Protein 2N67 (pdb70)

Sequence (94 aa):
DNQKALEEQMNSINSVNDKLNKGKGKLSLSMNGNQLKATSSNAGYGISYEDKNWGIFVNGEKVYTFNEKSTVGNISNDINKLNIKGMYIEIKQIDNQKALEEQMNSINSVNDKLNKGKGKLSLSMNGNQLKATSSNAGYGISYEDKNWGIFVNGEKVYTFNEKSTVGNISNDINKLNIKGMYIEIKQIDNQKALEEQMNSINSVNDKLNKGKGKLSLSMNGNQLKATSSNAGYGISYEDKNWGIFVNGEKVYTFNEKSTVGNISNDINKLNIKGMYIEIKQIDNQKALEEQMNSINSVNDKLNKGKGKLSLSMNGNQLKATSSNAGYGISYEDKNWGIFVNGEKVYTFNEKSTVGNISNDINKLNIKGMYIEIKQIDNQKALEEQMNSINSVNDKLNKGKGKLSLSMNGNQLKATSSNAGYGISYEDKNWGIFVNGEKVYTFNEKSTVGNISNDINKLNIKGMYIEIKQIDNQKALEEQMNSINSVNDKLNKGKGKLSLSMNGNQLKATSSNAGYGISYEDKNWGIFVNGEKVYTFNEKSTVGNISNDINKLNIKGMYIEIKQIDNQKALEEQMNSINSVNDKLNKGKGKLSLSMNGNQLKATSSNAGYGISYEDKNWGIFVNGEKVYTFNEKSTVGNISNDINKLNIKGMYIEIKQIDNQKALEEQMNSINSVNDKLNKGKGKLSLSMNGNQLKATSSNAGYGISYEDKNWGIFVNGEKVYTFNEKSTVGNISNDINKLNIKGMYIEIKQIDNQKALEEQMNSINSVNDKLNKGKGKLSLSMNGNQLKATSSNAGYGISYEDKNWGIFVNGEKVYTFNEKSTVGNISNDINKLNIKGMYIEIKQIDNQKALEEQMNSINSVNDKLNKGKGKLSLSMNGNQLKATSSNAGYGISYEDKNWGIFVNGEKVYTFNEKSTVGNISNDINKLNIKGMYIEIKQIDNQKALEEQMNSINSVNDKLNKGKGKLSLSMNGNQLKATSSNAGYGISYEDKNWGIFVNGEKVYTFNEKSTVGNISNDINKLNIKGMYIEIKQIDNQKALEEQMNSINSVNDKLNKGKGKLSLSMNGNQLKATSSNAGYGISYEDKNWGIFVNGEKVYTFNEKSTVGNISNDINKLNIKGMYIEIKQIDNQKALEEQMNSINSVNDKLNKGKGKLSLSMNGNQLKATSSNAGYGISYEDKNWGIFVNGEKVYTFNEKSTVGNISNDINKLNIKGMYIEIKQIDNQKALEEQMNSINSVNDKLNKGKGKLSLSMNGNQLKATSSNAGYGISYEDKNWGIFVNGEKVYTFNEKSTVGNISNDINKLNIKGMYIEIKQIDNQKALEEQMNSINSVNDKLNKGKGKLSLSMNGNQLKATSSNAGYGISYEDKNWGIFVNGEKVYTFNEKSTVGNISNDINKLNIKGMYIEIKQIDNQKALEEQMNSINSVNDKLNKGKGKLSLSMNGNQLKATSSNAGYGISYEDKNWGIFVNGEKVYTFNEKSTVGNISNDINKLNIKGMYIEIKQIDNQKALEEQMNSINSVNDKLNKGKGKLSLSMNGNQLKATSSNAGYGISYEDKNWGIFVNGEKVYTFNEKSTVGNISNDINKLNIKGMYIEIKQIDNQKALEEQMNSINSVNDKLNKGKGKLSLSMNGNQLKATSSNAGYGISYEDKNWGIFVNGEKVYTFNEKSTVGNISNDINKLNIKGMYIEIKQIDNQKALEEQMNSINSVNDKLNKGKGKLSLSMNGNQLKATSSNAGYGISYEDKNWGIFVNGEKVYTFNEKSTVGNISNDINKLNIKGMYIEIKQIDNQKALEEQMNSINSVNDKLNKGKGKLSLSMNGNQLKATSSNAGYGISYEDKNWGIFVNGEKVYTFNEKSTVGNISNDINKLNIKGMYIEIKQIDNQKALEEQMNSINSVNDKLNKGKGKLSLSMNGNQLKATSSNAGYGISYEDKNWGIFVNGEKVYTFNEKSTVGNISNDINKLNIKGMYIEIKQIDNQKALEEQMNSINSVNDKLNKGKGKLSLSMNGNQLKATSSNAGYGISYEDKNWGIFVNGEKVYTFNEKSTVGNISNDINKLNIKGMYIEIKQIDNQKALEEQMNSINSVNDKLNKGKGKLSLSMNGNQLKATSSNAGYGISYEDKNWGIFVNGEKVYTFNEKSTVGNISNDINKLNIKGMYIEIKQIDNQKALEEQMNSINSVNDKLNKGKGKLSLSMNGNQLKATSSNAGYGISYEDKNWGIFVNGEKVYTFNEKSTVGNISNDINKLNIKGMYIEIKQIDNQKALEEQMNSINSVNDKLNKGKGKLSLSMNGNQLKATSSNAGYGISYEDKNWGIFVNGEKVYTFNEKSTVGNISNDINKLNIKGMYIEIKQI

Structure (mmCIF, N/CA/C/O backbone):
data_2N67
#
_entry.id   2N67
#
loop_
_atom_site.group_PDB
_atom_site.id
_atom_site.type_symbol
_atom_site.label_atom_id
_atom_site.label_alt_id
_atom_site.label_comp_id
_atom_site.label_asym_id
_atom_site.label_entity_id
_atom_site.label_seq_id
_atom_site.pdbx_PDB_ins_code
_atom_site.Cartn_x
_atom_site.Cartn_y
_atom_site.Cartn_z
_atom_site.occupancy
_atom_site.B_iso_or_equiv
_atom_site.auth_seq_id
_atom_site.auth_comp_id
_atom_site.auth_asym_id
_atom_site.auth_atom_id
_atom_site.pdbx_PDB_model_num
ATOM 1 N N . ASP A 1 1 ? 27.270 1.684 3.580 1.00 0.00 1 ASP B N 1
ATOM 2 C CA . ASP A 1 1 ? 25.876 1.299 3.910 1.00 0.00 1 ASP B CA 1
ATOM 3 C C . ASP A 1 1 ? 25.636 -0.153 3.539 1.00 0.00 1 ASP B C 1
ATOM 4 O O . ASP A 1 1 ? 26.226 -0.664 2.589 1.00 0.00 1 ASP B O 1
ATOM 15 N N . ASN A 1 2 ? 24.775 -0.814 4.289 1.00 0.00 2 ASN B N 1
ATOM 16 C CA . ASN A 1 2 ? 24.505 -2.225 4.078 1.00 0.00 2 ASN B CA 1
ATOM 17 C C . ASN A 1 2 ? 23.017 -2.468 3.905 1.00 0.00 2 ASN B C 1
ATOM 18 O O . ASN A 1 2 ? 22.188 -1.720 4.425 1.00 0.00 2 ASN B O 1
ATOM 29 N N . GLN A 1 3 ? 22.694 -3.535 3.182 1.00 0.00 3 GLN B N 1
ATOM 30 C CA . GLN A 1 3 ? 21.313 -3.898 2.871 1.00 0.00 3 GLN B CA 1
ATOM 31 C C . GLN A 1 3 ? 20.552 -4.327 4.122 1.00 0.00 3 GLN B C 1
ATOM 32 O O . GLN A 1 3 ? 19.363 -4.637 4.061 1.00 0.00 3 GLN B O 1
ATOM 46 N N . LYS A 1 4 ? 21.251 -4.359 5.248 1.00 0.00 4 LYS B N 1
ATOM 47 C CA . LYS A 1 4 ? 20.670 -4.678 6.522 1.00 0.00 4 LYS B CA 1
ATOM 48 C C . LYS A 1 4 ? 19.913 -3.469 7.076 1.00 0.00 4 LYS B C 1
ATOM 49 O O . LYS A 1 4 ? 19.130 -3.582 8.020 1.00 0.00 4 LYS B O 1
ATOM 68 N N . ALA A 1 5 ? 20.146 -2.313 6.466 1.00 0.00 5 ALA B N 1
ATOM 69 C CA . ALA A 1 5 ? 19.516 -1.073 6.895 1.00 0.00 5 ALA B CA 1
ATOM 70 C C . ALA A 1 5 ? 18.047 -1.028 6.480 1.00 0.00 5 ALA B C 1
ATOM 71 O O . ALA A 1 5 ? 17.485 -2.022 6.019 1.00 0.00 5 ALA B O 1
ATOM 78 N N . LEU A 1 6 ? 17.436 0.139 6.629 1.00 0.00 6 LEU B N 1
ATOM 79 C CA . LEU A 1 6 ? 16.021 0.320 6.335 1.00 0.00 6 LEU B CA 1
ATOM 80 C C . LEU A 1 6 ? 15.760 0.473 4.835 1.00 0.00 6 LEU B C 1
ATOM 81 O O . LEU A 1 6 ? 14.743 1.037 4.436 1.00 0.00 6 LEU B O 1
ATOM 97 N N . GLU A 1 7 ? 16.682 -0.013 4.009 1.00 0.00 7 GLU B N 1
ATOM 98 C CA . GLU A 1 7 ? 16.512 0.032 2.564 1.00 0.00 7 GLU B CA 1
ATOM 99 C C . GLU A 1 7 ? 15.311 -0.816 2.143 1.00 0.00 7 GLU B C 1
ATOM 100 O O . GLU A 1 7 ? 14.283 -0.287 1.722 1.00 0.00 7 GLU B O 1
ATOM 112 N N . GLU A 1 8 ? 15.435 -2.133 2.274 1.00 0.00 8 GLU B N 1
ATOM 113 C CA . GLU A 1 8 ? 14.331 -3.026 1.995 1.00 0.00 8 GLU B CA 1
ATOM 114 C C . GLU A 1 8 ? 13.402 -3.095 3.191 1.00 0.00 8 GLU B C 1
ATOM 115 O O . GLU A 1 8 ? 12.212 -3.385 3.072 1.00 0.00 8 GLU B O 1
ATOM 127 N N . GLN A 1 9 ? 13.962 -2.801 4.340 1.00 0.00 9 GLN B N 1
ATOM 128 C CA . GLN A 1 9 ? 13.218 -2.834 5.587 1.00 0.00 9 GLN B CA 1
ATOM 129 C C . GLN A 1 9 ? 12.681 -1.442 5.895 1.00 0.00 9 GLN B C 1
ATOM 130 O O . GLN A 1 9 ? 13.086 -0.797 6.859 1.00 0.00 9 GLN B O 1
ATOM 144 N N . MET A 1 10 ? 11.779 -0.979 5.047 1.00 0.00 10 MET B N 1
ATOM 145 C CA . MET A 1 10 ? 11.150 0.313 5.240 1.00 0.00 10 MET B CA 1
ATOM 146 C C . MET A 1 10 ? 10.013 0.193 6.241 1.00 0.00 10 MET B C 1
ATOM 147 O O . MET A 1 10 ? 9.047 -0.533 6.017 1.00 0.00 10 MET B O 1
ATOM 161 N N . ASN A 1 11 ? 10.145 0.898 7.353 1.00 0.00 11 ASN B N 1
ATOM 162 C CA . ASN A 1 11 ? 9.125 0.926 8.384 1.00 0.00 11 ASN B CA 1
ATOM 163 C C . ASN A 1 11 ? 7.799 1.427 7.819 1.00 0.00 11 ASN B C 1
ATOM 164 O O . ASN A 1 11 ? 6.726 1.115 8.336 1.00 0.00 11 ASN B O 1
ATOM 175 N N . SER A 1 12 ? 7.891 2.179 6.728 1.00 0.00 12 SER B N 1
ATOM 176 C CA . SER A 1 12 ? 6.727 2.755 6.081 1.00 0.00 12 SER B CA 1
ATOM 177 C C . SER A 1 12 ? 5.849 1.649 5.512 1.00 0.00 12 SER B C 1
ATOM 178 O O . SER A 1 12 ? 4.628 1.782 5.445 1.00 0.00 12 SER B O 1
ATOM 186 N N . ILE A 1 13 ? 6.481 0.541 5.131 1.00 0.00 13 ILE B N 1
ATOM 187 C CA . ILE A 1 13 ? 5.758 -0.603 4.605 1.00 0.00 13 ILE B CA 1
ATOM 188 C C . ILE A 1 13 ? 4.828 -1.147 5.673 1.00 0.00 13 ILE B C 1
ATOM 189 O O . ILE A 1 13 ? 3.674 -1.491 5.416 1.00 0.00 13 ILE B O 1
ATOM 205 N N . ASN A 1 14 ? 5.357 -1.190 6.884 1.00 0.00 14 ASN B N 1
ATOM 206 C CA . ASN A 1 14 ? 4.674 -1.789 8.015 1.00 0.00 14 ASN B CA 1
ATOM 207 C C . ASN A 1 14 ? 3.497 -0.917 8.430 1.00 0.00 14 ASN B C 1
ATOM 208 O O . ASN A 1 14 ? 2.455 -1.416 8.855 1.00 0.00 14 ASN B O 1
ATOM 219 N N . SER A 1 15 ? 3.675 0.391 8.290 1.00 0.00 15 SER B N 1
ATOM 220 C CA . SER A 1 15 ? 2.629 1.346 8.583 1.00 0.00 15 SER B CA 1
ATOM 221 C C . SER A 1 15 ? 1.494 1.211 7.573 1.00 0.00 15 SER B C 1
ATOM 222 O O . SER A 1 15 ? 0.329 1.163 7.950 1.00 0.00 15 SER B O 1
ATOM 230 N N . VAL A 1 16 ? 1.845 1.123 6.291 1.00 0.00 16 VAL B N 1
ATOM 231 C CA . VAL A 1 16 ? 0.852 0.928 5.234 1.00 0.00 16 VAL B CA 1
ATOM 232 C C . VAL A 1 16 ? 0.097 -0.379 5.451 1.00 0.00 16 VAL B C 1
ATOM 233 O O . VAL A 1 16 ? -1.129 -0.430 5.335 1.00 0.00 16 VAL B O 1
ATOM 246 N N . ASN A 1 17 ? 0.849 -1.425 5.772 1.00 0.00 17 ASN B N 1
ATOM 247 C CA . ASN A 1 17 ? 0.286 -2.737 6.080 1.00 0.00 17 ASN B CA 1
ATOM 248 C C . ASN A 1 17 ? -0.795 -2.629 7.151 1.00 0.00 17 ASN B C 1
ATOM 249 O O . ASN A 1 17 ? -1.909 -3.124 6.975 1.00 0.00 17 ASN B O 1
ATOM 260 N N . ASP A 1 18 ? -0.471 -1.951 8.238 1.00 0.00 18 ASP B N 1
ATOM 261 C CA . ASP A 1 18 ? -1.361 -1.868 9.380 1.00 0.00 18 ASP B CA 1
ATOM 262 C C . ASP A 1 18 ? -2.431 -0.807 9.169 1.00 0.00 18 ASP B C 1
ATOM 263 O O . ASP A 1 18 ? -3.437 -0.790 9.869 1.00 0.00 18 ASP B O 1
ATOM 272 N N . LYS A 1 19 ? -2.193 0.096 8.225 1.00 0.00 19 LYS B N 1
ATOM 273 C CA . LYS A 1 19 ? -3.143 1.117 7.869 1.00 0.00 19 LYS B CA 1
ATOM 274 C C . LYS A 1 19 ? -4.253 0.573 6.970 1.00 0.00 19 LYS B C 1
ATOM 275 O O . LYS A 1 19 ? -5.438 0.798 7.219 1.00 0.00 19 LYS B O 1
ATOM 294 N N . LEU A 1 20 ? -3.861 -0.126 5.915 1.00 0.00 20 LEU B N 1
ATOM 295 C CA . LEU A 1 20 ? -4.817 -0.660 4.954 1.00 0.00 20 LEU B CA 1
ATOM 296 C C . LEU A 1 20 ? -5.583 -1.841 5.534 1.00 0.00 20 LEU B C 1
ATOM 297 O O . LEU A 1 20 ? -6.804 -1.937 5.381 1.00 0.00 20 LEU B O 1
ATOM 313 N N . ASN A 1 21 ? -4.863 -2.722 6.210 1.00 0.00 21 ASN B N 1
ATOM 314 C CA . ASN A 1 21 ? -5.445 -3.935 6.765 1.00 0.00 21 ASN B CA 1
ATOM 315 C C . ASN A 1 21 ? -6.048 -3.662 8.140 1.00 0.00 21 ASN B C 1
ATOM 316 O O . ASN A 1 21 ? -5.481 -4.026 9.171 1.00 0.00 21 ASN B O 1
ATOM 327 N N . LYS A 1 22 ? -7.189 -2.996 8.143 1.00 0.00 22 LYS B N 1
ATOM 328 C CA . LYS A 1 22 ? -7.917 -2.722 9.375 1.00 0.00 22 LYS B CA 1
ATOM 329 C C . LYS A 1 22 ? -9.387 -3.090 9.224 1.00 0.00 22 LYS B C 1
ATOM 330 O O . LYS A 1 22 ? -9.835 -4.128 9.710 1.00 0.00 22 LYS B O 1
ATOM 349 N N . GLY A 1 23 ? -10.132 -2.229 8.546 1.00 0.00 23 GLY B N 1
ATOM 350 C CA . GLY A 1 23 ? -11.547 -2.460 8.360 1.00 0.00 23 GLY B CA 1
ATOM 351 C C . GLY A 1 23 ? -11.941 -2.480 6.900 1.00 0.00 23 GLY B C 1
ATOM 352 O O . GLY A 1 23 ? -12.920 -1.844 6.503 1.00 0.00 23 GLY B O 1
ATOM 356 N N . LYS A 1 24 ? -11.172 -3.192 6.096 1.00 0.00 24 LYS B N 1
ATOM 357 C CA . LYS A 1 24 ? -11.505 -3.381 4.696 1.00 0.00 24 LYS B CA 1
ATOM 358 C C . LYS A 1 24 ? -11.740 -4.862 4.432 1.00 0.00 24 LYS B C 1
ATOM 359 O O . LYS A 1 24 ? -12.336 -5.557 5.256 1.00 0.00 24 LYS B O 1
ATOM 378 N N . GLY A 1 25 ? -11.278 -5.339 3.287 1.00 0.00 25 GLY B N 1
ATOM 379 C CA . GLY A 1 25 ? -11.464 -6.728 2.943 1.00 0.00 25 GLY B CA 1
ATOM 380 C C . GLY A 1 25 ? -10.376 -7.600 3.520 1.00 0.00 25 GLY B C 1
ATOM 381 O O . GLY A 1 25 ? -9.391 -7.093 4.060 1.00 0.00 25 GLY B O 1
ATOM 385 N N . LYS A 1 26 ? -10.564 -8.907 3.418 1.00 0.00 26 LYS B N 1
ATOM 386 C CA . LYS A 1 26 ? -9.553 -9.861 3.825 1.00 0.00 26 LYS B CA 1
ATOM 387 C C . LYS A 1 26 ? -8.316 -9.648 2.972 1.00 0.00 26 LYS B C 1
ATOM 388 O O . LYS A 1 26 ? -8.412 -9.610 1.749 1.00 0.00 26 LYS B O 1
ATOM 407 N N . LEU A 1 27 ? -7.171 -9.475 3.605 1.00 0.00 27 LEU B N 1
ATOM 408 C CA . LEU A 1 27 ? -5.990 -9.054 2.909 1.00 0.00 27 LEU B CA 1
ATOM 409 C C . LEU A 1 27 ? -4.735 -9.440 3.692 1.00 0.00 27 LEU B C 1
ATOM 410 O O . LEU A 1 27 ? -4.513 -8.966 4.806 1.00 0.00 27 LEU B O 1
ATOM 426 N N . SER A 1 28 ? -3.937 -10.318 3.109 1.00 0.00 28 SER B N 1
ATOM 427 C CA . SER A 1 28 ? -2.681 -10.737 3.709 1.00 0.00 28 SER B CA 1
ATOM 428 C C . SER A 1 28 ? -1.510 -10.137 2.942 1.00 0.00 28 SER B C 1
ATOM 429 O O . SER A 1 28 ? -1.295 -10.463 1.775 1.00 0.00 28 SER B O 1
ATOM 437 N N . LEU A 1 29 ? -0.764 -9.255 3.593 1.00 0.00 29 LEU B N 1
ATOM 438 C CA . LEU A 1 29 ? 0.351 -8.580 2.944 1.00 0.00 29 LEU B CA 1
ATOM 439 C C . LEU A 1 29 ? 1.624 -9.409 3.036 1.00 0.00 29 LEU B C 1
ATOM 440 O O . LEU A 1 29 ? 1.796 -10.227 3.940 1.00 0.00 29 LEU B O 1
ATOM 456 N N . SER A 1 30 ? 2.504 -9.169 2.090 1.00 0.00 30 SER B N 1
ATOM 457 C CA . SER A 1 30 ? 3.799 -9.816 2.016 1.00 0.00 30 SER B CA 1
ATOM 458 C C . SER A 1 30 ? 4.800 -8.831 1.422 1.00 0.00 30 SER B C 1
ATOM 459 O O . SER A 1 30 ? 4.411 -7.913 0.697 1.00 0.00 30 SER B O 1
ATOM 467 N N . MET A 1 31 ? 6.074 -8.995 1.728 1.00 0.00 31 MET B N 1
ATOM 468 C CA . MET A 1 31 ? 7.058 -7.989 1.357 1.00 0.00 31 MET B CA 1
ATOM 469 C C . MET A 1 31 ? 8.131 -8.556 0.441 1.00 0.00 31 MET B C 1
ATOM 470 O O . MET A 1 31 ? 8.519 -9.718 0.559 1.00 0.00 31 MET B O 1
ATOM 484 N N . ASN A 1 32 ? 8.587 -7.727 -0.484 1.00 0.00 32 ASN B N 1
ATOM 485 C CA . ASN A 1 32 ? 9.702 -8.072 -1.360 1.00 0.00 32 ASN B CA 1
ATOM 486 C C . ASN A 1 32 ? 10.375 -6.790 -1.822 1.00 0.00 32 ASN B C 1
ATOM 487 O O . ASN A 1 32 ? 9.812 -6.049 -2.620 1.00 0.00 32 ASN B O 1
ATOM 498 N N . GLY A 1 33 ? 11.569 -6.514 -1.320 1.00 0.00 33 GLY B N 1
ATOM 499 C CA . GLY A 1 33 ? 12.149 -5.202 -1.532 1.00 0.00 33 GLY B CA 1
ATOM 500 C C . GLY A 1 33 ? 11.356 -4.170 -0.771 1.00 0.00 33 GLY B C 1
ATOM 501 O O . GLY A 1 33 ? 11.348 -4.173 0.459 1.00 0.00 33 GLY B O 1
ATOM 505 N N . ASN A 1 34 ? 10.663 -3.307 -1.488 1.00 0.00 34 ASN B N 1
ATOM 506 C CA . ASN A 1 34 ? 9.681 -2.434 -0.866 1.00 0.00 34 ASN B CA 1
ATOM 507 C C . ASN A 1 34 ? 8.330 -2.638 -1.531 1.00 0.00 34 ASN B C 1
ATOM 508 O O . ASN A 1 34 ? 7.449 -1.784 -1.451 1.00 0.00 34 ASN B O 1
ATOM 519 N N . GLN A 1 35 ? 8.181 -3.775 -2.205 1.00 0.00 35 GLN B N 1
ATOM 520 C CA . GLN A 1 35 ? 6.931 -4.104 -2.868 1.00 0.00 35 GLN B CA 1
ATOM 521 C C . GLN A 1 35 ? 5.874 -4.466 -1.850 1.00 0.00 35 GLN B C 1
ATOM 522 O O . GLN A 1 35 ? 6.180 -4.934 -0.751 1.00 0.00 35 GLN B O 1
ATOM 536 N N . LEU A 1 36 ? 4.636 -4.277 -2.240 1.00 0.00 36 LEU B N 1
ATOM 537 C CA . LEU A 1 36 ? 3.519 -4.658 -1.408 1.00 0.00 36 LEU B CA 1
ATOM 538 C C . LEU A 1 36 ? 2.781 -5.808 -2.062 1.00 0.00 36 LEU B C 1
ATOM 539 O O . LEU A 1 36 ? 1.889 -5.617 -2.890 1.00 0.00 36 LEU B O 1
ATOM 555 N N . LYS A 1 37 ? 3.181 -6.992 -1.689 1.00 0.00 37 LYS B N 1
ATOM 556 C CA . LYS A 1 37 ? 2.593 -8.210 -2.208 1.00 0.00 37 LYS B CA 1
ATOM 557 C C . LYS A 1 37 ? 1.434 -8.573 -1.305 1.00 0.00 37 LYS B C 1
ATOM 558 O O . LYS A 1 37 ? 1.460 -8.229 -0.124 1.00 0.00 37 LYS B O 1
ATOM 577 N N . ALA A 1 38 ? 0.424 -9.251 -1.820 1.00 0.00 38 ALA B N 1
ATOM 578 C CA . ALA A 1 38 ? -0.777 -9.461 -1.030 1.00 0.00 38 ALA B CA 1
ATOM 579 C C . ALA A 1 38 ? -1.750 -10.439 -1.663 1.00 0.00 38 ALA B C 1
ATOM 580 O O . ALA A 1 38 ? -1.753 -10.644 -2.877 1.00 0.00 38 ALA B O 1
ATOM 587 N N . THR A 1 39 ? -2.567 -11.042 -0.812 1.00 0.00 39 THR B N 1
ATOM 588 C CA . THR A 1 39 ? -3.707 -11.819 -1.239 1.00 0.00 39 THR B CA 1
ATOM 589 C C . THR A 1 39 ? -4.949 -11.239 -0.584 1.00 0.00 39 THR B C 1
ATOM 590 O O . THR A 1 39 ? -4.901 -10.843 0.582 1.00 0.00 39 THR B O 1
ATOM 601 N N . SER A 1 40 ? -6.051 -11.166 -1.308 1.00 0.00 40 SER B N 1
ATOM 602 C CA . SER A 1 40 ? -7.212 -10.470 -0.785 1.00 0.00 40 SER B CA 1
ATOM 603 C C . SER A 1 40 ? -8.523 -11.155 -1.149 1.00 0.00 40 SER B C 1
ATOM 604 O O . SER A 1 40 ? -8.631 -11.855 -2.157 1.00 0.00 40 SER B O 1
ATOM 612 N N . SER A 1 41 ? -9.512 -10.936 -0.296 1.00 0.00 41 SER B N 1
ATOM 613 C CA . SER A 1 41 ? -10.856 -11.439 -0.491 1.00 0.00 41 SER B CA 1
ATOM 614 C C . SER A 1 41 ? -11.861 -10.329 -0.239 1.00 0.00 41 SER B C 1
ATOM 615 O O . SER A 1 41 ? -11.523 -9.280 0.316 1.00 0.00 41 SER B O 1
ATOM 623 N N . ASN A 1 42 ? -13.098 -10.581 -0.609 1.00 0.00 42 ASN B N 1
ATOM 624 C CA . ASN A 1 42 ? -14.117 -9.549 -0.616 1.00 0.00 42 ASN B CA 1
ATOM 625 C C . ASN A 1 42 ? -15.152 -9.837 0.454 1.00 0.00 42 ASN B C 1
ATOM 626 O O . ASN A 1 42 ? -16.342 -9.585 0.280 1.00 0.00 42 ASN B O 1
ATOM 637 N N . ALA A 1 43 ? -14.669 -10.361 1.568 1.00 0.00 43 ALA B N 1
ATOM 638 C CA . ALA A 1 43 ? -15.526 -10.770 2.687 1.00 0.00 43 ALA B CA 1
ATOM 639 C C . ALA A 1 43 ? -16.074 -9.586 3.500 1.00 0.00 43 ALA B C 1
ATOM 640 O O . ALA A 1 43 ? -16.444 -9.749 4.666 1.00 0.00 43 ALA B O 1
ATOM 647 N N . GLY A 1 44 ? -16.124 -8.403 2.900 1.00 0.00 44 GLY B N 1
ATOM 648 C CA . GLY A 1 44 ? -16.661 -7.245 3.596 1.00 0.00 44 GLY B CA 1
ATOM 649 C C . GLY A 1 44 ? -16.143 -5.939 3.034 1.00 0.00 44 GLY B C 1
ATOM 650 O O . GLY A 1 44 ? -16.909 -5.000 2.829 1.00 0.00 44 GLY B O 1
ATOM 654 N N . TYR A 1 45 ? -14.838 -5.907 2.778 1.00 0.00 45 TYR B N 1
ATOM 655 C CA . TYR A 1 45 ? -14.132 -4.741 2.235 1.00 0.00 45 TYR B CA 1
ATOM 656 C C . TYR A 1 45 ? -14.485 -3.423 2.949 1.00 0.00 45 TYR B C 1
ATOM 657 O O . TYR A 1 45 ? -14.785 -3.426 4.141 1.00 0.00 45 TYR B O 1
ATOM 675 N N . GLY A 1 46 ? -14.379 -2.297 2.247 1.00 0.00 46 GLY B N 1
ATOM 676 C CA . GLY A 1 46 ? -14.557 -1.010 2.879 1.00 0.00 46 GLY B CA 1
ATOM 677 C C . GLY A 1 46 ? -16.013 -0.611 3.037 1.00 0.00 46 GLY B C 1
ATOM 678 O O . GLY A 1 46 ? -16.649 -0.157 2.088 1.00 0.00 46 GLY B O 1
ATOM 682 N N . ILE A 1 47 ? -16.545 -0.805 4.236 1.00 0.00 47 ILE B N 1
ATOM 683 C CA . ILE A 1 47 ? -17.883 -0.325 4.570 1.00 0.00 47 ILE B CA 1
ATOM 684 C C . ILE A 1 47 ? -17.775 0.778 5.602 1.00 0.00 47 ILE B C 1
ATOM 685 O O . ILE A 1 47 ? -18.304 1.876 5.428 1.00 0.00 47 ILE B O 1
ATOM 701 N N . SER A 1 48 ? -17.096 0.438 6.692 1.00 0.00 48 SER B N 1
ATOM 702 C CA . SER A 1 48 ? -16.792 1.366 7.775 1.00 0.00 48 SER B CA 1
ATOM 703 C C . SER A 1 48 ? -16.344 2.723 7.252 1.00 0.00 48 SER B C 1
ATOM 704 O O . SER A 1 48 ? -16.916 3.760 7.586 1.00 0.00 48 SER B O 1
ATOM 712 N N . TYR A 1 49 ? -15.319 2.698 6.433 1.00 0.00 49 TYR B N 1
ATOM 713 C CA . TYR A 1 49 ? -14.769 3.910 5.861 1.00 0.00 49 TYR B CA 1
ATOM 714 C C . TYR A 1 49 ? -15.628 4.370 4.698 1.00 0.00 49 TYR B C 1
ATOM 715 O O . TYR A 1 49 ? -15.831 3.626 3.738 1.00 0.00 49 TYR B O 1
ATOM 733 N N . GLU A 1 50 ? -16.148 5.584 4.803 1.00 0.00 50 GLU B N 1
ATOM 734 C CA . GLU A 1 50 ? -16.916 6.179 3.728 1.00 0.00 50 GLU B CA 1
ATOM 735 C C . GLU A 1 50 ? -16.039 6.428 2.511 1.00 0.00 50 GLU B C 1
ATOM 736 O O . GLU A 1 50 ? -15.978 5.611 1.597 1.00 0.00 50 GLU B O 1
ATOM 748 N N . ASP A 1 51 ? -15.342 7.551 2.513 1.00 0.00 51 ASP B N 1
ATOM 749 C CA . ASP A 1 51 ? -14.521 7.929 1.371 1.00 0.00 51 ASP B CA 1
ATOM 750 C C . ASP A 1 51 ? -13.283 8.682 1.831 1.00 0.00 51 ASP B C 1
ATOM 751 O O . ASP A 1 51 ? -13.378 9.795 2.347 1.00 0.00 51 ASP B O 1
ATOM 760 N N . LYS A 1 52 ? -12.127 8.063 1.657 1.00 0.00 52 LYS B N 1
ATOM 761 C CA . LYS A 1 52 ? -10.850 8.708 1.935 1.00 0.00 52 LYS B CA 1
ATOM 762 C C . LYS A 1 52 ? -9.873 8.324 0.837 1.00 0.00 52 LYS B C 1
ATOM 763 O O . LYS A 1 52 ? -9.831 7.164 0.434 1.00 0.00 52 LYS B O 1
ATOM 782 N N . ASN A 1 53 ? -9.110 9.282 0.335 1.00 0.00 53 ASN B N 1
ATOM 783 C CA . ASN A 1 53 ? -8.169 8.997 -0.731 1.00 0.00 53 ASN B CA 1
ATOM 784 C C . ASN A 1 53 ? -6.757 9.431 -0.373 1.00 0.00 53 ASN B C 1
ATOM 785 O O . ASN A 1 53 ? -6.517 10.569 0.038 1.00 0.00 53 ASN B O 1
ATOM 796 N N . TRP A 1 54 ? -5.829 8.506 -0.522 1.00 0.00 54 TRP B N 1
ATOM 797 C CA . TRP A 1 54 ? -4.423 8.789 -0.346 1.00 0.00 54 TRP B CA 1
ATOM 798 C C . TRP A 1 54 ? -3.609 7.904 -1.288 1.00 0.00 54 TRP B C 1
ATOM 799 O O . TRP A 1 54 ? -4.178 7.086 -2.015 1.00 0.00 54 TRP B O 1
ATOM 820 N N . GLY A 1 55 ? -2.296 8.073 -1.301 1.00 0.00 55 GLY B N 1
ATOM 821 C CA . GLY A 1 55 ? -1.482 7.352 -2.256 1.00 0.00 55 GLY B CA 1
ATOM 822 C C . GLY A 1 55 ? -0.180 6.857 -1.667 1.00 0.00 55 GLY B C 1
ATOM 823 O O . GLY A 1 55 ? 0.354 7.457 -0.733 1.00 0.00 55 GLY B O 1
ATOM 827 N N . ILE A 1 56 ? 0.323 5.755 -2.207 1.00 0.00 56 ILE B N 1
ATOM 828 C CA . ILE A 1 56 ? 1.625 5.236 -1.815 1.00 0.00 56 ILE B CA 1
ATOM 829 C C . ILE A 1 56 ? 2.622 5.411 -2.954 1.00 0.00 56 ILE B C 1
ATOM 830 O O . ILE A 1 56 ? 2.267 5.249 -4.127 1.00 0.00 56 ILE B O 1
ATOM 846 N N . PHE A 1 57 ? 3.858 5.750 -2.609 1.00 0.00 57 PHE B N 1
ATOM 847 C CA . PHE A 1 57 ? 4.868 6.082 -3.608 1.00 0.00 57 PHE B CA 1
ATOM 848 C C . PHE A 1 57 ? 6.125 5.232 -3.447 1.00 0.00 57 PHE B C 1
ATOM 849 O O . PHE A 1 57 ? 6.564 4.977 -2.325 1.00 0.00 57 PHE B O 1
ATOM 866 N N . VAL A 1 58 ? 6.700 4.788 -4.577 1.00 0.00 58 VAL B N 1
ATOM 867 C CA . VAL A 1 58 ? 7.889 3.965 -4.540 1.00 0.00 58 VAL B CA 1
ATOM 868 C C . VAL A 1 58 ? 8.966 4.585 -5.412 1.00 0.00 58 VAL B C 1
ATOM 869 O O . VAL A 1 58 ? 8.688 5.071 -6.506 1.00 0.00 58 VAL B O 1
ATOM 882 N N . ASN A 1 59 ? 10.192 4.583 -4.905 1.00 0.00 59 ASN B N 1
ATOM 883 C CA . ASN A 1 59 ? 11.333 5.225 -5.558 1.00 0.00 59 ASN B CA 1
ATOM 884 C C . ASN A 1 59 ? 11.105 6.722 -5.657 1.00 0.00 59 ASN B C 1
ATOM 885 O O . ASN A 1 59 ? 11.896 7.446 -6.259 1.00 0.00 59 ASN B O 1
ATOM 896 N N . GLY A 1 60 ? 10.027 7.181 -5.045 1.00 0.00 60 GLY B N 1
ATOM 897 C CA . GLY A 1 60 ? 9.660 8.560 -5.147 1.00 0.00 60 GLY B CA 1
ATOM 898 C C . GLY A 1 60 ? 8.538 8.776 -6.147 1.00 0.00 60 GLY B C 1
ATOM 899 O O . GLY A 1 60 ? 8.013 9.879 -6.291 1.00 0.00 60 GLY B O 1
ATOM 903 N N . GLU A 1 61 ? 8.175 7.699 -6.824 1.00 0.00 61 GLU B N 1
ATOM 904 C CA . GLU A 1 61 ? 7.104 7.688 -7.796 1.00 0.00 61 GLU B CA 1
ATOM 905 C C . GLU A 1 61 ? 5.903 7.113 -7.128 1.00 0.00 61 GLU B C 1
ATOM 906 O O . GLU A 1 61 ? 6.003 6.666 -6.026 1.00 0.00 61 GLU B O 1
ATOM 918 N N . LYS A 1 62 ? 4.785 7.105 -7.778 1.00 0.00 62 LYS B N 1
ATOM 919 C CA . LYS A 1 62 ? 3.607 6.506 -7.200 1.00 0.00 62 LYS B CA 1
ATOM 920 C C . LYS A 1 62 ? 3.657 4.992 -7.392 1.00 0.00 62 LYS B C 1
ATOM 921 O O . LYS A 1 62 ? 4.608 4.478 -7.982 1.00 0.00 62 LYS B O 1
ATOM 940 N N . VAL A 1 63 ? 2.748 4.285 -6.736 1.00 0.00 63 VAL B N 1
ATOM 941 C CA . VAL A 1 63 ? 2.460 2.885 -7.052 1.00 0.00 63 VAL B CA 1
ATOM 942 C C . VAL A 1 63 ? 1.052 2.527 -6.652 1.00 0.00 63 VAL B C 1
ATOM 943 O O . VAL A 1 63 ? 0.600 1.413 -6.893 1.00 0.00 63 VAL B O 1
ATOM 956 N N . TYR A 1 64 ? 0.350 3.467 -6.044 1.00 0.00 64 TYR B N 1
ATOM 957 C CA . TYR A 1 64 ? -0.945 3.147 -5.486 1.00 0.00 64 TYR B CA 1
ATOM 958 C C . TYR A 1 64 ? -1.800 4.388 -5.323 1.00 0.00 64 TYR B C 1
ATOM 959 O O . TYR A 1 64 ? -1.364 5.405 -4.782 1.00 0.00 64 TYR B O 1
ATOM 977 N N . THR A 1 65 ? -3.015 4.273 -5.809 1.00 0.00 65 THR B N 1
ATOM 978 C CA . THR A 1 65 ? -4.022 5.312 -5.686 1.00 0.00 65 THR B CA 1
ATOM 979 C C . THR A 1 65 ? -5.347 4.658 -5.338 1.00 0.00 65 THR B C 1
ATOM 980 O O . THR A 1 65 ? -5.784 3.748 -6.042 1.00 0.00 65 THR B O 1
ATOM 991 N N . PHE A 1 66 ? -5.986 5.090 -4.262 1.00 0.00 66 PHE B N 1
ATOM 992 C CA . PHE A 1 66 ? -7.192 4.440 -3.826 1.00 0.00 66 PHE B CA 1
ATOM 993 C C . PHE A 1 66 ? -8.026 5.291 -2.904 1.00 0.00 66 PHE B C 1
ATOM 994 O O . PHE A 1 66 ? -7.550 6.204 -2.229 1.00 0.00 66 PHE B O 1
ATOM 1011 N N . ASN A 1 67 ? -9.290 4.971 -2.941 1.00 0.00 67 ASN B N 1
ATOM 1012 C CA . ASN A 1 67 ? -10.256 5.419 -1.964 1.00 0.00 67 ASN B CA 1
ATOM 1013 C C . ASN A 1 67 ? -10.628 4.224 -1.096 1.00 0.00 67 ASN B C 1
ATOM 1014 O O . ASN A 1 67 ? -10.568 3.080 -1.552 1.00 0.00 67 ASN B O 1
ATOM 1025 N N . GLU A 1 68 ? -11.014 4.488 0.143 1.00 0.00 68 GLU B N 1
ATOM 1026 C CA . GLU A 1 68 ? -11.317 3.428 1.099 1.00 0.00 68 GLU B CA 1
ATOM 1027 C C . GLU A 1 68 ? -12.529 2.597 0.655 1.00 0.00 68 GLU B C 1
ATOM 1028 O O . GLU A 1 68 ? -12.669 1.438 1.044 1.00 0.00 68 GLU B O 1
ATOM 1040 N N . LYS A 1 69 ? -13.392 3.198 -0.164 1.00 0.00 69 LYS B N 1
ATOM 1041 C CA . LYS A 1 69 ? -14.565 2.515 -0.708 1.00 0.00 69 LYS B CA 1
ATOM 1042 C C . LYS A 1 69 ? -14.194 1.688 -1.938 1.00 0.00 69 LYS B C 1
ATOM 1043 O O . LYS A 1 69 ? -14.860 0.706 -2.267 1.00 0.00 69 LYS B O 1
ATOM 1062 N N . SER A 1 70 ? -13.133 2.095 -2.621 1.00 0.00 70 SER B N 1
ATOM 1063 C CA . SER A 1 70 ? -12.636 1.350 -3.770 1.00 0.00 70 SER B CA 1
ATOM 1064 C C . SER A 1 70 ? -12.020 0.034 -3.302 1.00 0.00 70 SER B C 1
ATOM 1065 O O . SER A 1 70 ? -11.931 -0.923 -4.071 1.00 0.00 70 SER B O 1
ATOM 1073 N N . THR A 1 71 ? -11.625 0.007 -2.026 1.00 0.00 71 THR B N 1
ATOM 1074 C CA . THR A 1 71 ? -11.147 -1.184 -1.340 1.00 0.00 71 THR B CA 1
ATOM 1075 C C . THR A 1 71 ? -9.900 -1.780 -1.998 1.00 0.00 71 THR B C 1
ATOM 1076 O O . THR A 1 71 ? -9.935 -2.274 -3.127 1.00 0.00 71 THR B O 1
ATOM 1087 N N . VAL A 1 72 ? -8.799 -1.761 -1.256 1.00 0.00 72 VAL B N 1
ATOM 1088 C CA . VAL A 1 72 ? -7.494 -2.142 -1.789 1.00 0.00 72 VAL B CA 1
ATOM 1089 C C . VAL A 1 72 ? -7.450 -3.592 -2.268 1.00 0.00 72 VAL B C 1
ATOM 1090 O O . VAL A 1 72 ? -6.503 -3.988 -2.929 1.00 0.00 72 VAL B O 1
ATOM 1103 N N . GLY A 1 73 ? -8.468 -4.375 -1.936 1.00 0.00 73 GLY B N 1
ATOM 1104 C CA . GLY A 1 73 ? -8.500 -5.760 -2.361 1.00 0.00 73 GLY B CA 1
ATOM 1105 C C . GLY A 1 73 ? -8.492 -5.896 -3.871 1.00 0.00 73 GLY B C 1
ATOM 1106 O O . GLY A 1 73 ? -7.649 -6.594 -4.440 1.00 0.00 73 GLY B O 1
ATOM 1110 N N . ASN A 1 74 ? -9.417 -5.203 -4.521 1.00 0.00 74 ASN B N 1
ATOM 1111 C CA . ASN A 1 74 ? -9.532 -5.250 -5.973 1.00 0.00 74 ASN B CA 1
ATOM 1112 C C . ASN A 1 74 ? -8.377 -4.499 -6.616 1.00 0.00 74 ASN B C 1
ATOM 1113 O O . ASN A 1 74 ? -7.892 -4.858 -7.694 1.00 0.00 74 ASN B O 1
ATOM 1124 N N . ILE A 1 75 ? -7.930 -3.461 -5.931 1.00 0.00 75 ILE B N 1
ATOM 1125 C CA . ILE A 1 75 ? -6.892 -2.591 -6.455 1.00 0.00 75 ILE B CA 1
ATOM 1126 C C . ILE A 1 75 ? -5.540 -3.287 -6.416 1.00 0.00 75 ILE B C 1
ATOM 1127 O O . ILE A 1 75 ? -4.813 -3.292 -7.401 1.00 0.00 75 ILE B O 1
ATOM 1143 N N . SER A 1 76 ? -5.225 -3.874 -5.264 1.00 0.00 76 SER B N 1
ATOM 1144 C CA . SER A 1 76 ? -3.951 -4.570 -5.050 1.00 0.00 76 SER B CA 1
ATOM 1145 C C . SER A 1 76 ? -3.677 -5.575 -6.163 1.00 0.00 76 SER B C 1
ATOM 1146 O O . SER A 1 76 ? -2.531 -5.750 -6.579 1.00 0.00 76 SER B O 1
ATOM 1154 N N . ASN A 1 77 ? -4.735 -6.226 -6.639 1.00 0.00 77 ASN B N 1
ATOM 1155 C CA . ASN A 1 77 ? -4.635 -7.140 -7.773 1.00 0.00 77 ASN B CA 1
ATOM 1156 C C . ASN A 1 77 ? -3.929 -6.453 -8.923 1.00 0.00 77 ASN B C 1
ATOM 1157 O O . ASN A 1 77 ? -2.911 -6.923 -9.435 1.00 0.00 77 ASN B O 1
ATOM 1168 N N . ASP A 1 78 ? -4.488 -5.321 -9.301 1.00 0.00 78 ASP B N 1
ATOM 1169 C CA . ASP A 1 78 ? -3.954 -4.516 -10.396 1.00 0.00 78 ASP B CA 1
ATOM 1170 C C . ASP A 1 78 ? -2.623 -3.865 -10.032 1.00 0.00 78 ASP B C 1
ATOM 1171 O O . ASP A 1 78 ? -1.720 -3.795 -10.851 1.00 0.00 78 ASP B O 1
ATOM 1180 N N . ILE A 1 79 ? -2.503 -3.390 -8.806 1.00 0.00 79 ILE B N 1
ATOM 1181 C CA . ILE A 1 79 ? -1.281 -2.744 -8.342 1.00 0.00 79 ILE B CA 1
ATOM 1182 C C . ILE A 1 79 ? -0.071 -3.662 -8.466 1.00 0.00 79 ILE B C 1
ATOM 1183 O O . ILE A 1 79 ? 1.047 -3.217 -8.719 1.00 0.00 79 ILE B O 1
ATOM 1199 N N . ASN A 1 80 ? -0.315 -4.951 -8.332 1.00 0.00 80 ASN B N 1
ATOM 1200 C CA . ASN A 1 80 ? 0.748 -5.948 -8.425 1.00 0.00 80 ASN B CA 1
ATOM 1201 C C . ASN A 1 80 ? 1.235 -6.158 -9.863 1.00 0.00 80 ASN B C 1
ATOM 1202 O O . ASN A 1 80 ? 2.104 -6.995 -10.108 1.00 0.00 80 ASN B O 1
ATOM 1213 N N . LYS A 1 81 ? 0.689 -5.401 -10.810 1.00 0.00 81 LYS B N 1
ATOM 1214 C CA . LYS A 1 81 ? 1.139 -5.478 -12.197 1.00 0.00 81 LYS B CA 1
ATOM 1215 C C . LYS A 1 81 ? 1.897 -4.203 -12.571 1.00 0.00 81 LYS B C 1
ATOM 1216 O O . LYS A 1 81 ? 2.261 -3.993 -13.726 1.00 0.00 81 LYS B O 1
ATOM 1235 N N . LEU A 1 82 ? 2.149 -3.371 -11.567 1.00 0.00 82 LEU B N 1
ATOM 1236 C CA . LEU A 1 82 ? 2.781 -2.064 -11.760 1.00 0.00 82 LEU B CA 1
ATOM 1237 C C . LEU A 1 82 ? 4.277 -2.193 -11.972 1.00 0.00 82 LEU B C 1
ATOM 1238 O O . LEU A 1 82 ? 4.955 -1.209 -12.280 1.00 0.00 82 LEU B O 1
ATOM 1254 N N . ASN A 1 83 ? 4.775 -3.412 -11.809 1.00 0.00 83 ASN B N 1
ATOM 1255 C CA . ASN A 1 83 ? 6.203 -3.661 -11.710 1.00 0.00 83 ASN B CA 1
ATOM 1256 C C . ASN A 1 83 ? 6.769 -2.823 -10.567 1.00 0.00 83 ASN B C 1
ATOM 1257 O O . ASN A 1 83 ? 7.544 -1.886 -10.770 1.00 0.00 83 ASN B O 1
ATOM 1268 N N . ILE A 1 84 ? 6.323 -3.147 -9.360 1.00 0.00 84 ILE B N 1
ATOM 1269 C CA . ILE A 1 84 ? 6.700 -2.409 -8.170 1.00 0.00 84 ILE B CA 1
ATOM 1270 C C . ILE A 1 84 ? 8.180 -2.599 -7.852 1.00 0.00 84 ILE B C 1
ATOM 1271 O O . ILE A 1 84 ? 8.764 -3.644 -8.139 1.00 0.00 84 ILE B O 1
ATOM 1287 N N . LYS A 1 85 ? 8.769 -1.583 -7.254 1.00 0.00 85 LYS B N 1
ATOM 1288 C CA . LYS A 1 85 ? 10.196 -1.582 -6.940 1.00 0.00 85 LYS B CA 1
ATOM 1289 C C . LYS A 1 85 ? 10.405 -1.203 -5.489 1.00 0.00 85 LYS B C 1
ATOM 1290 O O . LYS A 1 85 ? 9.496 -1.330 -4.670 1.00 0.00 85 LYS B O 1
ATOM 1309 N N . GLY A 1 86 ? 11.606 -0.762 -5.171 1.00 0.00 86 GLY B N 1
ATOM 1310 C CA . GLY A 1 86 ? 11.902 -0.387 -3.801 1.00 0.00 86 GLY B CA 1
ATOM 1311 C C . GLY A 1 86 ? 13.110 0.521 -3.645 1.00 0.00 86 GLY B C 1
ATOM 1312 O O . GLY A 1 86 ? 14.194 0.205 -4.138 1.00 0.00 86 GLY B O 1
ATOM 1316 N N . MET A 1 87 ? 12.907 1.656 -2.958 1.00 0.00 87 MET B N 1
ATOM 1317 C CA . MET A 1 87 ? 14.005 2.523 -2.513 1.00 0.00 87 MET B CA 1
ATOM 1318 C C . MET A 1 87 ? 13.477 3.706 -1.681 1.00 0.00 87 MET B C 1
ATOM 1319 O O . MET A 1 87 ? 13.953 3.937 -0.570 1.00 0.00 87 MET B O 1
ATOM 1333 N N . TYR A 1 88 ? 12.494 4.457 -2.202 1.00 0.00 88 TYR B N 1
ATOM 1334 C CA . TYR A 1 88 ? 11.958 5.600 -1.483 1.00 0.00 88 TYR B CA 1
ATOM 1335 C C . TYR A 1 88 ? 10.444 5.489 -1.390 1.00 0.00 88 TYR B C 1
ATOM 1336 O O . TYR A 1 88 ? 9.727 5.783 -2.344 1.00 0.00 88 TYR B O 1
ATOM 1354 N N . ILE A 1 89 ? 9.978 5.022 -0.248 1.00 0.00 89 ILE B N 1
ATOM 1355 C CA . ILE A 1 89 ? 8.550 4.842 -0.007 1.00 0.00 89 ILE B CA 1
ATOM 1356 C C . ILE A 1 89 ? 7.961 6.035 0.738 1.00 0.00 89 ILE B C 1
ATOM 1357 O O . ILE A 1 89 ? 8.568 6.540 1.681 1.00 0.00 89 ILE B O 1
ATOM 1373 N N . GLU A 1 90 ? 6.783 6.475 0.309 1.00 0.00 90 GLU B N 1
ATOM 1374 C CA . GLU A 1 90 ? 6.073 7.561 0.975 1.00 0.00 90 GLU B CA 1
ATOM 1375 C C . GLU A 1 90 ? 4.637 7.179 1.285 1.00 0.00 90 GLU B C 1
ATOM 1376 O O . GLU A 1 90 ? 4.044 6.335 0.610 1.00 0.00 90 GLU B O 1
ATOM 1388 N N . ILE A 1 91 ? 4.093 7.818 2.311 1.00 0.00 91 ILE B N 1
ATOM 1389 C CA . ILE A 1 91 ? 2.718 7.605 2.726 1.00 0.00 91 ILE B CA 1
ATOM 1390 C C . ILE A 1 91 ? 2.033 8.958 2.921 1.00 0.00 91 ILE B C 1
ATOM 1391 O O . ILE A 1 91 ? 2.406 9.709 3.826 1.00 0.00 91 ILE B O 1
ATOM 1407 N N . LYS A 1 92 ? 1.039 9.277 2.103 1.00 0.00 92 LYS B N 1
ATOM 1408 C CA . LYS A 1 92 ? 0.392 10.585 2.191 1.00 0.00 92 LYS B CA 1
ATOM 1409 C C . LYS A 1 92 ? -0.912 10.635 1.405 1.00 0.00 92 LYS B C 1
ATOM 1410 O O . LYS A 1 92 ? -1.163 9.799 0.538 1.00 0.00 92 LYS B O 1
ATOM 1429 N N . GLN A 1 93 ? -1.733 11.632 1.721 1.00 0.00 93 GLN B N 1
ATOM 1430 C CA . GLN A 1 93 ? -2.966 11.879 0.999 1.00 0.00 93 GLN B CA 1
ATOM 1431 C C . GLN A 1 93 ? -2.702 12.641 -0.292 1.00 0.00 93 GLN B C 1
ATOM 1432 O O . GLN A 1 93 ? -1.625 13.208 -0.489 1.00 0.00 93 GLN B O 1
ATOM 1446 N N . ILE A 1 94 ? -3.684 12.629 -1.169 1.00 0.00 94 ILE B N 1
ATOM 1447 C CA . ILE A 1 94 ? -3.532 13.171 -2.506 1.00 0.00 94 ILE B CA 1
ATOM 1448 C C . ILE A 1 94 ? -4.558 14.267 -2.797 1.00 0.00 94 ILE B C 1
ATOM 1449 O O . ILE A 1 94 ? -5.589 13.979 -3.433 1.00 0.00 94 ILE B O 1
ATOM 1466 N N . ASP A 1 1 ? 18.523 -12.080 7.991 1.00 0.00 1 ASP B N 2
ATOM 1467 C CA . ASP A 1 1 ? 17.112 -11.669 8.178 1.00 0.00 1 ASP B CA 2
ATOM 1468 C C . ASP A 1 1 ? 16.903 -10.241 7.702 1.00 0.00 1 ASP B C 2
ATOM 1469 O O . ASP A 1 1 ? 16.344 -9.409 8.419 1.00 0.00 1 ASP B O 2
ATOM 1480 N N . ASN A 1 2 ? 17.336 -9.959 6.483 1.00 0.00 2 ASN B N 2
ATOM 1481 C CA . ASN A 1 2 ? 17.283 -8.605 5.948 1.00 0.00 2 ASN B CA 2
ATOM 1482 C C . ASN A 1 2 ? 15.889 -8.269 5.440 1.00 0.00 2 ASN B C 2
ATOM 1483 O O . ASN A 1 2 ? 15.501 -7.103 5.396 1.00 0.00 2 ASN B O 2
ATOM 1494 N N . GLN A 1 3 ? 15.133 -9.291 5.063 1.00 0.00 3 GLN B N 2
ATOM 1495 C CA . GLN A 1 3 ? 13.785 -9.091 4.547 1.00 0.00 3 GLN B CA 2
ATOM 1496 C C . GLN A 1 3 ? 12.814 -8.754 5.677 1.00 0.00 3 GLN B C 2
ATOM 1497 O O . GLN A 1 3 ? 11.710 -8.269 5.437 1.00 0.00 3 GLN B O 2
ATOM 1511 N N . LYS A 1 4 ? 13.216 -9.044 6.908 1.00 0.00 4 LYS B N 2
ATOM 1512 C CA . LYS A 1 4 ? 12.461 -8.668 8.067 1.00 0.00 4 LYS B CA 2
ATOM 1513 C C . LYS A 1 4 ? 13.052 -7.407 8.700 1.00 0.00 4 LYS B C 2
ATOM 1514 O O . LYS A 1 4 ? 12.379 -6.693 9.448 1.00 0.00 4 LYS B O 2
ATOM 1533 N N . ALA A 1 5 ? 14.313 -7.141 8.381 1.00 0.00 5 ALA B N 2
ATOM 1534 C CA . ALA A 1 5 ? 15.027 -6.003 8.938 1.00 0.00 5 ALA B CA 2
ATOM 1535 C C . ALA A 1 5 ? 14.490 -4.697 8.378 1.00 0.00 5 ALA B C 2
ATOM 1536 O O . ALA A 1 5 ? 14.464 -4.492 7.163 1.00 0.00 5 ALA B O 2
ATOM 1543 N N . LEU A 1 6 ? 14.092 -3.799 9.271 1.00 0.00 6 LEU B N 2
ATOM 1544 C CA . LEU A 1 6 ? 13.520 -2.519 8.873 1.00 0.00 6 LEU B CA 2
ATOM 1545 C C . LEU A 1 6 ? 14.593 -1.605 8.291 1.00 0.00 6 LEU B C 2
ATOM 1546 O O . LEU A 1 6 ? 14.310 -0.490 7.852 1.00 0.00 6 LEU B O 2
ATOM 1562 N N . GLU A 1 7 ? 15.828 -2.084 8.313 1.00 0.00 7 GLU B N 2
ATOM 1563 C CA . GLU A 1 7 ? 16.928 -1.404 7.662 1.00 0.00 7 GLU B CA 2
ATOM 1564 C C . GLU A 1 7 ? 16.682 -1.337 6.161 1.00 0.00 7 GLU B C 2
ATOM 1565 O O . GLU A 1 7 ? 16.794 -0.276 5.548 1.00 0.00 7 GLU B O 2
ATOM 1577 N N . GLU A 1 8 ? 16.337 -2.479 5.572 1.00 0.00 8 GLU B N 2
ATOM 1578 C CA . GLU A 1 8 ? 16.058 -2.539 4.156 1.00 0.00 8 GLU B CA 2
ATOM 1579 C C . GLU A 1 8 ? 14.578 -2.340 3.892 1.00 0.00 8 GLU B C 2
ATOM 1580 O O . GLU A 1 8 ? 14.179 -1.751 2.886 1.00 0.00 8 GLU B O 2
ATOM 1592 N N . GLN A 1 9 ? 13.781 -2.825 4.815 1.00 0.00 9 GLN B N 2
ATOM 1593 C CA . GLN A 1 9 ? 12.333 -2.743 4.702 1.00 0.00 9 GLN B CA 2
ATOM 1594 C C . GLN A 1 9 ? 11.840 -1.416 5.246 1.00 0.00 9 GLN B C 2
ATOM 1595 O O . GLN A 1 9 ? 11.840 -1.192 6.457 1.00 0.00 9 GLN B O 2
ATOM 1609 N N . MET A 1 10 ? 11.430 -0.539 4.347 1.00 0.00 10 MET B N 2
ATOM 1610 C CA . MET A 1 10 ? 10.979 0.787 4.732 1.00 0.00 10 MET B CA 2
ATOM 1611 C C . MET A 1 10 ? 9.741 0.699 5.611 1.00 0.00 10 MET B C 2
ATOM 1612 O O . MET A 1 10 ? 8.820 -0.068 5.344 1.00 0.00 10 MET B O 2
ATOM 1626 N N . ASN A 1 11 ? 9.751 1.493 6.671 1.00 0.00 11 ASN B N 2
ATOM 1627 C CA . ASN A 1 11 ? 8.701 1.502 7.675 1.00 0.00 11 ASN B CA 2
ATOM 1628 C C . ASN A 1 11 ? 7.336 1.768 7.066 1.00 0.00 11 ASN B C 2
ATO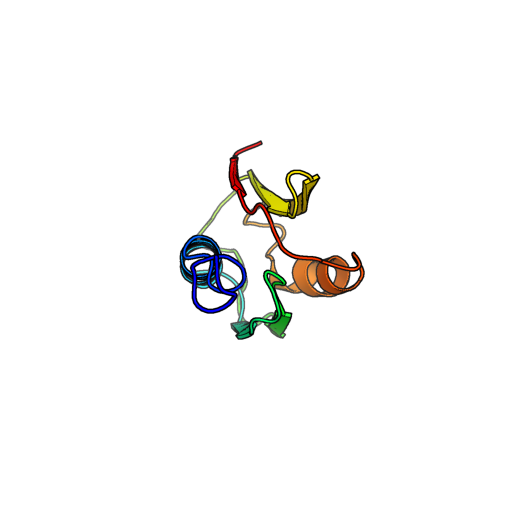M 1629 O O . ASN A 1 11 ? 6.313 1.370 7.618 1.00 0.00 11 ASN B O 2
ATOM 1640 N N . SER A 1 12 ? 7.333 2.427 5.917 1.00 0.00 12 SER B N 2
ATOM 1641 C CA . SER A 1 12 ? 6.106 2.786 5.239 1.00 0.00 12 SER B CA 2
ATOM 1642 C C . SER A 1 12 ? 5.365 1.528 4.830 1.00 0.00 12 SER B C 2
ATOM 1643 O O . SER A 1 12 ? 4.138 1.479 4.841 1.00 0.00 12 SER B O 2
ATOM 1651 N N . ILE A 1 13 ? 6.135 0.497 4.509 1.00 0.00 13 ILE B N 2
ATOM 1652 C CA . ILE A 1 13 ? 5.582 -0.782 4.121 1.00 0.00 13 ILE B CA 2
ATOM 1653 C C . ILE A 1 13 ? 4.790 -1.367 5.277 1.00 0.00 13 ILE B C 2
ATOM 1654 O O . ILE A 1 13 ? 3.684 -1.878 5.112 1.00 0.00 13 ILE B O 2
ATOM 1670 N N . ASN A 1 14 ? 5.381 -1.251 6.453 1.00 0.00 14 ASN B N 2
ATOM 1671 C CA . ASN A 1 14 ? 4.838 -1.836 7.665 1.00 0.00 14 ASN B CA 2
ATOM 1672 C C . ASN A 1 14 ? 3.604 -1.063 8.103 1.00 0.00 14 ASN B C 2
ATOM 1673 O O . ASN A 1 14 ? 2.612 -1.646 8.541 1.00 0.00 14 ASN B O 2
ATOM 1684 N N . SER A 1 15 ? 3.680 0.257 7.970 1.00 0.00 15 SER B N 2
ATOM 1685 C CA . SER A 1 15 ? 2.579 1.131 8.319 1.00 0.00 15 SER B CA 2
ATOM 1686 C C . SER A 1 15 ? 1.354 0.821 7.467 1.00 0.00 15 SER B C 2
ATOM 1687 O O . SER A 1 15 ? 0.262 0.638 7.993 1.00 0.00 15 SER B O 2
ATOM 1695 N N . VAL A 1 16 ? 1.547 0.738 6.153 1.00 0.00 16 VAL B N 2
ATOM 1696 C CA . VAL A 1 16 ? 0.447 0.434 5.238 1.00 0.00 16 VAL B CA 2
ATOM 1697 C C . VAL A 1 16 ? -0.079 -0.978 5.487 1.00 0.00 16 VAL B C 2
ATOM 1698 O O . VAL A 1 16 ? -1.289 -1.220 5.438 1.00 0.00 16 VAL B O 2
ATOM 1711 N N . ASN A 1 17 ? 0.849 -1.896 5.759 1.00 0.00 17 ASN B N 2
ATOM 1712 C CA . ASN A 1 17 ? 0.525 -3.279 6.116 1.00 0.00 17 ASN B CA 2
ATOM 1713 C C . ASN A 1 17 ? -0.521 -3.324 7.225 1.00 0.00 17 ASN B C 2
ATOM 1714 O O . ASN A 1 17 ? -1.494 -4.072 7.143 1.00 0.00 17 ASN B O 2
ATOM 1725 N N . ASP A 1 18 ? -0.321 -2.511 8.248 1.00 0.00 18 ASP B N 2
ATOM 1726 C CA . ASP A 1 18 ? -1.232 -2.467 9.373 1.00 0.00 18 ASP B CA 2
ATOM 1727 C C . ASP A 1 18 ? -2.435 -1.576 9.080 1.00 0.00 18 ASP B C 2
ATOM 1728 O O . ASP A 1 18 ? -3.564 -1.930 9.407 1.00 0.00 18 ASP B O 2
ATOM 1737 N N . LYS A 1 19 ? -2.177 -0.434 8.446 1.00 0.00 19 LYS B N 2
ATOM 1738 C CA . LYS A 1 19 ? -3.180 0.569 8.174 1.00 0.00 19 LYS B CA 2
ATOM 1739 C C . LYS A 1 19 ? -4.342 0.032 7.339 1.00 0.00 19 LYS B C 2
ATOM 1740 O O . LYS A 1 19 ? -5.506 0.189 7.705 1.00 0.00 19 LYS B O 2
ATOM 1759 N N . LEU A 1 20 ? -4.029 -0.582 6.209 1.00 0.00 20 LEU B N 2
ATOM 1760 C CA . LEU A 1 20 ? -5.064 -1.076 5.314 1.00 0.00 20 LEU B CA 2
ATOM 1761 C C . LEU A 1 20 ? -5.727 -2.322 5.884 1.00 0.00 20 LEU B C 2
ATOM 1762 O O . LEU A 1 20 ? -6.904 -2.583 5.627 1.00 0.00 20 LEU B O 2
ATOM 1778 N N . ASN A 1 21 ? -4.977 -3.070 6.678 1.00 0.00 21 ASN B N 2
ATOM 1779 C CA . ASN A 1 21 ? -5.484 -4.297 7.277 1.00 0.00 21 ASN B CA 2
ATOM 1780 C C . ASN A 1 21 ? -6.140 -3.997 8.624 1.00 0.00 21 ASN B C 2
ATOM 1781 O O . ASN A 1 21 ? -5.705 -4.476 9.671 1.00 0.00 21 ASN B O 2
ATOM 1792 N N . LYS A 1 22 ? -7.184 -3.183 8.587 1.00 0.00 22 LYS B N 2
ATOM 1793 C CA . LYS A 1 22 ? -7.928 -2.834 9.789 1.00 0.00 22 LYS B CA 2
ATOM 1794 C C . LYS A 1 22 ? -9.424 -3.047 9.582 1.00 0.00 22 LYS B C 2
ATOM 1795 O O . LYS A 1 22 ? -9.962 -4.097 9.929 1.00 0.00 22 LYS B O 2
ATOM 1814 N N . GLY A 1 23 ? -10.086 -2.053 9.003 1.00 0.00 23 GLY B N 2
ATOM 1815 C CA . GLY A 1 23 ? -11.514 -2.149 8.766 1.00 0.00 23 GLY B CA 2
ATOM 1816 C C . GLY A 1 23 ? -11.853 -2.268 7.297 1.00 0.00 23 GLY B C 2
ATOM 1817 O O . GLY A 1 23 ? -12.752 -1.585 6.799 1.00 0.00 23 GLY B O 2
ATOM 1821 N N . LYS A 1 24 ? -11.120 -3.116 6.597 1.00 0.00 24 LYS B N 2
ATOM 1822 C CA . LYS A 1 24 ? -11.383 -3.372 5.193 1.00 0.00 24 LYS B CA 2
ATOM 1823 C C . LYS A 1 24 ? -11.546 -4.865 4.961 1.00 0.00 24 LYS B C 2
ATOM 1824 O O . LYS A 1 24 ? -11.839 -5.615 5.894 1.00 0.00 24 LYS B O 2
ATOM 1843 N N . GLY A 1 25 ? -11.362 -5.288 3.718 1.00 0.00 25 GLY B N 2
ATOM 1844 C CA . GLY A 1 25 ? -11.460 -6.692 3.391 1.00 0.00 25 GLY B CA 2
ATOM 1845 C C . GLY A 1 25 ? -10.327 -7.478 4.012 1.00 0.00 25 GLY B C 2
ATOM 1846 O O . GLY A 1 25 ? -9.294 -6.904 4.358 1.00 0.00 25 GLY B O 2
ATOM 1850 N N . LYS A 1 26 ? -10.505 -8.781 4.164 1.00 0.00 26 LYS B N 2
ATOM 1851 C CA . LYS A 1 26 ? -9.476 -9.594 4.795 1.00 0.00 26 LYS B CA 2
ATOM 1852 C C . LYS A 1 26 ? -8.414 -9.946 3.783 1.00 0.00 26 LYS B C 2
ATOM 1853 O O . LYS A 1 26 ? -8.655 -10.712 2.849 1.00 0.00 26 LYS B O 2
ATOM 1872 N N . LEU A 1 27 ? -7.244 -9.381 3.966 1.00 0.00 27 LEU B N 2
ATOM 1873 C CA . LEU A 1 27 ? -6.171 -9.569 3.024 1.00 0.00 27 LEU B CA 2
ATOM 1874 C C . LEU A 1 27 ? -4.874 -9.945 3.721 1.00 0.00 27 LEU B C 2
ATOM 1875 O O . LEU A 1 27 ? -4.623 -9.553 4.861 1.00 0.00 27 LEU B O 2
ATOM 1891 N N . SER A 1 28 ? -4.076 -10.726 3.021 1.00 0.00 28 SER B N 2
ATOM 1892 C CA . SER A 1 28 ? -2.780 -11.153 3.505 1.00 0.00 28 SER B CA 2
ATOM 1893 C C . SER A 1 28 ? -1.674 -10.351 2.837 1.00 0.00 28 SER B C 2
ATOM 1894 O O . SER A 1 28 ? -1.508 -10.412 1.618 1.00 0.00 28 SER B O 2
ATOM 1902 N N . LEU A 1 29 ? -0.924 -9.596 3.629 1.00 0.00 29 LEU B N 2
ATOM 1903 C CA . LEU A 1 29 ? 0.152 -8.780 3.092 1.00 0.00 29 LEU B CA 2
ATOM 1904 C C . LEU A 1 29 ? 1.451 -9.571 3.031 1.00 0.00 29 LEU B C 2
ATOM 1905 O O . LEU A 1 29 ? 1.679 -10.495 3.812 1.00 0.00 29 LEU B O 2
ATOM 1921 N N . SER A 1 30 ? 2.291 -9.180 2.099 1.00 0.00 30 SER B N 2
ATOM 1922 C CA . SER A 1 30 ? 3.585 -9.786 1.900 1.00 0.00 30 SER B CA 2
ATOM 1923 C C . SER A 1 30 ? 4.548 -8.743 1.346 1.00 0.00 30 SER B C 2
ATOM 1924 O O . SER A 1 30 ? 4.124 -7.807 0.662 1.00 0.00 30 SER B O 2
ATOM 1932 N N . MET A 1 31 ? 5.828 -8.893 1.640 1.00 0.00 31 MET B N 2
ATOM 1933 C CA . MET A 1 31 ? 6.815 -7.897 1.246 1.00 0.00 31 MET B CA 2
ATOM 1934 C C . MET A 1 31 ? 7.874 -8.510 0.338 1.00 0.00 31 MET B C 2
ATOM 1935 O O . MET A 1 31 ? 8.226 -9.678 0.480 1.00 0.00 31 MET B O 2
ATOM 1949 N N . ASN A 1 32 ? 8.364 -7.713 -0.597 1.00 0.00 32 ASN B N 2
ATOM 1950 C CA . ASN A 1 32 ? 9.453 -8.120 -1.481 1.00 0.00 32 ASN B CA 2
ATOM 1951 C C . ASN A 1 32 ? 10.185 -6.871 -1.945 1.00 0.00 32 ASN B C 2
ATOM 1952 O O . ASN A 1 32 ? 9.594 -6.028 -2.610 1.00 0.00 32 ASN B O 2
ATOM 1963 N N . GLY A 1 33 ? 11.454 -6.736 -1.589 1.00 0.00 33 GLY B N 2
ATOM 1964 C CA . GLY A 1 33 ? 12.129 -5.470 -1.807 1.00 0.00 33 GLY B CA 2
ATOM 1965 C C . GLY A 1 33 ? 11.521 -4.417 -0.916 1.00 0.00 33 GLY B C 2
ATOM 1966 O O . GLY A 1 33 ? 11.645 -4.484 0.304 1.00 0.00 33 GLY B O 2
ATOM 1970 N N . ASN A 1 34 ? 10.838 -3.467 -1.520 1.00 0.00 34 ASN B N 2
ATOM 1971 C CA . ASN A 1 34 ? 10.010 -2.535 -0.778 1.00 0.00 34 ASN B CA 2
ATOM 1972 C C . ASN A 1 34 ? 8.639 -2.478 -1.426 1.00 0.00 34 ASN B C 2
ATOM 1973 O O . ASN A 1 34 ? 8.023 -1.421 -1.542 1.00 0.00 34 ASN B O 2
ATOM 1984 N N . GLN A 1 35 ? 8.193 -3.645 -1.880 1.00 0.00 35 GLN B N 2
ATOM 1985 C CA . GLN A 1 35 ? 6.867 -3.806 -2.445 1.00 0.00 35 GLN B CA 2
ATOM 1986 C C . GLN A 1 35 ? 5.886 -4.222 -1.369 1.00 0.00 35 GLN B C 2
ATOM 1987 O O . GLN A 1 35 ? 6.276 -4.734 -0.316 1.00 0.00 35 GLN B O 2
ATOM 2001 N N . LEU A 1 36 ? 4.618 -4.029 -1.657 1.00 0.00 36 LEU B N 2
ATOM 2002 C CA . LEU A 1 36 ? 3.562 -4.540 -0.809 1.00 0.00 36 LEU B CA 2
ATOM 2003 C C . LEU A 1 36 ? 2.598 -5.342 -1.660 1.00 0.00 36 LEU B C 2
ATOM 2004 O O . LEU A 1 36 ? 1.880 -4.796 -2.498 1.00 0.00 36 LEU B O 2
ATOM 2020 N N . LYS A 1 37 ? 2.606 -6.634 -1.450 1.00 0.00 37 LYS B N 2
ATOM 2021 C CA . LYS A 1 37 ? 1.784 -7.542 -2.226 1.00 0.00 37 LYS B CA 2
ATOM 2022 C C . LYS A 1 37 ? 0.740 -8.148 -1.314 1.00 0.00 37 LYS B C 2
ATOM 2023 O O . LYS A 1 37 ? 0.999 -8.341 -0.125 1.00 0.00 37 LYS B O 2
ATOM 2042 N N . ALA A 1 38 ? -0.430 -8.449 -1.846 1.00 0.00 38 ALA B N 2
ATOM 2043 C CA . ALA A 1 38 ? -1.527 -8.880 -1.000 1.00 0.00 38 ALA B CA 2
ATOM 2044 C C . ALA A 1 38 ? -2.567 -9.695 -1.751 1.00 0.00 38 ALA B C 2
ATOM 2045 O O . ALA A 1 38 ? -2.672 -9.624 -2.977 1.00 0.00 38 ALA B O 2
ATOM 2052 N N . THR A 1 39 ? -3.320 -10.477 -0.991 1.00 0.00 39 THR B N 2
ATOM 2053 C CA . THR A 1 39 ? -4.472 -11.189 -1.503 1.00 0.00 39 THR B CA 2
ATOM 2054 C C . THR A 1 39 ? -5.637 -10.996 -0.545 1.00 0.00 39 THR B C 2
ATOM 2055 O O . THR A 1 39 ? -5.464 -11.115 0.666 1.00 0.00 39 THR B O 2
ATOM 2066 N N . SER A 1 40 ? -6.810 -10.703 -1.076 1.00 0.00 40 SER B N 2
ATOM 2067 C CA . SER A 1 40 ? -7.918 -10.240 -0.249 1.00 0.00 40 SER B CA 2
ATOM 2068 C C . SER A 1 40 ? -9.210 -11.000 -0.534 1.00 0.00 40 SER B C 2
ATOM 2069 O O . SER A 1 40 ? -9.452 -11.433 -1.664 1.00 0.00 40 SER B O 2
ATOM 2077 N N . SER A 1 41 ? -10.034 -11.168 0.496 1.00 0.00 41 SER B N 2
ATOM 2078 C CA . SER A 1 41 ? -11.395 -11.639 0.301 1.00 0.00 41 SER B CA 2
ATOM 2079 C C . SER A 1 41 ? -12.348 -10.452 0.337 1.00 0.00 41 SER B C 2
ATOM 2080 O O . SER A 1 41 ? -12.189 -9.533 1.150 1.00 0.00 41 SER B O 2
ATOM 2088 N N . ASN A 1 42 ? -13.350 -10.503 -0.520 1.00 0.00 42 ASN B N 2
ATOM 2089 C CA . ASN A 1 42 ? -14.219 -9.364 -0.781 1.00 0.00 42 ASN B CA 2
ATOM 2090 C C . ASN A 1 42 ? -15.566 -9.528 -0.097 1.00 0.00 42 ASN B C 2
ATOM 2091 O O . ASN A 1 42 ? -16.584 -9.044 -0.580 1.00 0.00 42 ASN B O 2
ATOM 2102 N N . ALA A 1 43 ? -15.555 -10.187 1.043 1.00 0.00 43 ALA B N 2
ATOM 2103 C CA . ALA A 1 43 ? -16.789 -10.510 1.761 1.00 0.00 43 ALA B CA 2
ATOM 2104 C C . ALA A 1 43 ? -17.241 -9.368 2.673 1.00 0.00 43 ALA B C 2
ATOM 2105 O O . ALA A 1 43 ? -17.972 -9.586 3.640 1.00 0.00 43 ALA B O 2
ATOM 2112 N N . GLY A 1 44 ? -16.796 -8.160 2.372 1.00 0.00 44 GLY B N 2
ATOM 2113 C CA . GLY A 1 44 ? -17.141 -7.016 3.192 1.00 0.00 44 GLY B CA 2
ATOM 2114 C C . GLY A 1 44 ? -16.301 -5.809 2.852 1.00 0.00 44 GLY B C 2
ATOM 2115 O O . GLY A 1 44 ? -16.797 -4.685 2.869 1.00 0.00 44 GLY B O 2
ATOM 2119 N N . TYR A 1 45 ? -15.028 -6.068 2.531 1.00 0.00 45 TYR B N 2
ATOM 2120 C CA . TYR A 1 45 ? -14.057 -5.057 2.117 1.00 0.00 45 TYR B CA 2
ATOM 2121 C C . TYR A 1 45 ? -14.188 -3.723 2.882 1.00 0.00 45 TYR B C 2
ATOM 2122 O O . TYR A 1 45 ? -14.407 -3.734 4.091 1.00 0.00 45 TYR B O 2
ATOM 2140 N N . GLY A 1 46 ? -13.999 -2.582 2.207 1.00 0.00 46 GLY B N 2
ATOM 2141 C CA . GLY A 1 46 ? -14.038 -1.308 2.890 1.00 0.00 46 GLY B CA 2
ATOM 2142 C C . GLY A 1 46 ? -15.448 -0.842 3.199 1.00 0.00 46 GLY B C 2
ATOM 2143 O O . GLY A 1 46 ? -16.222 -0.532 2.290 1.00 0.00 46 GLY B O 2
ATOM 2147 N N . ILE A 1 47 ? -15.789 -0.812 4.483 1.00 0.00 47 ILE B N 2
ATOM 2148 C CA . ILE A 1 47 ? -17.081 -0.292 4.924 1.00 0.00 47 ILE B CA 2
ATOM 2149 C C . ILE A 1 47 ? -16.871 0.861 5.882 1.00 0.00 47 ILE B C 2
ATOM 2150 O O . ILE A 1 47 ? -17.371 1.965 5.665 1.00 0.00 47 ILE B O 2
ATOM 2166 N N . SER A 1 48 ? -16.143 0.567 6.959 1.00 0.00 48 SER B N 2
ATOM 2167 C CA . SER A 1 48 ? -15.778 1.552 7.967 1.00 0.00 48 SER B CA 2
ATOM 2168 C C . SER A 1 48 ? -15.333 2.860 7.328 1.00 0.00 48 SER B C 2
ATOM 2169 O O . SER A 1 48 ? -15.868 3.930 7.624 1.00 0.00 48 SER B O 2
ATOM 2177 N N . TYR A 1 49 ? -14.358 2.755 6.452 1.00 0.00 49 TYR B N 2
ATOM 2178 C CA . TYR A 1 49 ? -13.868 3.903 5.710 1.00 0.00 49 TYR B CA 2
ATOM 2179 C C . TYR A 1 49 ? -14.530 3.930 4.344 1.00 0.00 49 TYR B C 2
ATOM 2180 O O . TYR A 1 49 ? -14.418 2.972 3.575 1.00 0.00 49 TYR B O 2
ATOM 2198 N N . GLU A 1 50 ? -15.241 5.004 4.054 1.00 0.00 50 GLU B N 2
ATOM 2199 C CA . GLU A 1 50 ? -15.917 5.127 2.779 1.00 0.00 50 GLU B CA 2
ATOM 2200 C C . GLU A 1 50 ? -15.057 5.898 1.788 1.00 0.00 50 GLU B C 2
ATOM 2201 O O . GLU A 1 50 ? -14.324 5.301 1.003 1.00 0.00 50 GLU B O 2
ATOM 2213 N N . ASP A 1 51 ? -15.118 7.218 1.832 1.00 0.00 51 ASP B N 2
ATOM 2214 C CA . ASP A 1 51 ? -14.355 8.012 0.887 1.00 0.00 51 ASP B CA 2
ATOM 2215 C C . ASP A 1 51 ? -13.125 8.624 1.531 1.00 0.00 51 ASP B C 2
ATOM 2216 O O . ASP A 1 51 ? -13.216 9.548 2.342 1.00 0.00 51 ASP B O 2
ATOM 2225 N N . LYS A 1 52 ? -11.979 8.088 1.153 1.00 0.00 52 LYS B N 2
ATOM 2226 C CA . LYS A 1 52 ? -10.685 8.660 1.477 1.00 0.00 52 LYS B CA 2
ATOM 2227 C C . LYS A 1 52 ? -9.735 8.291 0.359 1.00 0.00 52 LYS B C 2
ATOM 2228 O O . LYS A 1 52 ? -9.725 7.144 -0.081 1.00 0.00 52 LYS B O 2
ATOM 2247 N N . ASN A 1 53 ? -8.962 9.239 -0.116 1.00 0.00 53 ASN B N 2
ATOM 2248 C CA . ASN A 1 53 ? -7.994 8.954 -1.157 1.00 0.00 53 ASN B CA 2
ATOM 2249 C C . ASN A 1 53 ? -6.591 9.266 -0.686 1.00 0.00 53 ASN B C 2
ATOM 2250 O O . ASN A 1 53 ? -6.310 10.365 -0.207 1.00 0.00 53 ASN B O 2
ATOM 2261 N N . TRP A 1 54 ? -5.713 8.295 -0.804 1.00 0.00 54 TRP B N 2
ATOM 2262 C CA . TRP A 1 54 ? -4.333 8.495 -0.461 1.00 0.00 54 TRP B CA 2
ATOM 2263 C C . TRP A 1 54 ? -3.449 7.691 -1.401 1.00 0.00 54 TRP B C 2
ATOM 2264 O O . TRP A 1 54 ? -3.912 6.747 -2.046 1.00 0.00 54 TRP B O 2
ATOM 2285 N N . GLY A 1 55 ? -2.196 8.083 -1.494 1.00 0.00 55 GLY B N 2
ATOM 2286 C CA . GLY A 1 55 ? -1.298 7.451 -2.426 1.00 0.00 55 GLY B CA 2
ATOM 2287 C C . GLY A 1 55 ? -0.090 6.865 -1.743 1.00 0.00 55 GLY B C 2
ATOM 2288 O O . GLY A 1 55 ? 0.358 7.375 -0.712 1.00 0.00 55 GLY B O 2
ATOM 2292 N N . ILE A 1 56 ? 0.418 5.777 -2.289 1.00 0.00 56 ILE B N 2
ATOM 2293 C CA . ILE A 1 56 ? 1.694 5.248 -1.860 1.00 0.00 56 ILE B CA 2
ATOM 2294 C C . ILE A 1 56 ? 2.737 5.568 -2.915 1.00 0.00 56 ILE B C 2
ATOM 2295 O O . ILE A 1 56 ? 2.417 5.656 -4.106 1.00 0.00 56 ILE B O 2
ATOM 2311 N N . PHE A 1 57 ? 3.971 5.758 -2.484 1.00 0.00 57 PHE B N 2
ATOM 2312 C CA . PHE A 1 57 ? 5.003 6.283 -3.366 1.00 0.00 57 PHE B CA 2
ATOM 2313 C C . PHE A 1 57 ? 6.252 5.420 -3.365 1.00 0.00 57 PHE B C 2
ATOM 2314 O O . PHE A 1 57 ? 6.652 4.904 -2.325 1.00 0.00 57 PHE B O 2
ATOM 2331 N N . VAL A 1 58 ? 6.864 5.259 -4.541 1.00 0.00 58 VAL B N 2
ATOM 2332 C CA . VAL A 1 58 ? 8.071 4.480 -4.658 1.00 0.00 58 VAL B CA 2
ATOM 2333 C C . VAL A 1 58 ? 9.126 5.302 -5.373 1.00 0.00 58 VAL B C 2
ATOM 2334 O O . VAL A 1 58 ? 8.836 5.982 -6.353 1.00 0.00 58 VAL B O 2
ATOM 2347 N N . ASN A 1 59 ? 10.344 5.247 -4.854 1.00 0.00 59 ASN B N 2
ATOM 2348 C CA . ASN A 1 59 ? 11.445 6.105 -5.299 1.00 0.00 59 ASN B CA 2
ATOM 2349 C C . ASN A 1 59 ? 11.089 7.561 -5.028 1.00 0.00 59 ASN B C 2
ATOM 2350 O O . ASN A 1 59 ? 11.741 8.481 -5.519 1.00 0.00 59 ASN B O 2
ATOM 2361 N N . GLY A 1 60 ? 10.041 7.755 -4.237 1.00 0.00 60 GLY B N 2
ATOM 2362 C CA . GLY A 1 60 ? 9.532 9.077 -3.991 1.00 0.00 60 GLY B CA 2
ATOM 2363 C C . GLY A 1 60 ? 8.434 9.459 -4.973 1.00 0.00 60 GLY B C 2
ATOM 2364 O O . GLY A 1 60 ? 7.793 10.504 -4.843 1.00 0.00 60 GLY B O 2
ATOM 2368 N N . GLU A 1 61 ? 8.219 8.587 -5.945 1.00 0.00 61 GLU B N 2
ATOM 2369 C CA . GLU A 1 61 ? 7.245 8.789 -7.002 1.00 0.00 61 GLU B CA 2
ATOM 2370 C C . GLU A 1 61 ? 5.976 8.045 -6.662 1.00 0.00 61 GLU B C 2
ATOM 2371 O O . GLU A 1 61 ? 5.952 7.329 -5.697 1.00 0.00 61 GLU B O 2
ATOM 2383 N N . LYS A 1 62 ? 4.934 8.179 -7.454 1.00 0.00 62 LYS B N 2
ATOM 2384 C CA . LYS A 1 62 ? 3.720 7.404 -7.220 1.00 0.00 62 LYS B CA 2
ATOM 2385 C C . LYS A 1 62 ? 4.015 5.909 -7.380 1.00 0.00 62 LYS B C 2
ATOM 2386 O O . LYS A 1 62 ? 5.054 5.528 -7.920 1.00 0.00 62 LYS B O 2
ATOM 2405 N N . VAL A 1 63 ? 3.152 5.072 -6.826 1.00 0.00 63 VAL B N 2
ATOM 2406 C CA . VAL A 1 63 ? 3.169 3.649 -7.134 1.00 0.00 63 VAL B CA 2
ATOM 2407 C C . VAL A 1 63 ? 1.769 3.061 -6.982 1.00 0.00 63 VAL B C 2
ATOM 2408 O O . VAL A 1 63 ? 1.473 1.986 -7.505 1.00 0.00 63 VAL B O 2
ATOM 2421 N N . TYR A 1 64 ? 0.895 3.790 -6.295 1.00 0.00 64 TYR B N 2
ATOM 2422 C CA . TYR A 1 64 ? -0.409 3.259 -5.935 1.00 0.00 64 TYR B CA 2
ATOM 2423 C C . TYR A 1 64 ? -1.359 4.397 -5.577 1.00 0.00 64 TYR B C 2
ATOM 2424 O O . TYR A 1 64 ? -1.049 5.234 -4.730 1.00 0.00 64 TYR B O 2
ATOM 2442 N N . THR A 1 65 ? -2.497 4.422 -6.240 1.00 0.00 65 THR B N 2
ATOM 2443 C CA . THR A 1 65 ? -3.524 5.435 -6.005 1.00 0.00 65 THR B CA 2
ATOM 2444 C C . THR A 1 65 ? -4.881 4.760 -5.838 1.00 0.00 65 THR B C 2
ATOM 2445 O O . THR A 1 65 ? -5.261 3.932 -6.666 1.00 0.00 65 THR B O 2
ATOM 2456 N N . PHE A 1 66 ? -5.608 5.095 -4.772 1.00 0.00 66 PHE B N 2
ATOM 2457 C CA . PHE A 1 66 ? -6.863 4.433 -4.490 1.00 0.00 66 PHE B CA 2
ATOM 2458 C C . PHE A 1 66 ? -7.668 5.144 -3.423 1.00 0.00 66 PHE B C 2
ATOM 2459 O O . PHE A 1 66 ? -7.141 5.869 -2.577 1.00 0.00 66 PHE B O 2
ATOM 2476 N N . ASN A 1 67 ? -8.958 4.934 -3.525 1.00 0.00 67 ASN B N 2
ATOM 2477 C CA . ASN A 1 67 ? -9.923 5.359 -2.528 1.00 0.00 67 ASN B CA 2
ATOM 2478 C C . ASN A 1 67 ? -10.287 4.161 -1.645 1.00 0.00 67 ASN B C 2
ATOM 2479 O O . ASN A 1 67 ? -10.203 3.021 -2.100 1.00 0.00 67 ASN B O 2
ATOM 2490 N N . GLU A 1 68 ? -10.689 4.402 -0.405 1.00 0.00 68 GLU B N 2
ATOM 2491 C CA . GLU A 1 68 ? -10.976 3.310 0.530 1.00 0.00 68 GLU B CA 2
ATOM 2492 C C . GLU A 1 68 ? -12.128 2.431 0.028 1.00 0.00 68 GLU B C 2
ATOM 2493 O O . GLU A 1 68 ? -12.042 1.200 0.054 1.00 0.00 68 GLU B O 2
ATOM 2505 N N . LYS A 1 69 ? -13.195 3.078 -0.431 1.00 0.00 69 LYS B N 2
ATOM 2506 C CA . LYS A 1 69 ? -14.368 2.405 -0.989 1.00 0.00 69 LYS B CA 2
ATOM 2507 C C . LYS A 1 69 ? -14.025 1.653 -2.275 1.00 0.00 69 LYS B C 2
ATOM 2508 O O . LYS A 1 69 ? -14.731 0.724 -2.672 1.00 0.00 69 LYS B O 2
ATOM 2527 N N . SER A 1 70 ? -12.944 2.059 -2.927 1.00 0.00 70 SER B N 2
ATOM 2528 C CA . SER A 1 70 ? -12.438 1.344 -4.090 1.00 0.00 70 SER B CA 2
ATOM 2529 C C . SER A 1 70 ? -11.867 -0.005 -3.642 1.00 0.00 70 SER B C 2
ATOM 2530 O O . SER A 1 70 ? -11.689 -0.915 -4.449 1.00 0.00 70 SER B O 2
ATOM 2538 N N . THR A 1 71 ? -11.620 -0.108 -2.335 1.00 0.00 71 THR B N 2
ATOM 2539 C CA . THR A 1 71 ? -11.226 -1.329 -1.659 1.00 0.00 71 THR B CA 2
ATOM 2540 C C . THR A 1 71 ? -9.931 -1.919 -2.206 1.00 0.00 71 THR B C 2
ATOM 2541 O O . THR A 1 71 ? -9.885 -2.504 -3.292 1.00 0.00 71 THR B O 2
ATOM 2552 N N . VAL A 1 72 ? -8.887 -1.790 -1.395 1.00 0.00 72 VAL B N 2
ATOM 2553 C CA . VAL A 1 72 ? -7.522 -2.110 -1.797 1.00 0.00 72 VAL B CA 2
ATOM 2554 C C . VAL A 1 72 ? -7.368 -3.562 -2.255 1.00 0.00 72 VAL B C 2
ATOM 2555 O O . VAL A 1 72 ? -6.401 -3.891 -2.927 1.00 0.00 72 VAL B O 2
ATOM 2568 N N . GLY A 1 73 ? -8.322 -4.418 -1.903 1.00 0.00 73 GLY B N 2
ATOM 2569 C CA . GLY A 1 73 ? -8.248 -5.818 -2.288 1.00 0.00 73 GLY B CA 2
ATOM 2570 C C . GLY A 1 73 ? -8.173 -6.008 -3.790 1.00 0.00 73 GLY B C 2
ATOM 2571 O O . GLY A 1 73 ? -7.305 -6.722 -4.297 1.00 0.00 73 GLY B O 2
ATOM 2575 N N . ASN A 1 74 ? -9.069 -5.341 -4.502 1.00 0.00 74 ASN B N 2
ATOM 2576 C CA . ASN A 1 74 ? -9.128 -5.450 -5.955 1.00 0.00 74 ASN B CA 2
ATOM 2577 C C . ASN A 1 74 ? -7.982 -4.680 -6.585 1.00 0.00 74 ASN B C 2
ATOM 2578 O O . ASN A 1 74 ? -7.424 -5.080 -7.608 1.00 0.00 74 ASN B O 2
ATOM 2589 N N . ILE A 1 75 ? -7.626 -3.581 -5.944 1.00 0.00 75 ILE B N 2
ATOM 2590 C CA . ILE A 1 75 ? -6.644 -2.657 -6.493 1.00 0.00 75 ILE B CA 2
ATOM 2591 C C . ILE A 1 75 ? -5.238 -3.219 -6.373 1.00 0.00 75 ILE B C 2
ATOM 2592 O O . ILE A 1 75 ? -4.470 -3.207 -7.330 1.00 0.00 75 ILE B O 2
ATOM 2608 N N . SER A 1 76 ? -4.920 -3.696 -5.176 1.00 0.00 76 SER B N 2
ATOM 2609 C CA . SER A 1 76 ? -3.598 -4.242 -4.855 1.00 0.00 76 SER B CA 2
ATOM 2610 C C . SER A 1 76 ? -3.183 -5.266 -5.883 1.00 0.00 76 SER B C 2
ATOM 2611 O O . SER A 1 76 ? -2.071 -5.239 -6.403 1.00 0.00 76 SER B O 2
ATOM 2619 N N . ASN A 1 77 ? -4.109 -6.164 -6.140 1.00 0.00 77 ASN B N 2
ATOM 2620 C CA . ASN A 1 77 ? -3.988 -7.171 -7.188 1.00 0.00 77 ASN B CA 2
ATOM 2621 C C . ASN A 1 77 ? -3.389 -6.577 -8.457 1.00 0.00 77 ASN B C 2
ATOM 2622 O O . ASN A 1 77 ? -2.407 -7.084 -9.006 1.00 0.00 77 ASN B O 2
ATOM 2633 N N . ASP A 1 78 ? -3.996 -5.493 -8.905 1.00 0.00 78 ASP B N 2
ATOM 2634 C CA . ASP A 1 78 ? -3.564 -4.810 -10.125 1.00 0.00 78 ASP B CA 2
ATOM 2635 C C . ASP A 1 78 ? -2.271 -4.022 -9.925 1.00 0.00 78 ASP B C 2
ATOM 2636 O O . ASP A 1 78 ? -1.511 -3.827 -10.865 1.00 0.00 78 ASP B O 2
ATOM 2645 N N . ILE A 1 79 ? -2.028 -3.554 -8.715 1.00 0.00 79 ILE B N 2
ATOM 2646 C CA . ILE A 1 79 ? -0.797 -2.841 -8.407 1.00 0.00 79 ILE B CA 2
ATOM 2647 C C . ILE A 1 79 ? 0.396 -3.789 -8.376 1.00 0.00 79 ILE B C 2
ATOM 2648 O O . ILE A 1 79 ? 1.485 -3.455 -8.836 1.00 0.00 79 ILE B O 2
ATOM 2664 N N . ASN A 1 80 ? 0.173 -4.986 -7.852 1.00 0.00 80 ASN B N 2
ATOM 2665 C CA . ASN A 1 80 ? 1.237 -5.980 -7.721 1.00 0.00 80 ASN B CA 2
ATOM 2666 C C . ASN A 1 80 ? 1.782 -6.393 -9.083 1.00 0.00 80 ASN B C 2
ATOM 2667 O O . ASN A 1 80 ? 2.955 -6.744 -9.207 1.00 0.00 80 ASN B O 2
ATOM 2678 N N . LYS A 1 81 ? 0.940 -6.315 -10.107 1.00 0.00 81 LYS B N 2
ATOM 2679 C CA . LYS A 1 81 ? 1.311 -6.779 -11.440 1.00 0.00 81 LYS B CA 2
ATOM 2680 C C . LYS A 1 81 ? 2.135 -5.730 -12.188 1.00 0.00 81 LYS B C 2
ATOM 2681 O O . LYS A 1 81 ? 2.488 -5.928 -13.347 1.00 0.00 81 LYS B O 2
ATOM 2700 N N . LEU A 1 82 ? 2.448 -4.621 -11.527 1.00 0.00 82 LEU B N 2
ATOM 2701 C CA . LEU A 1 82 ? 3.186 -3.534 -12.169 1.00 0.00 82 LEU B CA 2
ATOM 2702 C C . LEU A 1 82 ? 4.683 -3.787 -12.109 1.00 0.00 82 LEU B C 2
ATOM 2703 O O . LEU A 1 82 ? 5.483 -2.951 -12.545 1.00 0.00 82 LEU B O 2
ATOM 2719 N N . ASN A 1 83 ? 5.046 -4.952 -11.576 1.00 0.00 83 ASN B N 2
ATOM 2720 C CA . ASN A 1 83 ? 6.429 -5.263 -11.252 1.00 0.00 83 ASN B CA 2
ATOM 2721 C C . ASN A 1 83 ? 6.980 -4.163 -10.352 1.00 0.00 83 ASN B C 2
ATOM 2722 O O . ASN A 1 83 ? 7.954 -3.488 -10.687 1.00 0.00 83 ASN B O 2
ATOM 2733 N N . ILE A 1 84 ? 6.306 -3.979 -9.216 1.00 0.00 84 ILE B N 2
ATOM 2734 C CA . ILE A 1 84 ? 6.599 -2.894 -8.288 1.00 0.00 84 ILE B CA 2
ATOM 2735 C C . ILE A 1 84 ? 8.080 -2.857 -7.910 1.00 0.00 84 ILE B C 2
ATOM 2736 O O . ILE A 1 84 ? 8.757 -3.884 -7.881 1.00 0.00 84 ILE B O 2
ATOM 2752 N N . LYS A 1 85 ? 8.569 -1.667 -7.625 1.00 0.00 85 LYS B N 2
ATOM 2753 C CA . LYS A 1 85 ? 9.959 -1.486 -7.241 1.00 0.00 85 LYS B CA 2
ATOM 2754 C C . LYS A 1 85 ? 10.064 -1.130 -5.766 1.00 0.00 85 LYS B C 2
ATOM 2755 O O . LYS A 1 85 ? 9.051 -0.944 -5.094 1.00 0.00 85 LYS B O 2
ATOM 2774 N N . GLY A 1 86 ? 11.288 -1.036 -5.267 1.00 0.00 86 GLY B N 2
ATOM 2775 C CA . GLY A 1 86 ? 11.487 -0.682 -3.880 1.00 0.00 86 GLY B CA 2
ATOM 2776 C C . GLY A 1 86 ? 12.683 0.227 -3.680 1.00 0.00 86 GLY B C 2
ATOM 2777 O O . GLY A 1 86 ? 13.817 -0.188 -3.889 1.00 0.00 86 GLY B O 2
ATOM 2781 N N . MET A 1 87 ? 12.436 1.472 -3.276 1.00 0.00 87 MET B N 2
ATOM 2782 C CA . MET A 1 87 ? 13.501 2.390 -2.964 1.00 0.00 87 MET B CA 2
ATOM 2783 C C . MET A 1 87 ? 13.089 3.326 -1.820 1.00 0.00 87 MET B C 2
ATOM 2784 O O . MET A 1 87 ? 13.430 3.081 -0.667 1.00 0.00 87 MET B O 2
ATOM 2798 N N . TYR A 1 88 ? 12.334 4.380 -2.134 1.00 0.00 88 TYR B N 2
ATOM 2799 C CA . TYR A 1 88 ? 11.887 5.329 -1.134 1.00 0.00 88 TYR B CA 2
ATOM 2800 C C . TYR A 1 88 ? 10.368 5.352 -1.118 1.00 0.00 88 TYR B C 2
ATOM 2801 O O . TYR A 1 88 ? 9.733 5.863 -2.042 1.00 0.00 88 TYR B O 2
ATOM 2819 N N . ILE A 1 89 ? 9.801 4.762 -0.089 1.00 0.00 89 ILE B N 2
ATOM 2820 C CA . ILE A 1 89 ? 8.359 4.602 0.014 1.00 0.00 89 ILE B CA 2
ATOM 2821 C C . ILE A 1 89 ? 7.757 5.644 0.949 1.00 0.00 89 ILE B C 2
ATOM 2822 O O . ILE A 1 89 ? 8.240 5.835 2.066 1.00 0.00 89 ILE B O 2
ATOM 2838 N N . GLU A 1 90 ? 6.707 6.320 0.497 1.00 0.00 90 GLU B N 2
ATOM 2839 C CA . GLU A 1 90 ? 6.024 7.303 1.333 1.00 0.00 90 GLU B CA 2
ATOM 2840 C C . GLU A 1 90 ? 4.549 6.966 1.484 1.00 0.00 90 GLU B C 2
ATOM 2841 O O . GLU A 1 90 ? 4.051 6.004 0.891 1.00 0.00 90 GLU B O 2
ATOM 2853 N N . ILE A 1 91 ? 3.865 7.796 2.254 1.00 0.00 91 ILE B N 2
ATOM 2854 C CA . ILE A 1 91 ? 2.461 7.602 2.596 1.00 0.00 91 ILE B CA 2
ATOM 2855 C C . ILE A 1 91 ? 1.801 8.963 2.810 1.00 0.00 91 ILE B C 2
ATOM 2856 O O . ILE A 1 91 ? 2.311 9.769 3.592 1.00 0.00 91 ILE B O 2
ATOM 2872 N N . LYS A 1 92 ? 0.683 9.225 2.140 1.00 0.00 92 LYS B N 2
ATOM 2873 C CA . LYS A 1 92 ? -0.037 10.487 2.329 1.00 0.00 92 LYS B CA 2
ATOM 2874 C C . LYS A 1 92 ? -1.352 10.502 1.564 1.00 0.00 92 LYS B C 2
ATOM 2875 O O . LYS A 1 92 ? -1.506 9.814 0.556 1.00 0.00 92 LYS B O 2
ATOM 2894 N N . GLN A 1 93 ? -2.291 11.302 2.056 1.00 0.00 93 GLN B N 2
ATOM 2895 C CA . GLN A 1 93 ? -3.579 11.478 1.414 1.00 0.00 93 GLN B CA 2
ATOM 2896 C C . GLN A 1 93 ? -3.470 12.503 0.298 1.00 0.00 93 GLN B C 2
ATOM 2897 O O . GLN A 1 93 ? -2.688 13.453 0.383 1.00 0.00 93 GLN B O 2
ATOM 2911 N N . ILE A 1 94 ? -4.247 12.289 -0.746 1.00 0.00 94 ILE B N 2
ATOM 2912 C CA . ILE A 1 94 ? -4.195 13.113 -1.941 1.00 0.00 94 ILE B CA 2
ATOM 2913 C C . ILE A 1 94 ? -5.493 13.896 -2.121 1.00 0.00 94 ILE B C 2
ATOM 2914 O O . ILE A 1 94 ? -6.245 13.618 -3.079 1.00 0.00 94 ILE B O 2
ATOM 2931 N N . ASP A 1 1 ? 16.954 -8.587 2.611 1.00 0.00 1 ASP B N 3
ATOM 2932 C CA . ASP A 1 1 ? 17.927 -8.338 3.700 1.00 0.00 1 ASP B CA 3
ATOM 2933 C C . ASP A 1 1 ? 17.731 -6.946 4.278 1.00 0.00 1 ASP B C 3
ATOM 2934 O O . ASP A 1 1 ? 17.582 -5.976 3.540 1.00 0.00 1 ASP B O 3
ATOM 2945 N N . ASN A 1 2 ? 17.743 -6.842 5.598 1.00 0.00 2 ASN B N 3
ATOM 2946 C CA . ASN A 1 2 ? 17.526 -5.564 6.261 1.00 0.00 2 ASN B CA 3
ATOM 2947 C C . ASN A 1 2 ? 18.637 -5.274 7.262 1.00 0.00 2 ASN B C 3
ATOM 2948 O O . ASN A 1 2 ? 18.386 -4.741 8.343 1.00 0.00 2 ASN B O 3
ATOM 2959 N N . GLN A 1 3 ? 19.864 -5.632 6.916 1.00 0.00 3 GLN B N 3
ATOM 2960 C CA . GLN A 1 3 ? 20.990 -5.381 7.802 1.00 0.00 3 GLN B CA 3
ATOM 2961 C C . GLN A 1 3 ? 21.622 -4.022 7.513 1.00 0.00 3 GLN B C 3
ATOM 2962 O O . GLN A 1 3 ? 21.497 -3.091 8.309 1.00 0.00 3 GLN B O 3
ATOM 2976 N N . LYS A 1 4 ? 22.286 -3.902 6.369 1.00 0.00 4 LYS B N 3
ATOM 2977 C CA . LYS A 1 4 ? 22.973 -2.683 6.012 1.00 0.00 4 LYS B CA 3
ATOM 2978 C C . LYS A 1 4 ? 22.116 -1.818 5.096 1.00 0.00 4 LYS B C 3
ATOM 2979 O O . LYS A 1 4 ? 21.747 -0.697 5.443 1.00 0.00 4 LYS B O 3
ATOM 2998 N N . ALA A 1 5 ? 21.798 -2.353 3.930 1.00 0.00 5 ALA B N 3
ATOM 2999 C CA . ALA A 1 5 ? 21.069 -1.601 2.922 1.00 0.00 5 ALA B CA 3
ATOM 3000 C C . ALA A 1 5 ? 19.566 -1.765 3.093 1.00 0.00 5 ALA B C 3
ATOM 3001 O O . ALA A 1 5 ? 18.946 -2.625 2.469 1.00 0.00 5 ALA B O 3
ATOM 3008 N N . LEU A 1 6 ? 18.986 -0.934 3.945 1.00 0.00 6 LEU B N 3
ATOM 3009 C CA . LEU A 1 6 ? 17.548 -0.958 4.182 1.00 0.00 6 LEU B CA 3
ATOM 3010 C C . LEU A 1 6 ? 16.789 -0.459 2.961 1.00 0.00 6 LEU B C 3
ATOM 3011 O O . LEU A 1 6 ? 15.614 -0.770 2.793 1.00 0.00 6 LEU B O 3
ATOM 3027 N N . GLU A 1 7 ? 17.483 0.302 2.114 1.00 0.00 7 GLU B N 3
ATOM 3028 C CA . GLU A 1 7 ? 16.884 0.936 0.943 1.00 0.00 7 GLU B CA 3
ATOM 3029 C C . GLU A 1 7 ? 16.435 -0.071 -0.118 1.00 0.00 7 GLU B C 3
ATOM 3030 O O . GLU A 1 7 ? 15.758 0.305 -1.074 1.00 0.00 7 GLU B O 3
ATOM 3042 N N . GLU A 1 8 ? 16.824 -1.337 0.024 1.00 0.00 8 GLU B N 3
ATOM 3043 C CA . GLU A 1 8 ? 16.347 -2.368 -0.881 1.00 0.00 8 GLU B CA 3
ATOM 3044 C C . GLU A 1 8 ? 14.877 -2.622 -0.622 1.00 0.00 8 GLU B C 3
ATOM 3045 O O . GLU A 1 8 ? 14.141 -3.139 -1.458 1.00 0.00 8 GLU B O 3
ATOM 3057 N N . GLN A 1 9 ? 14.494 -2.243 0.566 1.00 0.00 9 GLN B N 3
ATOM 3058 C CA . GLN A 1 9 ? 13.118 -2.279 1.019 1.00 0.00 9 GLN B CA 3
ATOM 3059 C C . GLN A 1 9 ? 12.789 -0.896 1.587 1.00 0.00 9 GLN B C 3
ATOM 3060 O O . GLN A 1 9 ? 13.497 0.069 1.307 1.00 0.00 9 GLN B O 3
ATOM 3074 N N . MET A 1 10 ? 11.721 -0.775 2.351 1.00 0.00 10 MET B N 3
ATOM 3075 C CA . MET A 1 10 ? 11.415 0.477 3.021 1.00 0.00 10 MET B CA 3
ATOM 3076 C C . MET A 1 10 ? 10.497 0.216 4.200 1.00 0.00 10 MET B C 3
ATOM 3077 O O . MET A 1 10 ? 9.572 -0.586 4.110 1.00 0.00 10 MET B O 3
ATOM 3091 N N . ASN A 1 11 ? 10.765 0.888 5.313 1.00 0.00 11 ASN B N 3
ATOM 3092 C CA . ASN A 1 11 ? 9.967 0.744 6.517 1.00 0.00 11 ASN B CA 3
ATOM 3093 C C . ASN A 1 11 ? 8.485 0.993 6.232 1.00 0.00 11 ASN B C 3
ATOM 3094 O O . ASN A 1 11 ? 7.612 0.417 6.876 1.00 0.00 11 ASN B O 3
ATOM 3105 N N . SER A 1 12 ? 8.218 1.821 5.230 1.00 0.00 12 SER B N 3
ATOM 3106 C CA . SER A 1 12 ? 6.862 2.221 4.896 1.00 0.00 12 SER B CA 3
ATOM 3107 C C . SER A 1 12 ? 6.111 1.101 4.184 1.00 0.00 12 SER B C 3
ATOM 3108 O O . SER A 1 12 ? 4.890 1.137 4.102 1.00 0.00 12 SER B O 3
ATOM 3116 N N . ILE A 1 13 ? 6.842 0.108 3.673 1.00 0.00 13 ILE B N 3
ATOM 3117 C CA . ILE A 1 13 ? 6.218 -1.058 3.047 1.00 0.00 13 ILE B CA 3
ATOM 3118 C C . ILE A 1 13 ? 5.289 -1.721 4.050 1.00 0.00 13 ILE B C 3
ATOM 3119 O O . ILE A 1 13 ? 4.151 -2.089 3.751 1.00 0.00 13 ILE B O 3
ATOM 3135 N N . ASN A 1 14 ? 5.809 -1.832 5.255 1.00 0.00 14 ASN B N 3
ATOM 3136 C CA . ASN A 1 14 ? 5.116 -2.453 6.363 1.00 0.00 14 ASN B CA 3
ATOM 3137 C C . ASN A 1 14 ? 3.962 -1.568 6.810 1.00 0.00 14 ASN B C 3
ATOM 3138 O O . ASN A 1 14 ? 2.930 -2.052 7.272 1.00 0.00 14 ASN B O 3
ATOM 3149 N N . SER A 1 15 ? 4.142 -0.264 6.641 1.00 0.00 15 SER B N 3
ATOM 3150 C CA . SER A 1 15 ? 3.112 0.696 6.960 1.00 0.00 15 SER B CA 3
ATOM 3151 C C . SER A 1 15 ? 1.975 0.596 5.944 1.00 0.00 15 SER B C 3
ATOM 3152 O O . SER A 1 15 ? 0.810 0.707 6.308 1.00 0.00 15 SER B O 3
ATOM 3160 N N . VAL A 1 16 ? 2.323 0.369 4.672 1.00 0.00 16 VAL B N 3
ATOM 3161 C CA . VAL A 1 16 ? 1.326 0.138 3.625 1.00 0.00 16 VAL B CA 3
ATOM 3162 C C . VAL A 1 16 ? 0.355 -0.943 4.068 1.00 0.00 16 VAL B C 3
ATOM 3163 O O . VAL A 1 16 ? -0.863 -0.766 4.030 1.00 0.00 16 VAL B O 3
ATOM 3176 N N . ASN A 1 17 ? 0.923 -2.055 4.513 1.00 0.00 17 ASN B N 3
ATOM 3177 C CA . ASN A 1 17 ? 0.146 -3.182 4.999 1.00 0.00 17 ASN B CA 3
ATOM 3178 C C . ASN A 1 17 ? -0.734 -2.769 6.172 1.00 0.00 17 ASN B C 3
ATOM 3179 O O . ASN A 1 17 ? -1.930 -3.028 6.173 1.00 0.00 17 ASN B O 3
ATOM 3190 N N . ASP A 1 18 ? -0.141 -2.101 7.148 1.00 0.00 18 ASP B N 3
ATOM 3191 C CA . ASP A 1 18 ? -0.843 -1.758 8.376 1.00 0.00 18 ASP B CA 3
ATOM 3192 C C . ASP A 1 18 ? -1.917 -0.691 8.152 1.00 0.00 18 ASP B C 3
ATOM 3193 O O . ASP A 1 18 ? -2.927 -0.671 8.854 1.00 0.00 18 ASP B O 3
ATOM 3202 N N . LYS A 1 19 ? -1.696 0.200 7.186 1.00 0.00 19 LYS B N 3
ATOM 3203 C CA . LYS A 1 19 ? -2.661 1.268 6.896 1.00 0.00 19 LYS B CA 3
ATOM 3204 C C . LYS A 1 19 ? -3.852 0.741 6.119 1.00 0.00 19 LYS B C 3
ATOM 3205 O O . LYS A 1 19 ? -4.938 1.320 6.137 1.00 0.00 19 LYS B O 3
ATOM 3224 N N . LEU A 1 20 ? -3.633 -0.356 5.437 1.00 0.00 20 LEU B N 3
ATOM 3225 C CA . LEU A 1 20 ? -4.670 -0.964 4.618 1.00 0.00 20 LEU B CA 3
ATOM 3226 C C . LEU A 1 20 ? -5.367 -2.096 5.363 1.00 0.00 20 LEU B C 3
ATOM 3227 O O . LEU A 1 20 ? -6.591 -2.215 5.322 1.00 0.00 20 LEU B O 3
ATOM 3243 N N . ASN A 1 21 ? -4.584 -2.904 6.057 1.00 0.00 21 ASN B N 3
ATOM 3244 C CA . ASN A 1 21 ? -5.107 -4.036 6.811 1.00 0.00 21 ASN B CA 3
ATOM 3245 C C . ASN A 1 21 ? -5.567 -3.581 8.192 1.00 0.00 21 ASN B C 3
ATOM 3246 O O . ASN A 1 21 ? -4.905 -3.827 9.203 1.00 0.00 21 ASN B O 3
ATOM 3257 N N . LYS A 1 22 ? -6.691 -2.887 8.221 1.00 0.00 22 LYS B N 3
ATOM 3258 C CA . LYS A 1 22 ? -7.264 -2.402 9.470 1.00 0.00 22 LYS B CA 3
ATOM 3259 C C . LYS A 1 22 ? -8.625 -3.042 9.717 1.00 0.00 22 LYS B C 3
ATOM 3260 O O . LYS A 1 22 ? -8.763 -3.929 10.562 1.00 0.00 22 LYS B O 3
ATOM 3279 N N . GLY A 1 23 ? -9.623 -2.592 8.972 1.00 0.00 23 GLY B N 3
ATOM 3280 C CA . GLY A 1 23 ? -10.951 -3.161 9.075 1.00 0.00 23 GLY B CA 3
ATOM 3281 C C . GLY A 1 23 ? -11.697 -3.062 7.765 1.00 0.00 23 GLY B C 3
ATOM 3282 O O . GLY A 1 23 ? -12.889 -2.753 7.737 1.00 0.00 23 GLY B O 3
ATOM 3286 N N . LYS A 1 24 ? -10.985 -3.312 6.677 1.00 0.00 24 LYS B N 3
ATOM 3287 C CA . LYS A 1 24 ? -11.557 -3.218 5.344 1.00 0.00 24 LYS B CA 3
ATOM 3288 C C . LYS A 1 24 ? -11.667 -4.610 4.744 1.00 0.00 24 LYS B C 3
ATOM 3289 O O . LYS A 1 24 ? -11.921 -5.588 5.451 1.00 0.00 24 LYS B O 3
ATOM 3308 N N . GLY A 1 25 ? -11.474 -4.691 3.438 1.00 0.00 25 GLY B N 3
ATOM 3309 C CA . GLY A 1 25 ? -11.422 -5.976 2.780 1.00 0.00 25 GLY B CA 3
ATOM 3310 C C . GLY A 1 25 ? -10.157 -6.721 3.157 1.00 0.00 25 GLY B C 3
ATOM 3311 O O . GLY A 1 25 ? -9.162 -6.096 3.531 1.00 0.00 25 GLY B O 3
ATOM 3315 N N . LYS A 1 26 ? -10.194 -8.045 3.087 1.00 0.00 26 LYS B N 3
ATOM 3316 C CA . LYS A 1 26 ? -9.027 -8.855 3.395 1.00 0.00 26 LYS B CA 3
ATOM 3317 C C . LYS A 1 26 ? -7.904 -8.531 2.426 1.00 0.00 26 LYS B C 3
ATOM 3318 O O . LYS A 1 26 ? -8.078 -8.645 1.215 1.00 0.00 26 LYS B O 3
ATOM 3337 N N . LEU A 1 27 ? -6.771 -8.105 2.951 1.00 0.00 27 LEU B N 3
ATOM 3338 C CA . LEU A 1 27 ? -5.636 -7.796 2.143 1.00 0.00 27 LEU B CA 3
ATOM 3339 C C . LEU A 1 27 ? -4.362 -8.103 2.926 1.00 0.00 27 LEU B C 3
ATOM 3340 O O . LEU A 1 27 ? -3.912 -7.313 3.759 1.00 0.00 27 LEU B O 3
ATOM 3356 N N . SER A 1 28 ? -3.810 -9.272 2.668 1.00 0.00 28 SER B N 3
ATOM 3357 C CA . SER A 1 28 ? -2.648 -9.753 3.390 1.00 0.00 28 SER B CA 3
ATOM 3358 C C . SER A 1 28 ? -1.376 -9.515 2.587 1.00 0.00 28 SER B C 3
ATOM 3359 O O . SER A 1 28 ? -1.209 -10.072 1.503 1.00 0.00 28 SER B O 3
ATOM 3367 N N . LEU A 1 29 ? -0.486 -8.685 3.116 1.00 0.00 29 LEU B N 3
ATOM 3368 C CA . LEU A 1 29 ? 0.746 -8.341 2.419 1.00 0.00 29 LEU B CA 3
ATOM 3369 C C . LEU A 1 29 ? 1.940 -9.108 2.968 1.00 0.00 29 LEU B C 3
ATOM 3370 O O . LEU A 1 29 ? 1.875 -9.727 4.030 1.00 0.00 29 LEU B O 3
ATOM 3386 N N . SER A 1 30 ? 3.022 -9.042 2.217 1.00 0.00 30 SER B N 3
ATOM 3387 C CA . SER A 1 30 ? 4.296 -9.594 2.609 1.00 0.00 30 SER B CA 3
ATOM 3388 C C . SER A 1 30 ? 5.407 -8.755 1.988 1.00 0.00 30 SER B C 3
ATOM 3389 O O . SER A 1 30 ? 5.255 -8.236 0.877 1.00 0.00 30 SER B O 3
ATOM 3397 N N . MET A 1 31 ? 6.515 -8.625 2.697 1.00 0.00 31 MET B N 3
ATOM 3398 C CA . MET A 1 31 ? 7.555 -7.679 2.317 1.00 0.00 31 MET B CA 3
ATOM 3399 C C . MET A 1 31 ? 8.748 -8.408 1.722 1.00 0.00 31 MET B C 3
ATOM 3400 O O . MET A 1 31 ? 9.381 -9.225 2.393 1.00 0.00 31 MET B O 3
ATOM 3414 N N . ASN A 1 32 ? 9.054 -8.120 0.466 1.00 0.00 32 ASN B N 3
ATOM 3415 C CA . ASN A 1 32 ? 10.209 -8.723 -0.182 1.00 0.00 32 ASN B CA 3
ATOM 3416 C C . ASN A 1 32 ? 11.012 -7.655 -0.916 1.00 0.00 32 ASN B C 3
ATOM 3417 O O . ASN A 1 32 ? 11.173 -7.712 -2.134 1.00 0.00 32 ASN B O 3
ATOM 3428 N N . GLY A 1 33 ? 11.501 -6.681 -0.153 1.00 0.00 33 GLY B N 3
ATOM 3429 C CA . GLY A 1 33 ? 12.324 -5.612 -0.696 1.00 0.00 33 GLY B CA 3
ATOM 3430 C C . GLY A 1 33 ? 11.716 -4.933 -1.902 1.00 0.00 33 GLY B C 3
ATOM 3431 O O . GLY A 1 33 ? 10.775 -4.150 -1.780 1.00 0.00 33 GLY B O 3
ATOM 3435 N N . ASN A 1 34 ? 12.245 -5.259 -3.072 1.00 0.00 34 ASN B N 3
ATOM 3436 C CA . ASN A 1 34 ? 11.811 -4.646 -4.316 1.00 0.00 34 ASN B CA 3
ATOM 3437 C C . ASN A 1 34 ? 10.593 -5.358 -4.880 1.00 0.00 34 ASN B C 3
ATOM 3438 O O . ASN A 1 34 ? 10.346 -5.316 -6.084 1.00 0.00 34 ASN B O 3
ATOM 3449 N N . GLN A 1 35 ? 9.851 -6.038 -4.013 1.00 0.00 35 GLN B N 3
ATOM 3450 C CA . GLN A 1 35 ? 8.582 -6.629 -4.393 1.00 0.00 35 GLN B CA 3
ATOM 3451 C C . GLN A 1 35 ? 7.558 -6.431 -3.305 1.00 0.00 35 GLN B C 3
ATOM 3452 O O . GLN A 1 35 ? 7.885 -6.368 -2.118 1.00 0.00 35 GLN B O 3
ATOM 3466 N N . LEU A 1 36 ? 6.319 -6.361 -3.723 1.00 0.00 36 LEU B N 3
ATOM 3467 C CA . LEU A 1 36 ? 5.208 -6.324 -2.798 1.00 0.00 36 LEU B CA 3
ATOM 3468 C C . LEU A 1 36 ? 4.276 -7.463 -3.136 1.00 0.00 36 LEU B C 3
ATOM 3469 O O . LEU A 1 36 ? 3.689 -7.512 -4.218 1.00 0.00 36 LEU B O 3
ATOM 3485 N N . LYS A 1 37 ? 4.173 -8.389 -2.218 1.00 0.00 37 LYS B N 3
ATOM 3486 C CA . LYS A 1 37 ? 3.381 -9.580 -2.423 1.00 0.00 37 LYS B CA 3
ATOM 3487 C C . LYS A 1 37 ? 2.169 -9.511 -1.513 1.00 0.00 37 LYS B C 3
ATOM 3488 O O . LYS A 1 37 ? 2.290 -9.115 -0.355 1.00 0.00 37 LYS B O 3
ATOM 3507 N N . ALA A 1 38 ? 1.011 -9.884 -2.022 1.00 0.00 38 ALA B N 3
ATOM 3508 C CA . ALA A 1 38 ? -0.227 -9.699 -1.279 1.00 0.00 38 ALA B CA 3
ATOM 3509 C C . ALA A 1 38 ? -1.360 -10.557 -1.821 1.00 0.00 38 ALA B C 3
ATOM 3510 O O . ALA A 1 38 ? -1.375 -10.929 -2.994 1.00 0.00 38 ALA B O 3
ATOM 3517 N N . THR A 1 39 ? -2.307 -10.864 -0.947 1.00 0.00 39 THR B N 3
ATOM 3518 C CA . THR A 1 39 ? -3.524 -11.557 -1.326 1.00 0.00 39 THR B CA 3
ATOM 3519 C C . THR A 1 39 ? -4.729 -10.795 -0.787 1.00 0.00 39 THR B C 3
ATOM 3520 O O . THR A 1 39 ? -4.648 -10.191 0.281 1.00 0.00 39 THR B O 3
ATOM 3531 N N . SER A 1 40 ? -5.832 -10.807 -1.515 1.00 0.00 40 SER B N 3
ATOM 3532 C CA . SER A 1 40 ? -6.990 -10.023 -1.120 1.00 0.00 40 SER B CA 3
ATOM 3533 C C . SER A 1 40 ? -8.288 -10.814 -1.250 1.00 0.00 40 SER B C 3
ATOM 3534 O O . SER A 1 40 ? -8.379 -11.763 -2.036 1.00 0.00 40 SER B O 3
ATOM 3542 N N . SER A 1 41 ? -9.287 -10.419 -0.468 1.00 0.00 41 SER B N 3
ATOM 3543 C CA . SER A 1 41 ? -10.572 -11.092 -0.459 1.00 0.00 41 SER B CA 3
ATOM 3544 C C . SER A 1 41 ? -11.686 -10.142 -0.049 1.00 0.00 41 SER B C 3
ATOM 3545 O O . SER A 1 41 ? -11.453 -9.124 0.611 1.00 0.00 41 SER B O 3
ATOM 3553 N N . ASN A 1 42 ? -12.903 -10.513 -0.411 1.00 0.00 42 ASN B N 3
ATOM 3554 C CA . ASN A 1 42 ? -14.069 -9.670 -0.212 1.00 0.00 42 ASN B CA 3
ATOM 3555 C C . ASN A 1 42 ? -14.630 -9.876 1.183 1.00 0.00 42 ASN B C 3
ATOM 3556 O O . ASN A 1 42 ? -15.813 -10.152 1.363 1.00 0.00 42 ASN B O 3
ATOM 3567 N N . ALA A 1 43 ? -13.752 -9.736 2.160 1.00 0.00 43 ALA B N 3
ATOM 3568 C CA . ALA A 1 43 ? -14.101 -9.888 3.577 1.00 0.00 43 ALA B CA 3
ATOM 3569 C C . ALA A 1 43 ? -14.980 -8.745 4.100 1.00 0.00 43 ALA B C 3
ATOM 3570 O O . ALA A 1 43 ? -14.996 -8.464 5.298 1.00 0.00 43 ALA B O 3
ATOM 3577 N N . GLY A 1 44 ? -15.685 -8.076 3.206 1.00 0.00 44 GLY B N 3
ATOM 3578 C CA . GLY A 1 44 ? -16.537 -6.979 3.605 1.00 0.00 44 GLY B CA 3
ATOM 3579 C C . GLY A 1 44 ? -16.094 -5.674 2.991 1.00 0.00 44 GLY B C 3
ATOM 3580 O O . GLY A 1 44 ? -16.838 -4.693 2.998 1.00 0.00 44 GLY B O 3
ATOM 3584 N N . TYR A 1 45 ? -14.881 -5.694 2.438 1.00 0.00 45 TYR B N 3
ATOM 3585 C CA . TYR A 1 45 ? -14.247 -4.547 1.804 1.00 0.00 45 TYR B CA 3
ATOM 3586 C C . TYR A 1 45 ? -14.380 -3.255 2.623 1.00 0.00 45 TYR B C 3
ATOM 3587 O O . TYR A 1 45 ? -14.505 -3.303 3.841 1.00 0.00 45 TYR B O 3
ATOM 3605 N N . GLY A 1 46 ? -14.273 -2.104 1.968 1.00 0.00 46 GLY B N 3
ATOM 3606 C CA . GLY A 1 46 ? -14.388 -0.842 2.666 1.00 0.00 46 GLY B CA 3
ATOM 3607 C C . GLY A 1 46 ? -15.816 -0.530 3.096 1.00 0.00 46 GLY B C 3
ATOM 3608 O O . GLY A 1 46 ? -16.578 0.077 2.348 1.00 0.00 46 GLY B O 3
ATOM 3612 N N . ILE A 1 47 ? -16.182 -0.964 4.298 1.00 0.00 47 ILE B N 3
ATOM 3613 C CA . ILE A 1 47 ? -17.522 -0.714 4.826 1.00 0.00 47 ILE B CA 3
ATOM 3614 C C . ILE A 1 47 ? -17.545 0.572 5.630 1.00 0.00 47 ILE B C 3
ATOM 3615 O O . ILE A 1 47 ? -18.124 1.577 5.220 1.00 0.00 47 ILE B O 3
ATOM 3631 N N . SER A 1 48 ? -16.903 0.500 6.791 1.00 0.00 48 SER B N 3
ATOM 3632 C CA . SER A 1 48 ? -16.834 1.600 7.744 1.00 0.00 48 SER B CA 3
ATOM 3633 C C . SER A 1 48 ? -16.395 2.897 7.085 1.00 0.00 48 SER B C 3
ATOM 3634 O O . SER A 1 48 ? -17.069 3.924 7.171 1.00 0.00 48 SER B O 3
ATOM 3642 N N . TYR A 1 49 ? -15.250 2.823 6.449 1.00 0.00 49 TYR B N 3
ATOM 3643 C CA . TYR A 1 49 ? -14.667 3.944 5.732 1.00 0.00 49 TYR B CA 3
ATOM 3644 C C . TYR A 1 49 ? -15.600 4.373 4.610 1.00 0.00 49 TYR B C 3
ATOM 3645 O O . TYR A 1 49 ? -15.774 3.654 3.626 1.00 0.00 49 TYR B O 3
ATOM 3663 N N . GLU A 1 50 ? -16.207 5.542 4.783 1.00 0.00 50 GLU B N 3
ATOM 3664 C CA . GLU A 1 50 ? -17.177 6.066 3.831 1.00 0.00 50 GLU B CA 3
ATOM 3665 C C . GLU A 1 50 ? -16.532 6.271 2.471 1.00 0.00 50 GLU B C 3
ATOM 3666 O O . GLU A 1 50 ? -16.901 5.618 1.497 1.00 0.00 50 GLU B O 3
ATOM 3678 N N . ASP A 1 51 ? -15.568 7.181 2.412 1.00 0.00 51 ASP B N 3
ATOM 3679 C CA . ASP A 1 51 ? -14.807 7.409 1.196 1.00 0.00 51 ASP B CA 3
ATOM 3680 C C . ASP A 1 51 ? -13.662 8.376 1.451 1.00 0.00 51 ASP B C 3
ATOM 3681 O O . ASP A 1 51 ? -13.881 9.549 1.744 1.00 0.00 51 ASP B O 3
ATOM 3690 N N . LYS A 1 52 ? -12.444 7.872 1.353 1.00 0.00 52 LYS B N 3
ATOM 3691 C CA . LYS A 1 52 ? -11.249 8.685 1.544 1.00 0.00 52 LYS B CA 3
ATOM 3692 C C . LYS A 1 52 ? -10.214 8.312 0.497 1.00 0.00 52 LYS B C 3
ATOM 3693 O O . LYS A 1 52 ? -10.128 7.149 0.107 1.00 0.00 52 LYS B O 3
ATOM 3712 N N . ASN A 1 53 ? -9.445 9.288 0.040 1.00 0.00 53 ASN B N 3
ATOM 3713 C CA . ASN A 1 53 ? -8.445 9.048 -0.995 1.00 0.00 53 ASN B CA 3
ATOM 3714 C C . ASN A 1 53 ? -7.053 9.427 -0.526 1.00 0.00 53 ASN B C 3
ATOM 3715 O O . ASN A 1 53 ? -6.796 10.571 -0.147 1.00 0.00 53 ASN B O 3
ATOM 3726 N N . TRP A 1 54 ? -6.157 8.457 -0.558 1.00 0.00 54 TRP B N 3
ATOM 3727 C CA . TRP A 1 54 ? -4.764 8.692 -0.265 1.00 0.00 54 TRP B CA 3
ATOM 3728 C C . TRP A 1 54 ? -3.904 7.877 -1.226 1.00 0.00 54 TRP B C 3
ATOM 3729 O O . TRP A 1 54 ? -4.432 7.094 -2.018 1.00 0.00 54 TRP B O 3
ATOM 3750 N N . GLY A 1 55 ? -2.595 8.069 -1.184 1.00 0.00 55 GLY B N 3
ATOM 3751 C CA . GLY A 1 55 ? -1.741 7.437 -2.167 1.00 0.00 55 GLY B CA 3
ATOM 3752 C C . GLY A 1 55 ? -0.480 6.845 -1.575 1.00 0.00 55 GLY B C 3
ATOM 3753 O O . GLY A 1 55 ? 0.014 7.314 -0.548 1.00 0.00 55 GLY B O 3
ATOM 3757 N N . ILE A 1 56 ? 0.035 5.805 -2.221 1.00 0.00 56 ILE B N 3
ATOM 3758 C CA . ILE A 1 56 ? 1.305 5.214 -1.840 1.00 0.00 56 ILE B CA 3
ATOM 3759 C C . ILE A 1 56 ? 2.359 5.507 -2.901 1.00 0.00 56 ILE B C 3
ATOM 3760 O O . ILE A 1 56 ? 2.050 5.570 -4.098 1.00 0.00 56 ILE B O 3
ATOM 3776 N N . PHE A 1 57 ? 3.597 5.684 -2.462 1.00 0.00 57 PHE B N 3
ATOM 3777 C CA . PHE A 1 57 ? 4.668 6.144 -3.340 1.00 0.00 57 PHE B CA 3
ATOM 3778 C C . PHE A 1 57 ? 5.890 5.234 -3.247 1.00 0.00 57 PHE B C 3
ATOM 3779 O O . PHE A 1 57 ? 6.187 4.725 -2.176 1.00 0.00 57 PHE B O 3
ATOM 3796 N N . VAL A 1 58 ? 6.588 5.011 -4.373 1.00 0.00 58 VAL B N 3
ATOM 3797 C CA . VAL A 1 58 ? 7.744 4.134 -4.384 1.00 0.00 58 VAL B CA 3
ATOM 3798 C C . VAL A 1 58 ? 8.928 4.845 -5.018 1.00 0.00 58 VAL B C 3
ATOM 3799 O O . VAL A 1 58 ? 8.781 5.532 -6.026 1.00 0.00 58 VAL B O 3
ATOM 3812 N N . ASN A 1 59 ? 10.098 4.685 -4.409 1.00 0.00 59 ASN B N 3
ATOM 3813 C CA . ASN A 1 59 ? 11.327 5.356 -4.840 1.00 0.00 59 ASN B CA 3
ATOM 3814 C C . ASN A 1 59 ? 11.160 6.869 -4.774 1.00 0.00 59 ASN B C 3
ATOM 3815 O O . ASN A 1 59 ? 12.017 7.620 -5.240 1.00 0.00 59 ASN B O 3
ATOM 3826 N N . GLY A 1 60 ? 10.056 7.314 -4.184 1.00 0.00 60 GLY B N 3
ATOM 3827 C CA . GLY A 1 60 ? 9.763 8.719 -4.141 1.00 0.00 60 GLY B CA 3
ATOM 3828 C C . GLY A 1 60 ? 8.816 9.143 -5.251 1.00 0.00 60 GLY B C 3
ATOM 3829 O O . GLY A 1 60 ? 8.586 10.334 -5.472 1.00 0.00 60 GLY B O 3
ATOM 3833 N N . GLU A 1 61 ? 8.298 8.152 -5.955 1.00 0.00 61 GLU B N 3
ATOM 3834 C CA . GLU A 1 61 ? 7.347 8.333 -7.034 1.00 0.00 61 GLU B CA 3
ATOM 3835 C C . GLU A 1 61 ? 6.035 7.709 -6.617 1.00 0.00 61 GLU B C 3
ATOM 3836 O O . GLU A 1 61 ? 5.976 7.130 -5.569 1.00 0.00 61 GLU B O 3
ATOM 3848 N N . LYS A 1 62 ? 4.998 7.801 -7.415 1.00 0.00 62 LYS B N 3
ATOM 3849 C CA . LYS A 1 62 ? 3.736 7.156 -7.066 1.00 0.00 62 LYS B CA 3
ATOM 3850 C C . LYS A 1 62 ? 3.811 5.665 -7.377 1.00 0.00 62 LYS B C 3
ATOM 3851 O O . LYS A 1 62 ? 4.819 5.188 -7.898 1.00 0.00 62 LYS B O 3
ATOM 3870 N N . VAL A 1 63 ? 2.816 4.920 -6.904 1.00 0.00 63 VAL B N 3
ATOM 3871 C CA . VAL A 1 63 ? 2.559 3.560 -7.382 1.00 0.00 63 VAL B CA 3
ATOM 3872 C C . VAL A 1 63 ? 1.106 3.197 -7.208 1.00 0.00 63 VAL B C 3
ATOM 3873 O O . VAL A 1 63 ? 0.630 2.228 -7.797 1.00 0.00 63 VAL B O 3
ATOM 3886 N N . TYR A 1 64 ? 0.387 3.971 -6.414 1.00 0.00 64 TYR B N 3
ATOM 3887 C CA . TYR A 1 64 ? -0.921 3.533 -5.979 1.00 0.00 64 TYR B CA 3
ATOM 3888 C C . TYR A 1 64 ? -1.787 4.704 -5.543 1.00 0.00 64 TYR B C 3
ATOM 3889 O O . TYR A 1 64 ? -1.362 5.567 -4.774 1.00 0.00 64 TYR B O 3
ATOM 3907 N N . THR A 1 65 ? -2.987 4.729 -6.078 1.00 0.00 65 THR B N 3
ATOM 3908 C CA . THR A 1 65 ? -4.005 5.691 -5.703 1.00 0.00 65 THR B CA 3
ATOM 3909 C C . THR A 1 65 ? -5.350 4.981 -5.592 1.00 0.00 65 THR B C 3
ATOM 3910 O O . THR A 1 65 ? -5.710 4.190 -6.465 1.00 0.00 65 THR B O 3
ATOM 3921 N N . PHE A 1 66 ? -6.080 5.241 -4.516 1.00 0.00 66 PHE B N 3
ATOM 3922 C CA . PHE A 1 66 ? -7.311 4.542 -4.248 1.00 0.00 66 PHE B CA 3
ATOM 3923 C C . PHE A 1 66 ? -8.184 5.320 -3.296 1.00 0.00 66 PHE B C 3
ATOM 3924 O O . PHE A 1 66 ? -7.735 6.224 -2.591 1.00 0.00 66 PHE B O 3
ATOM 3941 N N . ASN A 1 67 ? -9.433 4.957 -3.319 1.00 0.00 67 ASN B N 3
ATOM 3942 C CA . ASN A 1 67 ? -10.400 5.418 -2.351 1.00 0.00 67 ASN B CA 3
ATOM 3943 C C . ASN A 1 67 ? -10.911 4.244 -1.536 1.00 0.00 67 ASN B C 3
ATOM 3944 O O . ASN A 1 67 ? -11.006 3.126 -2.045 1.00 0.00 67 ASN B O 3
ATOM 3955 N N . GLU A 1 68 ? -11.218 4.493 -0.276 1.00 0.00 68 GLU B N 3
ATOM 3956 C CA . GLU A 1 68 ? -11.686 3.450 0.634 1.00 0.00 68 GLU B CA 3
ATOM 3957 C C . GLU A 1 68 ? -12.929 2.741 0.088 1.00 0.00 68 GLU B C 3
ATOM 3958 O O . GLU A 1 68 ? -13.017 1.513 0.119 1.00 0.00 68 GLU B O 3
ATOM 3970 N N . LYS A 1 69 ? -13.869 3.527 -0.427 1.00 0.00 69 LYS B N 3
ATOM 3971 C CA . LYS A 1 69 ? -15.098 3.004 -1.029 1.00 0.00 69 LYS B CA 3
ATOM 3972 C C . LYS A 1 69 ? -14.780 2.180 -2.263 1.00 0.00 69 LYS B C 3
ATOM 3973 O O . LYS A 1 69 ? -15.502 1.253 -2.622 1.00 0.00 69 LYS B O 3
ATOM 3992 N N . SER A 1 70 ? -13.700 2.554 -2.914 1.00 0.00 70 SER B N 3
ATOM 3993 C CA . SER A 1 70 ? -13.249 1.912 -4.118 1.00 0.00 70 SER B CA 3
ATOM 3994 C C . SER A 1 70 ? -12.471 0.631 -3.774 1.00 0.00 70 SER B C 3
ATOM 3995 O O . SER A 1 70 ? -12.060 -0.118 -4.661 1.00 0.00 70 SER B O 3
ATOM 4003 N N . THR A 1 71 ? -12.307 0.407 -2.469 1.00 0.00 71 THR B N 3
ATOM 4004 C CA . THR A 1 71 ? -11.888 -0.852 -1.880 1.00 0.00 71 THR B CA 3
ATOM 4005 C C . THR A 1 71 ? -10.573 -1.377 -2.442 1.00 0.00 71 THR B C 3
ATOM 4006 O O . THR A 1 71 ? -10.516 -1.982 -3.520 1.00 0.00 71 THR B O 3
ATOM 4017 N N . VAL A 1 72 ? -9.527 -1.176 -1.655 1.00 0.00 72 VAL B N 3
ATOM 4018 C CA . VAL A 1 72 ? -8.163 -1.481 -2.057 1.00 0.00 72 VAL B CA 3
ATOM 4019 C C . VAL A 1 72 ? -7.954 -2.971 -2.327 1.00 0.00 72 VAL B C 3
ATOM 4020 O O . VAL A 1 72 ? -6.995 -3.343 -2.989 1.00 0.00 72 VAL B O 3
ATOM 4033 N N . GLY A 1 73 ? -8.844 -3.817 -1.817 1.00 0.00 73 GLY B N 3
ATOM 4034 C CA . GLY A 1 73 ? -8.694 -5.251 -2.007 1.00 0.00 73 GLY B CA 3
ATOM 4035 C C . GLY A 1 73 ? -8.660 -5.628 -3.474 1.00 0.00 73 GLY B C 3
ATOM 4036 O O . GLY A 1 73 ? -7.759 -6.343 -3.926 1.00 0.00 73 GLY B O 3
ATOM 4040 N N . ASN A 1 74 ? -9.627 -5.124 -4.225 1.00 0.00 74 ASN B N 3
ATOM 4041 C CA . ASN A 1 74 ? -9.696 -5.389 -5.655 1.00 0.00 74 ASN B CA 3
ATOM 4042 C C . ASN A 1 74 ? -8.561 -4.679 -6.378 1.00 0.00 74 ASN B C 3
ATOM 4043 O O . ASN A 1 74 ? -7.978 -5.213 -7.326 1.00 0.00 74 ASN B O 3
ATOM 4054 N N . ILE A 1 75 ? -8.240 -3.477 -5.919 1.00 0.00 75 ILE B N 3
ATOM 4055 C CA . ILE A 1 75 ? -7.222 -2.665 -6.574 1.00 0.00 75 ILE B CA 3
ATOM 4056 C C . ILE A 1 75 ? -5.834 -3.271 -6.416 1.00 0.00 75 ILE B C 3
ATOM 4057 O O . ILE A 1 75 ? -5.088 -3.383 -7.384 1.00 0.00 75 ILE B O 3
ATOM 4073 N N . SER A 1 76 ? -5.509 -3.674 -5.193 1.00 0.00 76 SER B N 3
ATOM 4074 C CA . SER A 1 76 ? -4.169 -4.170 -4.855 1.00 0.00 76 SER B CA 3
ATOM 4075 C C . SER A 1 76 ? -3.789 -5.348 -5.734 1.00 0.00 76 SER B C 3
ATOM 4076 O O . SER A 1 76 ? -2.628 -5.509 -6.111 1.00 0.00 76 SER B O 3
ATOM 4084 N N . ASN A 1 77 ? -4.784 -6.159 -6.053 1.00 0.00 77 ASN B N 3
ATOM 4085 C CA . ASN A 1 77 ? -4.613 -7.290 -6.951 1.00 0.00 77 ASN B CA 3
ATOM 4086 C C . ASN A 1 77 ? -4.019 -6.826 -8.271 1.00 0.00 77 ASN B C 3
ATOM 4087 O O . ASN A 1 77 ? -3.052 -7.392 -8.782 1.00 0.00 77 ASN B O 3
ATOM 4098 N N . ASP A 1 78 ? -4.626 -5.786 -8.810 1.00 0.00 78 ASP B N 3
ATOM 4099 C CA . ASP A 1 78 ? -4.165 -5.171 -10.056 1.00 0.00 78 ASP B CA 3
ATOM 4100 C C . ASP A 1 78 ? -2.848 -4.425 -9.875 1.00 0.00 78 ASP B C 3
ATOM 4101 O O . ASP A 1 78 ? -2.005 -4.439 -10.770 1.00 0.00 78 ASP B O 3
ATOM 4110 N N . ILE A 1 79 ? -2.679 -3.767 -8.731 1.00 0.00 79 ILE B N 3
ATOM 4111 C CA . ILE A 1 79 ? -1.459 -3.025 -8.426 1.00 0.00 79 ILE B CA 3
ATOM 4112 C C . ILE A 1 79 ? -0.233 -3.932 -8.454 1.00 0.00 79 ILE B C 3
ATOM 4113 O O . ILE A 1 79 ? 0.889 -3.487 -8.681 1.00 0.00 79 ILE B O 3
ATOM 4129 N N . ASN A 1 80 ? -0.465 -5.216 -8.237 1.00 0.00 80 ASN B N 3
ATOM 4130 C CA . ASN A 1 80 ? 0.604 -6.211 -8.300 1.00 0.00 80 ASN B CA 3
ATOM 4131 C C . ASN A 1 80 ? 1.262 -6.242 -9.684 1.00 0.00 80 ASN B C 3
ATOM 4132 O O . ASN A 1 80 ? 2.382 -6.728 -9.827 1.00 0.00 80 ASN B O 3
ATOM 4143 N N . LYS A 1 81 ? 0.581 -5.703 -10.697 1.00 0.00 81 LYS B N 3
ATOM 4144 C CA . LYS A 1 81 ? 1.121 -5.695 -12.055 1.00 0.00 81 LYS B CA 3
ATOM 4145 C C . LYS A 1 81 ? 2.003 -4.463 -12.284 1.00 0.00 81 LYS B C 3
ATOM 4146 O O . LYS A 1 81 ? 2.548 -4.263 -13.368 1.00 0.00 81 LYS B O 3
ATOM 4165 N N . LEU A 1 82 ? 2.151 -3.650 -11.246 1.00 0.00 82 LEU B N 3
ATOM 4166 C CA . LEU A 1 82 ? 2.924 -2.411 -11.330 1.00 0.00 82 LEU B CA 3
ATOM 4167 C C . LEU A 1 82 ? 4.411 -2.682 -11.186 1.00 0.00 82 LEU B C 3
ATOM 4168 O O . LEU A 1 82 ? 5.230 -1.763 -11.271 1.00 0.00 82 LEU B O 3
ATOM 4184 N N . ASN A 1 83 ? 4.741 -3.956 -10.979 1.00 0.00 83 ASN B N 3
ATOM 4185 C CA . ASN A 1 83 ? 6.081 -4.361 -10.584 1.00 0.00 83 ASN B CA 3
ATOM 4186 C C . ASN A 1 83 ? 6.526 -3.503 -9.404 1.00 0.00 83 ASN B C 3
ATOM 4187 O O . ASN A 1 83 ? 7.475 -2.726 -9.501 1.00 0.00 83 ASN B O 3
ATOM 4198 N N . ILE A 1 84 ? 5.793 -3.621 -8.299 1.00 0.00 84 ILE B N 3
ATOM 4199 C CA . ILE A 1 84 ? 6.058 -2.826 -7.112 1.00 0.00 84 ILE B CA 3
ATOM 4200 C C . ILE A 1 84 ? 7.470 -3.063 -6.612 1.00 0.00 84 ILE B C 3
ATOM 4201 O O . ILE A 1 84 ? 7.956 -4.192 -6.631 1.00 0.00 84 ILE B O 3
ATOM 4217 N N . LYS A 1 85 ? 8.112 -2.002 -6.165 1.00 0.00 85 LYS B N 3
ATOM 4218 C CA . LYS A 1 85 ? 9.507 -2.076 -5.746 1.00 0.00 85 LYS B CA 3
ATOM 4219 C C . LYS A 1 85 ? 9.708 -1.510 -4.344 1.00 0.00 85 LYS B C 3
ATOM 4220 O O . LYS A 1 85 ? 8.753 -1.103 -3.684 1.00 0.00 85 LYS B O 3
ATOM 4239 N N . GLY A 1 86 ? 10.964 -1.478 -3.911 1.00 0.00 86 GLY B N 3
ATOM 4240 C CA . GLY A 1 86 ? 11.290 -1.021 -2.577 1.00 0.00 86 GLY B CA 3
ATOM 4241 C C . GLY A 1 86 ? 12.504 -0.113 -2.572 1.00 0.00 86 GLY B C 3
ATOM 4242 O O . GLY A 1 86 ? 13.599 -0.537 -2.933 1.00 0.00 86 GLY B O 3
ATOM 4246 N N . MET A 1 87 ? 12.303 1.147 -2.198 1.00 0.00 87 MET B N 3
ATOM 4247 C CA . MET A 1 87 ? 13.371 2.096 -2.084 1.00 0.00 87 MET B CA 3
ATOM 4248 C C . MET A 1 87 ? 12.955 3.231 -1.145 1.00 0.00 87 MET B C 3
ATOM 4249 O O . MET A 1 87 ? 13.393 3.288 0.001 1.00 0.00 87 MET B O 3
ATOM 4263 N N . TYR A 1 88 ? 12.093 4.129 -1.626 1.00 0.00 88 TYR B N 3
ATOM 4264 C CA . TYR A 1 88 ? 11.602 5.215 -0.805 1.00 0.00 88 TYR B CA 3
ATOM 4265 C C . TYR A 1 88 ? 10.088 5.285 -0.909 1.00 0.00 88 TYR B C 3
ATOM 4266 O O . TYR A 1 88 ? 9.535 6.028 -1.717 1.00 0.00 88 TYR B O 3
ATOM 4284 N N . ILE A 1 89 ? 9.429 4.455 -0.130 1.00 0.00 89 ILE B N 3
ATOM 4285 C CA . ILE A 1 89 ? 7.982 4.438 -0.082 1.00 0.00 89 ILE B CA 3
ATOM 4286 C C . ILE A 1 89 ? 7.470 5.440 0.945 1.00 0.00 89 ILE B C 3
ATOM 4287 O O . ILE A 1 89 ? 8.024 5.557 2.039 1.00 0.00 89 ILE B O 3
ATOM 4303 N N . GLU A 1 90 ? 6.434 6.177 0.575 1.00 0.00 90 GLU B N 3
ATOM 4304 C CA . GLU A 1 90 ? 5.792 7.100 1.497 1.00 0.00 90 GLU B CA 3
ATOM 4305 C C . GLU A 1 90 ? 4.322 6.750 1.638 1.00 0.00 90 GLU B C 3
ATOM 4306 O O . GLU A 1 90 ? 3.794 5.929 0.885 1.00 0.00 90 GLU B O 3
ATOM 4318 N N . ILE A 1 91 ? 3.673 7.412 2.577 1.00 0.00 91 ILE B N 3
ATOM 4319 C CA . ILE A 1 91 ? 2.287 7.124 2.933 1.00 0.00 91 ILE B CA 3
ATOM 4320 C C . ILE A 1 91 ? 1.581 8.423 3.304 1.00 0.00 91 ILE B C 3
ATOM 4321 O O . ILE A 1 91 ? 1.868 9.011 4.348 1.00 0.00 91 ILE B O 3
ATOM 4337 N N . LYS A 1 92 ? 0.662 8.873 2.471 1.00 0.00 92 LYS B N 3
ATOM 4338 C CA . LYS A 1 92 ? -0.013 10.140 2.715 1.00 0.00 92 LYS B CA 3
ATOM 4339 C C . LYS A 1 92 ? -1.310 10.253 1.937 1.00 0.00 92 LYS B C 3
ATOM 4340 O O . LYS A 1 92 ? -1.620 9.420 1.089 1.00 0.00 92 LYS B O 3
ATOM 4359 N N . GLN A 1 93 ? -2.040 11.318 2.223 1.00 0.00 93 GLN B N 3
ATOM 4360 C CA . GLN A 1 93 ? -3.355 11.539 1.659 1.00 0.00 93 GLN B CA 3
ATOM 4361 C C . GLN A 1 93 ? -3.285 12.618 0.593 1.00 0.00 93 GLN B C 3
ATOM 4362 O O . GLN A 1 93 ? -2.494 13.556 0.690 1.00 0.00 93 GLN B O 3
ATOM 4376 N N . ILE A 1 94 ? -4.100 12.467 -0.426 1.00 0.00 94 ILE B N 3
ATOM 4377 C CA . ILE A 1 94 ? -4.080 13.357 -1.570 1.00 0.00 94 ILE B CA 3
ATOM 4378 C C . ILE A 1 94 ? -5.325 14.237 -1.598 1.00 0.00 94 ILE B C 3
ATOM 4379 O O . ILE A 1 94 ? -5.215 15.428 -1.243 1.00 0.00 94 ILE B O 3
ATOM 4396 N N . ASP A 1 1 ? 12.322 -10.658 10.650 1.00 0.00 1 ASP B N 4
ATOM 4397 C CA . ASP A 1 1 ? 12.463 -9.321 11.275 1.00 0.00 1 ASP B CA 4
ATOM 4398 C C . ASP A 1 1 ? 12.884 -8.298 10.227 1.00 0.00 1 ASP B C 4
ATOM 4399 O O . ASP A 1 1 ? 13.584 -8.629 9.268 1.00 0.00 1 ASP B O 4
ATOM 4410 N N . ASN A 1 2 ? 12.446 -7.059 10.409 1.00 0.00 2 ASN B N 4
ATOM 4411 C CA . ASN A 1 2 ? 12.766 -5.989 9.471 1.00 0.00 2 ASN B CA 4
ATOM 4412 C C . ASN A 1 2 ? 13.894 -5.122 10.008 1.00 0.00 2 ASN B C 4
ATOM 4413 O O . ASN A 1 2 ? 14.616 -4.496 9.237 1.00 0.00 2 ASN B O 4
ATOM 4424 N N . GLN A 1 3 ? 14.042 -5.101 11.331 1.00 0.00 3 GLN B N 4
ATOM 4425 C CA . GLN A 1 3 ? 14.993 -4.216 11.999 1.00 0.00 3 GLN B CA 4
ATOM 4426 C C . GLN A 1 3 ? 16.420 -4.384 11.475 1.00 0.00 3 GLN B C 4
ATOM 4427 O O . GLN A 1 3 ? 17.122 -3.397 11.248 1.00 0.00 3 GLN B O 4
ATOM 4441 N N . LYS A 1 4 ? 16.842 -5.627 11.267 1.00 0.00 4 LYS B N 4
ATOM 4442 C CA . LYS A 1 4 ? 18.179 -5.914 10.818 1.00 0.00 4 LYS B CA 4
ATOM 4443 C C . LYS A 1 4 ? 18.366 -5.485 9.365 1.00 0.00 4 LYS B C 4
ATOM 4444 O O . LYS A 1 4 ? 19.472 -5.164 8.934 1.00 0.00 4 LYS B O 4
ATOM 4463 N N . ALA A 1 5 ? 17.271 -5.455 8.625 1.00 0.00 5 ALA B N 4
ATOM 4464 C CA . ALA A 1 5 ? 17.321 -5.158 7.204 1.00 0.00 5 ALA B CA 4
ATOM 4465 C C . ALA A 1 5 ? 16.763 -3.771 6.910 1.00 0.00 5 ALA B C 4
ATOM 4466 O O . ALA A 1 5 ? 16.285 -3.504 5.807 1.00 0.00 5 ALA B O 4
ATOM 4473 N N . LEU A 1 6 ? 16.845 -2.882 7.895 1.00 0.00 6 LEU B N 4
ATOM 4474 C CA . LEU A 1 6 ? 16.366 -1.511 7.727 1.00 0.00 6 LEU B CA 4
ATOM 4475 C C . LEU A 1 6 ? 17.330 -0.689 6.877 1.00 0.00 6 LEU B C 4
ATOM 4476 O O . LEU A 1 6 ? 17.230 0.536 6.814 1.00 0.00 6 LEU B O 4
ATOM 4492 N N . GLU A 1 7 ? 18.278 -1.369 6.248 1.00 0.00 7 GLU B N 4
ATOM 4493 C CA . GLU A 1 7 ? 19.162 -0.742 5.286 1.00 0.00 7 GLU B CA 4
ATOM 4494 C C . GLU A 1 7 ? 18.371 -0.345 4.047 1.00 0.00 7 GLU B C 4
ATOM 4495 O O . GLU A 1 7 ? 18.261 0.835 3.711 1.00 0.00 7 GLU B O 4
ATOM 4507 N N . GLU A 1 8 ? 17.818 -1.347 3.376 1.00 0.00 8 GLU B N 4
ATOM 4508 C CA . GLU A 1 8 ? 17.027 -1.134 2.189 1.00 0.00 8 GLU B CA 4
ATOM 4509 C C . GLU A 1 8 ? 15.564 -0.927 2.539 1.00 0.00 8 GLU B C 4
ATOM 4510 O O . GLU A 1 8 ? 14.844 -0.169 1.885 1.00 0.00 8 GLU B O 4
ATOM 4522 N N . GLN A 1 9 ? 15.147 -1.598 3.583 1.00 0.00 9 GLN B N 4
ATOM 4523 C CA . GLN A 1 9 ? 13.773 -1.521 4.048 1.00 0.00 9 GLN B CA 4
ATOM 4524 C C . GLN A 1 9 ? 13.596 -0.335 4.978 1.00 0.00 9 GLN B C 4
ATOM 4525 O O . GLN A 1 9 ? 14.239 -0.248 6.018 1.00 0.00 9 GLN B O 4
ATOM 4539 N N . MET A 1 10 ? 12.727 0.584 4.595 1.00 0.00 10 MET B N 4
ATOM 4540 C CA . MET A 1 10 ? 12.485 1.772 5.401 1.00 0.00 10 MET B CA 4
ATOM 4541 C C . MET A 1 10 ? 11.321 1.524 6.359 1.00 0.00 10 MET B C 4
ATOM 4542 O O . MET A 1 10 ? 10.676 0.479 6.289 1.00 0.00 10 MET B O 4
ATOM 4556 N N . ASN A 1 11 ? 11.052 2.465 7.244 1.00 0.00 11 ASN B N 4
ATOM 4557 C CA . ASN A 1 11 ? 10.002 2.310 8.238 1.00 0.00 11 ASN B CA 4
ATOM 4558 C C . ASN A 1 11 ? 8.629 2.112 7.589 1.00 0.00 11 ASN B C 4
ATOM 4559 O O . ASN A 1 11 ? 7.793 1.348 8.088 1.00 0.00 11 ASN B O 4
ATOM 4570 N N . SER A 1 12 ? 8.432 2.751 6.439 1.00 0.00 12 SER B N 4
ATOM 4571 C CA . SER A 1 12 ? 7.121 2.844 5.814 1.00 0.00 12 SER B CA 4
ATOM 4572 C C . SER A 1 12 ? 6.628 1.488 5.312 1.00 0.00 12 SER B C 4
ATOM 4573 O O . SER A 1 12 ? 5.475 1.364 4.900 1.00 0.00 12 SER B O 4
ATOM 4581 N N . ILE A 1 13 ? 7.496 0.479 5.347 1.00 0.00 13 ILE B N 4
ATOM 4582 C CA . ILE A 1 13 ? 7.111 -0.867 4.944 1.00 0.00 13 ILE B CA 4
ATOM 4583 C C . ILE A 1 13 ? 5.899 -1.327 5.744 1.00 0.00 13 ILE B C 4
ATOM 4584 O O . ILE A 1 13 ? 4.856 -1.688 5.197 1.00 0.00 13 ILE B O 4
ATOM 4600 N N . ASN A 1 14 ? 6.053 -1.269 7.056 1.00 0.00 14 ASN B N 4
ATOM 4601 C CA . ASN A 1 14 ? 5.047 -1.754 7.982 1.00 0.00 14 ASN B CA 4
ATOM 4602 C C . ASN A 1 14 ? 3.911 -0.756 8.097 1.00 0.00 14 ASN B C 4
ATOM 4603 O O . ASN A 1 14 ? 2.776 -1.127 8.390 1.00 0.00 14 ASN B O 4
ATOM 4614 N N . SER A 1 15 ? 4.229 0.514 7.869 1.00 0.00 15 SER B N 4
ATOM 4615 C CA . SER A 1 15 ? 3.232 1.566 7.882 1.00 0.00 15 SER B CA 4
ATOM 4616 C C . SER A 1 15 ? 2.140 1.265 6.865 1.00 0.00 15 SER B C 4
ATOM 4617 O O . SER A 1 15 ? 0.957 1.329 7.179 1.00 0.00 15 SER B O 4
ATOM 4625 N N . VAL A 1 16 ? 2.550 0.895 5.655 1.00 0.00 16 VAL B N 4
ATOM 4626 C CA . VAL A 1 16 ? 1.601 0.565 4.596 1.00 0.00 16 VAL B CA 4
ATOM 4627 C C . VAL A 1 16 ? 0.834 -0.700 4.960 1.00 0.00 16 VAL B C 4
ATOM 4628 O O . VAL A 1 16 ? -0.387 -0.772 4.802 1.00 0.00 16 VAL B O 4
ATOM 4641 N N . ASN A 1 17 ? 1.574 -1.684 5.461 1.00 0.00 17 ASN B N 4
ATOM 4642 C CA . ASN A 1 17 ? 1.002 -2.951 5.903 1.00 0.00 17 ASN B CA 4
ATOM 4643 C C . ASN A 1 17 ? -0.116 -2.722 6.917 1.00 0.00 17 ASN B C 4
ATOM 4644 O O . ASN A 1 17 ? -1.220 -3.229 6.753 1.00 0.00 17 ASN B O 4
ATOM 4655 N N . ASP A 1 18 ? 0.169 -1.930 7.941 1.00 0.00 18 ASP B N 4
ATOM 4656 C CA . ASP A 1 18 ? -0.781 -1.699 9.018 1.00 0.00 18 ASP B CA 4
ATOM 4657 C C . ASP A 1 18 ? -1.931 -0.820 8.570 1.00 0.00 18 ASP B C 4
ATOM 4658 O O . ASP A 1 18 ? -3.085 -1.100 8.878 1.00 0.00 18 ASP B O 4
ATOM 4667 N N . LYS A 1 19 ? -1.607 0.232 7.831 1.00 0.00 19 LYS B N 4
ATOM 4668 C CA . LYS A 1 19 ? -2.565 1.189 7.367 1.00 0.00 19 LYS B CA 4
ATOM 4669 C C . LYS A 1 19 ? -3.665 0.528 6.544 1.00 0.00 19 LYS B C 4
ATOM 4670 O O . LYS A 1 19 ? -4.857 0.730 6.788 1.00 0.00 19 LYS B O 4
ATOM 4689 N N . LEU A 1 20 ? -3.257 -0.259 5.573 1.00 0.00 20 LEU B N 4
ATOM 4690 C CA . LEU A 1 20 ? -4.203 -0.983 4.746 1.00 0.00 20 LEU B CA 4
ATOM 4691 C C . LEU A 1 20 ? -4.872 -2.104 5.540 1.00 0.00 20 LEU B C 4
ATOM 4692 O O . LEU A 1 20 ? -6.095 -2.252 5.502 1.00 0.00 20 LEU B O 4
ATOM 4708 N N . ASN A 1 21 ? -4.079 -2.860 6.291 1.00 0.00 21 ASN B N 4
ATOM 4709 C CA . ASN A 1 21 ? -4.595 -4.001 7.044 1.00 0.00 21 ASN B CA 4
ATOM 4710 C C . ASN A 1 21 ? -5.132 -3.570 8.412 1.00 0.00 21 ASN B C 4
ATOM 4711 O O . ASN A 1 21 ? -4.647 -4.005 9.458 1.00 0.00 21 ASN B O 4
ATOM 4722 N N . LYS A 1 22 ? -6.122 -2.689 8.402 1.00 0.00 22 LYS B N 4
ATOM 4723 C CA . LYS A 1 22 ? -6.828 -2.327 9.626 1.00 0.00 22 LYS B CA 4
ATOM 4724 C C . LYS A 1 22 ? -8.198 -2.980 9.645 1.00 0.00 22 LYS B C 4
ATOM 4725 O O . LYS A 1 22 ? -8.844 -3.081 10.687 1.00 0.00 22 LYS B O 4
ATOM 4744 N N . GLY A 1 23 ? -8.631 -3.417 8.475 1.00 0.00 23 GLY B N 4
ATOM 4745 C CA . GLY A 1 23 ? -9.913 -4.056 8.335 1.00 0.00 23 GLY B CA 4
ATOM 4746 C C . GLY A 1 23 ? -10.229 -4.295 6.881 1.00 0.00 23 GLY B C 4
ATOM 4747 O O . GLY A 1 23 ? -9.762 -5.274 6.300 1.00 0.00 23 GLY B O 4
ATOM 4751 N N . LYS A 1 24 ? -10.972 -3.358 6.293 1.00 0.00 24 LYS B N 4
ATOM 4752 C CA . LYS A 1 24 ? -11.386 -3.414 4.906 1.00 0.00 24 LYS B CA 4
ATOM 4753 C C . LYS A 1 24 ? -11.817 -4.820 4.517 1.00 0.00 24 LYS B C 4
ATOM 4754 O O . LYS A 1 24 ? -12.564 -5.486 5.237 1.00 0.00 24 LYS B O 4
ATOM 4773 N N . GLY A 1 25 ? -11.352 -5.245 3.365 1.00 0.00 25 GLY B N 4
ATOM 4774 C CA . GLY A 1 25 ? -11.597 -6.592 2.913 1.00 0.00 25 GLY B CA 4
ATOM 4775 C C . GLY A 1 25 ? -10.580 -7.545 3.493 1.00 0.00 25 GLY B C 4
ATOM 4776 O O . GLY A 1 25 ? -9.581 -7.114 4.068 1.00 0.00 25 GLY B O 4
ATOM 4780 N N . LYS A 1 26 ? -10.823 -8.832 3.360 1.00 0.00 26 LYS B N 4
ATOM 4781 C CA . LYS A 1 26 ? -9.929 -9.819 3.901 1.00 0.00 26 LYS B CA 4
ATOM 4782 C C . LYS A 1 26 ? -8.834 -10.104 2.893 1.00 0.00 26 LYS B C 4
ATOM 4783 O O . LYS A 1 26 ? -9.076 -10.674 1.835 1.00 0.00 26 LYS B O 4
ATOM 4802 N N . LEU A 1 27 ? -7.638 -9.671 3.210 1.00 0.00 27 LEU B N 4
ATOM 4803 C CA . LEU A 1 27 ? -6.527 -9.817 2.303 1.00 0.00 27 LEU B CA 4
ATOM 4804 C C . LEU A 1 27 ? -5.231 -10.063 3.058 1.00 0.00 27 LEU B C 4
ATOM 4805 O O . LEU A 1 27 ? -5.166 -9.923 4.279 1.00 0.00 27 LEU B O 4
ATOM 4821 N N . SER A 1 28 ? -4.210 -10.446 2.317 1.00 0.00 28 SER B N 4
ATOM 4822 C CA . SER A 1 28 ? -2.926 -10.792 2.889 1.00 0.00 28 SER B CA 4
ATOM 4823 C C . SER A 1 28 ? -1.810 -9.979 2.243 1.00 0.00 28 SER B C 4
ATOM 4824 O O . SER A 1 28 ? -1.458 -10.222 1.091 1.00 0.00 28 SER B O 4
ATOM 4832 N N . LEU A 1 29 ? -1.266 -9.011 2.974 1.00 0.00 29 LEU B N 4
ATOM 4833 C CA . LEU A 1 29 ? -0.163 -8.210 2.465 1.00 0.00 29 LEU B CA 4
ATOM 4834 C C . LEU A 1 29 ? 1.158 -8.901 2.763 1.00 0.00 29 LEU B C 4
ATOM 4835 O O . LEU A 1 29 ? 1.318 -9.539 3.806 1.00 0.00 29 LEU B O 4
ATOM 4851 N N . SER A 1 30 ? 2.097 -8.764 1.852 1.00 0.00 30 SER B N 4
ATOM 4852 C CA . SER A 1 30 ? 3.398 -9.380 1.991 1.00 0.00 30 SER B CA 4
ATOM 4853 C C . SER A 1 30 ? 4.507 -8.397 1.638 1.00 0.00 30 SER B C 4
ATOM 4854 O O . SER A 1 30 ? 4.287 -7.436 0.901 1.00 0.00 30 SER B O 4
ATOM 4862 N N . MET A 1 31 ? 5.700 -8.649 2.162 1.00 0.00 31 MET B N 4
ATOM 4863 C CA . MET A 1 31 ? 6.831 -7.759 1.957 1.00 0.00 31 MET B CA 4
ATOM 4864 C C . MET A 1 31 ? 7.873 -8.401 1.052 1.00 0.00 31 MET B C 4
ATOM 4865 O O . MET A 1 31 ? 8.309 -9.529 1.286 1.00 0.00 31 MET B O 4
ATOM 4879 N N . ASN A 1 32 ? 8.258 -7.679 0.019 1.00 0.00 32 ASN B N 4
ATOM 4880 C CA . ASN A 1 32 ? 9.348 -8.089 -0.860 1.00 0.00 32 ASN B CA 4
ATOM 4881 C C . ASN A 1 32 ? 10.033 -6.844 -1.389 1.00 0.00 32 ASN B C 4
ATOM 4882 O O . ASN A 1 32 ? 9.464 -6.129 -2.208 1.00 0.00 32 ASN B O 4
ATOM 4893 N N . GLY A 1 33 ? 11.240 -6.572 -0.920 1.00 0.00 33 GLY B N 4
ATOM 4894 C CA . GLY A 1 33 ? 11.849 -5.290 -1.206 1.00 0.00 33 GLY B CA 4
ATOM 4895 C C . GLY A 1 33 ? 11.055 -4.186 -0.551 1.00 0.00 33 GLY B C 4
ATOM 4896 O O . GLY A 1 33 ? 10.964 -4.126 0.675 1.00 0.00 33 GLY B O 4
ATOM 4900 N N . ASN A 1 34 ? 10.455 -3.332 -1.361 1.00 0.00 34 ASN B N 4
ATOM 4901 C CA . ASN A 1 34 ? 9.529 -2.332 -0.853 1.00 0.00 34 ASN B CA 4
ATOM 4902 C C . ASN A 1 34 ? 8.195 -2.490 -1.567 1.00 0.00 34 ASN B C 4
ATOM 4903 O O . ASN A 1 34 ? 7.381 -1.568 -1.605 1.00 0.00 34 ASN B O 4
ATOM 4914 N N . GLN A 1 35 ? 7.990 -3.672 -2.142 1.00 0.00 35 GLN B N 4
ATOM 4915 C CA . GLN A 1 35 ? 6.797 -3.947 -2.929 1.00 0.00 35 GLN B CA 4
ATOM 4916 C C . GLN A 1 35 ? 5.582 -4.140 -2.047 1.00 0.00 35 GLN B C 4
ATOM 4917 O O . GLN A 1 35 ? 5.693 -4.475 -0.867 1.00 0.00 35 GLN B O 4
ATOM 4931 N N . LEU A 1 36 ? 4.427 -3.957 -2.650 1.00 0.00 36 LEU B N 4
ATOM 4932 C CA . LEU A 1 36 ? 3.168 -4.216 -1.990 1.00 0.00 36 LEU B CA 4
ATOM 4933 C C . LEU A 1 36 ? 2.471 -5.350 -2.717 1.00 0.00 36 LEU B C 4
ATOM 4934 O O . LEU A 1 36 ? 1.940 -5.166 -3.810 1.00 0.00 36 LEU B O 4
ATOM 4950 N N . LYS A 1 37 ? 2.505 -6.520 -2.121 1.00 0.00 37 LYS B N 4
ATOM 4951 C CA . LYS A 1 37 ? 1.864 -7.687 -2.704 1.00 0.00 37 LYS B CA 4
ATOM 4952 C C . LYS A 1 37 ? 0.740 -8.136 -1.793 1.00 0.00 37 LYS B C 4
ATOM 4953 O O . LYS A 1 37 ? 0.871 -8.071 -0.568 1.00 0.00 37 LYS B O 4
ATOM 4972 N N . ALA A 1 38 ? -0.356 -8.587 -2.375 1.00 0.00 38 ALA B N 4
ATOM 4973 C CA . ALA A 1 38 ? -1.520 -8.959 -1.589 1.00 0.00 38 ALA B CA 4
ATOM 4974 C C . ALA A 1 38 ? -2.452 -9.902 -2.335 1.00 0.00 38 ALA B C 4
ATOM 4975 O O . ALA A 1 38 ? -2.455 -9.951 -3.565 1.00 0.00 38 ALA B O 4
ATOM 4982 N N . THR A 1 39 ? -3.237 -10.649 -1.571 1.00 0.00 39 THR B N 4
ATOM 4983 C CA . THR A 1 39 ? -4.317 -11.454 -2.111 1.00 0.00 39 THR B CA 4
ATOM 4984 C C . THR A 1 39 ? -5.574 -11.172 -1.309 1.00 0.00 39 THR B C 4
ATOM 4985 O O . THR A 1 39 ? -5.522 -11.147 -0.081 1.00 0.00 39 THR B O 4
ATOM 4996 N N . SER A 1 40 ? -6.693 -10.975 -1.981 1.00 0.00 40 SER B N 4
ATOM 4997 C CA . SER A 1 40 ? -7.852 -10.368 -1.339 1.00 0.00 40 SER B CA 4
ATOM 4998 C C . SER A 1 40 ? -9.129 -11.199 -1.472 1.00 0.00 40 SER B C 4
ATOM 4999 O O . SER A 1 40 ? -9.255 -12.068 -2.339 1.00 0.00 40 SER B O 4
ATOM 5007 N N . SER A 1 41 ? -10.064 -10.905 -0.579 1.00 0.00 41 SER B N 4
ATOM 5008 C CA . SER A 1 41 ? -11.394 -11.474 -0.589 1.00 0.00 41 SER B CA 4
ATOM 5009 C C . SER A 1 41 ? -12.411 -10.362 -0.367 1.00 0.00 41 SER B C 4
ATOM 5010 O O . SER A 1 41 ? -12.082 -9.303 0.176 1.00 0.00 41 SER B O 4
ATOM 5018 N N . ASN A 1 42 ? -13.647 -10.619 -0.746 1.00 0.00 42 ASN B N 4
ATOM 5019 C CA . ASN A 1 42 ? -14.675 -9.589 -0.770 1.00 0.00 42 ASN B CA 4
ATOM 5020 C C . ASN A 1 42 ? -15.691 -9.819 0.332 1.00 0.00 42 ASN B C 4
ATOM 5021 O O . ASN A 1 42 ? -16.854 -9.439 0.217 1.00 0.00 42 ASN B O 4
ATOM 5032 N N . ALA A 1 43 ? -15.222 -10.419 1.412 1.00 0.00 43 ALA B N 4
ATOM 5033 C CA . ALA A 1 43 ? -16.076 -10.789 2.545 1.00 0.00 43 ALA B CA 4
ATOM 5034 C C . ALA A 1 43 ? -16.500 -9.584 3.393 1.00 0.00 43 ALA B C 4
ATOM 5035 O O . ALA A 1 43 ? -16.843 -9.736 4.566 1.00 0.00 43 ALA B O 4
ATOM 5042 N N . GLY A 1 44 ? -16.471 -8.390 2.813 1.00 0.00 44 GLY B N 4
ATOM 5043 C CA . GLY A 1 44 ? -16.869 -7.203 3.548 1.00 0.00 44 GLY B CA 4
ATOM 5044 C C . GLY A 1 44 ? -16.265 -5.938 2.973 1.00 0.00 44 GLY B C 4
ATOM 5045 O O . GLY A 1 44 ? -16.933 -4.909 2.906 1.00 0.00 44 GLY B O 4
ATOM 5049 N N . TYR A 1 45 ? -15.007 -6.048 2.537 1.00 0.00 45 TYR B N 4
ATOM 5050 C CA . TYR A 1 45 ? -14.231 -4.950 1.965 1.00 0.00 45 TYR B CA 4
ATOM 5051 C C . TYR A 1 45 ? -14.330 -3.639 2.764 1.00 0.00 45 TYR B C 4
ATOM 5052 O O . TYR A 1 45 ? -14.622 -3.662 3.953 1.00 0.00 45 TYR B O 4
ATOM 5070 N N . GLY A 1 46 ? -14.023 -2.508 2.128 1.00 0.00 46 GLY B N 4
ATOM 5071 C CA . GLY A 1 46 ? -14.000 -1.240 2.830 1.00 0.00 46 GLY B CA 4
ATOM 5072 C C . GLY A 1 46 ? -15.382 -0.767 3.254 1.00 0.00 46 GLY B C 4
ATOM 5073 O O . GLY A 1 46 ? -16.230 -0.490 2.408 1.00 0.00 46 GLY B O 4
ATOM 5077 N N . ILE A 1 47 ? -15.616 -0.693 4.564 1.00 0.00 47 ILE B N 4
ATOM 5078 C CA . ILE A 1 47 ? -16.886 -0.186 5.087 1.00 0.00 47 ILE B CA 4
ATOM 5079 C C . ILE A 1 47 ? -16.656 1.005 6.003 1.00 0.00 47 ILE B C 4
ATOM 5080 O O . ILE A 1 47 ? -17.162 2.100 5.754 1.00 0.00 47 ILE B O 4
ATOM 5096 N N . SER A 1 48 ? -15.908 0.746 7.078 1.00 0.00 48 SER B N 4
ATOM 5097 C CA . SER A 1 48 ? -15.595 1.739 8.108 1.00 0.00 48 SER B CA 4
ATOM 5098 C C . SER A 1 48 ? -15.287 3.105 7.511 1.00 0.00 48 SER B C 4
ATOM 5099 O O . SER A 1 48 ? -15.923 4.110 7.834 1.00 0.00 48 SER B O 4
ATOM 5107 N N . TYR A 1 49 ? -14.302 3.119 6.644 1.00 0.00 49 TYR B N 4
ATOM 5108 C CA . TYR A 1 49 ? -13.922 4.319 5.924 1.00 0.00 49 TYR B CA 4
ATOM 5109 C C . TYR A 1 49 ? -14.898 4.533 4.781 1.00 0.00 49 TYR B C 4
ATOM 5110 O O . TYR A 1 49 ? -14.869 3.809 3.784 1.00 0.00 49 TYR B O 4
ATOM 5128 N N . GLU A 1 50 ? -15.774 5.515 4.948 1.00 0.00 50 GLU B N 4
ATOM 5129 C CA . GLU A 1 50 ? -16.813 5.796 3.968 1.00 0.00 50 GLU B CA 4
ATOM 5130 C C . GLU A 1 50 ? -16.201 6.140 2.623 1.00 0.00 50 GLU B C 4
ATOM 5131 O O . GLU A 1 50 ? -16.589 5.590 1.594 1.00 0.00 50 GLU B O 4
ATOM 5143 N N . ASP A 1 51 ? -15.240 7.047 2.641 1.00 0.00 51 ASP B N 4
ATOM 5144 C CA . ASP A 1 51 ? -14.567 7.465 1.425 1.00 0.00 51 ASP B CA 4
ATOM 5145 C C . ASP A 1 51 ? -13.292 8.223 1.770 1.00 0.00 51 ASP B C 4
ATOM 5146 O O . ASP A 1 51 ? -13.344 9.336 2.295 1.00 0.00 51 ASP B O 4
ATOM 5155 N N . LYS A 1 52 ? -12.154 7.618 1.482 1.00 0.00 52 LYS B N 4
ATOM 5156 C CA . LYS A 1 52 ? -10.867 8.250 1.737 1.00 0.00 52 LYS B CA 4
ATOM 5157 C C . LYS A 1 52 ? -9.985 8.090 0.514 1.00 0.00 52 LYS B C 4
ATOM 5158 O O . LYS A 1 52 ? -9.877 6.994 -0.034 1.00 0.00 52 LYS B O 4
ATOM 5177 N N . ASN A 1 53 ? -9.370 9.173 0.081 1.00 0.00 53 ASN B N 4
ATOM 5178 C CA . ASN A 1 53 ? -8.464 9.127 -1.048 1.00 0.00 53 ASN B CA 4
ATOM 5179 C C . ASN A 1 53 ? -7.057 9.408 -0.576 1.00 0.00 53 ASN B C 4
ATOM 5180 O O . ASN A 1 53 ? -6.803 10.424 0.074 1.00 0.00 53 ASN B O 4
ATOM 5191 N N . TRP A 1 54 ? -6.145 8.517 -0.889 1.00 0.00 54 TRP B N 4
ATOM 5192 C CA . TRP A 1 54 ? -4.765 8.710 -0.533 1.00 0.00 54 TRP B CA 4
ATOM 5193 C C . TRP A 1 54 ? -3.848 7.985 -1.505 1.00 0.00 54 TRP B C 4
ATOM 5194 O O . TRP A 1 54 ? -4.302 7.169 -2.311 1.00 0.00 54 TRP B O 4
ATOM 5215 N N . GLY A 1 55 ? -2.566 8.307 -1.445 1.00 0.00 55 GLY B N 4
ATOM 5216 C CA . GLY A 1 55 ? -1.622 7.750 -2.385 1.00 0.00 55 GLY B CA 4
ATOM 5217 C C . GLY A 1 55 ? -0.397 7.169 -1.713 1.00 0.00 55 GLY B C 4
ATOM 5218 O O . GLY A 1 55 ? 0.078 7.698 -0.706 1.00 0.00 55 GLY B O 4
ATOM 5222 N N . ILE A 1 56 ? 0.090 6.062 -2.253 1.00 0.00 56 ILE B N 4
ATOM 5223 C CA . ILE A 1 56 ? 1.368 5.506 -1.844 1.00 0.00 56 ILE B CA 4
ATOM 5224 C C . ILE A 1 56 ? 2.396 5.759 -2.938 1.00 0.00 56 ILE B C 4
ATOM 5225 O O . ILE A 1 56 ? 2.044 5.857 -4.120 1.00 0.00 56 ILE B O 4
ATOM 5241 N N . PHE A 1 57 ? 3.656 5.870 -2.550 1.00 0.00 57 PHE B N 4
ATOM 5242 C CA . PHE A 1 57 ? 4.698 6.306 -3.466 1.00 0.00 57 PHE B CA 4
ATOM 5243 C C . PHE A 1 57 ? 5.916 5.398 -3.389 1.00 0.00 57 PHE B C 4
ATOM 5244 O O . PHE A 1 57 ? 6.293 4.964 -2.304 1.00 0.00 57 PHE B O 4
ATOM 5261 N N . VAL A 1 58 ? 6.526 5.102 -4.540 1.00 0.00 58 VAL B N 4
ATOM 5262 C CA . VAL A 1 58 ? 7.666 4.214 -4.573 1.00 0.00 58 VAL B CA 4
ATOM 5263 C C . VAL A 1 58 ? 8.832 4.909 -5.250 1.00 0.00 58 VAL B C 4
ATOM 5264 O O . VAL A 1 58 ? 8.673 5.518 -6.306 1.00 0.00 58 VAL B O 4
ATOM 5277 N N . ASN A 1 59 ? 9.994 4.848 -4.609 1.00 0.00 59 ASN B N 4
ATOM 5278 C CA . ASN A 1 59 ? 11.194 5.532 -5.081 1.00 0.00 59 ASN B CA 4
ATOM 5279 C C . ASN A 1 59 ? 10.969 7.035 -5.045 1.00 0.00 59 ASN B C 4
ATOM 5280 O O . ASN A 1 59 ? 11.757 7.809 -5.583 1.00 0.00 59 ASN B O 4
ATOM 5291 N N . GLY A 1 60 ? 9.885 7.436 -4.397 1.00 0.00 60 GLY B N 4
ATOM 5292 C CA . GLY A 1 60 ? 9.512 8.825 -4.363 1.00 0.00 60 GLY B CA 4
ATOM 5293 C C . GLY A 1 60 ? 8.469 9.169 -5.413 1.00 0.00 60 GLY B C 4
ATOM 5294 O O . GLY A 1 60 ? 7.981 10.301 -5.483 1.00 0.00 60 GLY B O 4
ATOM 5298 N N . GLU A 1 61 ? 8.133 8.181 -6.226 1.00 0.00 61 GLU B N 4
ATOM 5299 C CA . GLU A 1 61 ? 7.189 8.333 -7.316 1.00 0.00 61 GLU B CA 4
ATOM 5300 C C . GLU A 1 61 ? 5.862 7.732 -6.925 1.00 0.00 61 GLU B C 4
ATOM 5301 O O . GLU A 1 61 ? 5.750 7.173 -5.861 1.00 0.00 61 GLU B O 4
ATOM 5313 N N . LYS A 1 62 ? 4.862 7.829 -7.774 1.00 0.00 62 LYS B N 4
ATOM 5314 C CA . LYS A 1 62 ? 3.589 7.182 -7.494 1.00 0.00 62 LYS B CA 4
ATOM 5315 C C . LYS A 1 62 ? 3.772 5.662 -7.450 1.00 0.00 62 LYS B C 4
ATOM 5316 O O . LYS A 1 62 ? 4.781 5.139 -7.922 1.00 0.00 62 LYS B O 4
ATOM 5335 N N . VAL A 1 63 ? 2.849 4.970 -6.798 1.00 0.00 63 VAL B N 4
ATOM 5336 C CA . VAL A 1 63 ? 2.743 3.524 -6.943 1.00 0.00 63 VAL B CA 4
ATOM 5337 C C . VAL A 1 63 ? 1.311 3.070 -6.675 1.00 0.00 63 VAL B C 4
ATOM 5338 O O . VAL A 1 63 ? 0.941 1.934 -6.961 1.00 0.00 63 VAL B O 4
ATOM 5351 N N . TYR A 1 64 ? 0.497 3.975 -6.144 1.00 0.00 64 TYR B N 4
ATOM 5352 C CA . TYR A 1 64 ? -0.848 3.620 -5.735 1.00 0.00 64 TYR B CA 4
ATOM 5353 C C . TYR A 1 64 ? -1.714 4.869 -5.602 1.00 0.00 64 TYR B C 4
ATOM 5354 O O . TYR A 1 64 ? -1.277 5.892 -5.073 1.00 0.00 64 TYR B O 4
ATOM 5372 N N . THR A 1 65 ? -2.924 4.776 -6.110 1.00 0.00 65 THR B N 4
ATOM 5373 C CA . THR A 1 65 ? -3.932 5.824 -5.970 1.00 0.00 65 THR B CA 4
ATOM 5374 C C . THR A 1 65 ? -5.313 5.179 -5.948 1.00 0.00 65 THR B C 4
ATOM 5375 O O . THR A 1 65 ? -5.714 4.532 -6.917 1.00 0.00 65 THR B O 4
ATOM 5386 N N . PHE A 1 66 ? -6.035 5.353 -4.845 1.00 0.00 66 PHE B N 4
ATOM 5387 C CA . PHE A 1 66 ? -7.195 4.544 -4.567 1.00 0.00 66 PHE B CA 4
ATOM 5388 C C . PHE A 1 66 ? -8.011 5.118 -3.425 1.00 0.00 66 PHE B C 4
ATOM 5389 O O . PHE A 1 66 ? -7.533 5.933 -2.632 1.00 0.00 66 PHE B O 4
ATOM 5406 N N . ASN A 1 67 ? -9.251 4.698 -3.395 1.00 0.00 67 ASN B N 4
ATOM 5407 C CA . ASN A 1 67 ? -10.198 5.082 -2.359 1.00 0.00 67 ASN B CA 4
ATOM 5408 C C . ASN A 1 67 ? -10.577 3.855 -1.531 1.00 0.00 67 ASN B C 4
ATOM 5409 O O . ASN A 1 67 ? -10.448 2.722 -1.999 1.00 0.00 67 ASN B O 4
ATOM 5420 N N . GLU A 1 68 ? -11.066 4.082 -0.317 1.00 0.00 68 GLU B N 4
ATOM 5421 C CA . GLU A 1 68 ? -11.411 2.993 0.593 1.00 0.00 68 GLU B CA 4
ATOM 5422 C C . GLU A 1 68 ? -12.703 2.303 0.153 1.00 0.00 68 GLU B C 4
ATOM 5423 O O . GLU A 1 68 ? -12.860 1.092 0.309 1.00 0.00 68 GLU B O 4
ATOM 5435 N N . LYS A 1 69 ? -13.616 3.089 -0.406 1.00 0.00 69 LYS B N 4
ATOM 5436 C CA . LYS A 1 69 ? -14.872 2.583 -0.952 1.00 0.00 69 LYS B CA 4
ATOM 5437 C C . LYS A 1 69 ? -14.585 1.765 -2.194 1.00 0.00 69 LYS B C 4
ATOM 5438 O O . LYS A 1 69 ? -15.296 0.821 -2.532 1.00 0.00 69 LYS B O 4
ATOM 5457 N N . SER A 1 70 ? -13.536 2.180 -2.876 1.00 0.00 70 SER B N 4
ATOM 5458 C CA . SER A 1 70 ? -13.062 1.539 -4.071 1.00 0.00 70 SER B CA 4
ATOM 5459 C C . SER A 1 70 ? -12.241 0.293 -3.704 1.00 0.00 70 SER B C 4
ATOM 5460 O O . SER A 1 70 ? -11.747 -0.424 -4.574 1.00 0.00 70 SER B O 4
ATOM 5468 N N . THR A 1 71 ? -12.142 0.061 -2.394 1.00 0.00 71 THR B N 4
ATOM 5469 C CA . THR A 1 71 ? -11.684 -1.177 -1.791 1.00 0.00 71 THR B CA 4
ATOM 5470 C C . THR A 1 71 ? -10.327 -1.639 -2.300 1.00 0.00 71 THR B C 4
ATOM 5471 O O . THR A 1 71 ? -10.203 -2.263 -3.360 1.00 0.00 71 THR B O 4
ATOM 5482 N N . VAL A 1 72 ? -9.321 -1.362 -1.484 1.00 0.00 72 VAL B N 4
ATOM 5483 C CA . VAL A 1 72 ? -7.930 -1.644 -1.809 1.00 0.00 72 VAL B CA 4
ATOM 5484 C C . VAL A 1 72 ? -7.704 -3.120 -2.133 1.00 0.00 72 VAL B C 4
ATOM 5485 O O . VAL A 1 72 ? -6.739 -3.462 -2.802 1.00 0.00 72 VAL B O 4
ATOM 5498 N N . GLY A 1 73 ? -8.601 -3.983 -1.666 1.00 0.00 73 GLY B N 4
ATOM 5499 C CA . GLY A 1 73 ? -8.445 -5.409 -1.877 1.00 0.00 73 GLY B CA 4
ATOM 5500 C C . GLY A 1 73 ? -8.352 -5.772 -3.344 1.00 0.00 73 GLY B C 4
ATOM 5501 O O . GLY A 1 73 ? -7.385 -6.403 -3.778 1.00 0.00 73 GLY B O 4
ATOM 5505 N N . ASN A 1 74 ? -9.343 -5.348 -4.117 1.00 0.00 74 ASN B N 4
ATOM 5506 C CA . ASN A 1 74 ? -9.377 -5.650 -5.544 1.00 0.00 74 ASN B CA 4
ATOM 5507 C C . ASN A 1 74 ? -8.278 -4.887 -6.268 1.00 0.00 74 ASN B C 4
ATOM 5508 O O . ASN A 1 74 ? -7.727 -5.355 -7.268 1.00 0.00 74 ASN B O 4
ATOM 5519 N N . ILE A 1 75 ? -7.960 -3.705 -5.761 1.00 0.00 75 ILE B N 4
ATOM 5520 C CA . ILE A 1 75 ? -6.940 -2.866 -6.378 1.00 0.00 75 ILE B CA 4
ATOM 5521 C C . ILE A 1 75 ? -5.552 -3.460 -6.193 1.00 0.00 75 ILE B C 4
ATOM 5522 O O . ILE A 1 75 ? -4.744 -3.472 -7.119 1.00 0.00 75 ILE B O 4
ATOM 5538 N N . SER A 1 76 ? -5.292 -3.952 -4.990 1.00 0.00 76 SER B N 4
ATOM 5539 C CA . SER A 1 76 ? -3.994 -4.539 -4.650 1.00 0.00 76 SER B CA 4
ATOM 5540 C C . SER A 1 76 ? -3.666 -5.697 -5.580 1.00 0.00 76 SER B C 4
ATOM 5541 O O . SER A 1 76 ? -2.503 -5.965 -5.866 1.00 0.00 76 SER B O 4
ATOM 5549 N N . ASN A 1 77 ? -4.710 -6.371 -6.048 1.00 0.00 77 ASN B N 4
ATOM 5550 C CA . ASN A 1 77 ? -4.573 -7.409 -7.060 1.00 0.00 77 ASN B CA 4
ATOM 5551 C C . ASN A 1 77 ? -3.805 -6.865 -8.246 1.00 0.00 77 ASN B C 4
ATOM 5552 O O . ASN A 1 77 ? -2.807 -7.432 -8.686 1.00 0.00 77 ASN B O 4
ATOM 5563 N N . ASP A 1 78 ? -4.295 -5.748 -8.751 1.00 0.00 78 ASP B N 4
ATOM 5564 C CA . ASP A 1 78 ? -3.653 -5.055 -9.866 1.00 0.00 78 ASP B CA 4
ATOM 5565 C C . ASP A 1 78 ? -2.279 -4.525 -9.476 1.00 0.00 78 ASP B C 4
ATOM 5566 O O . ASP A 1 78 ? -1.341 -4.604 -10.258 1.00 0.00 78 ASP B O 4
ATOM 5575 N N . ILE A 1 79 ? -2.169 -3.989 -8.269 1.00 0.00 79 ILE B N 4
ATOM 5576 C CA . ILE A 1 79 ? -0.905 -3.461 -7.756 1.00 0.00 79 ILE B CA 4
ATOM 5577 C C . ILE A 1 79 ? 0.214 -4.497 -7.829 1.00 0.00 79 ILE B C 4
ATOM 5578 O O . ILE A 1 79 ? 1.382 -4.165 -8.048 1.00 0.00 79 ILE B O 4
ATOM 5594 N N . ASN A 1 80 ? -0.165 -5.756 -7.671 1.00 0.00 80 ASN B N 4
ATOM 5595 C CA . ASN A 1 80 ? 0.776 -6.874 -7.768 1.00 0.00 80 ASN B CA 4
ATOM 5596 C C . ASN A 1 80 ? 1.475 -6.913 -9.130 1.00 0.00 80 ASN B C 4
ATOM 5597 O O . ASN A 1 80 ? 2.627 -7.333 -9.227 1.00 0.00 80 ASN B O 4
ATOM 5608 N N . LYS A 1 81 ? 0.791 -6.464 -10.183 1.00 0.00 81 LYS B N 4
ATOM 5609 C CA . LYS A 1 81 ? 1.340 -6.567 -11.535 1.00 0.00 81 LYS B CA 4
ATOM 5610 C C . LYS A 1 81 ? 2.286 -5.406 -11.836 1.00 0.00 81 LYS B C 4
ATOM 5611 O O . LYS A 1 81 ? 2.935 -5.379 -12.878 1.00 0.00 81 LYS B O 4
ATOM 5630 N N . LEU A 1 82 ? 2.390 -4.469 -10.905 1.00 0.00 82 LEU B N 4
ATOM 5631 C CA . LEU A 1 82 ? 3.204 -3.270 -11.103 1.00 0.00 82 LEU B CA 4
ATOM 5632 C C . LEU A 1 82 ? 4.682 -3.618 -11.093 1.00 0.00 82 LEU B C 4
ATOM 5633 O O . LEU A 1 82 ? 5.517 -2.833 -11.548 1.00 0.00 82 LEU B O 4
ATOM 5649 N N . ASN A 1 83 ? 4.979 -4.815 -10.594 1.00 0.00 83 ASN B N 4
ATOM 5650 C CA . ASN A 1 83 ? 6.346 -5.250 -10.334 1.00 0.00 83 ASN B CA 4
ATOM 5651 C C . ASN A 1 83 ? 7.127 -4.126 -9.660 1.00 0.00 83 ASN B C 4
ATOM 5652 O O . ASN A 1 83 ? 8.103 -3.598 -10.199 1.00 0.00 83 ASN B O 4
ATOM 5663 N N . ILE A 1 84 ? 6.644 -3.754 -8.483 1.00 0.00 84 ILE B N 4
ATOM 5664 C CA . ILE A 1 84 ? 7.139 -2.603 -7.745 1.00 0.00 84 ILE B CA 4
ATOM 5665 C C . ILE A 1 84 ? 8.624 -2.721 -7.399 1.00 0.00 84 ILE B C 4
ATOM 5666 O O . ILE A 1 84 ? 9.148 -3.814 -7.181 1.00 0.00 84 ILE B O 4
ATOM 5682 N N . LYS A 1 85 ? 9.293 -1.581 -7.388 1.00 0.00 85 LYS B N 4
ATOM 5683 C CA . LYS A 1 85 ? 10.692 -1.500 -7.002 1.00 0.00 85 LYS B CA 4
ATOM 5684 C C . LYS A 1 85 ? 10.835 -1.205 -5.515 1.00 0.00 85 LYS B C 4
ATOM 5685 O O . LYS A 1 85 ? 9.875 -1.305 -4.751 1.00 0.00 85 LYS B O 4
ATOM 5704 N N . GLY A 1 86 ? 12.038 -0.829 -5.110 1.00 0.00 86 GLY B N 4
ATOM 5705 C CA . GLY A 1 86 ? 12.276 -0.512 -3.719 1.00 0.00 86 GLY B CA 4
ATOM 5706 C C . GLY A 1 86 ? 13.336 0.549 -3.533 1.00 0.00 86 GLY B C 4
ATOM 5707 O O . GLY A 1 86 ? 14.503 0.335 -3.863 1.00 0.00 86 GLY B O 4
ATOM 5711 N N . MET A 1 87 ? 12.923 1.706 -3.021 1.00 0.00 87 MET B N 4
ATOM 5712 C CA . MET A 1 87 ? 13.824 2.782 -2.719 1.00 0.00 87 MET B CA 4
ATOM 5713 C C . MET A 1 87 ? 13.259 3.639 -1.584 1.00 0.00 87 MET B C 4
ATOM 5714 O O . MET A 1 87 ? 13.779 3.623 -0.471 1.00 0.00 87 MET B O 4
ATOM 5728 N N . TYR A 1 88 ? 12.173 4.367 -1.855 1.00 0.00 88 TYR B N 4
ATOM 5729 C CA . TYR A 1 88 ? 11.588 5.232 -0.851 1.00 0.00 88 TYR B CA 4
ATOM 5730 C C . TYR A 1 88 ? 10.077 5.218 -0.977 1.00 0.00 88 TYR B C 4
ATOM 5731 O O . TYR A 1 88 ? 9.514 5.759 -1.928 1.00 0.00 88 TYR B O 4
ATOM 5749 N N . ILE A 1 89 ? 9.441 4.553 -0.040 1.00 0.00 89 ILE B N 4
ATOM 5750 C CA . ILE A 1 89 ? 7.991 4.493 0.020 1.00 0.00 89 ILE B CA 4
ATOM 5751 C C . ILE A 1 89 ? 7.459 5.614 0.899 1.00 0.00 89 ILE B C 4
ATOM 5752 O O . ILE A 1 89 ? 7.942 5.819 2.015 1.00 0.00 89 ILE B O 4
ATOM 5768 N N . GLU A 1 90 ? 6.485 6.352 0.394 1.00 0.00 90 GLU B N 4
ATOM 5769 C CA . GLU A 1 90 ? 5.874 7.419 1.169 1.00 0.00 90 GLU B CA 4
ATOM 5770 C C . GLU A 1 90 ? 4.381 7.176 1.308 1.00 0.00 90 GLU B C 4
ATOM 5771 O O . GLU A 1 90 ? 3.815 6.316 0.628 1.00 0.00 90 GLU B O 4
ATOM 5783 N N . ILE A 1 91 ? 3.755 7.957 2.169 1.00 0.00 91 ILE B N 4
ATOM 5784 C CA . ILE A 1 91 ? 2.342 7.791 2.495 1.00 0.00 91 ILE B CA 4
ATOM 5785 C C . ILE A 1 91 ? 1.705 9.145 2.784 1.00 0.00 91 ILE B C 4
ATOM 5786 O O . ILE A 1 91 ? 2.238 9.930 3.569 1.00 0.00 91 ILE B O 4
ATOM 5802 N N . LYS A 1 92 ? 0.573 9.417 2.152 1.00 0.00 92 LYS B N 4
ATOM 5803 C CA . LYS A 1 92 ? -0.189 10.621 2.440 1.00 0.00 92 LYS B CA 4
ATOM 5804 C C . LYS A 1 92 ? -1.592 10.535 1.878 1.00 0.00 92 LYS B C 4
ATOM 5805 O O . LYS A 1 92 ? -1.864 9.759 0.964 1.00 0.00 92 LYS B O 4
ATOM 5824 N N . GLN A 1 93 ? -2.467 11.356 2.430 1.00 0.00 93 GLN B N 4
ATOM 5825 C CA . GLN A 1 93 ? -3.856 11.407 2.014 1.00 0.00 93 GLN B CA 4
ATOM 5826 C C . GLN A 1 93 ? -4.110 12.676 1.216 1.00 0.00 93 GLN B C 4
ATOM 5827 O O . GLN A 1 93 ? -3.611 13.751 1.559 1.00 0.00 93 GLN B O 4
ATOM 5841 N N . ILE A 1 94 ? -4.876 12.544 0.153 1.00 0.00 94 ILE B N 4
ATOM 5842 C CA . ILE A 1 94 ? -5.132 13.647 -0.750 1.00 0.00 94 ILE B CA 4
ATOM 5843 C C . ILE A 1 94 ? -6.583 14.109 -0.653 1.00 0.00 94 ILE B C 4
ATOM 5844 O O . ILE A 1 94 ? -7.362 13.869 -1.595 1.00 0.00 94 ILE B O 4
ATOM 5861 N N . ASP A 1 1 ? 12.249 -2.241 18.313 1.00 0.00 1 ASP B N 5
ATOM 5862 C CA . ASP A 1 1 ? 12.175 -1.496 17.040 1.00 0.00 1 ASP B CA 5
ATOM 5863 C C . ASP A 1 1 ? 13.572 -1.089 16.597 1.00 0.00 1 ASP B C 5
ATOM 5864 O O . ASP A 1 1 ? 14.374 -0.625 17.406 1.00 0.00 1 ASP B O 5
ATOM 5875 N N . ASN A 1 2 ? 13.863 -1.273 15.322 1.00 0.00 2 ASN B N 5
ATOM 5876 C CA . ASN A 1 2 ? 15.168 -0.938 14.778 1.00 0.00 2 ASN B CA 5
ATOM 5877 C C . ASN A 1 2 ? 15.026 -0.394 13.363 1.00 0.00 2 ASN B C 5
ATOM 5878 O O . ASN A 1 2 ? 14.964 -1.156 12.397 1.00 0.00 2 ASN B O 5
ATOM 5889 N N . GLN A 1 3 ? 14.984 0.930 13.246 1.00 0.00 3 GLN B N 5
ATOM 5890 C CA . GLN A 1 3 ? 14.815 1.587 11.954 1.00 0.00 3 GLN B CA 5
ATOM 5891 C C . GLN A 1 3 ? 15.976 1.274 11.011 1.00 0.00 3 GLN B C 5
ATOM 5892 O O . GLN A 1 3 ? 15.847 1.398 9.795 1.00 0.00 3 GLN B O 5
ATOM 5906 N N . LYS A 1 4 ? 17.102 0.851 11.579 1.00 0.00 4 LYS B N 5
ATOM 5907 C CA . LYS A 1 4 ? 18.283 0.531 10.796 1.00 0.00 4 LYS B CA 5
ATOM 5908 C C . LYS A 1 4 ? 18.028 -0.729 9.964 1.00 0.00 4 LYS B C 5
ATOM 5909 O O . LYS A 1 4 ? 18.573 -0.897 8.877 1.00 0.00 4 LYS B O 5
ATOM 5928 N N . ALA A 1 5 ? 17.175 -1.604 10.472 1.00 0.00 5 ALA B N 5
ATOM 5929 C CA . ALA A 1 5 ? 16.799 -2.804 9.740 1.00 0.00 5 ALA B CA 5
ATOM 5930 C C . ALA A 1 5 ? 15.637 -2.499 8.805 1.00 0.00 5 ALA B C 5
ATOM 5931 O O . ALA A 1 5 ? 15.421 -3.185 7.803 1.00 0.00 5 ALA B O 5
ATOM 5938 N N . LEU A 1 6 ? 14.912 -1.438 9.132 1.00 0.00 6 LEU B N 5
ATOM 5939 C CA . LEU A 1 6 ? 13.730 -1.050 8.383 1.00 0.00 6 LEU B CA 5
ATOM 5940 C C . LEU A 1 6 ? 14.087 -0.132 7.217 1.00 0.00 6 LEU B C 5
ATOM 5941 O O . LEU A 1 6 ? 13.204 0.441 6.582 1.00 0.00 6 LEU B O 5
ATOM 5957 N N . GLU A 1 7 ? 15.381 0.028 6.950 1.00 0.00 7 GLU B N 5
ATOM 5958 C CA . GLU A 1 7 ? 15.826 0.778 5.781 1.00 0.00 7 GLU B CA 5
ATOM 5959 C C . GLU A 1 7 ? 15.409 0.051 4.508 1.00 0.00 7 GLU B C 5
ATOM 5960 O O . GLU A 1 7 ? 15.121 0.669 3.484 1.00 0.00 7 GLU B O 5
ATOM 5972 N N . GLU A 1 8 ? 15.396 -1.274 4.584 1.00 0.00 8 GLU B N 5
ATOM 5973 C CA . GLU A 1 8 ? 14.968 -2.096 3.484 1.00 0.00 8 GLU B CA 5
ATOM 5974 C C . GLU A 1 8 ? 13.470 -2.278 3.531 1.00 0.00 8 GLU B C 5
ATOM 5975 O O . GLU A 1 8 ? 12.734 -1.831 2.652 1.00 0.00 8 GLU B O 5
ATOM 5987 N N . GLN A 1 9 ? 13.035 -2.914 4.586 1.00 0.00 9 GLN B N 5
ATOM 5988 C CA . GLN A 1 9 ? 11.617 -3.099 4.841 1.00 0.00 9 GLN B CA 5
ATOM 5989 C C . GLN A 1 9 ? 11.052 -1.845 5.499 1.00 0.00 9 GLN B C 5
ATOM 5990 O O . GLN A 1 9 ? 10.788 -1.820 6.702 1.00 0.00 9 GLN B O 5
ATOM 6004 N N . MET A 1 10 ? 10.892 -0.802 4.684 1.00 0.00 10 MET B N 5
ATOM 6005 C CA . MET A 1 10 ? 10.427 0.506 5.148 1.00 0.00 10 MET B CA 5
ATOM 6006 C C . MET A 1 10 ? 9.227 0.391 6.075 1.00 0.00 10 MET B C 5
ATOM 6007 O O . MET A 1 10 ? 8.372 -0.478 5.919 1.00 0.00 10 MET B O 5
ATOM 6021 N N . ASN A 1 11 ? 9.187 1.294 7.042 1.00 0.00 11 ASN B N 5
ATOM 6022 C CA . ASN A 1 11 ? 8.137 1.352 8.045 1.00 0.00 11 ASN B CA 5
ATOM 6023 C C . ASN A 1 11 ? 6.751 1.341 7.416 1.00 0.00 11 ASN B C 5
ATOM 6024 O O . ASN A 1 11 ? 5.792 0.865 8.021 1.00 0.00 11 ASN B O 5
ATOM 6035 N N . SER A 1 12 ? 6.665 1.839 6.188 1.00 0.00 12 SER B N 5
ATOM 6036 C CA . SER A 1 12 ? 5.406 1.948 5.478 1.00 0.00 12 SER B CA 5
ATOM 6037 C C . SER A 1 12 ? 4.855 0.565 5.166 1.00 0.00 12 SER B C 5
ATOM 6038 O O . SER A 1 12 ? 3.647 0.359 5.139 1.00 0.00 12 SER B O 5
ATOM 6046 N N . ILE A 1 13 ? 5.757 -0.387 4.967 1.00 0.00 13 ILE B N 5
ATOM 6047 C CA . ILE A 1 13 ? 5.371 -1.743 4.622 1.00 0.00 13 ILE B CA 5
ATOM 6048 C C . ILE A 1 13 ? 4.578 -2.362 5.764 1.00 0.00 13 ILE B C 5
ATOM 6049 O O . ILE A 1 13 ? 3.681 -3.175 5.559 1.00 0.00 13 ILE B O 5
ATOM 6065 N N . ASN A 1 14 ? 4.910 -1.930 6.967 1.00 0.00 14 ASN B N 5
ATOM 6066 C CA . ASN A 1 14 ? 4.376 -2.515 8.182 1.00 0.00 14 ASN B CA 5
ATOM 6067 C C . ASN A 1 14 ? 3.120 -1.777 8.632 1.00 0.00 14 ASN B C 5
ATOM 6068 O O . ASN A 1 14 ? 2.117 -2.396 8.984 1.00 0.00 14 ASN B O 5
ATOM 6079 N N . SER A 1 15 ? 3.171 -0.451 8.593 1.00 0.00 15 SER B N 5
ATOM 6080 C CA . SER A 1 15 ? 2.061 0.369 9.029 1.00 0.00 15 SER B CA 5
ATOM 6081 C C . SER A 1 15 ? 0.896 0.279 8.052 1.00 0.00 15 SER B C 5
ATOM 6082 O O . SER A 1 15 ? -0.253 0.114 8.459 1.00 0.00 15 SER B O 5
ATOM 6090 N N . VAL A 1 16 ? 1.205 0.371 6.762 1.00 0.00 16 VAL B N 5
ATOM 6091 C CA . VAL A 1 16 ? 0.189 0.309 5.720 1.00 0.00 16 VAL B CA 5
ATOM 6092 C C . VAL A 1 16 ? -0.414 -1.091 5.641 1.00 0.00 16 VAL B C 5
ATOM 6093 O O . VAL A 1 16 ? -1.588 -1.251 5.304 1.00 0.00 16 VAL B O 5
ATOM 6106 N N . ASN A 1 17 ? 0.394 -2.093 5.982 1.00 0.00 17 ASN B N 5
ATOM 6107 C CA . ASN A 1 17 ? -0.076 -3.474 6.064 1.00 0.00 17 ASN B CA 5
ATOM 6108 C C . ASN A 1 17 ? -1.291 -3.564 6.977 1.00 0.00 17 ASN B C 5
ATOM 6109 O O . ASN A 1 17 ? -2.303 -4.168 6.628 1.00 0.00 17 ASN B O 5
ATOM 6120 N N . ASP A 1 18 ? -1.182 -2.937 8.135 1.00 0.00 18 ASP B N 5
ATOM 6121 C CA . ASP A 1 18 ? -2.257 -2.928 9.105 1.00 0.00 18 ASP B CA 5
ATOM 6122 C C . ASP A 1 18 ? -3.325 -1.911 8.714 1.00 0.00 18 ASP B C 5
ATOM 6123 O O . ASP A 1 18 ? -4.516 -2.192 8.786 1.00 0.00 18 ASP B O 5
ATOM 6132 N N . LYS A 1 19 ? -2.879 -0.736 8.274 1.00 0.00 19 LYS B N 5
ATOM 6133 C CA . LYS A 1 19 ? -3.759 0.365 7.941 1.00 0.00 19 LYS B CA 5
ATOM 6134 C C . LYS A 1 19 ? -4.766 -0.003 6.849 1.00 0.00 19 LYS B C 5
ATOM 6135 O O . LYS A 1 19 ? -5.947 0.338 6.937 1.00 0.00 19 LYS B O 5
ATOM 6154 N N . LEU A 1 20 ? -4.301 -0.696 5.821 1.00 0.00 20 LEU B N 5
ATOM 6155 C CA . LEU A 1 20 ? -5.160 -1.062 4.703 1.00 0.00 20 LEU B CA 5
ATOM 6156 C C . LEU A 1 20 ? -6.016 -2.283 5.025 1.00 0.00 20 LEU B C 5
ATOM 6157 O O . LEU A 1 20 ? -7.090 -2.463 4.455 1.00 0.00 20 LEU B O 5
ATOM 6173 N N . ASN A 1 21 ? -5.556 -3.100 5.959 1.00 0.00 21 ASN B N 5
ATOM 6174 C CA . ASN A 1 21 ? -6.233 -4.352 6.279 1.00 0.00 21 ASN B CA 5
ATOM 6175 C C . ASN A 1 21 ? -6.982 -4.253 7.609 1.00 0.00 21 ASN B C 5
ATOM 6176 O O . ASN A 1 21 ? -6.574 -4.842 8.606 1.00 0.00 21 ASN B O 5
ATOM 6187 N N . LYS A 1 22 ? -8.069 -3.491 7.623 1.00 0.00 22 LYS B N 5
ATOM 6188 C CA . LYS A 1 22 ? -8.926 -3.404 8.806 1.00 0.00 22 LYS B CA 5
ATOM 6189 C C . LYS A 1 22 ? -10.402 -3.423 8.410 1.00 0.00 22 LYS B C 5
ATOM 6190 O O . LYS A 1 22 ? -11.004 -4.489 8.279 1.00 0.00 22 LYS B O 5
ATOM 6209 N N . GLY A 1 23 ? -10.977 -2.245 8.202 1.00 0.00 23 GLY B N 5
ATOM 6210 C CA . GLY A 1 23 ? -12.352 -2.154 7.741 1.00 0.00 23 GLY B CA 5
ATOM 6211 C C . GLY A 1 23 ? -12.421 -2.066 6.241 1.00 0.00 23 GLY B C 5
ATOM 6212 O O . GLY A 1 23 ? -13.281 -1.386 5.695 1.00 0.00 23 GLY B O 5
ATOM 6216 N N . LYS A 1 24 ? -11.471 -2.716 5.584 1.00 0.00 24 LYS B N 5
ATOM 6217 C CA . LYS A 1 24 ? -11.468 -2.833 4.144 1.00 0.00 24 LYS B CA 5
ATOM 6218 C C . LYS A 1 24 ? -11.412 -4.309 3.785 1.00 0.00 24 LYS B C 5
ATOM 6219 O O . LYS A 1 24 ? -11.690 -5.165 4.624 1.00 0.00 24 LYS B O 5
ATOM 6238 N N . GLY A 1 25 ? -11.058 -4.604 2.547 1.00 0.00 25 GLY B N 5
ATOM 6239 C CA . GLY A 1 25 ? -10.932 -5.986 2.136 1.00 0.00 25 GLY B CA 5
ATOM 6240 C C . GLY A 1 25 ? -9.764 -6.657 2.825 1.00 0.00 25 GLY B C 5
ATOM 6241 O O . GLY A 1 25 ? -8.750 -6.009 3.085 1.00 0.00 25 GLY B O 5
ATOM 6245 N N . LYS A 1 26 ? -9.910 -7.939 3.141 1.00 0.00 26 LYS B N 5
ATOM 6246 C CA . LYS A 1 26 ? -8.831 -8.685 3.778 1.00 0.00 26 LYS B CA 5
ATOM 6247 C C . LYS A 1 26 ? -7.641 -8.722 2.846 1.00 0.00 26 LYS B C 5
ATOM 6248 O O . LYS A 1 26 ? -7.815 -8.786 1.636 1.00 0.00 26 LYS B O 5
ATOM 6267 N N . LEU A 1 27 ? -6.448 -8.669 3.397 1.00 0.00 27 LEU B N 5
ATOM 6268 C CA . LEU A 1 27 ? -5.252 -8.664 2.607 1.00 0.00 27 LEU B CA 5
ATOM 6269 C C . LEU A 1 27 ? -4.101 -9.315 3.360 1.00 0.00 27 LEU B C 5
ATOM 6270 O O . LEU A 1 27 ? -3.708 -8.863 4.438 1.00 0.00 27 LEU B O 5
ATOM 6286 N N . SER A 1 28 ? -3.589 -10.392 2.800 1.00 0.00 28 SER B N 5
ATOM 6287 C CA . SER A 1 28 ? -2.448 -11.087 3.363 1.00 0.00 28 SER B CA 5
ATOM 6288 C C . SER A 1 28 ? -1.188 -10.666 2.625 1.00 0.00 28 SER B C 5
ATOM 6289 O O . SER A 1 28 ? -0.896 -11.174 1.545 1.00 0.00 28 SER B O 5
ATOM 6297 N N . LEU A 1 29 ? -0.455 -9.726 3.201 1.00 0.00 29 LEU B N 5
ATOM 6298 C CA . LEU A 1 29 ? 0.679 -9.123 2.515 1.00 0.00 29 LEU B CA 5
ATOM 6299 C C . LEU A 1 29 ? 1.950 -9.925 2.702 1.00 0.00 29 LEU B C 5
ATOM 6300 O O . LEU A 1 29 ? 2.059 -10.769 3.590 1.00 0.00 29 LEU B O 5
ATOM 6316 N N . SER A 1 30 ? 2.900 -9.636 1.839 1.00 0.00 30 SER B N 5
ATOM 6317 C CA . SER A 1 30 ? 4.212 -10.235 1.871 1.00 0.00 30 SER B CA 5
ATOM 6318 C C . SER A 1 30 ? 5.238 -9.215 1.392 1.00 0.00 30 SER B C 5
ATOM 6319 O O . SER A 1 30 ? 4.926 -8.358 0.559 1.00 0.00 30 SER B O 5
ATOM 6327 N N . MET A 1 31 ? 6.450 -9.301 1.914 1.00 0.00 31 MET B N 5
ATOM 6328 C CA . MET A 1 31 ? 7.462 -8.291 1.641 1.00 0.00 31 MET B CA 5
ATOM 6329 C C . MET A 1 31 ? 8.388 -8.714 0.507 1.00 0.00 31 MET B C 5
ATOM 6330 O O . MET A 1 31 ? 8.772 -9.880 0.400 1.00 0.00 31 MET B O 5
ATOM 6344 N N . ASN A 1 32 ? 8.720 -7.751 -0.340 1.00 0.00 32 ASN B N 5
ATOM 6345 C CA . ASN A 1 32 ? 9.650 -7.955 -1.447 1.00 0.00 32 ASN B CA 5
ATOM 6346 C C . ASN A 1 32 ? 10.238 -6.613 -1.847 1.00 0.00 32 ASN B C 5
ATOM 6347 O O . ASN A 1 32 ? 9.654 -5.890 -2.656 1.00 0.00 32 ASN B O 5
ATOM 6358 N N . GLY A 1 33 ? 11.371 -6.268 -1.259 1.00 0.00 33 GLY B N 5
ATOM 6359 C CA . GLY A 1 33 ? 11.918 -4.944 -1.456 1.00 0.00 33 GLY B CA 5
ATOM 6360 C C . GLY A 1 33 ? 11.051 -3.908 -0.782 1.00 0.00 33 GLY B C 5
ATOM 6361 O O . GLY A 1 33 ? 11.148 -3.697 0.426 1.00 0.00 33 GLY B O 5
ATOM 6365 N N . ASN A 1 34 ? 10.185 -3.287 -1.565 1.00 0.00 34 ASN B N 5
ATOM 6366 C CA . ASN A 1 34 ? 9.206 -2.344 -1.054 1.00 0.00 34 ASN B CA 5
ATOM 6367 C C . ASN A 1 34 ? 7.917 -2.532 -1.823 1.00 0.00 34 ASN B C 5
ATOM 6368 O O . ASN A 1 34 ? 7.069 -1.642 -1.885 1.00 0.00 34 ASN B O 5
ATOM 6379 N N . GLN A 1 35 ? 7.783 -3.710 -2.413 1.00 0.00 35 GLN B N 5
ATOM 6380 C CA . GLN A 1 35 ? 6.667 -4.031 -3.234 1.00 0.00 35 GLN B CA 5
ATOM 6381 C C . GLN A 1 35 ? 5.538 -4.539 -2.353 1.00 0.00 35 GLN B C 5
ATOM 6382 O O . GLN A 1 35 ? 5.764 -5.010 -1.236 1.00 0.00 35 GLN B O 5
ATOM 6396 N N . LEU A 1 36 ? 4.342 -4.455 -2.869 1.00 0.00 36 LEU B N 5
ATOM 6397 C CA . LEU A 1 36 ? 3.167 -4.881 -2.142 1.00 0.00 36 LEU B CA 5
ATOM 6398 C C . LEU A 1 36 ? 2.594 -6.111 -2.814 1.00 0.00 36 LEU B C 5
ATOM 6399 O O . LEU A 1 36 ? 1.885 -6.020 -3.815 1.00 0.00 36 LEU B O 5
ATOM 6415 N N . LYS A 1 37 ? 2.931 -7.251 -2.267 1.00 0.00 37 LYS B N 5
ATOM 6416 C CA . LYS A 1 37 ? 2.438 -8.518 -2.772 1.00 0.00 37 LYS B CA 5
ATOM 6417 C C . LYS A 1 37 ? 1.509 -9.106 -1.735 1.00 0.00 37 LYS B C 5
ATOM 6418 O O . LYS A 1 37 ? 1.814 -9.062 -0.543 1.00 0.00 37 LYS B O 5
ATOM 6437 N N . ALA A 1 38 ? 0.386 -9.647 -2.170 1.00 0.00 38 ALA B N 5
ATOM 6438 C CA . ALA A 1 38 ? -0.651 -10.052 -1.233 1.00 0.00 38 ALA B CA 5
ATOM 6439 C C . ALA A 1 38 ? -1.789 -10.795 -1.914 1.00 0.00 38 ALA B C 5
ATOM 6440 O O . ALA A 1 38 ? -1.869 -10.848 -3.142 1.00 0.00 38 ALA B O 5
ATOM 6447 N N . THR A 1 39 ? -2.657 -11.369 -1.090 1.00 0.00 39 THR B N 5
ATOM 6448 C CA . THR A 1 39 ? -3.908 -11.945 -1.543 1.00 0.00 39 THR B CA 5
ATOM 6449 C C . THR A 1 39 ? -5.040 -11.369 -0.703 1.00 0.00 39 THR B C 5
ATOM 6450 O O . THR A 1 39 ? -4.883 -11.185 0.506 1.00 0.00 39 THR B O 5
ATOM 6461 N N . SER A 1 40 ? -6.167 -11.073 -1.322 1.00 0.00 40 SER B N 5
ATOM 6462 C CA . SER A 1 40 ? -7.208 -10.324 -0.637 1.00 0.00 40 SER B CA 5
ATOM 6463 C C . SER A 1 40 ? -8.549 -11.056 -0.619 1.00 0.00 40 SER B C 5
ATOM 6464 O O . SER A 1 40 ? -8.752 -12.034 -1.344 1.00 0.00 40 SER B O 5
ATOM 6472 N N . SER A 1 41 ? -9.452 -10.581 0.237 1.00 0.00 41 SER B N 5
ATOM 6473 C CA . SER A 1 41 ? -10.805 -11.122 0.314 1.00 0.00 41 SER B CA 5
ATOM 6474 C C . SER A 1 41 ? -11.832 -9.995 0.297 1.00 0.00 41 SER B C 5
ATOM 6475 O O . SER A 1 41 ? -11.527 -8.851 0.645 1.00 0.00 41 SER B O 5
ATOM 6483 N N . ASN A 1 42 ? -13.053 -10.334 -0.089 1.00 0.00 42 ASN B N 5
ATOM 6484 C CA . ASN A 1 42 ? -14.100 -9.346 -0.312 1.00 0.00 42 ASN B CA 5
ATOM 6485 C C . ASN A 1 42 ? -15.260 -9.543 0.650 1.00 0.00 42 ASN B C 5
ATOM 6486 O O . ASN A 1 42 ? -16.362 -9.042 0.422 1.00 0.00 42 ASN B O 5
ATOM 6497 N N . ALA A 1 43 ? -15.003 -10.268 1.726 1.00 0.00 43 ALA B N 5
ATOM 6498 C CA . ALA A 1 43 ? -16.053 -10.658 2.670 1.00 0.00 43 ALA B CA 5
ATOM 6499 C C . ALA A 1 43 ? -16.693 -9.462 3.361 1.00 0.00 43 ALA B C 5
ATOM 6500 O O . ALA A 1 43 ? -17.816 -9.546 3.855 1.00 0.00 43 ALA B O 5
ATOM 6507 N N . GLY A 1 44 ? -15.979 -8.357 3.388 1.00 0.00 44 GLY B N 5
ATOM 6508 C CA . GLY A 1 44 ? -16.487 -7.163 4.028 1.00 0.00 44 GLY B CA 5
ATOM 6509 C C . GLY A 1 44 ? -16.092 -5.909 3.286 1.00 0.00 44 GLY B C 5
ATOM 6510 O O . GLY A 1 44 ? -16.940 -5.076 2.993 1.00 0.00 44 GLY B O 5
ATOM 6514 N N . TYR A 1 45 ? -14.802 -5.818 2.960 1.00 0.00 45 TYR B N 5
ATOM 6515 C CA . TYR A 1 45 ? -14.184 -4.670 2.302 1.00 0.00 45 TYR B CA 5
ATOM 6516 C C . TYR A 1 45 ? -14.450 -3.329 3.010 1.00 0.00 45 TYR B C 5
ATOM 6517 O O . TYR A 1 45 ? -14.815 -3.308 4.178 1.00 0.00 45 TYR B O 5
ATOM 6535 N N . GLY A 1 46 ? -14.192 -2.220 2.300 1.00 0.00 46 GLY B N 5
ATOM 6536 C CA . GLY A 1 46 ? -14.273 -0.888 2.877 1.00 0.00 46 GLY B CA 5
ATOM 6537 C C . GLY A 1 46 ? -15.633 -0.534 3.468 1.00 0.00 46 GLY B C 5
ATOM 6538 O O . GLY A 1 46 ? -16.567 -0.189 2.740 1.00 0.00 46 GLY B O 5
ATOM 6542 N N . ILE A 1 47 ? -15.739 -0.640 4.792 1.00 0.00 47 ILE B N 5
ATOM 6543 C CA . ILE A 1 47 ? -16.928 -0.215 5.526 1.00 0.00 47 ILE B CA 5
ATOM 6544 C C . ILE A 1 47 ? -16.646 1.046 6.325 1.00 0.00 47 ILE B C 5
ATOM 6545 O O . ILE A 1 47 ? -17.181 2.118 6.047 1.00 0.00 47 ILE B O 5
ATOM 6561 N N . SER A 1 48 ? -15.794 0.870 7.335 1.00 0.00 48 SER B N 5
ATOM 6562 C CA . SER A 1 48 ? -15.485 1.893 8.324 1.00 0.00 48 SER B CA 5
ATOM 6563 C C . SER A 1 48 ? -15.094 3.219 7.690 1.00 0.00 48 SER B C 5
ATOM 6564 O O . SER A 1 48 ? -15.763 4.236 7.869 1.00 0.00 48 SER B O 5
ATOM 6572 N N . TYR A 1 49 ? -14.007 3.191 6.955 1.00 0.00 49 TYR B N 5
ATOM 6573 C CA . TYR A 1 49 ? -13.458 4.390 6.351 1.00 0.00 49 TYR B CA 5
ATOM 6574 C C . TYR A 1 49 ? -14.157 4.701 5.041 1.00 0.00 49 TYR B C 5
ATOM 6575 O O . TYR A 1 49 ? -14.259 3.852 4.154 1.00 0.00 49 TYR B O 5
ATOM 6593 N N . GLU A 1 50 ? -14.641 5.929 4.940 1.00 0.00 50 GLU B N 5
ATOM 6594 C CA . GLU A 1 50 ? -15.407 6.370 3.788 1.00 0.00 50 GLU B CA 5
ATOM 6595 C C . GLU A 1 50 ? -14.502 6.626 2.591 1.00 0.00 50 GLU B C 5
ATOM 6596 O O . GLU A 1 50 ? -13.305 6.321 2.620 1.00 0.00 50 GLU B O 5
ATOM 6608 N N . ASP A 1 51 ? -15.078 7.188 1.542 1.00 0.00 51 ASP B N 5
ATOM 6609 C CA . ASP A 1 51 ? -14.319 7.524 0.354 1.00 0.00 51 ASP B CA 5
ATOM 6610 C C . ASP A 1 51 ? -13.308 8.610 0.682 1.00 0.00 51 ASP B C 5
ATOM 6611 O O . ASP A 1 51 ? -13.660 9.770 0.894 1.00 0.00 51 ASP B O 5
ATOM 6620 N N . LYS A 1 52 ? -12.050 8.210 0.738 1.00 0.00 52 LYS B N 5
ATOM 6621 C CA . LYS A 1 52 ? -10.948 9.111 1.043 1.00 0.00 52 LYS B CA 5
ATOM 6622 C C . LYS A 1 52 ? -9.733 8.675 0.250 1.00 0.00 52 LYS B C 5
ATOM 6623 O O . LYS A 1 52 ? -9.373 7.497 0.273 1.00 0.00 52 LYS B O 5
ATOM 6642 N N . ASN A 1 53 ? -9.120 9.600 -0.459 1.00 0.00 53 ASN B N 5
ATOM 6643 C CA . ASN A 1 53 ? -8.038 9.262 -1.365 1.00 0.00 53 ASN B CA 5
ATOM 6644 C C . ASN A 1 53 ? -6.676 9.603 -0.790 1.00 0.00 53 ASN B C 5
ATOM 6645 O O . ASN A 1 53 ? -6.410 10.740 -0.392 1.00 0.00 53 ASN B O 5
ATOM 6656 N N . TRP A 1 54 ? -5.824 8.601 -0.747 1.00 0.00 54 TRP B N 5
ATOM 6657 C CA . TRP A 1 54 ? -4.429 8.792 -0.439 1.00 0.00 54 TRP B CA 5
ATOM 6658 C C . TRP A 1 54 ? -3.610 7.863 -1.326 1.00 0.00 54 TRP B C 5
ATOM 6659 O O . TRP A 1 54 ? -4.163 6.944 -1.932 1.00 0.00 54 TRP B O 5
ATOM 6680 N N . GLY A 1 55 ? -2.317 8.112 -1.439 1.00 0.00 55 GLY B N 5
ATOM 6681 C CA . GLY A 1 55 ? -1.524 7.372 -2.396 1.00 0.00 55 GLY B CA 5
ATOM 6682 C C . GLY A 1 55 ? -0.198 6.904 -1.840 1.00 0.00 55 GLY B C 5
ATOM 6683 O O . GLY A 1 55 ? 0.319 7.470 -0.874 1.00 0.00 55 GLY B O 5
ATOM 6687 N N . ILE A 1 56 ? 0.344 5.860 -2.452 1.00 0.00 56 ILE B N 5
ATOM 6688 C CA . ILE A 1 56 ? 1.663 5.366 -2.106 1.00 0.00 56 ILE B CA 5
ATOM 6689 C C . ILE A 1 56 ? 2.634 5.617 -3.253 1.00 0.00 56 ILE B C 5
ATOM 6690 O O . ILE A 1 56 ? 2.288 5.429 -4.426 1.00 0.00 56 ILE B O 5
ATOM 6706 N N . PHE A 1 57 ? 3.837 6.053 -2.914 1.00 0.00 57 PHE B N 5
ATOM 6707 C CA . PHE A 1 57 ? 4.819 6.450 -3.912 1.00 0.00 57 PHE B CA 5
ATOM 6708 C C . PHE A 1 57 ? 6.123 5.681 -3.732 1.00 0.00 57 PHE B C 5
ATOM 6709 O O . PHE A 1 57 ? 6.622 5.581 -2.619 1.00 0.00 57 PHE B O 5
ATOM 6726 N N . VAL A 1 58 ? 6.671 5.127 -4.821 1.00 0.00 58 VAL B N 5
ATOM 6727 C CA . VAL A 1 58 ? 7.937 4.420 -4.729 1.00 0.00 58 VAL B CA 5
ATOM 6728 C C . VAL A 1 58 ? 9.017 5.189 -5.481 1.00 0.00 58 VAL B C 5
ATOM 6729 O O . VAL A 1 58 ? 8.776 5.692 -6.574 1.00 0.00 58 VAL B O 5
ATOM 6742 N N . ASN A 1 59 ? 10.200 5.300 -4.870 1.00 0.00 59 ASN B N 5
ATOM 6743 C CA . ASN A 1 59 ? 11.343 6.033 -5.438 1.00 0.00 59 ASN B CA 5
ATOM 6744 C C . ASN A 1 59 ? 11.093 7.532 -5.412 1.00 0.00 59 ASN B C 5
ATOM 6745 O O . ASN A 1 59 ? 11.992 8.323 -5.687 1.00 0.00 59 ASN B O 5
ATOM 6756 N N . GLY A 1 60 ? 9.880 7.916 -5.058 1.00 0.00 60 GLY B N 5
ATOM 6757 C CA . GLY A 1 60 ? 9.471 9.280 -5.221 1.00 0.00 60 GLY B CA 5
ATOM 6758 C C . GLY A 1 60 ? 8.525 9.423 -6.397 1.00 0.00 60 GLY B C 5
ATOM 6759 O O . GLY A 1 60 ? 8.132 10.525 -6.787 1.00 0.00 60 GLY B O 5
ATOM 6763 N N . GLU A 1 61 ? 8.172 8.277 -6.950 1.00 0.00 61 GLU B N 5
ATOM 6764 C CA . GLU A 1 61 ? 7.189 8.139 -8.001 1.00 0.00 61 GLU B CA 5
ATOM 6765 C C . GLU A 1 61 ? 5.964 7.544 -7.385 1.00 0.00 61 GLU B C 5
ATOM 6766 O O . GLU A 1 61 ? 6.037 7.044 -6.299 1.00 0.00 61 GLU B O 5
ATOM 6778 N N . LYS A 1 62 ? 4.861 7.585 -8.061 1.00 0.00 62 LYS B N 5
ATOM 6779 C CA . LYS A 1 62 ? 3.657 6.964 -7.557 1.00 0.00 62 LYS B CA 5
ATOM 6780 C C . LYS A 1 62 ? 3.737 5.462 -7.795 1.00 0.00 62 LYS B C 5
ATOM 6781 O O . LYS A 1 62 ? 4.714 4.988 -8.374 1.00 0.00 62 LYS B O 5
ATOM 6800 N N . VAL A 1 63 ? 2.822 4.713 -7.194 1.00 0.00 63 VAL B N 5
ATOM 6801 C CA . VAL A 1 63 ? 2.583 3.319 -7.577 1.00 0.00 63 VAL B CA 5
ATOM 6802 C C . VAL A 1 63 ? 1.184 2.879 -7.207 1.00 0.00 63 VAL B C 5
ATOM 6803 O O . VAL A 1 63 ? 0.735 1.811 -7.625 1.00 0.00 63 VAL B O 5
ATOM 6816 N N . TYR A 1 64 ? 0.480 3.695 -6.439 1.00 0.00 64 TYR B N 5
ATOM 6817 C CA . TYR A 1 64 ? -0.778 3.244 -5.873 1.00 0.00 64 TYR B CA 5
ATOM 6818 C C . TYR A 1 64 ? -1.669 4.416 -5.497 1.00 0.00 64 TYR B C 5
ATOM 6819 O O . TYR A 1 64 ? -1.263 5.320 -4.771 1.00 0.00 64 TYR B O 5
ATOM 6837 N N . THR A 1 65 ? -2.876 4.378 -6.024 1.00 0.00 65 THR B N 5
ATOM 6838 C CA . THR A 1 65 ? -3.900 5.372 -5.736 1.00 0.00 65 THR B CA 5
ATOM 6839 C C . THR A 1 65 ? -5.222 4.663 -5.455 1.00 0.00 65 THR B C 5
ATOM 6840 O O . THR A 1 65 ? -5.618 3.768 -6.204 1.00 0.00 65 THR B O 5
ATOM 6851 N N . PHE A 1 66 ? -5.897 5.044 -4.378 1.00 0.00 66 PHE B N 5
ATOM 6852 C CA . PHE A 1 66 ? -7.111 4.383 -3.971 1.00 0.00 66 PHE B CA 5
ATOM 6853 C C . PHE A 1 66 ? -7.885 5.224 -2.982 1.00 0.00 66 PHE B C 5
ATOM 6854 O O . PHE A 1 66 ? -7.392 6.211 -2.433 1.00 0.00 66 PHE B O 5
ATOM 6871 N N . ASN A 1 67 ? -9.109 4.818 -2.805 1.00 0.00 67 ASN B N 5
ATOM 6872 C CA . ASN A 1 67 ? -9.969 5.324 -1.766 1.00 0.00 67 ASN B CA 5
ATOM 6873 C C . ASN A 1 67 ? -10.311 4.182 -0.825 1.00 0.00 67 ASN B C 5
ATOM 6874 O O . ASN A 1 67 ? -10.468 3.039 -1.257 1.00 0.00 67 ASN B O 5
ATOM 6885 N N . GLU A 1 68 ? -10.428 4.498 0.457 1.00 0.00 68 GLU B N 5
ATOM 6886 C CA . GLU A 1 68 ? -10.652 3.489 1.492 1.00 0.00 68 GLU B CA 5
ATOM 6887 C C . GLU A 1 68 ? -12.003 2.791 1.323 1.00 0.00 68 GLU B C 5
ATOM 6888 O O . GLU A 1 68 ? -12.241 1.727 1.893 1.00 0.00 68 GLU B O 5
ATOM 6900 N N . LYS A 1 69 ? -12.873 3.393 0.522 1.00 0.00 69 LYS B N 5
ATOM 6901 C CA . LYS A 1 69 ? -14.178 2.827 0.222 1.00 0.00 69 LYS B CA 5
ATOM 6902 C C . LYS A 1 69 ? -14.100 1.997 -1.041 1.00 0.00 69 LYS B C 5
ATOM 6903 O O . LYS A 1 69 ? -14.899 1.096 -1.259 1.00 0.00 69 LYS B O 5
ATOM 6922 N N . SER A 1 70 ? -13.136 2.334 -1.875 1.00 0.00 70 SER B N 5
ATOM 6923 C CA . SER A 1 70 ? -12.973 1.721 -3.166 1.00 0.00 70 SER B CA 5
ATOM 6924 C C . SER A 1 70 ? -12.341 0.336 -3.024 1.00 0.00 70 SER B C 5
ATOM 6925 O O . SER A 1 70 ? -12.198 -0.413 -3.989 1.00 0.00 70 SER B O 5
ATOM 6933 N N . THR A 1 71 ? -11.969 0.034 -1.781 1.00 0.00 71 THR B N 5
ATOM 6934 C CA . THR A 1 71 ? -11.543 -1.271 -1.337 1.00 0.00 71 THR B CA 5
ATOM 6935 C C . THR A 1 71 ? -10.228 -1.685 -1.983 1.00 0.00 71 THR B C 5
ATOM 6936 O O . THR A 1 71 ? -10.169 -2.145 -3.123 1.00 0.00 71 THR B O 5
ATOM 6947 N N . VAL A 1 72 ? -9.161 -1.515 -1.223 1.00 0.00 72 VAL B N 5
ATOM 6948 C CA . VAL A 1 72 ? -7.825 -1.795 -1.710 1.00 0.00 72 VAL B CA 5
ATOM 6949 C C . VAL A 1 72 ? -7.636 -3.281 -1.997 1.00 0.00 72 VAL B C 5
ATOM 6950 O O . VAL A 1 72 ? -6.670 -3.667 -2.640 1.00 0.00 72 VAL B O 5
ATOM 6963 N N . GLY A 1 73 ? -8.565 -4.108 -1.526 1.00 0.00 73 GLY B N 5
ATOM 6964 C CA . GLY A 1 73 ? -8.489 -5.535 -1.772 1.00 0.00 73 GLY B CA 5
ATOM 6965 C C . GLY A 1 73 ? -8.400 -5.855 -3.252 1.00 0.00 73 GLY B C 5
ATOM 6966 O O . GLY A 1 73 ? -7.494 -6.570 -3.688 1.00 0.00 73 GLY B O 5
ATOM 6970 N N . ASN A 1 74 ? -9.325 -5.304 -4.028 1.00 0.00 74 ASN B N 5
ATOM 6971 C CA . ASN A 1 74 ? -9.333 -5.511 -5.470 1.00 0.00 74 ASN B CA 5
ATOM 6972 C C . ASN A 1 74 ? -8.136 -4.830 -6.105 1.00 0.00 74 ASN B C 5
ATOM 6973 O O . ASN A 1 74 ? -7.471 -5.388 -6.977 1.00 0.00 74 ASN B O 5
ATOM 6984 N N . ILE A 1 75 ? -7.859 -3.618 -5.648 1.00 0.00 75 ILE B N 5
ATOM 6985 C CA . ILE A 1 75 ? -6.805 -2.811 -6.246 1.00 0.00 75 ILE B CA 5
ATOM 6986 C C . ILE A 1 75 ? -5.431 -3.446 -6.046 1.00 0.00 75 ILE B C 5
ATOM 6987 O O . ILE A 1 75 ? -4.610 -3.481 -6.963 1.00 0.00 75 ILE B O 5
ATOM 7003 N N . SER A 1 76 ? -5.203 -3.961 -4.845 1.00 0.00 76 SER B N 5
ATOM 7004 C CA . SER A 1 76 ? -3.923 -4.584 -4.492 1.00 0.00 76 SER B CA 5
ATOM 7005 C C . SER A 1 76 ? -3.609 -5.756 -5.410 1.00 0.00 76 SER B C 5
ATOM 7006 O O . SER A 1 76 ? -2.443 -6.062 -5.662 1.00 0.00 76 SER B O 5
ATOM 7014 N N . ASN A 1 77 ? -4.654 -6.416 -5.892 1.00 0.00 77 ASN B N 5
ATOM 7015 C CA . ASN A 1 77 ? -4.505 -7.478 -6.883 1.00 0.00 77 ASN B CA 5
ATOM 7016 C C . ASN A 1 77 ? -3.687 -6.965 -8.051 1.00 0.00 77 ASN B C 5
ATOM 7017 O O . ASN A 1 77 ? -2.660 -7.537 -8.421 1.00 0.00 77 ASN B O 5
ATOM 7028 N N . ASP A 1 78 ? -4.153 -5.864 -8.604 1.00 0.00 78 ASP B N 5
ATOM 7029 C CA . ASP A 1 78 ? -3.479 -5.221 -9.730 1.00 0.00 78 ASP B CA 5
ATOM 7030 C C . ASP A 1 78 ? -2.090 -4.723 -9.344 1.00 0.00 78 ASP B C 5
ATOM 7031 O O . ASP A 1 78 ? -1.147 -4.836 -10.125 1.00 0.00 78 ASP B O 5
ATOM 7040 N N . ILE A 1 79 ? -1.978 -4.181 -8.137 1.00 0.00 79 ILE B N 5
ATOM 7041 C CA . ILE A 1 79 ? -0.715 -3.671 -7.607 1.00 0.00 79 ILE B CA 5
ATOM 7042 C C . ILE A 1 79 ? 0.364 -4.750 -7.557 1.00 0.00 79 ILE B C 5
ATOM 7043 O O . ILE A 1 79 ? 1.551 -4.472 -7.755 1.00 0.00 79 ILE B O 5
ATOM 7059 N N . ASN A 1 80 ? -0.064 -5.978 -7.304 1.00 0.00 80 ASN B N 5
ATOM 7060 C CA . ASN A 1 80 ? 0.840 -7.129 -7.268 1.00 0.00 80 ASN B CA 5
ATOM 7061 C C . ASN A 1 80 ? 1.643 -7.252 -8.560 1.00 0.00 80 ASN B C 5
ATOM 7062 O O . ASN A 1 80 ? 2.819 -7.615 -8.539 1.00 0.00 80 ASN B O 5
ATOM 7073 N N . LYS A 1 81 ? 1.016 -6.918 -9.682 1.00 0.00 81 LYS B N 5
ATOM 7074 C CA . LYS A 1 81 ? 1.645 -7.105 -10.983 1.00 0.00 81 LYS B CA 5
ATOM 7075 C C . LYS A 1 81 ? 2.660 -5.996 -11.269 1.00 0.00 81 LYS B C 5
ATOM 7076 O O . LYS A 1 81 ? 3.506 -6.130 -12.149 1.00 0.00 81 LYS B O 5
ATOM 7095 N N . LEU A 1 82 ? 2.606 -4.926 -10.481 1.00 0.00 82 LEU B N 5
ATOM 7096 C CA . LEU A 1 82 ? 3.422 -3.740 -10.730 1.00 0.00 82 LEU B CA 5
ATOM 7097 C C . LEU A 1 82 ? 4.890 -4.060 -10.559 1.00 0.00 82 LEU B C 5
ATOM 7098 O O . LEU A 1 82 ? 5.749 -3.380 -11.121 1.00 0.00 82 LEU B O 5
ATOM 7114 N N . ASN A 1 83 ? 5.158 -5.115 -9.801 1.00 0.00 83 ASN B N 5
ATOM 7115 C CA . ASN A 1 83 ? 6.515 -5.465 -9.406 1.00 0.00 83 ASN B CA 5
ATOM 7116 C C . ASN A 1 83 ? 7.256 -4.216 -8.920 1.00 0.00 83 ASN B C 5
ATOM 7117 O O . ASN A 1 83 ? 8.287 -3.819 -9.470 1.00 0.00 83 ASN B O 5
ATOM 7128 N N . ILE A 1 84 ? 6.678 -3.581 -7.906 1.00 0.00 84 ILE B N 5
ATOM 7129 C CA . ILE A 1 84 ? 7.187 -2.333 -7.363 1.00 0.00 84 ILE B CA 5
ATOM 7130 C C . ILE A 1 84 ? 8.616 -2.470 -6.844 1.00 0.00 84 ILE B C 5
ATOM 7131 O O . ILE A 1 84 ? 8.994 -3.495 -6.273 1.00 0.00 84 ILE B O 5
ATOM 7147 N N . LYS A 1 85 ? 9.398 -1.426 -7.069 1.00 0.00 85 LYS B N 5
ATOM 7148 C CA . LYS A 1 85 ? 10.793 -1.378 -6.642 1.00 0.00 85 LYS B CA 5
ATOM 7149 C C . LYS A 1 85 ? 10.891 -0.849 -5.213 1.00 0.00 85 LYS B C 5
ATOM 7150 O O . LYS A 1 85 ? 9.894 -0.814 -4.493 1.00 0.00 85 LYS B O 5
ATOM 7169 N N . GLY A 1 86 ? 12.083 -0.443 -4.796 1.00 0.00 86 GLY B N 5
ATOM 7170 C CA . GLY A 1 86 ? 12.245 0.066 -3.451 1.00 0.00 86 GLY B CA 5
ATOM 7171 C C . GLY A 1 86 ? 13.351 1.095 -3.328 1.00 0.00 86 GLY B C 5
ATOM 7172 O O . GLY A 1 86 ? 14.520 0.784 -3.549 1.00 0.00 86 GLY B O 5
ATOM 7176 N N . MET A 1 87 ? 12.981 2.330 -2.995 1.00 0.00 87 MET B N 5
ATOM 7177 C CA . MET A 1 87 ? 13.938 3.359 -2.698 1.00 0.00 87 MET B CA 5
ATOM 7178 C C . MET A 1 87 ? 13.326 4.412 -1.768 1.00 0.00 87 MET B C 5
ATOM 7179 O O . MET A 1 87 ? 13.622 4.429 -0.577 1.00 0.00 87 MET B O 5
ATOM 7193 N N . TYR A 1 88 ? 12.460 5.279 -2.302 1.00 0.00 88 TYR B N 5
ATOM 7194 C CA . TYR A 1 88 ? 11.870 6.341 -1.505 1.00 0.00 88 TYR B CA 5
ATOM 7195 C C . TYR A 1 88 ? 10.357 6.218 -1.518 1.00 0.00 88 TYR B C 5
ATOM 7196 O O . TYR A 1 88 ? 9.688 6.693 -2.432 1.00 0.00 88 TYR B O 5
ATOM 7214 N N . ILE A 1 89 ? 9.835 5.538 -0.524 1.00 0.00 89 ILE B N 5
ATOM 7215 C CA . ILE A 1 89 ? 8.412 5.282 -0.434 1.00 0.00 89 ILE B CA 5
ATOM 7216 C C . ILE A 1 89 ? 7.706 6.311 0.442 1.00 0.00 89 ILE B C 5
ATOM 7217 O O . ILE A 1 89 ? 8.122 6.584 1.571 1.00 0.00 89 ILE B O 5
ATOM 7233 N N . GLU A 1 90 ? 6.643 6.884 -0.102 1.00 0.00 90 GLU B N 5
ATOM 7234 C CA . GLU A 1 90 ? 5.855 7.881 0.602 1.00 0.00 90 GLU B CA 5
ATOM 7235 C C . GLU A 1 90 ? 4.453 7.371 0.894 1.00 0.00 90 GLU B C 5
ATOM 7236 O O . GLU A 1 90 ? 3.860 6.651 0.089 1.00 0.00 90 GLU B O 5
ATOM 7248 N N . ILE A 1 91 ? 3.936 7.769 2.046 1.00 0.00 91 ILE B N 5
ATOM 7249 C CA . ILE A 1 91 ? 2.570 7.459 2.446 1.00 0.00 91 ILE B CA 5
ATOM 7250 C C . ILE A 1 91 ? 1.854 8.753 2.808 1.00 0.00 91 ILE B C 5
ATOM 7251 O O . ILE A 1 91 ? 2.199 9.397 3.803 1.00 0.00 91 ILE B O 5
ATOM 7267 N N . LYS A 1 92 ? 0.871 9.138 2.009 1.00 0.00 92 LYS B N 5
ATOM 7268 C CA . LYS A 1 92 ? 0.213 10.429 2.198 1.00 0.00 92 LYS B CA 5
ATOM 7269 C C . LYS A 1 92 ? -1.083 10.542 1.406 1.00 0.00 92 LYS B C 5
ATOM 7270 O O . LYS A 1 92 ? -1.295 9.841 0.418 1.00 0.00 92 LYS B O 5
ATOM 7289 N N . GLN A 1 93 ? -1.927 11.453 1.862 1.00 0.00 93 GLN B N 5
ATOM 7290 C CA . GLN A 1 93 ? -3.177 11.785 1.208 1.00 0.00 93 GLN B CA 5
ATOM 7291 C C . GLN A 1 93 ? -2.912 12.710 0.031 1.00 0.00 93 GLN B C 5
ATOM 7292 O O . GLN A 1 93 ? -2.000 13.535 0.070 1.00 0.00 93 GLN B O 5
ATOM 7306 N N . ILE A 1 94 ? -3.704 12.558 -1.007 1.00 0.00 94 ILE B N 5
ATOM 7307 C CA . ILE A 1 94 ? -3.516 13.303 -2.236 1.00 0.00 94 ILE B CA 5
ATOM 7308 C C . ILE A 1 94 ? -4.652 14.293 -2.461 1.00 0.00 94 ILE B C 5
ATOM 7309 O O . ILE A 1 94 ? -4.657 15.350 -1.792 1.00 0.00 94 ILE B O 5
ATOM 7326 N N . ASP A 1 1 ? 21.988 -8.048 2.510 1.00 0.00 1 ASP B N 6
ATOM 7327 C CA . ASP A 1 1 ? 20.720 -8.035 3.269 1.00 0.00 1 ASP B CA 6
ATOM 7328 C C . ASP A 1 1 ? 20.048 -6.675 3.154 1.00 0.00 1 ASP B C 6
ATOM 7329 O O . ASP A 1 1 ? 20.713 -5.642 3.212 1.00 0.00 1 ASP B O 6
ATOM 7340 N N . ASN A 1 2 ? 18.732 -6.675 2.989 1.00 0.00 2 ASN B N 6
ATOM 7341 C CA . ASN A 1 2 ? 17.988 -5.433 2.824 1.00 0.00 2 ASN B CA 6
ATOM 7342 C C . ASN A 1 2 ? 16.954 -5.231 3.923 1.00 0.00 2 ASN B C 6
ATOM 7343 O O . ASN A 1 2 ? 16.136 -4.316 3.842 1.00 0.00 2 ASN B O 6
ATOM 7354 N N . GLN A 1 3 ? 16.970 -6.083 4.942 1.00 0.00 3 GLN B N 6
ATOM 7355 C CA . GLN A 1 3 ? 16.058 -5.918 6.061 1.00 0.00 3 GLN B CA 6
ATOM 7356 C C . GLN A 1 3 ? 16.707 -5.066 7.148 1.00 0.00 3 GLN B C 6
ATOM 7357 O O . GLN A 1 3 ? 16.035 -4.295 7.831 1.00 0.00 3 GLN B O 6
ATOM 7371 N N . LYS A 1 4 ? 18.016 -5.214 7.307 1.00 0.00 4 LYS B N 6
ATOM 7372 C CA . LYS A 1 4 ? 18.767 -4.394 8.234 1.00 0.00 4 LYS B CA 6
ATOM 7373 C C . LYS A 1 4 ? 19.107 -3.067 7.568 1.00 0.00 4 LYS B C 6
ATOM 7374 O O . LYS A 1 4 ? 19.078 -2.011 8.199 1.00 0.00 4 LYS B O 6
ATOM 7393 N N . ALA A 1 5 ? 19.418 -3.137 6.283 1.00 0.00 5 ALA B N 6
ATOM 7394 C CA . ALA A 1 5 ? 19.782 -1.957 5.517 1.00 0.00 5 ALA B CA 6
ATOM 7395 C C . ALA A 1 5 ? 18.553 -1.115 5.202 1.00 0.00 5 ALA B C 6
ATOM 7396 O O . ALA A 1 5 ? 17.838 -1.372 4.232 1.00 0.00 5 ALA B O 6
ATOM 7403 N N . LEU A 1 6 ? 18.327 -0.097 6.019 1.00 0.00 6 LEU B N 6
ATOM 7404 C CA . LEU A 1 6 ? 17.171 0.780 5.872 1.00 0.00 6 LEU B CA 6
ATOM 7405 C C . LEU A 1 6 ? 17.398 1.819 4.776 1.00 0.00 6 LEU B C 6
ATOM 7406 O O . LEU A 1 6 ? 16.749 2.863 4.746 1.00 0.00 6 LEU B O 6
ATOM 7422 N N . GLU A 1 7 ? 18.327 1.524 3.881 1.00 0.00 7 GLU B N 6
ATOM 7423 C CA . GLU A 1 7 ? 18.621 2.393 2.756 1.00 0.00 7 GLU B CA 6
ATOM 7424 C C . GLU A 1 7 ? 17.477 2.355 1.751 1.00 0.00 7 GLU B C 6
ATOM 7425 O O . GLU A 1 7 ? 16.826 3.365 1.493 1.00 0.00 7 GLU B O 6
ATOM 7437 N N . GLU A 1 8 ? 17.232 1.176 1.196 1.00 0.00 8 GLU B N 6
ATOM 7438 C CA . GLU A 1 8 ? 16.151 0.989 0.255 1.00 0.00 8 GLU B CA 6
ATOM 7439 C C . GLU A 1 8 ? 14.852 0.684 0.986 1.00 0.00 8 GLU B C 6
ATOM 7440 O O . GLU A 1 8 ? 13.769 0.684 0.399 1.00 0.00 8 GLU B O 6
ATOM 7452 N N . GLN A 1 9 ? 14.970 0.450 2.278 1.00 0.00 9 GLN B N 6
ATOM 7453 C CA . GLN A 1 9 ? 13.828 0.073 3.095 1.00 0.00 9 GLN B CA 6
ATOM 7454 C C . GLN A 1 9 ? 13.429 1.213 4.026 1.00 0.00 9 GLN B C 6
ATOM 7455 O O . GLN A 1 9 ? 14.080 1.466 5.040 1.00 0.00 9 GLN B O 6
ATOM 7469 N N . MET A 1 10 ? 12.364 1.910 3.662 1.00 0.00 10 MET B N 6
ATOM 7470 C CA . MET A 1 10 ? 11.844 2.998 4.476 1.00 0.00 10 MET B CA 6
ATOM 7471 C C . MET A 1 10 ? 10.721 2.490 5.365 1.00 0.00 10 MET B C 6
ATOM 7472 O O . MET A 1 10 ? 9.879 1.729 4.905 1.00 0.00 10 MET B O 6
ATOM 7486 N N . ASN A 1 11 ? 10.735 2.942 6.626 1.00 0.00 11 ASN B N 6
ATOM 7487 C CA . ASN A 1 11 ? 9.819 2.519 7.710 1.00 0.00 11 ASN B CA 6
ATOM 7488 C C . ASN A 1 11 ? 8.368 2.274 7.270 1.00 0.00 11 ASN B C 6
ATOM 7489 O O . ASN A 1 11 ? 7.637 1.495 7.896 1.00 0.00 11 ASN B O 6
ATOM 7500 N N . SER A 1 12 ? 7.965 2.913 6.192 1.00 0.00 12 SER B N 6
ATOM 7501 C CA . SER A 1 12 ? 6.604 2.832 5.704 1.00 0.00 12 SER B CA 6
ATOM 7502 C C . SER A 1 12 ? 6.213 1.404 5.313 1.00 0.00 12 SER B C 6
ATOM 7503 O O . SER A 1 12 ? 5.041 1.152 5.048 1.00 0.00 12 SER B O 6
ATOM 7511 N N . ILE A 1 13 ? 7.183 0.475 5.282 1.00 0.00 13 ILE B N 6
ATOM 7512 C CA . ILE A 1 13 ? 6.910 -0.898 4.864 1.00 0.00 13 ILE B CA 6
ATOM 7513 C C . ILE A 1 13 ? 5.724 -1.454 5.637 1.00 0.00 13 ILE B C 6
ATOM 7514 O O . ILE A 1 13 ? 4.706 -1.856 5.071 1.00 0.00 13 ILE B O 6
ATOM 7530 N N . ASN A 1 14 ? 5.878 -1.446 6.949 1.00 0.00 14 ASN B N 6
ATOM 7531 C CA . ASN A 1 14 ? 4.884 -1.991 7.851 1.00 0.00 14 ASN B CA 6
ATOM 7532 C C . ASN A 1 14 ? 3.750 -1.004 8.038 1.00 0.00 14 ASN B C 6
ATOM 7533 O O . ASN A 1 14 ? 2.616 -1.393 8.309 1.00 0.00 14 ASN B O 6
ATOM 7544 N N . SER A 1 15 ? 4.060 0.278 7.889 1.00 0.00 15 SER B N 6
ATOM 7545 C CA . SER A 1 15 ? 3.056 1.317 8.006 1.00 0.00 15 SER B CA 6
ATOM 7546 C C . SER A 1 15 ? 1.966 1.143 6.950 1.00 0.00 15 SER B C 6
ATOM 7547 O O . SER A 1 15 ? 0.789 1.328 7.237 1.00 0.00 15 SER B O 6
ATOM 7555 N N . VAL A 1 16 ? 2.361 0.758 5.738 1.00 0.00 16 VAL B N 6
ATOM 7556 C CA . VAL A 1 16 ? 1.398 0.503 4.667 1.00 0.00 16 VAL B CA 6
ATOM 7557 C C . VAL A 1 16 ? 0.589 -0.750 4.985 1.00 0.00 16 VAL B C 6
ATOM 7558 O O . VAL A 1 16 ? -0.638 -0.772 4.850 1.00 0.00 16 VAL B O 6
ATOM 7571 N N . ASN A 1 17 ? 1.300 -1.785 5.415 1.00 0.00 17 ASN B N 6
ATOM 7572 C CA . ASN A 1 17 ? 0.688 -3.038 5.849 1.00 0.00 17 ASN B CA 6
ATOM 7573 C C . ASN A 1 17 ? -0.390 -2.777 6.899 1.00 0.00 17 ASN B C 6
ATOM 7574 O O . ASN A 1 17 ? -1.513 -3.263 6.778 1.00 0.00 17 ASN B O 6
ATOM 7585 N N . ASP A 1 18 ? -0.047 -1.988 7.904 1.00 0.00 18 ASP B N 6
ATOM 7586 C CA . ASP A 1 18 ? -0.945 -1.712 9.001 1.00 0.00 18 ASP B CA 6
ATOM 7587 C C . ASP A 1 18 ? -2.042 -0.734 8.601 1.00 0.00 18 ASP B C 6
ATOM 7588 O O . ASP A 1 18 ? -3.153 -0.803 9.119 1.00 0.00 18 ASP B O 6
ATOM 7597 N N . LYS A 1 19 ? -1.722 0.179 7.690 1.00 0.00 19 LYS B N 6
ATOM 7598 C CA . LYS A 1 19 ? -2.668 1.142 7.183 1.00 0.00 19 LYS B CA 6
ATOM 7599 C C . LYS A 1 19 ? -3.830 0.459 6.472 1.00 0.00 19 LYS B C 6
ATOM 7600 O O . LYS A 1 19 ? -4.992 0.815 6.669 1.00 0.00 19 LYS B O 6
ATOM 7619 N N . LEU A 1 20 ? -3.510 -0.519 5.639 1.00 0.00 20 LEU B N 6
ATOM 7620 C CA . LEU A 1 20 ? -4.528 -1.218 4.875 1.00 0.00 20 LEU B CA 6
ATOM 7621 C C . LEU A 1 20 ? -5.209 -2.298 5.703 1.00 0.00 20 LEU B C 6
ATOM 7622 O O . LEU A 1 20 ? -6.422 -2.475 5.617 1.00 0.00 20 LEU B O 6
ATOM 7638 N N . ASN A 1 21 ? -4.437 -3.004 6.518 1.00 0.00 21 ASN B N 6
ATOM 7639 C CA . ASN A 1 21 ? -4.970 -4.125 7.286 1.00 0.00 21 ASN B CA 6
ATOM 7640 C C . ASN A 1 21 ? -5.679 -3.645 8.550 1.00 0.00 21 ASN B C 6
ATOM 7641 O O . ASN A 1 21 ? -5.181 -3.823 9.666 1.00 0.00 21 ASN B O 6
ATOM 7652 N N . LYS A 1 22 ? -6.834 -3.022 8.362 1.00 0.00 22 LYS B N 6
ATOM 7653 C CA . LYS A 1 22 ? -7.667 -2.570 9.470 1.00 0.00 22 LYS B CA 6
ATOM 7654 C C . LYS A 1 22 ? -9.141 -2.722 9.118 1.00 0.00 22 LYS B C 6
ATOM 7655 O O . LYS A 1 22 ? -9.822 -3.613 9.629 1.00 0.00 22 LYS B O 6
ATOM 7674 N N . GLY A 1 23 ? -9.625 -1.865 8.225 1.00 0.00 23 GLY B N 6
ATOM 7675 C CA . GLY A 1 23 ? -11.032 -1.876 7.881 1.00 0.00 23 GLY B CA 6
ATOM 7676 C C . GLY A 1 23 ? -11.283 -2.173 6.416 1.00 0.00 23 GLY B C 6
ATOM 7677 O O . GLY A 1 23 ? -12.078 -1.494 5.765 1.00 0.00 23 GLY B O 6
ATOM 7681 N N . LYS A 1 24 ? -10.588 -3.168 5.884 1.00 0.00 24 LYS B N 6
ATOM 7682 C CA . LYS A 1 24 ? -10.831 -3.622 4.524 1.00 0.00 24 LYS B CA 6
ATOM 7683 C C . LYS A 1 24 ? -11.431 -5.017 4.550 1.00 0.00 24 LYS B C 6
ATOM 7684 O O . LYS A 1 24 ? -12.004 -5.440 5.553 1.00 0.00 24 LYS B O 6
ATOM 7703 N N . GLY A 1 25 ? -11.293 -5.730 3.445 1.00 0.00 25 GLY B N 6
ATOM 7704 C CA . GLY A 1 25 ? -11.783 -7.085 3.379 1.00 0.00 25 GLY B CA 6
ATOM 7705 C C . GLY A 1 25 ? -10.787 -8.060 3.967 1.00 0.00 25 GLY B C 6
ATOM 7706 O O . GLY A 1 25 ? -9.848 -7.651 4.655 1.00 0.00 25 GLY B O 6
ATOM 7710 N N . LYS A 1 26 ? -10.990 -9.346 3.725 1.00 0.00 26 LYS B N 6
ATOM 7711 C CA . LYS A 1 26 ? -10.034 -10.356 4.158 1.00 0.00 26 LYS B CA 6
ATOM 7712 C C . LYS A 1 26 ? -8.749 -10.208 3.372 1.00 0.00 26 LYS B C 6
ATOM 7713 O O . LYS A 1 26 ? -8.635 -10.705 2.261 1.00 0.00 26 LYS B O 6
ATOM 7732 N N . LEU A 1 27 ? -7.782 -9.551 3.974 1.00 0.00 27 LEU B N 6
ATOM 7733 C CA . LEU A 1 27 ? -6.649 -9.029 3.261 1.00 0.00 27 LEU B CA 6
ATOM 7734 C C . LEU A 1 27 ? -5.340 -9.536 3.857 1.00 0.00 27 LEU B C 6
ATOM 7735 O O . LEU A 1 27 ? -5.007 -9.242 5.007 1.00 0.00 27 LEU B O 6
ATOM 7751 N N . SER A 1 28 ? -4.612 -10.302 3.068 1.00 0.00 28 SER B N 6
ATOM 7752 C CA . SER A 1 28 ? -3.327 -10.835 3.480 1.00 0.00 28 SER B CA 6
ATOM 7753 C C . SER A 1 28 ? -2.195 -10.089 2.784 1.00 0.00 28 SER B C 6
ATOM 7754 O O . SER A 1 28 ? -1.976 -10.271 1.588 1.00 0.00 28 SER B O 6
ATOM 7762 N N . LEU A 1 29 ? -1.496 -9.232 3.520 1.00 0.00 29 LEU B N 6
ATOM 7763 C CA . LEU A 1 29 ? -0.368 -8.505 2.955 1.00 0.00 29 LEU B CA 6
ATOM 7764 C C . LEU A 1 29 ? 0.888 -9.362 2.995 1.00 0.00 29 LEU B C 6
ATOM 7765 O O . LEU A 1 29 ? 1.070 -10.190 3.889 1.00 0.00 29 LEU B O 6
ATOM 7781 N N . SER A 1 30 ? 1.750 -9.135 2.030 1.00 0.00 30 SER B N 6
ATOM 7782 C CA . SER A 1 30 ? 3.016 -9.820 1.931 1.00 0.00 30 SER B CA 6
ATOM 7783 C C . SER A 1 30 ? 4.056 -8.876 1.344 1.00 0.00 30 SER B C 6
ATOM 7784 O O . SER A 1 30 ? 3.729 -8.011 0.529 1.00 0.00 30 SER B O 6
ATOM 7792 N N . MET A 1 31 ? 5.299 -9.030 1.762 1.00 0.00 31 MET B N 6
ATOM 7793 C CA . MET A 1 31 ? 6.338 -8.078 1.401 1.00 0.00 31 MET B CA 6
ATOM 7794 C C . MET A 1 31 ? 7.426 -8.723 0.553 1.00 0.00 31 MET B C 6
ATOM 7795 O O . MET A 1 31 ? 7.748 -9.900 0.719 1.00 0.00 31 MET B O 6
ATOM 7809 N N . ASN A 1 32 ? 7.961 -7.941 -0.369 1.00 0.00 32 ASN B N 6
ATOM 7810 C CA . ASN A 1 32 ? 9.093 -8.344 -1.198 1.00 0.00 32 ASN B CA 6
ATOM 7811 C C . ASN A 1 32 ? 9.734 -7.090 -1.762 1.00 0.00 32 ASN B C 6
ATOM 7812 O O . ASN A 1 32 ? 9.174 -6.457 -2.659 1.00 0.00 32 ASN B O 6
ATOM 7823 N N . GLY A 1 33 ? 10.889 -6.713 -1.235 1.00 0.00 33 GLY B N 6
ATOM 7824 C CA . GLY A 1 33 ? 11.415 -5.399 -1.536 1.00 0.00 33 GLY B CA 6
ATOM 7825 C C . GLY A 1 33 ? 10.533 -4.354 -0.912 1.00 0.00 33 GLY B C 6
ATOM 7826 O O . GLY A 1 33 ? 10.292 -4.383 0.297 1.00 0.00 33 GLY B O 6
ATOM 7830 N N . ASN A 1 34 ? 10.016 -3.455 -1.721 1.00 0.00 34 ASN B N 6
ATOM 7831 C CA . ASN A 1 34 ? 9.066 -2.472 -1.233 1.00 0.00 34 ASN B CA 6
ATOM 7832 C C . ASN A 1 34 ? 7.749 -2.637 -1.973 1.00 0.00 34 ASN B C 6
ATOM 7833 O O . ASN A 1 34 ? 6.971 -1.694 -2.110 1.00 0.00 34 ASN B O 6
ATOM 7844 N N . GLN A 1 35 ? 7.516 -3.849 -2.468 1.00 0.00 35 GLN B N 6
ATOM 7845 C CA . GLN A 1 35 ? 6.283 -4.161 -3.171 1.00 0.00 35 GLN B CA 6
ATOM 7846 C C . GLN A 1 35 ? 5.155 -4.410 -2.191 1.00 0.00 35 GLN B C 6
ATOM 7847 O O . GLN A 1 35 ? 5.381 -4.792 -1.041 1.00 0.00 35 GLN B O 6
ATOM 7861 N N . LEU A 1 36 ? 3.944 -4.221 -2.667 1.00 0.00 36 LEU B N 6
ATOM 7862 C CA . LEU A 1 36 ? 2.763 -4.463 -1.865 1.00 0.00 36 LEU B CA 6
ATOM 7863 C C . LEU A 1 36 ? 1.982 -5.614 -2.466 1.00 0.00 36 LEU B C 6
ATOM 7864 O O . LEU A 1 36 ? 1.099 -5.417 -3.300 1.00 0.00 36 LEU B O 6
ATOM 7880 N N . LYS A 1 37 ? 2.324 -6.807 -2.051 1.00 0.00 37 LYS B N 6
ATOM 7881 C CA . LYS A 1 37 ? 1.648 -7.999 -2.530 1.00 0.00 37 LYS B CA 6
ATOM 7882 C C . LYS A 1 37 ? 0.580 -8.379 -1.526 1.00 0.00 37 LYS B C 6
ATOM 7883 O O . LYS A 1 37 ? 0.802 -8.269 -0.319 1.00 0.00 37 LYS B O 6
ATOM 7902 N N . ALA A 1 38 ? -0.567 -8.823 -2.005 1.00 0.00 38 ALA B N 6
ATOM 7903 C CA . ALA A 1 38 ? -1.708 -9.028 -1.126 1.00 0.00 38 ALA B CA 6
ATOM 7904 C C . ALA A 1 38 ? -2.861 -9.733 -1.820 1.00 0.00 38 ALA B C 6
ATOM 7905 O O . ALA A 1 38 ? -2.943 -9.761 -3.050 1.00 0.00 38 ALA B O 6
ATOM 7912 N N . THR A 1 39 ? -3.745 -10.301 -1.014 1.00 0.00 39 THR B N 6
ATOM 7913 C CA . THR A 1 39 ? -4.990 -10.860 -1.495 1.00 0.00 39 THR B CA 6
ATOM 7914 C C . THR A 1 39 ? -6.114 -10.412 -0.574 1.00 0.00 39 THR B C 6
ATOM 7915 O O . THR A 1 39 ? -5.902 -10.283 0.631 1.00 0.00 39 THR B O 6
ATOM 7926 N N . SER A 1 40 ? -7.290 -10.149 -1.120 1.00 0.00 40 SER B N 6
ATOM 7927 C CA . SER A 1 40 ? -8.386 -9.666 -0.296 1.00 0.00 40 SER B CA 6
ATOM 7928 C C . SER A 1 40 ? -9.729 -10.199 -0.767 1.00 0.00 40 SER B C 6
ATOM 7929 O O . SER A 1 40 ? -9.938 -10.457 -1.955 1.00 0.00 40 SER B O 6
ATOM 7937 N N . SER A 1 41 ? -10.628 -10.366 0.190 1.00 0.00 41 SER B N 6
ATOM 7938 C CA . SER A 1 41 ? -11.972 -10.847 -0.079 1.00 0.00 41 SER B CA 6
ATOM 7939 C C . SER A 1 41 ? -12.992 -9.749 0.172 1.00 0.00 41 SER B C 6
ATOM 7940 O O . SER A 1 41 ? -12.705 -8.758 0.846 1.00 0.00 41 SER B O 6
ATOM 7948 N N . ASN A 1 42 ? -14.192 -9.949 -0.345 1.00 0.00 42 ASN B N 6
ATOM 7949 C CA . ASN A 1 42 ? -15.219 -8.927 -0.307 1.00 0.00 42 ASN B CA 6
ATOM 7950 C C . ASN A 1 42 ? -16.369 -9.345 0.587 1.00 0.00 42 ASN B C 6
ATOM 7951 O O . ASN A 1 42 ? -17.525 -9.010 0.336 1.00 0.00 42 ASN B O 6
ATOM 7962 N N . ALA A 1 43 ? -16.041 -10.074 1.641 1.00 0.00 43 ALA B N 6
ATOM 7963 C CA . ALA A 1 43 ? -17.040 -10.484 2.624 1.00 0.00 43 ALA B CA 6
ATOM 7964 C C . ALA A 1 43 ? -17.395 -9.328 3.561 1.00 0.00 43 ALA B C 6
ATOM 7965 O O . ALA A 1 43 ? -18.242 -9.464 4.445 1.00 0.00 43 ALA B O 6
ATOM 7972 N N . GLY A 1 44 ? -16.738 -8.196 3.355 1.00 0.00 44 GLY B N 6
ATOM 7973 C CA . GLY A 1 44 ? -16.978 -7.017 4.165 1.00 0.00 44 GLY B CA 6
ATOM 7974 C C . GLY A 1 44 ? -16.277 -5.807 3.587 1.00 0.00 44 GLY B C 6
ATOM 7975 O O . GLY A 1 44 ? -16.865 -4.731 3.488 1.00 0.00 44 GLY B O 6
ATOM 7979 N N . TYR A 1 45 ? -15.026 -6.026 3.175 1.00 0.00 45 TYR B N 6
ATOM 7980 C CA . TYR A 1 45 ? -14.170 -5.029 2.536 1.00 0.00 45 TYR B CA 6
ATOM 7981 C C . TYR A 1 45 ? -14.209 -3.642 3.201 1.00 0.00 45 TYR B C 6
ATOM 7982 O O . TYR A 1 45 ? -14.444 -3.534 4.398 1.00 0.00 45 TYR B O 6
ATOM 8000 N N . GLY A 1 46 ? -13.908 -2.590 2.438 1.00 0.00 46 GLY B N 6
ATOM 8001 C CA . GLY A 1 46 ? -13.775 -1.266 3.012 1.00 0.00 46 GLY B CA 6
ATOM 8002 C C . GLY A 1 46 ? -15.105 -0.599 3.323 1.00 0.00 46 GLY B C 6
ATOM 8003 O O . GLY A 1 46 ? -15.826 -0.184 2.415 1.00 0.00 46 GLY B O 6
ATOM 8007 N N . ILE A 1 47 ? -15.429 -0.496 4.609 1.00 0.00 47 ILE B N 6
ATOM 8008 C CA . ILE A 1 47 ? -16.646 0.192 5.040 1.00 0.00 47 ILE B CA 6
ATOM 8009 C C . ILE A 1 47 ? -16.296 1.378 5.921 1.00 0.00 47 ILE B C 6
ATOM 8010 O O . ILE A 1 47 ? -16.708 2.507 5.666 1.00 0.00 47 ILE B O 6
ATOM 8026 N N . SER A 1 48 ? -15.539 1.071 6.968 1.00 0.00 48 SER B N 6
ATOM 8027 C CA . SER A 1 48 ? -15.103 2.024 7.991 1.00 0.00 48 SER B CA 6
ATOM 8028 C C . SER A 1 48 ? -14.830 3.435 7.463 1.00 0.00 48 SER B C 6
ATOM 8029 O O . SER A 1 48 ? -15.426 4.410 7.921 1.00 0.00 48 SER B O 6
ATOM 8037 N N . TYR A 1 49 ? -13.927 3.523 6.508 1.00 0.00 49 TYR B N 6
ATOM 8038 C CA . TYR A 1 49 ? -13.445 4.801 5.991 1.00 0.00 49 TYR B CA 6
ATOM 8039 C C . TYR A 1 49 ? -14.467 5.475 5.080 1.00 0.00 49 TYR B C 6
ATOM 8040 O O . TYR A 1 49 ? -14.266 6.618 4.670 1.00 0.00 49 TYR B O 6
ATOM 8058 N N . GLU A 1 50 ? -15.560 4.776 4.796 1.00 0.00 50 GLU B N 6
ATOM 8059 C CA . GLU A 1 50 ? -16.501 5.168 3.764 1.00 0.00 50 GLU B CA 6
ATOM 8060 C C . GLU A 1 50 ? -15.783 5.345 2.435 1.00 0.00 50 GLU B C 6
ATOM 8061 O O . GLU A 1 50 ? -15.592 4.383 1.692 1.00 0.00 50 GLU B O 6
ATOM 8073 N N . ASP A 1 51 ? -15.358 6.570 2.165 1.00 0.00 51 ASP B N 6
ATOM 8074 C CA . ASP A 1 51 ? -14.587 6.875 0.972 1.00 0.00 51 ASP B CA 6
ATOM 8075 C C . ASP A 1 51 ? -13.432 7.795 1.333 1.00 0.00 51 ASP B C 6
ATOM 8076 O O . ASP A 1 51 ? -13.635 8.963 1.666 1.00 0.00 51 ASP B O 6
ATOM 8085 N N . LYS A 1 52 ? -12.223 7.267 1.274 1.00 0.00 52 LYS B N 6
ATOM 8086 C CA . LYS A 1 52 ? -11.025 8.064 1.502 1.00 0.00 52 LYS B CA 6
ATOM 8087 C C . LYS A 1 52 ? -10.033 7.779 0.391 1.00 0.00 52 LYS B C 6
ATOM 8088 O O . LYS A 1 52 ? -9.895 6.632 -0.029 1.00 0.00 52 LYS B O 6
ATOM 8107 N N . ASN A 1 53 ? -9.367 8.808 -0.105 1.00 0.00 53 ASN B N 6
ATOM 8108 C CA . ASN A 1 53 ? -8.351 8.621 -1.122 1.00 0.00 53 ASN B CA 6
ATOM 8109 C C . ASN A 1 53 ? -6.991 8.987 -0.570 1.00 0.00 53 ASN B C 6
ATOM 8110 O O . ASN A 1 53 ? -6.816 10.050 0.030 1.00 0.00 53 ASN B O 6
ATOM 8121 N N . TRP A 1 54 ? -6.035 8.107 -0.764 1.00 0.00 54 TRP B N 6
ATOM 8122 C CA . TRP A 1 54 ? -4.674 8.374 -0.372 1.00 0.00 54 TRP B CA 6
ATOM 8123 C C . TRP A 1 54 ? -3.714 7.718 -1.354 1.00 0.00 54 TRP B C 6
ATOM 8124 O O . TRP A 1 54 ? -4.129 6.921 -2.201 1.00 0.00 54 TRP B O 6
ATOM 8145 N N . GLY A 1 55 ? -2.441 8.068 -1.259 1.00 0.00 55 GLY B N 6
ATOM 8146 C CA . GLY A 1 55 ? -1.479 7.595 -2.228 1.00 0.00 55 GLY B CA 6
ATOM 8147 C C . GLY A 1 55 ? -0.218 7.065 -1.589 1.00 0.00 55 GLY B C 6
ATOM 8148 O O . GLY A 1 55 ? 0.229 7.577 -0.561 1.00 0.00 55 GLY B O 6
ATOM 8152 N N . ILE A 1 56 ? 0.342 6.021 -2.185 1.00 0.00 56 ILE B N 6
ATOM 8153 C CA . ILE A 1 56 ? 1.645 5.521 -1.782 1.00 0.00 56 ILE B CA 6
ATOM 8154 C C . ILE A 1 56 ? 2.675 5.869 -2.850 1.00 0.00 56 ILE B C 6
ATOM 8155 O O . ILE A 1 56 ? 2.346 5.939 -4.039 1.00 0.00 56 ILE B O 6
ATOM 8171 N N . PHE A 1 57 ? 3.909 6.099 -2.425 1.00 0.00 57 PHE B N 6
ATOM 8172 C CA . PHE A 1 57 ? 4.947 6.613 -3.315 1.00 0.00 57 PHE B CA 6
ATOM 8173 C C . PHE A 1 57 ? 6.215 5.775 -3.236 1.00 0.00 57 PHE B C 6
ATOM 8174 O O . PHE A 1 57 ? 6.642 5.392 -2.149 1.00 0.00 57 PHE B O 6
ATOM 8191 N N . VAL A 1 58 ? 6.810 5.487 -4.398 1.00 0.00 58 VAL B N 6
ATOM 8192 C CA . VAL A 1 58 ? 8.018 4.701 -4.452 1.00 0.00 58 VAL B CA 6
ATOM 8193 C C . VAL A 1 58 ? 9.103 5.502 -5.149 1.00 0.00 58 VAL B C 6
ATOM 8194 O O . VAL A 1 58 ? 8.855 6.152 -6.164 1.00 0.00 58 VAL B O 6
ATOM 8207 N N . ASN A 1 59 ? 10.300 5.468 -4.575 1.00 0.00 59 ASN B N 6
ATOM 8208 C CA . ASN A 1 59 ? 11.417 6.304 -5.014 1.00 0.00 59 ASN B CA 6
ATOM 8209 C C . ASN A 1 59 ? 11.038 7.774 -4.866 1.00 0.00 59 ASN B C 6
ATOM 8210 O O . ASN A 1 59 ? 11.695 8.661 -5.405 1.00 0.00 59 ASN B O 6
ATOM 8221 N N . GLY A 1 60 ? 9.963 8.018 -4.128 1.00 0.00 60 GLY B N 6
ATOM 8222 C CA . GLY A 1 60 ? 9.461 9.358 -3.973 1.00 0.00 60 GLY B CA 6
ATOM 8223 C C . GLY A 1 60 ? 8.313 9.661 -4.921 1.00 0.00 60 GLY B C 6
ATOM 8224 O O . GLY A 1 60 ? 7.543 10.599 -4.708 1.00 0.00 60 GLY B O 6
ATOM 8228 N N . GLU A 1 61 ? 8.202 8.846 -5.958 1.00 0.00 61 GLU B N 6
ATOM 8229 C CA . GLU A 1 61 ? 7.190 8.980 -6.981 1.00 0.00 61 GLU B CA 6
ATOM 8230 C C . GLU A 1 61 ? 5.972 8.236 -6.553 1.00 0.00 61 GLU B C 6
ATOM 8231 O O . GLU A 1 61 ? 6.047 7.443 -5.663 1.00 0.00 61 GLU B O 6
ATOM 8243 N N . LYS A 1 62 ? 4.866 8.464 -7.188 1.00 0.00 62 LYS B N 6
ATOM 8244 C CA . LYS A 1 62 ? 3.675 7.711 -6.879 1.00 0.00 62 LYS B CA 6
ATOM 8245 C C . LYS A 1 62 ? 3.881 6.244 -7.244 1.00 0.00 62 LYS B C 6
ATOM 8246 O O . LYS A 1 62 ? 4.885 5.883 -7.861 1.00 0.00 62 LYS B O 6
ATOM 8265 N N . VAL A 1 63 ? 3.014 5.390 -6.742 1.00 0.00 63 VAL B N 6
ATOM 8266 C CA . VAL A 1 63 ? 3.015 3.991 -7.138 1.00 0.00 63 VAL B CA 6
ATOM 8267 C C . VAL A 1 63 ? 1.633 3.384 -6.951 1.00 0.00 63 VAL B C 6
ATOM 8268 O O . VAL A 1 63 ? 1.337 2.305 -7.467 1.00 0.00 63 VAL B O 6
ATOM 8281 N N . TYR A 1 64 ? 0.772 4.094 -6.236 1.00 0.00 64 TYR B N 6
ATOM 8282 C CA . TYR A 1 64 ? -0.507 3.528 -5.853 1.00 0.00 64 TYR B CA 6
ATOM 8283 C C . TYR A 1 64 ? -1.501 4.623 -5.499 1.00 0.00 64 TYR B C 6
ATOM 8284 O O . TYR A 1 64 ? -1.236 5.476 -4.650 1.00 0.00 64 TYR B O 6
ATOM 8302 N N . THR A 1 65 ? -2.630 4.586 -6.177 1.00 0.00 65 THR B N 6
ATOM 8303 C CA . THR A 1 65 ? -3.731 5.508 -5.931 1.00 0.00 65 THR B CA 6
ATOM 8304 C C . THR A 1 65 ? -5.029 4.717 -5.822 1.00 0.00 65 THR B C 6
ATOM 8305 O O . THR A 1 65 ? -5.342 3.916 -6.708 1.00 0.00 65 THR B O 6
ATOM 8316 N N . PHE A 1 66 ? -5.780 4.932 -4.747 1.00 0.00 66 PHE B N 6
ATOM 8317 C CA . PHE A 1 66 ? -6.932 4.110 -4.456 1.00 0.00 66 PHE B CA 6
ATOM 8318 C C . PHE A 1 66 ? -7.786 4.705 -3.359 1.00 0.00 66 PHE B C 6
ATOM 8319 O O . PHE A 1 66 ? -7.313 5.418 -2.474 1.00 0.00 66 PHE B O 6
ATOM 8336 N N . ASN A 1 67 ? -9.058 4.418 -3.477 1.00 0.00 67 ASN B N 6
ATOM 8337 C CA . ASN A 1 67 ? -10.059 4.827 -2.509 1.00 0.00 67 ASN B CA 6
ATOM 8338 C C . ASN A 1 67 ? -10.439 3.628 -1.644 1.00 0.00 67 ASN B C 6
ATOM 8339 O O . ASN A 1 67 ? -10.452 2.491 -2.114 1.00 0.00 67 ASN B O 6
ATOM 8350 N N . GLU A 1 68 ? -10.755 3.891 -0.382 1.00 0.00 68 GLU B N 6
ATOM 8351 C CA . GLU A 1 68 ? -11.011 2.833 0.592 1.00 0.00 68 GLU B CA 6
ATOM 8352 C C . GLU A 1 68 ? -12.294 2.059 0.267 1.00 0.00 68 GLU B C 6
ATOM 8353 O O . GLU A 1 68 ? -12.470 0.923 0.706 1.00 0.00 68 GLU B O 6
ATOM 8365 N N . LYS A 1 69 ? -13.180 2.687 -0.502 1.00 0.00 69 LYS B N 6
ATOM 8366 C CA . LYS A 1 69 ? -14.425 2.064 -0.943 1.00 0.00 69 LYS B CA 6
ATOM 8367 C C . LYS A 1 69 ? -14.183 1.307 -2.246 1.00 0.00 69 LYS B C 6
ATOM 8368 O O . LYS A 1 69 ? -14.916 0.382 -2.595 1.00 0.00 69 LYS B O 6
ATOM 8387 N N . SER A 1 70 ? -13.143 1.719 -2.959 1.00 0.00 70 SER B N 6
ATOM 8388 C CA . SER A 1 70 ? -12.680 1.003 -4.141 1.00 0.00 70 SER B CA 6
ATOM 8389 C C . SER A 1 70 ? -12.150 -0.370 -3.716 1.00 0.00 70 SER B C 6
ATOM 8390 O O . SER A 1 70 ? -12.203 -1.332 -4.483 1.00 0.00 70 SER B O 6
ATOM 8398 N N . THR A 1 71 ? -11.681 -0.431 -2.466 1.00 0.00 71 THR B N 6
ATOM 8399 C CA . THR A 1 71 ? -11.241 -1.648 -1.797 1.00 0.00 71 THR B CA 6
ATOM 8400 C C . THR A 1 71 ? -10.062 -2.324 -2.498 1.00 0.00 71 THR B C 6
ATOM 8401 O O . THR A 1 71 ? -10.121 -2.711 -3.671 1.00 0.00 71 THR B O 6
ATOM 8412 N N . VAL A 1 72 ? -8.996 -2.502 -1.729 1.00 0.00 72 VAL B N 6
ATOM 8413 C CA . VAL A 1 72 ? -7.710 -2.938 -2.254 1.00 0.00 72 VAL B CA 6
ATOM 8414 C C . VAL A 1 72 ? -7.755 -4.333 -2.879 1.00 0.00 72 VAL B C 6
ATOM 8415 O O . VAL A 1 72 ? -6.811 -4.735 -3.541 1.00 0.00 72 VAL B O 6
ATOM 8428 N N . GLY A 1 73 ? -8.843 -5.065 -2.680 1.00 0.00 73 GLY B N 6
ATOM 8429 C CA . GLY A 1 73 ? -8.943 -6.399 -3.246 1.00 0.00 73 GLY B CA 6
ATOM 8430 C C . GLY A 1 73 ? -8.750 -6.401 -4.749 1.00 0.00 73 GLY B C 6
ATOM 8431 O O . GLY A 1 73 ? -7.881 -7.102 -5.274 1.00 0.00 73 GLY B O 6
ATOM 8435 N N . ASN A 1 74 ? -9.537 -5.589 -5.436 1.00 0.00 74 ASN B N 6
ATOM 8436 C CA . ASN A 1 74 ? -9.446 -5.490 -6.885 1.00 0.00 74 ASN B CA 6
ATOM 8437 C C . ASN A 1 74 ? -8.189 -4.728 -7.280 1.00 0.00 74 ASN B C 6
ATOM 8438 O O . ASN A 1 74 ? -7.533 -5.047 -8.275 1.00 0.00 74 ASN B O 6
ATOM 8449 N N . ILE A 1 75 ? -7.840 -3.742 -6.467 1.00 0.00 75 ILE B N 6
ATOM 8450 C CA . ILE A 1 75 ? -6.759 -2.822 -6.802 1.00 0.00 75 ILE B CA 6
ATOM 8451 C C . ILE A 1 75 ? -5.393 -3.474 -6.638 1.00 0.00 75 ILE B C 6
ATOM 8452 O O . ILE A 1 75 ? -4.596 -3.510 -7.574 1.00 0.00 75 ILE B O 6
ATOM 8468 N N . SER A 1 76 ? -5.136 -3.990 -5.442 1.00 0.00 76 SER B N 6
ATOM 8469 C CA . SER A 1 76 ? -3.832 -4.551 -5.100 1.00 0.00 76 SER B CA 6
ATOM 8470 C C . SER A 1 76 ? -3.488 -5.714 -6.012 1.00 0.00 76 SER B C 6
ATOM 8471 O O . SER A 1 76 ? -2.318 -5.955 -6.302 1.00 0.00 76 SER B O 6
ATOM 8479 N N . ASN A 1 77 ? -4.516 -6.421 -6.465 1.00 0.00 77 ASN B N 6
ATOM 8480 C CA . ASN A 1 77 ? -4.353 -7.472 -7.459 1.00 0.00 77 ASN B CA 6
ATOM 8481 C C . ASN A 1 77 ? -3.533 -6.950 -8.624 1.00 0.00 77 ASN B C 6
ATOM 8482 O O . ASN A 1 77 ? -2.532 -7.542 -9.031 1.00 0.00 77 ASN B O 6
ATOM 8493 N N . ASP A 1 78 ? -3.980 -5.822 -9.142 1.00 0.00 78 ASP B N 6
ATOM 8494 C CA . ASP A 1 78 ? -3.278 -5.135 -10.223 1.00 0.00 78 ASP B CA 6
ATOM 8495 C C . ASP A 1 78 ? -1.936 -4.587 -9.751 1.00 0.00 78 ASP B C 6
ATOM 8496 O O . ASP A 1 78 ? -0.932 -4.733 -10.432 1.00 0.00 78 ASP B O 6
ATOM 8505 N N . ILE A 1 79 ? -1.927 -3.965 -8.579 1.00 0.00 79 ILE B N 6
ATOM 8506 C CA . ILE A 1 79 ? -0.711 -3.398 -7.992 1.00 0.00 79 ILE B CA 6
ATOM 8507 C C . ILE A 1 79 ? 0.442 -4.403 -7.964 1.00 0.00 79 ILE B C 6
ATOM 8508 O O . ILE A 1 79 ? 1.609 -4.041 -8.112 1.00 0.00 79 ILE B O 6
ATOM 8524 N N . ASN A 1 80 ? 0.100 -5.672 -7.789 1.00 0.00 80 ASN B N 6
ATOM 8525 C CA . ASN A 1 80 ? 1.097 -6.742 -7.740 1.00 0.00 80 ASN B CA 6
ATOM 8526 C C . ASN A 1 80 ? 1.836 -6.895 -9.070 1.00 0.00 80 ASN B C 6
ATOM 8527 O O . ASN A 1 80 ? 3.001 -7.286 -9.092 1.00 0.00 80 ASN B O 6
ATOM 8538 N N . LYS A 1 81 ? 1.175 -6.564 -10.175 1.00 0.00 81 LYS B N 6
ATOM 8539 C CA . LYS A 1 81 ? 1.772 -6.746 -11.498 1.00 0.00 81 LYS B CA 6
ATOM 8540 C C . LYS A 1 81 ? 2.713 -5.585 -11.827 1.00 0.00 81 LYS B C 6
ATOM 8541 O O . LYS A 1 81 ? 3.426 -5.610 -12.829 1.00 0.00 81 LYS B O 6
ATOM 8560 N N . LEU A 1 82 ? 2.731 -4.582 -10.957 1.00 0.00 82 LEU B N 6
ATOM 8561 C CA . LEU A 1 82 ? 3.555 -3.392 -11.150 1.00 0.00 82 LEU B CA 6
ATOM 8562 C C . LEU A 1 82 ? 5.021 -3.698 -10.898 1.00 0.00 82 LEU B C 6
ATOM 8563 O O . LEU A 1 82 ? 5.881 -2.880 -11.235 1.00 0.00 82 LEU B O 6
ATOM 8579 N N . ASN A 1 83 ? 5.289 -4.889 -10.351 1.00 0.00 83 ASN B N 6
ATOM 8580 C CA . ASN A 1 83 ? 6.608 -5.277 -9.893 1.00 0.00 83 ASN B CA 6
ATOM 8581 C C . ASN A 1 83 ? 7.375 -4.074 -9.338 1.00 0.00 83 ASN B C 6
ATOM 8582 O O . ASN A 1 83 ? 8.397 -3.636 -9.879 1.00 0.00 83 ASN B O 6
ATOM 8593 N N . ILE A 1 84 ? 6.835 -3.551 -8.244 1.00 0.00 84 ILE B N 6
ATOM 8594 C CA . ILE A 1 84 ? 7.272 -2.298 -7.649 1.00 0.00 84 ILE B CA 6
ATOM 8595 C C . ILE A 1 84 ? 8.741 -2.335 -7.216 1.00 0.00 84 ILE B C 6
ATOM 8596 O O . ILE A 1 84 ? 9.289 -3.388 -6.880 1.00 0.00 84 ILE B O 6
ATOM 8612 N N . LYS A 1 85 ? 9.363 -1.167 -7.250 1.00 0.00 85 LYS B N 6
ATOM 8613 C CA . LYS A 1 85 ? 10.752 -1.003 -6.837 1.00 0.00 85 LYS B CA 6
ATOM 8614 C C . LYS A 1 85 ? 10.827 -0.691 -5.346 1.00 0.00 85 LYS B C 6
ATOM 8615 O O . LYS A 1 85 ? 9.805 -0.652 -4.666 1.00 0.00 85 LYS B O 6
ATOM 8634 N N . GLY A 1 86 ? 12.029 -0.458 -4.837 1.00 0.00 86 GLY B N 6
ATOM 8635 C CA . GLY A 1 86 ? 12.169 -0.120 -3.440 1.00 0.00 86 GLY B CA 6
ATOM 8636 C C . GLY A 1 86 ? 13.265 0.894 -3.186 1.00 0.00 86 GLY B C 6
ATOM 8637 O O . GLY A 1 86 ? 14.442 0.601 -3.383 1.00 0.00 86 GLY B O 6
ATOM 8641 N N . MET A 1 87 ? 12.876 2.094 -2.757 1.00 0.00 87 MET B N 6
ATOM 8642 C CA . MET A 1 87 ? 13.819 3.119 -2.399 1.00 0.00 87 MET B CA 6
ATOM 8643 C C . MET A 1 87 ? 13.220 4.058 -1.342 1.00 0.00 87 MET B C 6
ATOM 8644 O O . MET A 1 87 ? 13.565 3.976 -0.166 1.00 0.00 87 MET B O 6
ATOM 8658 N N . TYR A 1 88 ? 12.301 4.932 -1.761 1.00 0.00 88 TYR B N 6
ATOM 8659 C CA . TYR A 1 88 ? 11.726 5.923 -0.868 1.00 0.00 88 TYR B CA 6
ATOM 8660 C C . TYR A 1 88 ? 10.205 5.803 -0.866 1.00 0.00 88 TYR B C 6
ATOM 8661 O O . TYR A 1 88 ? 9.539 6.256 -1.796 1.00 0.00 88 TYR B O 6
ATOM 8679 N N . ILE A 1 89 ? 9.671 5.154 0.157 1.00 0.00 89 ILE B N 6
ATOM 8680 C CA . ILE A 1 89 ? 8.232 4.936 0.268 1.00 0.00 89 ILE B CA 6
ATOM 8681 C C . ILE A 1 89 ? 7.586 5.918 1.236 1.00 0.00 89 ILE B C 6
ATOM 8682 O O . ILE A 1 89 ? 7.935 5.948 2.417 1.00 0.00 89 ILE B O 6
ATOM 8698 N N . GLU A 1 90 ? 6.643 6.707 0.748 1.00 0.00 90 GLU B N 6
ATOM 8699 C CA . GLU A 1 90 ? 5.878 7.592 1.616 1.00 0.00 90 GLU B CA 6
ATOM 8700 C C . GLU A 1 90 ? 4.435 7.143 1.711 1.00 0.00 90 GLU B C 6
ATOM 8701 O O . GLU A 1 90 ? 4.022 6.167 1.084 1.00 0.00 90 GLU B O 6
ATOM 8713 N N . ILE A 1 91 ? 3.683 7.909 2.476 1.00 0.00 91 ILE B N 6
ATOM 8714 C CA . ILE A 1 91 ? 2.282 7.631 2.766 1.00 0.00 91 ILE B CA 6
ATOM 8715 C C . ILE A 1 91 ? 1.570 8.941 3.079 1.00 0.00 91 ILE B C 6
ATOM 8716 O O . ILE A 1 91 ? 2.067 9.732 3.884 1.00 0.00 91 ILE B O 6
ATOM 8732 N N . LYS A 1 92 ? 0.424 9.178 2.454 1.00 0.00 92 LYS B N 6
ATOM 8733 C CA . LYS A 1 92 ? -0.361 10.370 2.749 1.00 0.00 92 LYS B CA 6
ATOM 8734 C C . LYS A 1 92 ? -1.721 10.314 2.079 1.00 0.00 92 LYS B C 6
ATOM 8735 O O . LYS A 1 92 ? -1.883 9.705 1.019 1.00 0.00 92 LYS B O 6
ATOM 8754 N N . GLN A 1 93 ? -2.692 10.946 2.711 1.00 0.00 93 GLN B N 6
ATOM 8755 C CA . GLN A 1 93 ? -4.003 11.110 2.128 1.00 0.00 93 GLN B CA 6
ATOM 8756 C C . GLN A 1 93 ? -4.034 12.329 1.217 1.00 0.00 93 GLN B C 6
ATOM 8757 O O . GLN A 1 93 ? -3.243 13.258 1.374 1.00 0.00 93 GLN B O 6
ATOM 8771 N N . ILE A 1 94 ? -4.912 12.295 0.240 1.00 0.00 94 ILE B N 6
ATOM 8772 C CA . ILE A 1 94 ? -5.009 13.358 -0.736 1.00 0.00 94 ILE B CA 6
ATOM 8773 C C . ILE A 1 94 ? -6.440 13.874 -0.845 1.00 0.00 94 ILE B C 6
ATOM 8774 O O . ILE A 1 94 ? -7.196 13.392 -1.711 1.00 0.00 94 ILE B O 6
ATOM 8791 N N . ASP A 1 1 ? 22.180 -9.760 2.989 1.00 0.00 1 ASP B N 7
ATOM 8792 C CA . ASP A 1 1 ? 22.603 -8.340 3.068 1.00 0.00 1 ASP B CA 7
ATOM 8793 C C . ASP A 1 1 ? 21.466 -7.400 2.687 1.00 0.00 1 ASP B C 7
ATOM 8794 O O . ASP A 1 1 ? 21.170 -6.449 3.410 1.00 0.00 1 ASP B O 7
ATOM 8805 N N . ASN A 1 2 ? 20.810 -7.679 1.563 1.00 0.00 2 ASN B N 7
ATOM 8806 C CA . ASN A 1 2 ? 19.806 -6.767 1.016 1.00 0.00 2 ASN B CA 7
ATOM 8807 C C . ASN A 1 2 ? 18.559 -6.692 1.892 1.00 0.00 2 ASN B C 7
ATOM 8808 O O . ASN A 1 2 ? 17.850 -5.688 1.878 1.00 0.00 2 ASN B O 7
ATOM 8819 N N . GLN A 1 3 ? 18.298 -7.742 2.664 1.00 0.00 3 GLN B N 7
ATOM 8820 C CA . GLN A 1 3 ? 17.129 -7.767 3.537 1.00 0.00 3 GLN B CA 7
ATOM 8821 C C . GLN A 1 3 ? 17.334 -6.836 4.728 1.00 0.00 3 GLN B C 7
ATOM 8822 O O . GLN A 1 3 ? 16.383 -6.470 5.416 1.00 0.00 3 GLN B O 7
ATOM 8836 N N . LYS A 1 4 ? 18.584 -6.464 4.970 1.00 0.00 4 LYS B N 7
ATOM 8837 C CA . LYS A 1 4 ? 18.927 -5.577 6.061 1.00 0.00 4 LYS B CA 7
ATOM 8838 C C . LYS A 1 4 ? 18.891 -4.130 5.573 1.00 0.00 4 LYS B C 7
ATOM 8839 O O . LYS A 1 4 ? 18.806 -3.190 6.362 1.00 0.00 4 LYS B O 7
ATOM 8858 N N . ALA A 1 5 ? 18.940 -3.970 4.260 1.00 0.00 5 ALA B N 7
ATOM 8859 C CA . ALA A 1 5 ? 18.977 -2.654 3.646 1.00 0.00 5 ALA B CA 7
ATOM 8860 C C . ALA A 1 5 ? 17.586 -2.039 3.591 1.00 0.00 5 ALA B C 7
ATOM 8861 O O . ALA A 1 5 ? 16.615 -2.706 3.239 1.00 0.00 5 ALA B O 7
ATOM 8868 N N . LEU A 1 6 ? 17.505 -0.754 3.922 1.00 0.00 6 LEU B N 7
ATOM 8869 C CA . LEU A 1 6 ? 16.236 -0.030 3.935 1.00 0.00 6 LEU B CA 7
ATOM 8870 C C . LEU A 1 6 ? 15.709 0.164 2.518 1.00 0.00 6 LEU B C 7
ATOM 8871 O O . LEU A 1 6 ? 14.589 0.633 2.319 1.00 0.00 6 LEU B O 7
ATOM 8887 N N . GLU A 1 7 ? 16.540 -0.180 1.544 1.00 0.00 7 GLU B N 7
ATOM 8888 C CA . GLU A 1 7 ? 16.163 -0.121 0.144 1.00 0.00 7 GLU B CA 7
ATOM 8889 C C . GLU A 1 7 ? 15.091 -1.164 -0.166 1.00 0.00 7 GLU B C 7
ATOM 8890 O O . GLU A 1 7 ? 13.981 -0.824 -0.573 1.00 0.00 7 GLU B O 7
ATOM 8902 N N . GLU A 1 8 ? 15.426 -2.435 0.038 1.00 0.00 8 GLU B N 7
ATOM 8903 C CA . GLU A 1 8 ? 14.499 -3.513 -0.231 1.00 0.00 8 GLU B CA 7
ATOM 8904 C C . GLU A 1 8 ? 13.671 -3.859 1.002 1.00 0.00 8 GLU B C 7
ATOM 8905 O O . GLU A 1 8 ? 12.743 -4.665 0.941 1.00 0.00 8 GLU B O 7
ATOM 8917 N N . GLN A 1 9 ? 14.017 -3.245 2.113 1.00 0.00 9 GLN B N 7
ATOM 8918 C CA . GLN A 1 9 ? 13.223 -3.346 3.329 1.00 0.00 9 GLN B CA 7
ATOM 8919 C C . GLN A 1 9 ? 12.843 -1.947 3.785 1.00 0.00 9 GLN B C 7
ATOM 8920 O O . GLN A 1 9 ? 13.504 -1.346 4.633 1.00 0.00 9 GLN B O 7
ATOM 8934 N N . MET A 1 10 ? 11.778 -1.431 3.205 1.00 0.00 10 MET B N 7
ATOM 8935 C CA . MET A 1 10 ? 11.417 -0.036 3.380 1.00 0.00 10 MET B CA 7
ATOM 8936 C C . MET A 1 10 ? 10.170 0.148 4.246 1.00 0.00 10 MET B C 7
ATOM 8937 O O . MET A 1 10 ? 9.701 -0.793 4.877 1.00 0.00 10 MET B O 7
ATOM 8951 N N . ASN A 1 11 ? 9.649 1.364 4.269 1.00 0.00 11 ASN B N 7
ATOM 8952 C CA . ASN A 1 11 ? 8.499 1.737 5.091 1.00 0.00 11 ASN B CA 7
ATOM 8953 C C . ASN A 1 11 ? 7.299 0.789 4.932 1.00 0.00 11 ASN B C 7
ATOM 8954 O O . ASN A 1 11 ? 6.471 0.658 5.839 1.00 0.00 11 ASN B O 7
ATOM 8965 N N . SER A 1 12 ? 7.213 0.116 3.791 1.00 0.00 12 SER B N 7
ATOM 8966 C CA . SER A 1 12 ? 6.073 -0.736 3.489 1.00 0.00 12 SER B CA 7
ATOM 8967 C C . SER A 1 12 ? 6.012 -1.944 4.415 1.00 0.00 12 SER B C 7
ATOM 8968 O O . SER A 1 12 ? 4.984 -2.618 4.496 1.00 0.00 12 SER B O 7
ATOM 8976 N N . ILE A 1 13 ? 7.111 -2.210 5.114 1.00 0.00 13 ILE B N 7
ATOM 8977 C CA . ILE A 1 13 ? 7.177 -3.335 6.025 1.00 0.00 13 ILE B CA 7
ATOM 8978 C C . ILE A 1 13 ? 6.145 -3.196 7.141 1.00 0.00 13 ILE B C 7
ATOM 8979 O O . ILE A 1 13 ? 5.352 -4.104 7.388 1.00 0.00 13 ILE B O 7
ATOM 8995 N N . ASN A 1 14 ? 6.157 -2.057 7.813 1.00 0.00 14 ASN B N 7
ATOM 8996 C CA . ASN A 1 14 ? 5.293 -1.847 8.958 1.00 0.00 14 ASN B CA 7
ATOM 8997 C C . ASN A 1 14 ? 4.143 -0.898 8.640 1.00 0.00 14 ASN B C 7
ATOM 8998 O O . ASN A 1 14 ? 2.976 -1.291 8.680 1.00 0.00 14 ASN B O 7
ATOM 9009 N N . SER A 1 15 ? 4.485 0.342 8.312 1.00 0.00 15 SER B N 7
ATOM 9010 C CA . SER A 1 15 ? 3.507 1.407 8.161 1.00 0.00 15 SER B CA 7
ATOM 9011 C C . SER A 1 15 ? 2.474 1.089 7.081 1.00 0.00 15 SER B C 7
ATOM 9012 O O . SER A 1 15 ? 1.283 1.000 7.373 1.00 0.00 15 SER B O 7
ATOM 9020 N N . VAL A 1 16 ? 2.930 0.900 5.843 1.00 0.00 16 VAL B N 7
ATOM 9021 C CA . VAL A 1 16 ? 2.018 0.643 4.726 1.00 0.00 16 VAL B CA 7
ATOM 9022 C C . VAL A 1 16 ? 1.166 -0.590 4.994 1.00 0.00 16 VAL B C 7
ATOM 9023 O O . VAL A 1 16 ? -0.033 -0.602 4.715 1.00 0.00 16 VAL B O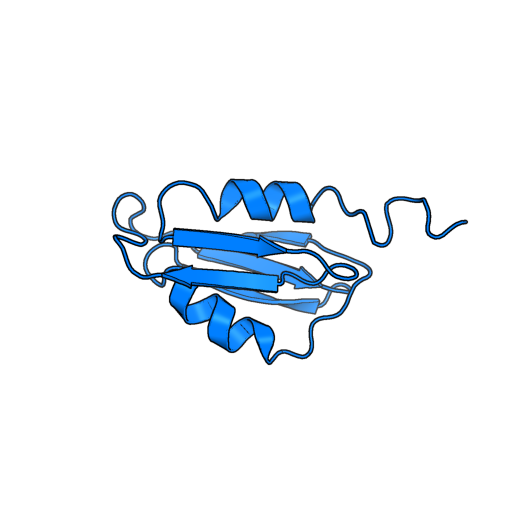 7
ATOM 9036 N N . ASN A 1 17 ? 1.793 -1.612 5.560 1.00 0.00 17 ASN B N 7
ATOM 9037 C CA . ASN A 1 17 ? 1.108 -2.858 5.880 1.00 0.00 17 ASN B CA 7
ATOM 9038 C C . ASN A 1 17 ? -0.066 -2.612 6.820 1.00 0.00 17 ASN B C 7
ATOM 9039 O O . ASN A 1 17 ? -1.186 -3.031 6.540 1.00 0.00 17 ASN B O 7
ATOM 9050 N N . ASP A 1 18 ? 0.186 -1.909 7.917 1.00 0.00 18 ASP B N 7
ATOM 9051 C CA . ASP A 1 18 ? -0.826 -1.714 8.941 1.00 0.00 18 ASP B CA 7
ATOM 9052 C C . ASP A 1 18 ? -1.851 -0.672 8.521 1.00 0.00 18 ASP B C 7
ATOM 9053 O O . ASP A 1 18 ? -3.030 -0.781 8.859 1.00 0.00 18 ASP B O 7
ATOM 9062 N N . LYS A 1 19 ? -1.398 0.334 7.780 1.00 0.00 19 LYS B N 7
ATOM 9063 C CA . LYS A 1 19 ? -2.251 1.368 7.273 1.00 0.00 19 LYS B CA 7
ATOM 9064 C C . LYS A 1 19 ? -3.270 0.799 6.293 1.00 0.00 19 LYS B C 7
ATOM 9065 O O . LYS A 1 19 ? -4.465 1.092 6.365 1.00 0.00 19 LYS B O 7
ATOM 9084 N N . LEU A 1 20 ? -2.782 -0.005 5.373 1.00 0.00 20 LEU B N 7
ATOM 9085 C CA . LEU A 1 20 ? -3.645 -0.683 4.425 1.00 0.00 20 LEU B CA 7
ATOM 9086 C C . LEU A 1 20 ? -4.517 -1.715 5.130 1.00 0.00 20 LEU B C 7
ATOM 9087 O O . LEU A 1 20 ? -5.730 -1.760 4.919 1.00 0.00 20 LEU B O 7
ATOM 9103 N N . ASN A 1 21 ? -3.903 -2.517 5.991 1.00 0.00 21 ASN B N 7
ATOM 9104 C CA . ASN A 1 21 ? -4.622 -3.571 6.695 1.00 0.00 21 ASN B CA 7
ATOM 9105 C C . ASN A 1 21 ? -5.230 -3.048 7.998 1.00 0.00 21 ASN B C 7
ATOM 9106 O O . ASN A 1 21 ? -4.978 -3.582 9.079 1.00 0.00 21 ASN B O 7
ATOM 9117 N N . LYS A 1 22 ? -6.005 -1.976 7.895 1.00 0.00 22 LYS B N 7
ATOM 9118 C CA . LYS A 1 22 ? -6.858 -1.553 8.999 1.00 0.00 22 LYS B CA 7
ATOM 9119 C C . LYS A 1 22 ? -8.145 -2.353 8.929 1.00 0.00 22 LYS B C 7
ATOM 9120 O O . LYS A 1 22 ? -8.838 -2.556 9.927 1.00 0.00 22 LYS B O 7
ATOM 9139 N N . GLY A 1 23 ? -8.446 -2.797 7.718 1.00 0.00 23 GLY B N 7
ATOM 9140 C CA . GLY A 1 23 ? -9.602 -3.611 7.463 1.00 0.00 23 GLY B CA 7
ATOM 9141 C C . GLY A 1 23 ? -9.887 -3.668 5.985 1.00 0.00 23 GLY B C 7
ATOM 9142 O O . GLY A 1 23 ? -9.269 -4.447 5.266 1.00 0.00 23 GLY B O 7
ATOM 9146 N N . LYS A 1 24 ? -10.763 -2.771 5.538 1.00 0.00 24 LYS B N 7
ATOM 9147 C CA . LYS A 1 24 ? -11.218 -2.711 4.156 1.00 0.00 24 LYS B CA 7
ATOM 9148 C C . LYS A 1 24 ? -11.427 -4.117 3.599 1.00 0.00 24 LYS B C 7
ATOM 9149 O O . LYS A 1 24 ? -12.153 -4.931 4.173 1.00 0.00 24 LYS B O 7
ATOM 9168 N N . GLY A 1 25 ? -10.775 -4.387 2.490 1.00 0.00 25 GLY B N 7
ATOM 9169 C CA . GLY A 1 25 ? -10.791 -5.713 1.918 1.00 0.00 25 GLY B CA 7
ATOM 9170 C C . GLY A 1 25 ? -9.717 -6.567 2.547 1.00 0.00 25 GLY B C 7
ATOM 9171 O O . GLY A 1 25 ? -8.602 -6.092 2.757 1.00 0.00 25 GLY B O 7
ATOM 9175 N N . LYS A 1 26 ? -10.052 -7.812 2.857 1.00 0.00 26 LYS B N 7
ATOM 9176 C CA . LYS A 1 26 ? -9.118 -8.715 3.518 1.00 0.00 26 LYS B CA 7
ATOM 9177 C C . LYS A 1 26 ? -7.903 -8.941 2.645 1.00 0.00 26 LYS B C 7
ATOM 9178 O O . LYS A 1 26 ? -7.953 -9.731 1.718 1.00 0.00 26 LYS B O 7
ATOM 9197 N N . LEU A 1 27 ? -6.821 -8.258 2.947 1.00 0.00 27 LEU B N 7
ATOM 9198 C CA . LEU A 1 27 ? -5.669 -8.245 2.102 1.00 0.00 27 LEU B CA 7
ATOM 9199 C C . LEU A 1 27 ? -4.423 -8.589 2.911 1.00 0.00 27 LEU B C 7
ATOM 9200 O O . LEU A 1 27 ? -4.133 -7.954 3.926 1.00 0.00 27 LEU B O 7
ATOM 9216 N N . SER A 1 28 ? -3.715 -9.613 2.470 1.00 0.00 28 SER B N 7
ATOM 9217 C CA . SER A 1 28 ? -2.542 -10.108 3.173 1.00 0.00 28 SER B CA 7
ATOM 9218 C C . SER A 1 28 ? -1.255 -9.707 2.461 1.00 0.00 28 SER B C 7
ATOM 9219 O O . SER A 1 28 ? -0.855 -10.344 1.490 1.00 0.00 28 SER B O 7
ATOM 9227 N N . LEU A 1 29 ? -0.595 -8.672 2.955 1.00 0.00 29 LEU B N 7
ATOM 9228 C CA . LEU A 1 29 ? 0.598 -8.160 2.291 1.00 0.00 29 LEU B CA 7
ATOM 9229 C C . LEU A 1 29 ? 1.848 -8.876 2.767 1.00 0.00 29 LEU B C 7
ATOM 9230 O O . LEU A 1 29 ? 1.953 -9.300 3.919 1.00 0.00 29 LEU B O 7
ATOM 9246 N N . SER A 1 30 ? 2.789 -8.995 1.860 1.00 0.00 30 SER B N 7
ATOM 9247 C CA . SER A 1 30 ? 4.125 -9.426 2.172 1.00 0.00 30 SER B CA 7
ATOM 9248 C C . SER A 1 30 ? 5.108 -8.647 1.313 1.00 0.00 30 SER B C 7
ATOM 9249 O O . SER A 1 30 ? 4.845 -8.375 0.139 1.00 0.00 30 SER B O 7
ATOM 9257 N N . MET A 1 31 ? 6.227 -8.286 1.898 1.00 0.00 31 MET B N 7
ATOM 9258 C CA . MET A 1 31 ? 7.192 -7.431 1.237 1.00 0.00 31 MET B CA 7
ATOM 9259 C C . MET A 1 31 ? 8.408 -8.235 0.815 1.00 0.00 31 MET B C 7
ATOM 9260 O O . MET A 1 31 ? 8.953 -9.011 1.602 1.00 0.00 31 MET B O 7
ATOM 9274 N N . ASN A 1 32 ? 8.814 -8.069 -0.431 1.00 0.00 32 ASN B N 7
ATOM 9275 C CA . ASN A 1 32 ? 10.011 -8.721 -0.935 1.00 0.00 32 ASN B CA 7
ATOM 9276 C C . ASN A 1 32 ? 10.765 -7.752 -1.835 1.00 0.00 32 ASN B C 7
ATOM 9277 O O . ASN A 1 32 ? 10.826 -7.931 -3.055 1.00 0.00 32 ASN B O 7
ATOM 9288 N N . GLY A 1 33 ? 11.310 -6.710 -1.216 1.00 0.00 33 GLY B N 7
ATOM 9289 C CA . GLY A 1 33 ? 12.023 -5.679 -1.945 1.00 0.00 33 GLY B CA 7
ATOM 9290 C C . GLY A 1 33 ? 11.135 -4.939 -2.916 1.00 0.00 33 GLY B C 7
ATOM 9291 O O . GLY A 1 33 ? 10.346 -4.085 -2.520 1.00 0.00 33 GLY B O 7
ATOM 9295 N N . ASN A 1 34 ? 11.260 -5.282 -4.186 1.00 0.00 34 ASN B N 7
ATOM 9296 C CA . ASN A 1 34 ? 10.476 -4.650 -5.231 1.00 0.00 34 ASN B CA 7
ATOM 9297 C C . ASN A 1 34 ? 9.070 -5.224 -5.281 1.00 0.00 34 ASN B C 7
ATOM 9298 O O . ASN A 1 34 ? 8.143 -4.572 -5.748 1.00 0.00 34 ASN B O 7
ATOM 9309 N N . GLN A 1 35 ? 8.898 -6.443 -4.800 1.00 0.00 35 GLN B N 7
ATOM 9310 C CA . GLN A 1 35 ? 7.602 -7.084 -4.901 1.00 0.00 35 GLN B CA 7
ATOM 9311 C C . GLN A 1 35 ? 6.780 -6.891 -3.646 1.00 0.00 35 GLN B C 7
ATOM 9312 O O . GLN A 1 35 ? 7.298 -6.842 -2.527 1.00 0.00 35 GLN B O 7
ATOM 9326 N N . LEU A 1 36 ? 5.490 -6.807 -3.862 1.00 0.00 36 LEU B N 7
ATOM 9327 C CA . LEU A 1 36 ? 4.516 -6.737 -2.795 1.00 0.00 36 LEU B CA 7
ATOM 9328 C C . LEU A 1 36 ? 3.471 -7.798 -3.057 1.00 0.00 36 LEU B C 7
ATOM 9329 O O . LEU A 1 36 ? 2.570 -7.623 -3.881 1.00 0.00 36 LEU B O 7
ATOM 9345 N N . LYS A 1 37 ? 3.618 -8.896 -2.373 1.00 0.00 37 LYS B N 7
ATOM 9346 C CA . LYS A 1 37 ? 2.811 -10.072 -2.629 1.00 0.00 37 LYS B CA 7
ATOM 9347 C C . LYS A 1 37 ? 1.643 -10.085 -1.670 1.00 0.00 37 LYS B C 7
ATOM 9348 O O . LYS A 1 37 ? 1.807 -9.785 -0.489 1.00 0.00 37 LYS B O 7
ATOM 9367 N N . ALA A 1 38 ? 0.472 -10.425 -2.162 1.00 0.00 38 ALA B N 7
ATOM 9368 C CA . ALA A 1 38 ? -0.729 -10.275 -1.367 1.00 0.00 38 ALA B CA 7
ATOM 9369 C C . ALA A 1 38 ? -1.878 -11.123 -1.897 1.00 0.00 38 ALA B C 7
ATOM 9370 O O . ALA A 1 38 ? -1.900 -11.486 -3.074 1.00 0.00 38 ALA B O 7
ATOM 9377 N N . THR A 1 39 ? -2.826 -11.436 -1.025 1.00 0.00 39 THR B N 7
ATOM 9378 C CA . THR A 1 39 ? -4.058 -12.089 -1.432 1.00 0.00 39 THR B CA 7
ATOM 9379 C C . THR A 1 39 ? -5.227 -11.428 -0.725 1.00 0.00 39 THR B C 7
ATOM 9380 O O . THR A 1 39 ? -5.072 -10.955 0.402 1.00 0.00 39 THR B O 7
ATOM 9391 N N . SER A 1 40 ? -6.380 -11.366 -1.372 1.00 0.00 40 SER B N 7
ATOM 9392 C CA . SER A 1 40 ? -7.479 -10.597 -0.824 1.00 0.00 40 SER B CA 7
ATOM 9393 C C . SER A 1 40 ? -8.826 -11.301 -0.968 1.00 0.00 40 SER B C 7
ATOM 9394 O O . SER A 1 40 ? -8.976 -12.245 -1.747 1.00 0.00 40 SER B O 7
ATOM 9402 N N . SER A 1 41 ? -9.792 -10.829 -0.188 1.00 0.00 41 SER B N 7
ATOM 9403 C CA . SER A 1 41 ? -11.158 -11.318 -0.241 1.00 0.00 41 SER B CA 7
ATOM 9404 C C . SER A 1 41 ? -12.128 -10.145 -0.194 1.00 0.00 41 SER B C 7
ATOM 9405 O O . SER A 1 41 ? -11.773 -9.044 0.229 1.00 0.00 41 SER B O 7
ATOM 9413 N N . ASN A 1 42 ? -13.359 -10.401 -0.596 1.00 0.00 42 ASN B N 7
ATOM 9414 C CA . ASN A 1 42 ? -14.369 -9.363 -0.720 1.00 0.00 42 ASN B CA 7
ATOM 9415 C C . ASN A 1 42 ? -15.464 -9.595 0.299 1.00 0.00 42 ASN B C 7
ATOM 9416 O O . ASN A 1 42 ? -16.625 -9.246 0.087 1.00 0.00 42 ASN B O 7
ATOM 9427 N N . ALA A 1 43 ? -15.068 -10.175 1.420 1.00 0.00 43 ALA B N 7
ATOM 9428 C CA . ALA A 1 43 ? -16.004 -10.606 2.455 1.00 0.00 43 ALA B CA 7
ATOM 9429 C C . ALA A 1 43 ? -16.567 -9.443 3.279 1.00 0.00 43 ALA B C 7
ATOM 9430 O O . ALA A 1 43 ? -17.043 -9.644 4.397 1.00 0.00 43 ALA B O 7
ATOM 9437 N N . GLY A 1 44 ? -16.525 -8.235 2.735 1.00 0.00 44 GLY B N 7
ATOM 9438 C CA . GLY A 1 44 ? -17.080 -7.094 3.438 1.00 0.00 44 GLY B CA 7
ATOM 9439 C C . GLY A 1 44 ? -16.477 -5.782 2.990 1.00 0.00 44 GLY B C 7
ATOM 9440 O O . GLY A 1 44 ? -17.163 -4.758 2.975 1.00 0.00 44 GLY B O 7
ATOM 9444 N N . TYR A 1 45 ? -15.197 -5.835 2.616 1.00 0.00 45 TYR B N 7
ATOM 9445 C CA . TYR A 1 45 ? -14.420 -4.689 2.162 1.00 0.00 45 TYR B CA 7
ATOM 9446 C C . TYR A 1 45 ? -14.623 -3.434 3.026 1.00 0.00 45 TYR B C 7
ATOM 9447 O O . TYR A 1 45 ? -14.955 -3.532 4.204 1.00 0.00 45 TYR B O 7
ATOM 9465 N N . GLY A 1 46 ? -14.351 -2.264 2.454 1.00 0.00 46 GLY B N 7
ATOM 9466 C CA . GLY A 1 46 ? -14.514 -1.017 3.173 1.00 0.00 46 GLY B CA 7
ATOM 9467 C C . GLY A 1 46 ? -15.971 -0.706 3.490 1.00 0.00 46 GLY B C 7
ATOM 9468 O O . GLY A 1 46 ? -16.697 -0.165 2.657 1.00 0.00 46 GLY B O 7
ATOM 9472 N N . ILE A 1 47 ? -16.396 -1.059 4.699 1.00 0.00 47 ILE B N 7
ATOM 9473 C CA . ILE A 1 47 ? -17.786 -0.871 5.111 1.00 0.00 47 ILE B CA 7
ATOM 9474 C C . ILE A 1 47 ? -17.967 0.481 5.779 1.00 0.00 47 ILE B C 7
ATOM 9475 O O . ILE A 1 47 ? -18.580 1.391 5.223 1.00 0.00 47 ILE B O 7
ATOM 9491 N N . SER A 1 48 ? -17.424 0.590 6.983 1.00 0.00 48 SER B N 7
ATOM 9492 C CA . SER A 1 48 ? -17.480 1.822 7.758 1.00 0.00 48 SER B CA 7
ATOM 9493 C C . SER A 1 48 ? -16.747 2.951 7.050 1.00 0.00 48 SER B C 7
ATOM 9494 O O . SER A 1 48 ? -17.250 4.069 6.927 1.00 0.00 48 SER B O 7
ATOM 9502 N N . TYR A 1 49 ? -15.542 2.618 6.627 1.00 0.00 49 TYR B N 7
ATOM 9503 C CA . TYR A 1 49 ? -14.642 3.511 5.902 1.00 0.00 49 TYR B CA 7
ATOM 9504 C C . TYR A 1 49 ? -15.379 4.379 4.887 1.00 0.00 49 TYR B C 7
ATOM 9505 O O . TYR A 1 49 ? -16.023 3.872 3.966 1.00 0.00 49 TYR B O 7
ATOM 9523 N N . GLU A 1 50 ? -15.289 5.688 5.076 1.00 0.00 50 GLU B N 7
ATOM 9524 C CA . GLU A 1 50 ? -15.863 6.646 4.140 1.00 0.00 50 GLU B CA 7
ATOM 9525 C C . GLU A 1 50 ? -15.013 6.726 2.883 1.00 0.00 50 GLU B C 7
ATOM 9526 O O . GLU A 1 50 ? -14.084 5.940 2.698 1.00 0.00 50 GLU B O 7
ATOM 9538 N N . ASP A 1 51 ? -15.315 7.685 2.027 1.00 0.00 51 ASP B N 7
ATOM 9539 C CA . ASP A 1 51 ? -14.513 7.896 0.841 1.00 0.00 51 ASP B CA 7
ATOM 9540 C C . ASP A 1 51 ? -13.257 8.668 1.213 1.00 0.00 51 ASP B C 7
ATOM 9541 O O . ASP A 1 51 ? -13.302 9.845 1.565 1.00 0.00 51 ASP B O 7
ATOM 9550 N N . LYS A 1 52 ? -12.138 7.978 1.165 1.00 0.00 52 LYS B N 7
ATOM 9551 C CA . LYS A 1 52 ? -10.854 8.575 1.492 1.00 0.00 52 LYS B CA 7
ATOM 9552 C C . LYS A 1 52 ? -9.850 8.230 0.414 1.00 0.00 52 LYS B C 7
ATOM 9553 O O . LYS A 1 52 ? -9.627 7.059 0.123 1.00 0.00 52 LYS B O 7
ATOM 9572 N N . ASN A 1 53 ? -9.257 9.243 -0.174 1.00 0.00 53 ASN B N 7
ATOM 9573 C CA . ASN A 1 53 ? -8.304 9.044 -1.249 1.00 0.00 53 ASN B CA 7
ATOM 9574 C C . ASN A 1 53 ? -6.908 9.413 -0.803 1.00 0.00 53 ASN B C 7
ATOM 9575 O O . ASN A 1 53 ? -6.631 10.557 -0.437 1.00 0.00 53 ASN B O 7
ATOM 9586 N N . TRP A 1 54 ? -6.030 8.435 -0.828 1.00 0.00 54 TRP B N 7
ATOM 9587 C CA . TRP A 1 54 ? -4.652 8.656 -0.489 1.00 0.00 54 TRP B CA 7
ATOM 9588 C C . TRP A 1 54 ? -3.772 7.804 -1.381 1.00 0.00 54 TRP B C 7
ATOM 9589 O O . TRP A 1 54 ? -4.262 6.916 -2.079 1.00 0.00 54 TRP B O 7
ATOM 9610 N N . GLY A 1 55 ? -2.487 8.091 -1.388 1.00 0.00 55 GLY B N 7
ATOM 9611 C CA . GLY A 1 55 ? -1.600 7.409 -2.294 1.00 0.00 55 GLY B CA 7
ATOM 9612 C C . GLY A 1 55 ? -0.363 6.887 -1.610 1.00 0.00 55 GLY B C 7
ATOM 9613 O O . GLY A 1 55 ? 0.110 7.468 -0.631 1.00 0.00 55 GLY B O 7
ATOM 9617 N N . ILE A 1 56 ? 0.141 5.770 -2.103 1.00 0.00 56 ILE B N 7
ATOM 9618 C CA . ILE A 1 56 ? 1.432 5.274 -1.681 1.00 0.00 56 ILE B CA 7
ATOM 9619 C C . ILE A 1 56 ? 2.449 5.562 -2.769 1.00 0.00 56 ILE B C 7
ATOM 9620 O O . ILE A 1 56 ? 2.122 5.530 -3.961 1.00 0.00 56 ILE B O 7
ATOM 9636 N N . PHE A 1 57 ? 3.669 5.862 -2.367 1.00 0.00 57 PHE B N 7
ATOM 9637 C CA . PHE A 1 57 ? 4.689 6.278 -3.312 1.00 0.00 57 PHE B CA 7
ATOM 9638 C C . PHE A 1 57 ? 5.933 5.410 -3.207 1.00 0.00 57 PHE B C 7
ATOM 9639 O O . PHE A 1 57 ? 6.326 5.024 -2.111 1.00 0.00 57 PHE B O 7
ATOM 9656 N N . VAL A 1 58 ? 6.546 5.091 -4.354 1.00 0.00 58 VAL B N 7
ATOM 9657 C CA . VAL A 1 58 ? 7.716 4.245 -4.362 1.00 0.00 58 VAL B CA 7
ATOM 9658 C C . VAL A 1 58 ? 8.837 4.936 -5.111 1.00 0.00 58 VAL B C 7
ATOM 9659 O O . VAL A 1 58 ? 8.619 5.520 -6.169 1.00 0.00 58 VAL B O 7
ATOM 9672 N N . ASN A 1 59 ? 10.030 4.897 -4.526 1.00 0.00 59 ASN B N 7
ATOM 9673 C CA . ASN A 1 59 ? 11.204 5.605 -5.039 1.00 0.00 59 ASN B CA 7
ATOM 9674 C C . ASN A 1 59 ? 10.993 7.103 -4.888 1.00 0.00 59 ASN B C 7
ATOM 9675 O O . ASN A 1 59 ? 11.853 7.907 -5.239 1.00 0.00 59 ASN B O 7
ATOM 9686 N N . GLY A 1 60 ? 9.845 7.455 -4.329 1.00 0.00 60 GLY B N 7
ATOM 9687 C CA . GLY A 1 60 ? 9.439 8.830 -4.254 1.00 0.00 60 GLY B CA 7
ATOM 9688 C C . GLY A 1 60 ? 8.394 9.164 -5.310 1.00 0.00 60 GLY B C 7
ATOM 9689 O O . GLY A 1 60 ? 7.903 10.289 -5.388 1.00 0.00 60 GLY B O 7
ATOM 9693 N N . GLU A 1 61 ? 8.062 8.161 -6.107 1.00 0.00 61 GLU B N 7
ATOM 9694 C CA . GLU A 1 61 ? 7.104 8.270 -7.197 1.00 0.00 61 GLU B CA 7
ATOM 9695 C C . GLU A 1 61 ? 5.805 7.617 -6.790 1.00 0.00 61 GLU B C 7
ATOM 9696 O O . GLU A 1 61 ? 5.724 7.082 -5.715 1.00 0.00 61 GLU B O 7
ATOM 9708 N N . LYS A 1 62 ? 4.793 7.643 -7.630 1.00 0.00 62 LYS B N 7
ATOM 9709 C CA . LYS A 1 62 ? 3.563 6.923 -7.324 1.00 0.00 62 LYS B CA 7
ATOM 9710 C C . LYS A 1 62 ? 3.833 5.416 -7.314 1.00 0.00 62 LYS B C 7
ATOM 9711 O O . LYS A 1 62 ? 4.873 4.962 -7.787 1.00 0.00 62 LYS B O 7
ATOM 9730 N N . VAL A 1 63 ? 2.944 4.662 -6.688 1.00 0.00 63 VAL B N 7
ATOM 9731 C CA . VAL A 1 63 ? 2.937 3.212 -6.828 1.00 0.00 63 VAL B CA 7
ATOM 9732 C C . VAL A 1 63 ? 1.531 2.668 -6.606 1.00 0.00 63 VAL B C 7
ATOM 9733 O O . VAL A 1 63 ? 1.206 1.557 -7.024 1.00 0.00 63 VAL B O 7
ATOM 9746 N N . TYR A 1 64 ? 0.681 3.471 -5.981 1.00 0.00 64 TYR B N 7
ATOM 9747 C CA . TYR A 1 64 ? -0.618 2.989 -5.555 1.00 0.00 64 TYR B CA 7
ATOM 9748 C C . TYR A 1 64 ? -1.560 4.159 -5.313 1.00 0.00 64 TYR B C 7
ATOM 9749 O O . TYR A 1 64 ? -1.227 5.101 -4.596 1.00 0.00 64 TYR B O 7
ATOM 9767 N N . THR A 1 65 ? -2.721 4.089 -5.931 1.00 0.00 65 THR B N 7
ATOM 9768 C CA . THR A 1 65 ? -3.739 5.123 -5.802 1.00 0.00 65 THR B CA 7
ATOM 9769 C C . THR A 1 65 ? -5.101 4.473 -5.585 1.00 0.00 65 THR B C 7
ATOM 9770 O O . THR A 1 65 ? -5.483 3.576 -6.339 1.00 0.00 65 THR B O 7
ATOM 9781 N N . PHE A 1 66 ? -5.830 4.903 -4.561 1.00 0.00 66 PHE B N 7
ATOM 9782 C CA . PHE A 1 66 ? -7.076 4.268 -4.219 1.00 0.00 66 PHE B CA 7
ATOM 9783 C C . PHE A 1 66 ? -7.934 5.137 -3.326 1.00 0.00 66 PHE B C 7
ATOM 9784 O O . PHE A 1 66 ? -7.599 6.276 -2.995 1.00 0.00 66 PHE B O 7
ATOM 9801 N N . ASN A 1 67 ? -9.035 4.544 -2.948 1.00 0.00 67 ASN B N 7
ATOM 9802 C CA . ASN A 1 67 ? -9.994 5.126 -2.033 1.00 0.00 67 ASN B CA 7
ATOM 9803 C C . ASN A 1 67 ? -10.464 4.031 -1.082 1.00 0.00 67 ASN B C 7
ATOM 9804 O O . ASN A 1 67 ? -10.505 2.864 -1.481 1.00 0.00 67 ASN B O 7
ATOM 9815 N N . GLU A 1 68 ? -10.799 4.374 0.152 1.00 0.00 68 GLU B N 7
ATOM 9816 C CA . GLU A 1 68 ? -11.237 3.384 1.123 1.00 0.00 68 GLU B CA 7
ATOM 9817 C C . GLU A 1 68 ? -12.406 2.542 0.591 1.00 0.00 68 GLU B C 7
ATOM 9818 O O . GLU A 1 68 ? -12.407 1.314 0.720 1.00 0.00 68 GLU B O 7
ATOM 9830 N N . LYS A 1 69 ? -13.373 3.206 -0.038 1.00 0.00 69 LYS B N 7
ATOM 9831 C CA . LYS A 1 69 ? -14.557 2.536 -0.580 1.00 0.00 69 LYS B CA 7
ATOM 9832 C C . LYS A 1 69 ? -14.263 1.852 -1.907 1.00 0.00 69 LYS B C 7
ATOM 9833 O O . LYS A 1 69 ? -15.037 1.014 -2.371 1.00 0.00 69 LYS B O 7
ATOM 9852 N N . SER A 1 70 ? -13.154 2.225 -2.519 1.00 0.00 70 SER B N 7
ATOM 9853 C CA . SER A 1 70 ? -12.668 1.534 -3.698 1.00 0.00 70 SER B CA 7
ATOM 9854 C C . SER A 1 70 ? -12.098 0.186 -3.269 1.00 0.00 70 SER B C 7
ATOM 9855 O O . SER A 1 70 ? -11.997 -0.737 -4.077 1.00 0.00 70 SER B O 7
ATOM 9863 N N . THR A 1 71 ? -11.770 0.093 -1.978 1.00 0.00 71 THR B N 7
ATOM 9864 C CA . THR A 1 71 ? -11.402 -1.141 -1.308 1.00 0.00 71 THR B CA 7
ATOM 9865 C C . THR A 1 71 ? -10.187 -1.815 -1.947 1.00 0.00 71 THR B C 7
ATOM 9866 O O . THR A 1 71 ? -10.255 -2.377 -3.045 1.00 0.00 71 THR B O 7
ATOM 9877 N N . VAL A 1 72 ? -9.082 -1.776 -1.215 1.00 0.00 72 VAL B N 7
ATOM 9878 C CA . VAL A 1 72 ? -7.770 -2.161 -1.732 1.00 0.00 72 VAL B CA 7
ATOM 9879 C C . VAL A 1 72 ? -7.698 -3.622 -2.182 1.00 0.00 72 VAL B C 7
ATOM 9880 O O . VAL A 1 72 ? -6.728 -4.016 -2.816 1.00 0.00 72 VAL B O 7
ATOM 9893 N N . GLY A 1 73 ? -8.712 -4.413 -1.860 1.00 0.00 73 GLY B N 7
ATOM 9894 C CA . GLY A 1 73 ? -8.713 -5.809 -2.253 1.00 0.00 73 GLY B CA 7
ATOM 9895 C C . GLY A 1 73 ? -8.667 -5.980 -3.758 1.00 0.00 73 GLY B C 7
ATOM 9896 O O . GLY A 1 73 ? -7.757 -6.611 -4.297 1.00 0.00 73 GLY B O 7
ATOM 9900 N N . ASN A 1 74 ? -9.640 -5.389 -4.439 1.00 0.00 74 ASN B N 7
ATOM 9901 C CA . ASN A 1 74 ? -9.710 -5.458 -5.894 1.00 0.00 74 ASN B CA 7
ATOM 9902 C C . ASN A 1 74 ? -8.576 -4.649 -6.518 1.00 0.00 74 ASN B C 7
ATOM 9903 O O . ASN A 1 74 ? -8.067 -4.981 -7.593 1.00 0.00 74 ASN B O 7
ATOM 9914 N N . ILE A 1 75 ? -8.175 -3.587 -5.831 1.00 0.00 75 ILE B N 7
ATOM 9915 C CA . ILE A 1 75 ? -7.143 -2.695 -6.349 1.00 0.00 75 ILE B CA 7
ATOM 9916 C C . ILE A 1 75 ? -5.779 -3.374 -6.334 1.00 0.00 75 ILE B C 7
ATOM 9917 O O . ILE A 1 75 ? -5.058 -3.362 -7.331 1.00 0.00 75 ILE B O 7
ATOM 9933 N N . SER A 1 76 ? -5.443 -3.969 -5.193 1.00 0.00 76 SER B N 7
ATOM 9934 C CA . SER A 1 76 ? -4.139 -4.610 -4.996 1.00 0.00 76 SER B CA 7
ATOM 9935 C C . SER A 1 76 ? -3.885 -5.670 -6.055 1.00 0.00 76 SER B C 7
ATOM 9936 O O . SER A 1 76 ? -2.744 -5.884 -6.471 1.00 0.00 76 SER B O 7
ATOM 9944 N N . ASN A 1 77 ? -4.955 -6.328 -6.475 1.00 0.00 77 ASN B N 7
ATOM 9945 C CA . ASN A 1 77 ? -4.898 -7.308 -7.552 1.00 0.00 77 ASN B CA 7
ATOM 9946 C C . ASN A 1 77 ? -4.191 -6.719 -8.758 1.00 0.00 77 ASN B C 7
ATOM 9947 O O . ASN A 1 77 ? -3.214 -7.271 -9.270 1.00 0.00 77 ASN B O 7
ATOM 9958 N N . ASP A 1 78 ? -4.706 -5.584 -9.191 1.00 0.00 78 ASP B N 7
ATOM 9959 C CA . ASP A 1 78 ? -4.139 -4.852 -10.324 1.00 0.00 78 ASP B CA 7
ATOM 9960 C C . ASP A 1 78 ? -2.735 -4.346 -10.013 1.00 0.00 78 ASP B C 7
ATOM 9961 O O . ASP A 1 78 ? -1.831 -4.474 -10.830 1.00 0.00 78 ASP B O 7
ATOM 9970 N N . ILE A 1 79 ? -2.561 -3.786 -8.823 1.00 0.00 79 ILE B N 7
ATOM 9971 C CA . ILE A 1 79 ? -1.290 -3.192 -8.405 1.00 0.00 79 ILE B CA 7
ATOM 9972 C C . ILE A 1 79 ? -0.126 -4.170 -8.511 1.00 0.00 79 ILE B C 7
ATOM 9973 O O . ILE A 1 79 ? 1.013 -3.780 -8.768 1.00 0.00 79 ILE B O 7
ATOM 9989 N N . ASN A 1 80 ? -0.423 -5.445 -8.332 1.00 0.00 80 ASN B N 7
ATOM 9990 C CA . ASN A 1 80 ? 0.594 -6.493 -8.429 1.00 0.00 80 ASN B CA 7
ATOM 9991 C C . ASN A 1 80 ? 1.259 -6.511 -9.809 1.00 0.00 80 ASN B C 7
ATOM 9992 O O . ASN A 1 80 ? 2.406 -6.938 -9.946 1.00 0.00 80 ASN B O 7
ATOM 10003 N N . LYS A 1 81 ? 0.551 -6.021 -10.822 1.00 0.00 81 LYS B N 7
ATOM 10004 C CA . LYS A 1 81 ? 1.040 -6.070 -12.197 1.00 0.00 81 LYS B CA 7
ATOM 10005 C C . LYS A 1 81 ? 1.939 -4.873 -12.510 1.00 0.00 81 LYS B C 7
ATOM 10006 O O . LYS A 1 81 ? 2.515 -4.786 -13.593 1.00 0.00 81 LYS B O 7
ATOM 10025 N N . LEU A 1 82 ? 2.075 -3.971 -11.547 1.00 0.00 82 LEU B N 7
ATOM 10026 C CA . LEU A 1 82 ? 2.775 -2.704 -11.760 1.00 0.00 82 LEU B CA 7
ATOM 10027 C C . LEU A 1 82 ? 4.276 -2.903 -11.836 1.00 0.00 82 LEU B C 7
ATOM 10028 O O . LEU A 1 82 ? 5.008 -2.003 -12.249 1.00 0.00 82 LEU B O 7
ATOM 10044 N N . ASN A 1 83 ? 4.716 -4.096 -11.461 1.00 0.00 83 ASN B N 7
ATOM 10045 C CA . ASN A 1 83 ? 6.127 -4.377 -11.265 1.00 0.00 83 ASN B CA 7
ATOM 10046 C C . ASN A 1 83 ? 6.717 -3.332 -10.325 1.00 0.00 83 ASN B C 7
ATOM 10047 O O . ASN A 1 83 ? 7.533 -2.496 -10.714 1.00 0.00 83 ASN B O 7
ATOM 10058 N N . ILE A 1 84 ? 6.241 -3.374 -9.087 1.00 0.00 84 ILE B N 7
ATOM 10059 C CA . ILE A 1 84 ? 6.623 -2.423 -8.056 1.00 0.00 84 ILE B CA 7
ATOM 10060 C C . ILE A 1 84 ? 8.138 -2.417 -7.832 1.00 0.00 84 ILE B C 7
ATOM 10061 O O . ILE A 1 84 ? 8.832 -3.382 -8.158 1.00 0.00 84 ILE B O 7
ATOM 10077 N N . LYS A 1 85 ? 8.642 -1.314 -7.308 1.00 0.00 85 LYS B N 7
ATOM 10078 C CA . LYS A 1 85 ? 10.058 -1.190 -6.980 1.00 0.00 85 LYS B CA 7
ATOM 10079 C C . LYS A 1 85 ? 10.242 -1.073 -5.474 1.00 0.00 85 LYS B C 7
ATOM 10080 O O . LYS A 1 85 ? 9.273 -1.113 -4.718 1.00 0.00 85 LYS B O 7
ATOM 10099 N N . GLY A 1 86 ? 11.483 -0.915 -5.046 1.00 0.00 86 GLY B N 7
ATOM 10100 C CA . GLY A 1 86 ? 11.759 -0.700 -3.640 1.00 0.00 86 GLY B CA 7
ATOM 10101 C C . GLY A 1 86 ? 12.888 0.290 -3.434 1.00 0.00 86 GLY B C 7
ATOM 10102 O O . GLY A 1 86 ? 14.036 0.007 -3.776 1.00 0.00 86 GLY B O 7
ATOM 10106 N N . MET A 1 87 ? 12.560 1.461 -2.892 1.00 0.00 87 MET B N 7
ATOM 10107 C CA . MET A 1 87 ? 13.546 2.468 -2.588 1.00 0.00 87 MET B CA 7
ATOM 10108 C C . MET A 1 87 ? 13.057 3.390 -1.463 1.00 0.00 87 MET B C 7
ATOM 10109 O O . MET A 1 87 ? 13.542 3.310 -0.335 1.00 0.00 87 MET B O 7
ATOM 10123 N N . TYR A 1 88 ? 12.094 4.261 -1.771 1.00 0.00 88 TYR B N 7
ATOM 10124 C CA . TYR A 1 88 ? 11.566 5.190 -0.794 1.00 0.00 88 TYR B CA 7
ATOM 10125 C C . TYR A 1 88 ? 10.052 5.205 -0.868 1.00 0.00 88 TYR B C 7
ATOM 10126 O O . TYR A 1 88 ? 9.475 5.557 -1.897 1.00 0.00 88 TYR B O 7
ATOM 10144 N N . ILE A 1 89 ? 9.425 4.795 0.210 1.00 0.00 89 ILE B N 7
ATOM 10145 C CA . ILE A 1 89 ? 7.975 4.699 0.269 1.00 0.00 89 ILE B CA 7
ATOM 10146 C C . ILE A 1 89 ? 7.372 5.838 1.092 1.00 0.00 89 ILE B C 7
ATOM 10147 O O . ILE A 1 89 ? 7.964 6.288 2.074 1.00 0.00 89 ILE B O 7
ATOM 10163 N N . GLU A 1 90 ? 6.196 6.297 0.679 1.00 0.00 90 GLU B N 7
ATOM 10164 C CA . GLU A 1 90 ? 5.479 7.354 1.385 1.00 0.00 90 GLU B CA 7
ATOM 10165 C C . GLU A 1 90 ? 3.998 7.028 1.516 1.00 0.00 90 GLU B C 7
ATOM 10166 O O . GLU A 1 90 ? 3.448 6.262 0.722 1.00 0.00 90 GLU B O 7
ATOM 10178 N N . ILE A 1 91 ? 3.363 7.628 2.517 1.00 0.00 91 ILE B N 7
ATOM 10179 C CA . ILE A 1 91 ? 1.934 7.464 2.757 1.00 0.00 91 ILE B CA 7
ATOM 10180 C C . ILE A 1 91 ? 1.301 8.822 3.048 1.00 0.00 91 ILE B C 7
ATOM 10181 O O . ILE A 1 91 ? 1.752 9.529 3.950 1.00 0.00 91 ILE B O 7
ATOM 10197 N N . LYS A 1 92 ? 0.255 9.177 2.307 1.00 0.00 92 LYS B N 7
ATOM 10198 C CA . LYS A 1 92 ? -0.412 10.466 2.494 1.00 0.00 92 LYS B CA 7
ATOM 10199 C C . LYS A 1 92 ? -1.650 10.590 1.609 1.00 0.00 92 LYS B C 7
ATOM 10200 O O . LYS A 1 92 ? -1.734 9.961 0.554 1.00 0.00 92 LYS B O 7
ATOM 10219 N N . GLN A 1 93 ? -2.610 11.400 2.053 1.00 0.00 93 GLN B N 7
ATOM 10220 C CA . GLN A 1 93 ? -3.799 11.687 1.272 1.00 0.00 93 GLN B CA 7
ATOM 10221 C C . GLN A 1 93 ? -3.494 12.661 0.142 1.00 0.00 93 GLN B C 7
ATOM 10222 O O . GLN A 1 93 ? -2.583 13.482 0.234 1.00 0.00 93 GLN B O 7
ATOM 10236 N N . ILE A 1 94 ? -4.251 12.543 -0.928 1.00 0.00 94 ILE B N 7
ATOM 10237 C CA . ILE A 1 94 ? -3.987 13.280 -2.151 1.00 0.00 94 ILE B CA 7
ATOM 10238 C C . ILE A 1 94 ? -5.084 14.300 -2.441 1.00 0.00 94 ILE B C 7
ATOM 10239 O O . ILE A 1 94 ? -4.886 15.491 -2.128 1.00 0.00 94 ILE B O 7
ATOM 10256 N N . ASP A 1 1 ? 15.591 11.000 16.436 1.00 0.00 1 ASP B N 8
ATOM 10257 C CA . ASP A 1 1 ? 16.356 10.368 15.338 1.00 0.00 1 ASP B CA 8
ATOM 10258 C C . ASP A 1 1 ? 15.896 8.935 15.126 1.00 0.00 1 ASP B C 8
ATOM 10259 O O . ASP A 1 1 ? 16.090 8.073 15.985 1.00 0.00 1 ASP B O 8
ATOM 10270 N N . ASN A 1 2 ? 15.279 8.692 13.978 1.00 0.00 2 ASN B N 8
ATOM 10271 C CA . ASN A 1 2 ? 14.775 7.369 13.630 1.00 0.00 2 ASN B CA 8
ATOM 10272 C C . ASN A 1 2 ? 14.511 7.270 12.132 1.00 0.00 2 ASN B C 8
ATOM 10273 O O . ASN A 1 2 ? 14.824 6.260 11.504 1.00 0.00 2 ASN B O 8
ATOM 10284 N N . GLN A 1 3 ? 13.972 8.340 11.556 1.00 0.00 3 GLN B N 8
ATOM 10285 C CA . GLN A 1 3 ? 13.532 8.322 10.165 1.00 0.00 3 GLN B CA 8
ATOM 10286 C C . GLN A 1 3 ? 14.706 8.209 9.189 1.00 0.00 3 GLN B C 8
ATOM 10287 O O . GLN A 1 3 ? 14.529 7.783 8.048 1.00 0.00 3 GLN B O 8
ATOM 10301 N N . LYS A 1 4 ? 15.905 8.576 9.629 1.00 0.00 4 LYS B N 8
ATOM 10302 C CA . LYS A 1 4 ? 17.080 8.463 8.805 1.00 0.00 4 LYS B CA 8
ATOM 10303 C C . LYS A 1 4 ? 17.541 7.005 8.731 1.00 0.00 4 LYS B C 8
ATOM 10304 O O . LYS A 1 4 ? 18.280 6.617 7.827 1.00 0.00 4 LYS B O 8
ATOM 10323 N N . ALA A 1 5 ? 17.076 6.199 9.675 1.00 0.00 5 ALA B N 8
ATOM 10324 C CA . ALA A 1 5 ? 17.433 4.787 9.725 1.00 0.00 5 ALA B CA 8
ATOM 10325 C C . ALA A 1 5 ? 16.355 3.940 9.055 1.00 0.00 5 ALA B C 8
ATOM 10326 O O . ALA A 1 5 ? 16.256 2.736 9.285 1.00 0.00 5 ALA B O 8
ATOM 10333 N 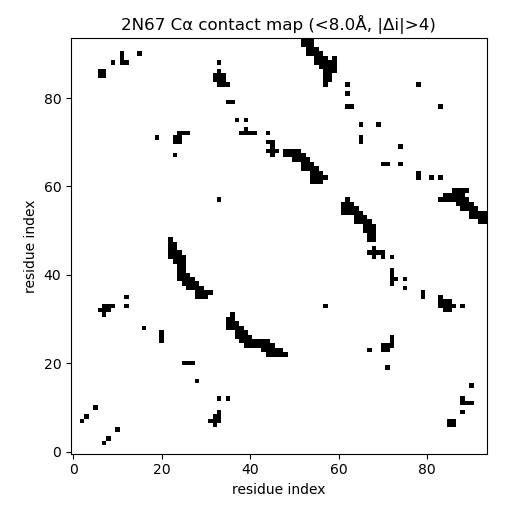N . LEU A 1 6 ? 15.553 4.584 8.218 1.00 0.00 6 LEU B N 8
ATOM 10334 C CA . LEU A 1 6 ? 14.469 3.912 7.514 1.00 0.00 6 LEU B CA 8
ATOM 10335 C C . LEU A 1 6 ? 14.802 3.758 6.032 1.00 0.00 6 LEU B C 8
ATOM 10336 O O . LEU A 1 6 ? 13.907 3.649 5.194 1.00 0.00 6 LEU B O 8
ATOM 10352 N N . GLU A 1 7 ? 16.092 3.787 5.712 1.00 0.00 7 GLU B N 8
ATOM 10353 C CA . GLU A 1 7 ? 16.549 3.696 4.329 1.00 0.00 7 GLU B CA 8
ATOM 10354 C C . GLU A 1 7 ? 16.086 2.396 3.667 1.00 0.00 7 GLU B C 8
ATOM 10355 O O . GLU A 1 7 ? 15.301 2.419 2.718 1.00 0.00 7 GLU B O 8
ATOM 10367 N N . GLU A 1 8 ? 16.575 1.268 4.167 1.00 0.00 8 GLU B N 8
ATOM 10368 C CA . GLU A 1 8 ? 16.218 -0.023 3.614 1.00 0.00 8 GLU B CA 8
ATOM 10369 C C . GLU A 1 8 ? 14.976 -0.553 4.291 1.00 0.00 8 GLU B C 8
ATOM 10370 O O . GLU A 1 8 ? 14.213 -1.350 3.736 1.00 0.00 8 GLU B O 8
ATOM 10382 N N . GLN A 1 9 ? 14.808 -0.091 5.499 1.00 0.00 9 GLN B N 8
ATOM 10383 C CA . GLN A 1 9 ? 13.664 -0.432 6.325 1.00 0.00 9 GLN B CA 8
ATOM 10384 C C . GLN A 1 9 ? 12.637 0.695 6.288 1.00 0.00 9 GLN B C 8
ATOM 10385 O O . GLN A 1 9 ? 12.718 1.644 7.057 1.00 0.00 9 GLN B O 8
ATOM 10399 N N . MET A 1 10 ? 11.674 0.580 5.387 1.00 0.00 10 MET B N 8
ATOM 10400 C CA . MET A 1 10 ? 10.688 1.634 5.179 1.00 0.00 10 MET B CA 8
ATOM 10401 C C . MET A 1 10 ? 9.641 1.658 6.299 1.00 0.00 10 MET B C 8
ATOM 10402 O O . MET A 1 10 ? 9.806 1.036 7.348 1.00 0.00 10 MET B O 8
ATOM 10416 N N . ASN A 1 11 ? 8.548 2.365 6.047 1.00 0.00 11 ASN B N 8
ATOM 10417 C CA . ASN A 1 11 ? 7.511 2.584 7.030 1.00 0.00 11 ASN B CA 8
ATOM 10418 C C . ASN A 1 11 ? 6.251 1.805 6.661 1.00 0.00 11 ASN B C 8
ATOM 10419 O O . ASN A 1 11 ? 5.391 1.542 7.502 1.00 0.00 11 ASN B O 8
ATOM 10430 N N . SER A 1 12 ? 6.169 1.411 5.396 1.00 0.00 12 SER B N 8
ATOM 10431 C CA . SER A 1 12 ? 5.010 0.691 4.868 1.00 0.00 12 SER B CA 8
ATOM 10432 C C . SER A 1 12 ? 4.818 -0.605 5.639 1.00 0.00 12 SER B C 8
ATOM 10433 O O . SER A 1 12 ? 3.726 -1.171 5.696 1.00 0.00 12 SER B O 8
ATOM 10441 N N . ILE A 1 13 ? 5.903 -1.025 6.264 1.00 0.00 13 ILE B N 8
ATOM 10442 C CA . ILE A 1 13 ? 5.956 -2.216 7.063 1.00 0.00 13 ILE B CA 8
ATOM 10443 C C . ILE A 1 13 ? 4.997 -2.105 8.246 1.00 0.00 13 ILE B C 8
ATOM 10444 O O . ILE A 1 13 ? 4.399 -3.085 8.690 1.00 0.00 13 ILE B O 8
ATOM 10460 N N . ASN A 1 14 ? 4.869 -0.893 8.751 1.00 0.00 14 ASN B N 8
ATOM 10461 C CA . ASN A 1 14 ? 4.106 -0.638 9.950 1.00 0.00 14 ASN B CA 8
ATOM 10462 C C . ASN A 1 14 ? 2.792 0.051 9.615 1.00 0.00 14 ASN B C 8
ATOM 10463 O O . ASN A 1 14 ? 1.715 -0.505 9.827 1.00 0.00 14 ASN B O 8
ATOM 10474 N N . SER A 1 15 ? 2.898 1.252 9.058 1.00 0.00 15 SER B N 8
ATOM 10475 C CA . SER A 1 15 ? 1.745 2.103 8.826 1.00 0.00 15 SER B CA 8
ATOM 10476 C C . SER A 1 15 ? 0.784 1.519 7.790 1.00 0.00 15 SER B C 8
ATOM 10477 O O . SER A 1 15 ? -0.369 1.261 8.110 1.00 0.00 15 SER B O 8
ATOM 10485 N N . VAL A 1 16 ? 1.257 1.297 6.561 1.00 0.00 16 VAL B N 8
ATOM 10486 C CA . VAL A 1 16 ? 0.392 0.796 5.484 1.00 0.00 16 VAL B CA 8
ATOM 10487 C C . VAL A 1 16 ? -0.290 -0.509 5.881 1.00 0.00 16 VAL B C 8
ATOM 10488 O O . VAL A 1 16 ? -1.500 -0.671 5.705 1.00 0.00 16 VAL B O 8
ATOM 10501 N N . ASN A 1 17 ? 0.498 -1.420 6.440 1.00 0.00 17 ASN B N 8
ATOM 10502 C CA . ASN A 1 17 ? 0.012 -2.713 6.882 1.00 0.00 17 ASN B CA 8
ATOM 10503 C C . ASN A 1 17 ? -1.131 -2.575 7.875 1.00 0.00 17 ASN B C 8
ATOM 10504 O O . ASN A 1 17 ? -2.151 -3.253 7.763 1.00 0.00 17 ASN B O 8
ATOM 10515 N N . ASP A 1 18 ? -0.946 -1.696 8.844 1.00 0.00 18 ASP B N 8
ATOM 10516 C CA . ASP A 1 18 ? -1.945 -1.467 9.882 1.00 0.00 18 ASP B CA 8
ATOM 10517 C C . ASP A 1 18 ? -3.134 -0.671 9.357 1.00 0.00 18 ASP B C 8
ATOM 10518 O O . ASP A 1 18 ? -4.283 -0.991 9.652 1.00 0.00 18 ASP B O 8
ATOM 10527 N N . LYS A 1 19 ? -2.847 0.355 8.571 1.00 0.00 19 LYS B N 8
ATOM 10528 C CA . LYS A 1 19 ? -3.837 1.262 8.059 1.00 0.00 19 LYS B CA 8
ATOM 10529 C C . LYS A 1 19 ? -4.854 0.553 7.170 1.00 0.00 19 LYS B C 8
ATOM 10530 O O . LYS A 1 19 ? -6.061 0.756 7.301 1.00 0.00 19 LYS B O 8
ATOM 10549 N N . LEU A 1 20 ? -4.365 -0.257 6.254 1.00 0.00 20 LEU B N 8
ATOM 10550 C CA . LEU A 1 20 ? -5.239 -0.971 5.344 1.00 0.00 20 LEU B CA 8
ATOM 10551 C C . LEU A 1 20 ? -5.933 -2.147 6.030 1.00 0.00 20 LEU B C 8
ATOM 10552 O O . LEU A 1 20 ? -6.965 -2.624 5.561 1.00 0.00 20 LEU B O 8
ATOM 10568 N N . ASN A 1 21 ? -5.382 -2.592 7.149 1.00 0.00 21 ASN B N 8
ATOM 10569 C CA . ASN A 1 21 ? -5.939 -3.723 7.878 1.00 0.00 21 ASN B CA 8
ATOM 10570 C C . ASN A 1 21 ? -6.681 -3.239 9.121 1.00 0.00 21 ASN B C 8
ATOM 10571 O O . ASN A 1 21 ? -6.153 -3.285 10.234 1.00 0.00 21 ASN B O 8
ATOM 10582 N N . LYS A 1 22 ? -7.899 -2.756 8.925 1.00 0.00 22 LYS B N 8
ATOM 10583 C CA . LYS A 1 22 ? -8.702 -2.226 10.026 1.00 0.00 22 LYS B CA 8
ATOM 10584 C C . LYS A 1 22 ? -10.106 -2.821 10.033 1.00 0.00 22 LYS B C 8
ATOM 10585 O O . LYS A 1 22 ? -11.021 -2.258 10.631 1.00 0.00 22 LYS B O 8
ATOM 10604 N N . GLY A 1 23 ? -10.269 -3.956 9.373 1.00 0.00 23 GLY B N 8
ATOM 10605 C CA . GLY A 1 23 ? -11.571 -4.597 9.317 1.00 0.00 23 GLY B CA 8
ATOM 10606 C C . GLY A 1 23 ? -12.268 -4.372 7.992 1.00 0.00 23 GLY B C 8
ATOM 10607 O O . GLY A 1 23 ? -13.494 -4.422 7.906 1.00 0.00 23 GLY B O 8
ATOM 10611 N N . LYS A 1 24 ? -11.480 -4.135 6.956 1.00 0.00 24 LYS B N 8
ATOM 10612 C CA . LYS A 1 24 ? -12.008 -3.881 5.624 1.00 0.00 24 LYS B CA 8
ATOM 10613 C C . LYS A 1 24 ? -11.951 -5.162 4.807 1.00 0.00 24 LYS B C 8
ATOM 10614 O O . LYS A 1 24 ? -12.235 -6.252 5.311 1.00 0.00 24 LYS B O 8
ATOM 10633 N N . GLY A 1 25 ? -11.591 -5.025 3.541 1.00 0.00 25 GLY B N 8
ATOM 10634 C CA . GLY A 1 25 ? -11.355 -6.185 2.713 1.00 0.00 25 GLY B CA 8
ATOM 10635 C C . GLY A 1 25 ? -10.161 -6.967 3.205 1.00 0.00 25 GLY B C 8
ATOM 10636 O O . GLY A 1 25 ? -9.189 -6.374 3.677 1.00 0.00 25 GLY B O 8
ATOM 10640 N N . LYS A 1 26 ? -10.233 -8.291 3.130 1.00 0.00 26 LYS B N 8
ATOM 10641 C CA . LYS A 1 26 ? -9.107 -9.121 3.519 1.00 0.00 26 LYS B CA 8
ATOM 10642 C C . LYS A 1 26 ? -7.935 -8.796 2.614 1.00 0.00 26 LYS B C 8
ATOM 10643 O O . LYS A 1 26 ? -8.101 -8.707 1.401 1.00 0.00 26 LYS B O 8
ATOM 10662 N N . LEU A 1 27 ? -6.773 -8.592 3.196 1.00 0.00 27 LEU B N 8
ATOM 10663 C CA . LEU A 1 27 ? -5.626 -8.174 2.455 1.00 0.00 27 LEU B CA 8
ATOM 10664 C C . LEU A 1 27 ? -4.362 -8.658 3.158 1.00 0.00 27 LEU B C 8
ATOM 10665 O O . LEU A 1 27 ? -3.978 -8.131 4.204 1.00 0.00 27 LEU B O 8
ATOM 10681 N N . SER A 1 28 ? -3.746 -9.688 2.603 1.00 0.00 28 SER B N 8
ATOM 10682 C CA . SER A 1 28 ? -2.529 -10.250 3.167 1.00 0.00 28 SER B CA 8
ATOM 10683 C C . SER A 1 28 ? -1.319 -9.806 2.349 1.00 0.00 28 SER B C 8
ATOM 10684 O O . SER A 1 28 ? -1.150 -10.227 1.202 1.00 0.00 28 SER B O 8
ATOM 10692 N N . LEU A 1 29 ? -0.482 -8.960 2.938 1.00 0.00 29 LEU B N 8
ATOM 10693 C CA . LEU A 1 29 ? 0.634 -8.362 2.213 1.00 0.00 29 LEU B CA 8
ATOM 10694 C C . LEU A 1 29 ? 1.900 -9.200 2.328 1.00 0.00 29 LEU B C 8
ATOM 10695 O O . LEU A 1 29 ? 2.116 -9.917 3.306 1.00 0.00 29 LEU B O 8
ATOM 10711 N N . SER A 1 30 ? 2.730 -9.068 1.318 1.00 0.00 30 SER B N 8
ATOM 10712 C CA . SER A 1 30 ? 4.045 -9.662 1.275 1.00 0.00 30 SER B CA 8
ATOM 10713 C C . SER A 1 30 ? 4.972 -8.719 0.519 1.00 0.00 30 SER B C 8
ATOM 10714 O O . SER A 1 30 ? 4.531 -8.024 -0.400 1.00 0.00 30 SER B O 8
ATOM 10722 N N . MET A 1 31 ? 6.237 -8.681 0.895 1.00 0.00 31 MET B N 8
ATOM 10723 C CA . MET A 1 31 ? 7.151 -7.692 0.343 1.00 0.00 31 MET B CA 8
ATOM 10724 C C . MET A 1 31 ? 8.355 -8.336 -0.333 1.00 0.00 31 MET B C 8
ATOM 10725 O O . MET A 1 31 ? 8.902 -9.331 0.140 1.00 0.00 31 MET B O 8
ATOM 10739 N N . ASN A 1 32 ? 8.744 -7.751 -1.452 1.00 0.00 32 ASN B N 8
ATOM 10740 C CA . ASN A 1 32 ? 9.951 -8.143 -2.169 1.00 0.00 32 ASN B CA 8
ATOM 10741 C C . ASN A 1 32 ? 10.751 -6.886 -2.462 1.00 0.00 32 ASN B C 8
ATOM 10742 O O . ASN A 1 32 ? 10.414 -6.136 -3.374 1.00 0.00 32 ASN B O 8
ATOM 10753 N N . GLY A 1 33 ? 11.787 -6.632 -1.683 1.00 0.00 33 GLY B N 8
ATOM 10754 C CA . GLY A 1 33 ? 12.405 -5.324 -1.727 1.00 0.00 33 GLY B CA 8
ATOM 10755 C C . GLY A 1 33 ? 11.502 -4.329 -1.048 1.00 0.00 33 GLY B C 8
ATOM 10756 O O . GLY A 1 33 ? 11.445 -4.269 0.181 1.00 0.00 33 GLY B O 8
ATOM 10760 N N . ASN A 1 34 ? 10.761 -3.584 -1.845 1.00 0.00 34 ASN B N 8
ATOM 10761 C CA . ASN A 1 34 ? 9.715 -2.721 -1.326 1.00 0.00 34 ASN B CA 8
ATOM 10762 C C . ASN A 1 34 ? 8.428 -2.951 -2.102 1.00 0.00 34 ASN B C 8
ATOM 10763 O O . ASN A 1 34 ? 7.531 -2.111 -2.097 1.00 0.00 34 ASN B O 8
ATOM 10774 N N . GLN A 1 35 ? 8.346 -4.096 -2.782 1.00 0.00 35 GLN B N 8
ATOM 10775 C CA . GLN A 1 35 ? 7.151 -4.434 -3.542 1.00 0.00 35 GLN B CA 8
ATOM 10776 C C . GLN A 1 35 ? 5.996 -4.734 -2.616 1.00 0.00 35 GLN B C 8
ATOM 10777 O O . GLN A 1 35 ? 6.186 -5.138 -1.467 1.00 0.00 35 GLN B O 8
ATOM 10791 N N . LEU A 1 36 ? 4.805 -4.566 -3.140 1.00 0.00 36 LEU B N 8
ATOM 10792 C CA . LEU A 1 36 ? 3.605 -4.905 -2.418 1.00 0.00 36 LEU B CA 8
ATOM 10793 C C . LEU A 1 36 ? 2.867 -5.990 -3.177 1.00 0.00 36 LEU B C 8
ATOM 10794 O O . LEU A 1 36 ? 2.304 -5.748 -4.244 1.00 0.00 36 LEU B O 8
ATOM 10810 N N . LYS A 1 37 ? 2.925 -7.185 -2.642 1.00 0.00 37 LYS B N 8
ATOM 10811 C CA . LYS A 1 37 ? 2.221 -8.321 -3.207 1.00 0.00 37 LYS B CA 8
ATOM 10812 C C . LYS A 1 37 ? 1.192 -8.772 -2.191 1.00 0.00 37 LYS B C 8
ATOM 10813 O O . LYS A 1 37 ? 1.478 -8.785 -0.994 1.00 0.00 37 LYS B O 8
ATOM 10832 N N . ALA A 1 38 ? 0.010 -9.137 -2.637 1.00 0.00 38 ALA B N 8
ATOM 10833 C CA . ALA A 1 38 ? -1.086 -9.342 -1.706 1.00 0.00 38 ALA B CA 8
ATOM 10834 C C . ALA A 1 38 ? -2.168 -10.269 -2.233 1.00 0.00 38 ALA B C 8
ATOM 10835 O O . ALA A 1 38 ? -2.409 -10.357 -3.440 1.00 0.00 38 ALA B O 8
ATOM 10842 N N . THR A 1 39 ? -2.816 -10.946 -1.299 1.00 0.00 39 THR B N 8
ATOM 10843 C CA . THR A 1 39 ? -4.006 -11.725 -1.573 1.00 0.00 39 THR B CA 8
ATOM 10844 C C . THR A 1 39 ? -5.171 -11.099 -0.821 1.00 0.00 39 THR B C 8
ATOM 10845 O O . THR A 1 39 ? -4.994 -10.617 0.302 1.00 0.00 39 THR B O 8
ATOM 10856 N N . SER A 1 40 ? -6.346 -11.085 -1.418 1.00 0.00 40 SER B N 8
ATOM 10857 C CA . SER A 1 40 ? -7.449 -10.334 -0.849 1.00 0.00 40 SER B CA 8
ATOM 10858 C C . SER A 1 40 ? -8.775 -11.086 -0.912 1.00 0.00 40 SER B C 8
ATOM 10859 O O . SER A 1 40 ? -8.867 -12.169 -1.494 1.00 0.00 40 SER B O 8
ATOM 10867 N N . SER A 1 41 ? -9.790 -10.507 -0.277 1.00 0.00 41 SER B N 8
ATOM 10868 C CA . SER A 1 41 ? -11.150 -11.024 -0.338 1.00 0.00 41 SER B CA 8
ATOM 10869 C C . SER A 1 41 ? -12.142 -9.898 -0.071 1.00 0.00 41 SER B C 8
ATOM 10870 O O . SER A 1 41 ? -11.796 -8.882 0.537 1.00 0.00 41 SER B O 8
ATOM 10878 N N . ASN A 1 42 ? -13.371 -10.095 -0.513 1.00 0.00 42 ASN B N 8
ATOM 10879 C CA . ASN A 1 42 ? -14.397 -9.065 -0.443 1.00 0.00 42 ASN B CA 8
ATOM 10880 C C . ASN A 1 42 ? -15.534 -9.498 0.465 1.00 0.00 42 ASN B C 8
ATOM 10881 O O . ASN A 1 42 ? -16.679 -9.089 0.282 1.00 0.00 42 ASN B O 8
ATOM 10892 N N . ALA A 1 43 ? -15.214 -10.336 1.441 1.00 0.00 43 ALA B N 8
ATOM 10893 C CA . ALA A 1 43 ? -16.216 -10.839 2.378 1.00 0.00 43 ALA B CA 8
ATOM 10894 C C . ALA A 1 43 ? -16.801 -9.719 3.233 1.00 0.00 43 ALA B C 8
ATOM 10895 O O . ALA A 1 43 ? -17.865 -9.866 3.831 1.00 0.00 43 ALA B O 8
ATOM 10902 N N . GLY A 1 44 ? -16.089 -8.611 3.283 1.00 0.00 44 GLY B N 8
ATOM 10903 C CA . GLY A 1 44 ? -16.542 -7.454 4.032 1.00 0.00 44 GLY B CA 8
ATOM 10904 C C . GLY A 1 44 ? -16.155 -6.159 3.347 1.00 0.00 44 GLY B C 8
ATOM 10905 O O . GLY A 1 44 ? -16.952 -5.223 3.285 1.00 0.00 44 GLY B O 8
ATOM 10909 N N . TYR A 1 45 ? -14.924 -6.143 2.822 1.00 0.00 45 TYR B N 8
ATOM 10910 C CA . TYR A 1 45 ? -14.346 -5.027 2.078 1.00 0.00 45 TYR B CA 8
ATOM 10911 C C . TYR A 1 45 ? -14.578 -3.651 2.722 1.00 0.00 45 TYR B C 8
ATOM 10912 O O . TYR A 1 45 ? -14.868 -3.544 3.912 1.00 0.00 45 TYR B O 8
ATOM 10930 N N . GLY A 1 46 ? -14.379 -2.597 1.932 1.00 0.00 46 GLY B N 8
ATOM 10931 C CA . GLY A 1 46 ? -14.548 -1.250 2.420 1.00 0.00 46 GLY B CA 8
ATOM 10932 C C . GLY A 1 46 ? -16.003 -0.842 2.425 1.00 0.00 46 GLY B C 8
ATOM 10933 O O . GLY A 1 46 ? -16.494 -0.259 1.458 1.00 0.00 46 GLY B O 8
ATOM 10937 N N . ILE A 1 47 ? -16.693 -1.187 3.502 1.00 0.00 47 ILE B N 8
ATOM 10938 C CA . ILE A 1 47 ? -18.109 -0.881 3.646 1.00 0.00 47 ILE B CA 8
ATOM 10939 C C . ILE A 1 47 ? -18.333 0.614 3.573 1.00 0.00 47 ILE B C 8
ATOM 10940 O O . ILE A 1 47 ? -18.896 1.133 2.606 1.00 0.00 47 ILE B O 8
ATOM 10956 N N . SER A 1 48 ? -17.885 1.297 4.605 1.00 0.00 48 SER B N 8
ATOM 10957 C CA . SER A 1 48 ? -18.017 2.741 4.659 1.00 0.00 48 SER B CA 8
ATOM 10958 C C . SER A 1 48 ? -16.656 3.424 4.645 1.00 0.00 48 SER B C 8
ATOM 10959 O O . SER A 1 48 ? -16.097 3.677 3.576 1.00 0.00 48 SER B O 8
ATOM 10967 N N . TYR A 1 49 ? -16.128 3.700 5.839 1.00 0.00 49 TYR B N 8
ATOM 10968 C CA . TYR A 1 49 ? -14.874 4.444 5.990 1.00 0.00 49 TYR B CA 8
ATOM 10969 C C . TYR A 1 49 ? -14.966 5.776 5.268 1.00 0.00 49 TYR B C 8
ATOM 10970 O O . TYR A 1 49 ? -14.003 6.233 4.653 1.00 0.00 49 TYR B O 8
ATOM 10988 N N . GLU A 1 50 ? -16.125 6.403 5.425 1.00 0.00 50 GLU B N 8
ATOM 10989 C CA . GLU A 1 50 ? -16.527 7.574 4.668 1.00 0.00 50 GLU B CA 8
ATOM 10990 C C . GLU A 1 50 ? -16.040 7.545 3.222 1.00 0.00 50 GLU B C 8
ATOM 10991 O O . GLU A 1 50 ? -16.674 6.944 2.353 1.00 0.00 50 GLU B O 8
ATOM 11003 N N . ASP A 1 51 ? -14.907 8.187 2.993 1.00 0.00 51 ASP B N 8
ATOM 11004 C CA . ASP A 1 51 ? -14.261 8.222 1.692 1.00 0.00 51 ASP B CA 8
ATOM 11005 C C . ASP A 1 51 ? -12.893 8.855 1.865 1.00 0.00 51 ASP B C 8
ATOM 11006 O O . ASP A 1 51 ? -12.792 10.045 2.161 1.00 0.00 51 ASP B O 8
ATOM 11015 N N . LYS A 1 52 ? -11.843 8.070 1.716 1.00 0.00 52 LYS B N 8
ATOM 11016 C CA . LYS A 1 52 ? -10.498 8.566 1.965 1.00 0.00 52 LYS B CA 8
ATOM 11017 C C . LYS A 1 52 ? -9.571 8.136 0.849 1.00 0.00 52 LYS B C 8
ATOM 11018 O O . LYS A 1 52 ? -9.488 6.952 0.525 1.00 0.00 52 LYS B O 8
ATOM 11037 N N . ASN A 1 53 ? -8.889 9.094 0.258 1.00 0.00 53 ASN B N 8
ATOM 11038 C CA . ASN A 1 53 ? -7.958 8.815 -0.815 1.00 0.00 53 ASN B CA 8
ATOM 11039 C C . ASN A 1 53 ? -6.542 9.134 -0.387 1.00 0.00 53 ASN B C 8
ATOM 11040 O O . ASN A 1 53 ? -6.251 10.232 0.093 1.00 0.00 53 ASN B O 8
ATOM 11051 N N . TRP A 1 54 ? -5.667 8.166 -0.536 1.00 0.00 54 TRP B N 8
ATOM 11052 C CA . TRP A 1 54 ? -4.270 8.360 -0.244 1.00 0.00 54 TRP B CA 8
ATOM 11053 C C . TRP A 1 54 ? -3.426 7.522 -1.192 1.00 0.00 54 TRP B C 8
ATOM 11054 O O . TRP A 1 54 ? -3.938 6.614 -1.853 1.00 0.00 54 TRP B O 8
ATOM 11075 N N . GLY A 1 55 ? -2.149 7.843 -1.273 1.00 0.00 55 GLY B N 8
ATOM 11076 C CA . GLY A 1 55 ? -1.299 7.224 -2.256 1.00 0.00 55 GLY B CA 8
ATOM 11077 C C . GLY A 1 55 ? -0.056 6.614 -1.658 1.00 0.00 55 GLY B C 8
ATOM 11078 O O . GLY A 1 55 ? 0.459 7.092 -0.645 1.00 0.00 55 GLY B O 8
ATOM 11082 N N . ILE A 1 56 ? 0.407 5.539 -2.268 1.00 0.00 56 ILE B N 8
ATOM 11083 C CA . ILE A 1 56 ? 1.700 4.978 -1.945 1.00 0.00 56 ILE B CA 8
ATOM 11084 C C . ILE A 1 56 ? 2.663 5.279 -3.081 1.00 0.00 56 ILE B C 8
ATOM 11085 O O . ILE A 1 56 ? 2.250 5.383 -4.242 1.00 0.00 56 ILE B O 8
ATOM 11101 N N . PHE A 1 57 ? 3.932 5.436 -2.753 1.00 0.00 57 PHE B N 8
ATOM 11102 C CA . PHE A 1 57 ? 4.903 5.948 -3.708 1.00 0.00 57 PHE B CA 8
ATOM 11103 C C . PHE A 1 57 ? 6.128 5.049 -3.816 1.00 0.00 57 PHE B C 8
ATOM 11104 O O . PHE A 1 57 ? 6.516 4.427 -2.840 1.00 0.00 57 PHE B O 8
ATOM 11121 N N . VAL A 1 58 ? 6.721 4.963 -5.013 1.00 0.00 58 VAL B N 8
ATOM 11122 C CA . VAL A 1 58 ? 7.915 4.166 -5.212 1.00 0.00 58 VAL B CA 8
ATOM 11123 C C . VAL A 1 58 ? 8.956 5.001 -5.945 1.00 0.00 58 VAL B C 8
ATOM 11124 O O . VAL A 1 58 ? 8.627 5.715 -6.890 1.00 0.00 58 VAL B O 8
ATOM 11137 N N . ASN A 1 59 ? 10.204 4.931 -5.485 1.00 0.00 59 ASN B N 8
ATOM 11138 C CA . ASN A 1 59 ? 11.284 5.782 -5.991 1.00 0.00 59 ASN B CA 8
ATOM 11139 C C . ASN A 1 59 ? 10.930 7.237 -5.739 1.00 0.00 59 ASN B C 8
ATOM 11140 O O . ASN A 1 59 ? 11.488 8.150 -6.348 1.00 0.00 59 ASN B O 8
ATOM 11151 N N . GLY A 1 60 ? 9.977 7.435 -4.838 1.00 0.00 60 GLY B N 8
ATOM 11152 C CA . GLY A 1 60 ? 9.510 8.755 -4.531 1.00 0.00 60 GLY B CA 8
ATOM 11153 C C . GLY A 1 60 ? 8.358 9.183 -5.422 1.00 0.00 60 GLY B C 8
ATOM 11154 O O . GLY A 1 60 ? 7.783 10.258 -5.248 1.00 0.00 60 GLY B O 8
ATOM 11158 N N . GLU A 1 61 ? 8.018 8.319 -6.366 1.00 0.00 61 GLU B N 8
ATOM 11159 C CA . GLU A 1 61 ? 6.980 8.574 -7.348 1.00 0.00 61 GLU B CA 8
ATOM 11160 C C . GLU A 1 61 ? 5.731 7.812 -6.978 1.00 0.00 61 GLU B C 8
ATOM 11161 O O . GLU A 1 61 ? 5.758 7.053 -6.049 1.00 0.00 61 GLU B O 8
ATOM 11173 N N . LYS A 1 62 ? 4.651 7.980 -7.712 1.00 0.00 62 LYS B N 8
ATOM 11174 C CA . LYS A 1 62 ? 3.441 7.206 -7.443 1.00 0.00 62 LYS B CA 8
ATOM 11175 C C . LYS A 1 62 ? 3.715 5.704 -7.597 1.00 0.00 62 LYS B C 8
ATOM 11176 O O . LYS A 1 62 ? 4.699 5.307 -8.228 1.00 0.00 62 LYS B O 8
ATOM 11195 N N . VAL A 1 63 ? 2.900 4.879 -6.948 1.00 0.00 63 VAL B N 8
ATOM 11196 C CA . VAL A 1 63 ? 2.874 3.453 -7.245 1.00 0.00 63 VAL B CA 8
ATOM 11197 C C . VAL A 1 63 ? 1.486 2.877 -6.967 1.00 0.00 63 VAL B C 8
ATOM 11198 O O . VAL A 1 63 ? 1.166 1.762 -7.384 1.00 0.00 63 VAL B O 8
ATOM 11211 N N . TYR A 1 64 ? 0.648 3.653 -6.287 1.00 0.00 64 TYR B N 8
ATOM 11212 C CA . TYR A 1 64 ? -0.649 3.160 -5.851 1.00 0.00 64 TYR B CA 8
ATOM 11213 C C . TYR A 1 64 ? -1.565 4.327 -5.496 1.00 0.00 64 TYR B C 8
ATOM 11214 O O . TYR A 1 64 ? -1.208 5.186 -4.693 1.00 0.00 64 TYR B O 8
ATOM 11232 N N . THR A 1 65 ? -2.727 4.351 -6.119 1.00 0.00 65 THR B N 8
ATOM 11233 C CA . THR A 1 65 ? -3.731 5.383 -5.872 1.00 0.00 65 THR B CA 8
ATOM 11234 C C . THR A 1 65 ? -5.093 4.733 -5.656 1.00 0.00 65 THR B C 8
ATOM 11235 O O . THR A 1 65 ? -5.519 3.921 -6.480 1.00 0.00 65 THR B O 8
ATOM 11246 N N . PHE A 1 66 ? -5.774 5.069 -4.562 1.00 0.00 66 PHE B N 8
ATOM 11247 C CA . PHE A 1 66 ? -7.032 4.436 -4.250 1.00 0.00 66 PHE B CA 8
ATOM 11248 C C . PHE A 1 66 ? -7.802 5.189 -3.185 1.00 0.00 66 PHE B C 8
ATOM 11249 O O . PHE A 1 66 ? -7.406 6.263 -2.729 1.00 0.00 66 PHE B O 8
ATOM 11266 N N . ASN A 1 67 ? -8.899 4.578 -2.811 1.00 0.00 67 ASN B N 8
ATOM 11267 C CA . ASN A 1 67 ? -9.824 5.104 -1.825 1.00 0.00 67 ASN B CA 8
ATOM 11268 C C . ASN A 1 67 ? -10.272 3.961 -0.919 1.00 0.00 67 ASN B C 8
ATOM 11269 O O . ASN A 1 67 ? -10.109 2.796 -1.287 1.00 0.00 67 ASN B O 8
ATOM 11280 N N . GLU A 1 68 ? -10.843 4.267 0.236 1.00 0.00 68 GLU B N 8
ATOM 11281 C CA . GLU A 1 68 ? -11.219 3.223 1.187 1.00 0.00 68 GLU B CA 8
ATOM 11282 C C . GLU A 1 68 ? -12.352 2.358 0.627 1.00 0.00 68 GLU B C 8
ATOM 11283 O O . GLU A 1 68 ? -12.250 1.127 0.565 1.00 0.00 68 GLU B O 8
ATOM 11295 N N . LYS A 1 69 ? -13.410 3.023 0.183 1.00 0.00 69 LYS B N 8
ATOM 11296 C CA . LYS A 1 69 ? -14.596 2.368 -0.357 1.00 0.00 69 LYS B CA 8
ATOM 11297 C C . LYS A 1 69 ? -14.305 1.727 -1.712 1.00 0.00 69 LYS B C 8
ATOM 11298 O O . LYS A 1 69 ? -15.052 0.869 -2.178 1.00 0.00 69 LYS B O 8
ATOM 11317 N N . SER A 1 70 ? -13.215 2.150 -2.340 1.00 0.00 70 SER B N 8
ATOM 11318 C CA . SER A 1 70 ? -12.766 1.551 -3.591 1.00 0.00 70 SER B CA 8
ATOM 11319 C C . SER A 1 70 ? -12.263 0.125 -3.336 1.00 0.00 70 SER B C 8
ATOM 11320 O O . SER A 1 70 ? -12.029 -0.643 -4.269 1.00 0.00 70 SER B O 8
ATOM 11328 N N . THR A 1 71 ? -12.125 -0.204 -2.050 1.00 0.00 71 THR B N 8
ATOM 11329 C CA . THR A 1 71 ? -11.764 -1.523 -1.571 1.00 0.00 71 THR B CA 8
ATOM 11330 C C . THR A 1 71 ? -10.399 -1.969 -2.087 1.00 0.00 71 THR B C 8
ATOM 11331 O O . THR A 1 71 ? -10.264 -2.535 -3.173 1.00 0.00 71 THR B O 8
ATOM 11342 N N . VAL A 1 72 ? -9.389 -1.723 -1.261 1.00 0.00 72 VAL B N 8
ATOM 11343 C CA . VAL A 1 72 ? -7.993 -1.925 -1.636 1.00 0.00 72 VAL B CA 8
ATOM 11344 C C . VAL A 1 72 ? -7.700 -3.372 -2.029 1.00 0.00 72 VAL B C 8
ATOM 11345 O O . VAL A 1 72 ? -6.736 -3.634 -2.742 1.00 0.00 72 VAL B O 8
ATOM 11358 N N . GLY A 1 73 ? -8.542 -4.298 -1.583 1.00 0.00 73 GLY B N 8
ATOM 11359 C CA . GLY A 1 73 ? -8.344 -5.699 -1.900 1.00 0.00 73 GLY B CA 8
ATOM 11360 C C . GLY A 1 73 ? -8.253 -5.952 -3.394 1.00 0.00 73 GLY B C 8
ATOM 11361 O O . GLY A 1 73 ? -7.341 -6.636 -3.862 1.00 0.00 73 GLY B O 8
ATOM 11365 N N . ASN A 1 74 ? -9.182 -5.378 -4.145 1.00 0.00 74 ASN B N 8
ATOM 11366 C CA . ASN A 1 74 ? -9.223 -5.576 -5.589 1.00 0.00 74 ASN B CA 8
ATOM 11367 C C . ASN A 1 74 ? -8.181 -4.701 -6.268 1.00 0.00 74 ASN B C 8
ATOM 11368 O O . ASN A 1 74 ? -7.542 -5.105 -7.240 1.00 0.00 74 ASN B O 8
ATOM 11379 N N . ILE A 1 75 ? -7.988 -3.510 -5.720 1.00 0.00 75 ILE B N 8
ATOM 11380 C CA . ILE A 1 75 ? -7.046 -2.552 -6.289 1.00 0.00 75 ILE B CA 8
ATOM 11381 C C . ILE A 1 75 ? -5.623 -3.086 -6.187 1.00 0.00 75 ILE B C 8
ATOM 11382 O O . ILE A 1 75 ? -4.845 -3.025 -7.138 1.00 0.00 75 ILE B O 8
ATOM 11398 N N . SER A 1 76 ? -5.304 -3.606 -5.010 1.00 0.00 76 SER B N 8
ATOM 11399 C CA . SER A 1 76 ? -3.959 -4.100 -4.708 1.00 0.00 76 SER B CA 8
ATOM 11400 C C . SER A 1 76 ? -3.615 -5.285 -5.589 1.00 0.00 76 SER B C 8
ATOM 11401 O O . SER A 1 76 ? -2.449 -5.534 -5.879 1.00 0.00 76 SER B O 8
ATOM 11409 N N . ASN A 1 77 ? -4.641 -6.006 -6.010 1.00 0.00 77 ASN B N 8
ATOM 11410 C CA . ASN A 1 77 ? -4.477 -7.126 -6.923 1.00 0.00 77 ASN B CA 8
ATOM 11411 C C . ASN A 1 77 ? -3.754 -6.669 -8.174 1.00 0.00 77 ASN B C 8
ATOM 11412 O O . ASN A 1 77 ? -2.846 -7.331 -8.678 1.00 0.00 77 ASN B O 8
ATOM 11423 N N . ASP A 1 78 ? -4.183 -5.523 -8.664 1.00 0.00 78 ASP B N 8
ATOM 11424 C CA . ASP A 1 78 ? -3.544 -4.887 -9.812 1.00 0.00 78 ASP B CA 8
ATOM 11425 C C . ASP A 1 78 ? -2.164 -4.357 -9.445 1.00 0.00 78 ASP B C 8
ATOM 11426 O O . ASP A 1 78 ? -1.224 -4.480 -10.217 1.00 0.00 78 ASP B O 8
ATOM 11435 N N . ILE A 1 79 ? -2.044 -3.777 -8.261 1.00 0.00 79 ILE B N 8
ATOM 11436 C CA . ILE A 1 79 ? -0.774 -3.236 -7.784 1.00 0.00 79 ILE B CA 8
ATOM 11437 C C . ILE A 1 79 ? 0.320 -4.304 -7.744 1.00 0.00 79 ILE B C 8
ATOM 11438 O O . ILE A 1 79 ? 1.507 -4.014 -7.920 1.00 0.00 79 ILE B O 8
ATOM 11454 N N . ASN A 1 80 ? -0.104 -5.542 -7.544 1.00 0.00 80 ASN B N 8
ATOM 11455 C CA . ASN A 1 80 ? 0.804 -6.688 -7.533 1.00 0.00 80 ASN B CA 8
ATOM 11456 C C . ASN A 1 80 ? 1.536 -6.844 -8.868 1.00 0.00 80 ASN B C 8
ATOM 11457 O O . ASN A 1 80 ? 2.610 -7.438 -8.925 1.00 0.00 80 ASN B O 8
ATOM 11468 N N . LYS A 1 81 ? 0.962 -6.305 -9.938 1.00 0.00 81 LYS B N 8
ATOM 11469 C CA . LYS A 1 81 ? 1.508 -6.505 -11.275 1.00 0.00 81 LYS B CA 8
ATOM 11470 C C . LYS A 1 81 ? 2.394 -5.329 -11.694 1.00 0.00 81 LYS B C 8
ATOM 11471 O O . LYS A 1 81 ? 2.866 -5.269 -12.827 1.00 0.00 81 LYS B O 8
ATOM 11490 N N . LEU A 1 82 ? 2.634 -4.408 -10.770 1.00 0.00 82 LEU B N 8
ATOM 11491 C CA . LEU A 1 82 ? 3.384 -3.192 -11.073 1.00 0.00 82 LEU B CA 8
ATOM 11492 C C . LEU A 1 82 ? 4.881 -3.448 -11.115 1.00 0.00 82 LEU B C 8
ATOM 11493 O O . LEU A 1 82 ? 5.657 -2.561 -11.473 1.00 0.00 82 LEU B O 8
ATOM 11509 N N . ASN A 1 83 ? 5.266 -4.680 -10.772 1.00 0.00 83 ASN B N 8
ATOM 11510 C CA . ASN A 1 83 ? 6.646 -5.055 -10.589 1.00 0.00 83 ASN B CA 8
ATOM 11511 C C . ASN A 1 83 ? 7.411 -3.970 -9.838 1.00 0.00 83 ASN B C 8
ATOM 11512 O O . ASN A 1 83 ? 8.465 -3.510 -10.277 1.00 0.00 83 ASN B O 8
ATOM 11523 N N . ILE A 1 84 ? 6.851 -3.583 -8.696 1.00 0.00 84 ILE B N 8
ATOM 11524 C CA . ILE A 1 84 ? 7.316 -2.445 -7.910 1.00 0.00 84 ILE B CA 8
ATOM 11525 C C . ILE A 1 84 ? 8.819 -2.507 -7.607 1.00 0.00 84 ILE B C 8
ATOM 11526 O O . ILE A 1 84 ? 9.406 -3.580 -7.480 1.00 0.00 84 ILE B O 8
ATOM 11542 N N . LYS A 1 85 ? 9.434 -1.338 -7.531 1.00 0.00 85 LYS B N 8
ATOM 11543 C CA . LYS A 1 85 ? 10.851 -1.223 -7.216 1.00 0.00 85 LYS B CA 8
ATOM 11544 C C . LYS A 1 85 ? 11.069 -1.065 -5.716 1.00 0.00 85 LYS B C 8
ATOM 11545 O O . LYS A 1 85 ? 10.171 -1.321 -4.917 1.00 0.00 85 LYS B O 8
ATOM 11564 N N . GLY A 1 86 ? 12.264 -0.633 -5.340 1.00 0.00 86 GLY B N 8
ATOM 11565 C CA . GLY A 1 86 ? 12.562 -0.429 -3.937 1.00 0.00 86 GLY B CA 8
ATOM 11566 C C . GLY A 1 86 ? 13.653 0.600 -3.711 1.00 0.00 86 GLY B C 8
ATOM 11567 O O . GLY A 1 86 ? 14.807 0.381 -4.088 1.00 0.00 86 GLY B O 8
ATOM 11571 N N . MET A 1 87 ? 13.281 1.728 -3.098 1.00 0.00 87 MET B N 8
ATOM 11572 C CA . MET A 1 87 ? 14.244 2.765 -2.720 1.00 0.00 87 MET B CA 8
ATOM 11573 C C . MET A 1 87 ? 13.573 3.873 -1.891 1.00 0.00 87 MET B C 8
ATOM 11574 O O . MET A 1 87 ? 14.015 4.161 -0.782 1.00 0.00 87 MET B O 8
ATOM 11588 N N . TYR A 1 88 ? 12.500 4.487 -2.405 1.00 0.00 88 TYR B N 8
ATOM 11589 C CA . TYR A 1 88 ? 11.823 5.549 -1.680 1.00 0.00 88 TYR B CA 8
ATOM 11590 C C . TYR A 1 88 ? 10.314 5.356 -1.751 1.00 0.00 88 TYR B C 8
ATOM 11591 O O . TYR A 1 88 ? 9.645 5.898 -2.627 1.00 0.00 88 TYR B O 8
ATOM 11609 N N . ILE A 1 89 ? 9.795 4.540 -0.857 1.00 0.00 89 ILE B N 8
ATOM 11610 C CA . ILE A 1 89 ? 8.368 4.302 -0.778 1.00 0.00 89 ILE B CA 8
ATOM 11611 C C . ILE A 1 89 ? 7.736 5.135 0.330 1.00 0.00 89 ILE B C 8
ATOM 11612 O O . ILE A 1 89 ? 8.026 4.933 1.507 1.00 0.00 89 ILE B O 8
ATOM 11628 N N . GLU A 1 90 ? 6.883 6.077 -0.048 1.00 0.00 90 GLU B N 8
ATOM 11629 C CA . GLU A 1 90 ? 6.233 6.940 0.929 1.00 0.00 90 GLU B CA 8
ATOM 11630 C C . GLU A 1 90 ? 4.830 6.457 1.246 1.00 0.00 90 GLU B C 8
ATOM 11631 O O . GLU A 1 90 ? 4.354 5.462 0.695 1.00 0.00 90 GLU B O 8
ATOM 11643 N N . ILE A 1 91 ? 4.175 7.207 2.117 1.00 0.00 91 ILE B N 8
ATOM 11644 C CA . ILE A 1 91 ? 2.837 6.892 2.604 1.00 0.00 91 ILE B CA 8
ATOM 11645 C C . ILE A 1 91 ? 2.134 8.195 2.970 1.00 0.00 91 ILE B C 8
ATOM 11646 O O . ILE A 1 91 ? 2.575 8.877 3.898 1.00 0.00 91 ILE B O 8
ATOM 11662 N N . LYS A 1 92 ? 1.066 8.556 2.269 1.00 0.00 92 LYS B N 8
ATOM 11663 C CA . LYS A 1 92 ? 0.375 9.817 2.552 1.00 0.00 92 LYS B CA 8
ATOM 11664 C C . LYS A 1 92 ? -0.893 9.978 1.728 1.00 0.00 92 LYS B C 8
ATOM 11665 O O . LYS A 1 92 ? -1.076 9.326 0.704 1.00 0.00 92 LYS B O 8
ATOM 11684 N N . GLN A 1 93 ? -1.755 10.866 2.200 1.00 0.00 93 GLN B N 8
ATOM 11685 C CA . GLN A 1 93 ? -2.963 11.248 1.494 1.00 0.00 93 GLN B CA 8
ATOM 11686 C C . GLN A 1 93 ? -2.628 12.108 0.287 1.00 0.00 93 GLN B C 8
ATOM 11687 O O . GLN A 1 93 ? -1.554 12.707 0.208 1.00 0.00 93 GLN B O 8
ATOM 11701 N N . ILE A 1 94 ? -3.547 12.145 -0.652 1.00 0.00 94 ILE B N 8
ATOM 11702 C CA . ILE A 1 94 ? -3.355 12.866 -1.893 1.00 0.00 94 ILE B CA 8
ATOM 11703 C C . ILE A 1 94 ? -4.434 13.924 -2.079 1.00 0.00 94 ILE B C 8
ATOM 11704 O O . ILE A 1 94 ? -4.876 14.138 -3.225 1.00 0.00 94 ILE B O 8
ATOM 11721 N N . ASP A 1 1 ? 18.887 -15.543 3.487 1.00 0.00 1 ASP B N 9
ATOM 11722 C CA . ASP A 1 1 ? 18.768 -14.214 4.130 1.00 0.00 1 ASP B CA 9
ATOM 11723 C C . ASP A 1 1 ? 17.991 -13.263 3.232 1.00 0.00 1 ASP B C 9
ATOM 11724 O O . ASP A 1 1 ? 18.409 -12.983 2.109 1.00 0.00 1 ASP B O 9
ATOM 11735 N N . ASN A 1 2 ? 16.862 -12.772 3.723 1.00 0.00 2 ASN B N 9
ATOM 11736 C CA . ASN A 1 2 ? 16.037 -11.846 2.956 1.00 0.00 2 ASN B CA 9
ATOM 11737 C C . ASN A 1 2 ? 15.408 -10.796 3.864 1.00 0.00 2 ASN B C 9
ATOM 11738 O O . ASN A 1 2 ? 15.599 -9.598 3.669 1.00 0.00 2 ASN B O 9
ATOM 11749 N N . GLN A 1 3 ? 14.674 -11.255 4.870 1.00 0.00 3 GLN B N 9
ATOM 11750 C CA . GLN A 1 3 ? 13.917 -10.363 5.740 1.00 0.00 3 GLN B CA 9
ATOM 11751 C C . GLN A 1 3 ? 14.828 -9.656 6.740 1.00 0.00 3 GLN B C 9
ATOM 11752 O O . GLN A 1 3 ? 14.392 -8.765 7.466 1.00 0.00 3 GLN B O 9
ATOM 11766 N N . LYS A 1 4 ? 16.084 -10.074 6.798 1.00 0.00 4 LYS B N 9
ATOM 11767 C CA . LYS A 1 4 ? 17.059 -9.444 7.643 1.00 0.00 4 LYS B CA 9
ATOM 11768 C C . LYS A 1 4 ? 17.659 -8.222 6.946 1.00 0.00 4 LYS B C 9
ATOM 11769 O O . LYS A 1 4 ? 18.180 -7.316 7.594 1.00 0.00 4 LYS B O 9
ATOM 11788 N N . ALA A 1 5 ? 17.570 -8.203 5.619 1.00 0.00 5 ALA B N 9
ATOM 11789 C CA . ALA A 1 5 ? 18.118 -7.110 4.828 1.00 0.00 5 ALA B CA 9
ATOM 11790 C C . ALA A 1 5 ? 17.194 -5.901 4.860 1.00 0.00 5 ALA B C 9
ATOM 11791 O O . ALA A 1 5 ? 16.396 -5.688 3.945 1.00 0.00 5 ALA B O 9
ATOM 11798 N N . LEU A 1 6 ? 17.323 -5.102 5.910 1.00 0.00 6 LEU B N 9
ATOM 11799 C CA . LEU A 1 6 ? 16.502 -3.908 6.078 1.00 0.00 6 LEU B CA 9
ATOM 11800 C C . LEU A 1 6 ? 17.048 -2.758 5.238 1.00 0.00 6 LEU B C 9
ATOM 11801 O O . LEU A 1 6 ? 16.642 -1.610 5.391 1.00 0.00 6 LEU B O 9
ATOM 11817 N N . GLU A 1 7 ? 17.980 -3.084 4.355 1.00 0.00 7 GLU B N 9
ATOM 11818 C CA . GLU A 1 7 ? 18.588 -2.110 3.465 1.00 0.00 7 GLU B CA 9
ATOM 11819 C C . GLU A 1 7 ? 17.576 -1.603 2.443 1.00 0.00 7 GLU B C 9
ATOM 11820 O O . GLU A 1 7 ? 17.216 -0.427 2.438 1.00 0.00 7 GLU B O 9
ATOM 11832 N N . GLU A 1 8 ? 17.134 -2.497 1.569 1.00 0.00 8 GLU B N 9
ATOM 11833 C CA . GLU A 1 8 ? 16.138 -2.169 0.571 1.00 0.00 8 GLU B CA 9
ATOM 11834 C C . GLU A 1 8 ? 14.751 -2.234 1.170 1.00 0.00 8 GLU B C 9
ATOM 11835 O O . GLU A 1 8 ? 13.828 -1.527 0.766 1.00 0.00 8 GLU B O 9
ATOM 11847 N N . GLN A 1 9 ? 14.642 -3.101 2.138 1.00 0.00 9 GLN B N 9
ATOM 11848 C CA . GLN A 1 9 ? 13.409 -3.289 2.889 1.00 0.00 9 GLN B CA 9
ATOM 11849 C C . GLN A 1 9 ? 13.241 -2.163 3.904 1.00 0.00 9 GLN B C 9
ATOM 11850 O O . GLN A 1 9 ? 13.845 -2.179 4.975 1.00 0.00 9 GLN B O 9
ATOM 11864 N N . MET A 1 10 ? 12.423 -1.187 3.550 1.00 0.00 10 MET B N 9
ATOM 11865 C CA . MET A 1 10 ? 12.243 0.005 4.369 1.00 0.00 10 MET B CA 9
ATOM 11866 C C . MET A 1 10 ? 11.221 -0.229 5.479 1.00 0.00 10 MET B C 9
ATOM 11867 O O . MET A 1 10 ? 10.304 -1.036 5.342 1.00 0.00 10 MET B O 9
ATOM 11881 N N . ASN A 1 11 ? 11.398 0.493 6.582 1.00 0.00 11 ASN B N 9
ATOM 11882 C CA . ASN A 1 11 ? 10.500 0.428 7.722 1.00 0.00 11 ASN B CA 9
ATOM 11883 C C . ASN A 1 11 ? 9.100 0.887 7.334 1.00 0.00 11 ASN B C 9
ATOM 11884 O O . ASN A 1 11 ? 8.105 0.500 7.946 1.00 0.00 11 ASN B O 9
ATOM 11895 N N . SER A 1 12 ? 9.038 1.705 6.293 1.00 0.00 12 SER B N 9
ATOM 11896 C CA . SER A 1 12 ? 7.790 2.278 5.839 1.00 0.00 12 SER B CA 9
ATOM 11897 C C . SER A 1 12 ? 6.883 1.185 5.290 1.00 0.00 12 SER B C 9
ATOM 11898 O O . SER A 1 12 ? 5.660 1.313 5.329 1.00 0.00 12 SER B O 9
ATOM 11906 N N . ILE A 1 13 ? 7.485 0.092 4.819 1.00 0.00 13 ILE B N 9
ATOM 11907 C CA . ILE A 1 13 ? 6.722 -1.031 4.294 1.00 0.00 13 ILE B CA 9
ATOM 11908 C C . ILE A 1 13 ? 5.781 -1.566 5.364 1.00 0.00 13 ILE B C 9
ATOM 11909 O O . ILE A 1 13 ? 4.638 -1.937 5.094 1.00 0.00 13 ILE B O 9
ATOM 11925 N N . ASN A 1 14 ? 6.283 -1.577 6.586 1.00 0.00 14 ASN B N 9
ATOM 11926 C CA . ASN A 1 14 ? 5.586 -2.186 7.704 1.00 0.00 14 ASN B CA 9
ATOM 11927 C C . ASN A 1 14 ? 4.380 -1.344 8.084 1.00 0.00 14 ASN B C 9
ATOM 11928 O O . ASN A 1 14 ? 3.299 -1.871 8.352 1.00 0.00 14 ASN B O 9
ATOM 11939 N N . SER A 1 15 ? 4.565 -0.031 8.080 1.00 0.00 15 SER B N 9
ATOM 11940 C CA . SER A 1 15 ? 3.485 0.888 8.362 1.00 0.00 15 SER B CA 9
ATOM 11941 C C . SER A 1 15 ? 2.407 0.818 7.284 1.00 0.00 15 SER B C 9
ATOM 11942 O O . SER A 1 15 ? 1.227 0.960 7.581 1.00 0.00 15 SER B O 9
ATOM 11950 N N . VAL A 1 16 ? 2.812 0.578 6.037 1.00 0.00 16 VAL B N 9
ATOM 11951 C CA . VAL A 1 16 ? 1.854 0.395 4.946 1.00 0.00 16 VAL B CA 9
ATOM 11952 C C . VAL A 1 16 ? 1.000 -0.842 5.204 1.00 0.00 16 VAL B C 9
ATOM 11953 O O . VAL A 1 16 ? -0.218 -0.831 5.006 1.00 0.00 16 VAL B O 9
ATOM 11966 N N . ASN A 1 17 ? 1.661 -1.900 5.664 1.00 0.00 17 ASN B N 9
ATOM 11967 C CA . ASN A 1 17 ? 1.002 -3.164 5.968 1.00 0.00 17 ASN B CA 9
ATOM 11968 C C . ASN A 1 17 ? -0.033 -2.985 7.076 1.00 0.00 17 ASN B C 9
ATOM 11969 O O . ASN A 1 17 ? -1.136 -3.526 7.001 1.00 0.00 17 ASN B O 9
ATOM 11980 N N . ASP A 1 18 ? 0.325 -2.218 8.096 1.00 0.00 18 ASP B N 9
ATOM 11981 C CA . ASP A 1 18 ? -0.577 -1.952 9.208 1.00 0.00 18 ASP B CA 9
ATOM 11982 C C . ASP A 1 18 ? -1.680 -0.984 8.810 1.00 0.00 18 ASP B C 9
ATOM 11983 O O . ASP A 1 18 ? -2.835 -1.156 9.199 1.00 0.00 18 ASP B O 9
ATOM 11992 N N . LYS A 1 19 ? -1.307 0.034 8.046 1.00 0.00 19 LYS B N 9
ATOM 11993 C CA . LYS A 1 19 ? -2.206 1.077 7.612 1.00 0.00 19 LYS B CA 9
ATOM 11994 C C . LYS A 1 19 ? -3.453 0.516 6.924 1.00 0.00 19 LYS B C 9
ATOM 11995 O O . LYS A 1 19 ? -4.547 0.552 7.482 1.00 0.00 19 LYS B O 9
ATOM 12014 N N . LEU A 1 20 ? -3.275 0.021 5.703 1.00 0.00 20 LEU B N 9
ATOM 12015 C CA . LEU A 1 20 ? -4.370 -0.543 4.910 1.00 0.00 20 LEU B CA 9
ATOM 12016 C C . LEU A 1 20 ? -5.170 -1.611 5.659 1.00 0.00 20 LEU B C 9
ATOM 12017 O O . LEU A 1 20 ? -6.368 -1.777 5.419 1.00 0.00 20 LEU B O 9
ATOM 12033 N N . ASN A 1 21 ? -4.516 -2.321 6.565 1.00 0.00 21 ASN B N 9
ATOM 12034 C CA . ASN A 1 21 ? -5.154 -3.418 7.281 1.00 0.00 21 ASN B CA 9
ATOM 12035 C C . ASN A 1 21 ? -5.931 -2.904 8.491 1.00 0.00 21 ASN B C 9
ATOM 12036 O O . ASN A 1 21 ? -5.498 -3.049 9.637 1.00 0.00 21 ASN B O 9
ATOM 12047 N N . LYS A 1 22 ? -7.073 -2.287 8.227 1.00 0.00 22 LYS B N 9
ATOM 12048 C CA . LYS A 1 22 ? -7.947 -1.804 9.292 1.00 0.00 22 LYS B CA 9
ATOM 12049 C C . LYS A 1 22 ? -9.403 -2.199 9.035 1.00 0.00 22 LYS B C 9
ATOM 12050 O O . LYS A 1 22 ? -9.901 -3.171 9.605 1.00 0.00 22 LYS B O 9
ATOM 12069 N N . GLY A 1 23 ? -10.075 -1.455 8.163 1.00 0.00 23 GLY B N 9
ATOM 12070 C CA . GLY A 1 23 ? -11.485 -1.700 7.917 1.00 0.00 23 GLY B CA 9
ATOM 12071 C C . GLY A 1 23 ? -11.842 -1.663 6.449 1.00 0.00 23 GLY B C 9
ATOM 12072 O O . GLY A 1 23 ? -12.920 -1.198 6.073 1.00 0.00 23 GLY B O 9
ATOM 12076 N N . LYS A 1 24 ? -10.927 -2.125 5.611 1.00 0.00 24 LYS B N 9
ATOM 12077 C CA . LYS A 1 24 ? -11.207 -2.271 4.196 1.00 0.00 24 LYS B CA 9
ATOM 12078 C C . LYS A 1 24 ? -10.974 -3.709 3.797 1.00 0.00 24 LYS B C 9
ATOM 12079 O O . LYS A 1 24 ? -10.761 -4.562 4.658 1.00 0.00 24 LYS B O 9
ATOM 12098 N N . GLY A 1 25 ? -10.968 -3.954 2.495 1.00 0.00 25 GLY B N 9
ATOM 12099 C CA . GLY A 1 25 ? -10.780 -5.300 1.990 1.00 0.00 25 GLY B CA 9
ATOM 12100 C C . GLY A 1 25 ? -9.520 -5.930 2.539 1.00 0.00 25 GLY B C 9
ATOM 12101 O O . GLY A 1 25 ? -8.476 -5.280 2.620 1.00 0.00 25 GLY B O 9
ATOM 12105 N N . LYS A 1 26 ? -9.620 -7.191 2.922 1.00 0.00 26 LYS B N 9
ATOM 12106 C CA . LYS A 1 26 ? -8.550 -7.850 3.640 1.00 0.00 26 LYS B CA 9
ATOM 12107 C C . LYS A 1 26 ? -7.576 -8.446 2.670 1.00 0.00 26 LYS B C 9
ATOM 12108 O O . LYS A 1 26 ? -7.897 -9.373 1.927 1.00 0.00 26 LYS B O 9
ATOM 12127 N N . LEU A 1 27 ? -6.402 -7.880 2.659 1.00 0.00 27 LEU B N 9
ATOM 12128 C CA . LEU A 1 27 ? -5.347 -8.356 1.824 1.00 0.00 27 LEU B CA 9
ATOM 12129 C C . LEU A 1 27 ? -4.047 -8.443 2.614 1.00 0.00 27 LEU B C 9
ATOM 12130 O O . LEU A 1 27 ? -3.776 -7.629 3.499 1.00 0.00 27 LEU B O 9
ATOM 12146 N N . SER A 1 28 ? -3.272 -9.456 2.311 1.00 0.00 28 SER B N 9
ATOM 12147 C CA . SER A 1 28 ? -2.076 -9.761 3.069 1.00 0.00 28 SER B CA 9
ATOM 12148 C C . SER A 1 28 ? -0.834 -9.332 2.314 1.00 0.00 28 SER B C 9
ATOM 12149 O O . SER A 1 28 ? -0.509 -9.903 1.274 1.00 0.00 28 SER B O 9
ATOM 12157 N N . LEU A 1 29 ? -0.152 -8.319 2.825 1.00 0.00 29 LEU B N 9
ATOM 12158 C CA . LEU A 1 29 ? 1.094 -7.888 2.228 1.00 0.00 29 LEU B CA 9
ATOM 12159 C C . LEU A 1 29 ? 2.210 -8.837 2.619 1.00 0.00 29 LEU B C 9
ATOM 12160 O O . LEU A 1 29 ? 2.171 -9.482 3.668 1.00 0.00 29 LEU B O 9
ATOM 12176 N N . SER A 1 30 ? 3.194 -8.911 1.763 1.00 0.00 30 SER B N 9
ATOM 12177 C CA . SER A 1 30 ? 4.387 -9.681 2.005 1.00 0.00 30 SER B CA 9
ATOM 12178 C C . SER A 1 30 ? 5.564 -8.938 1.401 1.00 0.00 30 SER B C 9
ATOM 12179 O O . SER A 1 30 ? 5.427 -8.287 0.361 1.00 0.00 30 SER B O 9
ATOM 12187 N N . MET A 1 31 ? 6.708 -9.030 2.042 1.00 0.00 31 MET B N 9
ATOM 12188 C CA . MET A 1 31 ? 7.805 -8.125 1.748 1.00 0.00 31 MET B CA 9
ATOM 12189 C C . MET A 1 31 ? 8.978 -8.847 1.110 1.00 0.00 31 MET B C 9
ATOM 12190 O O . MET A 1 31 ? 9.389 -9.916 1.563 1.00 0.00 31 MET B O 9
ATOM 12204 N N . ASN A 1 32 ? 9.493 -8.263 0.040 1.00 0.00 32 ASN B N 9
ATOM 12205 C CA . ASN A 1 32 ? 10.705 -8.754 -0.591 1.00 0.00 32 ASN B CA 9
ATOM 12206 C C . ASN A 1 32 ? 11.486 -7.569 -1.149 1.00 0.00 32 ASN B C 9
ATOM 12207 O O . ASN A 1 32 ? 11.754 -7.495 -2.347 1.00 0.00 32 ASN B O 9
ATOM 12218 N N . GLY A 1 33 ? 11.845 -6.653 -0.248 1.00 0.00 33 GLY B N 9
ATOM 12219 C CA . GLY A 1 33 ? 12.577 -5.442 -0.604 1.00 0.00 33 GLY B CA 9
ATOM 12220 C C . GLY A 1 33 ? 12.001 -4.705 -1.793 1.00 0.00 33 GLY B C 9
ATOM 12221 O O . GLY A 1 33 ? 11.023 -3.970 -1.670 1.00 0.00 33 GLY B O 9
ATOM 12225 N N . ASN A 1 34 ? 12.616 -4.919 -2.947 1.00 0.00 34 ASN B N 9
ATOM 12226 C CA . ASN A 1 34 ? 12.235 -4.240 -4.173 1.00 0.00 34 ASN B CA 9
ATOM 12227 C C . ASN A 1 34 ? 11.062 -4.936 -4.856 1.00 0.00 34 ASN B C 9
ATOM 12228 O O . ASN A 1 34 ? 10.816 -4.724 -6.043 1.00 0.00 34 ASN B O 9
ATOM 12239 N N . GLN A 1 35 ? 10.364 -5.789 -4.120 1.00 0.00 35 GLN B N 9
ATOM 12240 C CA . GLN A 1 35 ? 9.131 -6.374 -4.601 1.00 0.00 35 GLN B CA 9
ATOM 12241 C C . GLN A 1 35 ? 8.063 -6.333 -3.527 1.00 0.00 35 GLN B C 9
ATOM 12242 O O . GLN A 1 35 ? 8.345 -6.477 -2.334 1.00 0.00 35 GLN B O 9
ATOM 12256 N N . LEU A 1 36 ? 6.841 -6.166 -3.973 1.00 0.00 36 LEU B N 9
ATOM 12257 C CA . LEU A 1 36 ? 5.692 -6.137 -3.084 1.00 0.00 36 LEU B CA 9
ATOM 12258 C C . LEU A 1 36 ? 4.726 -7.221 -3.510 1.00 0.00 36 LEU B C 9
ATOM 12259 O O . LEU A 1 36 ? 4.358 -7.324 -4.684 1.00 0.00 36 LEU B O 9
ATOM 12275 N N . LYS A 1 37 ? 4.340 -8.040 -2.557 1.00 0.00 37 LYS B N 9
ATOM 12276 C CA . LYS A 1 37 ? 3.509 -9.194 -2.829 1.00 0.00 37 LYS B CA 9
ATOM 12277 C C . LYS A 1 37 ? 2.286 -9.144 -1.923 1.00 0.00 37 LYS B C 9
ATOM 12278 O O . LYS A 1 37 ? 2.378 -8.660 -0.795 1.00 0.00 37 LYS B O 9
ATOM 12297 N N . ALA A 1 38 ? 1.148 -9.625 -2.404 1.00 0.00 38 ALA B N 9
ATOM 12298 C CA . ALA A 1 38 ? -0.085 -9.537 -1.632 1.00 0.00 38 ALA B CA 9
ATOM 12299 C C . ALA A 1 38 ? -1.149 -10.509 -2.127 1.00 0.00 38 ALA B C 9
ATOM 12300 O O . ALA A 1 38 ? -1.185 -10.862 -3.306 1.00 0.00 38 ALA B O 9
ATOM 12307 N N . THR A 1 39 ? -2.007 -10.931 -1.207 1.00 0.00 39 THR B N 9
ATOM 12308 C CA . THR A 1 39 ? -3.154 -11.763 -1.518 1.00 0.00 39 THR B CA 9
ATOM 12309 C C . THR A 1 39 ? -4.394 -11.095 -0.947 1.00 0.00 39 THR B C 9
ATOM 12310 O O . THR A 1 39 ? -4.325 -10.522 0.132 1.00 0.00 39 THR B O 9
ATOM 12321 N N . SER A 1 40 ? -5.518 -11.147 -1.635 1.00 0.00 40 SER B N 9
ATOM 12322 C CA . SER A 1 40 ? -6.638 -10.301 -1.247 1.00 0.00 40 SER B CA 9
ATOM 12323 C C . SER A 1 40 ? -7.983 -11.019 -1.270 1.00 0.00 40 SER B C 9
ATOM 12324 O O . SER A 1 40 ? -8.200 -11.952 -2.047 1.00 0.00 40 SER B O 9
ATOM 12332 N N . SER A 1 41 ? -8.877 -10.567 -0.399 1.00 0.00 41 SER B N 9
ATOM 12333 C CA . SER A 1 41 ? -10.259 -11.009 -0.398 1.00 0.00 41 SER B CA 9
ATOM 12334 C C . SER A 1 41 ? -11.157 -9.806 -0.131 1.00 0.00 41 SER B C 9
ATOM 12335 O O . SER A 1 41 ? -10.735 -8.835 0.506 1.00 0.00 41 SER B O 9
ATOM 12343 N N . ASN A 1 42 ? -12.387 -9.867 -0.607 1.00 0.00 42 ASN B N 9
ATOM 12344 C CA . ASN A 1 42 ? -13.258 -8.703 -0.594 1.00 0.00 42 ASN B CA 9
ATOM 12345 C C . ASN A 1 42 ? -14.471 -8.894 0.302 1.00 0.00 42 ASN B C 9
ATOM 12346 O O . ASN A 1 42 ? -15.389 -8.074 0.285 1.00 0.00 42 ASN B O 9
ATOM 12357 N N . ALA A 1 43 ? -14.478 -9.969 1.077 1.00 0.00 43 ALA B N 9
ATOM 12358 C CA . ALA A 1 43 ? -15.573 -10.227 2.007 1.00 0.00 43 ALA B CA 9
ATOM 12359 C C . ALA A 1 43 ? -15.715 -9.081 2.989 1.00 0.00 43 ALA B C 9
ATOM 12360 O O . ALA A 1 43 ? -16.749 -8.415 3.065 1.00 0.00 43 ALA B O 9
ATOM 12367 N N . GLY A 1 44 ? -14.653 -8.856 3.721 1.00 0.00 44 GLY B N 9
ATOM 12368 C CA . GLY A 1 44 ? -14.588 -7.734 4.629 1.00 0.00 44 GLY B CA 9
ATOM 12369 C C . GLY A 1 44 ? -13.988 -6.529 3.952 1.00 0.00 44 GLY B C 9
ATOM 12370 O O . GLY A 1 44 ? -12.929 -6.058 4.341 1.00 0.00 44 GLY B O 9
ATOM 12374 N N . TYR A 1 45 ? -14.654 -6.070 2.905 1.00 0.00 45 TYR B N 9
ATOM 12375 C CA . TYR A 1 45 ? -14.198 -4.921 2.124 1.00 0.00 45 TYR B CA 9
ATOM 12376 C C . TYR A 1 45 ? -14.322 -3.601 2.898 1.00 0.00 45 TYR B C 9
ATOM 12377 O O . TYR A 1 45 ? -14.423 -3.595 4.122 1.00 0.00 45 TYR B O 9
ATOM 12395 N N . GLY A 1 46 ? -14.292 -2.486 2.171 1.00 0.00 46 GLY B N 9
ATOM 12396 C CA . GLY A 1 46 ? -14.467 -1.186 2.782 1.00 0.00 46 GLY B CA 9
ATOM 12397 C C . GLY A 1 46 ? -15.823 -1.038 3.433 1.00 0.00 46 GLY B C 9
ATOM 12398 O O . GLY A 1 46 ? -16.842 -0.929 2.750 1.00 0.00 46 GLY B O 9
ATOM 12402 N N . ILE A 1 47 ? -15.835 -1.050 4.754 1.00 0.00 47 ILE B N 9
ATOM 12403 C CA . ILE A 1 47 ? -17.072 -0.931 5.504 1.00 0.00 47 ILE B CA 9
ATOM 12404 C C . ILE A 1 47 ? -17.421 0.523 5.686 1.00 0.00 47 ILE B C 9
ATOM 12405 O O . ILE A 1 47 ? -18.374 1.049 5.108 1.00 0.00 47 ILE B O 9
ATOM 12421 N N . SER A 1 48 ? -16.615 1.159 6.502 1.00 0.00 48 SER B N 9
ATOM 12422 C CA . SER A 1 48 ? -16.819 2.529 6.864 1.00 0.00 48 SER B CA 9
ATOM 12423 C C . SER A 1 48 ? -15.821 3.400 6.123 1.00 0.00 48 SER B C 9
ATOM 12424 O O . SER A 1 48 ? -15.345 3.031 5.048 1.00 0.00 48 SER B O 9
ATOM 12432 N N . TYR A 1 49 ? -15.517 4.542 6.716 1.00 0.00 49 TYR B N 9
ATOM 12433 C CA . TYR A 1 49 ? -14.578 5.531 6.164 1.00 0.00 49 TYR B CA 9
ATOM 12434 C C . TYR A 1 49 ? -15.113 6.199 4.889 1.00 0.00 49 TYR B C 9
ATOM 12435 O O . TYR A 1 49 ? -14.574 7.214 4.445 1.00 0.00 49 TYR B O 9
ATOM 12453 N N . GLU A 1 50 ? -16.181 5.628 4.333 1.00 0.00 50 GLU B N 9
ATOM 12454 C CA . GLU A 1 50 ? -16.772 6.065 3.076 1.00 0.00 50 GLU B CA 9
ATOM 12455 C C . GLU A 1 50 ? -15.729 6.212 1.976 1.00 0.00 50 GLU B C 9
ATOM 12456 O O . GLU A 1 50 ? -15.228 5.223 1.446 1.00 0.00 50 GLU B O 9
ATOM 12468 N N . ASP A 1 51 ? -15.387 7.449 1.658 1.00 0.00 51 ASP B N 9
ATOM 12469 C CA . ASP A 1 51 ? -14.417 7.721 0.607 1.00 0.00 51 ASP B CA 9
ATOM 12470 C C . ASP A 1 51 ? -13.343 8.675 1.090 1.00 0.00 51 ASP B C 9
ATOM 12471 O O . ASP A 1 51 ? -13.608 9.854 1.335 1.00 0.00 51 ASP B O 9
ATOM 12480 N N . LYS A 1 52 ? -12.137 8.162 1.240 1.00 0.00 52 LYS B N 9
ATOM 12481 C CA . LYS A 1 52 ? -10.979 8.996 1.495 1.00 0.00 52 LYS B CA 9
ATOM 12482 C C . LYS A 1 52 ? -10.000 8.824 0.348 1.00 0.00 52 LYS B C 9
ATOM 12483 O O . LYS A 1 52 ? -9.772 7.698 -0.109 1.00 0.00 52 LYS B O 9
ATOM 12502 N N . ASN A 1 53 ? -9.462 9.931 -0.143 1.00 0.00 53 ASN B N 9
ATOM 12503 C CA . ASN A 1 53 ? -8.535 9.896 -1.262 1.00 0.00 53 ASN B CA 9
ATOM 12504 C C . ASN A 1 53 ? -7.115 9.959 -0.748 1.00 0.00 53 ASN B C 9
ATOM 12505 O O . ASN A 1 53 ? -6.675 10.999 -0.247 1.00 0.00 53 ASN B O 9
ATOM 12516 N N . TRP A 1 54 ? -6.389 8.871 -0.876 1.00 0.00 54 TRP B N 9
ATOM 12517 C CA . TRP A 1 54 ? -5.010 8.853 -0.461 1.00 0.00 54 TRP B CA 9
ATOM 12518 C C . TRP A 1 54 ? -4.207 7.885 -1.323 1.00 0.00 54 TRP B C 9
ATOM 12519 O O . TRP A 1 54 ? -4.781 7.117 -2.098 1.00 0.00 54 TRP B O 9
ATOM 12540 N N . GLY A 1 55 ? -2.887 7.947 -1.213 1.00 0.00 55 GLY B N 9
ATOM 12541 C CA . GLY A 1 55 ? -2.041 7.185 -2.106 1.00 0.00 55 GLY B CA 9
ATOM 12542 C C . GLY A 1 55 ? -0.829 6.586 -1.422 1.00 0.00 55 GLY B C 9
ATOM 12543 O O . GLY A 1 55 ? -0.399 7.061 -0.368 1.00 0.00 55 GLY B O 9
ATOM 12547 N N . ILE A 1 56 ? -0.291 5.526 -2.016 1.00 0.00 56 ILE B N 9
ATOM 12548 C CA . ILE A 1 56 ? 0.978 4.960 -1.584 1.00 0.00 56 ILE B CA 9
ATOM 12549 C C . ILE A 1 56 ? 2.050 5.268 -2.626 1.00 0.00 56 ILE B C 9
ATOM 12550 O O . ILE A 1 56 ? 1.752 5.345 -3.824 1.00 0.00 56 ILE B O 9
ATOM 12566 N N . PHE A 1 57 ? 3.288 5.445 -2.179 1.00 0.00 57 PHE B N 9
ATOM 12567 C CA . PHE A 1 57 ? 4.336 5.964 -3.046 1.00 0.00 57 PHE B CA 9
ATOM 12568 C C . PHE A 1 57 ? 5.598 5.113 -2.994 1.00 0.00 57 PHE B C 9
ATOM 12569 O O . PHE A 1 57 ? 5.991 4.648 -1.926 1.00 0.00 57 PHE B O 9
ATOM 12586 N N . VAL A 1 58 ? 6.230 4.908 -4.156 1.00 0.00 58 VAL B N 9
ATOM 12587 C CA . VAL A 1 58 ? 7.446 4.109 -4.227 1.00 0.00 58 VAL B CA 9
ATOM 12588 C C . VAL A 1 58 ? 8.500 4.841 -5.010 1.00 0.00 58 VAL B C 9
ATOM 12589 O O . VAL A 1 58 ? 8.205 5.440 -6.040 1.00 0.00 58 VAL B O 9
ATOM 12602 N N . ASN A 1 59 ? 9.731 4.778 -4.514 1.00 0.00 59 ASN B N 9
ATOM 12603 C CA . ASN A 1 59 ? 10.854 5.524 -5.076 1.00 0.00 59 ASN B CA 9
ATOM 12604 C C . ASN A 1 59 ? 10.599 7.014 -4.910 1.00 0.00 59 ASN B C 9
ATOM 12605 O O . ASN A 1 59 ? 11.373 7.847 -5.375 1.00 0.00 59 ASN B O 9
ATOM 12616 N N . GLY A 1 60 ? 9.513 7.340 -4.219 1.00 0.00 60 GLY B N 9
ATOM 12617 C CA . GLY A 1 60 ? 9.083 8.701 -4.131 1.00 0.00 60 GLY B CA 9
ATOM 12618 C C . GLY A 1 60 ? 8.092 9.048 -5.223 1.00 0.00 60 GLY B C 9
ATOM 12619 O O . GLY A 1 60 ? 7.864 10.224 -5.516 1.00 0.00 60 GLY B O 9
ATOM 12623 N N . GLU A 1 61 ? 7.511 8.023 -5.833 1.00 0.00 61 GLU B N 9
ATOM 12624 C CA . GLU A 1 61 ? 6.540 8.200 -6.892 1.00 0.00 61 GLU B CA 9
ATOM 12625 C C . GLU A 1 61 ? 5.252 7.556 -6.462 1.00 0.00 61 GLU B C 9
ATOM 12626 O O . GLU A 1 61 ? 5.229 6.913 -5.441 1.00 0.00 61 GLU B O 9
ATOM 12638 N N . LYS A 1 62 ? 4.193 7.687 -7.224 1.00 0.00 62 LYS B N 9
ATOM 12639 C CA . LYS A 1 62 ? 2.985 6.954 -6.898 1.00 0.00 62 LYS B CA 9
ATOM 12640 C C . LYS A 1 62 ? 3.232 5.459 -7.101 1.00 0.00 62 LYS B C 9
ATOM 12641 O O . LYS A 1 62 ? 4.295 5.048 -7.581 1.00 0.00 62 LYS B O 9
ATOM 12660 N N . VAL A 1 63 ? 2.315 4.658 -6.611 1.00 0.00 63 VAL B N 9
ATOM 12661 C CA . VAL A 1 63 ? 2.234 3.261 -6.997 1.00 0.00 63 VAL B CA 9
ATOM 12662 C C . VAL A 1 63 ? 0.804 2.763 -6.833 1.00 0.00 63 VAL B C 9
ATOM 12663 O O . VAL A 1 63 ? 0.423 1.731 -7.385 1.00 0.00 63 VAL B O 9
ATOM 12676 N N . TYR A 1 64 ? 0.001 3.529 -6.105 1.00 0.00 64 TYR B N 9
ATOM 12677 C CA . TYR A 1 64 ? -1.309 3.068 -5.704 1.00 0.00 64 TYR B CA 9
ATOM 12678 C C . TYR A 1 64 ? -2.186 4.251 -5.332 1.00 0.00 64 TYR B C 9
ATOM 12679 O O . TYR A 1 64 ? -1.830 5.063 -4.477 1.00 0.00 64 TYR B O 9
ATOM 12697 N N . THR A 1 65 ? -3.317 4.330 -5.990 1.00 0.00 65 THR B N 9
ATOM 12698 C CA . THR A 1 65 ? -4.300 5.377 -5.747 1.00 0.00 65 THR B CA 9
ATOM 12699 C C . THR A 1 65 ? -5.673 4.737 -5.605 1.00 0.00 65 THR B C 9
ATOM 12700 O O . THR A 1 65 ? -6.048 3.900 -6.428 1.00 0.00 65 THR B O 9
ATOM 12711 N N . PHE A 1 66 ? -6.411 5.097 -4.561 1.00 0.00 66 PHE B N 9
ATOM 12712 C CA . PHE A 1 66 ? -7.667 4.449 -4.282 1.00 0.00 66 PHE B CA 9
ATOM 12713 C C . PHE A 1 66 ? -8.549 5.274 -3.371 1.00 0.00 66 PHE B C 9
ATOM 12714 O O . PHE A 1 66 ? -8.233 6.408 -2.986 1.00 0.00 66 PHE B O 9
ATOM 12731 N N . ASN A 1 67 ? -9.658 4.654 -3.060 1.00 0.00 67 ASN B N 9
ATOM 12732 C CA . ASN A 1 67 ? -10.623 5.137 -2.102 1.00 0.00 67 ASN B CA 9
ATOM 12733 C C . ASN A 1 67 ? -11.006 3.994 -1.182 1.00 0.00 67 ASN B C 9
ATOM 12734 O O . ASN A 1 67 ? -10.971 2.834 -1.599 1.00 0.00 67 ASN B O 9
ATOM 12745 N N . GLU A 1 68 ? -11.347 4.302 0.054 1.00 0.00 68 GLU B N 9
ATOM 12746 C CA . GLU A 1 68 ? -11.778 3.278 1.007 1.00 0.00 68 GLU B CA 9
ATOM 12747 C C . GLU A 1 68 ? -12.899 2.411 0.432 1.00 0.00 68 GLU B C 9
ATOM 12748 O O . GLU A 1 68 ? -12.809 1.178 0.425 1.00 0.00 68 GLU B O 9
ATOM 12760 N N . LYS A 1 69 ? -13.929 3.073 -0.075 1.00 0.00 69 LYS B N 9
ATOM 12761 C CA . LYS A 1 69 ? -15.096 2.404 -0.650 1.00 0.00 69 LYS B CA 9
ATOM 12762 C C . LYS A 1 69 ? -14.750 1.696 -1.962 1.00 0.00 69 LYS B C 9
ATOM 12763 O O . LYS A 1 69 ? -15.437 0.762 -2.374 1.00 0.00 69 LYS B O 9
ATOM 12782 N N . SER A 1 70 ? -13.686 2.143 -2.614 1.00 0.00 70 SER B N 9
ATOM 12783 C CA . SER A 1 70 ? -13.185 1.478 -3.811 1.00 0.00 70 SER B CA 9
ATOM 12784 C C . SER A 1 70 ? -12.599 0.116 -3.437 1.00 0.00 70 SER B C 9
ATOM 12785 O O . SER A 1 70 ? -12.427 -0.744 -4.298 1.00 0.00 70 SER B O 9
ATOM 12793 N N . THR A 1 71 ? -12.323 -0.061 -2.145 1.00 0.00 71 THR B N 9
ATOM 12794 C CA . THR A 1 71 ? -11.911 -1.325 -1.561 1.00 0.00 71 THR B CA 9
ATOM 12795 C C . THR A 1 71 ? -10.669 -1.908 -2.226 1.00 0.00 71 THR B C 9
ATOM 12796 O O . THR A 1 71 ? -10.713 -2.456 -3.330 1.00 0.00 71 THR B O 9
ATOM 12807 N N . VAL A 1 72 ? -9.561 -1.814 -1.503 1.00 0.00 72 VAL B N 9
ATOM 12808 C CA . VAL A 1 72 ? -8.247 -2.153 -2.031 1.00 0.00 72 VAL B CA 9
ATOM 12809 C C . VAL A 1 72 ? -8.129 -3.622 -2.430 1.00 0.00 72 VAL B C 9
ATOM 12810 O O . VAL A 1 72 ? -7.155 -4.006 -3.058 1.00 0.00 72 VAL B O 9
ATOM 12823 N N . GLY A 1 73 ? -9.111 -4.438 -2.069 1.00 0.00 73 GLY B N 9
ATOM 12824 C CA . GLY A 1 73 ? -9.077 -5.836 -2.448 1.00 0.00 73 GLY B CA 9
ATOM 12825 C C . GLY A 1 73 ? -9.060 -6.002 -3.955 1.00 0.00 73 GLY B C 9
ATOM 12826 O O . GLY A 1 73 ? -8.161 -6.632 -4.512 1.00 0.00 73 GLY B O 9
ATOM 12830 N N . ASN A 1 74 ? -10.045 -5.412 -4.616 1.00 0.00 74 ASN B N 9
ATOM 12831 C CA . ASN A 1 74 ? -10.143 -5.466 -6.072 1.00 0.00 74 ASN B CA 9
ATOM 12832 C C . ASN A 1 74 ? -9.010 -4.680 -6.723 1.00 0.00 74 ASN B C 9
ATOM 12833 O O . ASN A 1 74 ? -8.459 -5.079 -7.757 1.00 0.00 74 ASN B O 9
ATOM 12844 N N . ILE A 1 75 ? -8.649 -3.569 -6.102 1.00 0.00 75 ILE B N 9
ATOM 12845 C CA . ILE A 1 75 ? -7.623 -2.696 -6.656 1.00 0.00 75 ILE B CA 9
ATOM 12846 C C . ILE A 1 75 ? -6.255 -3.369 -6.604 1.00 0.00 75 ILE B C 9
ATOM 12847 O O . ILE A 1 75 ? -5.534 -3.415 -7.600 1.00 0.00 75 ILE B O 9
ATOM 12863 N N . SER A 1 76 ? -5.921 -3.901 -5.433 1.00 0.00 76 SER B N 9
ATOM 12864 C CA . SER A 1 76 ? -4.613 -4.521 -5.190 1.00 0.00 76 SER B CA 9
ATOM 12865 C C . SER A 1 76 ? -4.369 -5.673 -6.153 1.00 0.00 76 SER B C 9
ATOM 12866 O O . SER A 1 76 ? -3.226 -5.971 -6.505 1.00 0.00 76 SER B O 9
ATOM 12874 N N . ASN A 1 77 ? -5.454 -6.314 -6.566 1.00 0.00 77 ASN B N 9
ATOM 12875 C CA . ASN A 1 77 ? -5.405 -7.352 -7.588 1.00 0.00 77 ASN B CA 9
ATOM 12876 C C . ASN A 1 77 ? -4.624 -6.850 -8.786 1.00 0.00 77 ASN B C 9
ATOM 12877 O O . ASN A 1 77 ? -3.677 -7.481 -9.256 1.00 0.00 77 ASN B O 9
ATOM 12888 N N . ASP A 1 78 ? -5.038 -5.688 -9.256 1.00 0.00 78 ASP B N 9
ATOM 12889 C CA . ASP A 1 78 ? -4.378 -5.026 -10.383 1.00 0.00 78 ASP B CA 9
ATOM 12890 C C . ASP A 1 78 ? -3.022 -4.445 -9.989 1.00 0.00 78 ASP B C 9
ATOM 12891 O O . ASP A 1 78 ? -2.074 -4.510 -10.761 1.00 0.00 78 ASP B O 9
ATOM 12900 N N . ILE A 1 79 ? -2.935 -3.869 -8.797 1.00 0.00 79 ILE B N 9
ATOM 12901 C CA . ILE A 1 79 ? -1.694 -3.267 -8.310 1.00 0.00 79 ILE B CA 9
ATOM 12902 C C . ILE A 1 79 ? -0.537 -4.260 -8.296 1.00 0.00 79 ILE B C 9
ATOM 12903 O O . ILE A 1 79 ? 0.610 -3.900 -8.537 1.00 0.00 79 ILE B O 9
ATOM 12919 N N . ASN A 1 80 ? -0.851 -5.517 -8.036 1.00 0.00 80 ASN B N 9
ATOM 12920 C CA . ASN A 1 80 ? 0.167 -6.567 -7.980 1.00 0.00 80 ASN B CA 9
ATOM 12921 C C . ASN A 1 80 ? 0.893 -6.750 -9.316 1.00 0.00 80 ASN B C 9
ATOM 12922 O O . ASN A 1 80 ? 1.976 -7.337 -9.359 1.00 0.00 80 ASN B O 9
ATOM 12933 N N . LYS A 1 81 ? 0.317 -6.233 -10.400 1.00 0.00 81 LYS B N 9
ATOM 12934 C CA . LYS A 1 81 ? 0.945 -6.341 -11.715 1.00 0.00 81 LYS B CA 9
ATOM 12935 C C . LYS A 1 81 ? 1.953 -5.209 -11.921 1.00 0.00 81 LYS B C 9
ATOM 12936 O O . LYS A 1 81 ? 2.706 -5.203 -12.893 1.00 0.00 81 LYS B O 9
ATOM 12955 N N . LEU A 1 82 ? 1.978 -4.268 -10.982 1.00 0.00 82 LEU B N 9
ATOM 12956 C CA . LEU A 1 82 ? 2.811 -3.068 -11.093 1.00 0.00 82 LEU B CA 9
ATOM 12957 C C . LEU A 1 82 ? 4.278 -3.416 -10.962 1.00 0.00 82 LEU B C 9
ATOM 12958 O O . LEU A 1 82 ? 5.150 -2.625 -11.329 1.00 0.00 82 LEU B O 9
ATOM 12974 N N . ASN A 1 83 ? 4.525 -4.615 -10.452 1.00 0.00 83 ASN B N 9
ATOM 12975 C CA . ASN A 1 83 ? 5.858 -5.049 -10.088 1.00 0.00 83 ASN B CA 9
ATOM 12976 C C . ASN A 1 83 ? 6.502 -4.000 -9.182 1.00 0.00 83 ASN B C 9
ATOM 12977 O O . ASN A 1 83 ? 7.534 -3.414 -9.516 1.00 0.00 83 ASN B O 9
ATOM 12988 N N . ILE A 1 84 ? 5.845 -3.737 -8.053 1.00 0.00 84 ILE B N 9
ATOM 12989 C CA . ILE A 1 84 ? 6.281 -2.728 -7.109 1.00 0.00 84 ILE B CA 9
ATOM 12990 C C . ILE A 1 84 ? 7.708 -2.974 -6.650 1.00 0.00 84 ILE B C 9
ATOM 12991 O O . ILE A 1 84 ? 8.152 -4.120 -6.565 1.00 0.00 84 ILE B O 9
ATOM 13007 N N . LYS A 1 85 ? 8.408 -1.892 -6.362 1.00 0.00 85 LYS B N 9
ATOM 13008 C CA . LYS A 1 85 ? 9.792 -1.965 -5.911 1.00 0.00 85 LYS B CA 9
ATOM 13009 C C . LYS A 1 85 ? 9.941 -1.422 -4.506 1.00 0.00 85 LYS B C 9
ATOM 13010 O O . LYS A 1 85 ? 8.959 -1.181 -3.805 1.00 0.00 85 LYS B O 9
ATOM 13029 N N . GLY A 1 86 ? 11.184 -1.217 -4.120 1.00 0.00 86 GLY B N 9
ATOM 13030 C CA . GLY A 1 86 ? 11.477 -0.748 -2.781 1.00 0.00 86 GLY B CA 9
ATOM 13031 C C . GLY A 1 86 ? 12.628 0.233 -2.760 1.00 0.00 86 GLY B C 9
ATOM 13032 O O . GLY A 1 86 ? 13.774 -0.139 -3.013 1.00 0.00 86 GLY B O 9
ATOM 13036 N N . MET A 1 87 ? 12.327 1.493 -2.462 1.00 0.00 87 MET B N 9
ATOM 13037 C CA . MET A 1 87 ? 13.332 2.512 -2.324 1.00 0.00 87 MET B CA 9
ATOM 13038 C C . MET A 1 87 ? 12.855 3.585 -1.340 1.00 0.00 87 MET B C 9
ATOM 13039 O O . MET A 1 87 ? 13.320 3.648 -0.209 1.00 0.00 87 MET B O 9
ATOM 13053 N N . TYR A 1 88 ? 11.908 4.414 -1.774 1.00 0.00 88 TYR B N 9
ATOM 13054 C CA . TYR A 1 88 ? 11.361 5.456 -0.925 1.00 0.00 88 TYR B CA 9
ATOM 13055 C C . TYR A 1 88 ? 9.847 5.318 -0.880 1.00 0.00 88 TYR B C 9
ATOM 13056 O O . TYR A 1 88 ? 9.144 5.752 -1.793 1.00 0.00 88 TYR B O 9
ATOM 13074 N N . ILE A 1 89 ? 9.361 4.670 0.162 1.00 0.00 89 ILE B N 9
ATOM 13075 C CA . ILE A 1 89 ? 7.938 4.397 0.305 1.00 0.00 89 ILE B CA 9
ATOM 13076 C C . ILE A 1 89 ? 7.270 5.449 1.180 1.00 0.00 89 ILE B C 9
ATOM 13077 O O . ILE A 1 89 ? 7.706 5.690 2.307 1.00 0.00 89 ILE B O 9
ATOM 13093 N N . GLU A 1 90 ? 6.212 6.068 0.675 1.00 0.00 90 GLU B N 9
ATOM 13094 C CA . GLU A 1 90 ? 5.482 7.055 1.457 1.00 0.00 90 GLU B CA 9
ATOM 13095 C C . GLU A 1 90 ? 4.025 6.652 1.609 1.00 0.00 90 GLU B C 9
ATOM 13096 O O . GLU A 1 90 ? 3.541 5.744 0.930 1.00 0.00 90 GLU B O 9
ATOM 13108 N N . ILE A 1 91 ? 3.341 7.376 2.477 1.00 0.00 91 ILE B N 9
ATOM 13109 C CA . ILE A 1 91 ? 1.931 7.152 2.782 1.00 0.00 91 ILE B CA 9
ATOM 13110 C C . ILE A 1 91 ? 1.292 8.483 3.148 1.00 0.00 91 ILE B C 9
ATOM 13111 O O . ILE A 1 91 ? 1.740 9.151 4.082 1.00 0.00 91 ILE B O 9
ATOM 13127 N N . LYS A 1 92 ? 0.264 8.878 2.417 1.00 0.00 92 LYS B N 9
ATOM 13128 C CA . LYS A 1 92 ? -0.406 10.146 2.677 1.00 0.00 92 LYS B CA 9
ATOM 13129 C C . LYS A 1 92 ? -1.708 10.256 1.901 1.00 0.00 92 LYS B C 9
ATOM 13130 O O . LYS A 1 92 ? -2.019 9.420 1.056 1.00 0.00 92 LYS B O 9
ATOM 13149 N N . GLN A 1 93 ? -2.442 11.322 2.187 1.00 0.00 93 GLN B N 9
ATOM 13150 C CA . GLN A 1 93 ? -3.668 11.643 1.487 1.00 0.00 93 GLN B CA 9
ATOM 13151 C C . GLN A 1 93 ? -3.367 12.638 0.378 1.00 0.00 93 GLN B C 9
ATOM 13152 O O . GLN A 1 93 ? -2.438 13.442 0.487 1.00 0.00 93 GLN B O 9
ATOM 13166 N N . ILE A 1 94 ? -4.143 12.570 -0.679 1.00 0.00 94 ILE B N 9
ATOM 13167 C CA . ILE A 1 94 ? -3.918 13.384 -1.856 1.00 0.00 94 ILE B CA 9
ATOM 13168 C C . ILE A 1 94 ? -5.042 14.397 -2.051 1.00 0.00 94 ILE B C 9
ATOM 13169 O O . ILE A 1 94 ? -4.915 15.528 -1.542 1.00 0.00 94 ILE B O 9
ATOM 13186 N N . ASP A 1 1 ? 28.649 -4.690 6.796 1.00 0.00 1 ASP B N 10
ATOM 13187 C CA . ASP A 1 1 ? 27.351 -5.181 7.317 1.00 0.00 1 ASP B CA 10
ATOM 13188 C C . ASP A 1 1 ? 26.435 -4.003 7.614 1.00 0.00 1 ASP B C 10
ATOM 13189 O O . ASP A 1 1 ? 26.556 -3.355 8.656 1.00 0.00 1 ASP B O 10
ATOM 13200 N N . ASN A 1 2 ? 25.529 -3.722 6.692 1.00 0.00 2 ASN B N 10
ATOM 13201 C CA . ASN A 1 2 ? 24.643 -2.571 6.814 1.00 0.00 2 ASN B CA 10
ATOM 13202 C C . ASN A 1 2 ? 23.203 -2.974 6.545 1.00 0.00 2 ASN B C 10
ATOM 13203 O O . ASN A 1 2 ? 22.432 -2.212 5.967 1.00 0.00 2 ASN B O 10
ATOM 13214 N N . GLN A 1 3 ? 22.840 -4.178 6.968 1.00 0.00 3 GLN B N 10
ATOM 13215 C CA . GLN A 1 3 ? 21.492 -4.688 6.752 1.00 0.00 3 GLN B CA 10
ATOM 13216 C C . GLN A 1 3 ? 20.463 -3.905 7.565 1.00 0.00 3 GLN B C 10
ATOM 13217 O O . GLN A 1 3 ? 19.265 -3.961 7.285 1.00 0.00 3 GLN B O 10
ATOM 13231 N N . LYS A 1 4 ? 20.940 -3.163 8.559 1.00 0.00 4 LYS B N 10
ATOM 13232 C CA . LYS A 1 4 ? 20.096 -2.347 9.395 1.00 0.00 4 LYS B CA 10
ATOM 13233 C C . LYS A 1 4 ? 19.678 -1.061 8.665 1.00 0.00 4 LYS B C 10
ATOM 13234 O O . LYS A 1 4 ? 18.894 -0.266 9.184 1.00 0.00 4 LYS B O 10
ATOM 13253 N N . ALA A 1 5 ? 20.199 -0.876 7.453 1.00 0.00 5 ALA B N 10
ATOM 13254 C CA . ALA A 1 5 ? 19.887 0.299 6.643 1.00 0.00 5 ALA B CA 10
ATOM 13255 C C . ALA A 1 5 ? 18.382 0.488 6.492 1.00 0.00 5 ALA B C 10
ATOM 13256 O O . ALA A 1 5 ? 17.698 -0.329 5.868 1.00 0.00 5 ALA B O 10
ATOM 13263 N N . LEU A 1 6 ? 17.877 1.581 7.052 1.00 0.00 6 LEU B N 10
ATOM 13264 C CA . LEU A 1 6 ? 16.450 1.876 7.021 1.00 0.00 6 LEU B CA 10
ATOM 13265 C C . LEU A 1 6 ? 16.018 2.277 5.619 1.00 0.00 6 LEU B C 10
ATOM 13266 O O . LEU A 1 6 ? 14.831 2.284 5.301 1.00 0.00 6 LEU B O 10
ATOM 13282 N N . GLU A 1 7 ? 16.988 2.634 4.789 1.00 0.00 7 GLU B N 10
ATOM 13283 C CA . GLU A 1 7 ? 16.726 2.930 3.393 1.00 0.00 7 GLU B CA 10
ATOM 13284 C C . GLU A 1 7 ? 16.223 1.681 2.678 1.00 0.00 7 GLU B C 10
ATOM 13285 O O . GLU A 1 7 ? 15.267 1.733 1.904 1.00 0.00 7 GLU B O 10
ATOM 13297 N N . GLU A 1 8 ? 16.885 0.561 2.938 1.00 0.00 8 GLU B N 10
ATOM 13298 C CA . GLU A 1 8 ? 16.491 -0.705 2.371 1.00 0.00 8 GLU B CA 10
ATOM 13299 C C . GLU A 1 8 ? 15.261 -1.240 3.077 1.00 0.00 8 GLU B C 10
ATOM 13300 O O . GLU A 1 8 ? 14.284 -1.653 2.450 1.00 0.00 8 GLU B O 10
ATOM 13312 N N . GLN A 1 9 ? 15.316 -1.194 4.384 1.00 0.00 9 GLN B N 10
ATOM 13313 C CA . GLN A 1 9 ? 14.219 -1.652 5.225 1.00 0.00 9 GLN B CA 10
ATOM 13314 C C . GLN A 1 9 ? 13.294 -0.496 5.576 1.00 0.00 9 GLN B C 10
ATOM 13315 O O . GLN A 1 9 ? 13.138 -0.143 6.746 1.00 0.00 9 GLN B O 10
ATOM 13329 N N . MET A 1 10 ? 12.695 0.091 4.546 1.00 0.00 10 MET B N 10
ATOM 13330 C CA . MET A 1 10 ? 11.766 1.204 4.714 1.00 0.00 10 MET B CA 10
ATOM 13331 C C . MET A 1 10 ? 10.654 0.852 5.694 1.00 0.00 10 MET B C 10
ATOM 13332 O O . MET A 1 10 ? 10.025 -0.191 5.591 1.00 0.00 10 MET B O 10
ATOM 13346 N N . ASN A 1 11 ? 10.431 1.744 6.644 1.00 0.00 11 ASN B N 10
ATOM 13347 C CA . ASN A 1 11 ? 9.368 1.623 7.632 1.00 0.00 11 ASN B CA 10
ATOM 13348 C C . ASN A 1 11 ? 8.010 1.383 6.977 1.00 0.00 11 ASN B C 10
ATOM 13349 O O . ASN A 1 11 ? 7.090 0.836 7.586 1.00 0.00 11 ASN B O 10
ATOM 13360 N N . SER A 1 12 ? 7.904 1.787 5.726 1.00 0.00 12 SER B N 10
ATOM 13361 C CA . SER A 1 12 ? 6.657 1.733 4.994 1.00 0.00 12 SER B CA 10
ATOM 13362 C C . SER A 1 12 ? 6.226 0.295 4.707 1.00 0.00 12 SER B C 10
ATOM 13363 O O . SER A 1 12 ? 5.062 0.056 4.406 1.00 0.00 12 SER B O 10
ATOM 13371 N N . ILE A 1 13 ? 7.160 -0.656 4.826 1.00 0.00 13 ILE B N 10
ATOM 13372 C CA . ILE A 1 13 ? 6.878 -2.062 4.534 1.00 0.00 13 ILE B CA 10
ATOM 13373 C C . ILE A 1 13 ? 5.607 -2.528 5.235 1.00 0.00 13 ILE B C 10
ATOM 13374 O O . ILE A 1 13 ? 4.602 -2.844 4.599 1.00 0.00 13 ILE B O 10
ATOM 13390 N N . ASN A 1 14 ? 5.661 -2.538 6.554 1.00 0.00 14 ASN B N 10
ATOM 13391 C CA . ASN A 1 14 ? 4.554 -3.013 7.365 1.00 0.00 14 ASN B CA 10
ATOM 13392 C C . ASN A 1 14 ? 3.469 -1.958 7.455 1.00 0.00 14 ASN B C 10
ATOM 13393 O O . ASN A 1 14 ? 2.296 -2.271 7.656 1.00 0.00 14 ASN B O 10
ATOM 13404 N N . SER A 1 15 ? 3.869 -0.707 7.293 1.00 0.00 15 SER B N 10
ATOM 13405 C CA . SER A 1 15 ? 2.959 0.407 7.416 1.00 0.00 15 SER B CA 10
ATOM 13406 C C . SER A 1 15 ? 1.939 0.407 6.283 1.00 0.00 15 SER B C 10
ATOM 13407 O O . SER A 1 15 ? 0.798 0.799 6.485 1.00 0.00 15 SER B O 10
ATOM 13415 N N . VAL A 1 16 ? 2.347 -0.046 5.095 1.00 0.00 16 VAL B N 10
ATOM 13416 C CA . VAL A 1 16 ? 1.419 -0.166 3.966 1.00 0.00 16 VAL B CA 10
ATOM 13417 C C . VAL A 1 16 ? 0.404 -1.260 4.258 1.00 0.00 16 VAL B C 10
ATOM 13418 O O . VAL A 1 16 ? -0.797 -1.107 4.016 1.00 0.00 16 VAL B O 10
ATOM 13431 N N . ASN A 1 17 ? 0.907 -2.356 4.804 1.00 0.00 17 ASN B N 10
ATOM 13432 C CA . ASN A 1 17 ? 0.078 -3.487 5.187 1.00 0.00 17 ASN B CA 10
ATOM 13433 C C . ASN A 1 17 ? -0.978 -3.078 6.206 1.00 0.00 17 ASN B C 10
ATOM 13434 O O . ASN A 1 17 ? -2.175 -3.213 5.966 1.00 0.00 17 ASN B O 10
ATOM 13445 N N . ASP A 1 18 ? -0.515 -2.560 7.332 1.00 0.00 18 ASP B N 10
ATOM 13446 C CA . ASP A 1 18 ? -1.391 -2.171 8.436 1.00 0.00 18 ASP B CA 10
ATOM 13447 C C . ASP A 1 18 ? -2.250 -0.972 8.080 1.00 0.00 18 ASP B C 10
ATOM 13448 O O . ASP A 1 18 ? -3.178 -0.623 8.804 1.00 0.00 18 ASP B O 10
ATOM 13457 N N . LYS A 1 19 ? -1.918 -0.326 6.981 1.00 0.00 19 LYS B N 10
ATOM 13458 C CA . LYS A 1 19 ? -2.705 0.740 6.444 1.00 0.00 19 LYS B CA 10
ATOM 13459 C C . LYS A 1 19 ? -3.924 0.200 5.696 1.00 0.00 19 LYS B C 10
ATOM 13460 O O . LYS A 1 19 ? -5.057 0.635 5.912 1.00 0.00 19 LYS B O 10
ATOM 13479 N N . LEU A 1 20 ? -3.667 -0.741 4.811 1.00 0.00 20 LEU B N 10
ATOM 13480 C CA . LEU A 1 20 ? -4.709 -1.339 3.984 1.00 0.00 20 LEU B CA 10
ATOM 13481 C C . LEU A 1 20 ? -5.502 -2.408 4.737 1.00 0.00 20 LEU B C 10
ATOM 13482 O O . LEU A 1 20 ? -6.645 -2.699 4.387 1.00 0.00 20 LEU B O 10
ATOM 13498 N N . ASN A 1 21 ? -4.907 -2.974 5.775 1.00 0.00 21 ASN B N 10
ATOM 13499 C CA . ASN A 1 21 ? -5.531 -4.058 6.516 1.00 0.00 21 ASN B CA 10
ATOM 13500 C C . ASN A 1 21 ? -5.814 -3.635 7.947 1.00 0.00 21 ASN B C 10
ATOM 13501 O O . ASN A 1 21 ? -4.953 -3.721 8.825 1.00 0.00 21 ASN B O 10
ATOM 13512 N N . LYS A 1 22 ? -7.020 -3.143 8.161 1.00 0.00 22 LYS B N 10
ATOM 13513 C CA . LYS A 1 22 ? -7.456 -2.715 9.488 1.00 0.00 22 LYS B CA 10
ATOM 13514 C C . LYS A 1 22 ? -8.897 -3.158 9.739 1.00 0.00 22 LYS B C 10
ATOM 13515 O O . LYS A 1 22 ? -9.159 -4.051 10.546 1.00 0.00 22 LYS B O 10
ATOM 13534 N N . GLY A 1 23 ? -9.823 -2.524 9.035 1.00 0.00 23 GLY B N 10
ATOM 13535 C CA . GLY A 1 23 ? -11.225 -2.858 9.160 1.00 0.00 23 GLY B CA 10
ATOM 13536 C C . GLY A 1 23 ? -11.913 -2.798 7.818 1.00 0.00 23 GLY B C 10
ATOM 13537 O O . GLY A 1 23 ? -12.955 -2.161 7.662 1.00 0.00 23 GLY B O 10
ATOM 13541 N N . LYS A 1 24 ? -11.299 -3.443 6.839 1.00 0.00 24 LYS B N 10
ATOM 13542 C CA . LYS A 1 24 ? -11.792 -3.425 5.474 1.00 0.00 24 LYS B CA 10
ATOM 13543 C C . LYS A 1 24 ? -11.917 -4.857 4.960 1.00 0.00 24 LYS B C 10
ATOM 13544 O O . LYS A 1 24 ? -12.371 -5.748 5.683 1.00 0.00 24 LYS B O 10
ATOM 13563 N N . GLY A 1 25 ? -11.520 -5.075 3.713 1.00 0.00 25 GLY B N 10
ATOM 13564 C CA . GLY A 1 25 ? -11.546 -6.406 3.147 1.00 0.00 25 GLY B CA 10
ATOM 13565 C C . GLY A 1 25 ? -10.392 -7.250 3.666 1.00 0.00 25 GLY B C 10
ATOM 13566 O O . GLY A 1 25 ? -9.434 -6.711 4.225 1.00 0.00 25 GLY B O 10
ATOM 13570 N N . LYS A 1 26 ? -10.487 -8.567 3.501 1.00 0.00 26 LYS B N 10
ATOM 13571 C CA . LYS A 1 26 ? -9.443 -9.474 3.977 1.00 0.00 26 LYS B CA 10
ATOM 13572 C C . LYS A 1 26 ? -8.199 -9.308 3.123 1.00 0.00 26 LYS B C 10
ATOM 13573 O O . LYS A 1 26 ? -8.309 -8.970 1.952 1.00 0.00 26 LYS B O 10
ATOM 13592 N N . LEU A 1 27 ? -7.026 -9.546 3.697 1.00 0.00 27 LEU B N 10
ATOM 13593 C CA . LEU A 1 27 ? -5.802 -9.297 3.023 1.00 0.00 27 LEU B CA 10
ATOM 13594 C C . LEU A 1 27 ? -4.727 -10.293 3.496 1.00 0.00 27 LEU B C 10
ATOM 13595 O O . LEU A 1 27 ? -4.460 -10.398 4.691 1.00 0.00 27 LEU B O 10
ATOM 13611 N N . SER A 1 28 ? -4.133 -11.032 2.561 1.00 0.00 28 SER B N 10
ATOM 13612 C CA . SER A 1 28 ? -3.135 -12.058 2.884 1.00 0.00 28 SER B CA 10
ATOM 13613 C C . SER A 1 28 ? -1.720 -11.606 2.499 1.00 0.00 28 SER B C 10
ATOM 13614 O O . SER A 1 28 ? -1.292 -11.751 1.355 1.00 0.00 28 SER B O 10
ATOM 13622 N N . LEU A 1 29 ? -1.013 -11.085 3.491 1.00 0.00 29 LEU B N 10
ATOM 13623 C CA . LEU A 1 29 ? 0.240 -10.363 3.340 1.00 0.00 29 LEU B CA 10
ATOM 13624 C C . LEU A 1 29 ? 1.424 -11.230 2.884 1.00 0.00 29 LEU B C 10
ATOM 13625 O O . LEU A 1 29 ? 1.516 -12.417 3.207 1.00 0.00 29 LEU B O 10
ATOM 13641 N N . SER A 1 30 ? 2.319 -10.592 2.125 1.00 0.00 30 SER B N 10
ATOM 13642 C CA . SER A 1 30 ? 3.595 -11.147 1.725 1.00 0.00 30 SER B CA 10
ATOM 13643 C C . SER A 1 30 ? 4.573 -9.999 1.428 1.00 0.00 30 SER B C 10
ATOM 13644 O O . SER A 1 30 ? 4.145 -8.903 1.057 1.00 0.00 30 SER B O 10
ATOM 13652 N N . MET A 1 31 ? 5.873 -10.237 1.583 1.00 0.00 31 MET B N 10
ATOM 13653 C CA . MET A 1 31 ? 6.865 -9.177 1.388 1.00 0.00 31 MET B CA 10
ATOM 13654 C C . MET A 1 31 ? 7.781 -9.461 0.202 1.00 0.00 31 MET B C 10
ATOM 13655 O O . MET A 1 31 ? 8.060 -10.617 -0.114 1.00 0.00 31 MET B O 10
ATOM 13669 N N . ASN A 1 32 ? 8.245 -8.394 -0.449 1.00 0.00 32 ASN B N 10
ATOM 13670 C CA . ASN A 1 32 ? 9.263 -8.497 -1.498 1.00 0.00 32 ASN B CA 10
ATOM 13671 C C . ASN A 1 32 ? 9.826 -7.119 -1.821 1.00 0.00 32 ASN B C 10
ATOM 13672 O O . ASN A 1 32 ? 9.079 -6.233 -2.229 1.00 0.00 32 ASN B O 10
ATOM 13683 N N . GLY A 1 33 ? 11.133 -6.936 -1.647 1.00 0.00 33 GLY B N 10
ATOM 13684 C CA . GLY A 1 33 ? 11.723 -5.626 -1.873 1.00 0.00 33 GLY B CA 10
ATOM 13685 C C . GLY A 1 33 ? 11.184 -4.618 -0.892 1.00 0.00 33 GLY B C 10
ATOM 13686 O O . GLY A 1 33 ? 11.371 -4.755 0.319 1.00 0.00 33 GLY B O 10
ATOM 13690 N N . ASN A 1 34 ? 10.500 -3.616 -1.404 1.00 0.00 34 ASN B N 10
ATOM 13691 C CA . ASN A 1 34 ? 9.791 -2.679 -0.558 1.00 0.00 34 ASN B CA 10
ATOM 13692 C C . ASN A 1 34 ? 8.323 -2.691 -0.919 1.00 0.00 34 ASN B C 10
ATOM 13693 O O . ASN A 1 34 ? 7.595 -1.730 -0.671 1.00 0.00 34 ASN B O 10
ATOM 13704 N N . GLN A 1 35 ? 7.901 -3.797 -1.516 1.00 0.00 35 GLN B N 10
ATOM 13705 C CA . GLN A 1 35 ? 6.514 -3.994 -1.875 1.00 0.00 35 GLN B CA 10
ATOM 13706 C C . GLN A 1 35 ? 5.749 -4.572 -0.711 1.00 0.00 35 GLN B C 10
ATOM 13707 O O . GLN A 1 35 ? 6.328 -5.158 0.207 1.00 0.00 35 GLN B O 10
ATOM 13721 N N . LEU A 1 36 ? 4.448 -4.432 -0.775 1.00 0.00 36 LEU B N 10
ATOM 13722 C CA . LEU A 1 36 ? 3.576 -5.118 0.145 1.00 0.00 36 LEU B CA 10
ATOM 13723 C C . LEU A 1 36 ? 2.522 -5.838 -0.663 1.00 0.00 36 LEU B C 10
ATOM 13724 O O . LEU A 1 36 ? 1.543 -5.246 -1.117 1.00 0.00 36 LEU B O 10
ATOM 13740 N N . LYS A 1 37 ? 2.748 -7.112 -0.857 1.00 0.00 37 LYS B N 10
ATOM 13741 C CA . LYS A 1 37 ? 1.865 -7.920 -1.661 1.00 0.00 37 LYS B CA 10
ATOM 13742 C C . LYS A 1 37 ? 0.910 -8.643 -0.745 1.00 0.00 37 LYS B C 10
ATOM 13743 O O . LYS A 1 37 ? 1.278 -9.004 0.367 1.00 0.00 37 LYS B O 10
ATOM 13762 N N . ALA A 1 38 ? -0.302 -8.850 -1.199 1.00 0.00 38 ALA B N 10
ATOM 13763 C CA . ALA A 1 38 ? -1.304 -9.502 -0.397 1.00 0.00 38 ALA B CA 10
ATOM 13764 C C . ALA A 1 38 ? -2.548 -9.752 -1.226 1.00 0.00 38 ALA B C 10
ATOM 13765 O O . ALA A 1 38 ? -2.914 -8.936 -2.071 1.00 0.00 38 ALA B O 10
ATOM 13772 N N . THR A 1 39 ? -3.188 -10.880 -0.996 1.00 0.00 39 THR B N 10
ATOM 13773 C CA . THR A 1 39 ? -4.412 -11.197 -1.702 1.00 0.00 39 THR B CA 10
ATOM 13774 C C . THR A 1 39 ? -5.576 -10.723 -0.862 1.00 0.00 39 THR B C 10
ATOM 13775 O O . THR A 1 39 ? -5.422 -10.539 0.337 1.00 0.00 39 THR B O 10
ATOM 13786 N N . SER A 1 40 ? -6.728 -10.522 -1.456 1.00 0.00 40 SER B N 10
ATOM 13787 C CA . SER A 1 40 ? -7.804 -9.883 -0.728 1.00 0.00 40 SER B CA 10
ATOM 13788 C C . SER A 1 40 ? -9.177 -10.344 -1.191 1.00 0.00 40 SER B C 10
ATOM 13789 O O . SER A 1 40 ? -9.361 -10.734 -2.345 1.00 0.00 40 SER B O 10
ATOM 13797 N N . SER A 1 41 ? -10.132 -10.312 -0.273 1.00 0.00 41 SER B N 10
ATOM 13798 C CA . SER A 1 41 ? -11.501 -10.678 -0.581 1.00 0.00 41 SER B CA 10
ATOM 13799 C C . SER A 1 41 ? -12.474 -9.609 -0.097 1.00 0.00 41 SER B C 10
ATOM 13800 O O . SER A 1 41 ? -12.318 -9.040 0.989 1.00 0.00 41 SER B O 10
ATOM 13808 N N . ASN A 1 42 ? -13.487 -9.363 -0.910 1.00 0.00 42 ASN B N 10
ATOM 13809 C CA . ASN A 1 42 ? -14.394 -8.240 -0.723 1.00 0.00 42 ASN B CA 10
ATOM 13810 C C . ASN A 1 42 ? -15.638 -8.639 0.055 1.00 0.00 42 ASN B C 10
ATOM 13811 O O . ASN A 1 42 ? -16.750 -8.229 -0.278 1.00 0.00 42 ASN B O 10
ATOM 13822 N N . ALA A 1 43 ? -15.444 -9.444 1.086 1.00 0.00 43 ALA B N 10
ATOM 13823 C CA . ALA A 1 43 ? -16.556 -9.874 1.931 1.00 0.00 43 ALA B CA 10
ATOM 13824 C C . ALA A 1 43 ? -17.159 -8.701 2.687 1.00 0.00 43 ALA B C 10
ATOM 13825 O O . ALA A 1 43 ? -18.335 -8.378 2.528 1.00 0.00 43 ALA B O 10
ATOM 13832 N N . GLY A 1 44 ? -16.337 -8.064 3.493 1.00 0.00 44 GLY B N 10
ATOM 13833 C CA . GLY A 1 44 ? -16.767 -6.893 4.235 1.00 0.00 44 GLY B CA 10
ATOM 13834 C C . GLY A 1 44 ? -16.256 -5.613 3.608 1.00 0.00 44 GLY B C 10
ATOM 13835 O O . GLY A 1 44 ? -16.952 -4.600 3.600 1.00 0.00 44 GLY B O 10
ATOM 13839 N N . TYR A 1 45 ? -15.036 -5.693 3.071 1.00 0.00 45 TYR B N 10
ATOM 13840 C CA . TYR A 1 45 ? -14.360 -4.605 2.366 1.00 0.00 45 TYR B CA 10
ATOM 13841 C C . TYR A 1 45 ? -14.372 -3.266 3.124 1.00 0.00 45 TYR B C 10
ATOM 13842 O O . TYR A 1 45 ? -14.621 -3.224 4.324 1.00 0.00 45 TYR B O 10
ATOM 13860 N N . GLY A 1 46 ? -14.028 -2.180 2.427 1.00 0.00 46 GLY B N 10
ATOM 13861 C CA . GLY A 1 46 ? -13.919 -0.884 3.058 1.00 0.00 46 GLY B CA 10
ATOM 13862 C C . GLY A 1 46 ? -15.260 -0.206 3.292 1.00 0.00 46 GLY B C 10
ATOM 13863 O O . GLY A 1 46 ? -15.817 0.411 2.386 1.00 0.00 46 GLY B O 10
ATOM 13867 N N . ILE A 1 47 ? -15.782 -0.329 4.507 1.00 0.00 47 ILE B N 10
ATOM 13868 C CA . ILE A 1 47 ? -17.012 0.366 4.882 1.00 0.00 47 ILE B CA 10
ATOM 13869 C C . ILE A 1 47 ? -16.693 1.481 5.854 1.00 0.00 47 ILE B C 10
ATOM 13870 O O . ILE A 1 47 ? -17.041 2.639 5.636 1.00 0.00 47 ILE B O 10
ATOM 13886 N N . SER A 1 48 ? -16.045 1.084 6.941 1.00 0.00 48 SER B N 10
ATOM 13887 C CA . SER A 1 48 ? -15.653 1.971 8.032 1.00 0.00 48 SER B CA 10
ATOM 13888 C C . SER A 1 48 ? -15.158 3.335 7.560 1.00 0.00 48 SER B C 10
ATOM 13889 O O . SER A 1 48 ? -15.693 4.374 7.943 1.00 0.00 48 SER B O 10
ATOM 13897 N N . TYR A 1 49 ? -14.141 3.312 6.725 1.00 0.00 49 TYR B N 10
ATOM 13898 C CA . TYR A 1 49 ? -13.465 4.525 6.281 1.00 0.00 49 TYR B CA 10
ATOM 13899 C C . TYR A 1 49 ? -14.229 5.228 5.162 1.00 0.00 49 TYR B C 10
ATOM 13900 O O . TYR A 1 49 ? -13.771 6.248 4.645 1.00 0.00 49 TYR B O 10
ATOM 13918 N N . GLU A 1 50 ? -15.408 4.699 4.840 1.00 0.00 50 GLU B N 10
ATOM 13919 C CA . GLU A 1 50 ? -16.257 5.208 3.773 1.00 0.00 50 GLU B CA 10
ATOM 13920 C C . GLU A 1 50 ? -15.499 5.384 2.465 1.00 0.00 50 GLU B C 10
ATOM 13921 O O . GLU A 1 50 ? -15.291 4.426 1.723 1.00 0.00 50 GLU B O 10
ATOM 13933 N N . ASP A 1 51 ? -15.074 6.609 2.201 1.00 0.00 51 ASP B N 10
ATOM 13934 C CA . ASP A 1 51 ? -14.369 6.918 0.969 1.00 0.00 51 ASP B CA 10
ATOM 13935 C C . ASP A 1 51 ? -13.259 7.931 1.204 1.00 0.00 51 ASP B C 10
ATOM 13936 O O . ASP A 1 51 ? -13.516 9.083 1.550 1.00 0.00 51 ASP B O 10
ATOM 13945 N N . LYS A 1 52 ? -12.028 7.483 1.031 1.00 0.00 52 LYS B N 10
ATOM 13946 C CA . LYS A 1 52 ? -10.863 8.353 1.119 1.00 0.00 52 LYS B CA 10
ATOM 13947 C C . LYS A 1 52 ? -9.893 8.004 0.009 1.00 0.00 52 LYS B C 10
ATOM 13948 O O . LYS A 1 52 ? -9.751 6.831 -0.336 1.00 0.00 52 LYS B O 10
ATOM 13967 N N . ASN A 1 53 ? -9.237 9.006 -0.548 1.00 0.00 53 ASN B N 10
ATOM 13968 C CA . ASN A 1 53 ? -8.236 8.775 -1.580 1.00 0.00 53 ASN B CA 10
ATOM 13969 C C . ASN A 1 53 ? -6.855 9.137 -1.077 1.00 0.00 53 ASN B C 10
ATOM 13970 O O . ASN A 1 53 ? -6.584 10.289 -0.728 1.00 0.00 53 ASN B O 10
ATOM 13981 N N . TRP A 1 54 ? -5.985 8.147 -1.031 1.00 0.00 54 TRP B N 10
ATOM 13982 C CA . TRP A 1 54 ? -4.608 8.368 -0.666 1.00 0.00 54 TRP B CA 10
ATOM 13983 C C . TRP A 1 54 ? -3.713 7.684 -1.686 1.00 0.00 54 TRP B C 10
ATOM 13984 O O . TRP A 1 54 ? -4.177 6.856 -2.473 1.00 0.00 54 TRP B O 10
ATOM 14005 N N . GLY A 1 55 ? -2.445 8.039 -1.694 1.00 0.00 55 GLY B N 10
ATOM 14006 C CA . GLY A 1 55 ? -1.557 7.538 -2.712 1.00 0.00 55 GLY B CA 10
ATOM 14007 C C . GLY A 1 55 ? -0.343 6.860 -2.134 1.00 0.00 55 GLY B C 10
ATOM 14008 O O . GLY A 1 55 ? 0.113 7.215 -1.046 1.00 0.00 55 GLY B O 10
ATOM 14012 N N . ILE A 1 56 ? 0.167 5.868 -2.839 1.00 0.00 56 ILE B N 10
ATOM 14013 C CA . ILE A 1 56 ? 1.444 5.286 -2.492 1.00 0.00 56 ILE B CA 10
ATOM 14014 C C . ILE A 1 56 ? 2.506 5.859 -3.416 1.00 0.00 56 ILE B C 10
ATOM 14015 O O . ILE A 1 56 ? 2.208 6.230 -4.558 1.00 0.00 56 ILE B O 10
ATOM 14031 N N . PHE A 1 57 ? 3.728 5.950 -2.926 1.00 0.00 57 PHE B N 10
ATOM 14032 C CA . PHE A 1 57 ? 4.800 6.599 -3.669 1.00 0.00 57 PHE B CA 10
ATOM 14033 C C . PHE A 1 57 ? 6.037 5.720 -3.729 1.00 0.00 57 PHE B C 10
ATOM 14034 O O . PHE A 1 57 ? 6.386 5.085 -2.747 1.00 0.00 57 PHE B O 10
ATOM 14051 N N . VAL A 1 58 ? 6.689 5.671 -4.892 1.00 0.00 58 VAL B N 10
ATOM 14052 C CA . VAL A 1 58 ? 7.863 4.843 -5.060 1.00 0.00 58 VAL B CA 10
ATOM 14053 C C . VAL A 1 58 ? 9.030 5.717 -5.481 1.00 0.00 58 VAL B C 10
ATOM 14054 O O . VAL A 1 58 ? 8.893 6.561 -6.367 1.00 0.00 58 VAL B O 10
ATOM 14067 N N . ASN A 1 59 ? 10.167 5.544 -4.809 1.00 0.00 59 ASN B N 10
ATOM 14068 C CA . ASN A 1 59 ? 11.349 6.381 -5.020 1.00 0.00 59 ASN B CA 10
ATOM 14069 C C . ASN A 1 59 ? 11.033 7.824 -4.635 1.00 0.00 59 ASN B C 10
ATOM 14070 O O . ASN A 1 59 ? 11.832 8.732 -4.854 1.00 0.00 59 ASN B O 10
ATOM 14081 N N . GLY A 1 60 ? 9.860 8.014 -4.047 1.00 0.00 60 GLY B N 10
ATOM 14082 C CA . GLY A 1 60 ? 9.407 9.330 -3.686 1.00 0.00 60 GLY B CA 10
ATOM 14083 C C . GLY A 1 60 ? 8.302 9.830 -4.603 1.00 0.00 60 GLY B C 10
ATOM 14084 O O . GLY A 1 60 ? 7.573 10.763 -4.266 1.00 0.00 60 GLY B O 10
ATOM 14088 N N . GLU A 1 61 ? 8.170 9.189 -5.754 1.00 0.00 61 GLU B N 10
ATOM 14089 C CA . GLU A 1 61 ? 7.211 9.572 -6.769 1.00 0.00 61 GLU B CA 10
ATOM 14090 C C . GLU A 1 61 ? 5.917 8.826 -6.567 1.00 0.00 61 GLU B C 10
ATOM 14091 O O . GLU A 1 61 ? 5.878 7.909 -5.786 1.00 0.00 61 GLU B O 10
ATOM 14103 N N . LYS A 1 62 ? 4.873 9.195 -7.278 1.00 0.00 62 LYS B N 10
ATOM 14104 C CA . LYS A 1 62 ? 3.641 8.415 -7.264 1.00 0.00 62 LYS B CA 10
ATOM 14105 C C . LYS A 1 62 ? 3.934 6.966 -7.661 1.00 0.00 62 LYS B C 10
ATOM 14106 O O . LYS A 1 62 ? 4.978 6.668 -8.244 1.00 0.00 62 LYS B O 10
ATOM 14125 N N . VAL A 1 63 ? 3.054 6.063 -7.279 1.00 0.00 63 VAL B N 10
ATOM 14126 C CA . VAL A 1 63 ? 3.090 4.712 -7.807 1.00 0.00 63 VAL B CA 10
ATOM 14127 C C . VAL A 1 63 ? 1.676 4.174 -7.957 1.00 0.00 63 VAL B C 10
ATOM 14128 O O . VAL A 1 63 ? 1.440 3.228 -8.708 1.00 0.00 63 VAL B O 10
ATOM 14141 N N . TYR A 1 64 ? 0.721 4.796 -7.265 1.00 0.00 64 TYR B N 10
ATOM 14142 C CA . TYR A 1 64 ? -0.643 4.290 -7.281 1.00 0.00 64 TYR B CA 10
ATOM 14143 C C . TYR A 1 64 ? -1.615 5.262 -6.610 1.00 0.00 64 TYR B C 10
ATOM 14144 O O . TYR A 1 64 ? -1.227 6.048 -5.744 1.00 0.00 64 TYR B O 10
ATOM 14162 N N . THR A 1 65 ? -2.872 5.199 -7.037 1.00 0.00 65 THR B N 10
ATOM 14163 C CA . THR A 1 65 ? -3.945 6.025 -6.496 1.00 0.00 65 THR B CA 10
ATOM 14164 C C . THR A 1 65 ? -5.210 5.179 -6.335 1.00 0.00 65 THR B C 10
ATOM 14165 O O . THR A 1 65 ? -5.542 4.402 -7.234 1.00 0.00 65 THR B O 10
ATOM 14176 N N . PHE A 1 66 ? -5.909 5.307 -5.202 1.00 0.00 66 PHE B N 10
ATOM 14177 C CA . PHE A 1 66 ? -7.081 4.499 -4.942 1.00 0.00 66 PHE B CA 10
ATOM 14178 C C . PHE A 1 66 ? -7.855 5.011 -3.741 1.00 0.00 66 PHE B C 10
ATOM 14179 O O . PHE A 1 66 ? -7.333 5.737 -2.894 1.00 0.00 66 PHE B O 10
ATOM 14196 N N . ASN A 1 67 ? -9.112 4.632 -3.714 1.00 0.00 67 ASN B N 10
ATOM 14197 C CA . ASN A 1 67 ? -10.039 5.020 -2.663 1.00 0.00 67 ASN B CA 10
ATOM 14198 C C . ASN A 1 67 ? -10.483 3.827 -1.824 1.00 0.00 67 ASN B C 10
ATOM 14199 O O . ASN A 1 67 ? -10.532 2.694 -2.304 1.00 0.00 67 ASN B O 10
ATOM 14210 N N . GLU A 1 68 ? -10.812 4.105 -0.566 1.00 0.00 68 GLU B N 10
ATOM 14211 C CA . GLU A 1 68 ? -11.291 3.092 0.374 1.00 0.00 68 GLU B CA 10
ATOM 14212 C C . GLU A 1 68 ? -12.603 2.460 -0.101 1.00 0.00 68 GLU B C 10
ATOM 14213 O O . GLU A 1 68 ? -12.789 1.247 -0.010 1.00 0.00 68 GLU B O 10
ATOM 14225 N N . LYS A 1 69 ? -13.504 3.301 -0.600 1.00 0.00 69 LYS B N 10
ATOM 14226 C CA . LYS A 1 69 ? -14.775 2.863 -1.176 1.00 0.00 69 LYS B CA 10
ATOM 14227 C C . LYS A 1 69 ? -14.526 1.944 -2.351 1.00 0.00 69 LYS B C 10
ATOM 14228 O O . LYS A 1 69 ? -15.272 1.004 -2.612 1.00 0.00 69 LYS B O 10
ATOM 14247 N N . SER A 1 70 ? -13.477 2.264 -3.077 1.00 0.00 70 SER B N 10
ATOM 14248 C CA . SER A 1 70 ? -13.061 1.510 -4.223 1.00 0.00 70 SER B CA 10
ATOM 14249 C C . SER A 1 70 ? -12.490 0.149 -3.787 1.00 0.00 70 SER B C 10
ATOM 14250 O O . SER A 1 70 ? -12.272 -0.749 -4.600 1.00 0.00 70 SER B O 10
ATOM 14258 N N . THR A 1 71 ? -12.295 0.037 -2.468 1.00 0.00 71 THR B N 10
ATOM 14259 C CA . THR A 1 71 ? -11.953 -1.182 -1.752 1.00 0.00 71 THR B CA 10
ATOM 14260 C C . THR A 1 71 ? -10.589 -1.731 -2.124 1.00 0.00 71 THR B C 10
ATOM 14261 O O . THR A 1 71 ? -10.308 -2.038 -3.281 1.00 0.00 71 THR B O 10
ATOM 14272 N N . VAL A 1 72 ? -9.756 -1.900 -1.102 1.00 0.00 72 VAL B N 10
ATOM 14273 C CA . VAL A 1 72 ? -8.366 -2.282 -1.288 1.00 0.00 72 VAL B CA 10
ATOM 14274 C C . VAL A 1 72 ? -8.229 -3.684 -1.902 1.00 0.00 72 VAL B C 10
ATOM 14275 O O . VAL A 1 72 ? -7.129 -4.112 -2.237 1.00 0.00 72 VAL B O 10
ATOM 14288 N N . GLY A 1 73 ? -9.355 -4.377 -2.063 1.00 0.00 73 GLY B N 10
ATOM 14289 C CA . GLY A 1 73 ? -9.344 -5.726 -2.604 1.00 0.00 73 GLY B CA 10
ATOM 14290 C C . GLY A 1 73 ? -8.925 -5.783 -4.066 1.00 0.00 73 GLY B C 10
ATOM 14291 O O . GLY A 1 73 ? -7.989 -6.495 -4.428 1.00 0.00 73 GLY B O 10
ATOM 14295 N N . ASN A 1 74 ? -9.610 -5.035 -4.919 1.00 0.00 74 ASN B N 10
ATOM 14296 C CA . ASN A 1 74 ? -9.259 -5.008 -6.339 1.00 0.00 74 ASN B CA 10
ATOM 14297 C C . ASN A 1 74 ? -7.975 -4.219 -6.518 1.00 0.00 74 ASN B C 10
ATOM 14298 O O . ASN A 1 74 ? -7.236 -4.385 -7.489 1.00 0.00 74 ASN B O 10
ATOM 14309 N N . ILE A 1 75 ? -7.735 -3.365 -5.548 1.00 0.00 75 ILE B N 10
ATOM 14310 C CA . ILE A 1 75 ? -6.572 -2.502 -5.506 1.00 0.00 75 ILE B CA 10
ATOM 14311 C C . ILE A 1 75 ? -5.282 -3.267 -5.281 1.00 0.00 75 ILE B C 10
ATOM 14312 O O . ILE A 1 75 ? -4.331 -3.142 -6.050 1.00 0.00 75 ILE B O 10
ATOM 14328 N N . SER A 1 76 ? -5.263 -4.042 -4.211 1.00 0.00 76 SER B N 10
ATOM 14329 C CA . SER A 1 76 ? -4.078 -4.809 -3.826 1.00 0.00 76 SER B CA 10
ATOM 14330 C C . SER A 1 76 ? -3.623 -5.676 -4.988 1.00 0.00 76 SER B C 10
ATOM 14331 O O . SER A 1 76 ? -2.429 -5.828 -5.241 1.00 0.00 76 SER B O 10
ATOM 14339 N N . ASN A 1 77 ? -4.598 -6.212 -5.709 1.00 0.00 77 ASN B N 10
ATOM 14340 C CA . ASN A 1 77 ? -4.350 -6.980 -6.920 1.00 0.00 77 ASN B CA 10
ATOM 14341 C C . ASN A 1 77 ? -3.440 -6.211 -7.864 1.00 0.00 77 ASN B C 10
ATOM 14342 O O . ASN A 1 77 ? -2.450 -6.729 -8.382 1.00 0.00 77 ASN B O 10
ATOM 14353 N N . ASP A 1 78 ? -3.809 -4.964 -8.083 1.00 0.00 78 ASP B N 10
ATOM 14354 C CA . ASP A 1 78 ? -3.047 -4.071 -8.950 1.00 0.00 78 ASP B CA 10
ATOM 14355 C C . ASP A 1 78 ? -1.673 -3.797 -8.371 1.00 0.00 78 ASP B C 10
ATOM 14356 O O . ASP A 1 78 ? -0.667 -3.881 -9.069 1.00 0.00 78 ASP B O 10
ATOM 14365 N N . ILE A 1 79 ? -1.642 -3.483 -7.086 1.00 0.00 79 ILE B N 10
ATOM 14366 C CA . ILE A 1 79 ? -0.402 -3.210 -6.375 1.00 0.00 79 ILE B CA 10
ATOM 14367 C C . ILE A 1 79 ? 0.612 -4.332 -6.577 1.00 0.00 79 ILE B C 10
ATOM 14368 O O . ILE A 1 79 ? 1.812 -4.086 -6.718 1.00 0.00 79 ILE B O 10
ATOM 14384 N N . ASN A 1 80 ? 0.121 -5.558 -6.613 1.00 0.00 80 ASN B N 10
ATOM 14385 C CA . ASN A 1 80 ? 0.989 -6.719 -6.778 1.00 0.00 80 ASN B CA 10
ATOM 14386 C C . ASN A 1 80 ? 1.479 -6.848 -8.220 1.00 0.00 80 ASN B C 10
ATOM 14387 O O . ASN A 1 80 ? 2.640 -7.189 -8.455 1.00 0.00 80 ASN B O 10
ATOM 14398 N N . LYS A 1 81 ? 0.610 -6.553 -9.187 1.00 0.00 81 LYS B N 10
ATOM 14399 C CA . LYS A 1 81 ? 0.970 -6.712 -10.597 1.00 0.00 81 LYS B CA 10
ATOM 14400 C C . LYS A 1 81 ? 1.899 -5.592 -11.060 1.00 0.00 81 LYS B C 10
ATOM 14401 O O . LYS A 1 81 ? 2.624 -5.747 -12.038 1.00 0.00 81 LYS B O 10
ATOM 14420 N N . LEU A 1 82 ? 1.890 -4.472 -10.342 1.00 0.00 82 LEU B N 10
ATOM 14421 C CA . LEU A 1 82 ? 2.707 -3.322 -10.700 1.00 0.00 82 LEU B CA 10
ATOM 14422 C C . LEU A 1 82 ? 4.175 -3.675 -10.603 1.00 0.00 82 LEU B C 10
ATOM 14423 O O . LEU A 1 82 ? 5.019 -3.056 -11.255 1.00 0.00 82 LEU B O 10
ATOM 14439 N N . ASN A 1 83 ? 4.451 -4.706 -9.819 1.00 0.00 83 ASN B N 10
ATOM 14440 C CA . ASN A 1 83 ? 5.806 -5.081 -9.463 1.00 0.00 83 ASN B CA 10
ATOM 14441 C C . ASN A 1 83 ? 6.598 -3.836 -9.069 1.00 0.00 83 ASN B C 10
ATOM 14442 O O . ASN A 1 83 ? 7.543 -3.424 -9.754 1.00 0.00 83 ASN B O 10
ATOM 14453 N N . ILE A 1 84 ? 6.166 -3.223 -7.977 1.00 0.00 84 ILE B N 10
ATOM 14454 C CA . ILE A 1 84 ? 6.736 -1.976 -7.499 1.00 0.00 84 ILE B CA 10
ATOM 14455 C C . ILE A 1 84 ? 8.201 -2.149 -7.121 1.00 0.00 84 ILE B C 10
ATOM 14456 O O . ILE A 1 84 ? 8.638 -3.231 -6.721 1.00 0.00 84 ILE B O 10
ATOM 14472 N N . LYS A 1 85 ? 8.958 -1.083 -7.272 1.00 0.00 85 LYS B N 10
ATOM 14473 C CA . LYS A 1 85 ? 10.368 -1.103 -6.921 1.00 0.00 85 LYS B CA 10
ATOM 14474 C C . LYS A 1 85 ? 10.544 -0.687 -5.469 1.00 0.00 85 LYS B C 10
ATOM 14475 O O . LYS A 1 85 ? 9.573 -0.359 -4.792 1.00 0.00 85 LYS B O 10
ATOM 14494 N N . GLY A 1 86 ? 11.777 -0.668 -4.997 1.00 0.00 86 GLY B N 10
ATOM 14495 C CA . GLY A 1 86 ? 12.005 -0.360 -3.607 1.00 0.00 86 GLY B CA 10
ATOM 14496 C C . GLY A 1 86 ? 13.118 0.642 -3.413 1.00 0.00 86 GLY B C 10
ATOM 14497 O O . GLY A 1 86 ? 14.284 0.363 -3.702 1.00 0.00 86 GLY B O 10
ATOM 14501 N N . MET A 1 87 ? 12.744 1.824 -2.933 1.00 0.00 87 MET B N 10
ATOM 14502 C CA . MET A 1 87 ? 13.667 2.882 -2.656 1.00 0.00 87 MET B CA 10
ATOM 14503 C C . MET A 1 87 ? 13.093 3.806 -1.577 1.00 0.00 87 MET B C 10
ATOM 14504 O O . MET A 1 87 ? 13.470 3.715 -0.413 1.00 0.00 87 MET B O 10
ATOM 14518 N N . TYR A 1 88 ? 12.150 4.671 -1.954 1.00 0.00 88 TYR B N 10
ATOM 14519 C CA . TYR A 1 88 ? 11.543 5.588 -1.004 1.00 0.00 88 TYR B CA 10
ATOM 14520 C C . TYR A 1 88 ? 10.029 5.554 -1.155 1.00 0.00 88 TYR B C 10
ATOM 14521 O O . TYR A 1 88 ? 9.441 6.374 -1.853 1.00 0.00 88 TYR B O 10
ATOM 14539 N N . ILE A 1 89 ? 9.412 4.566 -0.541 1.00 0.00 89 ILE B N 10
ATOM 14540 C CA . ILE A 1 89 ? 7.969 4.435 -0.577 1.00 0.00 89 ILE B CA 10
ATOM 14541 C C . ILE A 1 89 ? 7.324 5.227 0.554 1.00 0.00 89 ILE B C 10
ATOM 14542 O O . ILE A 1 89 ? 7.690 5.064 1.715 1.00 0.00 89 ILE B O 10
ATOM 14558 N N . GLU A 1 90 ? 6.393 6.108 0.210 1.00 0.00 90 GLU B N 10
ATOM 14559 C CA . GLU A 1 90 ? 5.655 6.855 1.222 1.00 0.00 90 GLU B CA 10
ATOM 14560 C C . GLU A 1 90 ? 4.221 6.376 1.301 1.00 0.00 90 GLU B C 10
ATOM 14561 O O . GLU A 1 90 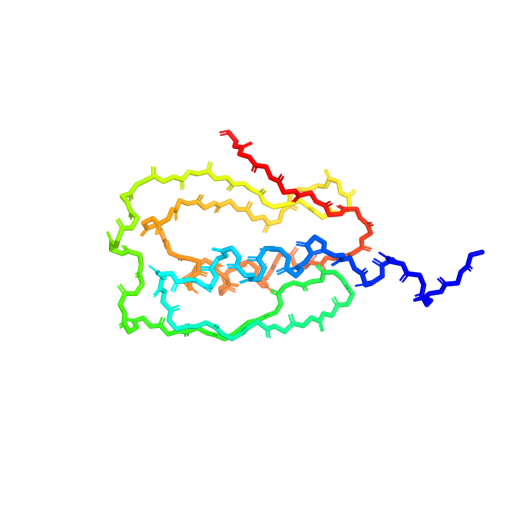? 3.786 5.521 0.525 1.00 0.00 90 GLU B O 10
ATOM 14573 N N . ILE A 1 91 ? 3.491 6.974 2.226 1.00 0.00 91 ILE B N 10
ATOM 14574 C CA . ILE A 1 91 ? 2.100 6.633 2.489 1.00 0.00 91 ILE B CA 10
ATOM 14575 C C . ILE A 1 91 ? 1.379 7.879 2.984 1.00 0.00 91 ILE B C 10
ATOM 14576 O O . ILE A 1 91 ? 1.637 8.335 4.100 1.00 0.00 91 ILE B O 10
ATOM 14592 N N . LYS A 1 92 ? 0.488 8.433 2.180 1.00 0.00 92 LYS B N 10
ATOM 14593 C CA . LYS A 1 92 ? -0.166 9.685 2.547 1.00 0.00 92 LYS B CA 10
ATOM 14594 C C . LYS A 1 92 ? -1.351 9.996 1.648 1.00 0.00 92 LYS B C 10
ATOM 14595 O O . LYS A 1 92 ? -1.523 9.396 0.587 1.00 0.00 92 LYS B O 10
ATOM 14614 N N . GLN A 1 93 ? -2.154 10.958 2.083 1.00 0.00 93 GLN B N 10
ATOM 14615 C CA . GLN A 1 93 ? -3.386 11.311 1.408 1.00 0.00 93 GLN B CA 10
ATOM 14616 C C . GLN A 1 93 ? -3.112 12.289 0.281 1.00 0.00 93 GLN B C 10
ATOM 14617 O O . GLN A 1 93 ? -2.182 13.093 0.348 1.00 0.00 93 GLN B O 10
ATOM 14631 N N . ILE A 1 94 ? -3.924 12.201 -0.749 1.00 0.00 94 ILE B N 10
ATOM 14632 C CA . ILE A 1 94 ? -3.798 13.049 -1.916 1.00 0.00 94 ILE B CA 10
ATOM 14633 C C . ILE A 1 94 ? -5.006 13.969 -2.037 1.00 0.00 94 ILE B C 10
ATOM 14634 O O . ILE A 1 94 ? -6.099 13.483 -2.394 1.00 0.00 94 ILE B O 10
ATOM 14651 N N . ASP A 1 1 ? 21.195 -6.202 12.220 1.00 0.00 1 ASP B N 11
ATOM 14652 C CA . ASP A 1 1 ? 20.952 -4.833 11.702 1.00 0.00 1 ASP B CA 11
ATOM 14653 C C . ASP A 1 1 ? 19.727 -4.816 10.803 1.00 0.00 1 ASP B C 11
ATOM 14654 O O . ASP A 1 1 ? 19.840 -4.794 9.578 1.00 0.00 1 ASP B O 11
ATOM 14665 N N . ASN A 1 2 ? 18.549 -4.810 11.411 1.00 0.00 2 ASN B N 11
ATOM 14666 C CA . ASN A 1 2 ? 17.304 -4.824 10.655 1.00 0.00 2 ASN B CA 11
ATOM 14667 C C . ASN A 1 2 ? 17.053 -3.467 10.015 1.00 0.00 2 ASN B C 11
ATOM 14668 O O . ASN A 1 2 ? 16.500 -3.378 8.920 1.00 0.00 2 ASN B O 11
ATOM 14679 N N . GLN A 1 3 ? 17.493 -2.410 10.688 1.00 0.00 3 GLN B N 11
ATOM 14680 C CA . GLN A 1 3 ? 17.317 -1.056 10.182 1.00 0.00 3 GLN B CA 11
ATOM 14681 C C . GLN A 1 3 ? 18.133 -0.842 8.909 1.00 0.00 3 GLN B C 11
ATOM 14682 O O . GLN A 1 3 ? 17.866 0.073 8.133 1.00 0.00 3 GLN B O 11
ATOM 14696 N N . LYS A 1 4 ? 19.114 -1.711 8.691 1.00 0.00 4 LYS B N 11
ATOM 14697 C CA . LYS A 1 4 ? 19.956 -1.651 7.529 1.00 0.00 4 LYS B CA 11
ATOM 14698 C C . LYS A 1 4 ? 19.208 -2.179 6.306 1.00 0.00 4 LYS B C 11
ATOM 14699 O O . LYS A 1 4 ? 19.539 -1.857 5.166 1.00 0.00 4 LYS B O 11
ATOM 14718 N N . ALA A 1 5 ? 18.179 -2.974 6.553 1.00 0.00 5 ALA B N 11
ATOM 14719 C CA . ALA A 1 5 ? 17.360 -3.514 5.479 1.00 0.00 5 ALA B CA 11
ATOM 14720 C C . ALA A 1 5 ? 16.211 -2.567 5.154 1.00 0.00 5 ALA B C 11
ATOM 14721 O O . ALA A 1 5 ? 15.497 -2.750 4.168 1.00 0.00 5 ALA B O 11
ATOM 14728 N N . LEU A 1 6 ? 16.054 -1.537 5.981 1.00 0.00 6 LEU B N 11
ATOM 14729 C CA . LEU A 1 6 ? 14.982 -0.562 5.802 1.00 0.00 6 LEU B CA 11
ATOM 14730 C C . LEU A 1 6 ? 15.322 0.434 4.703 1.00 0.00 6 LEU B C 11
ATOM 14731 O O . LEU A 1 6 ? 14.492 1.264 4.331 1.00 0.00 6 LEU B O 11
ATOM 14747 N N . GLU A 1 7 ? 16.546 0.358 4.195 1.00 0.00 7 GLU B N 11
ATOM 14748 C CA . GLU A 1 7 ? 16.986 1.247 3.131 1.00 0.00 7 GLU B CA 11
ATOM 14749 C C . GLU A 1 7 ? 16.237 0.941 1.842 1.00 0.00 7 GLU B C 11
ATOM 14750 O O . GLU A 1 7 ? 15.818 1.847 1.122 1.00 0.00 7 GLU B O 11
ATOM 14762 N N . GLU A 1 8 ? 16.092 -0.343 1.544 1.00 0.00 8 GLU B N 11
ATOM 14763 C CA . GLU A 1 8 ? 15.319 -0.772 0.407 1.00 0.00 8 GLU B CA 11
ATOM 14764 C C . GLU A 1 8 ? 13.877 -1.008 0.806 1.00 0.00 8 GLU B C 11
ATOM 14765 O O . GLU A 1 8 ? 12.943 -0.478 0.207 1.00 0.00 8 GLU B O 11
ATOM 14777 N N . GLN A 1 9 ? 13.721 -1.782 1.842 1.00 0.00 9 GLN B N 11
ATOM 14778 C CA . GLN A 1 9 ? 12.413 -2.131 2.357 1.00 0.00 9 GLN B CA 11
ATOM 14779 C C . GLN A 1 9 ? 12.086 -1.257 3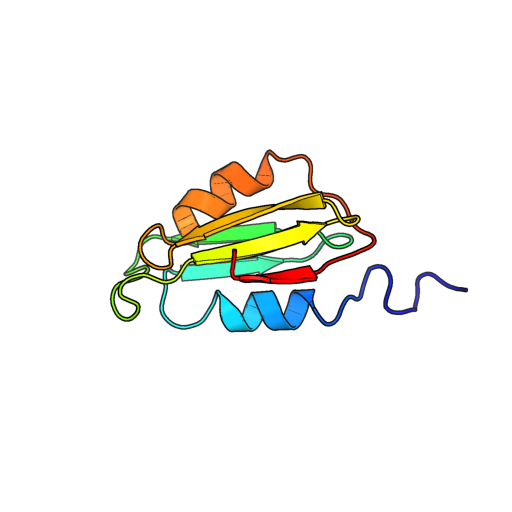.559 1.00 0.00 9 GLN B C 11
ATOM 14780 O O . GLN A 1 9 ? 12.359 -1.623 4.700 1.00 0.00 9 GLN B O 11
ATOM 14794 N N . MET A 1 10 ? 11.512 -0.095 3.292 1.00 0.00 10 MET B N 11
ATOM 14795 C CA . MET A 1 10 ? 11.224 0.873 4.342 1.00 0.00 10 MET B CA 11
ATOM 14796 C C . MET A 1 10 ? 10.074 0.411 5.231 1.00 0.00 10 MET B C 11
ATOM 14797 O O . MET A 1 10 ? 9.398 -0.574 4.928 1.00 0.00 10 MET B O 11
ATOM 14811 N N . ASN A 1 11 ? 9.849 1.130 6.320 1.00 0.00 11 ASN B N 11
ATOM 14812 C CA . ASN A 1 11 ? 8.746 0.848 7.219 1.00 0.00 11 ASN B CA 11
ATOM 14813 C C . ASN A 1 11 ? 7.413 0.893 6.476 1.00 0.00 11 ASN B C 11
ATOM 14814 O O . ASN A 1 11 ? 6.482 0.150 6.791 1.00 0.00 11 ASN B O 11
ATOM 14825 N N . SER A 1 12 ? 7.356 1.729 5.446 1.00 0.00 12 SER B N 11
ATOM 14826 C CA . SER A 1 12 ? 6.136 1.973 4.709 1.00 0.00 12 SER B CA 11
ATOM 14827 C C . SER A 1 12 ? 5.662 0.709 4.011 1.00 0.00 12 SER B C 11
ATOM 14828 O O . SER A 1 12 ? 4.463 0.497 3.850 1.00 0.00 12 SER B O 11
ATOM 14836 N N . ILE A 1 13 ? 6.612 -0.135 3.627 1.00 0.00 13 ILE B N 11
ATOM 14837 C CA . ILE A 1 13 ? 6.299 -1.408 2.996 1.00 0.00 13 ILE B CA 11
ATOM 14838 C C . ILE A 1 13 ? 5.330 -2.200 3.866 1.00 0.00 13 ILE B C 11
ATOM 14839 O O . ILE A 1 13 ? 4.335 -2.750 3.395 1.00 0.00 13 ILE B O 11
ATOM 14855 N N . ASN A 1 14 ? 5.641 -2.223 5.149 1.00 0.00 14 ASN B N 11
ATOM 14856 C CA . ASN A 1 14 ? 4.879 -2.973 6.129 1.00 0.00 14 ASN B CA 11
ATOM 14857 C C . ASN A 1 14 ? 3.667 -2.166 6.574 1.00 0.00 14 ASN B C 11
ATOM 14858 O O . ASN A 1 14 ? 2.618 -2.717 6.908 1.00 0.00 14 ASN B O 11
ATOM 14869 N N . SER A 1 15 ? 3.819 -0.851 6.544 1.00 0.00 15 SER B N 11
ATOM 14870 C CA . SER A 1 15 ? 2.804 0.055 7.027 1.00 0.00 15 SER B CA 11
ATOM 14871 C C . SER A 1 15 ? 1.596 0.093 6.096 1.00 0.00 15 SER B C 11
ATOM 14872 O O . SER A 1 15 ? 0.493 0.377 6.545 1.00 0.00 15 SER B O 11
ATOM 14880 N N . VAL A 1 16 ? 1.797 -0.184 4.804 1.00 0.00 16 VAL B N 11
ATOM 14881 C CA . VAL A 1 16 ? 0.677 -0.251 3.860 1.00 0.00 16 VAL B CA 11
ATOM 14882 C C . VAL A 1 16 ? -0.321 -1.306 4.321 1.00 0.00 16 VAL B C 11
ATOM 14883 O O . VAL A 1 16 ? -1.537 -1.089 4.315 1.00 0.00 16 VAL B O 11
ATOM 14896 N N . ASN A 1 17 ? 0.222 -2.433 4.753 1.00 0.00 17 ASN B N 11
ATOM 14897 C CA . ASN A 1 17 ? -0.570 -3.560 5.214 1.00 0.00 17 ASN B CA 11
ATOM 14898 C C . ASN A 1 17 ? -1.365 -3.191 6.459 1.00 0.00 17 ASN B C 11
ATOM 14899 O O . ASN A 1 17 ? -2.558 -3.468 6.551 1.00 0.00 17 ASN B O 11
ATOM 14910 N N . ASP A 1 18 ? -0.700 -2.535 7.400 1.00 0.00 18 ASP B N 11
ATOM 14911 C CA . ASP A 1 18 ? -1.321 -2.121 8.644 1.00 0.00 18 ASP B CA 11
ATOM 14912 C C . ASP A 1 18 ? -2.281 -0.952 8.432 1.00 0.00 18 ASP B C 11
ATOM 14913 O O . ASP A 1 18 ? -3.247 -0.787 9.175 1.00 0.00 18 ASP B O 11
ATOM 14922 N N . LYS A 1 19 ? -2.003 -0.141 7.418 1.00 0.00 19 LYS B N 11
ATOM 14923 C CA . LYS A 1 19 ? -2.828 0.994 7.074 1.00 0.00 19 LYS B CA 11
ATOM 14924 C C . LYS A 1 19 ? -4.182 0.553 6.531 1.00 0.00 19 LYS B C 11
ATOM 14925 O O . LYS A 1 19 ? -5.229 1.010 6.985 1.00 0.00 19 LYS B O 11
ATOM 14944 N N . LEU A 1 20 ? -4.153 -0.305 5.528 1.00 0.00 20 LEU B N 11
ATOM 14945 C CA . LEU A 1 20 ? -5.374 -0.749 4.887 1.00 0.00 20 LEU B CA 11
ATOM 14946 C C . LEU A 1 20 ? -6.160 -1.717 5.777 1.00 0.00 20 LEU B C 11
ATOM 14947 O O . LEU A 1 20 ? -7.389 -1.791 5.694 1.00 0.00 20 LEU B O 11
ATOM 14963 N N . ASN A 1 21 ? -5.451 -2.435 6.639 1.00 0.00 21 ASN B N 11
ATOM 14964 C CA . ASN A 1 21 ? -6.076 -3.393 7.549 1.00 0.00 21 ASN B CA 11
ATOM 14965 C C . ASN A 1 21 ? -6.447 -2.717 8.870 1.00 0.00 21 ASN B C 11
ATOM 14966 O O . ASN A 1 21 ? -5.768 -2.878 9.886 1.00 0.00 21 ASN B O 11
ATOM 14977 N N . LYS A 1 22 ? -7.521 -1.943 8.836 1.00 0.00 22 LYS B N 11
ATOM 14978 C CA . LYS A 1 22 ? -8.023 -1.248 10.021 1.00 0.00 22 LYS B CA 11
ATOM 14979 C C . LYS A 1 22 ? -9.535 -1.377 10.113 1.00 0.00 22 LYS B C 11
ATOM 14980 O O . LYS A 1 22 ? -10.270 -0.388 10.047 1.00 0.00 22 LYS B O 11
ATOM 14999 N N . GLY A 1 23 ? -9.988 -2.605 10.259 1.00 0.00 23 GLY B N 11
ATOM 15000 C CA . GLY A 1 23 ? -11.411 -2.870 10.327 1.00 0.00 23 GLY B CA 11
ATOM 15001 C C . GLY A 1 23 ? -12.027 -2.853 8.952 1.00 0.00 23 GLY B C 11
ATOM 15002 O O . GLY A 1 23 ? -12.974 -2.111 8.684 1.00 0.00 23 GLY B O 11
ATOM 15006 N N . LYS A 1 24 ? -11.463 -3.660 8.073 1.00 0.00 24 LYS B N 11
ATOM 15007 C CA . LYS A 1 24 ? -11.846 -3.680 6.679 1.00 0.00 24 LYS B CA 11
ATOM 15008 C C . LYS A 1 24 ? -11.948 -5.120 6.175 1.00 0.00 24 LYS B C 11
ATOM 15009 O O . LYS A 1 24 ? -12.218 -6.038 6.954 1.00 0.00 24 LYS B O 11
ATOM 15028 N N . GLY A 1 25 ? -11.729 -5.305 4.875 1.00 0.00 25 GLY B N 11
ATOM 15029 C CA . GLY A 1 25 ? -11.728 -6.635 4.290 1.00 0.00 25 GLY B CA 11
ATOM 15030 C C . GLY A 1 25 ? -10.422 -7.357 4.560 1.00 0.00 25 GLY B C 11
ATOM 15031 O O . GLY A 1 25 ? -9.546 -6.820 5.241 1.00 0.00 25 GLY B O 11
ATOM 15035 N N . LYS A 1 26 ? -10.273 -8.565 4.029 1.00 0.00 26 LYS B N 11
ATOM 15036 C CA . LYS A 1 26 ? -9.034 -9.302 4.191 1.00 0.00 26 LYS B CA 11
ATOM 15037 C C . LYS A 1 26 ? -8.054 -8.968 3.084 1.00 0.00 26 LYS B C 11
ATOM 15038 O O . LYS A 1 26 ? -8.390 -9.032 1.901 1.00 0.00 26 LYS B O 11
ATOM 15057 N N . LEU A 1 27 ? -6.852 -8.603 3.487 1.00 0.00 27 LEU B N 11
ATOM 15058 C CA . LEU A 1 27 ? -5.794 -8.258 2.584 1.00 0.00 27 LEU B CA 11
ATOM 15059 C C . LEU A 1 27 ? -4.462 -8.474 3.295 1.00 0.00 27 LEU B C 11
ATOM 15060 O O . LEU A 1 27 ? -4.130 -7.770 4.252 1.00 0.00 27 LEU B O 11
ATOM 15076 N N . SER A 1 28 ? -3.729 -9.472 2.847 1.00 0.00 28 SER B N 11
ATOM 15077 C CA . SER A 1 28 ? -2.474 -9.850 3.461 1.00 0.00 28 SER B CA 11
ATOM 15078 C C . SER A 1 28 ? -1.307 -9.475 2.563 1.00 0.00 28 SER B C 11
ATOM 15079 O O . SER A 1 28 ? -1.115 -10.079 1.511 1.00 0.00 28 SER B O 11
ATOM 15087 N N . LEU A 1 29 ? -0.544 -8.471 2.958 1.00 0.00 29 LEU B N 11
ATOM 15088 C CA . LEU A 1 29 ? 0.641 -8.098 2.209 1.00 0.00 29 LEU B CA 11
ATOM 15089 C C . LEU A 1 29 ? 1.833 -8.924 2.645 1.00 0.00 29 LEU B C 11
ATOM 15090 O O . LEU A 1 29 ? 1.864 -9.484 3.742 1.00 0.00 29 LEU B O 11
ATOM 15106 N N . SER A 1 30 ? 2.805 -8.984 1.770 1.00 0.00 30 SER B N 11
ATOM 15107 C CA . SER A 1 30 ? 4.068 -9.602 2.044 1.00 0.00 30 SER B CA 11
ATOM 15108 C C . SER A 1 30 ? 5.176 -8.708 1.523 1.00 0.00 30 SER B C 11
ATOM 15109 O O . SER A 1 30 ? 5.056 -8.108 0.451 1.00 0.00 30 SER B O 11
ATOM 15117 N N . MET A 1 31 ? 6.241 -8.615 2.282 1.00 0.00 31 MET B N 11
ATOM 15118 C CA . MET A 1 31 ? 7.319 -7.699 1.977 1.00 0.00 31 MET B CA 11
ATOM 15119 C C . MET A 1 31 ? 8.475 -8.428 1.318 1.00 0.00 31 MET B C 11
ATOM 15120 O O . MET A 1 31 ? 8.980 -9.421 1.848 1.00 0.00 31 MET B O 11
ATOM 15134 N N . ASN A 1 32 ? 8.882 -7.945 0.156 1.00 0.00 32 ASN B N 11
ATOM 15135 C CA . ASN A 1 32 ? 9.998 -8.538 -0.560 1.00 0.00 32 ASN B CA 11
ATOM 15136 C C . ASN A 1 32 ? 10.859 -7.432 -1.165 1.00 0.00 32 ASN B C 11
ATOM 15137 O O . ASN A 1 32 ? 11.070 -7.389 -2.375 1.00 0.00 32 ASN B O 11
ATOM 15148 N N . GLY A 1 33 ? 11.362 -6.557 -0.291 1.00 0.00 33 GLY B N 11
ATOM 15149 C CA . GLY A 1 33 ? 12.253 -5.472 -0.690 1.00 0.00 33 GLY B CA 11
ATOM 15150 C C . GLY A 1 33 ? 11.737 -4.645 -1.848 1.00 0.00 33 GLY B C 11
ATOM 15151 O O . GLY A 1 33 ? 10.948 -3.722 -1.662 1.00 0.00 33 GLY B O 11
ATOM 15155 N N . ASN A 1 34 ? 12.185 -4.997 -3.044 1.00 0.00 34 ASN B N 11
ATOM 15156 C CA . ASN A 1 34 ? 11.853 -4.259 -4.250 1.00 0.00 34 ASN B CA 11
ATOM 15157 C C . ASN A 1 34 ? 10.559 -4.771 -4.865 1.00 0.00 34 ASN B C 11
ATOM 15158 O O . ASN A 1 34 ? 10.277 -4.510 -6.036 1.00 0.00 34 ASN B O 11
ATOM 15169 N N . GLN A 1 35 ? 9.792 -5.531 -4.088 1.00 0.00 35 GLN B N 11
ATOM 15170 C CA . GLN A 1 35 ? 8.475 -5.969 -4.515 1.00 0.00 35 GLN B CA 11
ATOM 15171 C C . GLN A 1 35 ? 7.493 -5.911 -3.375 1.00 0.00 35 GLN B C 11
ATOM 15172 O O . GLN A 1 35 ? 7.820 -6.217 -2.224 1.00 0.00 35 GLN B O 11
ATOM 15186 N N . LEU A 1 36 ? 6.287 -5.537 -3.715 1.00 0.00 36 LEU B N 11
ATOM 15187 C CA . LEU A 1 36 ? 5.197 -5.553 -2.766 1.00 0.00 36 LEU B CA 11
ATOM 15188 C C . LEU A 1 36 ? 4.191 -6.594 -3.197 1.00 0.00 36 LEU B C 11
ATOM 15189 O O . LEU A 1 36 ? 3.650 -6.542 -4.302 1.00 0.00 36 LEU B O 11
ATOM 15205 N N . LYS A 1 37 ? 3.967 -7.542 -2.324 1.00 0.00 37 LYS B N 11
ATOM 15206 C CA . LYS A 1 37 ? 3.126 -8.681 -2.618 1.00 0.00 37 LYS B CA 11
ATOM 15207 C C . LYS A 1 37 ? 1.901 -8.614 -1.720 1.00 0.00 37 LYS B C 11
ATOM 15208 O O . LYS A 1 37 ? 1.986 -8.077 -0.618 1.00 0.00 37 LYS B O 11
ATOM 15227 N N . ALA A 1 38 ? 0.770 -9.135 -2.172 1.00 0.00 38 ALA B N 11
ATOM 15228 C CA . ALA A 1 38 ? -0.453 -9.046 -1.384 1.00 0.00 38 ALA B CA 11
ATOM 15229 C C . ALA A 1 38 ? -1.521 -10.019 -1.856 1.00 0.00 38 ALA B C 11
ATOM 15230 O O . ALA A 1 38 ? -1.678 -10.258 -3.054 1.00 0.00 38 ALA B O 11
ATOM 15237 N N . THR A 1 39 ? -2.261 -10.561 -0.900 1.00 0.00 39 THR B N 11
ATOM 15238 C CA . THR A 1 39 ? -3.397 -11.414 -1.179 1.00 0.00 39 THR B CA 11
ATOM 15239 C C . THR A 1 39 ? -4.637 -10.789 -0.559 1.00 0.00 39 THR B C 11
ATOM 15240 O O . THR A 1 39 ? -4.526 -10.061 0.419 1.00 0.00 39 THR B O 11
ATOM 15251 N N . SER A 1 40 ? -5.806 -11.033 -1.117 1.00 0.00 40 SER B N 11
ATOM 15252 C CA . SER A 1 40 ? -7.013 -10.435 -0.575 1.00 0.00 40 SER B CA 11
ATOM 15253 C C . SER A 1 40 ? -8.184 -11.397 -0.656 1.00 0.00 40 SER B C 11
ATOM 15254 O O . SER A 1 40 ? -8.245 -12.253 -1.538 1.00 0.00 40 SER B O 11
ATOM 15262 N N . SER A 1 41 ? -9.098 -11.259 0.288 1.00 0.00 41 SER B N 11
ATOM 15263 C CA . SER A 1 41 ? -10.292 -12.077 0.318 1.00 0.00 41 SER B CA 11
ATOM 15264 C C . SER A 1 41 ? -11.530 -11.204 0.378 1.00 0.00 41 SER B C 11
ATOM 15265 O O . SER A 1 41 ? -11.520 -10.112 0.968 1.00 0.00 41 SER B O 11
ATOM 15273 N N . ASN A 1 42 ? -12.604 -11.721 -0.196 1.00 0.00 42 ASN B N 11
ATOM 15274 C CA . ASN A 1 42 ? -13.819 -10.955 -0.422 1.00 0.00 42 ASN B CA 11
ATOM 15275 C C . ASN A 1 42 ? -14.685 -10.916 0.824 1.00 0.00 42 ASN B C 11
ATOM 15276 O O . ASN A 1 42 ? -15.889 -11.152 0.768 1.00 0.00 42 ASN B O 11
ATOM 15287 N N . ALA A 1 43 ? -14.059 -10.610 1.948 1.00 0.00 43 ALA B N 11
ATOM 15288 C CA . ALA A 1 43 ? -14.784 -10.421 3.200 1.00 0.00 43 ALA B CA 11
ATOM 15289 C C . ALA A 1 43 ? -15.544 -9.099 3.191 1.00 0.00 43 ALA B C 11
ATOM 15290 O O . ALA A 1 43 ? -16.276 -8.774 4.123 1.00 0.00 43 ALA B O 11
ATOM 15297 N N . GLY A 1 44 ? -15.355 -8.345 2.118 1.00 0.00 44 GLY B N 11
ATOM 15298 C CA . GLY A 1 44 ? -16.051 -7.089 1.949 1.00 0.00 44 GLY B CA 11
ATOM 15299 C C . GLY A 1 44 ? -15.395 -5.956 2.650 1.00 0.00 44 GLY B C 11
ATOM 15300 O O . GLY A 1 44 ? -15.891 -5.431 3.646 1.00 0.00 44 GLY B O 11
ATOM 15304 N N . TYR A 1 45 ? -14.261 -5.583 2.114 1.00 0.00 45 TYR B N 11
ATOM 15305 C CA . TYR A 1 45 ? -13.693 -4.306 2.402 1.00 0.00 45 TYR B CA 11
ATOM 15306 C C . TYR A 1 45 ? -14.647 -3.258 1.822 1.00 0.00 45 TYR B C 11
ATOM 15307 O O . TYR A 1 45 ? -15.301 -3.508 0.813 1.00 0.00 45 TYR B O 11
ATOM 15325 N N . GLY A 1 46 ? -14.718 -2.100 2.446 1.00 0.00 46 GLY B N 11
ATOM 15326 C CA . GLY A 1 46 ? -15.654 -1.089 2.016 1.00 0.00 46 GLY B CA 11
ATOM 15327 C C . GLY A 1 46 ? -16.770 -0.933 3.015 1.00 0.00 46 GLY B C 11
ATOM 15328 O O . GLY A 1 46 ? -17.942 -1.100 2.692 1.00 0.00 46 GLY B O 11
ATOM 15332 N N . ILE A 1 47 ? -16.387 -0.600 4.239 1.00 0.00 47 ILE B N 11
ATOM 15333 C CA . ILE A 1 47 ? -17.319 -0.559 5.351 1.00 0.00 47 ILE B CA 11
ATOM 15334 C C . ILE A 1 47 ? -18.004 0.795 5.395 1.00 0.00 47 ILE B C 11
ATOM 15335 O O . ILE A 1 47 ? -19.193 0.923 5.112 1.00 0.00 47 ILE B O 11
ATOM 15351 N N . SER A 1 48 ? -17.223 1.802 5.745 1.00 0.00 48 SER B N 11
ATOM 15352 C CA . SER A 1 48 ? -17.708 3.166 5.835 1.00 0.00 48 SER B CA 11
ATOM 15353 C C . SER A 1 48 ? -16.551 4.125 5.560 1.00 0.00 48 SER B C 11
ATOM 15354 O O . SER A 1 48 ? -15.822 3.947 4.580 1.00 0.00 48 SER B O 11
ATOM 15362 N N . TYR A 1 49 ? -16.375 5.113 6.440 1.00 0.00 49 TYR B N 11
ATOM 15363 C CA . TYR A 1 49 ? -15.277 6.080 6.346 1.00 0.00 49 TYR B CA 11
ATOM 15364 C C . TYR A 1 49 ? -15.390 6.932 5.090 1.00 0.00 49 TYR B C 11
ATOM 15365 O O . TYR A 1 49 ? -14.388 7.440 4.581 1.00 0.00 49 TYR B O 11
ATOM 15383 N N . GLU A 1 50 ? -16.620 7.101 4.633 1.00 0.00 50 GLU B N 11
ATOM 15384 C CA . GLU A 1 50 ? -16.929 7.786 3.384 1.00 0.00 50 GLU B CA 11
ATOM 15385 C C . GLU A 1 50 ? -15.987 7.364 2.266 1.00 0.00 50 GLU B C 11
ATOM 15386 O O . GLU A 1 50 ? -16.070 6.252 1.747 1.00 0.00 50 GLU B O 11
ATOM 15398 N N . ASP A 1 51 ? -15.078 8.261 1.922 1.00 0.00 51 ASP B N 11
ATOM 15399 C CA . ASP A 1 51 ? -14.079 8.000 0.902 1.00 0.00 51 ASP B CA 11
ATOM 15400 C C . ASP A 1 51 ? -12.780 8.680 1.294 1.00 0.00 51 ASP B C 11
ATOM 15401 O O . ASP A 1 51 ? -12.733 9.900 1.442 1.00 0.00 51 ASP B O 11
ATOM 15410 N N . LYS A 1 52 ? -11.731 7.905 1.468 1.00 0.00 52 LYS B N 11
ATOM 15411 C CA . LYS A 1 52 ? -10.428 8.467 1.779 1.00 0.00 52 LYS B CA 11
ATOM 15412 C C . LYS A 1 52 ? -9.460 8.084 0.676 1.00 0.00 52 LYS B C 11
ATOM 15413 O O . LYS A 1 52 ? -9.284 6.902 0.385 1.00 0.00 52 LYS B O 11
ATOM 15432 N N . ASN A 1 53 ? -8.856 9.072 0.053 1.00 0.00 53 ASN B N 11
ATOM 15433 C CA . ASN A 1 53 ? -7.948 8.821 -1.053 1.00 0.00 53 ASN B CA 11
ATOM 15434 C C . ASN A 1 53 ? -6.508 9.064 -0.642 1.00 0.00 53 ASN B C 11
ATOM 15435 O O . ASN A 1 53 ? -6.168 10.119 -0.107 1.00 0.00 53 ASN B O 11
ATOM 15446 N N . TRP A 1 54 ? -5.664 8.080 -0.877 1.00 0.00 54 TRP B N 11
ATOM 15447 C CA . TRP A 1 54 ? -4.265 8.212 -0.574 1.00 0.00 54 TRP B CA 11
ATOM 15448 C C . TRP A 1 54 ? -3.437 7.523 -1.645 1.00 0.00 54 TRP B C 11
ATOM 15449 O O . TRP A 1 54 ? -3.950 6.702 -2.408 1.00 0.00 54 TRP B O 11
ATOM 15470 N N . GLY A 1 55 ? -2.170 7.876 -1.713 1.00 0.00 55 GLY B N 11
ATOM 15471 C CA . GLY A 1 55 ? -1.313 7.339 -2.737 1.00 0.00 55 GLY B CA 11
ATOM 15472 C C . GLY A 1 55 ? -0.110 6.647 -2.156 1.00 0.00 55 GLY B C 11
ATOM 15473 O O . GLY A 1 55 ? 0.327 6.974 -1.051 1.00 0.00 55 GLY B O 11
ATOM 15477 N N . ILE A 1 56 ? 0.411 5.672 -2.876 1.00 0.00 56 ILE B N 11
ATOM 15478 C CA . ILE A 1 56 ? 1.663 5.054 -2.501 1.00 0.00 56 ILE B CA 11
ATOM 15479 C C . ILE A 1 56 ? 2.765 5.595 -3.398 1.00 0.00 56 ILE B C 11
ATOM 15480 O O . ILE A 1 56 ? 2.540 5.822 -4.590 1.00 0.00 56 ILE B O 11
ATOM 15496 N N . PHE A 1 57 ? 3.938 5.831 -2.832 1.00 0.00 57 PHE B N 11
ATOM 15497 C CA . PHE A 1 57 ? 5.014 6.464 -3.582 1.00 0.00 57 PHE B CA 11
ATOM 15498 C C . PHE A 1 57 ? 6.270 5.600 -3.636 1.00 0.00 57 PHE B C 11
ATOM 15499 O O . PHE A 1 57 ? 6.619 4.948 -2.656 1.00 0.00 57 PHE B O 11
ATOM 15516 N N . VAL A 1 58 ? 6.939 5.590 -4.799 1.00 0.00 58 VAL B N 11
ATOM 15517 C CA . VAL A 1 58 ? 8.170 4.845 -4.968 1.00 0.00 58 VAL B CA 11
ATOM 15518 C C . VAL A 1 58 ? 9.195 5.760 -5.617 1.00 0.00 58 VAL B C 11
ATOM 15519 O O . VAL A 1 58 ? 8.837 6.585 -6.455 1.00 0.00 58 VAL B O 11
ATOM 15532 N N . ASN A 1 59 ? 10.459 5.640 -5.201 1.00 0.00 59 ASN B N 11
ATOM 15533 C CA . ASN A 1 59 ? 11.512 6.605 -5.559 1.00 0.00 59 ASN B CA 11
ATOM 15534 C C . ASN A 1 59 ? 11.231 7.928 -4.865 1.00 0.00 59 ASN B C 11
ATOM 15535 O O . ASN A 1 59 ? 12.004 8.880 -4.966 1.00 0.00 59 ASN B O 11
ATOM 15546 N N . GLY A 1 60 ? 10.114 7.976 -4.154 1.00 0.00 60 GLY B N 11
ATOM 15547 C CA . GLY A 1 60 ? 9.633 9.219 -3.624 1.00 0.00 60 GLY B CA 11
ATOM 15548 C C . GLY A 1 60 ? 8.580 9.831 -4.529 1.00 0.00 60 GLY B C 11
ATOM 15549 O O . GLY A 1 60 ? 8.014 10.883 -4.234 1.00 0.00 60 GLY B O 11
ATOM 15553 N N . GLU A 1 61 ? 8.328 9.144 -5.635 1.00 0.00 61 GLU B N 11
ATOM 15554 C CA . GLU A 1 61 ? 7.338 9.540 -6.623 1.00 0.00 61 GLU B CA 11
ATOM 15555 C C . GLU A 1 61 ? 6.092 8.728 -6.412 1.00 0.00 61 GLU B C 11
ATOM 15556 O O . GLU A 1 61 ? 6.127 7.795 -5.660 1.00 0.00 61 GLU B O 11
ATOM 15568 N N . LYS A 1 62 ? 5.013 9.031 -7.092 1.00 0.00 62 LYS B N 11
ATOM 15569 C CA . LYS A 1 62 ? 3.828 8.196 -6.988 1.00 0.00 62 LYS B CA 11
ATOM 15570 C C . LYS A 1 62 ? 4.100 6.830 -7.601 1.00 0.00 62 LYS B C 11
ATOM 15571 O O . LYS A 1 62 ? 5.161 6.590 -8.184 1.00 0.00 62 LYS B O 11
ATOM 15590 N N . VAL A 1 63 ? 3.196 5.911 -7.358 1.00 0.00 63 VAL B N 11
ATOM 15591 C CA . VAL A 1 63 ? 3.217 4.627 -8.027 1.00 0.00 63 VAL B CA 11
ATOM 15592 C C . VAL A 1 63 ? 1.796 4.116 -8.195 1.00 0.00 63 VAL B C 11
ATOM 15593 O O . VAL A 1 63 ? 1.525 3.277 -9.054 1.00 0.00 63 VAL B O 11
ATOM 15606 N N . TYR A 1 64 ? 0.878 4.646 -7.388 1.00 0.00 64 TYR B N 11
ATOM 15607 C CA . TYR A 1 64 ? -0.490 4.151 -7.405 1.00 0.00 64 TYR B CA 11
ATOM 15608 C C . TYR A 1 64 ? -1.436 5.055 -6.614 1.00 0.00 64 TYR B C 11
ATOM 15609 O O . TYR A 1 64 ? -1.050 5.649 -5.606 1.00 0.00 64 TYR B O 11
ATOM 15627 N N . THR A 1 65 ? -2.674 5.144 -7.094 1.00 0.00 65 THR B N 11
ATOM 15628 C CA . THR A 1 65 ? -3.723 5.932 -6.455 1.00 0.00 65 THR B CA 11
ATOM 15629 C C . THR A 1 65 ? -4.996 5.089 -6.291 1.00 0.00 65 THR B C 11
ATOM 15630 O O . THR A 1 65 ? -5.402 4.394 -7.225 1.00 0.00 65 THR B O 11
ATOM 15641 N N . PHE A 1 66 ? -5.611 5.138 -5.103 1.00 0.00 66 PHE B N 11
ATOM 15642 C CA . PHE A 1 66 ? -6.817 4.392 -4.821 1.00 0.00 66 PHE B CA 11
ATOM 15643 C C . PHE A 1 66 ? -7.463 4.914 -3.554 1.00 0.00 66 PHE B C 11
ATOM 15644 O O . PHE A 1 66 ? -6.809 5.493 -2.686 1.00 0.00 66 PHE B O 11
ATOM 15661 N N . ASN A 1 67 ? -8.757 4.737 -3.497 1.00 0.00 67 ASN B N 11
ATOM 15662 C CA . ASN A 1 67 ? -9.559 5.173 -2.365 1.00 0.00 67 ASN B CA 11
ATOM 15663 C C . ASN A 1 67 ? -9.834 3.995 -1.441 1.00 0.00 67 ASN B C 11
ATOM 15664 O O . ASN A 1 67 ? -9.738 2.844 -1.866 1.00 0.00 67 ASN B O 11
ATOM 15675 N N . GLU A 1 68 ? -10.179 4.270 -0.192 1.00 0.00 68 GLU B N 11
ATOM 15676 C CA . GLU A 1 68 ? -10.494 3.214 0.755 1.00 0.00 68 GLU B CA 11
ATOM 15677 C C . GLU A 1 68 ? -11.690 2.409 0.258 1.00 0.00 68 GLU B C 11
ATOM 15678 O O . GLU A 1 68 ? -11.573 1.230 -0.074 1.00 0.00 68 GLU B O 11
ATOM 15690 N N . LYS A 1 69 ? -12.827 3.084 0.151 1.00 0.00 69 LYS B N 11
ATOM 15691 C CA . LYS A 1 69 ? -14.092 2.453 -0.204 1.00 0.00 69 LYS B CA 11
ATOM 15692 C C . LYS A 1 69 ? -14.087 1.916 -1.631 1.00 0.00 69 LYS B C 11
ATOM 15693 O O . LYS A 1 69 ? -15.039 1.271 -2.070 1.00 0.00 69 LYS B O 11
ATOM 15712 N N . SER A 1 70 ? -13.013 2.190 -2.345 1.00 0.00 70 SER B N 11
ATOM 15713 C CA . SER A 1 70 ? -12.794 1.625 -3.662 1.00 0.00 70 SER B CA 11
ATOM 15714 C C . SER A 1 70 ? -12.543 0.117 -3.544 1.00 0.00 70 SER B C 11
ATOM 15715 O O . SER A 1 70 ? -12.376 -0.585 -4.540 1.00 0.00 70 SER B O 11
ATOM 15723 N N . THR A 1 71 ? -12.511 -0.340 -2.289 1.00 0.00 71 THR B N 11
ATOM 15724 C CA . THR A 1 71 ? -12.409 -1.737 -1.907 1.00 0.00 71 THR B CA 11
ATOM 15725 C C . THR A 1 71 ? -11.105 -2.358 -2.397 1.00 0.00 71 THR B C 11
ATOM 15726 O O . THR A 1 71 ? -10.952 -2.706 -3.567 1.00 0.00 71 THR B O 11
ATOM 15737 N N . VAL A 1 72 ? -10.164 -2.514 -1.469 1.00 0.00 72 VAL B N 11
ATOM 15738 C CA . VAL A 1 72 ? -8.787 -2.850 -1.814 1.00 0.00 72 VAL B CA 11
ATOM 15739 C C . VAL A 1 72 ? -8.642 -4.247 -2.413 1.00 0.00 72 VAL B C 11
ATOM 15740 O O . VAL A 1 72 ? -7.552 -4.630 -2.821 1.00 0.00 72 VAL B O 11
ATOM 15753 N N . GLY A 1 73 ? -9.727 -5.006 -2.465 1.00 0.00 73 GLY B N 11
ATOM 15754 C CA . GLY A 1 73 ? -9.662 -6.327 -3.056 1.00 0.00 73 GLY B CA 11
ATOM 15755 C C . GLY A 1 73 ? -9.318 -6.258 -4.531 1.00 0.00 73 GLY B C 11
ATOM 15756 O O . GLY A 1 73 ? -8.419 -6.954 -5.010 1.00 0.00 73 GLY B O 11
ATOM 15760 N N . ASN A 1 74 ? -10.019 -5.390 -5.248 1.00 0.00 74 ASN B N 11
ATOM 15761 C CA . ASN A 1 74 ? -9.773 -5.190 -6.672 1.00 0.00 74 ASN B CA 11
ATOM 15762 C C . ASN A 1 74 ? -8.549 -4.306 -6.864 1.00 0.00 74 ASN B C 11
ATOM 15763 O O . ASN A 1 74 ? -7.872 -4.360 -7.889 1.00 0.00 74 ASN B O 11
ATOM 15774 N N . ILE A 1 75 ? -8.281 -3.486 -5.862 1.00 0.00 75 ILE B N 11
ATOM 15775 C CA . ILE A 1 75 ? -7.105 -2.628 -5.854 1.00 0.00 75 ILE B CA 11
ATOM 15776 C C . ILE A 1 75 ? -5.841 -3.467 -5.774 1.00 0.00 75 ILE B C 11
ATOM 15777 O O . ILE A 1 75 ? -4.868 -3.236 -6.488 1.00 0.00 75 ILE B O 11
ATOM 15793 N N . SER A 1 76 ? -5.888 -4.444 -4.884 1.00 0.00 76 SER B N 11
ATOM 15794 C CA . SER A 1 76 ? -4.779 -5.367 -4.656 1.00 0.00 76 SER B CA 11
ATOM 15795 C C . SER A 1 76 ? -4.350 -6.013 -5.966 1.00 0.00 76 SER B C 11
ATOM 15796 O O . SER A 1 76 ? -3.165 -6.245 -6.197 1.00 0.00 76 SER B O 11
ATOM 15804 N N . ASN A 1 77 ? -5.331 -6.289 -6.817 1.00 0.00 77 ASN B N 11
ATOM 15805 C CA . ASN A 1 77 ? -5.080 -6.795 -8.167 1.00 0.00 77 ASN B CA 11
ATOM 15806 C C . ASN A 1 77 ? -4.050 -5.932 -8.877 1.00 0.00 77 ASN B C 11
ATOM 15807 O O . ASN A 1 77 ? -3.028 -6.414 -9.371 1.00 0.00 77 ASN B O 11
ATOM 15818 N N . ASP A 1 78 ? -4.349 -4.645 -8.915 1.00 0.00 78 ASP B N 11
ATOM 15819 C CA . ASP A 1 78 ? -3.474 -3.663 -9.550 1.00 0.00 78 ASP B CA 11
ATOM 15820 C C . ASP A 1 78 ? -2.139 -3.579 -8.828 1.00 0.00 78 ASP B C 11
ATOM 15821 O O . ASP A 1 78 ? -1.085 -3.611 -9.453 1.00 0.00 78 ASP B O 11
ATOM 15830 N N . ILE A 1 79 ? -2.194 -3.471 -7.511 1.00 0.00 79 ILE B N 11
ATOM 15831 C CA . ILE A 1 79 ? -0.995 -3.405 -6.688 1.00 0.00 79 ILE B CA 11
ATOM 15832 C C . ILE A 1 79 ? -0.071 -4.590 -6.951 1.00 0.00 79 ILE B C 11
ATOM 15833 O O . ILE A 1 79 ? 1.151 -4.449 -6.980 1.00 0.00 79 ILE B O 11
ATOM 15849 N N . ASN A 1 80 ? -0.664 -5.749 -7.173 1.00 0.00 80 ASN B N 11
ATOM 15850 C CA . ASN A 1 80 ? 0.104 -6.941 -7.515 1.00 0.00 80 ASN B CA 11
ATOM 15851 C C . ASN A 1 80 ? 0.819 -6.769 -8.851 1.00 0.00 80 ASN B C 11
ATOM 15852 O O . ASN A 1 80 ? 1.992 -7.115 -8.980 1.00 0.00 80 ASN B O 11
ATOM 15863 N N . LYS A 1 81 ? 0.125 -6.214 -9.840 1.00 0.00 81 LYS B N 11
ATOM 15864 C CA . LYS A 1 81 ? 0.699 -6.088 -11.175 1.00 0.00 81 LYS B CA 11
ATOM 15865 C C . LYS A 1 81 ? 1.717 -4.948 -11.230 1.00 0.00 81 LYS B C 11
ATOM 15866 O O . LYS A 1 81 ? 2.699 -5.027 -11.961 1.00 0.00 81 LYS B O 11
ATOM 15885 N N . LEU A 1 82 ? 1.505 -3.909 -10.424 1.00 0.00 82 LEU B N 11
ATOM 15886 C CA . LEU A 1 82 ? 2.410 -2.768 -10.379 1.00 0.00 82 LEU B CA 11
ATOM 15887 C C . LEU A 1 82 ? 3.784 -3.213 -9.935 1.00 0.00 82 LEU B C 11
ATOM 15888 O O . LEU A 1 82 ? 4.791 -2.607 -10.302 1.00 0.00 82 LEU B O 11
ATOM 15904 N N . ASN A 1 83 ? 3.795 -4.302 -9.185 1.00 0.00 83 ASN B N 11
ATOM 15905 C CA . ASN A 1 83 ? 4.988 -4.803 -8.524 1.00 0.00 83 ASN B CA 11
ATOM 15906 C C . ASN A 1 83 ? 5.813 -3.651 -7.942 1.00 0.00 83 ASN B C 11
ATOM 15907 O O . ASN A 1 83 ? 6.861 -3.287 -8.483 1.00 0.00 83 ASN B O 11
ATOM 15918 N N . ILE A 1 84 ? 5.301 -3.055 -6.865 1.00 0.00 84 ILE B N 11
ATOM 15919 C CA . ILE A 1 84 ? 5.934 -1.916 -6.225 1.00 0.00 84 ILE B CA 11
ATOM 15920 C C . ILE A 1 84 ? 7.354 -2.251 -5.804 1.00 0.00 84 ILE B C 11
ATOM 15921 O O . ILE A 1 84 ? 7.611 -3.328 -5.279 1.00 0.00 84 ILE B O 11
ATOM 15937 N N . LYS A 1 85 ? 8.262 -1.323 -6.042 1.00 0.00 85 LYS B N 11
ATOM 15938 C CA . LYS A 1 85 ? 9.673 -1.533 -5.744 1.00 0.00 85 LYS B CA 11
ATOM 15939 C C . LYS A 1 85 ? 10.017 -1.074 -4.337 1.00 0.00 85 LYS B C 11
ATOM 15940 O O . LYS A 1 85 ? 9.140 -0.750 -3.540 1.00 0.00 85 LYS B O 11
ATOM 15959 N N . GLY A 1 86 ? 11.309 -1.022 -4.054 1.00 0.00 86 GLY B N 11
ATOM 15960 C CA . GLY A 1 86 ? 11.761 -0.677 -2.724 1.00 0.00 86 GLY B CA 11
ATOM 15961 C C . GLY A 1 86 ? 12.924 0.291 -2.747 1.00 0.00 86 GLY B C 11
ATOM 15962 O O . GLY A 1 86 ? 14.015 -0.047 -3.208 1.00 0.00 86 GLY B O 11
ATOM 15966 N N . MET A 1 87 ? 12.682 1.502 -2.251 1.00 0.00 87 MET B N 11
ATOM 15967 C CA . MET A 1 87 ? 13.708 2.541 -2.171 1.00 0.00 87 MET B CA 11
ATOM 15968 C C . MET A 1 87 ? 13.236 3.696 -1.289 1.00 0.00 87 MET B C 11
ATOM 15969 O O . MET A 1 87 ? 13.658 3.802 -0.140 1.00 0.00 87 MET B O 11
ATOM 15983 N N . TYR A 1 88 ? 12.370 4.562 -1.805 1.00 0.00 88 TYR B N 11
ATOM 15984 C CA . TYR A 1 88 ? 11.737 5.561 -0.970 1.00 0.00 88 TYR B CA 11
ATOM 15985 C C . TYR A 1 88 ? 10.229 5.439 -1.110 1.00 0.00 88 TYR B C 11
ATOM 15986 O O . TYR A 1 88 ? 9.617 6.058 -1.980 1.00 0.00 88 TYR B O 11
ATOM 16004 N N . ILE A 1 89 ? 9.651 4.594 -0.276 1.00 0.00 89 ILE B N 11
ATOM 16005 C CA . ILE A 1 89 ? 8.219 4.354 -0.289 1.00 0.00 89 ILE B CA 11
ATOM 16006 C C . ILE A 1 89 ? 7.523 5.260 0.716 1.00 0.00 89 ILE B C 11
ATOM 16007 O O . ILE A 1 89 ? 7.970 5.388 1.859 1.00 0.00 89 ILE B O 11
ATOM 16023 N N . GLU A 1 90 ? 6.442 5.891 0.294 1.00 0.00 90 GLU B N 11
ATOM 16024 C CA . GLU A 1 90 ? 5.668 6.746 1.182 1.00 0.00 90 GLU B CA 11
ATOM 16025 C C . GLU A 1 90 ? 4.209 6.338 1.219 1.00 0.00 90 GLU B C 11
ATOM 16026 O O . GLU A 1 90 ? 3.693 5.732 0.279 1.00 0.00 90 GLU B O 11
ATOM 16038 N N . ILE A 1 91 ? 3.560 6.690 2.319 1.00 0.00 91 ILE B N 11
ATOM 16039 C CA . ILE A 1 91 ? 2.140 6.461 2.500 1.00 0.00 91 ILE B CA 11
ATOM 16040 C C . ILE A 1 91 ? 1.478 7.742 2.986 1.00 0.00 91 ILE B C 11
ATOM 16041 O O . ILE A 1 91 ? 1.811 8.237 4.066 1.00 0.00 91 ILE B O 11
ATOM 16057 N N . LYS A 1 92 ? 0.552 8.279 2.211 1.00 0.00 92 LYS B N 11
ATOM 16058 C CA . LYS A 1 92 ? -0.105 9.528 2.581 1.00 0.00 92 LYS B CA 11
ATOM 16059 C C . LYS A 1 92 ? -1.266 9.852 1.658 1.00 0.00 92 LYS B C 11
ATOM 16060 O O . LYS A 1 92 ? -1.304 9.417 0.505 1.00 0.00 92 LYS B O 11
ATOM 16079 N N . GLN A 1 93 ? -2.211 10.613 2.192 1.00 0.00 93 GLN B N 11
ATOM 16080 C CA . GLN A 1 93 ? -3.349 11.094 1.438 1.00 0.00 93 GLN B CA 11
ATOM 16081 C C . GLN A 1 93 ? -2.891 12.040 0.339 1.00 0.00 93 GLN B C 11
ATOM 16082 O O . GLN A 1 93 ? -1.881 12.736 0.474 1.00 0.00 93 GLN B O 11
ATOM 16096 N N . ILE A 1 94 ? -3.638 12.051 -0.740 1.00 0.00 94 ILE B N 11
ATOM 16097 C CA . ILE A 1 94 ? -3.270 12.780 -1.936 1.00 0.00 94 ILE B CA 11
ATOM 16098 C C . ILE A 1 94 ? -4.191 13.972 -2.163 1.00 0.00 94 ILE B C 11
ATOM 16099 O O . ILE A 1 94 ? -3.728 15.119 -2.000 1.00 0.00 94 ILE B O 11
ATOM 16116 N N . ASP A 1 1 ? 25.402 -1.837 -5.083 1.00 0.00 1 ASP B N 12
ATOM 16117 C CA . ASP A 1 1 ? 25.107 -2.718 -3.930 1.00 0.00 1 ASP B CA 12
ATOM 16118 C C . ASP A 1 1 ? 25.194 -1.929 -2.634 1.00 0.00 1 ASP B C 12
ATOM 16119 O O . ASP A 1 1 ? 25.987 -0.995 -2.520 1.00 0.00 1 ASP B O 12
ATOM 16130 N N . ASN A 1 2 ? 24.367 -2.301 -1.668 1.00 0.00 2 ASN B N 12
ATOM 16131 C CA . ASN A 1 2 ? 24.364 -1.655 -0.360 1.00 0.00 2 ASN B CA 12
ATOM 16132 C C . ASN A 1 2 ? 23.639 -2.547 0.645 1.00 0.00 2 ASN B C 12
ATOM 16133 O O . ASN A 1 2 ? 22.421 -2.709 0.578 1.00 0.00 2 ASN B O 12
ATOM 16144 N N . GLN A 1 3 ? 24.394 -3.148 1.553 1.00 0.00 3 GLN B N 12
ATOM 16145 C CA . GLN A 1 3 ? 23.843 -4.110 2.496 1.00 0.00 3 GLN B CA 12
ATOM 16146 C C . GLN A 1 3 ? 23.082 -3.432 3.633 1.00 0.00 3 GLN B C 12
ATOM 16147 O O . GLN A 1 3 ? 22.138 -4.000 4.176 1.00 0.00 3 GLN B O 12
ATOM 16161 N N . LYS A 1 4 ? 23.484 -2.218 3.985 1.00 0.00 4 LYS B N 12
ATOM 16162 C CA . LYS A 1 4 ? 22.870 -1.490 5.065 1.00 0.00 4 LYS B CA 12
ATOM 16163 C C . LYS A 1 4 ? 21.659 -0.699 4.561 1.00 0.00 4 LYS B C 12
ATOM 16164 O O . LYS A 1 4 ? 21.028 0.059 5.305 1.00 0.00 4 LYS B O 12
ATOM 16183 N N . ALA A 1 5 ? 21.333 -0.917 3.297 1.00 0.00 5 ALA B N 12
ATOM 16184 C CA . ALA A 1 5 ? 20.276 -0.184 2.616 1.00 0.00 5 ALA B CA 12
ATOM 16185 C C . ALA A 1 5 ? 18.950 -0.238 3.364 1.00 0.00 5 ALA B C 12
ATOM 16186 O O . ALA A 1 5 ? 18.473 -1.309 3.750 1.00 0.00 5 ALA B O 12
ATOM 16193 N N . LEU A 1 6 ? 18.360 0.930 3.563 1.00 0.00 6 LEU B N 12
ATOM 16194 C CA . LEU A 1 6 ? 17.049 1.036 4.179 1.00 0.00 6 LEU B CA 12
ATOM 16195 C C . LEU A 1 6 ? 15.987 1.207 3.105 1.00 0.00 6 LEU B C 12
ATOM 16196 O O . LEU A 1 6 ? 14.837 1.527 3.392 1.00 0.00 6 LEU B O 12
ATOM 16212 N N . GLU A 1 7 ? 16.395 1.012 1.856 1.00 0.00 7 GLU B N 12
ATOM 16213 C CA . GLU A 1 7 ? 15.466 1.002 0.736 1.00 0.00 7 GLU B CA 12
ATOM 16214 C C . GLU A 1 7 ? 14.596 -0.247 0.787 1.00 0.00 7 GLU B C 12
ATOM 16215 O O . GLU A 1 7 ? 13.447 -0.238 0.355 1.00 0.00 7 GLU B O 12
ATOM 16227 N N . GLU A 1 8 ? 15.156 -1.322 1.325 1.00 0.00 8 GLU B N 12
ATOM 16228 C CA . GLU A 1 8 ? 14.418 -2.545 1.515 1.00 0.00 8 GLU B CA 12
ATOM 16229 C C . GLU A 1 8 ? 13.879 -2.609 2.932 1.00 0.00 8 GLU B C 12
ATOM 16230 O O . GLU A 1 8 ? 12.762 -3.062 3.184 1.00 0.00 8 GLU B O 12
ATOM 16242 N N . GLN A 1 9 ? 14.691 -2.129 3.840 1.00 0.00 9 GLN B N 12
ATOM 16243 C CA . GLN A 1 9 ? 14.341 -2.076 5.255 1.00 0.00 9 GLN B CA 12
ATOM 16244 C C . GLN A 1 9 ? 13.744 -0.719 5.602 1.00 0.00 9 GLN B C 12
ATOM 16245 O O . GLN A 1 9 ? 14.368 0.099 6.278 1.00 0.00 9 GLN B O 12
ATOM 16259 N N . MET A 1 10 ? 12.531 -0.489 5.129 1.00 0.00 10 MET B N 12
ATOM 16260 C CA . MET A 1 10 ? 11.852 0.782 5.335 1.00 0.00 10 MET B CA 12
ATOM 16261 C C . MET A 1 10 ? 10.951 0.730 6.563 1.00 0.00 10 MET B C 12
ATOM 16262 O O . MET A 1 10 ? 10.716 -0.334 7.129 1.00 0.00 10 MET B O 12
ATOM 16276 N N . ASN A 1 11 ? 10.459 1.883 6.983 1.00 0.00 11 ASN B N 12
ATOM 16277 C CA . ASN A 1 11 ? 9.460 1.954 8.026 1.00 0.00 11 ASN B CA 12
ATOM 16278 C C . ASN A 1 11 ? 8.127 1.426 7.507 1.00 0.00 11 ASN B C 12
ATOM 16279 O O . ASN A 1 11 ? 7.305 0.896 8.256 1.00 0.00 11 ASN B O 12
ATOM 16290 N N . SER A 1 12 ? 7.951 1.542 6.198 1.00 0.00 12 SER B N 12
ATOM 16291 C CA . SER A 1 12 ? 6.700 1.204 5.541 1.00 0.00 12 SER B CA 12
ATOM 16292 C C . SER A 1 12 ? 6.431 -0.298 5.581 1.00 0.00 12 SER B C 12
ATOM 16293 O O . SER A 1 12 ? 5.333 -0.742 5.252 1.00 0.00 12 SER B O 12
ATOM 16301 N N . ILE A 1 13 ? 7.435 -1.067 5.998 1.00 0.00 13 ILE B N 12
ATOM 16302 C CA . ILE A 1 13 ? 7.314 -2.511 6.117 1.00 0.00 13 ILE B CA 12
ATOM 16303 C C . ILE A 1 13 ? 6.060 -2.907 6.889 1.00 0.00 13 ILE B C 12
ATOM 16304 O O . ILE A 1 13 ? 5.250 -3.706 6.419 1.00 0.00 13 ILE B O 12
ATOM 16320 N N . ASN A 1 14 ? 5.903 -2.329 8.068 1.00 0.00 14 ASN B N 12
ATOM 16321 C CA . ASN A 1 14 ? 4.824 -2.700 8.960 1.00 0.00 14 ASN B CA 12
ATOM 16322 C C . ASN A 1 14 ? 3.708 -1.665 8.921 1.00 0.00 14 ASN B C 12
ATOM 16323 O O . ASN A 1 14 ? 2.528 -2.011 8.950 1.00 0.00 14 ASN B O 12
ATOM 16334 N N . SER A 1 15 ? 4.094 -0.397 8.829 1.00 0.00 15 SER B N 12
ATOM 16335 C CA . SER A 1 15 ? 3.155 0.710 8.904 1.00 0.00 15 SER B CA 12
ATOM 16336 C C . SER A 1 15 ? 2.076 0.616 7.830 1.00 0.00 15 SER B C 12
ATOM 16337 O O . SER A 1 15 ? 0.905 0.855 8.107 1.00 0.00 15 SER B O 12
ATOM 16345 N N . VAL A 1 16 ? 2.469 0.251 6.613 1.00 0.00 16 VAL B N 12
ATOM 16346 C CA . VAL A 1 16 ? 1.522 0.157 5.504 1.00 0.00 16 VAL B CA 12
ATOM 16347 C C . VAL A 1 16 ? 0.593 -1.031 5.698 1.00 0.00 16 VAL B C 12
ATOM 16348 O O . VAL A 1 16 ? -0.623 -0.919 5.531 1.00 0.00 16 VAL B O 12
ATOM 16361 N N . ASN A 1 17 ? 1.178 -2.160 6.072 1.00 0.00 17 ASN B N 12
ATOM 16362 C CA . ASN A 1 17 ? 0.423 -3.390 6.265 1.00 0.00 17 ASN B CA 12
ATOM 16363 C C . ASN A 1 17 ? -0.608 -3.205 7.370 1.00 0.00 17 ASN B C 12
ATOM 16364 O O . ASN A 1 17 ? -1.759 -3.609 7.228 1.00 0.00 17 ASN B O 12
ATOM 16375 N N . ASP A 1 18 ? -0.194 -2.571 8.458 1.00 0.00 18 ASP B N 12
ATOM 16376 C CA . ASP A 1 18 ? -1.057 -2.392 9.613 1.00 0.00 18 ASP B CA 12
ATOM 16377 C C . ASP A 1 18 ? -2.071 -1.281 9.377 1.00 0.00 18 ASP B C 12
ATOM 16378 O O . ASP A 1 18 ? -3.142 -1.271 9.981 1.00 0.00 18 ASP B O 12
ATOM 16387 N N . LYS A 1 19 ? -1.721 -0.339 8.508 1.00 0.00 19 LYS B N 12
ATOM 16388 C CA . LYS A 1 19 ? -2.593 0.756 8.157 1.00 0.00 19 LYS B CA 12
ATOM 16389 C C . LYS A 1 19 ? -3.851 0.269 7.437 1.00 0.00 19 LYS B C 12
ATOM 16390 O O . LYS A 1 19 ? -4.964 0.690 7.748 1.00 0.00 19 LYS B O 12
ATOM 16409 N N . LEU A 1 20 ? -3.662 -0.613 6.469 1.00 0.00 20 LEU B N 12
ATOM 16410 C CA . LEU A 1 20 ? -4.764 -1.107 5.652 1.00 0.00 20 LEU B CA 12
ATOM 16411 C C . LEU A 1 20 ? -5.453 -2.313 6.287 1.00 0.00 20 LEU B C 12
ATOM 16412 O O . LEU A 1 20 ? -6.662 -2.495 6.136 1.00 0.00 20 LEU B O 12
ATOM 16428 N N . ASN A 1 21 ? -4.690 -3.116 7.013 1.00 0.00 21 ASN B N 12
ATOM 16429 C CA . ASN A 1 21 ? -5.212 -4.331 7.624 1.00 0.00 21 ASN B CA 12
ATOM 16430 C C . ASN A 1 21 ? -5.689 -4.043 9.042 1.00 0.00 21 ASN B C 12
ATOM 16431 O O . ASN A 1 21 ? -4.974 -4.277 10.017 1.00 0.00 21 ASN B O 12
ATOM 16442 N N . LYS A 1 22 ? -6.889 -3.504 9.144 1.00 0.00 22 LYS B N 12
ATOM 16443 C CA . LYS A 1 22 ? -7.479 -3.182 10.439 1.00 0.00 22 LYS B CA 12
ATOM 16444 C C . LYS A 1 22 ? -8.818 -3.896 10.633 1.00 0.00 22 LYS B C 12
ATOM 16445 O O . LYS A 1 22 ? -8.879 -4.957 11.251 1.00 0.00 22 LYS B O 12
ATOM 16464 N N . GLY A 1 23 ? -9.885 -3.315 10.099 1.00 0.00 23 GLY B N 12
ATOM 16465 C CA . GLY A 1 23 ? -11.201 -3.922 10.212 1.00 0.00 23 GLY B CA 12
ATOM 16466 C C . GLY A 1 23 ? -11.938 -3.883 8.897 1.00 0.00 23 GLY B C 12
ATOM 16467 O O . GLY A 1 23 ? -13.162 -3.738 8.851 1.00 0.00 23 GLY B O 12
ATOM 16471 N N . LYS A 1 24 ? -11.179 -4.015 7.827 1.00 0.00 24 LYS B N 12
ATOM 16472 C CA . LYS A 1 24 ? -11.707 -3.904 6.482 1.00 0.00 24 LYS B CA 12
ATOM 16473 C C . LYS A 1 24 ? -11.594 -5.254 5.774 1.00 0.00 24 LYS B C 12
ATOM 16474 O O . LYS A 1 24 ? -11.712 -6.304 6.412 1.00 0.00 24 LYS B O 12
ATOM 16493 N N . GLY A 1 25 ? -11.380 -5.229 4.466 1.00 0.00 25 GLY B N 12
ATOM 16494 C CA . GLY A 1 25 ? -11.210 -6.463 3.724 1.00 0.00 25 GLY B CA 12
ATOM 16495 C C . GLY A 1 25 ? -9.873 -7.109 4.013 1.00 0.00 25 GLY B C 12
ATOM 16496 O O . GLY A 1 25 ? -8.997 -6.485 4.616 1.00 0.00 25 GLY B O 12
ATOM 16500 N N . LYS A 1 26 ? -9.710 -8.355 3.593 1.00 0.00 26 LYS B N 12
ATOM 16501 C CA . LYS A 1 26 ? -8.450 -9.050 3.782 1.00 0.00 26 LYS B CA 12
ATOM 16502 C C . LYS A 1 26 ? -7.442 -8.638 2.731 1.00 0.00 26 LYS B C 12
ATOM 16503 O O . LYS A 1 26 ? -7.739 -8.645 1.536 1.00 0.00 26 LYS B O 12
ATOM 16522 N N . LEU A 1 27 ? -6.259 -8.283 3.186 1.00 0.00 27 LEU B N 12
ATOM 16523 C CA . LEU A 1 27 ? -5.189 -7.886 2.329 1.00 0.00 27 LEU B CA 12
ATOM 16524 C C . LEU A 1 27 ? -3.866 -8.266 2.997 1.00 0.00 27 LEU B C 12
ATOM 16525 O O . LEU A 1 27 ? -3.328 -7.525 3.818 1.00 0.00 27 LEU B O 12
ATOM 16541 N N . SER A 1 28 ? -3.376 -9.450 2.667 1.00 0.00 28 SER B N 12
ATOM 16542 C CA . SER A 1 28 ? -2.183 -9.998 3.295 1.00 0.00 28 SER B CA 12
ATOM 16543 C C . SER A 1 28 ? -0.924 -9.562 2.550 1.00 0.00 28 SER B C 12
ATOM 16544 O O . SER A 1 28 ? -0.663 -10.029 1.442 1.00 0.00 28 SER B O 12
ATOM 16552 N N . LEU A 1 29 ? -0.156 -8.661 3.153 1.00 0.00 29 LEU B N 12
ATOM 16553 C CA . LEU A 1 29 ? 1.073 -8.179 2.537 1.00 0.00 29 LEU B CA 12
ATOM 16554 C C . LEU A 1 29 ? 2.267 -9.028 2.936 1.00 0.00 29 LEU B C 12
ATOM 16555 O O . LEU A 1 29 ? 2.232 -9.778 3.914 1.00 0.00 29 LEU B O 12
ATOM 16571 N N . SER A 1 30 ? 3.317 -8.882 2.157 1.00 0.00 30 SER B N 12
ATOM 16572 C CA . SER A 1 30 ? 4.597 -9.485 2.415 1.00 0.00 30 SER B CA 12
ATOM 16573 C C . SER A 1 30 ? 5.670 -8.671 1.712 1.00 0.00 30 SER B C 12
ATOM 16574 O O . SER A 1 30 ? 5.435 -8.135 0.622 1.00 0.00 30 SER B O 12
ATOM 16582 N N . MET A 1 31 ? 6.828 -8.567 2.325 1.00 0.00 31 MET B N 12
ATOM 16583 C CA . MET A 1 31 ? 7.876 -7.704 1.814 1.00 0.00 31 MET B CA 12
ATOM 16584 C C . MET A 1 31 ? 8.999 -8.512 1.194 1.00 0.00 31 MET B C 12
ATOM 16585 O O . MET A 1 31 ? 9.381 -9.565 1.709 1.00 0.00 31 MET B O 12
ATOM 16599 N N . ASN A 1 32 ? 9.511 -8.028 0.074 1.00 0.00 32 ASN B N 12
ATOM 16600 C CA . ASN A 1 32 ? 10.717 -8.588 -0.511 1.00 0.00 32 ASN B CA 12
ATOM 16601 C C . ASN A 1 32 ? 11.558 -7.465 -1.093 1.00 0.00 32 ASN B C 12
ATOM 16602 O O . ASN A 1 32 ? 11.894 -7.494 -2.277 1.00 0.00 32 ASN B O 12
ATOM 16613 N N . GLY A 1 33 ? 11.915 -6.501 -0.244 1.00 0.00 33 GLY B N 12
ATOM 16614 C CA . GLY A 1 33 ? 12.645 -5.318 -0.686 1.00 0.00 33 GLY B CA 12
ATOM 16615 C C . GLY A 1 33 ? 12.078 -4.709 -1.952 1.00 0.00 33 GLY B C 12
ATOM 16616 O O . GLY A 1 33 ? 11.119 -3.943 -1.909 1.00 0.00 33 GLY B O 12
ATOM 16620 N N . ASN A 1 34 ? 12.658 -5.094 -3.080 1.00 0.00 34 ASN B N 12
ATOM 16621 C CA . ASN A 1 34 ? 12.272 -4.577 -4.378 1.00 0.00 34 ASN B CA 12
ATOM 16622 C C . ASN A 1 34 ? 11.024 -5.265 -4.924 1.00 0.00 34 ASN B C 12
ATOM 16623 O O . ASN A 1 34 ? 10.711 -5.119 -6.102 1.00 0.00 34 ASN B O 12
ATOM 16634 N N . GLN A 1 35 ? 10.336 -6.052 -4.096 1.00 0.00 35 GLN B N 12
ATOM 16635 C CA . GLN A 1 35 ? 8.991 -6.484 -4.423 1.00 0.00 35 GLN B CA 12
ATOM 16636 C C . GLN A 1 35 ? 8.072 -6.298 -3.239 1.00 0.00 35 GLN B C 12
ATOM 16637 O O . GLN A 1 35 ? 8.481 -6.427 -2.082 1.00 0.00 35 GLN B O 12
ATOM 16651 N N . LEU A 1 36 ? 6.830 -6.012 -3.545 1.00 0.00 36 LEU B N 12
ATOM 16652 C CA . LEU A 1 36 ? 5.793 -5.910 -2.538 1.00 0.00 36 LEU B CA 12
ATOM 16653 C C . LEU A 1 36 ? 4.653 -6.806 -2.967 1.00 0.00 36 LEU B C 12
ATOM 16654 O O . LEU A 1 36 ? 4.038 -6.598 -4.014 1.00 0.00 36 LEU B O 12
ATOM 16670 N N . LYS A 1 37 ? 4.395 -7.817 -2.172 1.00 0.00 37 LYS B N 12
ATOM 16671 C CA . LYS A 1 37 ? 3.447 -8.842 -2.543 1.00 0.00 37 LYS B CA 12
ATOM 16672 C C . LYS A 1 37 ? 2.290 -8.840 -1.569 1.00 0.00 37 LYS B C 12
ATOM 16673 O O . LYS A 1 37 ? 2.491 -8.694 -0.366 1.00 0.00 37 LYS B O 12
ATOM 16692 N N . ALA A 1 38 ? 1.091 -8.997 -2.086 1.00 0.00 38 ALA B N 12
ATOM 16693 C CA . ALA A 1 38 ? -0.099 -8.960 -1.260 1.00 0.00 38 ALA B CA 12
ATOM 16694 C C . ALA A 1 38 ? -1.265 -9.657 -1.933 1.00 0.00 38 ALA B C 12
ATOM 16695 O O . ALA A 1 38 ? -1.485 -9.512 -3.139 1.00 0.00 38 ALA B O 12
ATOM 16702 N N . THR A 1 39 ? -2.013 -10.402 -1.145 1.00 0.00 39 THR B N 12
ATOM 16703 C CA . THR A 1 39 ? -3.200 -11.070 -1.626 1.00 0.00 39 THR B CA 12
ATOM 16704 C C . THR A 1 39 ? -4.422 -10.510 -0.919 1.00 0.00 39 THR B C 12
ATOM 16705 O O . THR A 1 39 ? -4.394 -10.274 0.288 1.00 0.00 39 THR B O 12
ATOM 16716 N N . SER A 1 40 ? -5.485 -10.301 -1.662 1.00 0.00 40 SER B N 12
ATOM 16717 C CA . SER A 1 40 ? -6.663 -9.659 -1.115 1.00 0.00 40 SER B CA 12
ATOM 16718 C C . SER A 1 40 ? -7.897 -10.526 -1.279 1.00 0.00 40 SER B C 12
ATOM 16719 O O . SER A 1 40 ? -8.056 -11.227 -2.281 1.00 0.00 40 SER B O 12
ATOM 16727 N N . SER A 1 41 ? -8.754 -10.500 -0.277 1.00 0.00 41 SER B N 12
ATOM 16728 C CA . SER A 1 41 ? -10.020 -11.195 -0.345 1.00 0.00 41 SER B CA 12
ATOM 16729 C C . SER A 1 41 ? -11.156 -10.195 -0.244 1.00 0.00 41 SER B C 12
ATOM 16730 O O . SER A 1 41 ? -11.084 -9.219 0.509 1.00 0.00 41 SER B O 12
ATOM 16738 N N . ASN A 1 42 ? -12.214 -10.472 -0.973 1.00 0.00 42 ASN B N 12
ATOM 16739 C CA . ASN A 1 42 ? -13.280 -9.513 -1.183 1.00 0.00 42 ASN B CA 12
ATOM 16740 C C . ASN A 1 42 ? -14.446 -9.793 -0.258 1.00 0.00 42 ASN B C 12
ATOM 16741 O O . ASN A 1 42 ? -15.605 -9.772 -0.669 1.00 0.00 42 ASN B O 12
ATOM 16752 N N . ALA A 1 43 ? -14.120 -10.069 0.996 1.00 0.00 43 ALA B N 12
ATOM 16753 C CA . ALA A 1 43 ? -15.135 -10.276 2.023 1.00 0.00 43 ALA B CA 12
ATOM 16754 C C . ALA A 1 43 ? -16.031 -9.057 2.160 1.00 0.00 43 ALA B C 12
ATOM 16755 O O . ALA A 1 43 ? -17.218 -9.167 2.466 1.00 0.00 43 ALA B O 12
ATOM 16762 N N . GLY A 1 44 ? -15.448 -7.902 1.922 1.00 0.00 44 GLY B N 12
ATOM 16763 C CA . GLY A 1 44 ? -16.193 -6.664 1.968 1.00 0.00 44 GLY B CA 12
ATOM 16764 C C . GLY A 1 44 ? -15.432 -5.541 2.585 1.00 0.00 44 GLY B C 12
ATOM 16765 O O . GLY A 1 44 ? -15.801 -5.005 3.628 1.00 0.00 44 GLY B O 12
ATOM 16769 N N . TYR A 1 45 ? -14.356 -5.183 1.926 1.00 0.00 45 TYR B N 12
ATOM 16770 C CA . TYR A 1 45 ? -13.747 -3.906 2.151 1.00 0.00 45 TYR B CA 12
ATOM 16771 C C . TYR A 1 45 ? -14.705 -2.855 1.587 1.00 0.00 45 TYR B C 12
ATOM 16772 O O . TYR A 1 45 ? -15.457 -3.144 0.661 1.00 0.00 45 TYR B O 12
ATOM 16790 N N . GLY A 1 46 ? -14.674 -1.649 2.120 1.00 0.00 46 GLY B N 12
ATOM 16791 C CA . GLY A 1 46 ? -15.593 -0.634 1.672 1.00 0.00 46 GLY B CA 12
ATOM 16792 C C . GLY A 1 46 ? -16.663 -0.396 2.705 1.00 0.00 46 GLY B C 12
ATOM 16793 O O . GLY A 1 46 ? -17.857 -0.514 2.433 1.00 0.00 46 GLY B O 12
ATOM 16797 N N . ILE A 1 47 ? -16.209 -0.050 3.899 1.00 0.00 47 ILE B N 12
ATOM 16798 C CA . ILE A 1 47 ? -17.073 0.052 5.064 1.00 0.00 47 ILE B CA 12
ATOM 16799 C C . ILE A 1 47 ? -17.834 1.362 5.041 1.00 0.00 47 ILE B C 12
ATOM 16800 O O . ILE A 1 47 ? -19.047 1.396 4.832 1.00 0.00 47 ILE B O 12
ATOM 16816 N N . SER A 1 48 ? -17.102 2.438 5.253 1.00 0.00 48 SER B N 12
ATOM 16817 C CA . SER A 1 48 ? -17.676 3.771 5.258 1.00 0.00 48 SER B CA 12
ATOM 16818 C C . SER A 1 48 ? -16.624 4.800 4.847 1.00 0.00 48 SER B C 12
ATOM 16819 O O . SER A 1 48 ? -16.251 4.866 3.675 1.00 0.00 48 SER B O 12
ATOM 16827 N N . TYR A 1 49 ? -16.134 5.572 5.822 1.00 0.00 49 TYR B N 12
ATOM 16828 C CA . TYR A 1 49 ? -15.077 6.562 5.603 1.00 0.00 49 TYR B CA 12
ATOM 16829 C C . TYR A 1 49 ? -15.474 7.606 4.570 1.00 0.00 49 TYR B C 12
ATOM 16830 O O . TYR A 1 49 ? -14.613 8.293 4.026 1.00 0.00 49 TYR B O 12
ATOM 16848 N N . GLU A 1 50 ? -16.773 7.743 4.352 1.00 0.00 50 GLU B N 12
ATOM 16849 C CA . GLU A 1 50 ? -17.318 8.558 3.277 1.00 0.00 50 GLU B CA 12
ATOM 16850 C C . GLU A 1 50 ? -16.589 8.274 1.970 1.00 0.00 50 GLU B C 12
ATOM 16851 O O . GLU A 1 50 ? -16.918 7.327 1.256 1.00 0.00 50 GLU B O 12
ATOM 16863 N N . ASP A 1 51 ? -15.591 9.098 1.683 1.00 0.00 51 ASP B N 12
ATOM 16864 C CA . ASP A 1 51 ? -14.655 8.855 0.598 1.00 0.00 51 ASP B CA 12
ATOM 16865 C C . ASP A 1 51 ? -13.314 9.459 0.982 1.00 0.00 51 ASP B C 12
ATOM 16866 O O . ASP A 1 51 ? -13.174 10.679 1.044 1.00 0.00 51 ASP B O 12
ATOM 16875 N N . LYS A 1 52 ? -12.331 8.620 1.243 1.00 0.00 52 LYS B N 12
ATOM 16876 C CA . LYS A 1 52 ? -10.998 9.103 1.579 1.00 0.00 52 LYS B CA 12
ATOM 16877 C C . LYS A 1 52 ? -10.004 8.558 0.577 1.00 0.00 52 LYS B C 12
ATOM 16878 O O . LYS A 1 52 ? -9.891 7.352 0.409 1.00 0.00 52 LYS B O 12
ATOM 16897 N N . ASN A 1 53 ? -9.295 9.436 -0.092 1.00 0.00 53 ASN B N 12
ATOM 16898 C CA . ASN A 1 53 ? -8.335 9.020 -1.090 1.00 0.00 53 ASN B CA 12
ATOM 16899 C C . ASN A 1 53 ? -6.921 9.352 -0.655 1.00 0.00 53 ASN B C 12
ATOM 16900 O O . ASN A 1 53 ? -6.629 10.470 -0.225 1.00 0.00 53 ASN B O 12
ATOM 16911 N N . TRP A 1 54 ? -6.050 8.368 -0.748 1.00 0.00 54 TRP B N 12
ATOM 16912 C CA . TRP A 1 54 ? -4.654 8.559 -0.443 1.00 0.00 54 TRP B CA 12
ATOM 16913 C C . TRP A 1 54 ? -3.801 7.778 -1.433 1.00 0.00 54 TRP B C 12
ATOM 16914 O O . TRP A 1 54 ? -4.321 6.964 -2.201 1.00 0.00 54 TRP B O 12
ATOM 16935 N N . GLY A 1 55 ? -2.508 8.039 -1.430 1.00 0.00 55 GLY B N 12
ATOM 16936 C CA . GLY A 1 55 ? -1.641 7.442 -2.415 1.00 0.00 55 GLY B CA 12
ATOM 16937 C C . GLY A 1 55 ? -0.404 6.826 -1.806 1.00 0.00 55 GLY B C 12
ATOM 16938 O O . GLY A 1 55 ? 0.120 7.323 -0.808 1.00 0.00 55 GLY B O 12
ATOM 16942 N N . ILE A 1 56 ? 0.043 5.727 -2.391 1.00 0.00 56 ILE B N 12
ATOM 16943 C CA . ILE A 1 56 ? 1.316 5.138 -2.032 1.00 0.00 56 ILE B CA 12
ATOM 16944 C C . ILE A 1 56 ? 2.322 5.395 -3.141 1.00 0.00 56 ILE B C 12
ATOM 16945 O O . ILE A 1 56 ? 1.972 5.371 -4.326 1.00 0.00 56 ILE B O 12
ATOM 16961 N N . PHE A 1 57 ? 3.560 5.665 -2.762 1.00 0.00 57 PHE B N 12
ATOM 16962 C CA . PHE A 1 57 ? 4.578 6.045 -3.727 1.00 0.00 57 PHE B CA 12
ATOM 16963 C C . PHE A 1 57 ? 5.788 5.115 -3.668 1.00 0.00 57 PHE B C 12
ATOM 16964 O O . PHE A 1 57 ? 6.168 4.669 -2.592 1.00 0.00 57 PHE B O 12
ATOM 16981 N N . VAL A 1 58 ? 6.385 4.816 -4.830 1.00 0.00 58 VAL B N 12
ATOM 16982 C CA . VAL A 1 58 ? 7.527 3.928 -4.887 1.00 0.00 58 VAL B CA 12
ATOM 16983 C C . VAL A 1 58 ? 8.653 4.601 -5.654 1.00 0.00 58 VAL B C 12
ATOM 16984 O O . VAL A 1 58 ? 8.418 5.235 -6.680 1.00 0.00 58 VAL B O 12
ATOM 16997 N N . ASN A 1 59 ? 9.874 4.478 -5.137 1.00 0.00 59 ASN B N 12
ATOM 16998 C CA . ASN A 1 59 ? 11.043 5.190 -5.669 1.00 0.00 59 ASN B CA 12
ATOM 16999 C C . ASN A 1 59 ? 10.825 6.693 -5.549 1.00 0.00 59 ASN B C 12
ATOM 17000 O O . ASN A 1 59 ? 11.574 7.489 -6.111 1.00 0.00 59 ASN B O 12
ATOM 17011 N N . GLY A 1 60 ? 9.789 7.073 -4.813 1.00 0.00 60 GLY B N 12
ATOM 17012 C CA . GLY A 1 60 ? 9.428 8.464 -4.713 1.00 0.00 60 GLY B CA 12
ATOM 17013 C C . GLY A 1 60 ? 8.376 8.861 -5.735 1.00 0.00 60 GLY B C 12
ATOM 17014 O O . GLY A 1 60 ? 7.957 10.017 -5.799 1.00 0.00 60 GLY B O 12
ATOM 17018 N N . GLU A 1 61 ? 7.957 7.891 -6.527 1.00 0.00 61 GLU B N 12
ATOM 17019 C CA . GLU A 1 61 ? 6.969 8.081 -7.574 1.00 0.00 61 GLU B CA 12
ATOM 17020 C C . GLU A 1 61 ? 5.665 7.453 -7.144 1.00 0.00 61 GLU B C 12
ATOM 17021 O O . GLU A 1 61 ? 5.623 6.838 -6.116 1.00 0.00 61 GLU B O 12
ATOM 17033 N N . LYS A 1 62 ? 4.610 7.576 -7.919 1.00 0.00 62 LYS B N 12
ATOM 17034 C CA . LYS A 1 62 ? 3.361 6.903 -7.577 1.00 0.00 62 LYS B CA 12
ATOM 17035 C C . LYS A 1 62 ? 3.545 5.386 -7.662 1.00 0.00 62 LYS B C 12
ATOM 17036 O O . LYS A 1 62 ? 4.540 4.904 -8.206 1.00 0.00 62 LYS B O 12
ATOM 17055 N N . VAL A 1 63 ? 2.636 4.647 -7.046 1.00 0.00 63 VAL B N 12
ATOM 17056 C CA . VAL A 1 63 ? 2.539 3.212 -7.269 1.00 0.00 63 VAL B CA 12
ATOM 17057 C C . VAL A 1 63 ? 1.113 2.729 -7.011 1.00 0.00 63 VAL B C 12
ATOM 17058 O O . VAL A 1 63 ? 0.711 1.665 -7.481 1.00 0.00 63 VAL B O 12
ATOM 17071 N N . TYR A 1 64 ? 0.335 3.537 -6.298 1.00 0.00 64 TYR B N 12
ATOM 17072 C CA . TYR A 1 64 ? -0.987 3.109 -5.862 1.00 0.00 64 TYR B CA 12
ATOM 17073 C C . TYR A 1 64 ? -1.843 4.318 -5.498 1.00 0.00 64 TYR B C 12
ATOM 17074 O O . TYR A 1 64 ? -1.437 5.165 -4.705 1.00 0.00 64 TYR B O 12
ATOM 17092 N N . THR A 1 65 ? -3.013 4.389 -6.103 1.00 0.00 65 THR B N 12
ATOM 17093 C CA . THR A 1 65 ? -3.968 5.466 -5.848 1.00 0.00 65 THR B CA 12
ATOM 17094 C C . THR A 1 65 ? -5.362 4.876 -5.661 1.00 0.00 65 THR B C 12
ATOM 17095 O O . THR A 1 65 ? -5.823 4.118 -6.514 1.00 0.00 65 THR B O 12
ATOM 17106 N N . PHE A 1 66 ? -6.034 5.202 -4.554 1.00 0.00 66 PHE B N 12
ATOM 17107 C CA . PHE A 1 66 ? -7.313 4.597 -4.254 1.00 0.00 66 PHE B CA 12
ATOM 17108 C C . PHE A 1 66 ? -8.021 5.281 -3.104 1.00 0.00 66 PHE B C 12
ATOM 17109 O O . PHE A 1 66 ? -7.408 5.896 -2.230 1.00 0.00 66 PHE B O 12
ATOM 17126 N N . ASN A 1 67 ? -9.327 5.180 -3.167 1.00 0.00 67 ASN B N 12
ATOM 17127 C CA . ASN A 1 67 ? -10.219 5.660 -2.126 1.00 0.00 67 ASN B CA 12
ATOM 17128 C C . ASN A 1 67 ? -10.523 4.534 -1.140 1.00 0.00 67 ASN B C 12
ATOM 17129 O O . ASN A 1 67 ? -10.503 3.357 -1.508 1.00 0.00 67 ASN B O 12
ATOM 17140 N N . GLU A 1 68 ? -10.850 4.903 0.094 1.00 0.00 68 GLU B N 12
ATOM 17141 C CA . GLU A 1 68 ? -11.049 3.935 1.171 1.00 0.00 68 GLU B CA 12
ATOM 17142 C C . GLU A 1 68 ? -12.386 3.213 1.043 1.00 0.00 68 GLU B C 12
ATOM 17143 O O . GLU A 1 68 ? -12.726 2.351 1.855 1.00 0.00 68 GLU B O 12
ATOM 17155 N N . LYS A 1 69 ? -13.173 3.606 0.062 1.00 0.00 69 LYS B N 12
ATOM 17156 C CA . LYS A 1 69 ? -14.399 2.904 -0.244 1.00 0.00 69 LYS B CA 12
ATOM 17157 C C . LYS A 1 69 ? -14.310 2.186 -1.588 1.00 0.00 69 LYS B C 12
ATOM 17158 O O . LYS A 1 69 ? -15.197 1.418 -1.953 1.00 0.00 69 LYS B O 12
ATOM 17177 N N . SER A 1 70 ? -13.230 2.436 -2.311 1.00 0.00 70 SER B N 12
ATOM 17178 C CA . SER A 1 70 ? -13.072 1.933 -3.674 1.00 0.00 70 SER B CA 12
ATOM 17179 C C . SER A 1 70 ? -12.776 0.432 -3.692 1.00 0.00 70 SER B C 12
ATOM 17180 O O . SER A 1 70 ? -12.662 -0.187 -4.751 1.00 0.00 70 SER B O 12
ATOM 17188 N N . THR A 1 71 ? -12.642 -0.118 -2.493 1.00 0.00 71 THR B N 12
ATOM 17189 C CA . THR A 1 71 ? -12.484 -1.541 -2.248 1.00 0.00 71 THR B CA 12
ATOM 17190 C C . THR A 1 71 ? -11.172 -2.068 -2.836 1.00 0.00 71 THR B C 12
ATOM 17191 O O . THR A 1 71 ? -11.063 -2.366 -4.026 1.00 0.00 71 THR B O 12
ATOM 17202 N N . VAL A 1 72 ? -10.173 -2.186 -1.964 1.00 0.00 72 VAL B N 12
ATOM 17203 C CA . VAL A 1 72 ? -8.800 -2.449 -2.383 1.00 0.00 72 VAL B CA 12
ATOM 17204 C C . VAL A 1 72 ? -8.631 -3.831 -3.006 1.00 0.00 72 VAL B C 12
ATOM 17205 O O . VAL A 1 72 ? -7.603 -4.107 -3.613 1.00 0.00 72 VAL B O 12
ATOM 17218 N N . GLY A 1 73 ? -9.633 -4.692 -2.866 1.00 0.00 73 GLY B N 12
ATOM 17219 C CA . GLY A 1 73 ? -9.551 -6.017 -3.452 1.00 0.00 73 GLY B CA 12
ATOM 17220 C C . GLY A 1 73 ? -9.392 -5.961 -4.959 1.00 0.00 73 GLY B C 12
ATOM 17221 O O . GLY A 1 73 ? -8.597 -6.700 -5.541 1.00 0.00 73 GLY B O 12
ATOM 17225 N N . ASN A 1 74 ? -10.132 -5.058 -5.588 1.00 0.00 74 ASN B N 12
ATOM 17226 C CA . ASN A 1 74 ? -10.073 -4.899 -7.036 1.00 0.00 74 ASN B CA 12
ATOM 17227 C C . ASN A 1 74 ? -8.896 -4.022 -7.428 1.00 0.00 74 ASN B C 12
ATOM 17228 O O . ASN A 1 74 ? -8.305 -4.187 -8.496 1.00 0.00 74 ASN B O 12
ATOM 17239 N N . ILE A 1 75 ? -8.548 -3.092 -6.553 1.00 0.00 75 ILE B N 12
ATOM 17240 C CA . ILE A 1 75 ? -7.482 -2.145 -6.850 1.00 0.00 75 ILE B CA 12
ATOM 17241 C C . ILE A 1 75 ? -6.119 -2.813 -6.723 1.00 0.00 75 ILE B C 12
ATOM 17242 O O . ILE A 1 75 ? -5.305 -2.773 -7.644 1.00 0.00 75 ILE B O 12
ATOM 17258 N N . SER A 1 76 ? -5.890 -3.427 -5.568 1.00 0.00 76 SER B N 12
ATOM 17259 C CA . SER A 1 76 ? -4.629 -4.109 -5.275 1.00 0.00 76 SER B CA 12
ATOM 17260 C C . SER A 1 76 ? -4.366 -5.200 -6.306 1.00 0.00 76 SER B C 12
ATOM 17261 O O . SER A 1 76 ? -3.215 -5.526 -6.600 1.00 0.00 76 SER B O 12
ATOM 17269 N N . ASN A 1 77 ? -5.448 -5.751 -6.845 1.00 0.00 77 ASN B N 12
ATOM 17270 C CA . ASN A 1 77 ? -5.383 -6.697 -7.953 1.00 0.00 77 ASN B CA 12
ATOM 17271 C C . ASN A 1 77 ? -4.480 -6.167 -9.047 1.00 0.00 77 ASN B C 12
ATOM 17272 O O . ASN A 1 77 ? -3.531 -6.825 -9.482 1.00 0.00 77 ASN B O 12
ATOM 17283 N N . ASP A 1 78 ? -4.807 -4.965 -9.483 1.00 0.00 78 ASP B N 12
ATOM 17284 C CA . ASP A 1 78 ? -4.044 -4.293 -10.525 1.00 0.00 78 ASP B CA 12
ATOM 17285 C C . ASP A 1 78 ? -2.668 -3.884 -10.024 1.00 0.00 78 ASP B C 12
ATOM 17286 O O . ASP A 1 78 ? -1.667 -4.167 -10.665 1.00 0.00 78 ASP B O 12
ATOM 17295 N N . ILE A 1 79 ? -2.625 -3.233 -8.874 1.00 0.00 79 ILE B N 12
ATOM 17296 C CA . ILE A 1 79 ? -1.379 -2.728 -8.304 1.00 0.00 79 ILE B CA 12
ATOM 17297 C C . ILE A 1 79 ? -0.299 -3.807 -8.210 1.00 0.00 79 ILE B C 12
ATOM 17298 O O . ILE A 1 79 ? 0.879 -3.544 -8.443 1.00 0.00 79 ILE B O 12
ATOM 17314 N N . ASN A 1 80 ? -0.708 -5.027 -7.894 1.00 0.00 80 ASN B N 12
ATOM 17315 C CA . ASN A 1 80 ? 0.240 -6.131 -7.746 1.00 0.00 80 ASN B CA 12
ATOM 17316 C C . ASN A 1 80 ? 0.846 -6.561 -9.081 1.00 0.00 80 ASN B C 12
ATOM 17317 O O . ASN A 1 80 ? 1.915 -7.168 -9.109 1.00 0.00 80 ASN B O 12
ATOM 17328 N N . LYS A 1 81 ? 0.187 -6.237 -10.189 1.00 0.00 81 LYS B N 12
ATOM 17329 C CA . LYS A 1 81 ? 0.699 -6.622 -11.503 1.00 0.00 81 LYS B CA 12
ATOM 17330 C C . LYS A 1 81 ? 1.742 -5.610 -11.974 1.00 0.00 81 LYS B C 12
ATOM 17331 O O . LYS A 1 81 ? 2.345 -5.764 -13.033 1.00 0.00 81 LYS B O 12
ATOM 17350 N N . LEU A 1 82 ? 1.966 -4.586 -11.158 1.00 0.00 82 LEU B N 12
ATOM 17351 C CA . LEU A 1 82 ? 2.922 -3.528 -11.477 1.00 0.00 82 LEU B CA 12
ATOM 17352 C C . LEU A 1 82 ? 4.346 -3.996 -11.235 1.00 0.00 82 LEU B C 12
ATOM 17353 O O . LEU A 1 82 ? 5.305 -3.286 -11.543 1.00 0.00 82 LEU B O 12
ATOM 17369 N N . ASN A 1 83 ? 4.461 -5.205 -10.686 1.00 0.00 83 ASN B N 12
ATOM 17370 C CA . ASN A 1 83 ? 5.732 -5.736 -10.218 1.00 0.00 83 ASN B CA 12
ATOM 17371 C C . ASN A 1 83 ? 6.397 -4.720 -9.293 1.00 0.00 83 ASN B C 12
ATOM 17372 O O . ASN A 1 83 ? 7.467 -4.183 -9.592 1.00 0.00 83 ASN B O 12
ATOM 17383 N N . ILE A 1 84 ? 5.727 -4.458 -8.174 1.00 0.00 84 ILE B N 12
ATOM 17384 C CA . ILE A 1 84 ? 6.122 -3.407 -7.242 1.00 0.00 84 ILE B CA 12
ATOM 17385 C C . ILE A 1 84 ? 7.560 -3.567 -6.777 1.00 0.00 84 ILE B C 12
ATOM 17386 O O . ILE A 1 84 ? 8.053 -4.683 -6.617 1.00 0.00 84 ILE B O 12
ATOM 17402 N N . LYS A 1 85 ? 8.213 -2.437 -6.571 1.00 0.00 85 LYS B N 12
ATOM 17403 C CA . LYS A 1 85 ? 9.592 -2.399 -6.100 1.00 0.00 85 LYS B CA 12
ATOM 17404 C C . LYS A 1 85 ? 9.673 -1.769 -4.714 1.00 0.00 85 LYS B C 12
ATOM 17405 O O . LYS A 1 85 ? 8.654 -1.413 -4.124 1.00 0.00 85 LYS B O 12
ATOM 17424 N N . GLY A 1 86 ? 10.888 -1.623 -4.208 1.00 0.00 86 GLY B N 12
ATOM 17425 C CA . GLY A 1 86 ? 11.079 -1.068 -2.886 1.00 0.00 86 GLY B CA 12
ATOM 17426 C C . GLY A 1 86 ? 12.293 -0.172 -2.826 1.00 0.00 86 GLY B C 12
ATOM 17427 O O . GLY A 1 86 ? 13.421 -0.638 -2.980 1.00 0.00 86 GLY B O 12
ATOM 17431 N N . MET A 1 87 ? 12.067 1.119 -2.622 1.00 0.00 87 MET B N 12
ATOM 17432 C CA . MET A 1 87 ? 13.132 2.069 -2.507 1.00 0.00 87 MET B CA 12
ATOM 17433 C C . MET A 1 87 ? 12.714 3.223 -1.599 1.00 0.00 87 MET B C 12
ATOM 17434 O O . MET A 1 87 ? 13.195 3.346 -0.475 1.00 0.00 87 MET B O 12
ATOM 17448 N N . TYR A 1 88 ? 11.801 4.056 -2.089 1.00 0.00 88 TYR B N 12
ATOM 17449 C CA . TYR A 1 88 ? 11.334 5.202 -1.336 1.00 0.00 88 TYR B CA 12
ATOM 17450 C C . TYR A 1 88 ? 9.812 5.200 -1.317 1.00 0.00 88 TYR B C 12
ATOM 17451 O O . TYR A 1 88 ? 9.171 5.778 -2.196 1.00 0.00 88 TYR B O 12
ATOM 17469 N N . ILE A 1 89 ? 9.245 4.503 -0.349 1.00 0.00 89 ILE B N 12
ATOM 17470 C CA . ILE A 1 89 ? 7.798 4.430 -0.210 1.00 0.00 89 ILE B CA 12
ATOM 17471 C C . ILE A 1 89 ? 7.261 5.607 0.599 1.00 0.00 89 ILE B C 12
ATOM 17472 O O . ILE A 1 89 ? 7.795 5.945 1.658 1.00 0.00 89 ILE B O 12
ATOM 17488 N N . GLU A 1 90 ? 6.215 6.237 0.088 1.00 0.00 90 GLU B N 12
ATOM 17489 C CA . GLU A 1 90 ? 5.519 7.283 0.821 1.00 0.00 90 GLU B CA 12
ATOM 17490 C C . GLU A 1 90 ? 4.069 6.894 1.055 1.00 0.00 90 GLU B C 12
ATOM 17491 O O . GLU A 1 90 ? 3.447 6.248 0.211 1.00 0.00 90 GLU B O 12
ATOM 17503 N N . ILE A 1 91 ? 3.546 7.295 2.204 1.00 0.00 91 ILE B N 12
ATOM 17504 C CA . ILE A 1 91 ? 2.169 7.008 2.577 1.00 0.00 91 ILE B CA 12
ATOM 17505 C C . ILE A 1 91 ? 1.480 8.297 3.011 1.00 0.00 91 ILE B C 12
ATOM 17506 O O . ILE A 1 91 ? 1.818 8.862 4.055 1.00 0.00 91 ILE B O 12
ATOM 17522 N N . LYS A 1 92 ? 0.519 8.757 2.227 1.00 0.00 92 LYS B N 12
ATOM 17523 C CA . LYS A 1 92 ? -0.112 10.049 2.489 1.00 0.00 92 LYS B CA 12
ATOM 17524 C C . LYS A 1 92 ? -1.387 10.232 1.675 1.00 0.00 92 LYS B C 12
ATOM 17525 O O . LYS A 1 92 ? -1.649 9.489 0.733 1.00 0.00 92 LYS B O 12
ATOM 17544 N N . GLN A 1 93 ? -2.160 11.245 2.050 1.00 0.00 93 GLN B N 12
ATOM 17545 C CA . GLN A 1 93 ? -3.451 11.515 1.450 1.00 0.00 93 GLN B CA 12
ATOM 17546 C C . GLN A 1 93 ? -3.305 12.527 0.328 1.00 0.00 93 GLN B C 12
ATOM 17547 O O . GLN A 1 93 ? -2.438 13.402 0.370 1.00 0.00 93 GLN B O 12
ATOM 17561 N N . ILE A 1 94 ? -4.164 12.405 -0.660 1.00 0.00 94 ILE B N 12
ATOM 17562 C CA . ILE A 1 94 ? -4.103 13.225 -1.853 1.00 0.00 94 ILE B CA 12
ATOM 17563 C C . ILE A 1 94 ? -5.291 14.176 -1.925 1.00 0.00 94 ILE B C 12
ATOM 17564 O O . ILE A 1 94 ? -5.076 15.382 -2.176 1.00 0.00 94 ILE B O 12
ATOM 17581 N N . ASP A 1 1 ? 8.050 2.676 14.464 1.00 0.00 1 ASP B N 13
ATOM 17582 C CA . ASP A 1 1 ? 8.979 1.611 14.906 1.00 0.00 1 ASP B CA 13
ATOM 17583 C C . ASP A 1 1 ? 10.395 1.898 14.417 1.00 0.00 1 ASP B C 13
ATOM 17584 O O . ASP A 1 1 ? 11.327 2.024 15.218 1.00 0.00 1 ASP B O 13
ATOM 17595 N N . ASN A 1 2 ? 10.533 1.988 13.090 1.00 0.00 2 ASN B N 13
ATOM 17596 C CA . ASN A 1 2 ? 11.781 2.361 12.420 1.00 0.00 2 ASN B CA 13
ATOM 17597 C C . ASN A 1 2 ? 12.833 1.251 12.455 1.00 0.00 2 ASN B C 13
ATOM 17598 O O . ASN A 1 2 ? 13.464 0.966 11.437 1.00 0.00 2 ASN B O 13
ATOM 17609 N N . GLN A 1 3 ? 13.027 0.624 13.608 1.00 0.00 3 GLN B N 13
ATOM 17610 C CA . GLN A 1 3 ? 14.041 -0.408 13.749 1.00 0.00 3 GLN B CA 13
ATOM 17611 C C . GLN A 1 3 ? 13.641 -1.700 13.035 1.00 0.00 3 GLN B C 13
ATOM 17612 O O . GLN A 1 3 ? 14.466 -2.591 12.842 1.00 0.00 3 GLN B O 13
ATOM 17626 N N . LYS A 1 4 ? 12.374 -1.797 12.642 1.00 0.00 4 LYS B N 13
ATOM 17627 C CA . LYS A 1 4 ? 11.890 -2.895 11.841 1.00 0.00 4 LYS B CA 13
ATOM 17628 C C . LYS A 1 4 ? 12.372 -2.769 10.395 1.00 0.00 4 LYS B C 13
ATOM 17629 O O . LYS A 1 4 ? 12.179 -3.673 9.583 1.00 0.00 4 LYS B O 13
ATOM 17648 N N . ALA A 1 5 ? 12.983 -1.636 10.077 1.00 0.00 5 ALA B N 13
ATOM 17649 C CA . ALA A 1 5 ? 13.539 -1.414 8.754 1.00 0.00 5 ALA B CA 13
ATOM 17650 C C . ALA A 1 5 ? 14.907 -2.068 8.632 1.00 0.00 5 ALA B C 13
ATOM 17651 O O . ALA A 1 5 ? 15.917 -1.501 9.061 1.00 0.00 5 ALA B O 13
ATOM 17658 N N . LEU A 1 6 ? 14.932 -3.275 8.073 1.00 0.00 6 LEU B N 13
ATOM 17659 C CA . LEU A 1 6 ? 16.181 -3.980 7.841 1.00 0.00 6 LEU B CA 13
ATOM 17660 C C . LEU A 1 6 ? 16.961 -3.323 6.705 1.00 0.00 6 LEU B C 13
ATOM 17661 O O . LEU A 1 6 ? 17.679 -2.348 6.926 1.00 0.00 6 LEU B O 13
ATOM 17677 N N . GLU A 1 7 ? 16.818 -3.839 5.490 1.00 0.00 7 GLU B N 13
ATOM 17678 C CA . GLU A 1 7 ? 17.529 -3.273 4.356 1.00 0.00 7 GLU B CA 13
ATOM 17679 C C . GLU A 1 7 ? 16.587 -2.691 3.300 1.00 0.00 7 GLU B C 13
ATOM 17680 O O . GLU A 1 7 ? 16.421 -1.474 3.217 1.00 0.00 7 GLU B O 13
ATOM 17692 N N . GLU A 1 8 ? 15.954 -3.551 2.506 1.00 0.00 8 GLU B N 13
ATOM 17693 C CA . GLU A 1 8 ? 15.158 -3.091 1.388 1.00 0.00 8 GLU B CA 13
ATOM 17694 C C . GLU A 1 8 ? 13.710 -3.543 1.468 1.00 0.00 8 GLU B C 13
ATOM 17695 O O . GLU A 1 8 ? 12.927 -3.280 0.558 1.00 0.00 8 GLU B O 13
ATOM 17707 N N . GLN A 1 9 ? 13.346 -4.217 2.541 1.00 0.00 9 GLN B N 13
ATOM 17708 C CA . GLN A 1 9 ? 11.998 -4.764 2.660 1.00 0.00 9 GLN B CA 13
ATOM 17709 C C . GLN A 1 9 ? 11.000 -3.649 2.976 1.00 0.00 9 GLN B C 13
ATOM 17710 O O . GLN A 1 9 ? 9.797 -3.837 2.847 1.00 0.00 9 GLN B O 13
ATOM 17724 N N . MET A 1 10 ? 11.542 -2.491 3.384 1.00 0.00 10 MET B N 13
ATOM 17725 C CA . MET A 1 10 ? 10.792 -1.290 3.664 1.00 0.00 10 MET B CA 13
ATOM 17726 C C . MET A 1 10 ? 9.816 -1.443 4.831 1.00 0.00 10 MET B C 13
ATOM 17727 O O . MET A 1 10 ? 8.842 -2.185 4.772 1.00 0.00 10 MET B O 13
ATOM 17741 N N . ASN A 1 11 ? 10.097 -0.715 5.903 1.00 0.00 11 ASN B N 13
ATOM 17742 C CA . ASN A 1 11 ? 9.230 -0.669 7.064 1.00 0.00 11 ASN B CA 13
ATOM 17743 C C . ASN A 1 11 ? 7.861 -0.117 6.671 1.00 0.00 11 ASN B C 13
ATOM 17744 O O . ASN A 1 11 ? 6.845 -0.454 7.276 1.00 0.00 11 ASN B O 13
ATOM 17755 N N . SER A 1 12 ? 7.844 0.690 5.616 1.00 0.00 12 SER B N 13
ATOM 17756 C CA . SER A 1 12 ? 6.637 1.384 5.190 1.00 0.00 12 SER B CA 13
ATOM 17757 C C . SER A 1 12 ? 5.596 0.399 4.677 1.00 0.00 12 SER B C 13
ATOM 17758 O O . SER A 1 12 ? 4.403 0.689 4.680 1.00 0.00 12 SER B O 13
ATOM 17766 N N . ILE A 1 13 ? 6.051 -0.775 4.260 1.00 0.00 13 ILE B N 13
ATOM 17767 C CA . ILE A 1 13 ? 5.149 -1.806 3.774 1.00 0.00 13 ILE B CA 13
ATOM 17768 C C . ILE A 1 13 ? 4.175 -2.192 4.875 1.00 0.00 13 ILE B C 13
ATOM 17769 O O . ILE A 1 13 ? 2.971 -2.334 4.659 1.00 0.00 13 ILE B O 13
ATOM 17785 N N . ASN A 1 14 ? 4.731 -2.334 6.064 1.00 0.00 14 ASN B N 13
ATOM 17786 C CA . ASN A 1 14 ? 3.985 -2.727 7.243 1.00 0.00 14 ASN B CA 13
ATOM 17787 C C . ASN A 1 14 ? 2.996 -1.635 7.620 1.00 0.00 14 ASN B C 13
ATOM 17788 O O . ASN A 1 14 ? 1.900 -1.913 8.105 1.00 0.00 14 ASN B O 13
ATOM 17799 N N . SER A 1 15 ? 3.389 -0.390 7.378 1.00 0.00 15 SER B N 13
ATOM 17800 C CA . SER A 1 15 ? 2.523 0.746 7.610 1.00 0.00 15 SER B CA 13
ATOM 17801 C C . SER A 1 15 ? 1.326 0.690 6.664 1.00 0.00 15 SER B C 13
ATOM 17802 O O . SER A 1 15 ? 0.189 0.899 7.077 1.00 0.00 15 SER B O 13
ATOM 17810 N N . VAL A 1 16 ? 1.594 0.386 5.394 1.00 0.00 16 VAL B N 13
ATOM 17811 C CA . VAL A 1 16 ? 0.539 0.216 4.396 1.00 0.00 16 VAL B CA 13
ATOM 17812 C C . VAL A 1 16 ? -0.384 -0.927 4.799 1.00 0.00 16 VAL B C 13
ATOM 17813 O O . VAL A 1 16 ? -1.609 -0.817 4.716 1.00 0.00 16 VAL B O 13
ATOM 17826 N N . ASN A 1 17 ? 0.229 -2.016 5.250 1.00 0.00 17 ASN B N 13
ATOM 17827 C CA . ASN A 1 17 ? -0.492 -3.209 5.669 1.00 0.00 17 ASN B CA 13
ATOM 17828 C C . ASN A 1 17 ? -1.506 -2.859 6.752 1.00 0.00 17 ASN B C 13
ATOM 17829 O O . ASN A 1 17 ? -2.635 -3.343 6.741 1.00 0.00 17 ASN B O 13
ATOM 17840 N N . ASP A 1 18 ? -1.088 -2.008 7.678 1.00 0.00 18 ASP B N 13
ATOM 17841 C CA . ASP A 1 18 ? -1.933 -1.592 8.785 1.00 0.00 18 ASP B CA 13
ATOM 17842 C C . ASP A 1 18 ? -2.923 -0.519 8.348 1.00 0.00 18 ASP B C 13
ATOM 17843 O O . ASP A 1 18 ? -4.066 -0.496 8.806 1.00 0.00 18 ASP B O 13
ATOM 17852 N N . LYS A 1 19 ? -2.471 0.376 7.476 1.00 0.00 19 LYS B N 13
ATOM 17853 C CA . LYS A 1 19 ? -3.284 1.450 6.966 1.00 0.00 19 LYS B CA 13
ATOM 17854 C C . LYS A 1 19 ? -4.516 0.926 6.234 1.00 0.00 19 LYS B C 13
ATOM 17855 O O . LYS A 1 19 ? -5.621 1.437 6.406 1.00 0.00 19 LYS B O 13
ATOM 17874 N N . LEU A 1 20 ? -4.314 -0.093 5.418 1.00 0.00 20 LEU B N 13
ATOM 17875 C CA . LEU A 1 20 ? -5.379 -0.641 4.588 1.00 0.00 20 LEU B CA 13
ATOM 17876 C C . LEU A 1 20 ? -6.238 -1.643 5.353 1.00 0.00 20 LEU B C 13
ATOM 17877 O O . LEU A 1 20 ? -6.815 -2.563 4.772 1.00 0.00 20 LEU B O 13
ATOM 17893 N N . ASN A 1 21 ? -6.323 -1.454 6.659 1.00 0.00 21 ASN B N 13
ATOM 17894 C CA . ASN A 1 21 ? -7.194 -2.261 7.501 1.00 0.00 21 ASN B CA 13
ATOM 17895 C C . ASN A 1 21 ? -8.430 -1.439 7.869 1.00 0.00 21 ASN B C 13
ATOM 17896 O O . ASN A 1 21 ? -9.035 -1.616 8.924 1.00 0.00 21 ASN B O 13
ATOM 17907 N N . LYS A 1 22 ? -8.798 -0.533 6.972 1.00 0.00 22 LYS B N 13
ATOM 17908 C CA . LYS A 1 22 ? -9.891 0.398 7.209 1.00 0.00 22 LYS B CA 13
ATOM 17909 C C . LYS A 1 22 ? -10.983 0.204 6.172 1.00 0.00 22 LYS B C 13
ATOM 17910 O O . LYS A 1 22 ? -11.336 1.120 5.435 1.00 0.00 22 LYS B O 13
ATOM 17929 N N . GLY A 1 23 ? -11.488 -1.009 6.114 1.00 0.00 23 GLY B N 13
ATOM 17930 C CA . GLY A 1 23 ? -12.554 -1.340 5.189 1.00 0.00 23 GLY B CA 13
ATOM 17931 C C . GLY A 1 23 ? -12.692 -2.826 5.008 1.00 0.00 23 GLY B C 13
ATOM 17932 O O . GLY A 1 23 ? -12.764 -3.292 3.881 1.00 0.00 23 GLY B O 13
ATOM 17936 N N . LYS A 1 24 ? -12.701 -3.549 6.137 1.00 0.00 24 LYS B N 13
ATOM 17937 C CA . LYS A 1 24 ? -13.027 -4.973 6.214 1.00 0.00 24 LYS B CA 13
ATOM 17938 C C . LYS A 1 24 ? -12.162 -5.888 5.342 1.00 0.00 24 LYS B C 13
ATOM 17939 O O . LYS A 1 24 ? -11.478 -6.764 5.867 1.00 0.00 24 LYS B O 13
ATOM 17958 N N . GLY A 1 25 ? -12.246 -5.697 4.028 1.00 0.00 25 GLY B N 13
ATOM 17959 C CA . GLY A 1 25 ? -11.545 -6.517 3.050 1.00 0.00 25 GLY B CA 13
ATOM 17960 C C . GLY A 1 25 ? -10.164 -6.941 3.508 1.00 0.00 25 GLY B C 13
ATOM 17961 O O . GLY A 1 25 ? -9.237 -6.130 3.541 1.00 0.00 25 GLY B O 13
ATOM 17965 N N . LYS A 1 26 ? -10.041 -8.207 3.879 1.00 0.00 26 LYS B N 13
ATOM 17966 C CA . LYS A 1 26 ? -8.793 -8.741 4.406 1.00 0.00 26 LYS B CA 13
ATOM 17967 C C . LYS A 1 26 ? -7.688 -8.689 3.367 1.00 0.00 26 LYS B C 13
ATOM 17968 O O . LYS A 1 26 ? -7.876 -9.100 2.222 1.00 0.00 26 LYS B O 13
ATOM 17987 N N . LEU A 1 27 ? -6.535 -8.192 3.782 1.00 0.00 27 LEU B N 13
ATOM 17988 C CA . LEU A 1 27 ? -5.431 -7.951 2.894 1.00 0.00 27 LEU B CA 13
ATOM 17989 C C . LEU A 1 27 ? -4.108 -8.201 3.621 1.00 0.00 27 LEU B C 13
ATOM 17990 O O . LEU A 1 27 ? -3.670 -7.402 4.450 1.00 0.00 27 LEU B O 13
ATOM 18006 N N . SER A 1 28 ? -3.490 -9.324 3.309 1.00 0.00 28 SER B N 13
ATOM 18007 C CA . SER A 1 28 ? -2.231 -9.706 3.915 1.00 0.00 28 SER B CA 13
ATOM 18008 C C . SER A 1 28 ? -1.070 -9.362 2.993 1.00 0.00 28 SER B C 13
ATOM 18009 O O . SER A 1 28 ? -0.963 -9.909 1.897 1.00 0.00 28 SER B O 13
ATOM 18017 N N . LEU A 1 29 ? -0.214 -8.446 3.429 1.00 0.00 29 LEU B N 13
ATOM 18018 C CA . LEU A 1 29 ? 0.922 -8.021 2.626 1.00 0.00 29 LEU B CA 13
ATOM 18019 C C . LEU A 1 29 ? 2.140 -8.887 2.882 1.00 0.00 29 LEU B C 13
ATOM 18020 O O . LEU A 1 29 ? 2.200 -9.656 3.843 1.00 0.00 29 LEU B O 13
ATOM 18036 N N . SER A 1 30 ? 3.099 -8.750 1.994 1.00 0.00 30 SER B N 13
ATOM 18037 C CA . SER A 1 30 ? 4.381 -9.387 2.103 1.00 0.00 30 SER B CA 13
ATOM 18038 C C . SER A 1 30 ? 5.441 -8.488 1.481 1.00 0.00 30 SER B C 13
ATOM 18039 O O . SER A 1 30 ? 5.198 -7.840 0.460 1.00 0.00 30 SER B O 13
ATOM 18047 N N . MET A 1 31 ? 6.608 -8.453 2.089 1.00 0.00 31 MET B N 13
ATOM 18048 C CA . MET A 1 31 ? 7.636 -7.497 1.707 1.00 0.00 31 MET B CA 13
ATOM 18049 C C . MET A 1 31 ? 8.821 -8.200 1.083 1.00 0.00 31 MET B C 13
ATOM 18050 O O . MET A 1 31 ? 9.477 -9.016 1.728 1.00 0.00 31 MET B O 13
ATOM 18064 N N . ASN A 1 32 ? 9.097 -7.896 -0.173 1.00 0.00 32 ASN B N 13
ATOM 18065 C CA . ASN A 1 32 ? 10.306 -8.394 -0.800 1.00 0.00 32 ASN B CA 13
ATOM 18066 C C . ASN A 1 32 ? 10.917 -7.322 -1.693 1.00 0.00 32 ASN B C 13
ATOM 18067 O O . ASN A 1 32 ? 11.071 -7.521 -2.896 1.00 0.00 32 ASN B O 13
ATOM 18078 N N . GLY A 1 33 ? 11.252 -6.187 -1.067 1.00 0.00 33 GLY B N 13
ATOM 18079 C CA . GLY A 1 33 ? 11.976 -5.097 -1.719 1.00 0.00 33 GLY B CA 13
ATOM 18080 C C . GLY A 1 33 ? 11.407 -4.653 -3.053 1.00 0.00 33 GLY B C 13
ATOM 18081 O O . GLY A 1 33 ? 10.606 -3.724 -3.120 1.00 0.00 33 GLY B O 13
ATOM 18085 N N . ASN A 1 34 ? 11.841 -5.322 -4.111 1.00 0.00 34 ASN B N 13
ATOM 18086 C CA . ASN A 1 34 ? 11.483 -4.961 -5.475 1.00 0.00 34 ASN B CA 13
ATOM 18087 C C . ASN A 1 34 ? 9.996 -5.167 -5.738 1.00 0.00 34 ASN B C 13
ATOM 18088 O O . ASN A 1 34 ? 9.474 -4.679 -6.738 1.00 0.00 34 ASN B O 13
ATOM 18099 N N . GLN A 1 35 ? 9.322 -5.908 -4.863 1.00 0.00 35 GLN B N 13
ATOM 18100 C CA . GLN A 1 35 ? 7.909 -6.154 -5.023 1.00 0.00 35 GLN B CA 13
ATOM 18101 C C . GLN A 1 35 ? 7.134 -5.928 -3.745 1.00 0.00 35 GLN B C 13
ATOM 18102 O O . GLN A 1 35 ? 7.620 -6.162 -2.633 1.00 0.00 35 GLN B O 13
ATOM 18116 N N . LEU A 1 36 ? 5.907 -5.511 -3.942 1.00 0.00 36 LEU B N 13
ATOM 18117 C CA . LEU A 1 36 ? 4.937 -5.417 -2.879 1.00 0.00 36 LEU B CA 13
ATOM 18118 C C . LEU A 1 36 ? 3.869 -6.446 -3.133 1.00 0.00 36 LEU B C 13
ATOM 18119 O O . LEU A 1 36 ? 2.987 -6.276 -3.978 1.00 0.00 36 LEU B O 13
ATOM 18135 N N . LYS A 1 37 ? 3.982 -7.518 -2.403 1.00 0.00 37 LYS B N 13
ATOM 18136 C CA . LYS A 1 37 ? 3.153 -8.679 -2.615 1.00 0.00 37 LYS B CA 13
ATOM 18137 C C . LYS A 1 37 ? 2.068 -8.706 -1.550 1.00 0.00 37 LYS B C 13
ATOM 18138 O O . LYS A 1 37 ? 2.271 -8.176 -0.459 1.00 0.00 37 LYS B O 13
ATOM 18157 N N . ALA A 1 38 ? 0.925 -9.305 -1.856 1.00 0.00 38 ALA B N 13
ATOM 18158 C CA . ALA A 1 38 ? -0.207 -9.280 -0.940 1.00 0.00 38 ALA B CA 13
ATOM 18159 C C . ALA A 1 38 ? -1.357 -10.154 -1.429 1.00 0.00 38 ALA B C 13
ATOM 18160 O O . ALA A 1 38 ? -1.471 -10.437 -2.623 1.00 0.00 38 ALA B O 13
ATOM 18167 N N . THR A 1 39 ? -2.200 -10.575 -0.491 1.00 0.00 39 THR B N 13
ATOM 18168 C CA . THR A 1 39 ? -3.396 -11.340 -0.802 1.00 0.00 39 THR B CA 13
ATOM 18169 C C . THR A 1 39 ? -4.619 -10.667 -0.189 1.00 0.00 39 THR B C 13
ATOM 18170 O O . THR A 1 39 ? -4.527 -10.085 0.890 1.00 0.00 39 THR B O 13
ATOM 18181 N N . SER A 1 40 ? -5.759 -10.726 -0.863 1.00 0.00 40 SER B N 13
ATOM 18182 C CA . SER A 1 40 ? -6.942 -10.025 -0.379 1.00 0.00 40 SER B CA 13
ATOM 18183 C C . SER A 1 40 ? -8.230 -10.791 -0.646 1.00 0.00 40 SER B C 13
ATOM 18184 O O . SER A 1 40 ? -8.327 -11.568 -1.599 1.00 0.00 40 SER B O 13
ATOM 18192 N N . SER A 1 41 ? -9.212 -10.571 0.219 1.00 0.00 41 SER B N 13
ATOM 18193 C CA . SER A 1 41 ? -10.565 -11.055 -0.010 1.00 0.00 41 SER B CA 13
ATOM 18194 C C . SER A 1 41 ? -11.578 -9.990 0.376 1.00 0.00 41 SER B C 13
ATOM 18195 O O . SER A 1 41 ? -11.289 -9.096 1.171 1.00 0.00 41 SER B O 13
ATOM 18203 N N . ASN A 1 42 ? -12.770 -10.110 -0.174 1.00 0.00 42 ASN B N 13
ATOM 18204 C CA . ASN A 1 42 ? -13.799 -9.104 -0.009 1.00 0.00 42 ASN B CA 13
ATOM 18205 C C . ASN A 1 42 ? -14.904 -9.638 0.876 1.00 0.00 42 ASN B C 13
ATOM 18206 O O . ASN A 1 42 ? -16.087 -9.500 0.574 1.00 0.00 42 ASN B O 13
ATOM 18217 N N . ALA A 1 43 ? -14.489 -10.252 1.974 1.00 0.00 43 ALA B N 13
ATOM 18218 C CA . ALA A 1 43 ? -15.410 -10.822 2.966 1.00 0.00 43 ALA B CA 13
ATOM 18219 C C . ALA A 1 43 ? -16.178 -9.746 3.747 1.00 0.00 43 ALA B C 13
ATOM 18220 O O . ALA A 1 43 ? -16.651 -9.989 4.858 1.00 0.00 43 ALA B O 13
ATOM 18227 N N . GLY A 1 44 ? -16.292 -8.566 3.168 1.00 0.00 44 GLY B N 13
ATOM 18228 C CA . GLY A 1 44 ? -16.990 -7.471 3.804 1.00 0.00 44 GLY B CA 13
ATOM 18229 C C . GLY A 1 44 ? -16.687 -6.166 3.111 1.00 0.00 44 GLY B C 13
ATOM 18230 O O . GLY A 1 44 ? -17.594 -5.422 2.758 1.00 0.00 44 GLY B O 13
ATOM 18234 N N . TYR A 1 45 ? -15.391 -5.928 2.915 1.00 0.00 45 TYR B N 13
ATOM 18235 C CA . TYR A 1 45 ? -14.844 -4.752 2.216 1.00 0.00 45 TYR B CA 13
ATOM 18236 C C . TYR A 1 45 ? -15.351 -3.403 2.772 1.00 0.00 45 TYR B C 13
ATOM 18237 O O . TYR A 1 45 ? -16.060 -3.355 3.774 1.00 0.00 45 TYR B O 13
ATOM 18255 N N . GLY A 1 46 ? -14.918 -2.308 2.139 1.00 0.00 46 GLY B N 13
ATOM 18256 C CA . GLY A 1 46 ? -15.139 -0.975 2.672 1.00 0.00 46 GLY B CA 13
ATOM 18257 C C . GLY A 1 46 ? -16.584 -0.518 2.607 1.00 0.00 46 GLY B C 13
ATOM 18258 O O . GLY A 1 46 ? -17.086 -0.190 1.530 1.00 0.00 46 GLY B O 13
ATOM 18262 N N . ILE A 1 47 ? -17.265 -0.501 3.757 1.00 0.00 47 ILE B N 13
ATOM 18263 C CA . ILE A 1 47 ? -18.662 -0.064 3.805 1.00 0.00 47 ILE B CA 13
ATOM 18264 C C . ILE A 1 47 ? -18.794 1.233 4.587 1.00 0.00 47 ILE B C 13
ATOM 18265 O O . ILE A 1 47 ? -19.080 2.288 4.021 1.00 0.00 47 ILE B O 13
ATOM 18281 N N . SER A 1 48 ? -18.590 1.133 5.894 1.00 0.00 48 SER B N 13
ATOM 18282 C CA . SER A 1 48 ? -18.694 2.271 6.792 1.00 0.00 48 SER B CA 13
ATOM 18283 C C . SER A 1 48 ? -17.670 3.325 6.429 1.00 0.00 48 SER B C 13
ATOM 18284 O O . SER A 1 48 ? -17.982 4.506 6.270 1.00 0.00 48 SER B O 13
ATOM 18292 N N . TYR A 1 49 ? -16.446 2.865 6.328 1.00 0.00 49 TYR B N 13
ATOM 18293 C CA . TYR A 1 49 ? -15.340 3.669 5.855 1.00 0.00 49 TYR B CA 13
ATOM 18294 C C . TYR A 1 49 ? -15.638 4.143 4.439 1.00 0.00 49 TYR B C 13
ATOM 18295 O O . TYR A 1 49 ? -15.652 3.345 3.501 1.00 0.00 49 TYR B O 13
ATOM 18313 N N . GLU A 1 50 ? -15.911 5.430 4.294 1.00 0.00 50 GLU B N 13
ATOM 18314 C CA . GLU A 1 50 ? -16.280 5.976 2.999 1.00 0.00 50 GLU B CA 13
ATOM 18315 C C . GLU A 1 50 ? -15.053 6.236 2.143 1.00 0.00 50 GLU B C 13
ATOM 18316 O O . GLU A 1 50 ? -13.998 5.635 2.352 1.00 0.00 50 GLU B O 13
ATOM 18328 N N . ASP A 1 51 ? -15.188 7.115 1.174 1.00 0.00 51 ASP B N 13
ATOM 18329 C CA . ASP A 1 51 ? -14.124 7.329 0.218 1.00 0.00 51 ASP B CA 13
ATOM 18330 C C . ASP A 1 51 ? -12.985 8.126 0.834 1.00 0.00 51 ASP B C 13
ATOM 18331 O O . ASP A 1 51 ? -13.091 9.321 1.102 1.00 0.00 51 ASP B O 13
ATOM 18340 N N . LYS A 1 52 ? -11.889 7.431 1.053 1.00 0.00 52 LYS B N 13
ATOM 18341 C CA . LYS A 1 52 ? -10.674 8.031 1.574 1.00 0.00 52 LYS B CA 13
ATOM 18342 C C . LYS A 1 52 ? -9.545 7.774 0.594 1.00 0.00 52 LYS B C 13
ATOM 18343 O O . LYS A 1 52 ? -9.299 6.629 0.217 1.00 0.00 52 LYS B O 13
ATOM 18362 N N . ASN A 1 53 ? -8.879 8.826 0.165 1.00 0.00 53 ASN B N 13
ATOM 18363 C CA . ASN A 1 53 ? -7.838 8.689 -0.833 1.00 0.00 53 ASN B CA 13
ATOM 18364 C C . ASN A 1 53 ? -6.471 8.894 -0.217 1.00 0.00 53 ASN B C 13
ATOM 18365 O O . ASN A 1 53 ? -6.268 9.810 0.584 1.00 0.00 53 ASN B O 13
ATOM 18376 N N . TRP A 1 54 ? -5.543 8.034 -0.585 1.00 0.00 54 TRP B N 13
ATOM 18377 C CA . TRP A 1 54 ? -4.160 8.210 -0.227 1.00 0.00 54 TRP B CA 13
ATOM 18378 C C . TRP A 1 54 ? -3.280 7.643 -1.331 1.00 0.00 54 TRP B C 13
ATOM 18379 O O . TRP A 1 54 ? -3.733 6.827 -2.138 1.00 0.00 54 TRP B O 13
ATOM 18400 N N . GLY A 1 55 ? -2.039 8.089 -1.382 1.00 0.00 55 GLY B N 13
ATOM 18401 C CA . GLY A 1 55 ? -1.165 7.699 -2.461 1.00 0.00 55 GLY B CA 13
ATOM 18402 C C . GLY A 1 55 ? 0.101 7.050 -1.963 1.00 0.00 55 GLY B C 13
ATOM 18403 O O . GLY A 1 55 ? 0.625 7.428 -0.913 1.00 0.00 55 GLY B O 13
ATOM 18407 N N . ILE A 1 56 ? 0.582 6.059 -2.695 1.00 0.00 56 ILE B N 13
ATOM 18408 C CA . ILE A 1 56 ? 1.867 5.462 -2.397 1.00 0.00 56 ILE B CA 13
ATOM 18409 C C . ILE A 1 56 ? 2.902 5.981 -3.382 1.00 0.00 56 ILE B C 13
ATOM 18410 O O . ILE A 1 56 ? 2.588 6.209 -4.557 1.00 0.00 56 ILE B O 13
ATOM 18426 N N . PHE A 1 57 ? 4.119 6.196 -2.908 1.00 0.00 57 PHE B N 13
ATOM 18427 C CA . PHE A 1 57 ? 5.167 6.756 -3.750 1.00 0.00 57 PHE B CA 13
ATOM 18428 C C . PHE A 1 57 ? 6.396 5.860 -3.782 1.00 0.00 57 PHE B C 13
ATOM 18429 O O . PHE A 1 57 ? 6.768 5.280 -2.764 1.00 0.00 57 PHE B O 13
ATOM 18446 N N . VAL A 1 58 ? 7.022 5.739 -4.958 1.00 0.00 58 VAL B N 13
ATOM 18447 C CA . VAL A 1 58 ? 8.172 4.879 -5.099 1.00 0.00 58 VAL B CA 13
ATOM 18448 C C . VAL A 1 58 ? 9.310 5.655 -5.739 1.00 0.00 58 VAL B C 13
ATOM 18449 O O . VAL A 1 58 ? 9.105 6.400 -6.696 1.00 0.00 58 VAL B O 13
ATOM 18462 N N . ASN A 1 59 ? 10.504 5.500 -5.176 1.00 0.00 59 ASN B N 13
ATOM 18463 C CA . ASN A 1 59 ? 11.687 6.261 -5.587 1.00 0.00 59 ASN B CA 13
ATOM 18464 C C . ASN A 1 59 ? 11.447 7.748 -5.375 1.00 0.00 59 ASN B C 13
ATOM 18465 O O . ASN A 1 59 ? 12.195 8.587 -5.875 1.00 0.00 59 ASN B O 13
ATOM 18476 N N . GLY A 1 60 ? 10.393 8.067 -4.634 1.00 0.00 60 GLY B N 13
ATOM 18477 C CA . GLY A 1 60 ? 10.039 9.445 -4.414 1.00 0.00 60 GLY B CA 13
ATOM 18478 C C . GLY A 1 60 ? 8.986 9.940 -5.388 1.00 0.00 60 GLY B C 13
ATOM 18479 O O . GLY A 1 60 ? 8.561 11.096 -5.331 1.00 0.00 60 GLY B O 13
ATOM 18483 N N . GLU A 1 61 ? 8.574 9.060 -6.283 1.00 0.00 61 GLU B N 13
ATOM 18484 C CA . GLU A 1 61 ? 7.582 9.367 -7.293 1.00 0.00 61 GLU B CA 13
ATOM 18485 C C . GLU A 1 61 ? 6.266 8.730 -6.916 1.00 0.00 61 GLU B C 13
ATOM 18486 O O . GLU A 1 61 ? 6.221 7.962 -5.986 1.00 0.00 61 GLU B O 13
ATOM 18498 N N . LYS A 1 62 ? 5.207 9.019 -7.646 1.00 0.00 62 LYS B N 13
ATOM 18499 C CA . LYS A 1 62 ? 3.960 8.284 -7.477 1.00 0.00 62 LYS B CA 13
ATOM 18500 C C . LYS A 1 62 ? 4.209 6.812 -7.799 1.00 0.00 62 LYS B C 13
ATOM 18501 O O . LYS A 1 62 ? 5.264 6.448 -8.322 1.00 0.00 62 LYS B O 13
ATOM 18520 N N . VAL A 1 63 ? 3.291 5.962 -7.407 1.00 0.00 63 VAL B N 13
ATOM 18521 C CA . VAL A 1 63 ? 3.287 4.596 -7.885 1.00 0.00 63 VAL B CA 13
ATOM 18522 C C . VAL A 1 63 ? 1.859 4.100 -7.998 1.00 0.00 63 VAL B C 13
ATOM 18523 O O . VAL A 1 63 ? 1.573 3.188 -8.775 1.00 0.00 63 VAL B O 13
ATOM 18536 N N . TYR A 1 64 ? 0.952 4.730 -7.251 1.00 0.00 64 TYR B N 13
ATOM 18537 C CA . TYR A 1 64 ? -0.413 4.236 -7.188 1.00 0.00 64 TYR B CA 13
ATOM 18538 C C . TYR A 1 64 ? -1.339 5.204 -6.449 1.00 0.00 64 TYR B C 13
ATOM 18539 O O . TYR A 1 64 ? -0.932 5.863 -5.491 1.00 0.00 64 TYR B O 13
ATOM 18557 N N . THR A 1 65 ? -2.582 5.277 -6.917 1.00 0.00 65 THR B N 13
ATOM 18558 C CA . THR A 1 65 ? -3.614 6.104 -6.307 1.00 0.00 65 THR B CA 13
ATOM 18559 C C . THR A 1 65 ? -4.904 5.293 -6.161 1.00 0.00 65 THR B C 13
ATOM 18560 O O . THR A 1 65 ? -5.357 4.677 -7.127 1.00 0.00 65 THR B O 13
ATOM 18571 N N . PHE A 1 66 ? -5.486 5.267 -4.961 1.00 0.00 66 PHE B N 13
ATOM 18572 C CA . PHE A 1 66 ? -6.659 4.466 -4.704 1.00 0.00 66 PHE B CA 13
ATOM 18573 C C . PHE A 1 66 ? -7.410 4.983 -3.486 1.00 0.00 66 PHE B C 13
ATOM 18574 O O . PHE A 1 66 ? -7.094 6.045 -2.943 1.00 0.00 66 PHE B O 13
ATOM 18591 N N . ASN A 1 67 ? -8.391 4.216 -3.068 1.00 0.00 67 ASN B N 13
ATOM 18592 C CA . ASN A 1 67 ? -9.395 4.673 -2.116 1.00 0.00 67 ASN B CA 13
ATOM 18593 C C . ASN A 1 67 ? -9.932 3.495 -1.305 1.00 0.00 67 ASN B C 13
ATOM 18594 O O . ASN A 1 67 ? -10.092 2.399 -1.831 1.00 0.00 67 ASN B O 13
ATOM 18605 N N . GLU A 1 68 ? -10.227 3.733 -0.029 1.00 0.00 68 GLU B N 13
ATOM 18606 C CA . GLU A 1 68 ? -10.737 2.688 0.857 1.00 0.00 68 GLU B CA 13
ATOM 18607 C C . GLU A 1 68 ? -12.108 2.162 0.411 1.00 0.00 68 GLU B C 13
ATOM 18608 O O . GLU A 1 68 ? -12.402 0.978 0.569 1.00 0.00 68 GLU B O 13
ATOM 18620 N N . LYS A 1 69 ? -12.941 3.035 -0.150 1.00 0.00 69 LYS B N 13
ATOM 18621 C CA . LYS A 1 69 ? -14.249 2.635 -0.668 1.00 0.00 69 LYS B CA 13
ATOM 18622 C C . LYS A 1 69 ? -14.093 1.975 -2.033 1.00 0.00 69 LYS B C 13
ATOM 18623 O O . LYS A 1 69 ? -14.985 1.273 -2.508 1.00 0.00 69 LYS B O 13
ATOM 18642 N N . SER A 1 70 ? -12.948 2.208 -2.661 1.00 0.00 70 SER B N 13
ATOM 18643 C CA . SER A 1 70 ? -12.568 1.471 -3.860 1.00 0.00 70 SER B CA 13
ATOM 18644 C C . SER A 1 70 ? -12.209 0.034 -3.455 1.00 0.00 70 SER B C 13
ATOM 18645 O O . SER A 1 70 ? -12.028 -0.854 -4.290 1.00 0.00 70 SER B O 13
ATOM 18653 N N . THR A 1 71 ? -12.157 -0.155 -2.127 1.00 0.00 71 THR B N 13
ATOM 18654 C CA . THR A 1 71 ? -11.967 -1.430 -1.460 1.00 0.00 71 THR B CA 13
ATOM 18655 C C . THR A 1 71 ? -10.599 -2.035 -1.745 1.00 0.00 71 THR B C 13
ATOM 18656 O O . THR A 1 71 ? -10.304 -2.466 -2.857 1.00 0.00 71 THR B O 13
ATOM 18667 N N . VAL A 1 72 ? -9.777 -2.092 -0.702 1.00 0.00 72 VAL B N 13
ATOM 18668 C CA . VAL A 1 72 ? -8.369 -2.450 -0.836 1.00 0.00 72 VAL B CA 13
ATOM 18669 C C . VAL A 1 72 ? -8.175 -3.861 -1.406 1.00 0.00 72 VAL B C 13
ATOM 18670 O O . VAL A 1 72 ? -7.083 -4.203 -1.855 1.00 0.00 72 VAL B O 13
ATOM 18683 N N . GLY A 1 73 ? -9.236 -4.663 -1.405 1.00 0.00 73 GLY B N 13
ATOM 18684 C CA . GLY A 1 73 ? -9.158 -6.006 -1.952 1.00 0.00 73 GLY B CA 13
ATOM 18685 C C . GLY A 1 73 ? -8.944 -6.004 -3.454 1.00 0.00 73 GLY B C 13
ATOM 18686 O O . GLY A 1 73 ? -8.029 -6.657 -3.963 1.00 0.00 73 GLY B O 13
ATOM 18690 N N . ASN A 1 74 ? -9.772 -5.245 -4.162 1.00 0.00 74 ASN B N 13
ATOM 18691 C CA . ASN A 1 74 ? -9.659 -5.133 -5.616 1.00 0.00 74 ASN B CA 13
ATOM 18692 C C . ASN A 1 74 ? -8.476 -4.247 -5.966 1.00 0.00 74 ASN B C 13
ATOM 18693 O O . ASN A 1 74 ? -7.955 -4.281 -7.080 1.00 0.00 74 ASN B O 13
ATOM 18704 N N . ILE A 1 75 ? -8.058 -3.465 -4.987 1.00 0.00 75 ILE B N 13
ATOM 18705 C CA . ILE A 1 75 ? -6.909 -2.587 -5.118 1.00 0.00 75 ILE B CA 13
ATOM 18706 C C . ILE A 1 75 ? -5.619 -3.375 -5.094 1.00 0.00 75 ILE B C 13
ATOM 18707 O O . ILE A 1 75 ? -4.779 -3.247 -5.980 1.00 0.00 75 ILE B O 13
ATOM 18723 N N . SER A 1 76 ? -5.471 -4.177 -4.054 1.00 0.00 76 SER B N 13
ATOM 18724 C CA . SER A 1 76 ? -4.295 -5.022 -3.896 1.00 0.00 76 SER B CA 13
ATOM 18725 C C . SER A 1 76 ? -4.120 -5.909 -5.119 1.00 0.00 76 SER B C 13
ATOM 18726 O O . SER A 1 76 ? -3.002 -6.220 -5.521 1.00 0.00 76 SER B O 13
ATOM 18734 N N . ASN A 1 77 ? -5.246 -6.293 -5.704 1.00 0.00 77 ASN B N 13
ATOM 18735 C CA . ASN A 1 77 ? -5.272 -7.033 -6.960 1.00 0.00 77 ASN B CA 13
ATOM 18736 C C . ASN A 1 77 ? -4.438 -6.315 -8.007 1.00 0.00 77 ASN B C 13
ATOM 18737 O O . ASN A 1 77 ? -3.606 -6.909 -8.692 1.00 0.00 77 ASN B O 13
ATOM 18748 N N . ASP A 1 78 ? -4.682 -5.024 -8.110 1.00 0.00 78 ASP B N 13
ATOM 18749 C CA . ASP A 1 78 ? -3.935 -4.161 -9.021 1.00 0.00 78 ASP B CA 13
ATOM 18750 C C . ASP A 1 78 ? -2.503 -3.962 -8.539 1.00 0.00 78 ASP B C 13
ATOM 18751 O O . ASP A 1 78 ? -1.567 -3.975 -9.330 1.00 0.00 78 ASP B O 13
ATOM 18760 N N . ILE A 1 79 ? -2.341 -3.774 -7.239 1.00 0.00 79 ILE B N 13
ATOM 18761 C CA . ILE A 1 79 ? -1.023 -3.619 -6.635 1.00 0.00 79 ILE B CA 13
ATOM 18762 C C . ILE A 1 79 ? -0.109 -4.787 -6.988 1.00 0.00 79 ILE B C 13
ATOM 18763 O O . ILE A 1 79 ? 1.085 -4.606 -7.239 1.00 0.00 79 ILE B O 13
ATOM 18779 N N . ASN A 1 80 ? -0.691 -5.972 -7.032 1.00 0.00 80 ASN B N 13
ATOM 18780 C CA . ASN A 1 80 ? 0.040 -7.181 -7.408 1.00 0.00 80 ASN B CA 13
ATOM 18781 C C . ASN A 1 80 ? 0.656 -7.050 -8.804 1.00 0.00 80 ASN B C 13
ATOM 18782 O O . ASN A 1 80 ? 1.748 -7.560 -9.058 1.00 0.00 80 ASN B O 13
ATOM 18793 N N . LYS A 1 81 ? -0.031 -6.353 -9.707 1.00 0.00 81 LYS B N 13
ATOM 18794 C CA . LYS A 1 81 ? 0.457 -6.218 -11.075 1.00 0.00 81 LYS B CA 13
ATOM 18795 C C . LYS A 1 81 ? 1.447 -5.056 -11.183 1.00 0.00 81 LYS B C 13
ATOM 18796 O O . LYS A 1 81 ? 2.393 -5.113 -11.962 1.00 0.00 81 LYS B O 13
ATOM 18815 N N . LEU A 1 82 ? 1.260 -4.026 -10.359 1.00 0.00 82 LEU B N 13
ATOM 18816 C CA . LEU A 1 82 ? 2.119 -2.847 -10.389 1.00 0.00 82 LEU B CA 13
ATOM 18817 C C . LEU A 1 82 ? 3.543 -3.229 -10.054 1.00 0.00 82 LEU B C 13
ATOM 18818 O O . LEU A 1 82 ? 4.491 -2.585 -10.505 1.00 0.00 82 LEU B O 13
ATOM 18834 N N . ASN A 1 83 ? 3.665 -4.306 -9.296 1.00 0.00 83 ASN B N 13
ATOM 18835 C CA . ASN A 1 83 ? 4.933 -4.738 -8.730 1.00 0.00 83 ASN B CA 13
ATOM 18836 C C . ASN A 1 83 ? 5.713 -3.538 -8.187 1.00 0.00 83 ASN B C 13
ATOM 18837 O O . ASN A 1 83 ? 6.714 -3.113 -8.776 1.00 0.00 83 ASN B O 13
ATOM 18848 N N . ILE A 1 84 ? 5.212 -2.963 -7.096 1.00 0.00 84 ILE B N 13
ATOM 18849 C CA . ILE A 1 84 ? 5.815 -1.798 -6.482 1.00 0.00 84 ILE B CA 13
ATOM 18850 C C . ILE A 1 84 ? 7.247 -2.082 -6.065 1.00 0.00 84 ILE B C 13
ATOM 18851 O O . ILE A 1 84 ? 7.523 -3.089 -5.420 1.00 0.00 84 ILE B O 13
ATOM 18867 N N . LYS A 1 85 ? 8.140 -1.186 -6.436 1.00 0.00 85 LYS B N 13
ATOM 18868 C CA . LYS A 1 85 ? 9.556 -1.344 -6.134 1.00 0.00 85 LYS B CA 13
ATOM 18869 C C . LYS A 1 85 ? 9.880 -0.789 -4.760 1.00 0.00 85 LYS B C 13
ATOM 18870 O O . LYS A 1 85 ? 8.988 -0.406 -4.004 1.00 0.00 85 LYS B O 13
ATOM 18889 N N . GLY A 1 86 ? 11.165 -0.707 -4.461 1.00 0.00 86 GLY B N 13
ATOM 18890 C CA . GLY A 1 86 ? 11.585 -0.204 -3.170 1.00 0.00 86 GLY B CA 13
ATOM 18891 C C . GLY A 1 86 ? 12.843 0.633 -3.253 1.00 0.00 86 GLY B C 13
ATOM 18892 O O . GLY A 1 86 ? 13.927 0.116 -3.529 1.00 0.00 86 GLY B O 13
ATOM 18896 N N . MET A 1 87 ? 12.699 1.928 -3.004 1.00 0.00 87 MET B N 13
ATOM 18897 C CA . MET A 1 87 ? 13.812 2.835 -2.944 1.00 0.00 87 MET B CA 13
ATOM 18898 C C . MET A 1 87 ? 13.493 3.972 -1.974 1.00 0.00 87 MET B C 13
ATOM 18899 O O . MET A 1 87 ? 14.091 4.074 -0.906 1.00 0.00 87 MET B O 13
ATOM 18913 N N . TYR A 1 88 ? 12.543 4.822 -2.359 1.00 0.00 88 TYR B N 13
ATOM 18914 C CA . TYR A 1 88 ? 12.047 5.873 -1.491 1.00 0.00 88 TYR B CA 13
ATOM 18915 C C . TYR A 1 88 ? 10.524 5.779 -1.439 1.00 0.00 88 TYR B C 13
ATOM 18916 O O . TYR A 1 88 ? 9.822 6.414 -2.227 1.00 0.00 88 TYR B O 13
ATOM 18934 N N . ILE A 1 89 ? 10.033 4.926 -0.554 1.00 0.00 89 ILE B N 13
ATOM 18935 C CA . ILE A 1 89 ? 8.601 4.706 -0.401 1.00 0.00 89 ILE B CA 13
ATOM 18936 C C . ILE A 1 89 ? 7.990 5.730 0.547 1.00 0.00 89 ILE B C 13
ATOM 18937 O O . ILE A 1 89 ? 8.505 5.958 1.642 1.00 0.00 89 ILE B O 13
ATOM 18953 N N . GLU A 1 90 ? 6.900 6.349 0.123 1.00 0.00 90 GLU B N 13
ATOM 18954 C CA . GLU A 1 90 ? 6.176 7.282 0.972 1.00 0.00 90 GLU B CA 13
ATOM 18955 C C . GLU A 1 90 ? 4.724 6.879 1.129 1.00 0.00 90 GLU B C 13
ATOM 18956 O O . GLU A 1 90 ? 4.132 6.273 0.233 1.00 0.00 90 GLU B O 13
ATOM 18968 N N . ILE A 1 91 ? 4.167 7.231 2.275 1.00 0.00 91 ILE B N 13
ATOM 18969 C CA . ILE A 1 91 ? 2.768 6.984 2.570 1.00 0.00 91 ILE B CA 13
ATOM 18970 C C . ILE A 1 91 ? 2.119 8.269 3.068 1.00 0.00 91 ILE B C 13
ATOM 18971 O O . ILE A 1 91 ? 2.616 8.882 4.017 1.00 0.00 91 ILE B O 13
ATOM 18987 N N . LYS A 1 92 ? 1.031 8.684 2.434 1.00 0.00 92 LYS B N 13
ATOM 18988 C CA . LYS A 1 92 ? 0.294 9.858 2.879 1.00 0.00 92 LYS B CA 13
ATOM 18989 C C . LYS A 1 92 ? -1.058 9.957 2.198 1.00 0.00 92 LYS B C 13
ATOM 18990 O O . LYS A 1 92 ? -1.313 9.297 1.189 1.00 0.00 92 LYS B O 13
ATOM 19009 N N . GLN A 1 93 ? -1.910 10.799 2.758 1.00 0.00 93 GLN B N 13
ATOM 19010 C CA . GLN A 1 93 ? -3.286 10.928 2.307 1.00 0.00 93 GLN B CA 13
ATOM 19011 C C . GLN A 1 93 ? -3.408 12.081 1.321 1.00 0.00 93 GLN B C 13
ATOM 19012 O O . GLN A 1 93 ? -2.874 13.165 1.551 1.00 0.00 93 GLN B O 13
ATOM 19026 N N . ILE A 1 94 ? -4.108 11.842 0.230 1.00 0.00 94 ILE B N 13
ATOM 19027 C CA . ILE A 1 94 ? -4.293 12.847 -0.801 1.00 0.00 94 ILE B CA 13
ATOM 19028 C C . ILE A 1 94 ? -5.733 13.351 -0.810 1.00 0.00 94 ILE B C 13
ATOM 19029 O O . ILE A 1 94 ? -6.553 12.843 -1.600 1.00 0.00 94 ILE B O 13
ATOM 19046 N N . ASP A 1 1 ? 17.383 12.384 6.388 1.00 0.00 1 ASP B N 14
ATOM 19047 C CA . ASP A 1 1 ? 18.686 11.898 5.872 1.00 0.00 1 ASP B CA 14
ATOM 19048 C C . ASP A 1 1 ? 19.150 10.713 6.702 1.00 0.00 1 ASP B C 14
ATOM 19049 O O . ASP A 1 1 ? 18.372 10.179 7.494 1.00 0.00 1 ASP B O 14
ATOM 19060 N N . ASN A 1 2 ? 20.415 10.315 6.525 1.00 0.00 2 ASN B N 14
ATOM 19061 C CA . ASN A 1 2 ? 20.981 9.171 7.233 1.00 0.00 2 ASN B CA 14
ATOM 19062 C C . ASN A 1 2 ? 20.329 7.881 6.740 1.00 0.00 2 ASN B C 14
ATOM 19063 O O . ASN A 1 2 ? 19.269 7.488 7.217 1.00 0.00 2 ASN B O 14
ATOM 19074 N N . GLN A 1 3 ? 20.971 7.237 5.768 1.00 0.00 3 GLN B N 14
ATOM 19075 C CA . GLN A 1 3 ? 20.422 6.046 5.118 1.00 0.00 3 GLN B CA 14
ATOM 19076 C C . GLN A 1 3 ? 20.204 4.898 6.105 1.00 0.00 3 GLN B C 14
ATOM 19077 O O . GLN A 1 3 ? 19.448 3.967 5.826 1.00 0.00 3 GLN B O 14
ATOM 19091 N N . LYS A 1 4 ? 20.866 4.969 7.251 1.00 0.00 4 LYS B N 14
ATOM 19092 C CA . LYS A 1 4 ? 20.707 3.973 8.296 1.00 0.00 4 LYS B CA 14
ATOM 19093 C C . LYS A 1 4 ? 19.322 4.115 8.939 1.00 0.00 4 LYS B C 14
ATOM 19094 O O . LYS A 1 4 ? 18.816 3.195 9.583 1.00 0.00 4 LYS B O 14
ATOM 19113 N N . ALA A 1 5 ? 18.695 5.266 8.723 1.00 0.00 5 ALA B N 14
ATOM 19114 C CA . ALA A 1 5 ? 17.376 5.533 9.272 1.00 0.00 5 ALA B CA 14
ATOM 19115 C C . ALA A 1 5 ? 16.310 4.773 8.494 1.00 0.00 5 ALA B C 14
ATOM 19116 O O . ALA A 1 5 ? 16.568 4.231 7.417 1.00 0.00 5 ALA B O 14
ATOM 19123 N N . LEU A 1 6 ? 15.109 4.751 9.043 1.00 0.00 6 LEU B N 14
ATOM 19124 C CA . LEU A 1 6 ? 14.029 3.954 8.488 1.00 0.00 6 LEU B CA 14
ATOM 19125 C C . LEU A 1 6 ? 13.309 4.690 7.365 1.00 0.00 6 LEU B C 14
ATOM 19126 O O . LEU A 1 6 ? 12.417 4.128 6.730 1.00 0.00 6 LEU B O 14
ATOM 19142 N N . GLU A 1 7 ? 13.700 5.941 7.124 1.00 0.00 7 GLU B N 14
ATOM 19143 C CA . GLU A 1 7 ? 13.131 6.723 6.028 1.00 0.00 7 GLU B CA 14
ATOM 19144 C C . GLU A 1 7 ? 13.252 5.956 4.718 1.00 0.00 7 GLU B C 14
ATOM 19145 O O . GLU A 1 7 ? 12.264 5.735 4.012 1.00 0.00 7 GLU B O 14
ATOM 19157 N N . GLU A 1 8 ? 14.479 5.559 4.407 1.00 0.00 8 GLU B N 14
ATOM 19158 C CA . GLU A 1 8 ? 14.760 4.812 3.206 1.00 0.00 8 GLU B CA 14
ATOM 19159 C C . GLU A 1 8 ? 14.292 3.378 3.350 1.00 0.00 8 GLU B C 14
ATOM 19160 O O . GLU A 1 8 ? 13.758 2.774 2.419 1.00 0.00 8 GLU B O 14
ATOM 19172 N N . GLN A 1 9 ? 14.473 2.853 4.542 1.00 0.00 9 GLN B N 14
ATOM 19173 C CA . GLN A 1 9 ? 14.191 1.452 4.805 1.00 0.00 9 GLN B CA 14
ATOM 19174 C C . GLN A 1 9 ? 12.748 1.251 5.236 1.00 0.00 9 GLN B C 14
ATOM 19175 O O . GLN A 1 9 ? 12.459 1.044 6.411 1.00 0.00 9 GLN B O 14
ATOM 19189 N N . MET A 1 10 ? 11.859 1.376 4.260 1.00 0.00 10 MET B N 14
ATOM 19190 C CA . MET A 1 10 ? 10.501 0.861 4.325 1.00 0.00 10 MET B CA 14
ATOM 19191 C C . MET A 1 10 ? 9.756 1.098 5.649 1.00 0.00 10 MET B C 14
ATOM 19192 O O . MET A 1 10 ? 8.912 0.283 6.026 1.00 0.00 10 MET B O 14
ATOM 19206 N N . ASN A 1 11 ? 10.034 2.201 6.341 1.00 0.00 11 ASN B N 14
ATOM 19207 C CA . ASN A 1 11 ? 9.267 2.565 7.527 1.00 0.00 11 ASN B CA 14
ATOM 19208 C C . ASN A 1 11 ? 7.792 2.674 7.180 1.00 0.00 11 ASN B C 14
ATOM 19209 O O . ASN A 1 11 ? 6.908 2.342 7.973 1.00 0.00 11 ASN B O 14
ATOM 19220 N N . SER A 1 12 ? 7.552 3.091 5.954 1.00 0.00 12 SER B N 14
ATOM 19221 C CA . SER A 1 12 ? 6.223 3.355 5.473 1.00 0.00 12 SER B CA 14
ATOM 19222 C C . SER A 1 12 ? 5.449 2.055 5.325 1.00 0.00 12 SER B C 14
ATOM 19223 O O . SER A 1 12 ? 4.239 2.012 5.521 1.00 0.00 12 SER B O 14
ATOM 19231 N N . ILE A 1 13 ? 6.176 0.985 5.022 1.00 0.00 13 ILE B N 14
ATOM 19232 C CA . ILE A 1 13 ? 5.567 -0.295 4.701 1.00 0.00 13 ILE B CA 14
ATOM 19233 C C . ILE A 1 13 ? 4.914 -0.907 5.927 1.00 0.00 13 ILE B C 14
ATOM 19234 O O . ILE A 1 13 ? 3.853 -1.530 5.846 1.00 0.00 13 ILE B O 14
ATOM 19250 N N . ASN A 1 14 ? 5.546 -0.696 7.070 1.00 0.00 14 ASN B N 14
ATOM 19251 C CA . ASN A 1 14 ? 5.055 -1.239 8.327 1.00 0.00 14 ASN B CA 14
ATOM 19252 C C . ASN A 1 14 ? 3.769 -0.531 8.704 1.00 0.00 14 ASN B C 14
ATOM 19253 O O . ASN A 1 14 ? 2.865 -1.115 9.301 1.00 0.00 14 ASN B O 14
ATOM 19264 N N . SER A 1 15 ? 3.697 0.736 8.321 1.00 0.00 15 SER B N 14
ATOM 19265 C CA . SER A 1 15 ? 2.532 1.543 8.571 1.00 0.00 15 SER B CA 14
ATOM 19266 C C . SER A 1 15 ? 1.367 1.060 7.710 1.00 0.00 15 SER B C 14
ATOM 19267 O O . SER A 1 15 ? 0.222 1.072 8.146 1.00 0.00 15 SER B O 14
ATOM 19275 N N . VAL A 1 16 ? 1.678 0.608 6.494 1.00 0.00 16 VAL B N 14
ATOM 19276 C CA . VAL A 1 16 ? 0.658 0.108 5.573 1.00 0.00 16 VAL B CA 14
ATOM 19277 C C . VAL A 1 16 ? -0.005 -1.138 6.132 1.00 0.00 16 VAL B C 14
ATOM 19278 O O . VAL A 1 16 ? -1.223 -1.296 6.050 1.00 0.00 16 VAL B O 14
ATOM 19291 N N . ASN A 1 17 ? 0.811 -2.020 6.695 1.00 0.00 17 ASN B N 14
ATOM 19292 C CA . ASN A 1 17 ? 0.322 -3.269 7.267 1.00 0.00 17 ASN B CA 14
ATOM 19293 C C . ASN A 1 17 ? -0.716 -2.984 8.344 1.00 0.00 17 ASN B C 14
ATOM 19294 O O . ASN A 1 17 ? -1.706 -3.697 8.472 1.00 0.00 17 ASN B O 14
ATOM 19305 N N . ASP A 1 18 ? -0.473 -1.933 9.109 1.00 0.00 18 ASP B N 14
ATOM 19306 C CA . ASP A 1 18 ? -1.388 -1.512 10.158 1.00 0.00 18 ASP B CA 14
ATOM 19307 C C . ASP A 1 18 ? -2.569 -0.736 9.582 1.00 0.00 18 ASP B C 14
ATOM 19308 O O . ASP A 1 18 ? -3.707 -0.907 10.019 1.00 0.00 18 ASP B O 14
ATOM 19317 N N . LYS A 1 19 ? -2.283 0.114 8.598 1.00 0.00 19 LYS B N 14
ATOM 19318 C CA . LYS A 1 19 ? -3.263 0.975 7.981 1.00 0.00 19 LYS B CA 14
ATOM 19319 C C . LYS A 1 19 ? -4.334 0.193 7.229 1.00 0.00 19 LYS B C 14
ATOM 19320 O O . LYS A 1 19 ? -5.523 0.343 7.492 1.00 0.00 19 LYS B O 14
ATOM 19339 N N . LEU A 1 20 ? -3.904 -0.623 6.281 1.00 0.00 20 LEU B N 14
ATOM 19340 C CA . LEU A 1 20 ? -4.836 -1.351 5.431 1.00 0.00 20 LEU B CA 14
ATOM 19341 C C . LEU A 1 20 ? -5.594 -2.419 6.211 1.00 0.00 20 LEU B C 14
ATOM 19342 O O . LEU A 1 20 ? -6.751 -2.714 5.907 1.00 0.00 20 LEU B O 14
ATOM 19358 N N . ASN A 1 21 ? -4.948 -2.981 7.223 1.00 0.00 21 ASN B N 14
ATOM 19359 C CA . ASN A 1 21 ? -5.545 -4.052 8.016 1.00 0.00 21 ASN B CA 14
ATOM 19360 C C . ASN A 1 21 ? -6.462 -3.474 9.093 1.00 0.00 21 ASN B C 14
ATOM 19361 O O . ASN A 1 21 ? -6.234 -3.653 10.292 1.00 0.00 21 ASN B O 14
ATOM 19372 N N . LYS A 1 22 ? -7.491 -2.764 8.660 1.00 0.00 22 LYS B N 14
ATOM 19373 C CA . LYS A 1 22 ? -8.454 -2.179 9.580 1.00 0.00 22 LYS B CA 14
ATOM 19374 C C . LYS A 1 22 ? -9.861 -2.680 9.291 1.00 0.00 22 LYS B C 14
ATOM 19375 O O . LYS A 1 22 ? -10.307 -3.671 9.870 1.00 0.00 22 LYS B O 14
ATOM 19394 N N . GLY A 1 23 ? -10.549 -2.009 8.379 1.00 0.00 23 GLY B N 14
ATOM 19395 C CA . GLY A 1 23 ? -11.917 -2.367 8.075 1.00 0.00 23 GLY B CA 14
ATOM 19396 C C . GLY A 1 23 ? -12.135 -2.647 6.607 1.00 0.00 23 GLY B C 14
ATOM 19397 O O . GLY A 1 23 ? -13.038 -2.086 5.988 1.00 0.00 23 GLY B O 14
ATOM 19401 N N . LYS A 1 24 ? -11.302 -3.501 6.040 1.00 0.00 24 LYS B N 14
ATOM 19402 C CA . LYS A 1 24 ? -11.474 -3.924 4.663 1.00 0.00 24 LYS B CA 14
ATOM 19403 C C . LYS A 1 24 ? -11.806 -5.405 4.630 1.00 0.00 24 LYS B C 14
ATOM 19404 O O . LYS A 1 24 ? -12.208 -5.981 5.643 1.00 0.00 24 LYS B O 14
ATOM 19423 N N . GLY A 1 25 ? -11.622 -6.023 3.476 1.00 0.00 25 GLY B N 14
ATOM 19424 C CA . GLY A 1 25 ? -11.901 -7.440 3.348 1.00 0.00 25 GLY B CA 14
ATOM 19425 C C . GLY A 1 25 ? -10.848 -8.269 4.050 1.00 0.00 25 GLY B C 14
ATOM 19426 O O . GLY A 1 25 ? -9.961 -7.717 4.705 1.00 0.00 25 GLY B O 14
ATOM 19430 N N . LYS A 1 26 ? -10.936 -9.587 3.930 1.00 0.00 26 LYS B N 14
ATOM 19431 C CA . LYS A 1 26 ? -9.897 -10.443 4.476 1.00 0.00 26 LYS B CA 14
ATOM 19432 C C . LYS A 1 26 ? -8.618 -10.232 3.681 1.00 0.00 26 LYS B C 14
ATOM 19433 O O . LYS A 1 26 ? -8.473 -10.699 2.555 1.00 0.00 26 LYS B O 14
ATOM 19452 N N . LEU A 1 27 ? -7.701 -9.530 4.289 1.00 0.00 27 LEU B N 14
ATOM 19453 C CA . LEU A 1 27 ? -6.601 -8.923 3.602 1.00 0.00 27 LEU B CA 14
ATOM 19454 C C . LEU A 1 27 ? -5.267 -9.458 4.105 1.00 0.00 27 LEU B C 14
ATOM 19455 O O . LEU A 1 27 ? -5.000 -9.474 5.306 1.00 0.00 27 LEU B O 14
ATOM 19471 N N . SER A 1 28 ? -4.446 -9.898 3.173 1.00 0.00 28 SER B N 14
ATOM 19472 C CA . SER A 1 28 ? -3.121 -10.399 3.480 1.00 0.00 28 SER B CA 14
ATOM 19473 C C . SER A 1 28 ? -2.063 -9.533 2.807 1.00 0.00 28 SER B C 14
ATOM 19474 O O . SER A 1 28 ? -2.123 -9.307 1.597 1.00 0.00 28 SER B O 14
ATOM 19482 N N . LEU A 1 29 ? -1.109 -9.029 3.583 1.00 0.00 29 LEU B N 14
ATOM 19483 C CA . LEU A 1 29 ? -0.046 -8.206 3.030 1.00 0.00 29 LEU B CA 14
ATOM 19484 C C . LEU A 1 29 ? 1.251 -8.998 2.954 1.00 0.00 29 LEU B C 14
ATOM 19485 O O . LEU A 1 29 ? 1.513 -9.871 3.782 1.00 0.00 29 LEU B O 14
ATOM 19501 N N . SER A 1 30 ? 2.051 -8.688 1.956 1.00 0.00 30 SER B N 14
ATOM 19502 C CA . SER A 1 30 ? 3.350 -9.298 1.782 1.00 0.00 30 SER B CA 14
ATOM 19503 C C . SER A 1 30 ? 4.350 -8.269 1.264 1.00 0.00 30 SER B C 14
ATOM 19504 O O . SER A 1 30 ? 3.971 -7.327 0.566 1.00 0.00 30 SER B O 14
ATOM 19512 N N . MET A 1 31 ? 5.615 -8.446 1.614 1.00 0.00 31 MET B N 14
ATOM 19513 C CA . MET A 1 31 ? 6.662 -7.515 1.213 1.00 0.00 31 MET B CA 14
ATOM 19514 C C . MET A 1 31 ? 7.656 -8.181 0.268 1.00 0.00 31 MET B C 14
ATOM 19515 O O . MET A 1 31 ? 8.081 -9.313 0.498 1.00 0.00 31 MET B O 14
ATOM 19529 N N . ASN A 1 32 ? 8.028 -7.467 -0.785 1.00 0.00 32 ASN B N 14
ATOM 19530 C CA . ASN A 1 32 ? 9.019 -7.951 -1.749 1.00 0.00 32 ASN B CA 14
ATOM 19531 C C . ASN A 1 32 ? 9.859 -6.782 -2.239 1.00 0.00 32 ASN B C 14
ATOM 19532 O O . ASN A 1 32 ? 9.337 -5.873 -2.873 1.00 0.00 32 ASN B O 14
ATOM 19543 N N . GLY A 1 33 ? 11.151 -6.793 -1.951 1.00 0.00 33 GLY B N 14
ATOM 19544 C CA . GLY A 1 33 ? 11.946 -5.609 -2.206 1.00 0.00 33 GLY B CA 14
ATOM 19545 C C . GLY A 1 33 ? 11.543 -4.520 -1.250 1.00 0.00 33 GLY B C 14
ATOM 19546 O O . GLY A 1 33 ? 11.831 -4.602 -0.059 1.00 0.00 33 GLY B O 14
ATOM 19550 N N . ASN A 1 34 ? 10.848 -3.518 -1.760 1.00 0.00 34 ASN B N 14
ATOM 19551 C CA . ASN A 1 34 ? 10.204 -2.531 -0.904 1.00 0.00 34 ASN B CA 14
ATOM 19552 C C . ASN A 1 34 ? 8.718 -2.484 -1.224 1.00 0.00 34 ASN B C 14
ATOM 19553 O O . ASN A 1 34 ? 8.014 -1.552 -0.837 1.00 0.00 34 ASN B O 14
ATOM 19564 N N . GLN A 1 35 ? 8.254 -3.504 -1.941 1.00 0.00 35 GLN B N 14
ATOM 19565 C CA . GLN A 1 35 ? 6.868 -3.574 -2.378 1.00 0.00 35 GLN B CA 14
ATOM 19566 C C . GLN A 1 35 ? 5.960 -4.020 -1.255 1.00 0.00 35 GLN B C 14
ATOM 19567 O O . GLN A 1 35 ? 6.404 -4.612 -0.269 1.00 0.00 35 GLN B O 14
ATOM 19581 N N . LEU A 1 36 ? 4.685 -3.760 -1.442 1.00 0.00 36 LEU B N 14
ATOM 19582 C CA . LEU A 1 36 ? 3.663 -4.323 -0.593 1.00 0.00 36 LEU B CA 14
ATOM 19583 C C . LEU A 1 36 ? 2.560 -4.871 -1.474 1.00 0.00 36 LEU B C 14
ATOM 19584 O O . LEU A 1 36 ? 1.989 -4.158 -2.299 1.00 0.00 36 LEU B O 14
ATOM 19600 N N . LYS A 1 37 ? 2.283 -6.141 -1.304 1.00 0.00 37 LYS B N 14
ATOM 19601 C CA . LYS A 1 37 ? 1.337 -6.840 -2.143 1.00 0.00 37 LYS B CA 14
ATOM 19602 C C . LYS A 1 37 ? 0.215 -7.331 -1.260 1.00 0.00 37 LYS B C 14
ATOM 19603 O O . LYS A 1 37 ? 0.454 -7.707 -0.112 1.00 0.00 37 LYS B O 14
ATOM 19622 N N . ALA A 1 38 ? -0.999 -7.320 -1.764 1.00 0.00 38 ALA B N 14
ATOM 19623 C CA . ALA A 1 38 ? -2.136 -7.577 -0.915 1.00 0.00 38 ALA B CA 14
ATOM 19624 C C . ALA A 1 38 ? -3.179 -8.444 -1.595 1.00 0.00 38 ALA B C 14
ATOM 19625 O O . ALA A 1 38 ? -3.405 -8.339 -2.802 1.00 0.00 38 ALA B O 14
ATOM 19632 N N . THR A 1 39 ? -3.805 -9.305 -0.809 1.00 0.00 39 THR B N 14
ATOM 19633 C CA . THR A 1 39 ? -4.894 -10.125 -1.283 1.00 0.00 39 THR B CA 14
ATOM 19634 C C . THR A 1 39 ? -6.077 -9.966 -0.350 1.00 0.00 39 THR B C 14
ATOM 19635 O O . THR A 1 39 ? -5.897 -9.862 0.861 1.00 0.00 39 THR B O 14
ATOM 19646 N N . SER A 1 40 ? -7.279 -9.933 -0.894 1.00 0.00 40 SER B N 14
ATOM 19647 C CA . SER A 1 40 ? -8.453 -9.735 -0.066 1.00 0.00 40 SER B CA 14
ATOM 19648 C C . SER A 1 40 ? -9.689 -10.352 -0.689 1.00 0.00 40 SER B C 14
ATOM 19649 O O . SER A 1 40 ? -9.840 -10.377 -1.913 1.00 0.00 40 SER B O 14
ATOM 19657 N N . SER A 1 41 ? -10.562 -10.866 0.158 1.00 0.00 41 SER B N 14
ATOM 19658 C CA . SER A 1 41 ? -11.831 -11.402 -0.310 1.00 0.00 41 SER B CA 14
ATOM 19659 C C . SER A 1 41 ? -12.982 -10.550 0.193 1.00 0.00 41 SER B C 14
ATOM 19660 O O . SER A 1 41 ? -12.808 -9.717 1.089 1.00 0.00 41 SER B O 14
ATOM 19668 N N . ASN A 1 42 ? -14.159 -10.779 -0.380 1.00 0.00 42 ASN B N 14
ATOM 19669 C CA . ASN A 1 42 ? -15.330 -9.945 -0.133 1.00 0.00 42 ASN B CA 14
ATOM 19670 C C . ASN A 1 42 ? -15.983 -10.294 1.194 1.00 0.00 42 ASN B C 14
ATOM 19671 O O . ASN A 1 42 ? -17.196 -10.487 1.283 1.00 0.00 42 ASN B O 14
ATOM 19682 N N . ALA A 1 43 ? -15.155 -10.388 2.218 1.00 0.00 43 ALA B N 14
ATOM 19683 C CA . ALA A 1 43 ? -15.618 -10.659 3.571 1.00 0.00 43 ALA B CA 14
ATOM 19684 C C . ALA A 1 43 ? -16.316 -9.446 4.161 1.00 0.00 43 ALA B C 14
ATOM 19685 O O . ALA A 1 43 ? -17.486 -9.494 4.532 1.00 0.00 43 ALA B O 14
ATOM 19692 N N . GLY A 1 44 ? -15.567 -8.371 4.240 1.00 0.00 44 GLY B N 14
ATOM 19693 C CA . GLY A 1 44 ? -16.073 -7.125 4.777 1.00 0.00 44 GLY B CA 14
ATOM 19694 C C . GLY A 1 44 ? -15.306 -5.953 4.221 1.00 0.00 44 GLY B C 14
ATOM 19695 O O . GLY A 1 44 ? -14.755 -5.150 4.966 1.00 0.00 44 GLY B O 14
ATOM 19699 N N . TYR A 1 45 ? -15.265 -5.871 2.903 1.00 0.00 45 TYR B N 14
ATOM 19700 C CA . TYR A 1 45 ? -14.432 -4.893 2.209 1.00 0.00 45 TYR B CA 14
ATOM 19701 C C . TYR A 1 45 ? -15.041 -3.499 2.222 1.00 0.00 45 TYR B C 14
ATOM 19702 O O . TYR A 1 45 ? -16.248 -3.359 2.403 1.00 0.00 45 TYR B O 14
ATOM 19720 N N . GLY A 1 46 ? -14.175 -2.507 1.988 1.00 0.00 46 GLY B N 14
ATOM 19721 C CA . GLY A 1 46 ? -14.561 -1.124 1.712 1.00 0.00 46 GLY B CA 14
ATOM 19722 C C . GLY A 1 46 ? -15.998 -0.743 2.035 1.00 0.00 46 GLY B C 14
ATOM 19723 O O . GLY A 1 46 ? -16.839 -0.638 1.139 1.00 0.00 46 GLY B O 14
ATOM 19727 N N . ILE A 1 47 ? -16.291 -0.550 3.311 1.00 0.00 47 ILE B N 14
ATOM 19728 C CA . ILE A 1 47 ? -17.612 -0.124 3.726 1.00 0.00 47 ILE B CA 14
ATOM 19729 C C . ILE A 1 47 ? -17.620 1.314 4.163 1.00 0.00 47 ILE B C 14
ATOM 19730 O O . ILE A 1 47 ? -18.133 2.204 3.483 1.00 0.00 47 ILE B O 14
ATOM 19746 N N . SER A 1 48 ? -17.033 1.514 5.319 1.00 0.00 48 SER B N 14
ATOM 19747 C CA . SER A 1 48 ? -17.106 2.778 6.002 1.00 0.00 48 SER B CA 14
ATOM 19748 C C . SER A 1 48 ? -15.990 3.706 5.567 1.00 0.00 48 SER B C 14
ATOM 19749 O O . SER A 1 48 ? -15.498 3.627 4.439 1.00 0.00 48 SER B O 14
ATOM 19757 N N . TYR A 1 49 ? -15.633 4.602 6.475 1.00 0.00 49 TYR B N 14
ATOM 19758 C CA . TYR A 1 49 ? -14.580 5.597 6.263 1.00 0.00 49 TYR B CA 14
ATOM 19759 C C . TYR A 1 49 ? -15.029 6.651 5.269 1.00 0.00 49 TYR B C 14
ATOM 19760 O O . TYR A 1 49 ? -14.252 7.525 4.892 1.00 0.00 49 TYR B O 14
ATOM 19778 N N . GLU A 1 50 ? -16.301 6.571 4.897 1.00 0.00 50 GLU B N 14
ATOM 19779 C CA . GLU A 1 50 ? -16.903 7.419 3.885 1.00 0.00 50 GLU B CA 14
ATOM 19780 C C . GLU A 1 50 ? -16.160 7.327 2.560 1.00 0.00 50 GLU B C 14
ATOM 19781 O O . GLU A 1 50 ? -16.565 6.591 1.658 1.00 0.00 50 GLU B O 14
ATOM 19793 N N . ASP A 1 51 ? -15.071 8.062 2.463 1.00 0.00 51 ASP B N 14
ATOM 19794 C CA . ASP A 1 51 ? -14.238 8.076 1.275 1.00 0.00 51 ASP B CA 14
ATOM 19795 C C . ASP A 1 51 ? -12.922 8.764 1.605 1.00 0.00 51 ASP B C 14
ATOM 19796 O O . ASP A 1 51 ? -12.891 9.972 1.836 1.00 0.00 51 ASP B O 14
ATOM 19805 N N . LYS A 1 52 ? -11.841 8.005 1.642 1.00 0.00 52 LYS B N 14
ATOM 19806 C CA . LYS A 1 52 ? -10.534 8.565 1.964 1.00 0.00 52 LYS B CA 14
ATOM 19807 C C . LYS A 1 52 ? -9.530 8.134 0.915 1.00 0.00 52 LYS B C 14
ATOM 19808 O O . LYS A 1 52 ? -9.358 6.942 0.672 1.00 0.00 52 LYS B O 14
ATOM 19827 N N . ASN A 1 53 ? -8.876 9.091 0.295 1.00 0.00 53 ASN B N 14
ATOM 19828 C CA . ASN A 1 53 ? -7.896 8.786 -0.726 1.00 0.00 53 ASN B CA 14
ATOM 19829 C C . ASN A 1 53 ? -6.501 8.971 -0.171 1.00 0.00 53 ASN B C 14
ATOM 19830 O O . ASN A 1 53 ? -6.182 10.016 0.405 1.00 0.00 53 ASN B O 14
ATOM 19841 N N . TRP A 1 54 ? -5.677 7.960 -0.328 1.00 0.00 54 TRP B N 14
ATOM 19842 C CA . TRP A 1 54 ? -4.290 8.055 0.043 1.00 0.00 54 TRP B CA 14
ATOM 19843 C C . TRP A 1 54 ? -3.447 7.252 -0.939 1.00 0.00 54 TRP B C 14
ATOM 19844 O O . TRP A 1 54 ? -3.955 6.355 -1.617 1.00 0.00 54 TRP B O 14
ATOM 19865 N N . GLY A 1 55 ? -2.173 7.589 -1.038 1.00 0.00 55 GLY B N 14
ATOM 19866 C CA . GLY A 1 55 ? -1.343 7.023 -2.074 1.00 0.00 55 GLY B CA 14
ATOM 19867 C C . GLY A 1 55 ? -0.082 6.380 -1.546 1.00 0.00 55 GLY B C 14
ATOM 19868 O O . GLY A 1 55 ? 0.438 6.773 -0.498 1.00 0.00 55 GLY B O 14
ATOM 19872 N N . ILE A 1 56 ? 0.391 5.372 -2.263 1.00 0.00 56 ILE B N 14
ATOM 19873 C CA . ILE A 1 56 ? 1.699 4.801 -2.014 1.00 0.00 56 ILE B CA 14
ATOM 19874 C C . ILE A 1 56 ? 2.650 5.232 -3.123 1.00 0.00 56 ILE B C 14
ATOM 19875 O O . ILE A 1 56 ? 2.222 5.461 -4.260 1.00 0.00 56 ILE B O 14
ATOM 19891 N N . PHE A 1 57 ? 3.929 5.353 -2.798 1.00 0.00 57 PHE B N 14
ATOM 19892 C CA . PHE A 1 57 ? 4.886 5.972 -3.706 1.00 0.00 57 PHE B CA 14
ATOM 19893 C C . PHE A 1 57 ? 6.145 5.129 -3.872 1.00 0.00 57 PHE B C 14
ATOM 19894 O O . PHE A 1 57 ? 6.606 4.517 -2.918 1.00 0.00 57 PHE B O 14
ATOM 19911 N N . VAL A 1 58 ? 6.695 5.096 -5.092 1.00 0.00 58 VAL B N 14
ATOM 19912 C CA . VAL A 1 58 ? 7.912 4.355 -5.355 1.00 0.00 58 VAL B CA 14
ATOM 19913 C C . VAL A 1 58 ? 8.879 5.241 -6.121 1.00 0.00 58 VAL B C 14
ATOM 19914 O O . VAL A 1 58 ? 8.460 6.012 -6.984 1.00 0.00 58 VAL B O 14
ATOM 19927 N N . ASN A 1 59 ? 10.165 5.149 -5.780 1.00 0.00 59 ASN B N 14
ATOM 19928 C CA . ASN A 1 59 ? 11.192 6.075 -6.274 1.00 0.00 59 ASN B CA 14
ATOM 19929 C C . ASN A 1 59 ? 10.926 7.457 -5.704 1.00 0.00 59 ASN B C 14
ATOM 19930 O O . ASN A 1 59 ? 11.656 8.407 -5.971 1.00 0.00 59 ASN B O 14
ATOM 19941 N N . GLY A 1 60 ? 9.870 7.551 -4.908 1.00 0.00 60 GLY B N 14
ATOM 19942 C CA . GLY A 1 60 ? 9.415 8.822 -4.433 1.00 0.00 60 GLY B CA 14
ATOM 19943 C C . GLY A 1 60 ? 8.270 9.355 -5.284 1.00 0.00 60 GLY B C 14
ATOM 19944 O O . GLY A 1 60 ? 7.737 10.438 -5.036 1.00 0.00 60 GLY B O 14
ATOM 19948 N N . GLU A 1 61 ? 7.899 8.568 -6.288 1.00 0.00 61 GLU B N 14
ATOM 19949 C CA . GLU A 1 61 ? 6.812 8.885 -7.205 1.00 0.00 61 GLU B CA 14
ATOM 19950 C C . GLU A 1 61 ? 5.593 8.074 -6.832 1.00 0.00 61 GLU B C 14
ATOM 19951 O O . GLU A 1 61 ? 5.683 7.241 -5.972 1.00 0.00 61 GLU B O 14
ATOM 19963 N N . LYS A 1 62 ? 4.473 8.275 -7.497 1.00 0.00 62 LYS B N 14
ATOM 19964 C CA . LYS A 1 62 ? 3.296 7.452 -7.240 1.00 0.00 62 LYS B CA 14
ATOM 19965 C C . LYS A 1 62 ? 3.586 5.985 -7.577 1.00 0.00 62 LYS B C 14
ATOM 19966 O O . LYS A 1 62 ? 4.575 5.671 -8.247 1.00 0.00 62 LYS B O 14
ATOM 19985 N N . VAL A 1 63 ? 2.781 5.088 -7.031 1.00 0.00 63 VAL B N 14
ATOM 19986 C CA . VAL A 1 63 ? 2.792 3.696 -7.454 1.00 0.00 63 VAL B CA 14
ATOM 19987 C C . VAL A 1 63 ? 1.431 3.054 -7.213 1.00 0.00 63 VAL B C 14
ATOM 19988 O O . VAL A 1 63 ? 1.116 2.009 -7.783 1.00 0.00 63 VAL B O 14
ATOM 20001 N N . TYR A 1 64 ? 0.605 3.703 -6.401 1.00 0.00 64 TYR B N 14
ATOM 20002 C CA . TYR A 1 64 ? -0.648 3.108 -5.969 1.00 0.00 64 TYR B CA 14
ATOM 20003 C C . TYR A 1 64 ? -1.595 4.192 -5.472 1.00 0.00 64 TYR B C 14
ATOM 20004 O O . TYR A 1 64 ? -1.238 4.997 -4.613 1.00 0.00 64 TYR B O 14
ATOM 20022 N N . THR A 1 65 ? -2.788 4.209 -6.034 1.00 0.00 65 THR B N 14
ATOM 20023 C CA . THR A 1 65 ? -3.806 5.191 -5.679 1.00 0.00 65 THR B CA 14
ATOM 20024 C C . THR A 1 65 ? -5.155 4.505 -5.487 1.00 0.00 65 THR B C 14
ATOM 20025 O O . THR A 1 65 ? -5.611 3.777 -6.371 1.00 0.00 65 THR B O 14
ATOM 20036 N N . PHE A 1 66 ? -5.787 4.723 -4.335 1.00 0.00 66 PHE B N 14
ATOM 20037 C CA . PHE A 1 66 ? -7.036 4.076 -4.017 1.00 0.00 66 PHE B CA 14
ATOM 20038 C C . PHE A 1 66 ? -7.681 4.734 -2.816 1.00 0.00 66 PHE B C 14
ATOM 20039 O O . PHE A 1 66 ? -7.195 5.739 -2.293 1.00 0.00 66 PHE B O 14
ATOM 20056 N N . ASN A 1 67 ? -8.770 4.147 -2.397 1.00 0.00 67 ASN B N 14
ATOM 20057 C CA . ASN A 1 67 ? -9.643 4.731 -1.397 1.00 0.00 67 ASN B CA 14
ATOM 20058 C C . ASN A 1 67 ? -9.916 3.724 -0.289 1.00 0.00 67 ASN B C 14
ATOM 20059 O O . ASN A 1 67 ? -9.626 2.537 -0.439 1.00 0.00 67 ASN B O 14
ATOM 20070 N N . GLU A 1 68 ? -10.498 4.193 0.806 1.00 0.00 68 GLU B N 14
ATOM 20071 C CA . GLU A 1 68 ? -10.755 3.340 1.954 1.00 0.00 68 GLU B CA 14
ATOM 20072 C C . GLU A 1 68 ? -12.082 2.605 1.801 1.00 0.00 68 GLU B C 14
ATOM 20073 O O . GLU A 1 68 ? -12.387 1.688 2.562 1.00 0.00 68 GLU B O 14
ATOM 20085 N N . LYS A 1 69 ? -12.867 3.012 0.816 1.00 0.00 69 LYS B N 14
ATOM 20086 C CA . LYS A 1 69 ? -14.090 2.306 0.486 1.00 0.00 69 LYS B CA 14
ATOM 20087 C C . LYS A 1 69 ? -13.850 1.426 -0.727 1.00 0.00 69 LYS B C 14
ATOM 20088 O O . LYS A 1 69 ? -14.533 0.419 -0.927 1.00 0.00 69 LYS B O 14
ATOM 20107 N N . SER A 1 70 ? -12.884 1.823 -1.544 1.00 0.00 70 SER B N 14
ATOM 20108 C CA . SER A 1 70 ? -12.487 1.018 -2.668 1.00 0.00 70 SER B CA 14
ATOM 20109 C C . SER A 1 70 ? -11.917 -0.282 -2.163 1.00 0.00 70 SER B C 14
ATOM 20110 O O . SER A 1 70 ? -11.374 -0.369 -1.056 1.00 0.00 70 SER B O 14
ATOM 20118 N N . THR A 1 71 ? -12.045 -1.284 -2.974 1.00 0.00 71 THR B N 14
ATOM 20119 C CA . THR A 1 71 ? -11.668 -2.609 -2.568 1.00 0.00 71 THR B CA 14
ATOM 20120 C C . THR A 1 71 ? -10.281 -2.926 -3.122 1.00 0.00 71 THR B C 14
ATOM 20121 O O . THR A 1 71 ? -10.086 -3.077 -4.334 1.00 0.00 71 THR B O 14
ATOM 20132 N N . VAL A 1 72 ? -9.308 -2.987 -2.221 1.00 0.00 72 VAL B N 14
ATOM 20133 C CA . VAL A 1 72 ? -7.900 -3.016 -2.603 1.00 0.00 72 VAL B CA 14
ATOM 20134 C C . VAL A 1 72 ? -7.519 -4.306 -3.326 1.00 0.00 72 VAL B C 14
ATOM 20135 O O . VAL A 1 72 ? -6.471 -4.374 -3.961 1.00 0.00 72 VAL B O 14
ATOM 20148 N N . GLY A 1 73 ? -8.381 -5.314 -3.250 1.00 0.00 73 GLY B N 14
ATOM 20149 C CA . GLY A 1 73 ? -8.104 -6.583 -3.897 1.00 0.00 73 GLY B CA 14
ATOM 20150 C C . GLY A 1 73 ? -7.945 -6.451 -5.397 1.00 0.00 73 GLY B C 14
ATOM 20151 O O . GLY A 1 73 ? -6.985 -6.962 -5.980 1.00 0.00 73 GLY B O 14
ATOM 20155 N N . ASN A 1 74 ? -8.877 -5.754 -6.026 1.00 0.00 74 ASN B N 14
ATOM 20156 C CA . ASN A 1 74 ? -8.827 -5.551 -7.469 1.00 0.00 74 ASN B CA 14
ATOM 20157 C C . ASN A 1 74 ? -7.754 -4.534 -7.830 1.00 0.00 74 ASN B C 14
ATOM 20158 O O . ASN A 1 74 ? -7.106 -4.637 -8.873 1.00 0.00 74 ASN B O 14
ATOM 20169 N N . ILE A 1 75 ? -7.547 -3.566 -6.949 1.00 0.00 75 ILE B N 14
ATOM 20170 C CA . ILE A 1 75 ? -6.575 -2.511 -7.208 1.00 0.00 75 ILE B CA 14
ATOM 20171 C C . ILE A 1 75 ? -5.157 -3.070 -7.139 1.00 0.00 75 ILE B C 14
ATOM 20172 O O . ILE A 1 75 ? -4.355 -2.885 -8.054 1.00 0.00 75 ILE B O 14
ATOM 20188 N N . SER A 1 76 ? -4.870 -3.764 -6.043 1.00 0.00 76 SER B N 14
ATOM 20189 C CA . SER A 1 76 ? -3.535 -4.305 -5.782 1.00 0.00 76 SER B CA 14
ATOM 20190 C C . SER A 1 76 ? -3.146 -5.308 -6.856 1.00 0.00 76 SER B C 14
ATOM 20191 O O . SER A 1 76 ? -1.967 -5.481 -7.161 1.00 0.00 76 SER B O 14
ATOM 20199 N N . ASN A 1 77 ? -4.150 -5.957 -7.428 1.00 0.00 77 ASN B N 14
ATOM 20200 C CA . ASN A 1 77 ? -3.949 -6.883 -8.533 1.00 0.00 77 ASN B CA 14
ATOM 20201 C C . ASN A 1 77 ? -3.116 -6.231 -9.620 1.00 0.00 77 ASN B C 14
ATOM 20202 O O . ASN A 1 77 ? -2.090 -6.761 -10.051 1.00 0.00 77 ASN B O 14
ATOM 20213 N N . ASP A 1 78 ? -3.576 -5.070 -10.048 1.00 0.00 78 ASP B N 14
ATOM 20214 C CA . ASP A 1 78 ? -2.880 -4.302 -11.080 1.00 0.00 78 ASP B CA 14
ATOM 20215 C C . ASP A 1 78 ? -1.563 -3.746 -10.555 1.00 0.00 78 ASP B C 14
ATOM 20216 O O . ASP A 1 78 ? -0.549 -3.796 -11.238 1.00 0.00 78 ASP B O 14
ATOM 20225 N N . ILE A 1 79 ? -1.580 -3.223 -9.339 1.00 0.00 79 ILE B N 14
ATOM 20226 C CA . ILE A 1 79 ? -0.376 -2.703 -8.700 1.00 0.00 79 ILE B CA 14
ATOM 20227 C C . ILE A 1 79 ? 0.765 -3.722 -8.728 1.00 0.00 79 ILE B C 14
ATOM 20228 O O . ILE A 1 79 ? 1.925 -3.375 -8.938 1.00 0.00 79 ILE B O 14
ATOM 20244 N N . ASN A 1 80 ? 0.411 -4.986 -8.544 1.00 0.00 80 ASN B N 14
ATOM 20245 C CA . ASN A 1 80 ? 1.386 -6.073 -8.544 1.00 0.00 80 ASN B CA 14
ATOM 20246 C C . ASN A 1 80 ? 2.033 -6.272 -9.913 1.00 0.00 80 ASN B C 14
ATOM 20247 O O . ASN A 1 80 ? 3.179 -6.715 -10.000 1.00 0.00 80 ASN B O 14
ATOM 20258 N N . LYS A 1 81 ? 1.320 -5.936 -10.985 1.00 0.00 81 LYS B N 14
ATOM 20259 C CA . LYS A 1 81 ? 1.843 -6.167 -12.327 1.00 0.00 81 LYS B CA 14
ATOM 20260 C C . LYS A 1 81 ? 2.744 -5.013 -12.763 1.00 0.00 81 LYS B C 14
ATOM 20261 O O . LYS A 1 81 ? 3.325 -5.039 -13.846 1.00 0.00 81 LYS B O 14
ATOM 20280 N N . LEU A 1 82 ? 2.891 -4.024 -11.889 1.00 0.00 82 LEU B N 14
ATOM 20281 C CA . LEU A 1 82 ? 3.686 -2.837 -12.184 1.00 0.00 82 LEU B CA 14
ATOM 20282 C C . LEU A 1 82 ? 5.169 -3.152 -12.170 1.00 0.00 82 LEU B C 14
ATOM 20283 O O . LEU A 1 82 ? 5.990 -2.346 -12.617 1.00 0.00 82 LEU B O 14
ATOM 20299 N N . ASN A 1 83 ? 5.494 -4.338 -11.665 1.00 0.00 83 ASN B N 14
ATOM 20300 C CA . ASN A 1 83 ? 6.873 -4.737 -11.424 1.00 0.00 83 ASN B CA 14
ATOM 20301 C C . ASN A 1 83 ? 7.591 -3.648 -10.626 1.00 0.00 83 ASN B C 14
ATOM 20302 O O . ASN A 1 83 ? 8.581 -3.065 -11.073 1.00 0.00 83 ASN B O 14
ATOM 20313 N N . ILE A 1 84 ? 7.048 -3.367 -9.447 1.00 0.00 84 ILE B N 14
ATOM 20314 C CA . ILE A 1 84 ? 7.504 -2.270 -8.603 1.00 0.00 84 ILE B CA 14
ATOM 20315 C C . ILE A 1 84 ? 8.964 -2.436 -8.169 1.00 0.00 84 ILE B C 14
ATOM 20316 O O . ILE A 1 84 ? 9.473 -3.550 -8.047 1.00 0.00 84 ILE B O 14
ATOM 20332 N N . LYS A 1 85 ? 9.629 -1.312 -7.961 1.00 0.00 85 LYS B N 14
ATOM 20333 C CA . LYS A 1 85 ? 11.004 -1.303 -7.471 1.00 0.00 85 LYS B CA 14
ATOM 20334 C C . LYS A 1 85 ? 11.038 -0.937 -5.987 1.00 0.00 85 LYS B C 14
ATOM 20335 O O . LYS A 1 85 ? 9.994 -0.721 -5.375 1.00 0.00 85 LYS B O 14
ATOM 20354 N N . GLY A 1 86 ? 12.230 -0.859 -5.406 1.00 0.00 86 GLY B N 14
ATOM 20355 C CA . GLY A 1 86 ? 12.323 -0.565 -3.991 1.00 0.00 86 GLY B CA 14
ATOM 20356 C C . GLY A 1 86 ? 13.450 0.388 -3.636 1.00 0.00 86 GLY B C 14
ATOM 20357 O O . GLY A 1 86 ? 14.623 0.060 -3.813 1.00 0.00 86 GLY B O 14
ATOM 20361 N N . MET A 1 87 ? 13.093 1.576 -3.133 1.00 0.00 87 MET B N 14
ATOM 20362 C CA . MET A 1 87 ? 14.082 2.546 -2.669 1.00 0.00 87 MET B CA 14
ATOM 20363 C C . MET A 1 87 ? 13.437 3.648 -1.819 1.00 0.00 87 MET B C 14
ATOM 20364 O O . MET A 1 87 ? 13.819 3.829 -0.666 1.00 0.00 87 MET B O 14
ATOM 20378 N N . TYR A 1 88 ? 12.456 4.382 -2.356 1.00 0.00 88 TYR B N 14
ATOM 20379 C CA . TYR A 1 88 ? 11.828 5.440 -1.595 1.00 0.00 88 TYR B CA 14
ATOM 20380 C C . TYR A 1 88 ? 10.322 5.283 -1.645 1.00 0.00 88 TYR B C 14
ATOM 20381 O O . TYR A 1 88 ? 9.645 5.882 -2.480 1.00 0.00 88 TYR B O 14
ATOM 20399 N N . ILE A 1 89 ? 9.812 4.436 -0.775 1.00 0.00 89 ILE B N 14
ATOM 20400 C CA . ILE A 1 89 ? 8.382 4.233 -0.669 1.00 0.00 89 ILE B CA 14
ATOM 20401 C C . ILE A 1 89 ? 7.795 5.165 0.380 1.00 0.00 89 ILE B C 14
ATOM 20402 O O . ILE A 1 89 ? 8.213 5.138 1.539 1.00 0.00 89 ILE B O 14
ATOM 20418 N N . GLU A 1 90 ? 6.846 5.994 -0.021 1.00 0.00 90 GLU B N 14
ATOM 20419 C CA . GLU A 1 90 ? 6.139 6.832 0.933 1.00 0.00 90 GLU B CA 14
ATOM 20420 C C . GLU A 1 90 ? 4.716 6.342 1.095 1.00 0.00 90 GLU B C 14
ATOM 20421 O O . GLU A 1 90 ? 4.244 5.503 0.329 1.00 0.00 90 GLU B O 14
ATOM 20433 N N . ILE A 1 91 ? 4.038 6.922 2.066 1.00 0.00 91 ILE B N 14
ATOM 20434 C CA . ILE A 1 91 ? 2.687 6.526 2.446 1.00 0.00 91 ILE B CA 14
ATOM 20435 C C . ILE A 1 91 ? 1.980 7.728 3.055 1.00 0.00 91 ILE B C 14
ATOM 20436 O O . ILE A 1 91 ? 2.397 8.228 4.101 1.00 0.00 91 ILE B O 14
ATOM 20452 N N . LYS A 1 92 ? 0.932 8.196 2.406 1.00 0.00 92 LYS B N 14
ATOM 20453 C CA . LYS A 1 92 ? 0.246 9.403 2.849 1.00 0.00 92 LYS B CA 14
ATOM 20454 C C . LYS A 1 92 ? -1.068 9.604 2.123 1.00 0.00 92 LYS B C 14
ATOM 20455 O O . LYS A 1 92 ? -1.324 8.991 1.092 1.00 0.00 92 LYS B O 14
ATOM 20474 N N . GLN A 1 93 ? -1.873 10.496 2.667 1.00 0.00 93 GLN B N 14
ATOM 20475 C CA . GLN A 1 93 ? -3.165 10.835 2.103 1.00 0.00 93 GLN B CA 14
ATOM 20476 C C . GLN A 1 93 ? -3.017 11.861 0.986 1.00 0.00 93 GLN B C 14
ATOM 20477 O O . GLN A 1 93 ? -2.156 12.743 1.041 1.00 0.00 93 GLN B O 14
ATOM 20491 N N . ILE A 1 94 ? -3.841 11.717 -0.032 1.00 0.00 94 ILE B N 14
ATOM 20492 C CA . ILE A 1 94 ? -3.813 12.595 -1.185 1.00 0.00 94 ILE B CA 14
ATOM 20493 C C . ILE A 1 94 ? -5.139 13.337 -1.336 1.00 0.00 94 ILE B C 14
ATOM 20494 O O . ILE A 1 94 ? -5.213 14.509 -0.909 1.00 0.00 94 ILE B O 14
ATOM 20511 N N . ASP A 1 1 ? 13.264 -14.287 -2.231 1.00 0.00 1 ASP B N 15
ATOM 20512 C CA . ASP A 1 1 ? 12.245 -13.623 -1.388 1.00 0.00 1 ASP B CA 15
ATOM 20513 C C . ASP A 1 1 ? 12.825 -13.316 -0.020 1.00 0.00 1 ASP B C 15
ATOM 20514 O O . ASP A 1 1 ? 13.058 -14.224 0.778 1.00 0.00 1 ASP B O 15
ATOM 20525 N N . ASN A 1 2 ? 13.058 -12.041 0.248 1.00 0.00 2 ASN B N 15
ATOM 20526 C CA . ASN A 1 2 ? 13.699 -11.629 1.486 1.00 0.00 2 ASN B CA 15
ATOM 20527 C C . ASN A 1 2 ? 13.220 -10.250 1.920 1.00 0.00 2 ASN B C 15
ATOM 20528 O O . ASN A 1 2 ? 13.583 -9.238 1.323 1.00 0.00 2 ASN B O 15
ATOM 20539 N N . GLN A 1 3 ? 12.386 -10.218 2.949 1.00 0.00 3 GLN B N 15
ATOM 20540 C CA . GLN A 1 3 ? 11.925 -8.964 3.520 1.00 0.00 3 GLN B CA 15
ATOM 20541 C C . GLN A 1 3 ? 12.785 -8.573 4.718 1.00 0.00 3 GLN B C 15
ATOM 20542 O O . GLN A 1 3 ? 12.566 -7.532 5.337 1.00 0.00 3 GLN B O 15
ATOM 20556 N N . LYS A 1 4 ? 13.749 -9.422 5.048 1.00 0.00 4 LYS B N 15
ATOM 20557 C CA . LYS A 1 4 ? 14.607 -9.201 6.197 1.00 0.00 4 LYS B CA 15
ATOM 20558 C C . LYS A 1 4 ? 15.639 -8.121 5.873 1.00 0.00 4 LYS B C 15
ATOM 20559 O O . LYS A 1 4 ? 16.084 -7.392 6.757 1.00 0.00 4 LYS B O 15
ATOM 20578 N N . ALA A 1 5 ? 16.003 -8.022 4.599 1.00 0.00 5 ALA B N 15
ATOM 20579 C CA . ALA A 1 5 ? 16.952 -7.011 4.147 1.00 0.00 5 ALA B CA 15
ATOM 20580 C C . ALA A 1 5 ? 16.332 -5.622 4.243 1.00 0.00 5 ALA B C 15
ATOM 20581 O O . ALA A 1 5 ? 15.593 -5.207 3.354 1.00 0.00 5 ALA B O 15
ATOM 20588 N N . LEU A 1 6 ? 16.655 -4.907 5.315 1.00 0.00 6 LEU B N 15
ATOM 20589 C CA . LEU A 1 6 ? 16.019 -3.623 5.610 1.00 0.00 6 LEU B CA 15
ATOM 20590 C C . LEU A 1 6 ? 16.412 -2.545 4.605 1.00 0.00 6 LEU B C 15
ATOM 20591 O O . LEU A 1 6 ? 15.786 -1.488 4.542 1.00 0.00 6 LEU B O 15
ATOM 20607 N N . GLU A 1 7 ? 17.462 -2.800 3.836 1.00 0.00 7 GLU B N 15
ATOM 20608 C CA . GLU A 1 7 ? 17.851 -1.887 2.775 1.00 0.00 7 GLU B CA 15
ATOM 20609 C C . GLU A 1 7 ? 16.854 -1.958 1.623 1.00 0.00 7 GLU B C 15
ATOM 20610 O O . GLU A 1 7 ? 16.428 -0.932 1.098 1.00 0.00 7 GLU B O 15
ATOM 20622 N N . GLU A 1 8 ? 16.479 -3.173 1.240 1.00 0.00 8 GLU B N 15
ATOM 20623 C CA . GLU A 1 8 ? 15.513 -3.366 0.177 1.00 0.00 8 GLU B CA 15
ATOM 20624 C C . GLU A 1 8 ? 14.098 -3.206 0.697 1.00 0.00 8 GLU B C 15
ATOM 20625 O O . GLU A 1 8 ? 13.200 -2.746 -0.008 1.00 0.00 8 GLU B O 15
ATOM 20637 N N . GLN A 1 9 ? 13.931 -3.586 1.937 1.00 0.00 9 GLN B N 15
ATOM 20638 C CA . GLN A 1 9 ? 12.644 -3.557 2.605 1.00 0.00 9 GLN B CA 15
ATOM 20639 C C . GLN A 1 9 ? 12.736 -2.622 3.806 1.00 0.00 9 GLN B C 15
ATOM 20640 O O . GLN A 1 9 ? 13.001 -3.051 4.930 1.00 0.00 9 GLN B O 15
ATOM 20654 N N . MET A 1 10 ? 12.541 -1.337 3.549 1.00 0.00 10 MET B N 15
ATOM 20655 C CA . MET A 1 10 ? 12.723 -0.313 4.567 1.00 0.00 10 MET B CA 15
ATOM 20656 C C . MET A 1 10 ? 11.482 -0.165 5.441 1.00 0.00 10 MET B C 15
ATOM 20657 O O . MET A 1 10 ? 10.418 -0.671 5.092 1.00 0.00 10 MET B O 15
ATOM 20671 N N . ASN A 1 11 ? 11.614 0.532 6.563 1.00 0.00 11 ASN B N 15
ATOM 20672 C CA . ASN A 1 11 ? 10.529 0.683 7.529 1.00 0.00 11 ASN B CA 15
ATOM 20673 C C . ASN A 1 11 ? 9.201 1.069 6.870 1.00 0.00 11 ASN B C 15
ATOM 20674 O O . ASN A 1 11 ? 8.130 0.638 7.304 1.00 0.00 11 ASN B O 15
ATOM 20685 N N . SER A 1 12 ? 9.285 1.827 5.787 1.00 0.00 12 SER B N 15
ATOM 20686 C CA . SER A 1 12 ? 8.116 2.389 5.143 1.00 0.00 12 SER B CA 15
ATOM 20687 C C . SER A 1 12 ? 7.232 1.290 4.559 1.00 0.00 12 SER B C 15
ATOM 20688 O O . SER A 1 12 ? 6.020 1.454 4.455 1.00 0.00 12 SER B O 15
ATOM 20696 N N . ILE A 1 13 ? 7.843 0.161 4.211 1.00 0.00 13 ILE B N 15
ATOM 20697 C CA . ILE A 1 13 ? 7.103 -0.961 3.653 1.00 0.00 13 ILE B CA 15
ATOM 20698 C C . ILE A 1 13 ? 6.187 -1.541 4.718 1.00 0.00 13 ILE B C 15
ATOM 20699 O O . ILE A 1 13 ? 5.001 -1.793 4.495 1.00 0.00 13 ILE B O 15
ATOM 20715 N N . ASN A 1 14 ? 6.776 -1.735 5.887 1.00 0.00 14 ASN B N 15
ATOM 20716 C CA . ASN A 1 14 ? 6.088 -2.277 7.051 1.00 0.00 14 ASN B CA 15
ATOM 20717 C C . ASN A 1 14 ? 4.913 -1.390 7.429 1.00 0.00 14 ASN B C 15
ATOM 20718 O O . ASN A 1 14 ? 3.883 -1.866 7.910 1.00 0.00 14 ASN B O 15
ATOM 20729 N N . SER A 1 15 ? 5.075 -0.094 7.192 1.00 0.00 15 SER B N 15
ATOM 20730 C CA . SER A 1 15 ? 4.031 0.868 7.448 1.00 0.00 15 SER B CA 15
ATOM 20731 C C . SER A 1 15 ? 2.882 0.657 6.467 1.00 0.00 15 SER B C 15
ATOM 20732 O O . SER A 1 15 ? 1.721 0.680 6.857 1.00 0.00 15 SER B O 15
ATOM 20740 N N . VAL A 1 16 ? 3.221 0.416 5.199 1.00 0.00 16 VAL B N 15
ATOM 20741 C CA . VAL A 1 16 ? 2.221 0.140 4.166 1.00 0.00 16 VAL B CA 15
ATOM 20742 C C . VAL A 1 16 ? 1.337 -1.031 4.582 1.00 0.00 16 VAL B C 15
ATOM 20743 O O . VAL A 1 16 ? 0.117 -0.993 4.428 1.00 0.00 16 VAL B O 15
ATOM 20756 N N . ASN A 1 17 ? 1.973 -2.060 5.129 1.00 0.00 17 ASN B N 15
ATOM 20757 C CA . ASN A 1 17 ? 1.268 -3.229 5.646 1.00 0.00 17 ASN B CA 15
ATOM 20758 C C . ASN A 1 17 ? 0.244 -2.820 6.703 1.00 0.00 17 ASN B C 15
ATOM 20759 O O . ASN A 1 17 ? -0.905 -3.260 6.672 1.00 0.00 17 ASN B O 15
ATOM 20770 N N . ASP A 1 18 ? 0.662 -1.956 7.615 1.00 0.00 18 ASP B N 15
ATOM 20771 C CA . ASP A 1 18 ? -0.172 -1.546 8.730 1.00 0.00 18 ASP B CA 15
ATOM 20772 C C . ASP A 1 18 ? -1.236 -0.536 8.314 1.00 0.00 18 ASP B C 15
ATOM 20773 O O . ASP A 1 18 ? -2.366 -0.599 8.784 1.00 0.00 18 ASP B O 15
ATOM 20782 N N . LYS A 1 19 ? -0.874 0.386 7.430 1.00 0.00 19 LYS B N 15
ATOM 20783 C CA . LYS A 1 19 ? -1.757 1.504 7.084 1.00 0.00 19 LYS B CA 15
ATOM 20784 C C . LYS A 1 19 ? -2.860 1.108 6.113 1.00 0.00 19 LYS B C 15
ATOM 20785 O O . LYS A 1 19 ? -3.766 1.888 5.845 1.00 0.00 19 LYS B O 15
ATOM 20804 N N . LEU A 1 20 ? -2.782 -0.094 5.593 1.00 0.00 20 LEU B N 15
ATOM 20805 C CA . LEU A 1 20 ? -3.756 -0.561 4.605 1.00 0.00 20 LEU B CA 15
ATOM 20806 C C . LEU A 1 20 ? -4.943 -1.286 5.233 1.00 0.00 20 LEU B C 15
ATOM 20807 O O . LEU A 1 20 ? -5.602 -2.097 4.579 1.00 0.00 20 LEU B O 15
ATOM 20823 N N . ASN A 1 21 ? -5.210 -1.004 6.495 1.00 0.00 21 ASN B N 15
ATOM 20824 C CA . ASN A 1 21 ? -6.398 -1.480 7.144 1.00 0.00 21 ASN B CA 15
ATOM 20825 C C . ASN A 1 21 ? -7.547 -0.480 6.941 1.00 0.00 21 ASN B C 15
ATOM 20826 O O . ASN A 1 21 ? -8.401 -0.700 6.082 1.00 0.00 21 ASN B O 15
ATOM 20837 N N . LYS A 1 22 ? -7.560 0.604 7.721 1.00 0.00 22 LYS B N 15
ATOM 20838 C CA . LYS A 1 22 ? -8.455 1.750 7.506 1.00 0.00 22 LYS B CA 15
ATOM 20839 C C . LYS A 1 22 ? -9.916 1.354 7.291 1.00 0.00 22 LYS B C 15
ATOM 20840 O O . LYS A 1 22 ? -10.645 1.997 6.533 1.00 0.00 22 LYS B O 15
ATOM 20859 N N . GLY A 1 23 ? -10.336 0.299 7.956 1.00 0.00 23 GLY B N 15
ATOM 20860 C CA . GLY A 1 23 ? -11.715 -0.107 7.903 1.00 0.00 23 GLY B CA 15
ATOM 20861 C C . GLY A 1 23 ? -11.852 -1.596 7.992 1.00 0.00 23 GLY B C 15
ATOM 20862 O O . GLY A 1 23 ? -11.887 -2.168 9.080 1.00 0.00 23 GLY B O 15
ATOM 20866 N N . LYS A 1 24 ? -11.884 -2.224 6.836 1.00 0.00 24 LYS B N 15
ATOM 20867 C CA . LYS A 1 24 ? -12.199 -3.642 6.723 1.00 0.00 24 LYS B CA 15
ATOM 20868 C C . LYS A 1 24 ? -11.531 -4.207 5.476 1.00 0.00 24 LYS B C 15
ATOM 20869 O O . LYS A 1 24 ? -10.420 -3.800 5.133 1.00 0.00 24 LYS B O 15
ATOM 20888 N N . GLY A 1 25 ? -12.221 -5.103 4.783 1.00 0.00 25 GLY B N 15
ATOM 20889 C CA . GLY A 1 25 ? -11.619 -5.808 3.668 1.00 0.00 25 GLY B CA 15
ATOM 20890 C C . GLY A 1 25 ? -10.529 -6.765 4.099 1.00 0.00 25 GLY B C 15
ATOM 20891 O O . GLY A 1 25 ? -9.472 -6.345 4.575 1.00 0.00 25 GLY B O 15
ATOM 20895 N N . LYS A 1 26 ? -10.787 -8.055 3.952 1.00 0.00 26 LYS B N 15
ATOM 20896 C CA . LYS A 1 26 ? -9.773 -9.057 4.206 1.00 0.00 26 LYS B CA 15
ATOM 20897 C C . LYS A 1 26 ? -8.626 -8.870 3.226 1.00 0.00 26 LYS B C 15
ATOM 20898 O O . LYS A 1 26 ? -8.815 -8.999 2.021 1.00 0.00 26 LYS B O 15
ATOM 20917 N N . LEU A 1 27 ? -7.460 -8.532 3.740 1.00 0.00 27 LEU B N 15
ATOM 20918 C CA . LEU A 1 27 ? -6.307 -8.288 2.921 1.00 0.00 27 LEU B CA 15
ATOM 20919 C C . LEU A 1 27 ? -5.045 -8.584 3.720 1.00 0.00 27 LEU B C 15
ATOM 20920 O O . LEU A 1 27 ? -4.662 -7.823 4.610 1.00 0.00 27 LEU B O 15
ATOM 20936 N N . SER A 1 28 ? -4.422 -9.703 3.419 1.00 0.00 28 SER B N 15
ATOM 20937 C CA . SER A 1 28 ? -3.197 -10.090 4.084 1.00 0.00 28 SER B CA 15
ATOM 20938 C C . SER A 1 28 ? -1.993 -9.710 3.237 1.00 0.00 28 SER B C 15
ATOM 20939 O O . SER A 1 28 ? -1.802 -10.239 2.140 1.00 0.00 28 SER B O 15
ATOM 20947 N N . LEU A 1 29 ? -1.199 -8.776 3.743 1.00 0.00 29 LEU B N 15
ATOM 20948 C CA . LEU A 1 29 ? -0.027 -8.305 3.029 1.00 0.00 29 LEU B CA 15
ATOM 20949 C C . LEU A 1 29 ? 1.172 -9.187 3.330 1.00 0.00 29 LEU B C 15
ATOM 20950 O O . LEU A 1 29 ? 1.203 -9.913 4.325 1.00 0.00 29 LEU B O 15
ATOM 20966 N N . SER A 1 30 ? 2.142 -9.113 2.447 1.00 0.00 30 SER B N 15
ATOM 20967 C CA . SER A 1 30 ? 3.418 -9.761 2.612 1.00 0.00 30 SER B CA 15
ATOM 20968 C C . SER A 1 30 ? 4.467 -8.946 1.872 1.00 0.00 30 SER B C 15
ATOM 20969 O O . SER A 1 30 ? 4.169 -8.327 0.847 1.00 0.00 30 SER B O 15
ATOM 20977 N N . MET A 1 31 ? 5.681 -8.934 2.379 1.00 0.00 31 MET B N 15
ATOM 20978 C CA . MET A 1 31 ? 6.683 -8.004 1.886 1.00 0.00 31 MET B CA 15
ATOM 20979 C C . MET A 1 31 ? 7.881 -8.725 1.297 1.00 0.00 31 MET B C 15
ATOM 20980 O O . MET A 1 31 ? 8.316 -9.758 1.806 1.00 0.00 31 MET B O 15
ATOM 20994 N N . ASN A 1 32 ? 8.399 -8.181 0.207 1.00 0.00 32 ASN B N 15
ATOM 20995 C CA . ASN A 1 32 ? 9.625 -8.680 -0.395 1.00 0.00 32 ASN B CA 15
ATOM 20996 C C . ASN A 1 32 ? 10.349 -7.533 -1.097 1.00 0.00 32 ASN B C 15
ATOM 20997 O O . ASN A 1 32 ? 10.565 -7.567 -2.308 1.00 0.00 32 ASN B O 15
ATOM 21008 N N . GLY A 1 33 ? 10.709 -6.518 -0.309 1.00 0.00 33 GLY B N 15
ATOM 21009 C CA . GLY A 1 33 ? 11.392 -5.336 -0.826 1.00 0.00 33 GLY B CA 15
ATOM 21010 C C . GLY A 1 33 ? 10.660 -4.680 -1.976 1.00 0.00 33 GLY B C 15
ATOM 21011 O O . GLY A 1 33 ? 9.777 -3.851 -1.770 1.00 0.00 33 GLY B O 15
ATOM 21015 N N . ASN A 1 34 ? 11.022 -5.072 -3.187 1.00 0.00 34 ASN B N 15
ATOM 21016 C CA . ASN A 1 34 ? 10.446 -4.496 -4.390 1.00 0.00 34 ASN B CA 15
ATOM 21017 C C . ASN A 1 34 ? 9.054 -5.054 -4.660 1.00 0.00 34 ASN B C 15
ATOM 21018 O O . ASN A 1 34 ? 8.288 -4.474 -5.419 1.00 0.00 34 ASN B O 15
ATOM 21029 N N . GLN A 1 35 ? 8.718 -6.183 -4.053 1.00 0.00 35 GLN B N 15
ATOM 21030 C CA . GLN A 1 35 ? 7.403 -6.759 -4.273 1.00 0.00 35 GLN B CA 15
ATOM 21031 C C . GLN A 1 35 ? 6.474 -6.470 -3.118 1.00 0.00 35 GLN B C 15
ATOM 21032 O O . GLN A 1 35 ? 6.883 -6.420 -1.954 1.00 0.00 35 GLN B O 15
ATOM 21046 N N . LEU A 1 36 ? 5.218 -6.320 -3.462 1.00 0.00 36 LEU B N 15
ATOM 21047 C CA . LEU A 1 36 ? 4.161 -6.160 -2.485 1.00 0.00 36 LEU B CA 15
ATOM 21048 C C . LEU A 1 36 ? 3.145 -7.257 -2.729 1.00 0.00 36 LEU B C 15
ATOM 21049 O O . LEU A 1 36 ? 2.378 -7.214 -3.692 1.00 0.00 36 LEU B O 15
ATOM 21065 N N . LYS A 1 37 ? 3.165 -8.243 -1.868 1.00 0.00 37 LYS B N 15
ATOM 21066 C CA . LYS A 1 37 ? 2.360 -9.429 -2.059 1.00 0.00 37 LYS B CA 15
ATOM 21067 C C . LYS A 1 37 ? 1.153 -9.349 -1.149 1.00 0.00 37 LYS B C 15
ATOM 21068 O O . LYS A 1 37 ? 1.261 -8.862 -0.025 1.00 0.00 37 LYS B O 15
ATOM 21087 N N . ALA A 1 38 ? 0.009 -9.811 -1.615 1.00 0.00 38 ALA B N 15
ATOM 21088 C CA . ALA A 1 38 ? -1.214 -9.668 -0.843 1.00 0.00 38 ALA B CA 15
ATOM 21089 C C . ALA A 1 38 ? -2.314 -10.597 -1.324 1.00 0.00 38 ALA B C 15
ATOM 21090 O O . ALA A 1 38 ? -2.438 -10.874 -2.518 1.00 0.00 38 ALA B O 15
ATOM 21097 N N . THR A 1 39 ? -3.107 -11.075 -0.383 1.00 0.00 39 THR B N 15
ATOM 21098 C CA . THR A 1 39 ? -4.292 -11.841 -0.693 1.00 0.00 39 THR B CA 15
ATOM 21099 C C . THR A 1 39 ? -5.496 -11.146 -0.082 1.00 0.00 39 THR B C 15
ATOM 21100 O O . THR A 1 39 ? -5.391 -10.567 0.998 1.00 0.00 39 THR B O 15
ATOM 21111 N N . SER A 1 40 ? -6.624 -11.167 -0.767 1.00 0.00 40 SER B N 15
ATOM 21112 C CA . SER A 1 40 ? -7.771 -10.407 -0.311 1.00 0.00 40 SER B CA 15
ATOM 21113 C C . SER A 1 40 ? -9.066 -11.193 -0.429 1.00 0.00 40 SER B C 15
ATOM 21114 O O . SER A 1 40 ? -9.184 -12.121 -1.231 1.00 0.00 40 SER B O 15
ATOM 21122 N N . SER A 1 41 ? -10.029 -10.813 0.392 1.00 0.00 41 SER B N 15
ATOM 21123 C CA . SER A 1 41 ? -11.348 -11.399 0.364 1.00 0.00 41 SER B CA 15
ATOM 21124 C C . SER A 1 41 ? -12.393 -10.309 0.513 1.00 0.00 41 SER B C 15
ATOM 21125 O O . SER A 1 41 ? -12.143 -9.259 1.115 1.00 0.00 41 SER B O 15
ATOM 21133 N N . ASN A 1 42 ? -13.570 -10.587 0.001 1.00 0.00 42 ASN B N 15
ATOM 21134 C CA . ASN A 1 42 ? -14.613 -9.591 -0.133 1.00 0.00 42 ASN B CA 15
ATOM 21135 C C . ASN A 1 42 ? -15.690 -9.826 0.911 1.00 0.00 42 ASN B C 15
ATOM 21136 O O . ASN A 1 42 ? -16.880 -9.632 0.668 1.00 0.00 42 ASN B O 15
ATOM 21147 N N . ALA A 1 43 ? -15.238 -10.235 2.085 1.00 0.00 43 ALA B N 15
ATOM 21148 C CA . ALA A 1 43 ? -16.119 -10.567 3.203 1.00 0.00 43 ALA B CA 15
ATOM 21149 C C . ALA A 1 43 ? -16.646 -9.324 3.926 1.00 0.00 43 ALA B C 15
ATOM 21150 O O . ALA A 1 43 ? -17.008 -9.390 5.099 1.00 0.00 43 ALA B O 15
ATOM 21157 N N . GLY A 1 44 ? -16.665 -8.192 3.239 1.00 0.00 44 GLY B N 15
ATOM 21158 C CA . GLY A 1 44 ? -17.137 -6.960 3.847 1.00 0.00 44 GLY B CA 15
ATOM 21159 C C . GLY A 1 44 ? -16.532 -5.743 3.187 1.00 0.00 44 GLY B C 15
ATOM 21160 O O . GLY A 1 44 ? -17.254 -4.878 2.695 1.00 0.00 44 GLY B O 15
ATOM 21164 N N . TYR A 1 45 ? -15.199 -5.707 3.179 1.00 0.00 45 TYR B N 15
ATOM 21165 C CA . TYR A 1 45 ? -14.399 -4.667 2.518 1.00 0.00 45 TYR B CA 15
ATOM 21166 C C . TYR A 1 45 ? -14.866 -3.239 2.825 1.00 0.00 45 TYR B C 15
ATOM 21167 O O . TYR A 1 45 ? -15.527 -2.999 3.828 1.00 0.00 45 TYR B O 15
ATOM 21185 N N . GLY A 1 46 ? -14.447 -2.290 1.994 1.00 0.00 46 GLY B N 15
ATOM 21186 C CA . GLY A 1 46 ? -14.836 -0.906 2.164 1.00 0.00 46 GLY B CA 15
ATOM 21187 C C . GLY A 1 46 ? -16.307 -0.655 1.882 1.00 0.00 46 GLY B C 15
ATOM 21188 O O . GLY A 1 46 ? -16.732 -0.630 0.726 1.00 0.00 46 GLY B O 15
ATOM 21192 N N . ILE A 1 47 ? -17.086 -0.470 2.940 1.00 0.00 47 ILE B N 15
ATOM 21193 C CA . ILE A 1 47 ? -18.513 -0.201 2.796 1.00 0.00 47 ILE B CA 15
ATOM 21194 C C . ILE A 1 47 ? -18.795 1.271 2.948 1.00 0.00 47 ILE B C 15
ATOM 21195 O O . ILE A 1 47 ? -19.120 1.978 1.992 1.00 0.00 47 ILE B O 15
ATOM 21211 N N . SER A 1 48 ? -18.659 1.712 4.178 1.00 0.00 48 SER B N 15
ATOM 21212 C CA . SER A 1 48 ? -19.031 3.053 4.558 1.00 0.00 48 SER B CA 15
ATOM 21213 C C . SER A 1 48 ? -17.808 3.962 4.626 1.00 0.00 48 SER B C 15
ATOM 21214 O O . SER A 1 48 ? -17.111 4.128 3.624 1.00 0.00 48 SER B O 15
ATOM 21222 N N . TYR A 1 49 ? -17.536 4.507 5.819 1.00 0.00 49 TYR B N 15
ATOM 21223 C CA . TYR A 1 49 ? -16.511 5.545 6.012 1.00 0.00 49 TYR B CA 15
ATOM 21224 C C . TYR A 1 49 ? -16.498 6.531 4.849 1.00 0.00 49 TYR B C 15
ATOM 21225 O O . TYR A 1 49 ? -15.443 6.902 4.340 1.00 0.00 49 TYR B O 15
ATOM 21243 N N . GLU A 1 50 ? -17.702 6.957 4.475 1.00 0.00 50 GLU B N 15
ATOM 21244 C CA . GLU A 1 50 ? -17.938 7.889 3.384 1.00 0.00 50 GLU B CA 15
ATOM 21245 C C . GLU A 1 50 ? -17.195 7.507 2.108 1.00 0.00 50 GLU B C 15
ATOM 21246 O O . GLU A 1 50 ? -17.674 6.703 1.305 1.00 0.00 50 GLU B O 15
ATOM 21258 N N . ASP A 1 51 ? -16.020 8.092 1.949 1.00 0.00 51 ASP B N 15
ATOM 21259 C CA . ASP A 1 51 ? -15.180 7.898 0.784 1.00 0.00 51 ASP B CA 15
ATOM 21260 C C . ASP A 1 51 ? -13.866 8.618 1.032 1.00 0.00 51 ASP B C 15
ATOM 21261 O O . ASP A 1 51 ? -13.826 9.850 1.072 1.00 0.00 51 ASP B O 15
ATOM 21270 N N . LYS A 1 52 ? -12.801 7.868 1.225 1.00 0.00 52 LYS B N 15
ATOM 21271 C CA . LYS A 1 52 ? -11.526 8.463 1.592 1.00 0.00 52 LYS B CA 15
ATOM 21272 C C . LYS A 1 52 ? -10.458 8.065 0.576 1.00 0.00 52 LYS B C 15
ATOM 21273 O O . LYS A 1 52 ? -10.404 6.911 0.155 1.00 0.00 52 LYS B O 15
ATOM 21292 N N . ASN A 1 53 ? -9.627 9.020 0.171 1.00 0.00 53 ASN B N 15
ATOM 21293 C CA . ASN A 1 53 ? -8.579 8.765 -0.812 1.00 0.00 53 ASN B CA 15
ATOM 21294 C C . ASN A 1 53 ? -7.200 9.055 -0.239 1.00 0.00 53 ASN B C 15
ATOM 21295 O O . ASN A 1 53 ? -7.010 10.037 0.486 1.00 0.00 53 ASN B O 15
ATOM 21306 N N . TRP A 1 54 ? -6.236 8.210 -0.573 1.00 0.00 54 TRP B N 15
ATOM 21307 C CA . TRP A 1 54 ? -4.852 8.454 -0.228 1.00 0.00 54 TRP B CA 15
ATOM 21308 C C . TRP A 1 54 ? -3.922 7.704 -1.182 1.00 0.00 54 TRP B C 15
ATOM 21309 O O . TRP A 1 54 ? -4.382 6.910 -2.006 1.00 0.00 54 TRP B O 15
ATOM 21330 N N . GLY A 1 55 ? -2.622 7.967 -1.084 1.00 0.00 55 GLY B N 15
ATOM 21331 C CA . GLY A 1 55 ? -1.683 7.413 -2.044 1.00 0.00 55 GLY B CA 15
ATOM 21332 C C . GLY A 1 55 ? -0.404 6.895 -1.415 1.00 0.00 55 GLY B C 15
ATOM 21333 O O . GLY A 1 55 ? 0.060 7.423 -0.401 1.00 0.00 55 GLY B O 15
ATOM 21337 N N . ILE A 1 56 ? 0.152 5.841 -2.010 1.00 0.00 56 ILE B N 15
ATOM 21338 C CA . ILE A 1 56 ? 1.480 5.360 -1.656 1.00 0.00 56 ILE B CA 15
ATOM 21339 C C . ILE A 1 56 ? 2.463 5.710 -2.769 1.00 0.00 56 ILE B C 15
ATOM 21340 O O . ILE A 1 56 ? 2.093 5.728 -3.949 1.00 0.00 56 ILE B O 15
ATOM 21356 N N . PHE A 1 57 ? 3.705 5.994 -2.400 1.00 0.00 57 PHE B N 15
ATOM 21357 C CA . PHE A 1 57 ? 4.701 6.459 -3.359 1.00 0.00 57 PHE B CA 15
ATOM 21358 C C . PHE A 1 57 ? 5.964 5.605 -3.309 1.00 0.00 57 PHE B C 15
ATOM 21359 O O . PHE A 1 57 ? 6.357 5.148 -2.238 1.00 0.00 57 PHE B O 15
ATOM 21376 N N . VAL A 1 58 ? 6.593 5.377 -4.469 1.00 0.00 58 VAL B N 15
ATOM 21377 C CA . VAL A 1 58 ? 7.783 4.556 -4.531 1.00 0.00 58 VAL B CA 15
ATOM 21378 C C . VAL A 1 58 ? 8.875 5.291 -5.293 1.00 0.00 58 VAL B C 15
ATOM 21379 O O . VAL A 1 58 ? 8.612 5.912 -6.321 1.00 0.00 58 VAL B O 15
ATOM 21392 N N . ASN A 1 59 ? 10.093 5.235 -4.766 1.00 0.00 59 ASN B N 15
ATOM 21393 C CA . ASN A 1 59 ? 11.235 5.977 -5.308 1.00 0.00 59 ASN B CA 15
ATOM 21394 C C . ASN A 1 59 ? 10.934 7.473 -5.295 1.00 0.00 59 ASN B C 15
ATOM 21395 O O . ASN A 1 59 ? 11.615 8.263 -5.946 1.00 0.00 59 ASN B O 15
ATOM 21406 N N . GLY A 1 60 ? 9.902 7.852 -4.551 1.00 0.00 60 GLY B N 15
ATOM 21407 C CA . GLY A 1 60 ? 9.494 9.231 -4.509 1.00 0.00 60 GLY B CA 15
ATOM 21408 C C . GLY A 1 60 ? 8.390 9.541 -5.505 1.00 0.00 60 GLY B C 15
ATOM 21409 O O . GLY A 1 60 ? 7.901 10.670 -5.583 1.00 0.00 60 GLY B O 15
ATOM 21413 N N . GLU A 1 61 ? 8.006 8.528 -6.260 1.00 0.00 61 GLU B N 15
ATOM 21414 C CA . GLU A 1 61 ? 6.993 8.634 -7.292 1.00 0.00 61 GLU B CA 15
ATOM 21415 C C . GLU A 1 61 ? 5.727 7.977 -6.811 1.00 0.00 61 GLU B C 15
ATOM 21416 O O . GLU A 1 61 ? 5.717 7.423 -5.741 1.00 0.00 61 GLU B O 15
ATOM 21428 N N . LYS A 1 62 ? 4.671 8.013 -7.590 1.00 0.00 62 LYS B N 15
ATOM 21429 C CA . LYS A 1 62 ? 3.479 7.255 -7.247 1.00 0.00 62 LYS B CA 15
ATOM 21430 C C . LYS A 1 62 ? 3.790 5.760 -7.321 1.00 0.00 62 LYS B C 15
ATOM 21431 O O . LYS A 1 62 ? 4.832 5.358 -7.842 1.00 0.00 62 LYS B O 15
ATOM 21450 N N . VAL A 1 63 ? 2.940 4.954 -6.716 1.00 0.00 63 VAL B N 15
ATOM 21451 C CA . VAL A 1 63 ? 2.964 3.519 -6.938 1.00 0.00 63 VAL B CA 15
ATOM 21452 C C . VAL A 1 63 ? 1.571 2.942 -6.741 1.00 0.00 63 VAL B C 15
ATOM 21453 O O . VAL A 1 63 ? 1.243 1.879 -7.267 1.00 0.00 63 VAL B O 15
ATOM 21466 N N . TYR A 1 64 ? 0.732 3.671 -6.016 1.00 0.00 64 TYR B N 15
ATOM 21467 C CA . TYR A 1 64 ? -0.553 3.137 -5.620 1.00 0.00 64 TYR B CA 15
ATOM 21468 C C . TYR A 1 64 ? -1.502 4.254 -5.217 1.00 0.00 64 TYR B C 15
ATOM 21469 O O . TYR A 1 64 ? -1.201 5.058 -4.337 1.00 0.00 64 TYR B O 15
ATOM 21487 N N . THR A 1 65 ? -2.634 4.289 -5.881 1.00 0.00 65 THR B N 15
ATOM 21488 C CA . THR A 1 65 ? -3.682 5.253 -5.581 1.00 0.00 65 THR B CA 15
ATOM 21489 C C . THR A 1 65 ? -5.009 4.524 -5.418 1.00 0.00 65 THR B C 15
ATOM 21490 O O . THR A 1 65 ? -5.384 3.716 -6.272 1.00 0.00 65 THR B O 15
ATOM 21501 N N . PHE A 1 66 ? -5.711 4.790 -4.326 1.00 0.00 66 PHE B N 15
ATOM 21502 C CA . PHE A 1 66 ? -6.935 4.094 -4.034 1.00 0.00 66 PHE B CA 15
ATOM 21503 C C . PHE A 1 66 ? -7.870 4.929 -3.185 1.00 0.00 66 PHE B C 15
ATOM 21504 O O . PHE A 1 66 ? -7.604 6.088 -2.858 1.00 0.00 66 PHE B O 15
ATOM 21521 N N . ASN A 1 67 ? -8.960 4.290 -2.850 1.00 0.00 67 ASN B N 15
ATOM 21522 C CA . ASN A 1 67 ? -10.048 4.873 -2.096 1.00 0.00 67 ASN B CA 15
ATOM 21523 C C . ASN A 1 67 ? -10.673 3.784 -1.236 1.00 0.00 67 ASN B C 15
ATOM 21524 O O . ASN A 1 67 ? -10.685 2.614 -1.632 1.00 0.00 67 ASN B O 15
ATOM 21535 N N . GLU A 1 68 ? -11.203 4.162 -0.075 1.00 0.00 68 GLU B N 15
ATOM 21536 C CA . GLU A 1 68 ? -11.676 3.189 0.900 1.00 0.00 68 GLU B CA 15
ATOM 21537 C C . GLU A 1 68 ? -12.888 2.406 0.402 1.00 0.00 68 GLU B C 15
ATOM 21538 O O . GLU A 1 68 ? -13.173 1.316 0.892 1.00 0.00 68 GLU B O 15
ATOM 21550 N N . LYS A 1 69 ? -13.592 2.959 -0.572 1.00 0.00 69 LYS B N 15
ATOM 21551 C CA . LYS A 1 69 ? -14.754 2.305 -1.151 1.00 0.00 69 LYS B CA 15
ATOM 21552 C C . LYS A 1 69 ? -14.353 1.551 -2.414 1.00 0.00 69 LYS B C 15
ATOM 21553 O O . LYS A 1 69 ? -15.043 0.634 -2.855 1.00 0.00 69 LYS B O 15
ATOM 21572 N N . SER A 1 70 ? -13.224 1.948 -2.988 1.00 0.00 70 SER B N 15
ATOM 21573 C CA . SER A 1 70 ? -12.654 1.253 -4.133 1.00 0.00 70 SER B CA 15
ATOM 21574 C C . SER A 1 70 ? -12.124 -0.111 -3.695 1.00 0.00 70 SER B C 15
ATOM 21575 O O . SER A 1 70 ? -12.015 -1.031 -4.505 1.00 0.00 70 SER B O 15
ATOM 21583 N N . THR A 1 71 ? -11.817 -0.217 -2.401 1.00 0.00 71 THR B N 15
ATOM 21584 C CA . THR A 1 71 ? -11.408 -1.452 -1.755 1.00 0.00 71 THR B CA 15
ATOM 21585 C C . THR A 1 71 ? -10.111 -2.001 -2.346 1.00 0.00 71 THR B C 15
ATOM 21586 O O . THR A 1 71 ? -10.074 -2.540 -3.456 1.00 0.00 71 THR B O 15
ATOM 21597 N N . VAL A 1 72 ? -9.046 -1.871 -1.566 1.00 0.00 72 VAL B N 15
ATOM 21598 C CA . VAL A 1 72 ? -7.696 -2.132 -2.042 1.00 0.00 72 VAL B CA 15
ATOM 21599 C C . VAL A 1 72 ? -7.483 -3.592 -2.430 1.00 0.00 72 VAL B C 15
ATOM 21600 O O . VAL A 1 72 ? -6.523 -3.908 -3.120 1.00 0.00 72 VAL B O 15
ATOM 21613 N N . GLY A 1 73 ? -8.372 -4.473 -1.991 1.00 0.00 73 GLY B N 15
ATOM 21614 C CA . GLY A 1 73 ? -8.243 -5.880 -2.319 1.00 0.00 73 GLY B CA 15
ATOM 21615 C C . GLY A 1 73 ? -8.227 -6.122 -3.816 1.00 0.00 73 GLY B C 15
ATOM 21616 O O . GLY A 1 73 ? -7.352 -6.815 -4.335 1.00 0.00 73 GLY B O 15
ATOM 21620 N N . ASN A 1 74 ? -9.182 -5.521 -4.512 1.00 0.00 74 ASN B N 15
ATOM 21621 C CA . ASN A 1 74 ? -9.283 -5.673 -5.959 1.00 0.00 74 ASN B CA 15
ATOM 21622 C C . ASN A 1 74 ? -8.215 -4.844 -6.660 1.00 0.00 74 ASN B C 15
ATOM 21623 O O . ASN A 1 74 ? -7.755 -5.184 -7.754 1.00 0.00 74 ASN B O 15
ATOM 21634 N N . ILE A 1 75 ? -7.816 -3.752 -6.028 1.00 0.00 75 ILE B N 15
ATOM 21635 C CA . ILE A 1 75 ? -6.824 -2.863 -6.617 1.00 0.00 75 ILE B CA 15
ATOM 21636 C C . ILE A 1 75 ? -5.440 -3.496 -6.566 1.00 0.00 75 ILE B C 15
ATOM 21637 O O . ILE A 1 75 ? -4.721 -3.511 -7.562 1.00 0.00 75 ILE B O 15
ATOM 21653 N N . SER A 1 76 ? -5.086 -4.016 -5.393 1.00 0.00 76 SER B N 15
ATOM 21654 C CA . SER A 1 76 ? -3.779 -4.653 -5.167 1.00 0.00 76 SER B CA 15
ATOM 21655 C C . SER A 1 76 ? -3.499 -5.717 -6.222 1.00 0.00 76 SER B C 15
ATOM 21656 O O . SER A 1 76 ? -2.353 -5.905 -6.643 1.00 0.00 76 SER B O 15
ATOM 21664 N N . ASN A 1 77 ? -4.558 -6.403 -6.635 1.00 0.00 77 ASN B N 15
ATOM 21665 C CA . ASN A 1 77 ? -4.499 -7.351 -7.743 1.00 0.00 77 ASN B CA 15
ATOM 21666 C C . ASN A 1 77 ? -3.801 -6.725 -8.936 1.00 0.00 77 ASN B C 15
ATOM 21667 O O . ASN A 1 77 ? -2.787 -7.221 -9.428 1.00 0.00 77 ASN B O 15
ATOM 21678 N N . ASP A 1 78 ? -4.366 -5.621 -9.381 1.00 0.00 78 ASP B N 15
ATOM 21679 C CA . ASP A 1 78 ? -3.837 -4.887 -10.530 1.00 0.00 78 ASP B CA 15
ATOM 21680 C C . ASP A 1 78 ? -2.511 -4.194 -10.223 1.00 0.00 78 ASP B C 15
ATOM 21681 O O . ASP A 1 78 ? -1.644 -4.120 -11.084 1.00 0.00 78 ASP B O 15
ATOM 21690 N N . ILE A 1 79 ? -2.353 -3.691 -9.005 1.00 0.00 79 ILE B N 15
ATOM 21691 C CA . ILE A 1 79 ? -1.126 -3.004 -8.599 1.00 0.00 79 ILE B CA 15
ATOM 21692 C C . ILE A 1 79 ? 0.097 -3.905 -8.735 1.00 0.00 79 ILE B C 15
ATOM 21693 O O . ILE A 1 79 ? 1.219 -3.442 -8.936 1.00 0.00 79 ILE B O 15
ATOM 21709 N N . ASN A 1 80 ? -0.140 -5.204 -8.663 1.00 0.00 80 ASN B N 15
ATOM 21710 C CA . ASN A 1 80 ? 0.925 -6.196 -8.823 1.00 0.00 80 ASN B CA 15
ATOM 21711 C C . ASN A 1 80 ? 1.461 -6.253 -10.262 1.00 0.00 80 ASN B C 15
ATOM 21712 O O . ASN A 1 80 ? 2.298 -7.098 -10.582 1.00 0.00 80 ASN B O 15
ATOM 21723 N N . LYS A 1 81 ? 0.976 -5.361 -11.126 1.00 0.00 81 LYS B N 15
ATOM 21724 C CA . LYS A 1 81 ? 1.472 -5.267 -12.497 1.00 0.00 81 LYS B CA 15
ATOM 21725 C C . LYS A 1 81 ? 2.369 -4.037 -12.658 1.00 0.00 81 LYS B C 15
ATOM 21726 O O . LYS A 1 81 ? 2.913 -3.783 -13.731 1.00 0.00 81 LYS B O 15
ATOM 21745 N N . LEU A 1 82 ? 2.529 -3.286 -11.575 1.00 0.00 82 LEU B N 15
ATOM 21746 C CA . LEU A 1 82 ? 3.170 -1.972 -11.626 1.00 0.00 82 LEU B CA 15
ATOM 21747 C C . LEU A 1 82 ? 4.684 -2.079 -11.669 1.00 0.00 82 LEU B C 15
ATOM 21748 O O . LEU A 1 82 ? 5.379 -1.074 -11.817 1.00 0.00 82 LEU B O 15
ATOM 21764 N N . ASN A 1 83 ? 5.180 -3.308 -11.561 1.00 0.00 83 ASN B N 15
ATOM 21765 C CA . ASN A 1 83 ? 6.597 -3.558 -11.375 1.00 0.00 83 ASN B CA 15
ATOM 21766 C C . ASN A 1 83 ? 7.072 -2.743 -10.180 1.00 0.00 83 ASN B C 15
ATOM 21767 O O . ASN A 1 83 ? 7.950 -1.888 -10.293 1.00 0.00 83 ASN B O 15
ATOM 21778 N N . ILE A 1 84 ? 6.448 -3.010 -9.039 1.00 0.00 84 ILE B N 15
ATOM 21779 C CA . ILE A 1 84 ? 6.697 -2.268 -7.815 1.00 0.00 84 ILE B CA 15
ATOM 21780 C C . ILE A 1 84 ? 8.171 -2.315 -7.435 1.00 0.00 84 ILE B C 15
ATOM 21781 O O . ILE A 1 84 ? 8.903 -3.225 -7.834 1.00 0.00 84 ILE B O 15
ATOM 21797 N N . LYS A 1 85 ? 8.600 -1.325 -6.680 1.00 0.00 85 LYS B N 15
ATOM 21798 C CA . LYS A 1 85 ? 9.989 -1.226 -6.273 1.00 0.00 85 LYS B CA 15
ATOM 21799 C C . LYS A 1 85 ? 10.097 -0.890 -4.805 1.00 0.00 85 LYS B C 15
ATOM 21800 O O . LYS A 1 85 ? 9.104 -0.857 -4.081 1.00 0.00 85 LYS B O 15
ATOM 21819 N N . GLY A 1 86 ? 11.310 -0.615 -4.397 1.00 0.00 86 GLY B N 15
ATOM 21820 C CA . GLY A 1 86 ? 11.573 -0.272 -3.014 1.00 0.00 86 GLY B CA 15
ATOM 21821 C C . GLY A 1 86 ? 12.747 0.675 -2.892 1.00 0.00 86 GLY B C 15
ATOM 21822 O O . GLY A 1 86 ? 13.883 0.297 -3.179 1.00 0.00 86 GLY B O 15
ATOM 21826 N N . MET A 1 87 ? 12.473 1.907 -2.470 1.00 0.00 87 MET B N 15
ATOM 21827 C CA . MET A 1 87 ? 13.488 2.910 -2.312 1.00 0.00 87 MET B CA 15
ATOM 21828 C C . MET A 1 87 ? 12.992 4.020 -1.382 1.00 0.00 87 MET B C 15
ATOM 21829 O O . MET A 1 87 ? 13.379 4.078 -0.218 1.00 0.00 87 MET B O 15
ATOM 21843 N N . TYR A 1 88 ? 12.128 4.892 -1.899 1.00 0.00 88 TYR B N 15
ATOM 21844 C CA . TYR A 1 88 ? 11.558 5.963 -1.105 1.00 0.00 88 TYR B CA 15
ATOM 21845 C C . TYR A 1 88 ? 10.046 5.812 -1.083 1.00 0.00 88 TYR B C 15
ATOM 21846 O O . TYR A 1 88 ? 9.351 6.244 -2.005 1.00 0.00 88 TYR B O 15
ATOM 21864 N N . ILE A 1 89 ? 9.556 5.146 -0.053 1.00 0.00 89 ILE B N 15
ATOM 21865 C CA . ILE A 1 89 ? 8.134 4.868 0.080 1.00 0.00 89 ILE B CA 15
ATOM 21866 C C . ILE A 1 89 ? 7.464 5.907 0.969 1.00 0.00 89 ILE B C 15
ATOM 21867 O O . ILE A 1 89 ? 7.941 6.195 2.068 1.00 0.00 89 ILE B O 15
ATOM 21883 N N . GLU A 1 90 ? 6.360 6.465 0.496 1.00 0.00 90 GLU B N 15
ATOM 21884 C CA . GLU A 1 90 ? 5.604 7.438 1.271 1.00 0.00 90 GLU B CA 15
ATOM 21885 C C . GLU A 1 90 ? 4.158 7.010 1.444 1.00 0.00 90 GLU B C 15
ATOM 21886 O O . GLU A 1 90 ? 3.619 6.256 0.632 1.00 0.00 90 GLU B O 15
ATOM 21898 N N . ILE A 1 91 ? 3.544 7.507 2.507 1.00 0.00 91 ILE B N 15
ATOM 21899 C CA . ILE A 1 91 ? 2.152 7.232 2.816 1.00 0.00 91 ILE B CA 15
ATOM 21900 C C . ILE A 1 91 ? 1.468 8.510 3.274 1.00 0.00 91 ILE B C 15
ATOM 21901 O O . ILE A 1 91 ? 1.945 9.175 4.197 1.00 0.00 91 ILE B O 15
ATOM 21917 N N . LYS A 1 92 ? 0.360 8.855 2.632 1.00 0.00 92 LYS B N 15
ATOM 21918 C CA . LYS A 1 92 ? -0.374 10.068 2.971 1.00 0.00 92 LYS B CA 15
ATOM 21919 C C . LYS A 1 92 ? -1.693 10.142 2.220 1.00 0.00 92 LYS B C 15
ATOM 21920 O O . LYS A 1 92 ? -1.920 9.405 1.262 1.00 0.00 92 LYS B O 15
ATOM 21939 N N . GLN A 1 93 ? -2.536 11.063 2.657 1.00 0.00 93 GLN B N 15
ATOM 21940 C CA . GLN A 1 93 ? -3.841 11.287 2.064 1.00 0.00 93 GLN B CA 15
ATOM 21941 C C . GLN A 1 93 ? -3.781 12.434 1.066 1.00 0.00 93 GLN B C 15
ATOM 21942 O O . GLN A 1 93 ? -2.951 13.338 1.185 1.00 0.00 93 GLN B O 15
ATOM 21956 N N . ILE A 1 94 ? -4.653 12.377 0.081 1.00 0.00 94 ILE B N 15
ATOM 21957 C CA . ILE A 1 94 ? -4.715 13.381 -0.959 1.00 0.00 94 ILE B CA 15
ATOM 21958 C C . ILE A 1 94 ? -6.052 14.113 -0.934 1.00 0.00 94 ILE B C 15
ATOM 21959 O O . ILE A 1 94 ? -6.082 15.264 -0.451 1.00 0.00 94 ILE B O 15
ATOM 21976 N N . ASP A 1 1 ? 21.518 10.639 14.542 1.00 0.00 1 ASP B N 16
ATOM 21977 C CA . ASP A 1 1 ? 22.530 9.555 14.524 1.00 0.00 1 ASP B CA 16
ATOM 21978 C C . ASP A 1 1 ? 21.937 8.244 14.005 1.00 0.00 1 ASP B C 16
ATOM 21979 O O . ASP A 1 1 ? 22.513 7.601 13.130 1.00 0.00 1 ASP B O 16
ATOM 21990 N N . ASN A 1 2 ? 20.774 7.859 14.520 1.00 0.00 2 ASN B N 16
ATOM 21991 C CA . ASN A 1 2 ? 20.187 6.559 14.202 1.00 0.00 2 ASN B CA 16
ATOM 21992 C C . ASN A 1 2 ? 19.554 6.556 12.812 1.00 0.00 2 ASN B C 16
ATOM 21993 O O . ASN A 1 2 ? 19.533 5.531 12.130 1.00 0.00 2 ASN B O 16
ATOM 22004 N N . GLN A 1 3 ? 19.059 7.716 12.389 1.00 0.00 3 GLN B N 16
ATOM 22005 C CA . GLN A 1 3 ? 18.415 7.855 11.084 1.00 0.00 3 GLN B CA 16
ATOM 22006 C C . GLN A 1 3 ? 19.392 7.580 9.936 1.00 0.00 3 GLN B C 16
ATOM 22007 O O . GLN A 1 3 ? 18.979 7.359 8.797 1.00 0.00 3 GLN B O 16
ATOM 22021 N N . LYS A 1 4 ? 20.685 7.584 10.243 1.00 0.00 4 LYS B N 16
ATOM 22022 C CA . LYS A 1 4 ? 21.717 7.349 9.265 1.00 0.00 4 LYS B CA 16
ATOM 22023 C C . LYS A 1 4 ? 21.756 5.875 8.854 1.00 0.00 4 LYS B C 16
ATOM 22024 O O . LYS A 1 4 ? 22.296 5.523 7.807 1.00 0.00 4 LYS B O 16
ATOM 22043 N N . ALA A 1 5 ? 21.174 5.016 9.678 1.00 0.00 5 ALA B N 16
ATOM 22044 C CA . ALA A 1 5 ? 21.138 3.591 9.385 1.00 0.00 5 ALA B CA 16
ATOM 22045 C C . ALA A 1 5 ? 19.735 3.165 8.966 1.00 0.00 5 ALA B C 16
ATOM 22046 O O . ALA A 1 5 ? 19.431 1.974 8.881 1.00 0.00 5 ALA B O 16
ATOM 22053 N N . LEU A 1 6 ? 18.881 4.151 8.719 1.00 0.00 6 LEU B N 16
ATOM 22054 C CA . LEU A 1 6 ? 17.509 3.895 8.302 1.00 0.00 6 LEU B CA 16
ATOM 22055 C C . LEU A 1 6 ? 17.254 4.483 6.921 1.00 0.00 6 LEU B C 16
ATOM 22056 O O . LEU A 1 6 ? 16.112 4.740 6.543 1.00 0.00 6 LEU B O 16
ATOM 22072 N N . GLU A 1 7 ? 18.324 4.693 6.168 1.00 0.00 7 GLU B N 16
ATOM 22073 C CA . GLU A 1 7 ? 18.226 5.330 4.866 1.00 0.00 7 GLU B CA 16
ATOM 22074 C C . GLU A 1 7 ? 17.537 4.420 3.850 1.00 0.00 7 GLU B C 16
ATOM 22075 O O . GLU A 1 7 ? 16.735 4.876 3.035 1.00 0.00 7 GLU B O 16
ATOM 22087 N N . GLU A 1 8 ? 17.856 3.135 3.895 1.00 0.00 8 GLU B N 16
ATOM 22088 C CA . GLU A 1 8 ? 17.211 2.164 3.040 1.00 0.00 8 GLU B CA 16
ATOM 22089 C C . GLU A 1 8 ? 15.952 1.648 3.696 1.00 0.00 8 GLU B C 16
ATOM 22090 O O . GLU A 1 8 ? 14.969 1.293 3.040 1.00 0.00 8 GLU B O 16
ATOM 22102 N N . GLN A 1 9 ? 16.008 1.634 5.001 1.00 0.00 9 GLN B N 16
ATOM 22103 C CA . GLN A 1 9 ? 14.907 1.167 5.828 1.00 0.00 9 GLN B CA 16
ATOM 22104 C C . GLN A 1 9 ? 13.857 2.256 5.994 1.00 0.00 9 GLN B C 16
ATOM 22105 O O . GLN A 1 9 ? 13.689 2.817 7.077 1.00 0.00 9 GLN B O 16
ATOM 22119 N N . MET A 1 10 ? 13.169 2.561 4.904 1.00 0.00 10 MET B N 16
ATOM 22120 C CA . MET A 1 10 ? 12.088 3.536 4.922 1.00 0.00 10 MET B CA 16
ATOM 22121 C C . MET A 1 10 ? 10.935 3.015 5.768 1.00 0.00 10 MET B C 16
ATOM 22122 O O . MET A 1 10 ? 10.597 1.840 5.684 1.00 0.00 10 MET B O 16
ATOM 22136 N N . ASN A 1 11 ? 10.358 3.918 6.575 1.00 0.00 11 ASN B N 16
ATOM 22137 C CA . ASN A 1 11 ? 9.219 3.655 7.478 1.00 0.00 11 ASN B CA 16
ATOM 22138 C C . ASN A 1 11 ? 8.138 2.748 6.875 1.00 0.00 11 ASN B C 16
ATOM 22139 O O . ASN A 1 11 ? 7.336 2.145 7.593 1.00 0.00 11 ASN B O 16
ATOM 22150 N N . SER A 1 12 ? 8.135 2.657 5.563 1.00 0.00 12 SER B N 16
ATOM 22151 C CA . SER A 1 12 ? 7.221 1.814 4.821 1.00 0.00 12 SER B CA 16
ATOM 22152 C C . SER A 1 12 ? 7.364 0.330 5.192 1.00 0.00 12 SER B C 16
ATOM 22153 O O . SER A 1 12 ? 6.562 -0.483 4.736 1.00 0.00 12 SER B O 16
ATOM 22161 N N . ILE A 1 13 ? 8.375 -0.021 6.005 1.00 0.00 13 ILE B N 16
ATOM 22162 C CA . ILE A 1 13 ? 8.639 -1.419 6.343 1.00 0.00 13 ILE B CA 16
ATOM 22163 C C . ILE A 1 13 ? 7.370 -2.152 6.765 1.00 0.00 13 ILE B C 16
ATOM 22164 O O . ILE A 1 13 ? 6.958 -3.124 6.138 1.00 0.00 13 ILE B O 16
ATOM 22180 N N . ASN A 1 14 ? 6.773 -1.688 7.851 1.00 0.00 14 ASN B N 16
ATOM 22181 C CA . ASN A 1 14 ? 5.585 -2.315 8.402 1.00 0.00 14 ASN B CA 16
ATOM 22182 C C . ASN A 1 14 ? 4.354 -1.468 8.132 1.00 0.00 14 ASN B C 16
ATOM 22183 O O . ASN A 1 14 ? 3.226 -1.965 8.169 1.00 0.00 14 ASN B O 16
ATOM 22194 N N . SER A 1 15 ? 4.586 -0.187 7.866 1.00 0.00 15 SER B N 16
ATOM 22195 C CA . SER A 1 15 ? 3.516 0.776 7.680 1.00 0.00 15 SER B CA 16
ATOM 22196 C C . SER A 1 15 ? 2.528 0.303 6.620 1.00 0.00 15 SER B C 16
ATOM 22197 O O . SER A 1 15 ? 1.326 0.459 6.785 1.00 0.00 15 SER B O 16
ATOM 22205 N N . VAL A 1 16 ? 3.039 -0.318 5.560 1.00 0.00 16 VAL B N 16
ATOM 22206 C CA . VAL A 1 16 ? 2.192 -0.748 4.444 1.00 0.00 16 VAL B CA 16
ATOM 22207 C C . VAL A 1 16 ? 1.084 -1.681 4.920 1.00 0.00 16 VAL B C 16
ATOM 22208 O O . VAL A 1 16 ? -0.072 -1.556 4.507 1.00 0.00 16 VAL B O 16
ATOM 22221 N N . ASN A 1 17 ? 1.441 -2.596 5.815 1.00 0.00 17 ASN B N 16
ATOM 22222 C CA . ASN A 1 17 ? 0.506 -3.599 6.303 1.00 0.00 17 ASN B CA 16
ATOM 22223 C C . ASN A 1 17 ? -0.596 -2.950 7.127 1.00 0.00 17 ASN B C 16
ATOM 22224 O O . ASN A 1 17 ? -1.766 -3.304 7.006 1.00 0.00 17 ASN B O 16
ATOM 22235 N N . ASP A 1 18 ? -0.214 -1.991 7.957 1.00 0.00 18 ASP B N 16
ATOM 22236 C CA . ASP A 1 18 ? -1.161 -1.295 8.813 1.00 0.00 18 ASP B CA 16
ATOM 22237 C C . ASP A 1 18 ? -1.977 -0.284 8.016 1.00 0.00 18 ASP B C 16
ATOM 22238 O O . ASP A 1 18 ? -3.175 -0.123 8.245 1.00 0.00 18 ASP B O 16
ATOM 22247 N N . LYS A 1 19 ? -1.316 0.388 7.081 1.00 0.00 19 LYS B N 16
ATOM 22248 C CA . LYS A 1 19 ? -1.952 1.415 6.259 1.00 0.00 19 LYS B CA 16
ATOM 22249 C C . LYS A 1 19 ? -3.146 0.887 5.485 1.00 0.00 19 LYS B C 16
ATOM 22250 O O . LYS A 1 19 ? -4.280 1.300 5.714 1.00 0.00 19 LYS B O 16
ATOM 22269 N N . LEU A 1 20 ? -2.863 -0.004 4.558 1.00 0.00 20 LEU B N 16
ATOM 22270 C CA . LEU A 1 20 ? -3.888 -0.599 3.697 1.00 0.00 20 LEU B CA 16
ATOM 22271 C C . LEU A 1 20 ? -4.969 -1.334 4.502 1.00 0.00 20 LEU B C 16
ATOM 22272 O O . LEU A 1 20 ? -6.097 -1.501 4.033 1.00 0.00 20 LEU B O 16
ATOM 22288 N N . ASN A 1 21 ? -4.637 -1.748 5.718 1.00 0.00 21 ASN B N 16
ATOM 22289 C CA . ASN A 1 21 ? -5.578 -2.476 6.560 1.00 0.00 21 ASN B CA 16
ATOM 22290 C C . ASN A 1 21 ? -6.444 -1.512 7.357 1.00 0.00 21 ASN B C 16
ATOM 22291 O O . ASN A 1 21 ? -6.199 -1.243 8.534 1.00 0.00 21 ASN B O 16
ATOM 22302 N N . LYS A 1 22 ? -7.447 -0.985 6.690 1.00 0.00 22 LYS B N 16
ATOM 22303 C CA . LYS A 1 22 ? -8.406 -0.078 7.316 1.00 0.00 22 LYS B CA 16
ATOM 22304 C C . LYS A 1 22 ? -9.813 -0.649 7.257 1.00 0.00 22 LYS B C 16
ATOM 22305 O O . LYS A 1 22 ? -10.782 0.079 7.047 1.00 0.00 22 LYS B O 16
ATOM 22324 N N . GLY A 1 23 ? -9.915 -1.955 7.420 1.00 0.00 23 GLY B N 16
ATOM 22325 C CA . GLY A 1 23 ? -11.211 -2.606 7.380 1.00 0.00 23 GLY B CA 16
ATOM 22326 C C . GLY A 1 23 ? -11.713 -2.717 5.966 1.00 0.00 23 GLY B C 16
ATOM 22327 O O . GLY A 1 23 ? -12.762 -2.172 5.619 1.00 0.00 23 GLY B O 16
ATOM 22331 N N . LYS A 1 24 ? -10.942 -3.398 5.137 1.00 0.00 24 LYS B N 16
ATOM 22332 C CA . LYS A 1 24 ? -11.268 -3.537 3.735 1.00 0.00 24 LYS B CA 16
ATOM 22333 C C . LYS A 1 24 ? -11.300 -5.002 3.363 1.00 0.00 24 LYS B C 16
ATOM 22334 O O . LYS A 1 24 ? -11.351 -5.864 4.237 1.00 0.00 24 LYS B O 16
ATOM 22353 N N . GLY A 1 25 ? -11.247 -5.277 2.070 1.00 0.00 25 GLY B N 16
ATOM 22354 C CA . GLY A 1 25 ? -11.268 -6.650 1.608 1.00 0.00 25 GLY B CA 16
ATOM 22355 C C . GLY A 1 25 ? -10.185 -7.473 2.284 1.00 0.00 25 GLY B C 16
ATOM 22356 O O . GLY A 1 25 ? -9.078 -6.977 2.486 1.00 0.00 25 GLY B O 16
ATOM 22360 N N . LYS A 1 26 ? -10.505 -8.714 2.646 1.00 0.00 26 LYS B N 16
ATOM 22361 C CA . LYS A 1 26 ? -9.569 -9.561 3.382 1.00 0.00 26 LYS B CA 16
ATOM 22362 C C . LYS A 1 26 ? -8.325 -9.798 2.553 1.00 0.00 26 LYS B C 16
ATOM 22363 O O . LYS A 1 26 ? -8.359 -10.536 1.576 1.00 0.00 26 LYS B O 16
ATOM 22382 N N . LEU A 1 27 ? -7.237 -9.178 2.952 1.00 0.00 27 LEU B N 16
ATOM 22383 C CA . LEU A 1 27 ? -6.072 -9.100 2.146 1.00 0.00 27 LEU B CA 16
ATOM 22384 C C . LEU A 1 27 ? -4.864 -9.634 2.924 1.00 0.00 27 LEU B C 16
ATOM 22385 O O . LEU A 1 27 ? -4.572 -9.165 4.025 1.00 0.00 27 LEU B O 16
ATOM 22401 N N . SER A 1 28 ? -4.198 -10.644 2.373 1.00 0.00 28 SER B N 16
ATOM 22402 C CA . SER A 1 28 ? -3.030 -11.251 3.018 1.00 0.00 28 SER B CA 16
ATOM 22403 C C . SER A 1 28 ? -1.741 -10.746 2.376 1.00 0.00 28 SER B C 16
ATOM 22404 O O . SER A 1 28 ? -1.351 -11.214 1.304 1.00 0.00 28 SER B O 16
ATOM 22412 N N . LEU A 1 29 ? -1.073 -9.811 3.041 1.00 0.00 29 LEU B N 16
ATOM 22413 C CA . LEU A 1 29 ? 0.056 -9.104 2.447 1.00 0.00 29 LEU B CA 16
ATOM 22414 C C . LEU A 1 29 ? 1.382 -9.792 2.722 1.00 0.00 29 LEU B C 16
ATOM 22415 O O . LEU A 1 29 ? 1.572 -10.461 3.738 1.00 0.00 29 LEU B O 16
ATOM 22431 N N . SER A 1 30 ? 2.283 -9.597 1.788 1.00 0.00 30 SER B N 16
ATOM 22432 C CA . SER A 1 30 ? 3.654 -10.026 1.879 1.00 0.00 30 SER B CA 16
ATOM 22433 C C . SER A 1 30 ? 4.513 -9.005 1.147 1.00 0.00 30 SER B C 16
ATOM 22434 O O . SER A 1 30 ? 4.045 -8.381 0.190 1.00 0.00 30 SER B O 16
ATOM 22442 N N . MET A 1 31 ? 5.749 -8.821 1.572 1.00 0.00 31 MET B N 16
ATOM 22443 C CA . MET A 1 31 ? 6.588 -7.795 0.973 1.00 0.00 31 MET B CA 16
ATOM 22444 C C . MET A 1 31 ? 7.853 -8.382 0.368 1.00 0.00 31 MET B C 16
ATOM 22445 O O . MET A 1 31 ? 8.249 -9.505 0.681 1.00 0.00 31 MET B O 16
ATOM 22459 N N . ASN A 1 32 ? 8.456 -7.608 -0.519 1.00 0.00 32 ASN B N 16
ATOM 22460 C CA . ASN A 1 32 ? 9.686 -7.994 -1.203 1.00 0.00 32 ASN B CA 16
ATOM 22461 C C . ASN A 1 32 ? 10.369 -6.735 -1.722 1.00 0.00 32 ASN B C 16
ATOM 22462 O O . ASN A 1 32 ? 9.914 -6.146 -2.702 1.00 0.00 32 ASN B O 16
ATOM 22473 N N . GLY A 1 33 ? 11.441 -6.310 -1.063 1.00 0.00 33 GLY B N 16
ATOM 22474 C CA . GLY A 1 33 ? 11.997 -5.000 -1.353 1.00 0.00 33 GLY B CA 16
ATOM 22475 C C . GLY A 1 33 ? 11.082 -3.934 -0.815 1.00 0.00 33 GLY B C 16
ATOM 22476 O O . GLY A 1 33 ? 11.111 -3.617 0.377 1.00 0.00 33 GLY B O 16
ATOM 22480 N N . ASN A 1 34 ? 10.253 -3.399 -1.686 1.00 0.00 34 ASN B N 16
ATOM 22481 C CA . ASN A 1 34 ? 9.155 -2.551 -1.271 1.00 0.00 34 ASN B CA 16
ATOM 22482 C C . ASN A 1 34 ? 7.909 -2.913 -2.059 1.00 0.00 34 ASN B C 16
ATOM 22483 O O . ASN A 1 34 ? 6.968 -2.126 -2.155 1.00 0.00 34 ASN B O 16
ATOM 22494 N N . GLN A 1 35 ? 7.907 -4.118 -2.628 1.00 0.00 35 GLN B N 16
ATOM 22495 C CA . GLN A 1 35 ? 6.742 -4.616 -3.332 1.00 0.00 35 GLN B CA 16
ATOM 22496 C C . GLN A 1 35 ? 5.709 -5.090 -2.344 1.00 0.00 35 GLN B C 16
ATOM 22497 O O . GLN A 1 35 ? 6.035 -5.484 -1.221 1.00 0.00 35 GLN B O 16
ATOM 22511 N N . LEU A 1 36 ? 4.472 -5.082 -2.775 1.00 0.00 36 LEU B N 16
ATOM 22512 C CA . LEU A 1 36 ? 3.391 -5.544 -1.945 1.00 0.00 36 LEU B CA 16
ATOM 22513 C C . LEU A 1 36 ? 2.603 -6.597 -2.695 1.00 0.00 36 LEU B C 16
ATOM 22514 O O . LEU A 1 36 ? 2.031 -6.338 -3.750 1.00 0.00 36 LEU B O 16
ATOM 22530 N N . LYS A 1 37 ? 2.608 -7.791 -2.153 1.00 0.00 37 LYS B N 16
ATOM 22531 C CA . LYS A 1 37 ? 1.915 -8.905 -2.759 1.00 0.00 37 LYS B CA 16
ATOM 22532 C C . LYS A 1 37 ? 0.892 -9.433 -1.777 1.00 0.00 37 LYS B C 16
ATOM 22533 O O . LYS A 1 37 ? 1.201 -9.634 -0.608 1.00 0.00 37 LYS B O 16
ATOM 22552 N N . ALA A 1 38 ? -0.315 -9.658 -2.241 1.00 0.00 38 ALA B N 16
ATOM 22553 C CA . ALA A 1 38 ? -1.413 -9.960 -1.342 1.00 0.00 38 ALA B CA 16
ATOM 22554 C C . ALA A 1 38 ? -2.597 -10.588 -2.068 1.00 0.00 38 ALA B C 16
ATOM 22555 O O . ALA A 1 38 ? -2.827 -10.316 -3.246 1.00 0.00 38 ALA B O 16
ATOM 22562 N N . THR A 1 39 ? -3.342 -11.422 -1.351 1.00 0.00 39 THR B N 16
ATOM 22563 C CA . THR A 1 39 ? -4.544 -12.047 -1.881 1.00 0.00 39 THR B CA 16
ATOM 22564 C C . THR A 1 39 ? -5.761 -11.492 -1.154 1.00 0.00 39 THR B C 16
ATOM 22565 O O . THR A 1 39 ? -5.662 -11.146 0.022 1.00 0.00 39 THR B O 16
ATOM 22576 N N . SER A 1 40 ? -6.900 -11.395 -1.831 1.00 0.00 40 SER B N 16
ATOM 22577 C CA . SER A 1 40 ? -8.033 -10.690 -1.257 1.00 0.00 40 SER B CA 16
ATOM 22578 C C . SER A 1 40 ? -9.365 -11.425 -1.392 1.00 0.00 40 SER B C 16
ATOM 22579 O O . SER A 1 40 ? -9.617 -12.137 -2.369 1.00 0.00 40 SER B O 16
ATOM 22587 N N . SER A 1 41 ? -10.202 -11.238 -0.380 1.00 0.00 41 SER B N 16
ATOM 22588 C CA . SER A 1 41 ? -11.602 -11.623 -0.427 1.00 0.00 41 SER B CA 16
ATOM 22589 C C . SER A 1 41 ? -12.453 -10.368 -0.251 1.00 0.00 41 SER B C 16
ATOM 22590 O O . SER A 1 41 ? -11.948 -9.331 0.176 1.00 0.00 41 SER B O 16
ATOM 22598 N N . ASN A 1 42 ? -13.735 -10.459 -0.560 1.00 0.00 42 ASN B N 16
ATOM 22599 C CA . ASN A 1 42 ? -14.590 -9.279 -0.586 1.00 0.00 42 ASN B CA 16
ATOM 22600 C C . ASN A 1 42 ? -15.647 -9.342 0.501 1.00 0.00 42 ASN B C 16
ATOM 22601 O O . ASN A 1 42 ? -16.655 -8.635 0.452 1.00 0.00 42 ASN B O 16
ATOM 22612 N N . ALA A 1 43 ? -15.403 -10.186 1.487 1.00 0.00 43 ALA B N 16
ATOM 22613 C CA . ALA A 1 43 ? -16.356 -10.393 2.573 1.00 0.00 43 ALA B CA 16
ATOM 22614 C C . ALA A 1 43 ? -16.532 -9.147 3.428 1.00 0.00 43 ALA B C 16
ATOM 22615 O O . ALA A 1 43 ? -17.617 -8.572 3.502 1.00 0.00 43 ALA B O 16
ATOM 22622 N N . GLY A 1 44 ? -15.451 -8.725 4.039 1.00 0.00 44 GLY B N 16
ATOM 22623 C CA . GLY A 1 44 ? -15.496 -7.590 4.940 1.00 0.00 44 GLY B CA 16
ATOM 22624 C C . GLY A 1 44 ? -14.781 -6.391 4.373 1.00 0.00 44 GLY B C 16
ATOM 22625 O O . GLY A 1 44 ? -13.896 -5.832 5.014 1.00 0.00 44 GLY B O 16
ATOM 22629 N N . TYR A 1 45 ? -15.174 -6.009 3.166 1.00 0.00 45 TYR B N 16
ATOM 22630 C CA . TYR A 1 45 ? -14.556 -4.893 2.439 1.00 0.00 45 TYR B CA 16
ATOM 22631 C C . TYR A 1 45 ? -14.752 -3.544 3.165 1.00 0.00 45 TYR B C 16
ATOM 22632 O O . TYR A 1 45 ? -15.124 -3.510 4.334 1.00 0.00 45 TYR B O 16
ATOM 22650 N N . GLY A 1 46 ? -14.499 -2.428 2.475 1.00 0.00 46 GLY B N 16
ATOM 22651 C CA . GLY A 1 46 ? -14.749 -1.135 3.069 1.00 0.00 46 GLY B CA 16
ATOM 22652 C C . GLY A 1 46 ? -16.232 -0.876 3.208 1.00 0.00 46 GLY B C 16
ATOM 22653 O O . GLY A 1 46 ? -16.923 -0.640 2.212 1.00 0.00 46 GLY B O 16
ATOM 22657 N N . ILE A 1 47 ? -16.723 -0.945 4.438 1.00 0.00 47 ILE B N 16
ATOM 22658 C CA . ILE A 1 47 ? -18.147 -0.799 4.702 1.00 0.00 47 ILE B CA 16
ATOM 22659 C C . ILE A 1 47 ? -18.611 0.597 4.318 1.00 0.00 47 ILE B C 16
ATOM 22660 O O . ILE A 1 47 ? -19.369 0.773 3.362 1.00 0.00 47 ILE B O 16
ATOM 22676 N N . SER A 1 48 ? -18.155 1.587 5.068 1.00 0.00 48 SER B N 16
ATOM 22677 C CA . SER A 1 48 ? -18.465 2.959 4.769 1.00 0.00 48 SER B CA 16
ATOM 22678 C C . SER A 1 48 ? -17.194 3.785 4.589 1.00 0.00 48 SER B C 16
ATOM 22679 O O . SER A 1 48 ? -16.655 3.861 3.483 1.00 0.00 48 SER B O 16
ATOM 22687 N N . TYR A 1 49 ? -16.706 4.376 5.683 1.00 0.00 49 TYR B N 16
ATOM 22688 C CA . TYR A 1 49 ? -15.504 5.210 5.663 1.00 0.00 49 TYR B CA 16
ATOM 22689 C C . TYR A 1 49 ? -15.637 6.350 4.661 1.00 0.00 49 TYR B C 16
ATOM 22690 O O . TYR A 1 49 ? -14.650 6.783 4.063 1.00 0.00 49 TYR B O 16
ATOM 22708 N N . GLU A 1 50 ? -16.869 6.838 4.533 1.00 0.00 50 GLU B N 16
ATOM 22709 C CA . GLU A 1 50 ? -17.250 7.875 3.565 1.00 0.00 50 GLU B CA 16
ATOM 22710 C C . GLU A 1 50 ? -16.473 7.785 2.253 1.00 0.00 50 GLU B C 16
ATOM 22711 O O . GLU A 1 50 ? -16.671 6.865 1.454 1.00 0.00 50 GLU B O 16
ATOM 22723 N N . ASP A 1 51 ? -15.594 8.752 2.044 1.00 0.00 51 ASP B N 16
ATOM 22724 C CA . ASP A 1 51 ? -14.749 8.793 0.865 1.00 0.00 51 ASP B CA 16
ATOM 22725 C C . ASP A 1 51 ? -13.440 9.492 1.193 1.00 0.00 51 ASP B C 16
ATOM 22726 O O . ASP A 1 51 ? -13.414 10.696 1.441 1.00 0.00 51 ASP B O 16
ATOM 22735 N N . LYS A 1 52 ? -12.362 8.730 1.215 1.00 0.00 52 LYS B N 16
ATOM 22736 C CA . LYS A 1 52 ? -11.049 9.274 1.519 1.00 0.00 52 LYS B CA 16
ATOM 22737 C C . LYS A 1 52 ? -10.051 8.796 0.479 1.00 0.00 52 LYS B C 16
ATOM 22738 O O . LYS A 1 52 ? -10.057 7.622 0.106 1.00 0.00 52 LYS B O 16
ATOM 22757 N N . ASN A 1 53 ? -9.218 9.701 -0.011 1.00 0.00 53 ASN B N 16
ATOM 22758 C CA . ASN A 1 53 ? -8.232 9.353 -1.019 1.00 0.00 53 ASN B CA 16
ATOM 22759 C C . ASN A 1 53 ? -6.836 9.434 -0.434 1.00 0.00 53 ASN B C 16
ATOM 22760 O O . ASN A 1 53 ? -6.506 10.379 0.285 1.00 0.00 53 ASN B O 16
ATOM 22771 N N . TRP A 1 54 ? -6.023 8.446 -0.735 1.00 0.00 54 TRP B N 16
ATOM 22772 C CA . TRP A 1 54 ? -4.628 8.484 -0.379 1.00 0.00 54 TRP B CA 16
ATOM 22773 C C . TRP A 1 54 ? -3.819 7.673 -1.383 1.00 0.00 54 TRP B C 16
ATOM 22774 O O . TRP A 1 54 ? -4.390 6.931 -2.189 1.00 0.00 54 TRP B O 16
ATOM 22795 N N . GLY A 1 55 ? -2.504 7.822 -1.355 1.00 0.00 55 GLY B N 16
ATOM 22796 C CA . GLY A 1 55 ? -1.689 7.252 -2.406 1.00 0.00 55 GLY B CA 16
ATOM 22797 C C . GLY A 1 55 ? -0.380 6.674 -1.915 1.00 0.00 55 GLY B C 16
ATOM 22798 O O . GLY A 1 55 ? 0.092 7.013 -0.828 1.00 0.00 55 GLY B O 16
ATOM 22802 N N . ILE A 1 56 ? 0.194 5.787 -2.720 1.00 0.00 56 ILE B N 16
ATOM 22803 C CA . ILE A 1 56 ? 1.532 5.279 -2.476 1.00 0.00 56 ILE B CA 16
ATOM 22804 C C . ILE A 1 56 ? 2.499 5.917 -3.474 1.00 0.00 56 ILE B C 16
ATOM 22805 O O . ILE A 1 56 ? 2.137 6.144 -4.634 1.00 0.00 56 ILE B O 16
ATOM 22821 N N . PHE A 1 57 ? 3.712 6.218 -3.029 1.00 0.00 57 PHE B N 16
ATOM 22822 C CA . PHE A 1 57 ? 4.696 6.878 -3.881 1.00 0.00 57 PHE B CA 16
ATOM 22823 C C . PHE A 1 57 ? 5.991 6.092 -3.914 1.00 0.00 57 PHE B C 16
ATOM 22824 O O . PHE A 1 57 ? 6.503 5.701 -2.866 1.00 0.00 57 PHE B O 16
ATOM 22841 N N . VAL A 1 58 ? 6.526 5.846 -5.112 1.00 0.00 58 VAL B N 16
ATOM 22842 C CA . VAL A 1 58 ? 7.731 5.055 -5.223 1.00 0.00 58 VAL B CA 16
ATOM 22843 C C . VAL A 1 58 ? 8.863 5.896 -5.794 1.00 0.00 58 VAL B C 16
ATOM 22844 O O . VAL A 1 58 ? 8.671 6.640 -6.756 1.00 0.00 58 VAL B O 16
ATOM 22857 N N . ASN A 1 59 ? 10.034 5.797 -5.163 1.00 0.00 59 ASN B N 16
ATOM 22858 C CA . ASN A 1 59 ? 11.223 6.574 -5.527 1.00 0.00 59 ASN B CA 16
ATOM 22859 C C . ASN A 1 59 ? 10.986 8.052 -5.266 1.00 0.00 59 ASN B C 16
ATOM 22860 O O . ASN A 1 59 ? 11.830 8.888 -5.579 1.00 0.00 59 ASN B O 16
ATOM 22871 N N . GLY A 1 60 ? 9.840 8.373 -4.680 1.00 0.00 60 GLY B N 16
ATOM 22872 C CA . GLY A 1 60 ? 9.478 9.747 -4.494 1.00 0.00 60 GLY B CA 16
ATOM 22873 C C . GLY A 1 60 ? 8.601 10.256 -5.620 1.00 0.00 60 GLY B C 16
ATOM 22874 O O . GLY A 1 60 ? 8.378 11.458 -5.768 1.00 0.00 60 GLY B O 16
ATOM 22878 N N . GLU A 1 61 ? 8.126 9.319 -6.420 1.00 0.00 61 GLU B N 16
ATOM 22879 C CA . GLU A 1 61 ? 7.133 9.564 -7.445 1.00 0.00 61 GLU B CA 16
ATOM 22880 C C . GLU A 1 61 ? 5.860 8.897 -6.998 1.00 0.00 61 GLU B C 16
ATOM 22881 O O . GLU A 1 61 ? 5.888 8.192 -6.019 1.00 0.00 61 GLU B O 16
ATOM 22893 N N . LYS A 1 62 ? 4.762 9.073 -7.693 1.00 0.00 62 LYS B N 16
ATOM 22894 C CA . LYS A 1 62 ? 3.570 8.316 -7.350 1.00 0.00 62 LYS B CA 16
ATOM 22895 C C . LYS A 1 62 ? 3.724 6.896 -7.860 1.00 0.00 62 LYS B C 16
ATOM 22896 O O . LYS A 1 62 ? 4.701 6.573 -8.533 1.00 0.00 62 LYS B O 16
ATOM 22915 N N . VAL A 1 63 ? 2.836 6.033 -7.432 1.00 0.00 63 VAL B N 16
ATOM 22916 C CA . VAL A 1 63 ? 2.755 4.698 -7.986 1.00 0.00 63 VAL B CA 16
ATOM 22917 C C . VAL A 1 63 ? 1.332 4.183 -7.880 1.00 0.00 63 VAL B C 16
ATOM 22918 O O . VAL A 1 63 ? 0.938 3.273 -8.605 1.00 0.00 63 VAL B O 16
ATOM 22931 N N . TYR A 1 64 ? 0.537 4.793 -7.000 1.00 0.00 64 TYR B N 16
ATOM 22932 C CA . TYR A 1 64 ? -0.811 4.294 -6.784 1.00 0.00 64 TYR B CA 16
ATOM 22933 C C . TYR A 1 64 ? -1.703 5.306 -6.081 1.00 0.00 64 TYR B C 16
ATOM 22934 O O . TYR A 1 64 ? -1.231 6.176 -5.350 1.00 0.00 64 TYR B O 16
ATOM 22952 N N . THR A 1 65 ? -2.998 5.183 -6.336 1.00 0.00 65 THR B N 16
ATOM 22953 C CA . THR A 1 65 ? -4.012 6.023 -5.717 1.00 0.00 65 THR B CA 16
ATOM 22954 C C . THR A 1 65 ? -5.315 5.234 -5.593 1.00 0.00 65 THR B C 16
ATOM 22955 O O . THR A 1 65 ? -5.760 4.619 -6.561 1.00 0.00 65 THR B O 16
ATOM 22966 N N . PHE A 1 66 ? -5.909 5.230 -4.409 1.00 0.00 66 PHE B N 16
ATOM 22967 C CA . PHE A 1 66 ? -7.129 4.499 -4.169 1.00 0.00 66 PHE B CA 16
ATOM 22968 C C . PHE A 1 66 ? -8.015 5.240 -3.192 1.00 0.00 66 PHE B C 16
ATOM 22969 O O . PHE A 1 66 ? -7.699 6.342 -2.737 1.00 0.00 66 PHE B O 16
ATOM 22986 N N . ASN A 1 67 ? -9.115 4.601 -2.874 1.00 0.00 67 ASN B N 16
ATOM 22987 C CA . ASN A 1 67 ? -10.145 5.171 -2.025 1.00 0.00 67 ASN B CA 16
ATOM 22988 C C . ASN A 1 67 ? -10.627 4.135 -1.012 1.00 0.00 67 ASN B C 16
ATOM 22989 O O . ASN A 1 67 ? -10.449 2.932 -1.223 1.00 0.00 67 ASN B O 16
ATOM 23000 N N . GLU A 1 68 ? -11.248 4.590 0.067 1.00 0.00 68 GLU B N 16
ATOM 23001 C CA . GLU A 1 68 ? -11.708 3.698 1.124 1.00 0.00 68 GLU B CA 16
ATOM 23002 C C . GLU A 1 68 ? -12.739 2.691 0.607 1.00 0.00 68 GLU B C 16
ATOM 23003 O O . GLU A 1 68 ? -12.668 1.496 0.915 1.00 0.00 68 GLU B O 16
ATOM 23015 N N . LYS A 1 69 ? -13.678 3.184 -0.186 1.00 0.00 69 LYS B N 16
ATOM 23016 C CA . LYS A 1 69 ? -14.770 2.381 -0.717 1.00 0.00 69 LYS B CA 16
ATOM 23017 C C . LYS A 1 69 ? -14.314 1.581 -1.931 1.00 0.00 69 LYS B C 16
ATOM 23018 O O . LYS A 1 69 ? -14.947 0.598 -2.319 1.00 0.00 69 LYS B O 16
ATOM 23037 N N . SER A 1 70 ? -13.222 2.020 -2.533 1.00 0.00 70 SER B N 16
ATOM 23038 C CA . SER A 1 70 ? -12.604 1.294 -3.632 1.00 0.00 70 SER B CA 16
ATOM 23039 C C . SER A 1 70 ? -11.992 -0.008 -3.102 1.00 0.00 70 SER B C 16
ATOM 23040 O O . SER A 1 70 ? -11.754 -0.944 -3.864 1.00 0.00 70 SER B O 16
ATOM 23048 N N . THR A 1 71 ? -11.788 -0.054 -1.781 1.00 0.00 71 THR B N 16
ATOM 23049 C CA . THR A 1 71 ? -11.414 -1.256 -1.050 1.00 0.00 71 THR B CA 16
ATOM 23050 C C . THR A 1 71 ? -10.136 -1.913 -1.577 1.00 0.00 71 THR B C 16
ATOM 23051 O O . THR A 1 71 ? -10.131 -2.589 -2.613 1.00 0.00 71 THR B O 16
ATOM 23062 N N . VAL A 1 72 ? -9.067 -1.744 -0.802 1.00 0.00 72 VAL B N 16
ATOM 23063 C CA . VAL A 1 72 ? -7.714 -2.127 -1.206 1.00 0.00 72 VAL B CA 16
ATOM 23064 C C . VAL A 1 72 ? -7.588 -3.606 -1.567 1.00 0.00 72 VAL B C 16
ATOM 23065 O O . VAL A 1 72 ? -6.608 -4.006 -2.180 1.00 0.00 72 VAL B O 16
ATOM 23078 N N . GLY A 1 73 ? -8.573 -4.412 -1.193 1.00 0.00 73 GLY B N 16
ATOM 23079 C CA . GLY A 1 73 ? -8.541 -5.818 -1.538 1.00 0.00 73 GLY B CA 16
ATOM 23080 C C . GLY A 1 73 ? -8.372 -6.033 -3.032 1.00 0.00 73 GLY B C 16
ATOM 23081 O O . GLY A 1 73 ? -7.463 -6.742 -3.470 1.00 0.00 73 GLY B O 16
ATOM 23085 N N . ASN A 1 74 ? -9.224 -5.393 -3.816 1.00 0.00 74 ASN B N 16
ATOM 23086 C CA . ASN A 1 74 ? -9.175 -5.536 -5.265 1.00 0.00 74 ASN B CA 16
ATOM 23087 C C . ASN A 1 74 ? -8.022 -4.723 -5.828 1.00 0.00 74 ASN B C 16
ATOM 23088 O O . ASN A 1 74 ? -7.387 -5.107 -6.810 1.00 0.00 74 ASN B O 16
ATOM 23099 N N . ILE A 1 75 ? -7.740 -3.610 -5.174 1.00 0.00 75 ILE B N 16
ATOM 23100 C CA . ILE A 1 75 ? -6.750 -2.666 -5.669 1.00 0.00 75 ILE B CA 16
ATOM 23101 C C . ILE A 1 75 ? -5.345 -3.229 -5.507 1.00 0.00 75 ILE B C 16
ATOM 23102 O O . ILE A 1 75 ? -4.585 -3.328 -6.464 1.00 0.00 75 ILE B O 16
ATOM 23118 N N . SER A 1 76 ? -5.022 -3.627 -4.292 1.00 0.00 76 SER B N 16
ATOM 23119 C CA . SER A 1 76 ? -3.686 -4.119 -3.968 1.00 0.00 76 SER B CA 16
ATOM 23120 C C . SER A 1 76 ? -3.442 -5.472 -4.623 1.00 0.00 76 SER B C 16
ATOM 23121 O O . SER A 1 76 ? -2.310 -5.948 -4.701 1.00 0.00 76 SER B O 16
ATOM 23129 N N . ASN A 1 77 ? -4.517 -6.081 -5.094 1.00 0.00 77 ASN B N 16
ATOM 23130 C CA . ASN A 1 77 ? -4.432 -7.305 -5.873 1.00 0.00 77 ASN B CA 16
ATOM 23131 C C . ASN A 1 77 ? -3.653 -7.040 -7.147 1.00 0.00 77 ASN B C 16
ATOM 23132 O O . ASN A 1 77 ? -2.822 -7.839 -7.576 1.00 0.00 77 ASN B O 16
ATOM 23143 N N . ASP A 1 78 ? -3.948 -5.904 -7.747 1.00 0.00 78 ASP B N 16
ATOM 23144 C CA . ASP A 1 78 ? -3.233 -5.446 -8.942 1.00 0.00 78 ASP B CA 16
ATOM 23145 C C . ASP A 1 78 ? -1.795 -5.058 -8.619 1.00 0.00 78 ASP B C 16
ATOM 23146 O O . ASP A 1 78 ? -0.908 -5.213 -9.450 1.00 0.00 78 ASP B O 16
ATOM 23155 N N . ILE A 1 79 ? -1.573 -4.546 -7.418 1.00 0.00 79 ILE B N 16
ATOM 23156 C CA . ILE A 1 79 ? -0.235 -4.199 -6.947 1.00 0.00 79 ILE B CA 16
ATOM 23157 C C . ILE A 1 79 ? 0.727 -5.372 -7.016 1.00 0.00 79 ILE B C 16
ATOM 23158 O O . ILE A 1 79 ? 1.937 -5.194 -7.181 1.00 0.00 79 ILE B O 16
ATOM 23174 N N . ASN A 1 80 ? 0.166 -6.562 -6.943 1.00 0.00 80 ASN B N 16
ATOM 23175 C CA . ASN A 1 80 ? 0.936 -7.796 -7.140 1.00 0.00 80 ASN B CA 16
ATOM 23176 C C . ASN A 1 80 ? 1.677 -7.781 -8.479 1.00 0.00 80 ASN B C 16
ATOM 23177 O O . ASN A 1 80 ? 2.720 -8.416 -8.626 1.00 0.00 80 ASN B O 16
ATOM 23188 N N . LYS A 1 81 ? 1.138 -7.047 -9.449 1.00 0.00 81 LYS B N 16
ATOM 23189 C CA . LYS A 1 81 ? 1.655 -7.085 -10.807 1.00 0.00 81 LYS B CA 16
ATOM 23190 C C . LYS A 1 81 ? 2.484 -5.839 -11.143 1.00 0.00 81 LYS B C 16
ATOM 23191 O O . LYS A 1 81 ? 3.122 -5.777 -12.189 1.00 0.00 81 LYS B O 16
ATOM 23210 N N . LEU A 1 82 ? 2.515 -4.866 -10.237 1.00 0.00 82 LEU B N 16
ATOM 23211 C CA . LEU A 1 82 ? 3.151 -3.579 -10.515 1.00 0.00 82 LEU B CA 16
ATOM 23212 C C . LEU A 1 82 ? 4.665 -3.699 -10.578 1.00 0.00 82 LEU B C 16
ATOM 23213 O O . LEU A 1 82 ? 5.339 -2.830 -11.137 1.00 0.00 82 LEU B O 16
ATOM 23229 N N . ASN A 1 83 ? 5.176 -4.788 -10.019 1.00 0.00 83 ASN B N 16
ATOM 23230 C CA . ASN A 1 83 ? 6.612 -4.984 -9.837 1.00 0.00 83 ASN B CA 16
ATOM 23231 C C . ASN A 1 83 ? 7.262 -3.718 -9.262 1.00 0.00 83 ASN B C 16
ATOM 23232 O O . ASN A 1 83 ? 8.190 -3.151 -9.843 1.00 0.00 83 ASN B O 16
ATOM 23243 N N . ILE A 1 84 ? 6.743 -3.270 -8.124 1.00 0.00 84 ILE B N 16
ATOM 23244 C CA . ILE A 1 84 ? 7.195 -2.039 -7.485 1.00 0.00 84 ILE B CA 16
ATOM 23245 C C . ILE A 1 84 ? 8.681 -2.087 -7.126 1.00 0.00 84 ILE B C 16
ATOM 23246 O O . ILE A 1 84 ? 9.223 -3.138 -6.786 1.00 0.00 84 ILE B O 16
ATOM 23262 N N . LYS A 1 85 ? 9.333 -0.942 -7.225 1.00 0.00 85 LYS B N 16
ATOM 23263 C CA . LYS A 1 85 ? 10.737 -0.820 -6.849 1.00 0.00 85 LYS B CA 16
ATOM 23264 C C . LYS A 1 85 ? 10.860 -0.443 -5.377 1.00 0.00 85 LYS B C 16
ATOM 23265 O O . LYS A 1 85 ? 9.859 -0.227 -4.699 1.00 0.00 85 LYS B O 16
ATOM 23284 N N . GLY A 1 86 ? 12.086 -0.334 -4.894 1.00 0.00 86 GLY B N 16
ATOM 23285 C CA . GLY A 1 86 ? 12.297 0.089 -3.530 1.00 0.00 86 GLY B CA 16
ATOM 23286 C C . GLY A 1 86 ? 13.384 1.136 -3.437 1.00 0.00 86 GLY B C 16
ATOM 23287 O O . GLY A 1 86 ? 14.554 0.860 -3.712 1.00 0.00 86 GLY B O 16
ATOM 23291 N N . MET A 1 87 ? 12.990 2.354 -3.076 1.00 0.00 87 MET B N 16
ATOM 23292 C CA . MET A 1 87 ? 13.906 3.451 -2.923 1.00 0.00 87 MET B CA 16
ATOM 23293 C C . MET A 1 87 ? 13.331 4.472 -1.935 1.00 0.00 87 MET B C 16
ATOM 23294 O O . MET A 1 87 ? 13.704 4.482 -0.766 1.00 0.00 87 MET B O 16
ATOM 23308 N N . TYR A 1 88 ? 12.408 5.317 -2.398 1.00 0.00 88 TYR B N 16
ATOM 23309 C CA . TYR A 1 88 ? 11.761 6.281 -1.527 1.00 0.00 88 TYR B CA 16
ATOM 23310 C C . TYR A 1 88 ? 10.256 6.067 -1.564 1.00 0.00 88 TYR B C 16
ATOM 23311 O O . TYR A 1 88 ? 9.554 6.645 -2.391 1.00 0.00 88 TYR B O 16
ATOM 23329 N N . ILE A 1 89 ? 9.777 5.195 -0.698 1.00 0.00 89 ILE B N 16
ATOM 23330 C CA . ILE A 1 89 ? 8.356 4.893 -0.626 1.00 0.00 89 ILE B CA 16
ATOM 23331 C C . ILE A 1 89 ? 7.655 5.809 0.370 1.00 0.00 89 ILE B C 16
ATOM 23332 O O . ILE A 1 89 ? 8.094 5.949 1.512 1.00 0.00 89 ILE B O 16
ATOM 23348 N N . GLU A 1 90 ? 6.577 6.436 -0.071 1.00 0.00 90 GLU B N 16
ATOM 23349 C CA . GLU A 1 90 ? 5.738 7.230 0.813 1.00 0.00 90 GLU B CA 16
ATOM 23350 C C . GLU A 1 90 ? 4.342 6.648 0.887 1.00 0.00 90 GLU B C 16
ATOM 23351 O O . GLU A 1 90 ? 3.821 6.126 -0.102 1.00 0.00 90 GLU B O 16
ATOM 23363 N N . ILE A 1 91 ? 3.744 6.745 2.061 1.00 0.00 91 ILE B N 16
ATOM 23364 C CA . ILE A 1 91 ? 2.395 6.254 2.283 1.00 0.00 91 ILE B CA 16
ATOM 23365 C C . ILE A 1 91 ? 1.607 7.304 3.059 1.00 0.00 91 ILE B C 16
ATOM 23366 O O . ILE A 1 91 ? 1.787 7.446 4.268 1.00 0.00 91 ILE B O 16
ATOM 23382 N N . LYS A 1 92 ? 0.745 8.044 2.366 1.00 0.00 92 LYS B N 16
ATOM 23383 C CA . LYS A 1 92 ? 0.111 9.218 2.958 1.00 0.00 92 LYS B CA 16
ATOM 23384 C C . LYS A 1 92 ? -1.221 9.545 2.303 1.00 0.00 92 LYS B C 16
ATOM 23385 O O . LYS A 1 92 ? -1.623 8.908 1.331 1.00 0.00 92 LYS B O 16
ATOM 23404 N N . GLN A 1 93 ? -1.866 10.582 2.829 1.00 0.00 93 GLN B N 16
ATOM 23405 C CA . GLN A 1 93 ? -3.187 10.998 2.381 1.00 0.00 93 GLN B CA 16
ATOM 23406 C C . GLN A 1 93 ? -3.069 12.166 1.415 1.00 0.00 93 GLN B C 16
ATOM 23407 O O . GLN A 1 93 ? -2.169 12.998 1.540 1.00 0.00 93 GLN B O 16
ATOM 23421 N N . ILE A 1 94 ? -3.974 12.216 0.457 1.00 0.00 94 ILE B N 16
ATOM 23422 C CA . ILE A 1 94 ? -4.060 13.329 -0.468 1.00 0.00 94 ILE B CA 16
ATOM 23423 C C . ILE A 1 94 ? -5.428 13.999 -0.365 1.00 0.00 94 ILE B C 16
ATOM 23424 O O . ILE A 1 94 ? -6.382 13.560 -1.040 1.00 0.00 94 ILE B O 16
ATOM 23441 N N . ASP A 1 1 ? 23.162 -2.921 13.910 1.00 0.00 1 ASP B N 17
ATOM 23442 C CA . ASP A 1 1 ? 22.264 -2.373 12.866 1.00 0.00 1 ASP B CA 17
ATOM 23443 C C . ASP A 1 1 ? 21.568 -3.495 12.096 1.00 0.00 1 ASP B C 17
ATOM 23444 O O . ASP A 1 1 ? 21.019 -3.269 11.019 1.00 0.00 1 ASP B O 17
ATOM 23455 N N . ASN A 1 2 ? 21.567 -4.698 12.660 1.00 0.00 2 ASN B N 17
ATOM 23456 C CA . ASN A 1 2 ? 20.975 -5.852 11.989 1.00 0.00 2 ASN B CA 17
ATOM 23457 C C . ASN A 1 2 ? 19.456 -5.835 12.111 1.00 0.00 2 ASN B C 17
ATOM 23458 O O . ASN A 1 2 ? 18.746 -6.160 11.163 1.00 0.00 2 ASN B O 17
ATOM 23469 N N . GLN A 1 3 ? 18.957 -5.447 13.277 1.00 0.00 3 GLN B N 17
ATOM 23470 C CA . GLN A 1 3 ? 17.516 -5.363 13.499 1.00 0.00 3 GLN B CA 17
ATOM 23471 C C . GLN A 1 3 ? 16.981 -4.034 12.984 1.00 0.00 3 GLN B C 17
ATOM 23472 O O . GLN A 1 3 ? 15.786 -3.878 12.738 1.00 0.00 3 GLN B O 17
ATOM 23486 N N . LYS A 1 4 ? 17.886 -3.079 12.825 1.00 0.00 4 LYS B N 17
ATOM 23487 C CA . LYS A 1 4 ? 17.549 -1.762 12.324 1.00 0.00 4 LYS B CA 17
ATOM 23488 C C . LYS A 1 4 ? 17.753 -1.710 10.809 1.00 0.00 4 LYS B C 17
ATOM 23489 O O . LYS A 1 4 ? 17.722 -0.645 10.198 1.00 0.00 4 LYS B O 17
ATOM 23508 N N . ALA A 1 5 ? 17.994 -2.868 10.217 1.00 0.00 5 ALA B N 17
ATOM 23509 C CA . ALA A 1 5 ? 18.166 -2.972 8.773 1.00 0.00 5 ALA B CA 17
ATOM 23510 C C . ALA A 1 5 ? 16.850 -2.708 8.050 1.00 0.00 5 ALA B C 17
ATOM 23511 O O . ALA A 1 5 ? 16.120 -3.635 7.700 1.00 0.00 5 ALA B O 17
ATOM 23518 N N . LEU A 1 6 ? 16.549 -1.437 7.837 1.00 0.00 6 LEU B N 17
ATOM 23519 C CA . LEU A 1 6 ? 15.304 -1.040 7.196 1.00 0.00 6 LEU B CA 17
ATOM 23520 C C . LEU A 1 6 ? 15.544 -0.697 5.730 1.00 0.00 6 LEU B C 17
ATOM 23521 O O . LEU A 1 6 ? 14.761 0.023 5.114 1.00 0.00 6 LEU B O 17
ATOM 23537 N N . GLU A 1 7 ? 16.642 -1.209 5.188 1.00 0.00 7 GLU B N 17
ATOM 23538 C CA . GLU A 1 7 ? 17.013 -0.976 3.804 1.00 0.00 7 GLU B CA 17
ATOM 23539 C C . GLU A 1 7 ? 15.953 -1.497 2.840 1.00 0.00 7 GLU B C 17
ATOM 23540 O O . GLU A 1 7 ? 15.337 -0.730 2.101 1.00 0.00 7 GLU B O 17
ATOM 23552 N N . GLU A 1 8 ? 15.750 -2.803 2.853 1.00 0.00 8 GLU B N 17
ATOM 23553 C CA . GLU A 1 8 ? 14.782 -3.434 1.991 1.00 0.00 8 GLU B CA 17
ATOM 23554 C C . GLU A 1 8 ? 13.485 -3.685 2.741 1.00 0.00 8 GLU B C 17
ATOM 23555 O O . GLU A 1 8 ? 12.531 -4.249 2.203 1.00 0.00 8 GLU B O 17
ATOM 23567 N N . GLN A 1 9 ? 13.470 -3.271 3.994 1.00 0.00 9 GLN B N 17
ATOM 23568 C CA . GLN A 1 9 ? 12.305 -3.423 4.843 1.00 0.00 9 GLN B CA 17
ATOM 23569 C C . GLN A 1 9 ? 11.988 -2.087 5.512 1.00 0.00 9 GLN B C 17
ATOM 23570 O O . GLN A 1 9 ? 12.304 -1.869 6.679 1.00 0.00 9 GLN B O 17
ATOM 23584 N N . MET A 1 10 ? 11.391 -1.184 4.748 1.00 0.00 10 MET B N 17
ATOM 23585 C CA . MET A 1 10 ? 11.063 0.148 5.241 1.00 0.00 10 MET B CA 17
ATOM 23586 C C . MET A 1 10 ? 9.911 0.101 6.236 1.00 0.00 10 MET B C 17
ATOM 23587 O O . MET A 1 10 ? 9.038 -0.764 6.165 1.00 0.00 10 MET B O 17
ATOM 23601 N N . ASN A 1 11 ? 9.920 1.049 7.162 1.00 0.00 11 ASN B N 17
ATOM 23602 C CA . ASN A 1 11 ? 8.906 1.145 8.187 1.00 0.00 11 ASN B CA 17
ATOM 23603 C C . ASN A 1 11 ? 7.548 1.491 7.581 1.00 0.00 11 ASN B C 17
ATOM 23604 O O . ASN A 1 11 ? 6.505 1.095 8.101 1.00 0.00 11 ASN B O 17
ATOM 23615 N N . SER A 1 12 ? 7.574 2.191 6.450 1.00 0.00 12 SER B N 17
ATOM 23616 C CA . SER A 1 12 ? 6.356 2.670 5.812 1.00 0.00 12 SER B CA 17
ATOM 23617 C C . SER A 1 12 ? 5.580 1.513 5.195 1.00 0.00 12 SER B C 17
ATOM 23618 O O . SER A 1 12 ? 4.374 1.613 4.974 1.00 0.00 12 SER B O 17
ATOM 23626 N N . ILE A 1 13 ? 6.276 0.409 4.939 1.00 0.00 13 ILE B N 17
ATOM 23627 C CA . ILE A 1 13 ? 5.642 -0.774 4.373 1.00 0.00 13 ILE B CA 17
ATOM 23628 C C . ILE A 1 13 ? 4.586 -1.283 5.336 1.00 0.00 13 ILE B C 17
ATOM 23629 O O . ILE A 1 13 ? 3.446 -1.571 4.965 1.00 0.00 13 ILE B O 17
ATOM 23645 N N . ASN A 1 14 ? 5.002 -1.369 6.587 1.00 0.00 14 ASN B N 17
ATOM 23646 C CA . ASN A 1 14 ? 4.182 -1.889 7.664 1.00 0.00 14 ASN B CA 17
ATOM 23647 C C . ASN A 1 14 ? 2.965 -1.003 7.879 1.00 0.00 14 ASN B C 17
ATOM 23648 O O . ASN A 1 14 ? 1.866 -1.492 8.130 1.00 0.00 14 ASN B O 17
ATOM 23659 N N . SER A 1 15 ? 3.166 0.304 7.757 1.00 0.00 15 SER B N 17
ATOM 23660 C CA . SER A 1 15 ? 2.086 1.262 7.907 1.00 0.00 15 SER B CA 17
ATOM 23661 C C . SER A 1 15 ? 1.014 1.046 6.843 1.00 0.00 15 SER B C 17
ATOM 23662 O O . SER A 1 15 ? -0.174 1.056 7.148 1.00 0.00 15 SER B O 17
ATOM 23670 N N . VAL A 1 16 ? 1.439 0.839 5.598 1.00 0.00 16 VAL B N 17
ATOM 23671 C CA . VAL A 1 16 ? 0.511 0.545 4.508 1.00 0.00 16 VAL B CA 17
ATOM 23672 C C . VAL A 1 16 ? -0.252 -0.743 4.795 1.00 0.00 16 VAL B C 17
ATOM 23673 O O . VAL A 1 16 ? -1.479 -0.794 4.686 1.00 0.00 16 VAL B O 17
ATOM 23686 N N . ASN A 1 17 ? 0.497 -1.769 5.182 1.00 0.00 17 ASN B N 17
ATOM 23687 C CA . ASN A 1 17 ? -0.057 -3.087 5.471 1.00 0.00 17 ASN B CA 17
ATOM 23688 C C . ASN A 1 17 ? -1.077 -3.012 6.605 1.00 0.00 17 ASN B C 17
ATOM 23689 O O . ASN A 1 17 ? -2.088 -3.714 6.595 1.00 0.00 17 ASN B O 17
ATOM 23700 N N . ASP A 1 18 ? -0.795 -2.162 7.578 1.00 0.00 18 ASP B N 17
ATOM 23701 C CA . ASP A 1 18 ? -1.702 -1.930 8.690 1.00 0.00 18 ASP B CA 17
ATOM 23702 C C . ASP A 1 18 ? -2.923 -1.154 8.224 1.00 0.00 18 ASP B C 17
ATOM 23703 O O . ASP A 1 18 ? -4.051 -1.625 8.335 1.00 0.00 18 ASP B O 17
ATOM 23712 N N . LYS A 1 19 ? -2.666 0.017 7.656 1.00 0.00 19 LYS B N 17
ATOM 23713 C CA . LYS A 1 19 ? -3.677 0.963 7.268 1.00 0.00 19 LYS B CA 17
ATOM 23714 C C . LYS A 1 19 ? -4.716 0.366 6.328 1.00 0.00 19 LYS B C 17
ATOM 23715 O O . LYS A 1 19 ? -5.918 0.508 6.550 1.00 0.00 19 LYS B O 17
ATOM 23734 N N . LEU A 1 20 ? -4.250 -0.286 5.281 1.00 0.00 20 LEU B N 17
ATOM 23735 C CA . LEU A 1 20 ? -5.144 -0.824 4.267 1.00 0.00 20 LEU B CA 17
ATOM 23736 C C . LEU A 1 20 ? -5.932 -2.021 4.780 1.00 0.00 20 LEU B C 17
ATOM 23737 O O . LEU A 1 20 ? -6.990 -2.347 4.244 1.00 0.00 20 LEU B O 17
ATOM 23753 N N . ASN A 1 21 ? -5.430 -2.659 5.827 1.00 0.00 21 ASN B N 17
ATOM 23754 C CA . ASN A 1 21 ? -6.122 -3.790 6.422 1.00 0.00 21 ASN B CA 17
ATOM 23755 C C . ASN A 1 21 ? -7.039 -3.311 7.551 1.00 0.00 21 ASN B C 17
ATOM 23756 O O . ASN A 1 21 ? -8.127 -2.808 7.282 1.00 0.00 21 ASN B O 17
ATOM 23767 N N . LYS A 1 22 ? -6.592 -3.435 8.804 1.00 0.00 22 LYS B N 17
ATOM 23768 C CA . LYS A 1 22 ? -7.380 -3.025 9.977 1.00 0.00 22 LYS B CA 17
ATOM 23769 C C . LYS A 1 22 ? -8.803 -3.585 9.956 1.00 0.00 22 LYS B C 17
ATOM 23770 O O . LYS A 1 22 ? -9.717 -3.007 10.548 1.00 0.00 22 LYS B O 17
ATOM 23789 N N . GLY A 1 23 ? -8.989 -4.705 9.275 1.00 0.00 23 GLY B N 17
ATOM 23790 C CA . GLY A 1 23 ? -10.296 -5.333 9.229 1.00 0.00 23 GLY B CA 17
ATOM 23791 C C . GLY A 1 23 ? -11.131 -4.874 8.049 1.00 0.00 23 GLY B C 17
ATOM 23792 O O . GLY A 1 23 ? -12.333 -5.138 7.991 1.00 0.00 23 GLY B O 17
ATOM 23796 N N . LYS A 1 24 ? -10.507 -4.170 7.115 1.00 0.00 24 LYS B N 17
ATOM 23797 C CA . LYS A 1 24 ? -11.182 -3.758 5.893 1.00 0.00 24 LYS B CA 17
ATOM 23798 C C . LYS A 1 24 ? -10.877 -4.752 4.775 1.00 0.00 24 LYS B C 17
ATOM 23799 O O . LYS A 1 24 ? -11.058 -5.961 4.939 1.00 0.00 24 LYS B O 17
ATOM 23818 N N . GLY A 1 25 ? -10.442 -4.233 3.629 1.00 0.00 25 GLY B N 17
ATOM 23819 C CA . GLY A 1 25 ? -9.989 -5.087 2.555 1.00 0.00 25 GLY B CA 17
ATOM 23820 C C . GLY A 1 25 ? -8.721 -5.805 2.954 1.00 0.00 25 GLY B C 17
ATOM 23821 O O . GLY A 1 25 ? -7.661 -5.189 3.047 1.00 0.00 25 GLY B O 17
ATOM 23825 N N . LYS A 1 26 ? -8.836 -7.097 3.214 1.00 0.00 26 LYS B N 17
ATOM 23826 C CA . LYS A 1 26 ? -7.724 -7.882 3.728 1.00 0.00 26 LYS B CA 17
ATOM 23827 C C . LYS A 1 26 ? -6.611 -8.014 2.712 1.00 0.00 26 LYS B C 17
ATOM 23828 O O . LYS A 1 26 ? -6.584 -8.960 1.935 1.00 0.00 26 LYS B O 17
ATOM 23847 N N . LEU A 1 27 ? -5.686 -7.084 2.744 1.00 0.00 27 LEU B N 17
ATOM 23848 C CA . LEU A 1 27 ? -4.606 -7.052 1.819 1.00 0.00 27 LEU B CA 17
ATOM 23849 C C . LEU A 1 27 ? -3.321 -7.436 2.542 1.00 0.00 27 LEU B C 17
ATOM 23850 O O . LEU A 1 27 ? -2.658 -6.603 3.162 1.00 0.00 27 LEU B O 17
ATOM 23866 N N . SER A 1 28 ? -3.008 -8.716 2.487 1.00 0.00 28 SER B N 17
ATOM 23867 C CA . SER A 1 28 ? -1.856 -9.265 3.172 1.00 0.00 28 SER B CA 17
ATOM 23868 C C . SER A 1 28 ? -0.594 -9.024 2.357 1.00 0.00 28 SER B C 17
ATOM 23869 O O . SER A 1 28 ? -0.376 -9.669 1.334 1.00 0.00 28 SER B O 17
ATOM 23877 N N . LEU A 1 29 ? 0.219 -8.079 2.804 1.00 0.00 29 LEU B N 17
ATOM 23878 C CA . LEU A 1 29 ? 1.443 -7.738 2.099 1.00 0.00 29 LEU B CA 17
ATOM 23879 C C . LEU A 1 29 ? 2.558 -8.718 2.410 1.00 0.00 29 LEU B C 17
ATOM 23880 O O . LEU A 1 29 ? 2.485 -9.511 3.348 1.00 0.00 29 LEU B O 17
ATOM 23896 N N . SER A 1 30 ? 3.577 -8.651 1.588 1.00 0.00 30 SER B N 17
ATOM 23897 C CA . SER A 1 30 ? 4.789 -9.396 1.755 1.00 0.00 30 SER B CA 17
ATOM 23898 C C . SER A 1 30 ? 5.944 -8.554 1.237 1.00 0.00 30 SER B C 17
ATOM 23899 O O . SER A 1 30 ? 5.790 -7.821 0.255 1.00 0.00 30 SER B O 17
ATOM 23907 N N . MET A 1 31 ? 7.087 -8.651 1.882 1.00 0.00 31 MET B N 17
ATOM 23908 C CA . MET A 1 31 ? 8.188 -7.742 1.601 1.00 0.00 31 MET B CA 17
ATOM 23909 C C . MET A 1 31 ? 9.365 -8.486 0.994 1.00 0.00 31 MET B C 17
ATOM 23910 O O . MET A 1 31 ? 9.860 -9.457 1.566 1.00 0.00 31 MET B O 17
ATOM 23924 N N . ASN A 1 32 ? 9.795 -8.039 -0.175 1.00 0.00 32 ASN B N 17
ATOM 23925 C CA . ASN A 1 32 ? 10.961 -8.616 -0.824 1.00 0.00 32 ASN B CA 17
ATOM 23926 C C . ASN A 1 32 ? 11.732 -7.523 -1.562 1.00 0.00 32 ASN B C 17
ATOM 23927 O O . ASN A 1 32 ? 11.920 -7.591 -2.775 1.00 0.00 32 ASN B O 17
ATOM 23938 N N . GLY A 1 33 ? 12.182 -6.528 -0.796 1.00 0.00 33 GLY B N 17
ATOM 23939 C CA . GLY A 1 33 ? 12.971 -5.424 -1.329 1.00 0.00 33 GLY B CA 17
ATOM 23940 C C . GLY A 1 33 ? 12.369 -4.779 -2.559 1.00 0.00 33 GLY B C 17
ATOM 23941 O O . GLY A 1 33 ? 11.409 -4.021 -2.462 1.00 0.00 33 GLY B O 17
ATOM 23945 N N . ASN A 1 34 ? 12.930 -5.108 -3.718 1.00 0.00 34 ASN B N 17
ATOM 23946 C CA . ASN A 1 34 ? 12.509 -4.515 -4.984 1.00 0.00 34 ASN B CA 17
ATOM 23947 C C . ASN A 1 34 ? 11.236 -5.163 -5.505 1.00 0.00 34 ASN B C 17
ATOM 23948 O O . ASN A 1 34 ? 10.950 -5.096 -6.700 1.00 0.00 34 ASN B O 17
ATOM 23959 N N . GLN A 1 35 ? 10.502 -5.827 -4.621 1.00 0.00 35 GLN B N 17
ATOM 23960 C CA . GLN A 1 35 ? 9.197 -6.358 -4.946 1.00 0.00 35 GLN B CA 17
ATOM 23961 C C . GLN A 1 35 ? 8.238 -6.143 -3.798 1.00 0.00 35 GLN B C 17
ATOM 23962 O O . GLN A 1 35 ? 8.618 -6.203 -2.624 1.00 0.00 35 GLN B O 17
ATOM 23976 N N . LEU A 1 36 ? 6.995 -5.921 -4.149 1.00 0.00 36 LEU B N 17
ATOM 23977 C CA . LEU A 1 36 ? 5.936 -5.770 -3.170 1.00 0.00 36 LEU B CA 17
ATOM 23978 C C . LEU A 1 36 ? 4.804 -6.700 -3.553 1.00 0.00 36 LEU B C 17
ATOM 23979 O O . LEU A 1 36 ? 4.203 -6.568 -4.617 1.00 0.00 36 LEU B O 17
ATOM 23995 N N . LYS A 1 37 ? 4.537 -7.650 -2.686 1.00 0.00 37 LYS B N 17
ATOM 23996 C CA . LYS A 1 37 ? 3.592 -8.713 -2.975 1.00 0.00 37 LYS B CA 17
ATOM 23997 C C . LYS A 1 37 ? 2.449 -8.633 -1.978 1.00 0.00 37 LYS B C 17
ATOM 23998 O O . LYS A 1 37 ? 2.660 -8.196 -0.849 1.00 0.00 37 LYS B O 17
ATOM 24017 N N . ALA A 1 38 ? 1.246 -9.026 -2.382 1.00 0.00 38 ALA B N 17
ATOM 24018 C CA . ALA A 1 38 ? 0.085 -8.901 -1.507 1.00 0.00 38 ALA B CA 17
ATOM 24019 C C . ALA A 1 38 ? -1.137 -9.614 -2.071 1.00 0.00 38 ALA B C 17
ATOM 24020 O O . ALA A 1 38 ? -1.346 -9.644 -3.287 1.00 0.00 38 ALA B O 17
ATOM 24027 N N . THR A 1 39 ? -1.948 -10.173 -1.179 1.00 0.00 39 THR B N 17
ATOM 24028 C CA . THR A 1 39 ? -3.192 -10.814 -1.557 1.00 0.00 39 THR B CA 17
ATOM 24029 C C . THR A 1 39 ? -4.348 -10.158 -0.817 1.00 0.00 39 THR B C 17
ATOM 24030 O O . THR A 1 39 ? -4.209 -9.797 0.350 1.00 0.00 39 THR B O 17
ATOM 24041 N N . SER A 1 40 ? -5.481 -9.990 -1.476 1.00 0.00 40 SER B N 17
ATOM 24042 C CA . SER A 1 40 ? -6.582 -9.264 -0.870 1.00 0.00 40 SER B CA 17
ATOM 24043 C C . SER A 1 40 ? -7.851 -10.102 -0.796 1.00 0.00 40 SER B C 17
ATOM 24044 O O . SER A 1 40 ? -8.107 -10.955 -1.648 1.00 0.00 40 SER B O 17
ATOM 24052 N N . SER A 1 41 ? -8.626 -9.854 0.247 1.00 0.00 41 SER B N 17
ATOM 24053 C CA . SER A 1 41 ? -9.901 -10.516 0.442 1.00 0.00 41 SER B CA 17
ATOM 24054 C C . SER A 1 41 ? -10.971 -9.487 0.771 1.00 0.00 41 SER B C 17
ATOM 24055 O O . SER A 1 41 ? -10.673 -8.375 1.215 1.00 0.00 41 SER B O 17
ATOM 24063 N N . ASN A 1 42 ? -12.214 -9.882 0.587 1.00 0.00 42 ASN B N 17
ATOM 24064 C CA . ASN A 1 42 ? -13.339 -8.969 0.683 1.00 0.00 42 ASN B CA 17
ATOM 24065 C C . ASN A 1 42 ? -14.210 -9.339 1.863 1.00 0.00 42 ASN B C 17
ATOM 24066 O O . ASN A 1 42 ? -15.427 -9.156 1.841 1.00 0.00 42 ASN B O 17
ATOM 24077 N N . ALA A 1 43 ? -13.569 -9.848 2.899 1.00 0.00 43 ALA B N 17
ATOM 24078 C CA . ALA A 1 43 ? -14.255 -10.250 4.126 1.00 0.00 43 ALA B CA 17
ATOM 24079 C C . ALA A 1 43 ? -14.717 -9.049 4.953 1.00 0.00 43 ALA B C 17
ATOM 24080 O O . ALA A 1 43 ? -14.914 -9.156 6.162 1.00 0.00 43 ALA B O 17
ATOM 24087 N N . GLY A 1 44 ? -14.871 -7.908 4.303 1.00 0.00 44 GLY B N 17
ATOM 24088 C CA . GLY A 1 44 ? -15.273 -6.705 4.992 1.00 0.00 44 GLY B CA 17
ATOM 24089 C C . GLY A 1 44 ? -15.043 -5.477 4.145 1.00 0.00 44 GLY B C 17
ATOM 24090 O O . GLY A 1 44 ? -15.915 -4.618 4.043 1.00 0.00 44 GLY B O 17
ATOM 24094 N N . TYR A 1 45 ? -13.874 -5.437 3.506 1.00 0.00 45 TYR B N 17
ATOM 24095 C CA . TYR A 1 45 ? -13.411 -4.309 2.709 1.00 0.00 45 TYR B CA 17
ATOM 24096 C C . TYR A 1 45 ? -13.612 -2.958 3.408 1.00 0.00 45 TYR B C 17
ATOM 24097 O O . TYR A 1 45 ? -13.711 -2.899 4.626 1.00 0.00 45 TYR B O 17
ATOM 24115 N N . GLY A 1 46 ? -13.594 -1.875 2.651 1.00 0.00 46 GLY B N 17
ATOM 24116 C CA . GLY A 1 46 ? -13.674 -0.556 3.241 1.00 0.00 46 GLY B CA 17
ATOM 24117 C C . GLY A 1 46 ? -15.039 -0.217 3.829 1.00 0.00 46 GLY B C 17
ATOM 24118 O O . GLY A 1 46 ? -15.963 0.138 3.098 1.00 0.00 46 GLY B O 17
ATOM 24122 N N . ILE A 1 47 ? -15.174 -0.352 5.152 1.00 0.00 47 ILE B N 17
ATOM 24123 C CA . ILE A 1 47 ? -16.362 0.135 5.857 1.00 0.00 47 ILE B CA 17
ATOM 24124 C C . ILE A 1 47 ? -15.958 1.168 6.890 1.00 0.00 47 ILE B C 17
ATOM 24125 O O . ILE A 1 47 ? -16.496 2.274 6.927 1.00 0.00 47 ILE B O 17
ATOM 24141 N N . SER A 1 48 ? -15.031 0.751 7.757 1.00 0.00 48 SER B N 17
ATOM 24142 C CA . SER A 1 48 ? -14.442 1.610 8.783 1.00 0.00 48 SER B CA 17
ATOM 24143 C C . SER A 1 48 ? -14.225 3.021 8.263 1.00 0.00 48 SER B C 17
ATOM 24144 O O . SER A 1 48 ? -14.736 3.997 8.814 1.00 0.00 48 SER B O 17
ATOM 24152 N N . TYR A 1 49 ? -13.459 3.107 7.198 1.00 0.00 49 TYR B N 17
ATOM 24153 C CA . TYR A 1 49 ? -13.273 4.352 6.488 1.00 0.00 49 TYR B CA 17
ATOM 24154 C C . TYR A 1 49 ? -14.106 4.288 5.222 1.00 0.00 49 TYR B C 17
ATOM 24155 O O . TYR A 1 49 ? -13.843 3.476 4.338 1.00 0.00 49 TYR B O 17
ATOM 24173 N N . GLU A 1 50 ? -15.131 5.126 5.167 1.00 0.00 50 GLU B N 17
ATOM 24174 C CA . GLU A 1 50 ? -16.128 5.047 4.114 1.00 0.00 50 GLU B CA 17
ATOM 24175 C C . GLU A 1 50 ? -15.545 5.419 2.763 1.00 0.00 50 GLU B C 17
ATOM 24176 O O . GLU A 1 50 ? -15.763 4.718 1.777 1.00 0.00 50 GLU B O 17
ATOM 24188 N N . ASP A 1 51 ? -14.830 6.536 2.709 1.00 0.00 51 ASP B N 17
ATOM 24189 C CA . ASP A 1 51 ? -14.215 6.967 1.461 1.00 0.00 51 ASP B CA 17
ATOM 24190 C C . ASP A 1 51 ? -13.201 8.081 1.695 1.00 0.00 51 ASP B C 17
ATOM 24191 O O . ASP A 1 51 ? -13.562 9.194 2.074 1.00 0.00 51 ASP B O 17
ATOM 24200 N N . LYS A 1 52 ? -11.932 7.764 1.480 1.00 0.00 52 LYS B N 17
ATOM 24201 C CA . LYS A 1 52 ? -10.853 8.738 1.605 1.00 0.00 52 LYS B CA 17
ATOM 24202 C C . LYS A 1 52 ? -9.938 8.655 0.390 1.00 0.00 52 LYS B C 17
ATOM 24203 O O . LYS A 1 52 ? -9.682 7.561 -0.116 1.00 0.00 52 LYS B O 17
ATOM 24222 N N . ASN A 1 53 ? -9.452 9.801 -0.075 1.00 0.00 53 ASN B N 17
ATOM 24223 C CA . ASN A 1 53 ? -8.586 9.841 -1.246 1.00 0.00 53 ASN B CA 17
ATOM 24224 C C . ASN A 1 53 ? -7.135 9.950 -0.808 1.00 0.00 53 ASN B C 17
ATOM 24225 O O . ASN A 1 53 ? -6.734 10.970 -0.241 1.00 0.00 53 ASN B O 17
ATOM 24236 N N . TRP A 1 54 ? -6.338 8.926 -1.067 1.00 0.00 54 TRP B N 17
ATOM 24237 C CA . TRP A 1 54 ? -4.929 8.990 -0.746 1.00 0.00 54 TRP B CA 17
ATOM 24238 C C . TRP A 1 54 ? -4.113 8.066 -1.643 1.00 0.00 54 TRP B C 17
ATOM 24239 O O . TRP A 1 54 ? -4.665 7.214 -2.344 1.00 0.00 54 TRP B O 17
ATOM 24260 N N . GLY A 1 55 ? -2.801 8.260 -1.639 1.00 0.00 55 GLY B N 17
ATOM 24261 C CA . GLY A 1 55 ? -1.936 7.527 -2.538 1.00 0.00 55 GLY B CA 17
ATOM 24262 C C . GLY A 1 55 ? -0.696 6.991 -1.854 1.00 0.00 55 GLY B C 17
ATOM 24263 O O . GLY A 1 55 ? -0.213 7.573 -0.881 1.00 0.00 55 GLY B O 17
ATOM 24267 N N . ILE A 1 56 ? -0.188 5.873 -2.355 1.00 0.00 56 ILE B N 17
ATOM 24268 C CA . ILE A 1 56 ? 1.087 5.341 -1.904 1.00 0.00 56 ILE B CA 17
ATOM 24269 C C . ILE A 1 56 ? 2.144 5.577 -2.978 1.00 0.00 56 ILE B C 17
ATOM 24270 O O . ILE A 1 56 ? 1.825 5.629 -4.171 1.00 0.00 56 ILE B O 17
ATOM 24286 N N . PHE A 1 57 ? 3.391 5.729 -2.557 1.00 0.00 57 PHE B N 17
ATOM 24287 C CA . PHE A 1 57 ? 4.466 6.120 -3.464 1.00 0.00 57 PHE B CA 17
ATOM 24288 C C . PHE A 1 57 ? 5.683 5.219 -3.294 1.00 0.00 57 PHE B C 17
ATOM 24289 O O . PHE A 1 57 ? 6.033 4.855 -2.172 1.00 0.00 57 PHE B O 17
ATOM 24306 N N . VAL A 1 58 ? 6.322 4.847 -4.411 1.00 0.00 58 VAL B N 17
ATOM 24307 C CA . VAL A 1 58 ? 7.441 3.937 -4.364 1.00 0.00 58 VAL B CA 17
ATOM 24308 C C . VAL A 1 58 ? 8.638 4.569 -5.050 1.00 0.00 58 VAL B C 17
ATOM 24309 O O . VAL A 1 58 ? 8.512 5.153 -6.127 1.00 0.00 58 VAL B O 17
ATOM 24322 N N . ASN A 1 59 ? 9.790 4.484 -4.392 1.00 0.00 59 ASN B N 17
ATOM 24323 C CA . ASN A 1 59 ? 11.023 5.117 -4.858 1.00 0.00 59 ASN B CA 17
ATOM 24324 C C . ASN A 1 59 ? 10.858 6.629 -4.862 1.00 0.00 59 ASN B C 17
ATOM 24325 O O . ASN A 1 59 ? 11.740 7.362 -5.299 1.00 0.00 59 ASN B O 17
ATOM 24336 N N . GLY A 1 60 ? 9.721 7.084 -4.345 1.00 0.00 60 GLY B N 17
ATOM 24337 C CA . GLY A 1 60 ? 9.409 8.487 -4.352 1.00 0.00 60 GLY B CA 17
ATOM 24338 C C . GLY A 1 60 ? 8.311 8.833 -5.348 1.00 0.00 60 GLY B C 17
ATOM 24339 O O . GLY A 1 60 ? 7.761 9.935 -5.332 1.00 0.00 60 GLY B O 17
ATOM 24343 N N . GLU A 1 61 ? 7.998 7.879 -6.211 1.00 0.00 61 GLU B N 17
ATOM 24344 C CA . GLU A 1 61 ? 7.029 8.044 -7.276 1.00 0.00 61 GLU B CA 17
ATOM 24345 C C . GLU A 1 61 ? 5.713 7.427 -6.874 1.00 0.00 61 GLU B C 17
ATOM 24346 O O . GLU A 1 61 ? 5.629 6.839 -5.829 1.00 0.00 61 GLU B O 17
ATOM 24358 N N . LYS A 1 62 ? 4.695 7.533 -7.703 1.00 0.00 62 LYS B N 17
ATOM 24359 C CA . LYS A 1 62 ? 3.435 6.851 -7.429 1.00 0.00 62 LYS B CA 17
ATOM 24360 C C . LYS A 1 62 ? 3.646 5.332 -7.381 1.00 0.00 62 LYS B C 17
ATOM 24361 O O . LYS A 1 62 ? 4.668 4.822 -7.841 1.00 0.00 62 LYS B O 17
ATOM 24380 N N . VAL A 1 63 ? 2.721 4.633 -6.744 1.00 0.00 63 VAL B N 17
ATOM 24381 C CA . VAL A 1 63 ? 2.650 3.181 -6.851 1.00 0.00 63 VAL B CA 17
ATOM 24382 C C . VAL A 1 63 ? 1.223 2.699 -6.606 1.00 0.00 63 VAL B C 17
ATOM 24383 O O . VAL A 1 63 ? 0.872 1.560 -6.913 1.00 0.00 63 VAL B O 17
ATOM 24396 N N . TYR A 1 64 ? 0.392 3.585 -6.070 1.00 0.00 64 TYR B N 17
ATOM 24397 C CA . TYR A 1 64 ? -0.951 3.210 -5.671 1.00 0.00 64 TYR B CA 17
ATOM 24398 C C . TYR A 1 64 ? -1.822 4.447 -5.535 1.00 0.00 64 TYR B C 17
ATOM 24399 O O . TYR A 1 64 ? -1.412 5.449 -4.949 1.00 0.00 64 TYR B O 17
ATOM 24417 N N . THR A 1 65 ? -3.010 4.367 -6.090 1.00 0.00 65 THR B N 17
ATOM 24418 C CA . THR A 1 65 ? -3.995 5.438 -6.002 1.00 0.00 65 THR B CA 17
ATOM 24419 C C . THR A 1 65 ? -5.379 4.827 -5.847 1.00 0.00 65 THR B C 17
ATOM 24420 O O . THR A 1 65 ? -5.769 3.977 -6.654 1.00 0.00 65 THR B O 17
ATOM 24431 N N . PHE A 1 66 ? -6.119 5.225 -4.819 1.00 0.00 66 PHE B N 17
ATOM 24432 C CA . PHE A 1 66 ? -7.384 4.604 -4.539 1.00 0.00 66 PHE B CA 17
ATOM 24433 C C . PHE A 1 66 ? -8.209 5.402 -3.559 1.00 0.00 66 PHE B C 17
ATOM 24434 O O . PHE A 1 66 ? -7.831 6.479 -3.097 1.00 0.00 66 PHE B O 17
ATOM 24451 N N . ASN A 1 67 ? -9.337 4.817 -3.269 1.00 0.00 67 ASN B N 17
ATOM 24452 C CA . ASN A 1 67 ? -10.276 5.305 -2.293 1.00 0.00 67 ASN B CA 17
ATOM 24453 C C . ASN A 1 67 ? -10.774 4.133 -1.467 1.00 0.00 67 ASN B C 17
ATOM 24454 O O . ASN A 1 67 ? -10.907 3.018 -1.975 1.00 0.00 67 ASN B O 17
ATOM 24465 N N . GLU A 1 68 ? -11.034 4.391 -0.195 1.00 0.00 68 GLU B N 17
ATOM 24466 C CA . GLU A 1 68 ? -11.458 3.358 0.745 1.00 0.00 68 GLU B CA 17
ATOM 24467 C C . GLU A 1 68 ? -12.744 2.658 0.294 1.00 0.00 68 GLU B C 17
ATOM 24468 O O . GLU A 1 68 ? -12.952 1.486 0.599 1.00 0.00 68 GLU B O 17
ATOM 24480 N N . LYS A 1 69 ? -13.594 3.374 -0.438 1.00 0.00 69 LYS B N 17
ATOM 24481 C CA . LYS A 1 69 ? -14.833 2.797 -0.958 1.00 0.00 69 LYS B CA 17
ATOM 24482 C C . LYS A 1 69 ? -14.560 1.993 -2.227 1.00 0.00 69 LYS B C 17
ATOM 24483 O O . LYS A 1 69 ? -15.304 1.074 -2.567 1.00 0.00 69 LYS B O 17
ATOM 24502 N N . SER A 1 70 ? -13.492 2.354 -2.926 1.00 0.00 70 SER B N 17
ATOM 24503 C CA . SER A 1 70 ? -13.048 1.608 -4.095 1.00 0.00 70 SER B CA 17
ATOM 24504 C C . SER A 1 70 ? -12.532 0.236 -3.654 1.00 0.00 70 SER B C 17
ATOM 24505 O O . SER A 1 70 ? -12.674 -0.751 -4.376 1.00 0.00 70 SER B O 17
ATOM 24513 N N . THR A 1 71 ? -11.968 0.200 -2.443 1.00 0.00 71 THR B N 17
ATOM 24514 C CA . THR A 1 71 ? -11.512 -1.014 -1.780 1.00 0.00 71 THR B CA 17
ATOM 24515 C C . THR A 1 71 ? -10.381 -1.718 -2.548 1.00 0.00 71 THR B C 17
ATOM 24516 O O . THR A 1 71 ? -10.508 -2.072 -3.730 1.00 0.00 71 THR B O 17
ATOM 24527 N N . VAL A 1 72 ? -9.280 -1.943 -1.842 1.00 0.00 72 VAL B N 17
ATOM 24528 C CA . VAL A 1 72 ? -8.026 -2.372 -2.456 1.00 0.00 72 VAL B CA 17
ATOM 24529 C C . VAL A 1 72 ? -8.115 -3.746 -3.119 1.00 0.00 72 VAL B C 17
ATOM 24530 O O . VAL A 1 72 ? -7.205 -4.128 -3.842 1.00 0.00 72 VAL B O 17
ATOM 24543 N N . GLY A 1 73 ? -9.201 -4.476 -2.886 1.00 0.00 73 GLY B N 17
ATOM 24544 C CA . GLY A 1 73 ? -9.345 -5.798 -3.472 1.00 0.00 73 GLY B CA 17
ATOM 24545 C C . GLY A 1 73 ? -9.193 -5.788 -4.984 1.00 0.00 73 GLY B C 17
ATOM 24546 O O . GLY A 1 73 ? -8.333 -6.476 -5.537 1.00 0.00 73 GLY B O 17
ATOM 24550 N N . ASN A 1 74 ? -10.008 -4.984 -5.652 1.00 0.00 74 ASN B N 17
ATOM 24551 C CA . ASN A 1 74 ? -9.970 -4.906 -7.108 1.00 0.00 74 ASN B CA 17
ATOM 24552 C C . ASN A 1 74 ? -8.773 -4.087 -7.560 1.00 0.00 74 ASN B C 17
ATOM 24553 O O . ASN A 1 74 ? -8.188 -4.334 -8.617 1.00 0.00 74 ASN B O 17
ATOM 24564 N N . ILE A 1 75 ? -8.399 -3.120 -6.739 1.00 0.00 75 ILE B N 17
ATOM 24565 C CA . ILE A 1 75 ? -7.303 -2.220 -7.078 1.00 0.00 75 ILE B CA 17
ATOM 24566 C C . ILE A 1 75 ? -5.978 -2.968 -7.088 1.00 0.00 75 ILE B C 17
ATOM 24567 O O . ILE A 1 75 ? -5.177 -2.834 -8.012 1.00 0.00 75 ILE B O 17
ATOM 24583 N N . SER A 1 76 ? -5.770 -3.764 -6.048 1.00 0.00 76 SER B N 17
ATOM 24584 C CA . SER A 1 76 ? -4.537 -4.529 -5.882 1.00 0.00 76 SER B CA 17
ATOM 24585 C C . SER A 1 76 ? -4.324 -5.465 -7.058 1.00 0.00 76 SER B C 17
ATOM 24586 O O . SER A 1 76 ? -3.190 -5.727 -7.443 1.00 0.00 76 SER B O 17
ATOM 24594 N N . ASN A 1 77 ? -5.423 -5.957 -7.616 1.00 0.00 77 ASN B N 17
ATOM 24595 C CA . ASN A 1 77 ? -5.387 -6.802 -8.803 1.00 0.00 77 ASN B CA 17
ATOM 24596 C C . ASN A 1 77 ? -4.518 -6.169 -9.873 1.00 0.00 77 ASN B C 17
ATOM 24597 O O . ASN A 1 77 ? -3.605 -6.793 -10.418 1.00 0.00 77 ASN B O 17
ATOM 24608 N N . ASP A 1 78 ? -4.828 -4.919 -10.162 1.00 0.00 78 ASP B N 17
ATOM 24609 C CA . ASP A 1 78 ? -4.058 -4.129 -11.123 1.00 0.00 78 ASP B CA 17
ATOM 24610 C C . ASP A 1 78 ? -2.661 -3.836 -10.594 1.00 0.00 78 ASP B C 17
ATOM 24611 O O . ASP A 1 78 ? -1.672 -4.019 -11.296 1.00 0.00 78 ASP B O 17
ATOM 24620 N N . ILE A 1 79 ? -2.592 -3.394 -9.345 1.00 0.00 79 ILE B N 17
ATOM 24621 C CA . ILE A 1 79 ? -1.331 -3.021 -8.707 1.00 0.00 79 ILE B CA 17
ATOM 24622 C C . ILE A 1 79 ? -0.307 -4.152 -8.756 1.00 0.00 79 ILE B C 17
ATOM 24623 O O . ILE A 1 79 ? 0.898 -3.919 -8.836 1.00 0.00 79 ILE B O 17
ATOM 24639 N N . ASN A 1 80 ? -0.811 -5.377 -8.737 1.00 0.00 80 ASN B N 17
ATOM 24640 C CA . ASN A 1 80 ? 0.030 -6.571 -8.813 1.00 0.00 80 ASN B CA 17
ATOM 24641 C C . ASN A 1 80 ? 0.879 -6.602 -10.085 1.00 0.00 80 ASN B C 17
ATOM 24642 O O . ASN A 1 80 ? 1.885 -7.310 -10.147 1.00 0.00 80 ASN B O 17
ATOM 24653 N N . LYS A 1 81 ? 0.479 -5.839 -11.096 1.00 0.00 81 LYS B N 17
ATOM 24654 C CA . LYS A 1 81 ? 1.165 -5.862 -12.381 1.00 0.00 81 LYS B CA 17
ATOM 24655 C C . LYS A 1 81 ? 2.215 -4.754 -12.463 1.00 0.00 81 LYS B C 17
ATOM 24656 O O . LYS A 1 81 ? 2.982 -4.676 -13.424 1.00 0.00 81 LYS B O 17
ATOM 24675 N N . LEU A 1 82 ? 2.275 -3.926 -11.427 1.00 0.00 82 LEU B N 17
ATOM 24676 C CA . LEU A 1 82 ? 3.136 -2.742 -11.427 1.00 0.00 82 LEU B CA 17
ATOM 24677 C C . LEU A 1 82 ? 4.599 -3.134 -11.342 1.00 0.00 82 LEU B C 17
ATOM 24678 O O . LEU A 1 82 ? 5.484 -2.333 -11.650 1.00 0.00 82 LEU B O 17
ATOM 24694 N N . ASN A 1 83 ? 4.828 -4.381 -10.950 1.00 0.00 83 ASN B N 17
ATOM 24695 C CA . ASN A 1 83 ? 6.162 -4.875 -10.648 1.00 0.00 83 ASN B CA 17
ATOM 24696 C C . ASN A 1 83 ? 6.850 -3.920 -9.676 1.00 0.00 83 ASN B C 17
ATOM 24697 O O . ASN A 1 83 ? 7.911 -3.365 -9.960 1.00 0.00 83 ASN B O 17
ATOM 24708 N N . ILE A 1 84 ? 6.207 -3.724 -8.535 1.00 0.00 84 ILE B N 17
ATOM 24709 C CA . ILE A 1 84 ? 6.644 -2.754 -7.541 1.00 0.00 84 ILE B CA 17
ATOM 24710 C C . ILE A 1 84 ? 8.063 -3.020 -7.075 1.00 0.00 84 ILE B C 17
ATOM 24711 O O . ILE A 1 84 ? 8.476 -4.170 -6.955 1.00 0.00 84 ILE B O 17
ATOM 24727 N N . LYS A 1 85 ? 8.790 -1.946 -6.818 1.00 0.00 85 LYS B N 17
ATOM 24728 C CA . LYS A 1 85 ? 10.141 -2.037 -6.277 1.00 0.00 85 LYS B CA 17
ATOM 24729 C C . LYS A 1 85 ? 10.158 -1.565 -4.825 1.00 0.00 85 LYS B C 17
ATOM 24730 O O . LYS A 1 85 ? 9.103 -1.376 -4.222 1.00 0.00 85 LYS B O 17
ATOM 24749 N N . GLY A 1 86 ? 11.344 -1.367 -4.265 1.00 0.00 86 GLY B N 17
ATOM 24750 C CA . GLY A 1 86 ? 11.434 -0.980 -2.872 1.00 0.00 86 GLY B CA 17
ATOM 24751 C C . GLY A 1 86 ? 12.599 -0.056 -2.591 1.00 0.00 86 GLY B C 17
ATOM 24752 O O . GLY A 1 86 ? 13.758 -0.455 -2.716 1.00 0.00 86 GLY B O 17
ATOM 24756 N N . MET A 1 87 ? 12.299 1.187 -2.219 1.00 0.00 87 MET B N 17
ATOM 24757 C CA . MET A 1 87 ? 13.301 2.116 -1.787 1.00 0.00 87 MET B CA 17
ATOM 24758 C C . MET A 1 87 ? 12.676 3.212 -0.918 1.00 0.00 87 MET B C 17
ATOM 24759 O O . MET A 1 87 ? 12.832 3.202 0.298 1.00 0.00 87 MET B O 17
ATOM 24773 N N . TYR A 1 88 ? 11.949 4.145 -1.534 1.00 0.00 88 TYR B N 17
ATOM 24774 C CA . TYR A 1 88 ? 11.386 5.260 -0.797 1.00 0.00 88 TYR B CA 17
ATOM 24775 C C . TYR A 1 88 ? 9.873 5.210 -0.872 1.00 0.00 88 TYR B C 17
ATOM 24776 O O . TYR A 1 88 ? 9.268 5.677 -1.834 1.00 0.00 88 TYR B O 17
ATOM 24794 N N . ILE A 1 89 ? 9.277 4.602 0.130 1.00 0.00 89 ILE B N 17
ATOM 24795 C CA . ILE A 1 89 ? 7.833 4.463 0.190 1.00 0.00 89 ILE B CA 17
ATOM 24796 C C . ILE A 1 89 ? 7.222 5.609 0.988 1.00 0.00 89 ILE B C 17
ATOM 24797 O O . ILE A 1 89 ? 7.727 5.965 2.054 1.00 0.00 89 ILE B O 17
ATOM 24813 N N . GLU A 1 90 ? 6.151 6.196 0.473 1.00 0.00 90 GLU B N 17
ATOM 24814 C CA . GLU A 1 90 ? 5.451 7.244 1.202 1.00 0.00 90 GLU B CA 17
ATOM 24815 C C . GLU A 1 90 ? 3.993 6.881 1.406 1.00 0.00 90 GLU B C 17
ATOM 24816 O O . GLU A 1 90 ? 3.492 5.903 0.850 1.00 0.00 90 GLU B O 17
ATOM 24828 N N . ILE A 1 91 ? 3.324 7.719 2.176 1.00 0.00 91 ILE B N 17
ATOM 24829 C CA . ILE A 1 91 ? 1.927 7.533 2.546 1.00 0.00 91 ILE B CA 17
ATOM 24830 C C . ILE A 1 91 ? 1.304 8.896 2.805 1.00 0.00 91 ILE B C 17
ATOM 24831 O O . ILE A 1 91 ? 1.756 9.619 3.692 1.00 0.00 91 ILE B O 17
ATOM 24847 N N . LYS A 1 92 ? 0.289 9.259 2.039 1.00 0.00 92 LYS B N 17
ATOM 24848 C CA . LYS A 1 92 ? -0.358 10.551 2.208 1.00 0.00 92 LYS B CA 17
ATOM 24849 C C . LYS A 1 92 ? -1.619 10.662 1.373 1.00 0.00 92 LYS B C 17
ATOM 24850 O O . LYS A 1 92 ? -1.872 9.844 0.490 1.00 0.00 92 LYS B O 17
ATOM 24869 N N . GLN A 1 93 ? -2.385 11.702 1.656 1.00 0.00 93 GLN B N 17
ATOM 24870 C CA . GLN A 1 93 ? -3.664 11.929 1.017 1.00 0.00 93 GLN B CA 17
ATOM 24871 C C . GLN A 1 93 ? -3.518 12.947 -0.097 1.00 0.00 93 GLN B C 17
ATOM 24872 O O . GLN A 1 93 ? -2.662 13.831 -0.046 1.00 0.00 93 GLN B O 17
ATOM 24886 N N . ILE A 1 94 ? -4.355 12.816 -1.094 1.00 0.00 94 ILE B N 17
ATOM 24887 C CA . ILE A 1 94 ? -4.265 13.625 -2.287 1.00 0.00 94 ILE B CA 17
ATOM 24888 C C . ILE A 1 94 ? -5.422 14.609 -2.366 1.00 0.00 94 ILE B C 17
ATOM 24889 O O . ILE A 1 94 ? -5.163 15.830 -2.360 1.00 0.00 94 ILE B O 17
ATOM 24906 N N . ASP A 1 1 ? 20.525 -9.779 5.383 1.00 0.00 1 ASP B N 18
ATOM 24907 C CA . ASP A 1 1 ? 20.798 -8.508 6.094 1.00 0.00 1 ASP B CA 18
ATOM 24908 C C . ASP A 1 1 ? 19.498 -7.736 6.287 1.00 0.00 1 ASP B C 18
ATOM 24909 O O . ASP A 1 1 ? 19.338 -6.631 5.774 1.00 0.00 1 ASP B O 18
ATOM 24920 N N . ASN A 1 2 ? 18.582 -8.321 7.051 1.00 0.00 2 ASN B N 18
ATOM 24921 C CA . ASN A 1 2 ? 17.218 -7.806 7.169 1.00 0.00 2 ASN B CA 18
ATOM 24922 C C . ASN A 1 2 ? 17.170 -6.393 7.755 1.00 0.00 2 ASN B C 18
ATOM 24923 O O . ASN A 1 2 ? 16.596 -5.491 7.147 1.00 0.00 2 ASN B O 18
ATOM 24934 N N . GLN A 1 3 ? 17.784 -6.186 8.914 1.00 0.00 3 GLN B N 18
ATOM 24935 C CA . GLN A 1 3 ? 17.716 -4.894 9.584 1.00 0.00 3 GLN B CA 18
ATOM 24936 C C . GLN A 1 3 ? 18.589 -3.850 8.892 1.00 0.00 3 GLN B C 18
ATOM 24937 O O . GLN A 1 3 ? 18.452 -2.652 9.135 1.00 0.00 3 GLN B O 18
ATOM 24951 N N . LYS A 1 4 ? 19.491 -4.304 8.037 1.00 0.00 4 LYS B N 18
ATOM 24952 C CA . LYS A 1 4 ? 20.311 -3.419 7.263 1.00 0.00 4 LYS B CA 18
ATOM 24953 C C . LYS A 1 4 ? 19.589 -3.007 5.981 1.00 0.00 4 LYS B C 18
ATOM 24954 O O . LYS A 1 4 ? 19.903 -1.982 5.371 1.00 0.00 4 LYS B O 18
ATOM 24973 N N . ALA A 1 5 ? 18.620 -3.815 5.576 1.00 0.00 5 ALA B N 18
ATOM 24974 C CA . ALA A 1 5 ? 17.873 -3.569 4.353 1.00 0.00 5 ALA B CA 18
ATOM 24975 C C . ALA A 1 5 ? 16.449 -3.120 4.661 1.00 0.00 5 ALA B C 18
ATOM 24976 O O . ALA A 1 5 ? 15.498 -3.543 4.002 1.00 0.00 5 ALA B O 18
ATOM 24983 N N . LEU A 1 6 ? 16.304 -2.234 5.640 1.00 0.00 6 LEU B N 18
ATOM 24984 C CA . LEU A 1 6 ? 14.984 -1.782 6.069 1.00 0.00 6 LEU B CA 18
ATOM 24985 C C . LEU A 1 6 ? 14.342 -0.868 5.030 1.00 0.00 6 LEU B C 18
ATOM 24986 O O . LEU A 1 6 ? 13.211 -0.424 5.196 1.00 0.00 6 LEU B O 18
ATOM 25002 N N . GLU A 1 7 ? 15.076 -0.572 3.967 1.00 0.00 7 GLU B N 18
ATOM 25003 C CA . GLU A 1 7 ? 14.513 0.130 2.829 1.00 0.00 7 GLU B CA 18
ATOM 25004 C C . GLU A 1 7 ? 13.788 -0.850 1.911 1.00 0.00 7 GLU B C 18
ATOM 25005 O O . GLU A 1 7 ? 12.746 -0.532 1.342 1.00 0.00 7 GLU B O 18
ATOM 25017 N N . GLU A 1 8 ? 14.347 -2.052 1.777 1.00 0.00 8 GLU B N 18
ATOM 25018 C CA . GLU A 1 8 ? 13.737 -3.095 0.979 1.00 0.00 8 GLU B CA 18
ATOM 25019 C C . GLU A 1 8 ? 12.604 -3.764 1.743 1.00 0.00 8 GLU B C 18
ATOM 25020 O O . GLU A 1 8 ? 11.729 -4.409 1.168 1.00 0.00 8 GLU B O 18
ATOM 25032 N N . GLN A 1 9 ? 12.649 -3.611 3.044 1.00 0.00 9 GLN B N 18
ATOM 25033 C CA . GLN A 1 9 ? 11.572 -4.044 3.915 1.00 0.00 9 GLN B CA 18
ATOM 25034 C C . GLN A 1 9 ? 11.163 -2.892 4.828 1.00 0.00 9 GLN B C 18
ATOM 25035 O O . GLN A 1 9 ? 11.370 -2.914 6.043 1.00 0.00 9 GLN B O 18
ATOM 25049 N N . MET A 1 10 ? 10.580 -1.880 4.210 1.00 0.00 10 MET B N 18
ATOM 25050 C CA . MET A 1 10 ? 10.248 -0.638 4.892 1.00 0.00 10 MET B CA 18
ATOM 25051 C C . MET A 1 10 ? 8.940 -0.741 5.667 1.00 0.00 10 MET B C 18
ATOM 25052 O O . MET A 1 10 ? 8.217 -1.720 5.539 1.00 0.00 10 MET B O 18
ATOM 25066 N N . ASN A 1 11 ? 8.683 0.305 6.463 1.00 0.00 11 ASN B N 18
ATOM 25067 C CA . ASN A 1 11 ? 7.576 0.422 7.437 1.00 0.00 11 ASN B CA 18
ATOM 25068 C C . ASN A 1 11 ? 6.248 -0.205 7.014 1.00 0.00 11 ASN B C 18
ATOM 25069 O O . ASN A 1 11 ? 5.413 -0.533 7.863 1.00 0.00 11 ASN B O 18
ATOM 25080 N N . SER A 1 12 ? 6.051 -0.361 5.721 1.00 0.00 12 SER B N 18
ATOM 25081 C CA . SER A 1 12 ? 4.815 -0.895 5.181 1.00 0.00 12 SER B CA 18
ATOM 25082 C C . SER A 1 12 ? 4.539 -2.311 5.688 1.00 0.00 12 SER B C 18
ATOM 25083 O O . SER A 1 12 ? 3.425 -2.810 5.521 1.00 0.00 12 SER B O 18
ATOM 25091 N N . ILE A 1 13 ? 5.545 -2.949 6.314 1.00 0.00 13 ILE B N 18
ATOM 25092 C CA . ILE A 1 13 ? 5.390 -4.316 6.795 1.00 0.00 13 ILE B CA 18
ATOM 25093 C C . ILE A 1 13 ? 4.163 -4.414 7.682 1.00 0.00 13 ILE B C 18
ATOM 25094 O O . ILE A 1 13 ? 3.313 -5.287 7.516 1.00 0.00 13 ILE B O 18
ATOM 25110 N N . ASN A 1 14 ? 4.100 -3.499 8.638 1.00 0.00 14 ASN B N 18
ATOM 25111 C CA . ASN A 1 14 ? 3.057 -3.497 9.640 1.00 0.00 14 ASN B CA 18
ATOM 25112 C C . ASN A 1 14 ? 2.057 -2.379 9.393 1.00 0.00 14 ASN B C 18
ATOM 25113 O O . ASN A 1 14 ? 0.880 -2.632 9.165 1.00 0.00 14 ASN B O 18
ATOM 25124 N N . SER A 1 15 ? 2.549 -1.145 9.417 1.00 0.00 15 SER B N 18
ATOM 25125 C CA . SER A 1 15 ? 1.696 0.034 9.404 1.00 0.00 15 SER B CA 18
ATOM 25126 C C . SER A 1 15 ? 0.786 0.080 8.179 1.00 0.00 15 SER B C 18
ATOM 25127 O O . SER A 1 15 ? -0.433 -0.007 8.313 1.00 0.00 15 SER B O 18
ATOM 25135 N N . VAL A 1 16 ? 1.375 0.195 6.994 1.00 0.00 16 VAL B N 18
ATOM 25136 C CA . VAL A 1 16 ? 0.592 0.323 5.764 1.00 0.00 16 VAL B CA 18
ATOM 25137 C C . VAL A 1 16 ? -0.253 -0.926 5.530 1.00 0.00 16 VAL B C 18
ATOM 25138 O O . VAL A 1 16 ? -1.416 -0.841 5.130 1.00 0.00 16 VAL B O 18
ATOM 25151 N N . ASN A 1 17 ? 0.346 -2.077 5.804 1.00 0.00 17 ASN B N 18
ATOM 25152 C CA . ASN A 1 17 ? -0.335 -3.361 5.690 1.00 0.00 17 ASN B CA 18
ATOM 25153 C C . ASN A 1 17 ? -1.593 -3.387 6.555 1.00 0.00 17 ASN B C 18
ATOM 25154 O O . ASN A 1 17 ? -2.667 -3.770 6.090 1.00 0.00 17 ASN B O 18
ATOM 25165 N N . ASP A 1 18 ? -1.463 -2.948 7.798 1.00 0.00 18 ASP B N 18
ATOM 25166 C CA . ASP A 1 18 ? -2.578 -2.964 8.726 1.00 0.00 18 ASP B CA 18
ATOM 25167 C C . ASP A 1 18 ? -3.574 -1.856 8.412 1.00 0.00 18 ASP B C 18
ATOM 25168 O O . ASP A 1 18 ? -4.777 -2.072 8.446 1.00 0.00 18 ASP B O 18
ATOM 25177 N N . LYS A 1 19 ? -3.062 -0.680 8.067 1.00 0.00 19 LYS B N 18
ATOM 25178 C CA . LYS A 1 19 ? -3.874 0.486 7.806 1.00 0.00 19 LYS B CA 18
ATOM 25179 C C . LYS A 1 19 ? -4.975 0.201 6.784 1.00 0.00 19 LYS B C 18
ATOM 25180 O O . LYS A 1 19 ? -6.082 0.733 6.881 1.00 0.00 19 LYS B O 18
ATOM 25199 N N . LEU A 1 20 ? -4.663 -0.645 5.816 1.00 0.00 20 LEU B N 18
ATOM 25200 C CA . LEU A 1 20 ? -5.593 -0.958 4.745 1.00 0.00 20 LEU B CA 18
ATOM 25201 C C . LEU A 1 20 ? -6.501 -2.142 5.092 1.00 0.00 20 LEU B C 18
ATOM 25202 O O . LEU A 1 20 ? -7.699 -2.102 4.826 1.00 0.00 20 LEU B O 18
ATOM 25218 N N . ASN A 1 21 ? -5.941 -3.189 5.694 1.00 0.00 21 ASN B N 18
ATOM 25219 C CA . ASN A 1 21 ? -6.681 -4.409 5.935 1.00 0.00 21 ASN B CA 18
ATOM 25220 C C . ASN A 1 21 ? -7.582 -4.321 7.170 1.00 0.00 21 ASN B C 18
ATOM 25221 O O . ASN A 1 21 ? -8.304 -5.270 7.483 1.00 0.00 21 ASN B O 18
ATOM 25232 N N . LYS A 1 22 ? -7.539 -3.196 7.874 1.00 0.00 22 LYS B N 18
ATOM 25233 C CA . LYS A 1 22 ? -8.369 -3.013 9.061 1.00 0.00 22 LYS B CA 18
ATOM 25234 C C . LYS A 1 22 ? -9.833 -2.793 8.693 1.00 0.00 22 LYS B C 18
ATOM 25235 O O . LYS A 1 22 ? -10.664 -3.688 8.853 1.00 0.00 22 LYS B O 18
ATOM 25254 N N . GLY A 1 23 ? -10.142 -1.605 8.192 1.00 0.00 23 GLY B N 18
ATOM 25255 C CA . GLY A 1 23 ? -11.525 -1.234 7.963 1.00 0.00 23 GLY B CA 18
ATOM 25256 C C . GLY A 1 23 ? -11.972 -1.396 6.524 1.00 0.00 23 GLY B C 18
ATOM 25257 O O . GLY A 1 23 ? -13.001 -0.844 6.125 1.00 0.00 23 GLY B O 18
ATOM 25261 N N . LYS A 1 24 ? -11.203 -2.137 5.737 1.00 0.00 24 LYS B N 18
ATOM 25262 C CA . LYS A 1 24 ? -11.564 -2.390 4.353 1.00 0.00 24 LYS B CA 18
ATOM 25263 C C . LYS A 1 24 ? -11.500 -3.875 4.058 1.00 0.00 24 LYS B C 18
ATOM 25264 O O . LYS A 1 24 ? -11.546 -4.708 4.965 1.00 0.00 24 LYS B O 18
ATOM 25283 N N . GLY A 1 25 ? -11.404 -4.191 2.778 1.00 0.00 25 GLY B N 18
ATOM 25284 C CA . GLY A 1 25 ? -11.189 -5.556 2.372 1.00 0.00 25 GLY B CA 18
ATOM 25285 C C . GLY A 1 25 ? -9.829 -6.023 2.828 1.00 0.00 25 GLY B C 18
ATOM 25286 O O . GLY A 1 25 ? -8.864 -5.260 2.769 1.00 0.00 25 GLY B O 18
ATOM 25290 N N . LYS A 1 26 ? -9.750 -7.256 3.305 1.00 0.00 26 LYS B N 18
ATOM 25291 C CA . LYS A 1 26 ? -8.513 -7.770 3.867 1.00 0.00 26 LYS B CA 18
ATOM 25292 C C . LYS A 1 26 ? -7.432 -7.793 2.808 1.00 0.00 26 LYS B C 18
ATOM 25293 O O . LYS A 1 26 ? -7.668 -8.227 1.684 1.00 0.00 26 LYS B O 18
ATOM 25312 N N . LEU A 1 27 ? -6.260 -7.315 3.169 1.00 0.00 27 LEU B N 18
ATOM 25313 C CA . LEU A 1 27 ? -5.149 -7.274 2.279 1.00 0.00 27 LEU B CA 18
ATOM 25314 C C . LEU A 1 27 ? -3.883 -7.612 3.056 1.00 0.00 27 LEU B C 18
ATOM 25315 O O . LEU A 1 27 ? -3.306 -6.762 3.733 1.00 0.00 27 LEU B O 18
ATOM 25331 N N . SER A 1 28 ? -3.487 -8.868 2.990 1.00 0.00 28 SER B N 18
ATOM 25332 C CA . SER A 1 28 ? -2.311 -9.341 3.695 1.00 0.00 28 SER B CA 18
ATOM 25333 C C . SER A 1 28 ? -1.072 -9.117 2.839 1.00 0.00 28 SER B C 18
ATOM 25334 O O . SER A 1 28 ? -1.032 -9.532 1.684 1.00 0.00 28 SER B O 18
ATOM 25342 N N . LEU A 1 29 ? -0.069 -8.456 3.398 1.00 0.00 29 LEU B N 18
ATOM 25343 C CA . LEU A 1 29 ? 1.108 -8.091 2.629 1.00 0.00 29 LEU B CA 18
ATOM 25344 C C . LEU A 1 29 ? 2.323 -8.925 2.985 1.00 0.00 29 LEU B C 18
ATOM 25345 O O . LEU A 1 29 ? 2.379 -9.602 4.012 1.00 0.00 29 LEU B O 18
ATOM 25361 N N . SER A 1 30 ? 3.276 -8.847 2.087 1.00 0.00 30 SER B N 18
ATOM 25362 C CA . SER A 1 30 ? 4.593 -9.393 2.244 1.00 0.00 30 SER B CA 18
ATOM 25363 C C . SER A 1 30 ? 5.493 -8.680 1.249 1.00 0.00 30 SER B C 18
ATOM 25364 O O . SER A 1 30 ? 5.043 -8.305 0.167 1.00 0.00 30 SER B O 18
ATOM 25372 N N . MET A 1 31 ? 6.739 -8.464 1.598 1.00 0.00 31 MET B N 18
ATOM 25373 C CA . MET A 1 31 ? 7.600 -7.653 0.760 1.00 0.00 31 MET B CA 18
ATOM 25374 C C . MET A 1 31 ? 8.904 -8.359 0.453 1.00 0.00 31 MET B C 18
ATOM 25375 O O . MET A 1 31 ? 9.435 -9.104 1.277 1.00 0.00 31 MET B O 18
ATOM 25389 N N . ASN A 1 32 ? 9.403 -8.119 -0.746 1.00 0.00 32 ASN B N 18
ATOM 25390 C CA . ASN A 1 32 ? 10.666 -8.680 -1.185 1.00 0.00 32 ASN B CA 18
ATOM 25391 C C . ASN A 1 32 ? 11.439 -7.596 -1.932 1.00 0.00 32 ASN B C 18
ATOM 25392 O O . ASN A 1 32 ? 11.732 -7.724 -3.119 1.00 0.00 32 ASN B O 18
ATOM 25403 N N . GLY A 1 33 ? 11.739 -6.520 -1.212 1.00 0.00 33 GLY B N 18
ATOM 25404 C CA . GLY A 1 33 ? 12.445 -5.389 -1.785 1.00 0.00 33 GLY B CA 18
ATOM 25405 C C . GLY A 1 33 ? 11.682 -4.743 -2.914 1.00 0.00 33 GLY B C 18
ATOM 25406 O O . GLY A 1 33 ? 10.784 -3.934 -2.686 1.00 0.00 33 GLY B O 18
ATOM 25410 N N . ASN A 1 34 ? 12.024 -5.123 -4.132 1.00 0.00 34 ASN B N 18
ATOM 25411 C CA . ASN A 1 34 ? 11.373 -4.587 -5.313 1.00 0.00 34 ASN B CA 18
ATOM 25412 C C . ASN A 1 34 ? 10.129 -5.392 -5.656 1.00 0.00 34 ASN B C 18
ATOM 25413 O O . ASN A 1 34 ? 9.722 -5.462 -6.812 1.00 0.00 34 ASN B O 18
ATOM 25424 N N . GLN A 1 35 ? 9.541 -6.031 -4.655 1.00 0.00 35 GLN B N 18
ATOM 25425 C CA . GLN A 1 35 ? 8.268 -6.703 -4.833 1.00 0.00 35 GLN B CA 18
ATOM 25426 C C . GLN A 1 35 ? 7.361 -6.439 -3.662 1.00 0.00 35 GLN B C 18
ATOM 25427 O O . GLN A 1 35 ? 7.800 -6.361 -2.513 1.00 0.00 35 GLN B O 18
ATOM 25441 N N . LEU A 1 36 ? 6.097 -6.336 -3.975 1.00 0.00 36 LEU B N 18
ATOM 25442 C CA . LEU A 1 36 ? 5.063 -6.183 -2.973 1.00 0.00 36 LEU B CA 18
ATOM 25443 C C . LEU A 1 36 ? 4.035 -7.267 -3.206 1.00 0.00 36 LEU B C 18
ATOM 25444 O O . LEU A 1 36 ? 3.248 -7.210 -4.149 1.00 0.00 36 LEU B O 18
ATOM 25460 N N . LYS A 1 37 ? 4.067 -8.255 -2.353 1.00 0.00 37 LYS B N 18
ATOM 25461 C CA . LYS A 1 37 ? 3.242 -9.429 -2.512 1.00 0.00 37 LYS B CA 18
ATOM 25462 C C . LYS A 1 37 ? 2.073 -9.326 -1.553 1.00 0.00 37 LYS B C 18
ATOM 25463 O O . LYS A 1 37 ? 2.246 -8.912 -0.408 1.00 0.00 37 LYS B O 18
ATOM 25482 N N . ALA A 1 38 ? 0.889 -9.687 -2.004 1.00 0.00 38 ALA B N 18
ATOM 25483 C CA . ALA A 1 38 ? -0.301 -9.457 -1.205 1.00 0.00 38 ALA B CA 18
ATOM 25484 C C . ALA A 1 38 ? -1.441 -10.395 -1.572 1.00 0.00 38 ALA B C 18
ATOM 25485 O O . ALA A 1 38 ? -1.585 -10.801 -2.729 1.00 0.00 38 ALA B O 18
ATOM 25492 N N . THR A 1 39 ? -2.234 -10.735 -0.569 1.00 0.00 39 THR B N 18
ATOM 25493 C CA . THR A 1 39 ? -3.428 -11.541 -0.744 1.00 0.00 39 THR B CA 18
ATOM 25494 C C . THR A 1 39 ? -4.628 -10.785 -0.179 1.00 0.00 39 THR B C 18
ATOM 25495 O O . THR A 1 39 ? -4.458 -9.934 0.690 1.00 0.00 39 THR B O 18
ATOM 25506 N N . SER A 1 40 ? -5.828 -11.077 -0.659 1.00 0.00 40 SER B N 18
ATOM 25507 C CA . SER A 1 40 ? -6.985 -10.278 -0.286 1.00 0.00 40 SER B CA 18
ATOM 25508 C C . SER A 1 40 ? -8.212 -11.126 0.056 1.00 0.00 40 SER B C 18
ATOM 25509 O O . SER A 1 40 ? -8.321 -12.283 -0.356 1.00 0.00 40 SER B O 18
ATOM 25517 N N . SER A 1 41 ? -9.122 -10.535 0.828 1.00 0.00 41 SER B N 18
ATOM 25518 C CA . SER A 1 41 ? -10.398 -11.159 1.152 1.00 0.00 41 SER B CA 18
ATOM 25519 C C . SER A 1 41 ? -11.519 -10.132 1.035 1.00 0.00 41 SER B C 18
ATOM 25520 O O . SER A 1 41 ? -11.297 -8.929 1.191 1.00 0.00 41 SER B O 18
ATOM 25528 N N . ASN A 1 42 ? -12.720 -10.617 0.781 1.00 0.00 42 ASN B N 18
ATOM 25529 C CA . ASN A 1 42 ? -13.852 -9.759 0.467 1.00 0.00 42 ASN B CA 18
ATOM 25530 C C . ASN A 1 42 ? -14.926 -9.871 1.534 1.00 0.00 42 ASN B C 18
ATOM 25531 O O . ASN A 1 42 ? -16.113 -9.698 1.263 1.00 0.00 42 ASN B O 18
ATOM 25542 N N . ALA A 1 43 ? -14.493 -10.139 2.752 1.00 0.00 43 ALA B N 18
ATOM 25543 C CA . ALA A 1 43 ? -15.402 -10.376 3.876 1.00 0.00 43 ALA B CA 18
ATOM 25544 C C . ALA A 1 43 ? -16.041 -9.090 4.417 1.00 0.00 43 ALA B C 18
ATOM 25545 O O . ALA A 1 43 ? -16.454 -9.042 5.577 1.00 0.00 43 ALA B O 18
ATOM 25552 N N . GLY A 1 44 ? -16.111 -8.051 3.597 1.00 0.00 44 GLY B N 18
ATOM 25553 C CA . GLY A 1 44 ? -16.708 -6.803 4.042 1.00 0.00 44 GLY B CA 18
ATOM 25554 C C . GLY A 1 44 ? -16.260 -5.613 3.220 1.00 0.00 44 GLY B C 18
ATOM 25555 O O . GLY A 1 44 ? -16.977 -4.617 3.132 1.00 0.00 44 GLY B O 18
ATOM 25559 N N . TYR A 1 45 ? -15.085 -5.745 2.600 1.00 0.00 45 TYR B N 18
ATOM 25560 C CA . TYR A 1 45 ? -14.450 -4.692 1.815 1.00 0.00 45 TYR B CA 18
ATOM 25561 C C . TYR A 1 45 ? -14.479 -3.325 2.510 1.00 0.00 45 TYR B C 18
ATOM 25562 O O . TYR A 1 45 ? -14.516 -3.260 3.727 1.00 0.00 45 TYR B O 18
ATOM 25580 N N . GLY A 1 46 ? -14.381 -2.243 1.747 1.00 0.00 46 GLY B N 18
ATOM 25581 C CA . GLY A 1 46 ? -14.361 -0.926 2.331 1.00 0.00 46 GLY B CA 18
ATOM 25582 C C . GLY A 1 46 ? -15.697 -0.505 2.940 1.00 0.00 46 GLY B C 18
ATOM 25583 O O . GLY A 1 46 ? -16.630 -0.149 2.216 1.00 0.00 46 GLY B O 18
ATOM 25587 N N . ILE A 1 47 ? -15.796 -0.561 4.272 1.00 0.00 47 ILE B N 18
ATOM 25588 C CA . ILE A 1 47 ? -17.000 -0.100 4.970 1.00 0.00 47 ILE B CA 18
ATOM 25589 C C . ILE A 1 47 ? -16.660 1.012 5.944 1.00 0.00 47 ILE B C 18
ATOM 25590 O O . ILE A 1 47 ? -17.132 2.142 5.808 1.00 0.00 47 ILE B O 18
ATOM 25606 N N . SER A 1 48 ? -15.857 0.648 6.943 1.00 0.00 48 SER B N 18
ATOM 25607 C CA . SER A 1 48 ? -15.489 1.527 8.044 1.00 0.00 48 SER B CA 18
ATOM 25608 C C . SER A 1 48 ? -15.029 2.887 7.560 1.00 0.00 48 SER B C 18
ATOM 25609 O O . SER A 1 48 ? -15.529 3.924 7.999 1.00 0.00 48 SER B O 18
ATOM 25617 N N . TYR A 1 49 ? -14.064 2.872 6.670 1.00 0.00 49 TYR B N 18
ATOM 25618 C CA . TYR A 1 49 ? -13.538 4.101 6.110 1.00 0.00 49 TYR B CA 18
ATOM 25619 C C . TYR A 1 49 ? -14.482 4.625 5.047 1.00 0.00 49 TYR B C 18
ATOM 25620 O O . TYR A 1 49 ? -14.862 3.901 4.126 1.00 0.00 49 TYR B O 18
ATOM 25638 N N . GLU A 1 50 ? -14.869 5.879 5.181 1.00 0.00 50 GLU B N 18
ATOM 25639 C CA . GLU A 1 50 ? -15.722 6.513 4.195 1.00 0.00 50 GLU B CA 18
ATOM 25640 C C . GLU A 1 50 ? -14.878 7.051 3.047 1.00 0.00 50 GLU B C 18
ATOM 25641 O O . GLU A 1 50 ? -13.693 6.727 2.949 1.00 0.00 50 GLU B O 18
ATOM 25653 N N . ASP A 1 51 ? -15.475 7.857 2.182 1.00 0.00 51 ASP B N 18
ATOM 25654 C CA . ASP A 1 51 ? -14.770 8.369 1.014 1.00 0.00 51 ASP B CA 18
ATOM 25655 C C . ASP A 1 51 ? -13.561 9.196 1.417 1.00 0.00 51 ASP B C 18
ATOM 25656 O O . ASP A 1 51 ? -13.680 10.306 1.936 1.00 0.00 51 ASP B O 18
ATOM 25665 N N . LYS A 1 52 ? -12.399 8.620 1.172 1.00 0.00 52 LYS B N 18
ATOM 25666 C CA . LYS A 1 52 ? -11.119 9.258 1.430 1.00 0.00 52 LYS B CA 18
ATOM 25667 C C . LYS A 1 52 ? -10.108 8.727 0.431 1.00 0.00 52 LYS B C 18
ATOM 25668 O O . LYS A 1 52 ? -10.118 7.540 0.115 1.00 0.00 52 LYS B O 18
ATOM 25687 N N . ASN A 1 53 ? -9.244 9.590 -0.064 1.00 0.00 53 ASN B N 18
ATOM 25688 C CA . ASN A 1 53 ? -8.298 9.205 -1.101 1.00 0.00 53 ASN B CA 18
ATOM 25689 C C . ASN A 1 53 ? -6.869 9.520 -0.695 1.00 0.00 53 ASN B C 18
ATOM 25690 O O . ASN A 1 53 ? -6.537 10.665 -0.374 1.00 0.00 53 ASN B O 18
ATOM 25701 N N . TRP A 1 54 ? -6.019 8.502 -0.710 1.00 0.00 54 TRP B N 18
ATOM 25702 C CA . TRP A 1 54 ? -4.621 8.683 -0.399 1.00 0.00 54 TRP B CA 18
ATOM 25703 C C . TRP A 1 54 ? -3.765 7.774 -1.281 1.00 0.00 54 TRP B C 18
ATOM 25704 O O . TRP A 1 54 ? -4.294 6.910 -1.985 1.00 0.00 54 TRP B O 18
ATOM 25725 N N . GLY A 1 55 ? -2.456 7.981 -1.258 1.00 0.00 55 GLY B N 18
ATOM 25726 C CA . GLY A 1 55 ? -1.584 7.264 -2.164 1.00 0.00 55 GLY B CA 18
ATOM 25727 C C . GLY A 1 55 ? -0.308 6.782 -1.505 1.00 0.00 55 GLY B C 18
ATOM 25728 O O . GLY A 1 55 ? 0.197 7.414 -0.575 1.00 0.00 55 GLY B O 18
ATOM 25732 N N . ILE A 1 56 ? 0.207 5.653 -1.978 1.00 0.00 56 ILE B N 18
ATOM 25733 C CA . ILE A 1 56 ? 1.518 5.177 -1.570 1.00 0.00 56 ILE B CA 18
ATOM 25734 C C . ILE A 1 56 ? 2.510 5.406 -2.707 1.00 0.00 56 ILE B C 18
ATOM 25735 O O . ILE A 1 56 ? 2.122 5.409 -3.880 1.00 0.00 56 ILE B O 18
ATOM 25751 N N . PHE A 1 57 ? 3.776 5.609 -2.365 1.00 0.00 57 PHE B N 18
ATOM 25752 C CA . PHE A 1 57 ? 4.778 6.022 -3.347 1.00 0.00 57 PHE B CA 18
ATOM 25753 C C . PHE A 1 57 ? 6.023 5.161 -3.277 1.00 0.00 57 PHE B C 18
ATOM 25754 O O . PHE A 1 57 ? 6.472 4.810 -2.192 1.00 0.00 57 PHE B O 18
ATOM 25771 N N . VAL A 1 58 ? 6.581 4.814 -4.439 1.00 0.00 58 VAL B N 18
ATOM 25772 C CA . VAL A 1 58 ? 7.757 3.976 -4.474 1.00 0.00 58 VAL B CA 18
ATOM 25773 C C . VAL A 1 58 ? 8.843 4.644 -5.294 1.00 0.00 58 VAL B C 18
ATOM 25774 O O . VAL A 1 58 ? 8.582 5.181 -6.368 1.00 0.00 58 VAL B O 18
ATOM 25787 N N . ASN A 1 59 ? 10.060 4.632 -4.754 1.00 0.00 59 ASN B N 18
ATOM 25788 C CA . ASN A 1 59 ? 11.209 5.336 -5.331 1.00 0.00 59 ASN B CA 18
ATOM 25789 C C . ASN A 1 59 ? 10.982 6.842 -5.248 1.00 0.00 59 ASN B C 18
ATOM 25790 O O . ASN A 1 59 ? 11.849 7.635 -5.609 1.00 0.00 59 ASN B O 18
ATOM 25801 N N . GLY A 1 60 ? 9.818 7.220 -4.738 1.00 0.00 60 GLY B N 18
ATOM 25802 C CA . GLY A 1 60 ? 9.406 8.597 -4.745 1.00 0.00 60 GLY B CA 18
ATOM 25803 C C . GLY A 1 60 ? 8.285 8.840 -5.745 1.00 0.00 60 GLY B C 18
ATOM 25804 O O . GLY A 1 60 ? 7.716 9.932 -5.812 1.00 0.00 60 GLY B O 18
ATOM 25808 N N . GLU A 1 61 ? 7.976 7.804 -6.515 1.00 0.00 61 GLU B N 18
ATOM 25809 C CA . GLU A 1 61 ? 6.940 7.830 -7.526 1.00 0.00 61 GLU B CA 18
ATOM 25810 C C . GLU A 1 61 ? 5.657 7.301 -6.935 1.00 0.00 61 GLU B C 18
ATOM 25811 O O . GLU A 1 61 ? 5.659 6.857 -5.813 1.00 0.00 61 GLU B O 18
ATOM 25823 N N . LYS A 1 62 ? 4.574 7.312 -7.684 1.00 0.00 62 LYS B N 18
ATOM 25824 C CA . LYS A 1 62 ? 3.359 6.647 -7.233 1.00 0.00 62 LYS B CA 18
ATOM 25825 C C . LYS A 1 62 ? 3.602 5.137 -7.191 1.00 0.00 62 LYS B C 18
ATOM 25826 O O . LYS A 1 62 ? 4.598 4.646 -7.724 1.00 0.00 62 LYS B O 18
ATOM 25845 N N . VAL A 1 63 ? 2.757 4.422 -6.472 1.00 0.00 63 VAL B N 18
ATOM 25846 C CA . VAL A 1 63 ? 2.737 2.966 -6.544 1.00 0.00 63 VAL B CA 18
ATOM 25847 C C . VAL A 1 63 ? 1.352 2.440 -6.187 1.00 0.00 63 VAL B C 18
ATOM 25848 O O . VAL A 1 63 ? 1.043 1.269 -6.401 1.00 0.00 63 VAL B O 18
ATOM 25861 N N . TYR A 1 64 ? 0.506 3.317 -5.662 1.00 0.00 64 TYR B N 18
ATOM 25862 C CA . TYR A 1 64 ? -0.806 2.901 -5.205 1.00 0.00 64 TYR B CA 18
ATOM 25863 C C . TYR A 1 64 ? -1.738 4.096 -5.101 1.00 0.00 64 TYR B C 18
ATOM 25864 O O . TYR A 1 64 ? -1.378 5.132 -4.540 1.00 0.00 64 TYR B O 18
ATOM 25882 N N . THR A 1 65 ? -2.924 3.933 -5.646 1.00 0.00 65 THR B N 18
ATOM 25883 C CA . THR A 1 65 ? -3.953 4.964 -5.619 1.00 0.00 65 THR B CA 18
ATOM 25884 C C . THR A 1 65 ? -5.308 4.317 -5.343 1.00 0.00 65 THR B C 18
ATOM 25885 O O . THR A 1 65 ? -5.717 3.403 -6.061 1.00 0.00 65 THR B O 18
ATOM 25896 N N . PHE A 1 66 ? -6.000 4.775 -4.302 1.00 0.00 66 PHE B N 18
ATOM 25897 C CA . PHE A 1 66 ? -7.239 4.158 -3.885 1.00 0.00 66 PHE B CA 18
ATOM 25898 C C . PHE A 1 66 ? -8.017 5.041 -2.946 1.00 0.00 66 PHE B C 18
ATOM 25899 O O . PHE A 1 66 ? -7.482 5.923 -2.269 1.00 0.00 66 PHE B O 18
ATOM 25916 N N . ASN A 1 67 ? -9.293 4.787 -2.948 1.00 0.00 67 ASN B N 18
ATOM 25917 C CA . ASN A 1 67 ? -10.203 5.347 -1.979 1.00 0.00 67 ASN B CA 18
ATOM 25918 C C . ASN A 1 67 ? -10.347 4.357 -0.827 1.00 0.00 67 ASN B C 18
ATOM 25919 O O . ASN A 1 67 ? -10.163 3.151 -1.008 1.00 0.00 67 ASN B O 18
ATOM 25930 N N . GLU A 1 68 ? -10.667 4.861 0.350 1.00 0.00 68 GLU B N 18
ATOM 25931 C CA . GLU A 1 68 ? -10.777 4.034 1.539 1.00 0.00 68 GLU B CA 18
ATOM 25932 C C . GLU A 1 68 ? -12.127 3.313 1.590 1.00 0.00 68 GLU B C 18
ATOM 25933 O O . GLU A 1 68 ? -12.372 2.488 2.468 1.00 0.00 68 GLU B O 18
ATOM 25945 N N . LYS A 1 69 ? -12.983 3.622 0.627 1.00 0.00 69 LYS B N 18
ATOM 25946 C CA . LYS A 1 69 ? -14.238 2.920 0.447 1.00 0.00 69 LYS B CA 18
ATOM 25947 C C . LYS A 1 69 ? -14.037 1.867 -0.627 1.00 0.00 69 LYS B C 18
ATOM 25948 O O . LYS A 1 69 ? -14.670 0.808 -0.616 1.00 0.00 69 LYS B O 18
ATOM 25967 N N . SER A 1 70 ? -13.139 2.176 -1.560 1.00 0.00 70 SER B N 18
ATOM 25968 C CA . SER A 1 70 ? -12.714 1.224 -2.558 1.00 0.00 70 SER B CA 18
ATOM 25969 C C . SER A 1 70 ? -12.088 0.043 -1.874 1.00 0.00 70 SER B C 18
ATOM 25970 O O . SER A 1 70 ? -11.522 0.149 -0.779 1.00 0.00 70 SER B O 18
ATOM 25978 N N . THR A 1 71 ? -12.170 -1.072 -2.525 1.00 0.00 71 THR B N 18
ATOM 25979 C CA . THR A 1 71 ? -11.711 -2.292 -1.934 1.00 0.00 71 THR B CA 18
ATOM 25980 C C . THR A 1 71 ? -10.364 -2.661 -2.536 1.00 0.00 71 THR B C 18
ATOM 25981 O O . THR A 1 71 ? -10.233 -2.904 -3.739 1.00 0.00 71 THR B O 18
ATOM 25992 N N . VAL A 1 72 ? -9.352 -2.660 -1.682 1.00 0.00 72 VAL B N 18
ATOM 25993 C CA . VAL A 1 72 ? -7.971 -2.725 -2.128 1.00 0.00 72 VAL B CA 18
ATOM 25994 C C . VAL A 1 72 ? -7.623 -4.080 -2.732 1.00 0.00 72 VAL B C 18
ATOM 25995 O O . VAL A 1 72 ? -6.582 -4.224 -3.361 1.00 0.00 72 VAL B O 18
ATOM 26008 N N . GLY A 1 73 ? -8.492 -5.065 -2.545 1.00 0.00 73 GLY B N 18
ATOM 26009 C CA . GLY A 1 73 ? -8.258 -6.368 -3.128 1.00 0.00 73 GLY B CA 18
ATOM 26010 C C . GLY A 1 73 ? -8.225 -6.301 -4.642 1.00 0.00 73 GLY B C 18
ATOM 26011 O O . GLY A 1 73 ? -7.322 -6.846 -5.279 1.00 0.00 73 GLY B O 18
ATOM 26015 N N . ASN A 1 74 ? -9.195 -5.601 -5.215 1.00 0.00 74 ASN B N 18
ATOM 26016 C CA . ASN A 1 74 ? -9.264 -5.421 -6.662 1.00 0.00 74 ASN B CA 18
ATOM 26017 C C . ASN A 1 74 ? -8.130 -4.528 -7.136 1.00 0.00 74 ASN B C 18
ATOM 26018 O O . ASN A 1 74 ? -7.610 -4.683 -8.239 1.00 0.00 74 ASN B O 18
ATOM 26029 N N . ILE A 1 75 ? -7.740 -3.602 -6.278 1.00 0.00 75 ILE B N 18
ATOM 26030 C CA . ILE A 1 75 ? -6.712 -2.630 -6.617 1.00 0.00 75 ILE B CA 18
ATOM 26031 C C . ILE A 1 75 ? -5.342 -3.285 -6.601 1.00 0.00 75 ILE B C 18
ATOM 26032 O O . ILE A 1 75 ? -4.544 -3.099 -7.512 1.00 0.00 75 ILE B O 18
ATOM 26048 N N . SER A 1 76 ? -5.092 -4.059 -5.551 1.00 0.00 76 SER B N 18
ATOM 26049 C CA . SER A 1 76 ? -3.820 -4.769 -5.377 1.00 0.00 76 SER B CA 18
ATOM 26050 C C . SER A 1 76 ? -3.510 -5.618 -6.603 1.00 0.00 76 SER B C 18
ATOM 26051 O O . SER A 1 76 ? -2.350 -5.777 -6.990 1.00 0.00 76 SER B O 18
ATOM 26059 N N . ASN A 1 77 ? -4.562 -6.153 -7.205 1.00 0.00 77 ASN B N 18
ATOM 26060 C CA . ASN A 1 77 ? -4.450 -6.884 -8.463 1.00 0.00 77 ASN B CA 18
ATOM 26061 C C . ASN A 1 77 ? -3.701 -6.051 -9.490 1.00 0.00 77 ASN B C 18
ATOM 26062 O O . ASN A 1 77 ? -2.674 -6.463 -10.032 1.00 0.00 77 ASN B O 18
ATOM 26073 N N . ASP A 1 78 ? -4.238 -4.869 -9.731 1.00 0.00 78 ASP B N 18
ATOM 26074 C CA . ASP A 1 78 ? -3.663 -3.926 -10.691 1.00 0.00 78 ASP B CA 18
ATOM 26075 C C . ASP A 1 78 ? -2.299 -3.421 -10.236 1.00 0.00 78 ASP B C 18
ATOM 26076 O O . ASP A 1 78 ? -1.405 -3.211 -11.045 1.00 0.00 78 ASP B O 18
ATOM 26085 N N . ILE A 1 79 ? -2.139 -3.224 -8.941 1.00 0.00 79 ILE B N 18
ATOM 26086 C CA . ILE A 1 79 ? -0.882 -2.734 -8.392 1.00 0.00 79 ILE B CA 18
ATOM 26087 C C . ILE A 1 79 ? 0.263 -3.703 -8.665 1.00 0.00 79 ILE B C 18
ATOM 26088 O O . ILE A 1 79 ? 1.401 -3.300 -8.898 1.00 0.00 79 ILE B O 18
ATOM 26104 N N . ASN A 1 80 ? -0.062 -4.985 -8.683 1.00 0.00 80 ASN B N 18
ATOM 26105 C CA . ASN A 1 80 ? 0.935 -6.029 -8.908 1.00 0.00 80 ASN B CA 18
ATOM 26106 C C . ASN A 1 80 ? 1.378 -6.112 -10.370 1.00 0.00 80 ASN B C 18
ATOM 26107 O O . ASN A 1 80 ? 2.187 -6.967 -10.722 1.00 0.00 80 ASN B O 18
ATOM 26118 N N . LYS A 1 81 ? 0.856 -5.238 -11.225 1.00 0.00 81 LYS B N 18
ATOM 26119 C CA . LYS A 1 81 ? 1.255 -5.230 -12.629 1.00 0.00 81 LYS B CA 18
ATOM 26120 C C . LYS A 1 81 ? 2.076 -3.981 -12.955 1.00 0.00 81 LYS B C 18
ATOM 26121 O O . LYS A 1 81 ? 2.446 -3.750 -14.106 1.00 0.00 81 LYS B O 18
ATOM 26140 N N . LEU A 1 82 ? 2.388 -3.192 -11.931 1.00 0.00 82 LEU B N 18
ATOM 26141 C CA . LEU A 1 82 ? 3.061 -1.909 -12.137 1.00 0.00 82 LEU B CA 18
ATOM 26142 C C . LEU A 1 82 ? 4.566 -2.082 -12.182 1.00 0.00 82 LEU B C 18
ATOM 26143 O O . LEU A 1 82 ? 5.309 -1.102 -12.190 1.00 0.00 82 LEU B O 18
ATOM 26159 N N . ASN A 1 83 ? 5.002 -3.336 -12.227 1.00 0.00 83 ASN B N 18
ATOM 26160 C CA . ASN A 1 83 ? 6.406 -3.675 -12.078 1.00 0.00 83 ASN B CA 18
ATOM 26161 C C . ASN A 1 83 ? 6.933 -3.044 -10.797 1.00 0.00 83 ASN B C 18
ATOM 26162 O O . ASN A 1 83 ? 7.867 -2.240 -10.813 1.00 0.00 83 ASN B O 18
ATOM 26173 N N . ILE A 1 84 ? 6.278 -3.401 -9.696 1.00 0.00 84 ILE B N 18
ATOM 26174 C CA . ILE A 1 84 ? 6.558 -2.849 -8.375 1.00 0.00 84 ILE B CA 18
ATOM 26175 C C . ILE A 1 84 ? 8.058 -2.784 -8.070 1.00 0.00 84 ILE B C 18
ATOM 26176 O O . ILE A 1 84 ? 8.834 -3.626 -8.521 1.00 0.00 84 ILE B O 18
ATOM 26192 N N . LYS A 1 85 ? 8.452 -1.762 -7.328 1.00 0.00 85 LYS B N 18
ATOM 26193 C CA . LYS A 1 85 ? 9.834 -1.595 -6.904 1.00 0.00 85 LYS B CA 18
ATOM 26194 C C . LYS A 1 85 ? 9.906 -1.397 -5.395 1.00 0.00 85 LYS B C 18
ATOM 26195 O O . LYS A 1 85 ? 8.902 -1.529 -4.697 1.00 0.00 85 LYS B O 18
ATOM 26214 N N . GLY A 1 86 ? 11.094 -1.065 -4.905 1.00 0.00 86 GLY B N 18
ATOM 26215 C CA . GLY A 1 86 ? 11.269 -0.761 -3.498 1.00 0.00 86 GLY B CA 18
ATOM 26216 C C . GLY A 1 86 ? 12.493 0.101 -3.264 1.00 0.00 86 GLY B C 18
ATOM 26217 O O . GLY A 1 86 ? 13.617 -0.344 -3.493 1.00 0.00 86 GLY B O 18
ATOM 26221 N N . MET A 1 87 ? 12.286 1.339 -2.822 1.00 0.00 87 MET B N 18
ATOM 26222 C CA . MET A 1 87 ? 13.370 2.248 -2.572 1.00 0.00 87 MET B CA 18
ATOM 26223 C C . MET A 1 87 ? 12.959 3.328 -1.565 1.00 0.00 87 MET B C 18
ATOM 26224 O O . MET A 1 87 ? 13.347 3.277 -0.402 1.00 0.00 87 MET B O 18
ATOM 26238 N N . TYR A 1 88 ? 12.168 4.301 -2.019 1.00 0.00 88 TYR B N 18
ATOM 26239 C CA . TYR A 1 88 ? 11.745 5.401 -1.175 1.00 0.00 88 TYR B CA 18
ATOM 26240 C C . TYR A 1 88 ? 10.231 5.444 -1.129 1.00 0.00 88 TYR B C 18
ATOM 26241 O O . TYR A 1 88 ? 9.580 5.880 -2.078 1.00 0.00 88 TYR B O 18
ATOM 26259 N N . ILE A 1 89 ? 9.682 4.949 -0.044 1.00 0.00 89 ILE B N 18
ATOM 26260 C CA . ILE A 1 89 ? 8.244 4.878 0.120 1.00 0.00 89 ILE B CA 18
ATOM 26261 C C . ILE A 1 89 ? 7.715 6.069 0.909 1.00 0.00 89 ILE B C 18
ATOM 26262 O O . ILE A 1 89 ? 8.197 6.360 2.005 1.00 0.00 89 ILE B O 18
ATOM 26278 N N . GLU A 1 90 ? 6.739 6.769 0.345 1.00 0.00 90 GLU B N 18
ATOM 26279 C CA . GLU A 1 90 ? 6.045 7.813 1.081 1.00 0.00 90 GLU B CA 18
ATOM 26280 C C . GLU A 1 90 ? 4.627 7.369 1.384 1.00 0.00 90 GLU B C 18
ATOM 26281 O O . GLU A 1 90 ? 4.155 6.354 0.868 1.00 0.00 90 GLU B O 18
ATOM 26293 N N . ILE A 1 91 ? 3.951 8.162 2.191 1.00 0.00 91 ILE B N 18
ATOM 26294 C CA . ILE A 1 91 ? 2.610 7.846 2.666 1.00 0.00 91 ILE B CA 18
ATOM 26295 C C . ILE A 1 91 ? 1.841 9.144 2.894 1.00 0.00 91 ILE B C 18
ATOM 26296 O O . ILE A 1 91 ? 2.123 9.876 3.846 1.00 0.00 91 ILE B O 18
ATOM 26312 N N . LYS A 1 92 ? 0.889 9.441 2.032 1.00 0.00 92 LYS B N 18
ATOM 26313 C CA . LYS A 1 92 ? 0.145 10.686 2.135 1.00 0.00 92 LYS B CA 18
ATOM 26314 C C . LYS A 1 92 ? -1.205 10.593 1.441 1.00 0.00 92 LYS B C 18
ATOM 26315 O O . LYS A 1 92 ? -1.546 9.571 0.851 1.00 0.00 92 LYS B O 18
ATOM 26334 N N . GLN A 1 93 ? -1.948 11.691 1.494 1.00 0.00 93 GLN B N 18
ATOM 26335 C CA . GLN A 1 93 ? -3.268 11.768 0.906 1.00 0.00 93 GLN B CA 18
ATOM 26336 C C . GLN A 1 93 ? -3.217 12.582 -0.378 1.00 0.00 93 GLN B C 18
ATOM 26337 O O . GLN A 1 93 ? -2.447 13.539 -0.494 1.00 0.00 93 GLN B O 18
ATOM 26351 N N . ILE A 1 94 ? -4.029 12.193 -1.336 1.00 0.00 94 ILE B N 18
ATOM 26352 C CA . ILE A 1 94 ? -4.010 12.800 -2.654 1.00 0.00 94 ILE B CA 18
ATOM 26353 C C . ILE A 1 94 ? -5.246 13.661 -2.880 1.00 0.00 94 ILE B C 18
ATOM 26354 O O . ILE A 1 94 ? -6.104 13.284 -3.702 1.00 0.00 94 ILE B O 18
ATOM 26371 N N . ASP A 1 1 ? 17.971 -8.824 14.847 1.00 0.00 1 ASP B N 19
ATOM 26372 C CA . ASP A 1 1 ? 18.008 -8.120 13.546 1.00 0.00 1 ASP B CA 19
ATOM 26373 C C . ASP A 1 1 ? 16.786 -7.224 13.412 1.00 0.00 1 ASP B C 19
ATOM 26374 O O . ASP A 1 1 ? 15.832 -7.343 14.179 1.00 0.00 1 ASP B O 19
ATOM 26385 N N . ASN A 1 2 ? 16.821 -6.319 12.449 1.00 0.00 2 ASN B N 19
ATOM 26386 C CA . ASN A 1 2 ? 15.708 -5.414 12.224 1.00 0.00 2 ASN B CA 19
ATOM 26387 C C . ASN A 1 2 ? 14.752 -6.002 11.192 1.00 0.00 2 ASN B C 19
ATOM 26388 O O . ASN A 1 2 ? 15.108 -6.157 10.024 1.00 0.00 2 ASN B O 19
ATOM 26399 N N . GLN A 1 3 ? 13.547 -6.339 11.636 1.00 0.00 3 GLN B N 19
ATOM 26400 C CA . GLN A 1 3 ? 12.558 -6.985 10.783 1.00 0.00 3 GLN B CA 19
ATOM 26401 C C . GLN A 1 3 ? 11.714 -5.968 10.017 1.00 0.00 3 GLN B C 19
ATOM 26402 O O . GLN A 1 3 ? 10.708 -6.322 9.397 1.00 0.00 3 GLN B O 19
ATOM 26416 N N . LYS A 1 4 ? 12.116 -4.710 10.064 1.00 0.00 4 LYS B N 19
ATOM 26417 C CA . LYS A 1 4 ? 11.425 -3.665 9.371 1.00 0.00 4 LYS B CA 19
ATOM 26418 C C . LYS A 1 4 ? 12.120 -3.358 8.044 1.00 0.00 4 LYS B C 19
ATOM 26419 O O . LYS A 1 4 ? 11.564 -3.590 6.965 1.00 0.00 4 LYS B O 19
ATOM 26438 N N . ALA A 1 5 ? 13.341 -2.846 8.135 1.00 0.00 5 ALA B N 19
ATOM 26439 C CA . ALA A 1 5 ? 14.166 -2.588 6.965 1.00 0.00 5 ALA B CA 19
ATOM 26440 C C . ALA A 1 5 ? 15.316 -3.584 6.914 1.00 0.00 5 ALA B C 19
ATOM 26441 O O . ALA A 1 5 ? 16.435 -3.277 7.324 1.00 0.00 5 ALA B O 19
ATOM 26448 N N . LEU A 1 6 ? 15.026 -4.781 6.431 1.00 0.00 6 LEU B N 19
ATOM 26449 C CA . LEU A 1 6 ? 16.002 -5.859 6.406 1.00 0.00 6 LEU B CA 19
ATOM 26450 C C . LEU A 1 6 ? 17.057 -5.654 5.318 1.00 0.00 6 LEU B C 19
ATOM 26451 O O . LEU A 1 6 ? 18.015 -4.909 5.511 1.00 0.00 6 LEU B O 19
ATOM 26467 N N . GLU A 1 7 ? 16.884 -6.307 4.172 1.00 0.00 7 GLU B N 19
ATOM 26468 C CA . GLU A 1 7 ? 17.890 -6.243 3.125 1.00 0.00 7 GLU B CA 19
ATOM 26469 C C . GLU A 1 7 ? 17.664 -5.053 2.198 1.00 0.00 7 GLU B C 19
ATOM 26470 O O . GLU A 1 7 ? 18.358 -4.041 2.294 1.00 0.00 7 GLU B O 19
ATOM 26482 N N . GLU A 1 8 ? 16.687 -5.170 1.311 1.00 0.00 8 GLU B N 19
ATOM 26483 C CA . GLU A 1 8 ? 16.424 -4.141 0.333 1.00 0.00 8 GLU B CA 19
ATOM 26484 C C . GLU A 1 8 ? 15.071 -3.492 0.567 1.00 0.00 8 GLU B C 19
ATOM 26485 O O . GLU A 1 8 ? 14.630 -2.648 -0.211 1.00 0.00 8 GLU B O 19
ATOM 26497 N N . GLN A 1 9 ? 14.415 -3.894 1.637 1.00 0.00 9 GLN B N 19
ATOM 26498 C CA . GLN A 1 9 ? 13.117 -3.337 1.981 1.00 0.00 9 GLN B CA 19
ATOM 26499 C C . GLN A 1 9 ? 13.265 -2.257 3.036 1.00 0.00 9 GLN B C 19
ATOM 26500 O O . GLN A 1 9 ? 14.223 -2.252 3.809 1.00 0.00 9 GLN B O 19
ATOM 26514 N N . MET A 1 10 ? 12.305 -1.353 3.063 1.00 0.00 10 MET B N 19
ATOM 26515 C CA . MET A 1 10 ? 12.328 -0.231 3.981 1.00 0.00 10 MET B CA 19
ATOM 26516 C C . MET A 1 10 ? 11.110 -0.285 4.900 1.00 0.00 10 MET B C 19
ATOM 26517 O O . MET A 1 10 ? 10.065 -0.776 4.490 1.00 0.00 10 MET B O 19
ATOM 26531 N N . ASN A 1 11 ? 11.269 0.170 6.140 1.00 0.00 11 ASN B N 19
ATOM 26532 C CA . ASN A 1 11 ? 10.199 0.169 7.149 1.00 0.00 11 ASN B CA 19
ATOM 26533 C C . ASN A 1 11 ? 8.813 0.441 6.555 1.00 0.00 11 ASN B C 19
ATOM 26534 O O . ASN A 1 11 ? 7.836 -0.242 6.885 1.00 0.00 11 ASN B O 19
ATOM 26545 N N . SER A 1 12 ? 8.759 1.395 5.632 1.00 0.00 12 SER B N 19
ATOM 26546 C CA . SER A 1 12 ? 7.513 1.941 5.127 1.00 0.00 12 SER B CA 19
ATOM 26547 C C . SER A 1 12 ? 6.701 0.905 4.356 1.00 0.00 12 SER B C 19
ATOM 26548 O O . SER A 1 12 ? 5.496 1.073 4.175 1.00 0.00 12 SER B O 19
ATOM 26556 N N . ILE A 1 13 ? 7.356 -0.164 3.910 1.00 0.00 13 ILE B N 19
ATOM 26557 C CA . ILE A 1 13 ? 6.666 -1.228 3.191 1.00 0.00 13 ILE B CA 19
ATOM 26558 C C . ILE A 1 13 ? 5.584 -1.822 4.082 1.00 0.00 13 ILE B C 19
ATOM 26559 O O . ILE A 1 13 ? 4.468 -2.116 3.652 1.00 0.00 13 ILE B O 19
ATOM 26575 N N . ASN A 1 14 ? 5.942 -1.951 5.346 1.00 0.00 14 ASN B N 19
ATOM 26576 C CA . ASN A 1 14 ? 5.103 -2.588 6.342 1.00 0.00 14 ASN B CA 19
ATOM 26577 C C . ASN A 1 14 ? 3.986 -1.650 6.765 1.00 0.00 14 ASN B C 19
ATOM 26578 O O . ASN A 1 14 ? 2.901 -2.089 7.161 1.00 0.00 14 ASN B O 19
ATOM 26589 N N . SER A 1 15 ? 4.260 -0.355 6.666 1.00 0.00 15 SER B N 19
ATOM 26590 C CA . SER A 1 15 ? 3.290 0.667 6.987 1.00 0.00 15 SER B CA 19
ATOM 26591 C C . SER A 1 15 ? 2.105 0.568 6.041 1.00 0.00 15 SER B C 19
ATOM 26592 O O . SER A 1 15 ? 0.959 0.659 6.464 1.00 0.00 15 SER B O 19
ATOM 26600 N N . VAL A 1 16 ? 2.401 0.342 4.761 1.00 0.00 16 VAL B N 19
ATOM 26601 C CA . VAL A 1 16 ? 1.370 0.198 3.735 1.00 0.00 16 VAL B CA 19
ATOM 26602 C C . VAL A 1 16 ? 0.348 -0.854 4.149 1.00 0.00 16 VAL B C 19
ATOM 26603 O O . VAL A 1 16 ? -0.861 -0.652 4.033 1.00 0.00 16 VAL B O 19
ATOM 26616 N N . ASN A 1 17 ? 0.856 -1.966 4.661 1.00 0.00 17 ASN B N 19
ATOM 26617 C CA . ASN A 1 17 ? 0.012 -3.073 5.078 1.00 0.00 17 ASN B CA 19
ATOM 26618 C C . ASN A 1 17 ? -0.863 -2.662 6.253 1.00 0.00 17 ASN B C 19
ATOM 26619 O O . ASN A 1 17 ? -2.048 -2.978 6.298 1.00 0.00 17 ASN B O 19
ATOM 26630 N N . ASP A 1 18 ? -0.273 -1.930 7.186 1.00 0.00 18 ASP B N 19
ATOM 26631 C CA . ASP A 1 18 ? -0.975 -1.502 8.385 1.00 0.00 18 ASP B CA 19
ATOM 26632 C C . ASP A 1 18 ? -1.977 -0.392 8.084 1.00 0.00 18 ASP B C 19
ATOM 26633 O O . ASP A 1 18 ? -2.989 -0.259 8.769 1.00 0.00 18 ASP B O 19
ATOM 26642 N N . LYS A 1 19 ? -1.690 0.410 7.062 1.00 0.00 19 LYS B N 19
ATOM 26643 C CA . LYS A 1 19 ? -2.596 1.491 6.659 1.00 0.00 19 LYS B CA 19
ATOM 26644 C C . LYS A 1 19 ? -3.852 0.946 6.009 1.00 0.00 19 LYS B C 19
ATOM 26645 O O . LYS A 1 19 ? -4.880 1.617 5.927 1.00 0.00 19 LYS B O 19
ATOM 26664 N N . LEU A 1 20 ? -3.750 -0.272 5.549 1.00 0.00 20 LEU B N 19
ATOM 26665 C CA . LEU A 1 20 ? -4.836 -0.900 4.809 1.00 0.00 20 LEU B CA 19
ATOM 26666 C C . LEU A 1 20 ? -5.532 -1.996 5.614 1.00 0.00 20 LEU B C 19
ATOM 26667 O O . LEU A 1 20 ? -6.718 -2.256 5.412 1.00 0.00 20 LEU B O 19
ATOM 26683 N N . ASN A 1 21 ? -4.806 -2.627 6.526 1.00 0.00 21 ASN B N 19
ATOM 26684 C CA . ASN A 1 21 ? -5.381 -3.670 7.374 1.00 0.00 21 ASN B CA 19
ATOM 26685 C C . ASN A 1 21 ? -6.154 -3.040 8.529 1.00 0.00 21 ASN B C 19
ATOM 26686 O O . ASN A 1 21 ? -5.732 -3.088 9.684 1.00 0.00 21 ASN B O 19
ATOM 26697 N N . LYS A 1 22 ? -7.281 -2.425 8.201 1.00 0.00 22 LYS B N 19
ATOM 26698 C CA . LYS A 1 22 ? -8.095 -1.735 9.193 1.00 0.00 22 LYS B CA 19
ATOM 26699 C C . LYS A 1 22 ? -9.565 -2.101 9.041 1.00 0.00 22 LYS B C 19
ATOM 26700 O O . LYS A 1 22 ? -10.451 -1.273 9.261 1.00 0.00 22 LYS B O 19
ATOM 26719 N N . GLY A 1 23 ? -9.815 -3.339 8.645 1.00 0.00 23 GLY B N 19
ATOM 26720 C CA . GLY A 1 23 ? -11.177 -3.820 8.512 1.00 0.00 23 GLY B CA 19
ATOM 26721 C C . GLY A 1 23 ? -11.783 -3.407 7.192 1.00 0.00 23 GLY B C 19
ATOM 26722 O O . GLY A 1 23 ? -12.894 -2.875 7.141 1.00 0.00 23 GLY B O 19
ATOM 26726 N N . LYS A 1 24 ? -11.039 -3.644 6.126 1.00 0.00 24 LYS B N 19
ATOM 26727 C CA . LYS A 1 24 ? -11.432 -3.219 4.798 1.00 0.00 24 LYS B CA 19
ATOM 26728 C C . LYS A 1 24 ? -11.296 -4.386 3.834 1.00 0.00 24 LYS B C 19
ATOM 26729 O O . LYS A 1 24 ? -11.417 -5.544 4.235 1.00 0.00 24 LYS B O 19
ATOM 26748 N N . GLY A 1 25 ? -11.059 -4.080 2.564 1.00 0.00 25 GLY B N 19
ATOM 26749 C CA . GLY A 1 25 ? -10.732 -5.122 1.613 1.00 0.00 25 GLY B CA 19
ATOM 26750 C C . GLY A 1 25 ? -9.473 -5.831 2.043 1.00 0.00 25 GLY B C 19
ATOM 26751 O O . GLY A 1 25 ? -8.456 -5.184 2.291 1.00 0.00 25 GLY B O 19
ATOM 26755 N N . LYS A 1 26 ? -9.531 -7.145 2.163 1.00 0.00 26 LYS B N 19
ATOM 26756 C CA . LYS A 1 26 ? -8.423 -7.870 2.740 1.00 0.00 26 LYS B CA 19
ATOM 26757 C C . LYS A 1 26 ? -7.326 -8.088 1.729 1.00 0.00 26 LYS B C 19
ATOM 26758 O O . LYS A 1 26 ? -7.560 -8.555 0.613 1.00 0.00 26 LYS B O 19
ATOM 26777 N N . LEU A 1 27 ? -6.132 -7.759 2.154 1.00 0.00 27 LEU B N 19
ATOM 26778 C CA . LEU A 1 27 ? -4.981 -7.769 1.312 1.00 0.00 27 LEU B CA 19
ATOM 26779 C C . LEU A 1 27 ? -3.746 -8.074 2.157 1.00 0.00 27 LEU B C 19
ATOM 26780 O O . LEU A 1 27 ? -3.229 -7.210 2.869 1.00 0.00 27 LEU B O 19
ATOM 26796 N N . SER A 1 28 ? -3.297 -9.312 2.087 1.00 0.00 28 SER B N 19
ATOM 26797 C CA . SER A 1 28 ? -2.200 -9.784 2.911 1.00 0.00 28 SER B CA 19
ATOM 26798 C C . SER A 1 28 ? -0.861 -9.476 2.261 1.00 0.00 28 SER B C 19
ATOM 26799 O O . SER A 1 28 ? -0.455 -10.146 1.313 1.00 0.00 28 SER B O 19
ATOM 26807 N N . LEU A 1 29 ? -0.175 -8.469 2.769 1.00 0.00 29 LEU B N 19
ATOM 26808 C CA . LEU A 1 29 ? 1.090 -8.065 2.187 1.00 0.00 29 LEU B CA 19
ATOM 26809 C C . LEU A 1 29 ? 2.250 -8.832 2.800 1.00 0.00 29 LEU B C 19
ATOM 26810 O O . LEU A 1 29 ? 2.195 -9.277 3.948 1.00 0.00 29 LEU B O 19
ATOM 26826 N N . SER A 1 30 ? 3.279 -8.992 2.003 1.00 0.00 30 SER B N 19
ATOM 26827 C CA . SER A 1 30 ? 4.511 -9.606 2.408 1.00 0.00 30 SER B CA 19
ATOM 26828 C C . SER A 1 30 ? 5.667 -8.843 1.780 1.00 0.00 30 SER B C 19
ATOM 26829 O O . SER A 1 30 ? 5.566 -8.376 0.643 1.00 0.00 30 SER B O 19
ATOM 26837 N N . MET A 1 31 ? 6.757 -8.723 2.508 1.00 0.00 31 MET B N 19
ATOM 26838 C CA . MET A 1 31 ? 7.817 -7.804 2.129 1.00 0.00 31 MET B CA 19
ATOM 26839 C C . MET A 1 31 ? 9.022 -8.560 1.591 1.00 0.00 31 MET B C 19
ATOM 26840 O O . MET A 1 31 ? 9.606 -9.392 2.286 1.00 0.00 31 MET B O 19
ATOM 26854 N N . ASN A 1 32 ? 9.386 -8.272 0.350 1.00 0.00 32 ASN B N 19
ATOM 26855 C CA . ASN A 1 32 ? 10.559 -8.881 -0.259 1.00 0.00 32 ASN B CA 19
ATOM 26856 C C . ASN A 1 32 ? 11.382 -7.806 -0.969 1.00 0.00 32 ASN B C 19
ATOM 26857 O O . ASN A 1 32 ? 11.628 -7.881 -2.170 1.00 0.00 32 ASN B O 19
ATOM 26868 N N . GLY A 1 33 ? 11.812 -6.810 -0.191 1.00 0.00 33 GLY B N 19
ATOM 26869 C CA . GLY A 1 33 ? 12.627 -5.712 -0.705 1.00 0.00 33 GLY B CA 19
ATOM 26870 C C . GLY A 1 33 ? 12.064 -5.056 -1.941 1.00 0.00 33 GLY B C 19
ATOM 26871 O O . GLY A 1 33 ? 11.160 -4.229 -1.862 1.00 0.00 33 GLY B O 19
ATOM 26875 N N . ASN A 1 34 ? 12.607 -5.441 -3.084 1.00 0.00 34 ASN B N 19
ATOM 26876 C CA . ASN A 1 34 ? 12.224 -4.866 -4.362 1.00 0.00 34 ASN B CA 19
ATOM 26877 C C . ASN A 1 34 ? 10.913 -5.459 -4.859 1.00 0.00 34 ASN B C 19
ATOM 26878 O O . ASN A 1 34 ? 10.484 -5.178 -5.978 1.00 0.00 34 ASN B O 19
ATOM 26889 N N . GLN A 1 35 ? 10.295 -6.299 -4.037 1.00 0.00 35 GLN B N 19
ATOM 26890 C CA . GLN A 1 35 ? 8.982 -6.828 -4.341 1.00 0.00 35 GLN B CA 19
ATOM 26891 C C . GLN A 1 35 ? 8.056 -6.655 -3.165 1.00 0.00 35 GLN B C 19
ATOM 26892 O O . GLN A 1 35 ? 8.466 -6.717 -2.003 1.00 0.00 35 GLN B O 19
ATOM 26906 N N . LEU A 1 36 ? 6.806 -6.461 -3.488 1.00 0.00 36 LEU B N 19
ATOM 26907 C CA . LEU A 1 36 ? 5.763 -6.394 -2.493 1.00 0.00 36 LEU B CA 19
ATOM 26908 C C . LEU A 1 36 ? 4.722 -7.436 -2.849 1.00 0.00 36 LEU B C 19
ATOM 26909 O O . LEU A 1 36 ? 3.969 -7.287 -3.813 1.00 0.00 36 LEU B O 19
ATOM 26925 N N . LYS A 1 37 ? 4.710 -8.497 -2.076 1.00 0.00 37 LYS B N 19
ATOM 26926 C CA . LYS A 1 37 ? 3.918 -9.670 -2.381 1.00 0.00 37 LYS B CA 19
ATOM 26927 C C . LYS A 1 37 ? 2.621 -9.589 -1.605 1.00 0.00 37 LYS B C 19
ATOM 26928 O O . LYS A 1 37 ? 2.577 -8.952 -0.554 1.00 0.00 37 LYS B O 19
ATOM 26947 N N . ALA A 1 38 ? 1.562 -10.208 -2.099 1.00 0.00 38 ALA B N 19
ATOM 26948 C CA . ALA A 1 38 ? 0.263 -9.999 -1.498 1.00 0.00 38 ALA B CA 19
ATOM 26949 C C . ALA A 1 38 ? -0.757 -11.033 -1.931 1.00 0.00 38 ALA B C 19
ATOM 26950 O O . ALA A 1 38 ? -0.651 -11.616 -3.009 1.00 0.00 38 ALA B O 19
ATOM 26957 N N . THR A 1 39 ? -1.729 -11.274 -1.065 1.00 0.00 39 THR B N 19
ATOM 26958 C CA . THR A 1 39 ? -2.889 -12.064 -1.420 1.00 0.00 39 THR B CA 19
ATOM 26959 C C . THR A 1 39 ? -4.133 -11.299 -0.981 1.00 0.00 39 THR B C 19
ATOM 26960 O O . THR A 1 39 ? -4.012 -10.280 -0.307 1.00 0.00 39 THR B O 19
ATOM 26971 N N . SER A 1 40 ? -5.312 -11.755 -1.353 1.00 0.00 40 SER B N 19
ATOM 26972 C CA . SER A 1 40 ? -6.521 -11.032 -0.996 1.00 0.00 40 SER B CA 19
ATOM 26973 C C . SER A 1 40 ? -7.574 -11.966 -0.405 1.00 0.00 40 SER B C 19
ATOM 26974 O O . SER A 1 40 ? -7.622 -13.154 -0.736 1.00 0.00 40 SER B O 19
ATOM 26982 N N . SER A 1 41 ? -8.401 -11.430 0.483 1.00 0.00 41 SER B N 19
ATOM 26983 C CA . SER A 1 41 ? -9.425 -12.219 1.145 1.00 0.00 41 SER B CA 19
ATOM 26984 C C . SER A 1 41 ? -10.777 -11.531 1.057 1.00 0.00 41 SER B C 19
ATOM 26985 O O . SER A 1 41 ? -10.870 -10.301 0.936 1.00 0.00 41 SER B O 19
ATOM 26993 N N . ASN A 1 42 ? -11.819 -12.342 1.164 1.00 0.00 42 ASN B N 19
ATOM 26994 C CA . ASN A 1 42 ? -13.151 -11.946 0.751 1.00 0.00 42 ASN B CA 19
ATOM 26995 C C . ASN A 1 42 ? -14.103 -11.866 1.925 1.00 0.00 42 ASN B C 19
ATOM 26996 O O . ASN A 1 42 ? -15.292 -12.163 1.794 1.00 0.00 42 ASN B O 19
ATOM 27007 N N . ALA A 1 43 ? -13.573 -11.481 3.074 1.00 0.00 43 ALA B N 19
ATOM 27008 C CA . ALA A 1 43 ? -14.415 -11.209 4.243 1.00 0.00 43 ALA B CA 19
ATOM 27009 C C . ALA A 1 43 ? -15.438 -10.145 3.913 1.00 0.00 43 ALA B C 19
ATOM 27010 O O . ALA A 1 43 ? -16.565 -10.146 4.409 1.00 0.00 43 ALA B O 19
ATOM 27017 N N . GLY A 1 44 ? -15.013 -9.246 3.064 1.00 0.00 44 GLY B N 19
ATOM 27018 C CA . GLY A 1 44 ? -15.821 -8.129 2.669 1.00 0.00 44 GLY B CA 19
ATOM 27019 C C . GLY A 1 44 ? -14.970 -7.068 2.029 1.00 0.00 44 GLY B C 19
ATOM 27020 O O . GLY A 1 44 ? -14.265 -7.343 1.054 1.00 0.00 44 GLY B O 19
ATOM 27024 N N . TYR A 1 45 ? -14.995 -5.876 2.598 1.00 0.00 45 TYR B N 19
ATOM 27025 C CA . TYR A 1 45 ? -14.249 -4.759 2.073 1.00 0.00 45 TYR B CA 19
ATOM 27026 C C . TYR A 1 45 ? -14.409 -3.512 2.943 1.00 0.00 45 TYR B C 19
ATOM 27027 O O . TYR A 1 45 ? -14.891 -3.590 4.073 1.00 0.00 45 TYR B O 19
ATOM 27045 N N . GLY A 1 46 ? -13.993 -2.367 2.405 1.00 0.00 46 GLY B N 19
ATOM 27046 C CA . GLY A 1 46 ? -14.013 -1.130 3.147 1.00 0.00 46 GLY B CA 19
ATOM 27047 C C . GLY A 1 46 ? -15.396 -0.529 3.259 1.00 0.00 46 GLY B C 19
ATOM 27048 O O . GLY A 1 46 ? -16.056 -0.276 2.253 1.00 0.00 46 GLY B O 19
ATOM 27052 N N . ILE A 1 47 ? -15.836 -0.319 4.488 1.00 0.00 47 ILE B N 19
ATOM 27053 C CA . ILE A 1 47 ? -17.105 0.344 4.751 1.00 0.00 47 ILE B CA 19
ATOM 27054 C C . ILE A 1 47 ? -16.838 1.723 5.268 1.00 0.00 47 ILE B C 19
ATOM 27055 O O . ILE A 1 47 ? -17.249 2.733 4.695 1.00 0.00 47 ILE B O 19
ATOM 27071 N N . SER A 1 48 ? -16.161 1.715 6.400 1.00 0.00 48 SER B N 19
ATOM 27072 C CA . SER A 1 48 ? -15.872 2.910 7.153 1.00 0.00 48 SER B CA 19
ATOM 27073 C C . SER A 1 48 ? -15.114 3.934 6.328 1.00 0.00 48 SER B C 19
ATOM 27074 O O . SER A 1 48 ? -14.609 3.649 5.240 1.00 0.00 48 SER B O 19
ATOM 27082 N N . TYR A 1 49 ? -15.060 5.124 6.892 1.00 0.00 49 TYR B N 19
ATOM 27083 C CA . TYR A 1 49 ? -14.315 6.256 6.341 1.00 0.00 49 TYR B CA 19
ATOM 27084 C C . TYR A 1 49 ? -15.026 6.857 5.133 1.00 0.00 49 TYR B C 19
ATOM 27085 O O . TYR A 1 49 ? -14.469 7.705 4.437 1.00 0.00 49 TYR B O 19
ATOM 27103 N N . GLU A 1 50 ? -16.261 6.418 4.919 1.00 0.00 50 GLU B N 19
ATOM 27104 C CA . GLU A 1 50 ? -17.069 6.837 3.778 1.00 0.00 50 GLU B CA 19
ATOM 27105 C C . GLU A 1 50 ? -16.289 6.732 2.472 1.00 0.00 50 GLU B C 19
ATOM 27106 O O . GLU A 1 50 ? -16.019 5.636 1.984 1.00 0.00 50 GLU B O 19
ATOM 27118 N N . ASP A 1 51 ? -15.935 7.875 1.908 1.00 0.00 51 ASP B N 19
ATOM 27119 C CA . ASP A 1 51 ? -15.069 7.906 0.746 1.00 0.00 51 ASP B CA 19
ATOM 27120 C C . ASP A 1 51 ? -13.932 8.901 0.956 1.00 0.00 51 ASP B C 19
ATOM 27121 O O . ASP A 1 51 ? -14.139 10.110 1.058 1.00 0.00 51 ASP B O 19
ATOM 27130 N N . LYS A 1 52 ? -12.728 8.367 1.077 1.00 0.00 52 LYS B N 19
ATOM 27131 C CA . LYS A 1 52 ? -11.530 9.181 1.203 1.00 0.00 52 LYS B CA 19
ATOM 27132 C C . LYS A 1 52 ? -10.459 8.637 0.274 1.00 0.00 52 LYS B C 19
ATOM 27133 O O . LYS A 1 52 ? -10.297 7.423 0.164 1.00 0.00 52 LYS B O 19
ATOM 27152 N N . ASN A 1 53 ? -9.748 9.524 -0.398 1.00 0.00 53 ASN B N 19
ATOM 27153 C CA . ASN A 1 53 ? -8.705 9.115 -1.323 1.00 0.00 53 ASN B CA 19
ATOM 27154 C C . ASN A 1 53 ? -7.336 9.520 -0.801 1.00 0.00 53 ASN B C 19
ATOM 27155 O O . ASN A 1 53 ? -7.137 10.647 -0.346 1.00 0.00 53 ASN B O 19
ATOM 27166 N N . TRP A 1 54 ? -6.403 8.586 -0.843 1.00 0.00 54 TRP B N 19
ATOM 27167 C CA . TRP A 1 54 ? -5.043 8.857 -0.447 1.00 0.00 54 TRP B CA 19
ATOM 27168 C C . TRP A 1 54 ? -4.075 8.121 -1.367 1.00 0.00 54 TRP B C 19
ATOM 27169 O O . TRP A 1 54 ? -4.497 7.338 -2.222 1.00 0.00 54 TRP B O 19
ATOM 27190 N N . GLY A 1 55 ? -2.787 8.386 -1.215 1.00 0.00 55 GLY B N 19
ATOM 27191 C CA . GLY A 1 55 ? -1.813 7.842 -2.135 1.00 0.00 55 GLY B CA 19
ATOM 27192 C C . GLY A 1 55 ? -0.641 7.174 -1.450 1.00 0.00 55 GLY B C 19
ATOM 27193 O O . GLY A 1 55 ? -0.145 7.660 -0.431 1.00 0.00 55 GLY B O 19
ATOM 27197 N N . ILE A 1 56 ? -0.217 6.045 -2.001 1.00 0.00 56 ILE B N 19
ATOM 27198 C CA . ILE A 1 56 ? 1.027 5.411 -1.600 1.00 0.00 56 ILE B CA 19
ATOM 27199 C C . ILE A 1 56 ? 2.080 5.652 -2.675 1.00 0.00 56 ILE B C 19
ATOM 27200 O O . ILE A 1 56 ? 1.742 5.818 -3.853 1.00 0.00 56 ILE B O 19
ATOM 27216 N N . PHE A 1 57 ? 3.342 5.687 -2.275 1.00 0.00 57 PHE B N 19
ATOM 27217 C CA . PHE A 1 57 ? 4.418 6.071 -3.183 1.00 0.00 57 PHE B CA 19
ATOM 27218 C C . PHE A 1 57 ? 5.570 5.070 -3.153 1.00 0.00 57 PHE B C 19
ATOM 27219 O O . PHE A 1 57 ? 5.848 4.490 -2.115 1.00 0.00 57 PHE B O 19
ATOM 27236 N N . VAL A 1 58 ? 6.222 4.849 -4.304 1.00 0.00 58 VAL B N 19
ATOM 27237 C CA . VAL A 1 58 ? 7.351 3.944 -4.377 1.00 0.00 58 VAL B CA 19
ATOM 27238 C C . VAL A 1 58 ? 8.450 4.588 -5.206 1.00 0.00 58 VAL B C 19
ATOM 27239 O O . VAL A 1 58 ? 8.165 5.262 -6.194 1.00 0.00 58 VAL B O 19
ATOM 27252 N N . ASN A 1 59 ? 9.703 4.403 -4.787 1.00 0.00 59 ASN B N 19
ATOM 27253 C CA . ASN A 1 59 ? 10.855 5.093 -5.380 1.00 0.00 59 ASN B CA 19
ATOM 27254 C C . ASN A 1 59 ? 10.759 6.580 -5.085 1.00 0.00 59 ASN B C 19
ATOM 27255 O O . ASN A 1 59 ? 11.591 7.370 -5.533 1.00 0.00 59 ASN B O 19
ATOM 27266 N N . GLY A 1 60 ? 9.738 6.958 -4.324 1.00 0.00 60 GLY B N 19
ATOM 27267 C CA . GLY A 1 60 ? 9.457 8.347 -4.124 1.00 0.00 60 GLY B CA 19
ATOM 27268 C C . GLY A 1 60 ? 8.447 8.858 -5.136 1.00 0.00 60 GLY B C 19
ATOM 27269 O O . GLY A 1 60 ? 8.132 10.045 -5.182 1.00 0.00 60 GLY B O 19
ATOM 27273 N N . GLU A 1 61 ? 7.952 7.938 -5.946 1.00 0.00 61 GLU B N 19
ATOM 27274 C CA . GLU A 1 61 ? 6.943 8.212 -6.951 1.00 0.00 61 GLU B CA 19
ATOM 27275 C C . GLU A 1 61 ? 5.634 7.664 -6.494 1.00 0.00 61 GLU B C 19
ATOM 27276 O O . GLU A 1 61 ? 5.576 7.020 -5.481 1.00 0.00 61 GLU B O 19
ATOM 27288 N N . LYS A 1 62 ? 4.600 7.884 -7.248 1.00 0.00 62 LYS B N 19
ATOM 27289 C CA . LYS A 1 62 ? 3.311 7.306 -6.929 1.00 0.00 62 LYS B CA 19
ATOM 27290 C C . LYS A 1 62 ? 3.370 5.788 -7.116 1.00 0.00 62 LYS B C 19
ATOM 27291 O O . LYS A 1 62 ? 4.326 5.267 -7.696 1.00 0.00 62 LYS B O 19
ATOM 27310 N N . VAL A 1 63 ? 2.425 5.075 -6.523 1.00 0.00 63 VAL B N 19
ATOM 27311 C CA . VAL A 1 63 ? 2.267 3.652 -6.796 1.00 0.00 63 VAL B CA 19
ATOM 27312 C C . VAL A 1 63 ? 0.831 3.214 -6.552 1.00 0.00 63 VAL B C 19
ATOM 27313 O O . VAL A 1 63 ? 0.424 2.126 -6.959 1.00 0.00 63 VAL B O 19
ATOM 27326 N N . TYR A 1 64 ? 0.048 4.075 -5.920 1.00 0.00 64 TYR B N 19
ATOM 27327 C CA . TYR A 1 64 ? -1.293 3.686 -5.516 1.00 0.00 64 TYR B CA 19
ATOM 27328 C C . TYR A 1 64 ? -2.172 4.905 -5.280 1.00 0.00 64 TYR B C 19
ATOM 27329 O O . TYR A 1 64 ? -1.800 5.832 -4.560 1.00 0.00 64 TYR B O 19
ATOM 27347 N N . THR A 1 65 ? -3.328 4.879 -5.912 1.00 0.00 65 THR B N 19
ATOM 27348 C CA . THR A 1 65 ? -4.347 5.910 -5.756 1.00 0.00 65 THR B CA 19
ATOM 27349 C C . THR A 1 65 ? -5.709 5.234 -5.655 1.00 0.00 65 THR B C 19
ATOM 27350 O O . THR A 1 65 ? -6.079 4.451 -6.535 1.00 0.00 65 THR B O 19
ATOM 27361 N N . PHE A 1 66 ? -6.451 5.517 -4.590 1.00 0.00 66 PHE B N 19
ATOM 27362 C CA . PHE A 1 66 ? -7.623 4.737 -4.264 1.00 0.00 66 PHE B CA 19
ATOM 27363 C C . PHE A 1 66 ? -8.398 5.331 -3.109 1.00 0.00 66 PHE B C 19
ATOM 27364 O O . PHE A 1 66 ? -7.858 6.033 -2.251 1.00 0.00 66 PHE B O 19
ATOM 27381 N N . ASN A 1 67 ? -9.678 5.061 -3.144 1.00 0.00 67 ASN B N 19
ATOM 27382 C CA . ASN A 1 67 ? -10.591 5.422 -2.079 1.00 0.00 67 ASN B CA 19
ATOM 27383 C C . ASN A 1 67 ? -10.833 4.238 -1.159 1.00 0.00 67 ASN B C 19
ATOM 27384 O O . ASN A 1 67 ? -10.726 3.085 -1.583 1.00 0.00 67 ASN B O 19
ATOM 27395 N N . GLU A 1 68 ? -11.159 4.520 0.091 1.00 0.00 68 GLU B N 19
ATOM 27396 C CA . GLU A 1 68 ? -11.451 3.475 1.066 1.00 0.00 68 GLU B CA 19
ATOM 27397 C C . GLU A 1 68 ? -12.609 2.591 0.597 1.00 0.00 68 GLU B C 19
ATOM 27398 O O . GLU A 1 68 ? -12.509 1.361 0.606 1.00 0.00 68 GLU B O 19
ATOM 27410 N N . LYS A 1 69 ? -13.689 3.232 0.158 1.00 0.00 69 LYS B N 19
ATOM 27411 C CA . LYS A 1 69 ? -14.875 2.531 -0.327 1.00 0.00 69 LYS B CA 19
ATOM 27412 C C . LYS A 1 69 ? -14.623 1.893 -1.694 1.00 0.00 69 LYS B C 19
ATOM 27413 O O . LYS A 1 69 ? -15.375 1.028 -2.140 1.00 0.00 69 LYS B O 19
ATOM 27432 N N . SER A 1 70 ? -13.571 2.333 -2.364 1.00 0.00 70 SER B N 19
ATOM 27433 C CA . SER A 1 70 ? -13.163 1.720 -3.618 1.00 0.00 70 SER B CA 19
ATOM 27434 C C . SER A 1 70 ? -12.548 0.346 -3.336 1.00 0.00 70 SER B C 19
ATOM 27435 O O . SER A 1 70 ? -12.409 -0.472 -4.243 1.00 0.00 70 SER B O 19
ATOM 27443 N N . THR A 1 71 ? -12.214 0.111 -2.063 1.00 0.00 71 THR B N 19
ATOM 27444 C CA . THR A 1 71 ? -11.828 -1.192 -1.534 1.00 0.00 71 THR B CA 19
ATOM 27445 C C . THR A 1 71 ? -10.645 -1.830 -2.268 1.00 0.00 71 THR B C 19
ATOM 27446 O O . THR A 1 71 ? -10.747 -2.258 -3.421 1.00 0.00 71 THR B O 19
ATOM 27457 N N . VAL A 1 72 ? -9.535 -1.946 -1.549 1.00 0.00 72 VAL B N 19
ATOM 27458 C CA . VAL A 1 72 ? -8.265 -2.362 -2.132 1.00 0.00 72 VAL B CA 19
ATOM 27459 C C . VAL A 1 72 ? -8.306 -3.774 -2.718 1.00 0.00 72 VAL B C 19
ATOM 27460 O O . VAL A 1 72 ? -7.418 -4.141 -3.469 1.00 0.00 72 VAL B O 19
ATOM 27473 N N . GLY A 1 73 ? -9.329 -4.557 -2.389 1.00 0.00 73 GLY B N 19
ATOM 27474 C CA . GLY A 1 73 ? -9.413 -5.917 -2.902 1.00 0.00 73 GLY B CA 19
ATOM 27475 C C . GLY A 1 73 ? -9.332 -5.970 -4.418 1.00 0.00 73 GLY B C 19
ATOM 27476 O O . GLY A 1 73 ? -8.540 -6.726 -4.987 1.00 0.00 73 GLY B O 19
ATOM 27480 N N . ASN A 1 74 ? -10.127 -5.139 -5.073 1.00 0.00 74 ASN B N 19
ATOM 27481 C CA . ASN A 1 74 ? -10.164 -5.108 -6.530 1.00 0.00 74 ASN B CA 19
ATOM 27482 C C . ASN A 1 74 ? -9.044 -4.229 -7.076 1.00 0.00 74 ASN B C 19
ATOM 27483 O O . ASN A 1 74 ? -8.435 -4.528 -8.109 1.00 0.00 74 ASN B O 19
ATOM 27494 N N . ILE A 1 75 ? -8.760 -3.152 -6.362 1.00 0.00 75 ILE B N 19
ATOM 27495 C CA . ILE A 1 75 ? -7.733 -2.208 -6.784 1.00 0.00 75 ILE B CA 19
ATOM 27496 C C . ILE A 1 75 ? -6.369 -2.876 -6.768 1.00 0.00 75 ILE B C 19
ATOM 27497 O O . ILE A 1 75 ? -5.602 -2.791 -7.724 1.00 0.00 75 ILE B O 19
ATOM 27513 N N . SER A 1 76 ? -6.083 -3.546 -5.664 1.00 0.00 76 SER B N 19
ATOM 27514 C CA . SER A 1 76 ? -4.794 -4.193 -5.467 1.00 0.00 76 SER B CA 19
ATOM 27515 C C . SER A 1 76 ? -4.605 -5.349 -6.440 1.00 0.00 76 SER B C 19
ATOM 27516 O O . SER A 1 76 ? -3.477 -5.764 -6.699 1.00 0.00 76 SER B O 19
ATOM 27524 N N . ASN A 1 77 ? -5.706 -5.872 -6.977 1.00 0.00 77 ASN B N 19
ATOM 27525 C CA . ASN A 1 77 ? -5.625 -6.855 -8.046 1.00 0.00 77 ASN B CA 19
ATOM 27526 C C . ASN A 1 77 ? -4.748 -6.313 -9.164 1.00 0.00 77 ASN B C 19
ATOM 27527 O O . ASN A 1 77 ? -3.923 -7.031 -9.730 1.00 0.00 77 ASN B O 19
ATOM 27538 N N . ASP A 1 78 ? -4.927 -5.029 -9.458 1.00 0.00 78 ASP B N 19
ATOM 27539 C CA . ASP A 1 78 ? -4.044 -4.328 -10.389 1.00 0.00 78 ASP B CA 19
ATOM 27540 C C . ASP A 1 78 ? -2.678 -4.076 -9.755 1.00 0.00 78 ASP B C 19
ATOM 27541 O O . ASP A 1 78 ? -1.660 -4.431 -10.323 1.00 0.00 78 ASP B O 19
ATOM 27550 N N . ILE A 1 79 ? -2.677 -3.470 -8.570 1.00 0.00 79 ILE B N 19
ATOM 27551 C CA . ILE A 1 79 ? -1.443 -3.107 -7.860 1.00 0.00 79 ILE B CA 19
ATOM 27552 C C . ILE A 1 79 ? -0.423 -4.247 -7.811 1.00 0.00 79 ILE B C 19
ATOM 27553 O O . ILE A 1 79 ? 0.779 -4.024 -7.936 1.00 0.00 79 ILE B O 19
ATOM 27569 N N . ASN A 1 80 ? -0.915 -5.467 -7.641 1.00 0.00 80 ASN B N 19
ATOM 27570 C CA . ASN A 1 80 ? -0.054 -6.650 -7.579 1.00 0.00 80 ASN B CA 19
ATOM 27571 C C . ASN A 1 80 ? 0.776 -6.830 -8.852 1.00 0.00 80 ASN B C 19
ATOM 27572 O O . ASN A 1 80 ? 1.896 -7.340 -8.800 1.00 0.00 80 ASN B O 19
ATOM 27583 N N . LYS A 1 81 ? 0.247 -6.394 -9.992 1.00 0.00 81 LYS B N 19
ATOM 27584 C CA . LYS A 1 81 ? 0.952 -6.551 -11.263 1.00 0.00 81 LYS B CA 19
ATOM 27585 C C . LYS A 1 81 ? 2.113 -5.564 -11.343 1.00 0.00 81 LYS B C 19
ATOM 27586 O O . LYS A 1 81 ? 3.077 -5.779 -12.075 1.00 0.00 81 LYS B O 19
ATOM 27605 N N . LEU A 1 82 ? 2.032 -4.507 -10.540 1.00 0.00 82 LEU B N 19
ATOM 27606 C CA . LEU A 1 82 ? 3.060 -3.470 -10.512 1.00 0.00 82 LEU B CA 19
ATOM 27607 C C . LEU A 1 82 ? 4.339 -4.029 -9.920 1.00 0.00 82 LEU B C 19
ATOM 27608 O O . LEU A 1 82 ? 5.417 -3.478 -10.134 1.00 0.00 82 LEU B O 19
ATOM 27624 N N . ASN A 1 83 ? 4.199 -5.146 -9.212 1.00 0.00 83 ASN B N 19
ATOM 27625 C CA . ASN A 1 83 ? 5.285 -5.730 -8.430 1.00 0.00 83 ASN B CA 19
ATOM 27626 C C . ASN A 1 83 ? 6.088 -4.628 -7.735 1.00 0.00 83 ASN B C 19
ATOM 27627 O O . ASN A 1 83 ? 7.227 -4.336 -8.113 1.00 0.00 83 ASN B O 19
ATOM 27638 N N . ILE A 1 84 ? 5.445 -3.994 -6.760 1.00 0.00 84 ILE B N 19
ATOM 27639 C CA . ILE A 1 84 ? 5.989 -2.841 -6.053 1.00 0.00 84 ILE B CA 19
ATOM 27640 C C . ILE A 1 84 ? 7.403 -3.080 -5.545 1.00 0.00 84 ILE B C 19
ATOM 27641 O O . ILE A 1 84 ? 7.757 -4.177 -5.126 1.00 0.00 84 ILE B O 19
ATOM 27657 N N . LYS A 1 85 ? 8.190 -2.026 -5.594 1.00 0.00 85 LYS B N 19
ATOM 27658 C CA . LYS A 1 85 ? 9.589 -2.075 -5.174 1.00 0.00 85 LYS B CA 19
ATOM 27659 C C . LYS A 1 85 ? 9.747 -1.551 -3.747 1.00 0.00 85 LYS B C 19
ATOM 27660 O O . LYS A 1 85 ? 8.768 -1.166 -3.108 1.00 0.00 85 LYS B O 19
ATOM 27679 N N . GLY A 1 86 ? 10.986 -1.510 -3.261 1.00 0.00 86 GLY B N 19
ATOM 27680 C CA . GLY A 1 86 ? 11.225 -1.080 -1.897 1.00 0.00 86 GLY B CA 19
ATOM 27681 C C . GLY A 1 86 ? 12.411 -0.138 -1.762 1.00 0.00 86 GLY B C 19
ATOM 27682 O O . GLY A 1 86 ? 13.548 -0.536 -2.008 1.00 0.00 86 GLY B O 19
ATOM 27686 N N . MET A 1 87 ? 12.140 1.119 -1.389 1.00 0.00 87 MET B N 19
ATOM 27687 C CA . MET A 1 87 ? 13.189 2.079 -1.050 1.00 0.00 87 MET B CA 19
ATOM 27688 C C . MET A 1 87 ? 12.589 3.351 -0.431 1.00 0.00 87 MET B C 19
ATOM 27689 O O . MET A 1 87 ? 12.906 3.681 0.708 1.00 0.00 87 MET B O 19
ATOM 27703 N N . TYR A 1 88 ? 11.703 4.053 -1.151 1.00 0.00 88 TYR B N 19
ATOM 27704 C CA . TYR A 1 88 ? 11.113 5.272 -0.628 1.00 0.00 88 TYR B CA 19
ATOM 27705 C C . TYR A 1 88 ? 9.600 5.223 -0.786 1.00 0.00 88 TYR B C 19
ATOM 27706 O O . TYR A 1 88 ? 9.043 5.753 -1.749 1.00 0.00 88 TYR B O 19
ATOM 27724 N N . ILE A 1 89 ? 8.952 4.541 0.138 1.00 0.00 89 ILE B N 19
ATOM 27725 C CA . ILE A 1 89 ? 7.509 4.437 0.148 1.00 0.00 89 ILE B CA 19
ATOM 27726 C C . ILE A 1 89 ? 6.905 5.420 1.140 1.00 0.00 89 ILE B C 19
ATOM 27727 O O . ILE A 1 89 ? 7.209 5.381 2.333 1.00 0.00 89 ILE B O 19
ATOM 27743 N N . GLU A 1 90 ? 6.066 6.312 0.646 1.00 0.00 90 GLU B N 19
ATOM 27744 C CA . GLU A 1 90 ? 5.383 7.252 1.514 1.00 0.00 90 GLU B CA 19
ATOM 27745 C C . GLU A 1 90 ? 3.926 6.872 1.662 1.00 0.00 90 GLU B C 19
ATOM 27746 O O . GLU A 1 90 ? 3.433 5.953 1.006 1.00 0.00 90 GLU B O 19
ATOM 27758 N N . ILE A 1 91 ? 3.250 7.633 2.494 1.00 0.00 91 ILE B N 19
ATOM 27759 C CA . ILE A 1 91 ? 1.869 7.374 2.875 1.00 0.00 91 ILE B CA 19
ATOM 27760 C C . ILE A 1 91 ? 1.206 8.699 3.225 1.00 0.00 91 ILE B C 19
ATOM 27761 O O . ILE A 1 91 ? 1.618 9.359 4.181 1.00 0.00 91 ILE B O 19
ATOM 27777 N N . LYS A 1 92 ? 0.200 9.095 2.468 1.00 0.00 92 LYS B N 19
ATOM 27778 C CA . LYS A 1 92 ? -0.477 10.359 2.732 1.00 0.00 92 LYS B CA 19
ATOM 27779 C C . LYS A 1 92 ? -1.770 10.486 1.944 1.00 0.00 92 LYS B C 19
ATOM 27780 O O . LYS A 1 92 ? -1.968 9.811 0.936 1.00 0.00 92 LYS B O 19
ATOM 27799 N N . GLN A 1 93 ? -2.639 11.365 2.420 1.00 0.00 93 GLN B N 19
ATOM 27800 C CA . GLN A 1 93 ? -3.844 11.728 1.705 1.00 0.00 93 GLN B CA 19
ATOM 27801 C C . GLN A 1 93 ? -3.509 12.797 0.683 1.00 0.00 93 GLN B C 19
ATOM 27802 O O . GLN A 1 93 ? -2.566 13.569 0.861 1.00 0.00 93 GLN B O 19
ATOM 27816 N N . ILE A 1 94 ? -4.279 12.834 -0.378 1.00 0.00 94 ILE B N 19
ATOM 27817 C CA . ILE A 1 94 ? -3.980 13.681 -1.512 1.00 0.00 94 ILE B CA 19
ATOM 27818 C C . ILE A 1 94 ? -4.970 14.836 -1.613 1.00 0.00 94 ILE B C 19
ATOM 27819 O O . ILE A 1 94 ? -4.891 15.754 -0.770 1.00 0.00 94 ILE B O 19
ATOM 27836 N N . ASP A 1 1 ? 9.473 -8.114 10.143 1.00 0.00 1 ASP B N 20
ATOM 27837 C CA . ASP A 1 1 ? 10.335 -6.952 10.464 1.00 0.00 1 ASP B CA 20
ATOM 27838 C C . ASP A 1 1 ? 11.796 -7.311 10.242 1.00 0.00 1 ASP B C 20
ATOM 27839 O O . ASP A 1 1 ? 12.569 -7.465 11.191 1.00 0.00 1 ASP B O 20
ATOM 27850 N N . ASN A 1 2 ? 12.166 -7.454 8.979 1.00 0.00 2 ASN B N 20
ATOM 27851 C CA . ASN A 1 2 ? 13.513 -7.863 8.614 1.00 0.00 2 ASN B CA 20
ATOM 27852 C C . ASN A 1 2 ? 14.429 -6.653 8.558 1.00 0.00 2 ASN B C 20
ATOM 27853 O O . ASN A 1 2 ? 14.458 -5.930 7.563 1.00 0.00 2 ASN B O 20
ATOM 27864 N N . GLN A 1 3 ? 15.180 -6.444 9.629 1.00 0.00 3 GLN B N 20
ATOM 27865 C CA . GLN A 1 3 ? 16.041 -5.274 9.753 1.00 0.00 3 GLN B CA 20
ATOM 27866 C C . GLN A 1 3 ? 17.182 -5.313 8.737 1.00 0.00 3 GLN B C 20
ATOM 27867 O O . GLN A 1 3 ? 17.701 -4.273 8.334 1.00 0.00 3 GLN B O 20
ATOM 27881 N N . LYS A 1 4 ? 17.565 -6.511 8.316 1.00 0.00 4 LYS B N 20
ATOM 27882 C CA . LYS A 1 4 ? 18.616 -6.683 7.348 1.00 0.00 4 LYS B CA 20
ATOM 27883 C C . LYS A 1 4 ? 18.114 -6.347 5.943 1.00 0.00 4 LYS B C 20
ATOM 27884 O O . LYS A 1 4 ? 18.899 -6.064 5.041 1.00 0.00 4 LYS B O 20
ATOM 27903 N N . ALA A 1 5 ? 16.799 -6.353 5.770 1.00 0.00 5 ALA B N 20
ATOM 27904 C CA . ALA A 1 5 ? 16.206 -6.130 4.459 1.00 0.00 5 ALA B CA 20
ATOM 27905 C C . ALA A 1 5 ? 15.578 -4.743 4.357 1.00 0.00 5 ALA B C 20
ATOM 27906 O O . ALA A 1 5 ? 14.796 -4.478 3.444 1.00 0.00 5 ALA B O 20
ATOM 27913 N N . LEU A 1 6 ? 15.950 -3.848 5.273 1.00 0.00 6 LEU B N 20
ATOM 27914 C CA . LEU A 1 6 ? 15.385 -2.493 5.311 1.00 0.00 6 LEU B CA 20
ATOM 27915 C C . LEU A 1 6 ? 15.741 -1.693 4.062 1.00 0.00 6 LEU B C 20
ATOM 27916 O O . LEU A 1 6 ? 15.238 -0.587 3.862 1.00 0.00 6 LEU B O 20
ATOM 27932 N N . GLU A 1 7 ? 16.620 -2.251 3.238 1.00 0.00 7 GLU B N 20
ATOM 27933 C CA . GLU A 1 7 ? 16.968 -1.651 1.960 1.00 0.00 7 GLU B CA 20
ATOM 27934 C C . GLU A 1 7 ? 15.712 -1.451 1.119 1.00 0.00 7 GLU B C 20
ATOM 27935 O O . GLU A 1 7 ? 15.417 -0.340 0.676 1.00 0.00 7 GLU B O 20
ATOM 27947 N N . GLU A 1 8 ? 14.970 -2.533 0.911 1.00 0.00 8 GLU B N 20
ATOM 27948 C CA . GLU A 1 8 ? 13.718 -2.466 0.195 1.00 0.00 8 GLU B CA 20
ATOM 27949 C C . GLU A 1 8 ? 12.551 -2.328 1.157 1.00 0.00 8 GLU B C 20
ATOM 27950 O O . GLU A 1 8 ? 11.509 -1.766 0.824 1.00 0.00 8 GLU B O 20
ATOM 27962 N N . GLN A 1 9 ? 12.747 -2.844 2.351 1.00 0.00 9 GLN B N 20
ATOM 27963 C CA . GLN A 1 9 ? 11.741 -2.762 3.404 1.00 0.00 9 GLN B CA 20
ATOM 27964 C C . GLN A 1 9 ? 11.796 -1.392 4.065 1.00 0.00 9 GLN B C 20
ATOM 27965 O O . GLN A 1 9 ? 12.176 -1.252 5.228 1.00 0.00 9 GLN B O 20
ATOM 27979 N N . MET A 1 10 ? 11.424 -0.386 3.292 1.00 0.00 10 MET B N 20
ATOM 27980 C CA . MET A 1 10 ? 11.428 0.989 3.745 1.00 0.00 10 MET B CA 20
ATOM 27981 C C . MET A 1 10 ? 10.345 1.180 4.801 1.00 0.00 10 MET B C 20
ATOM 27982 O O . MET A 1 10 ? 9.287 0.563 4.702 1.00 0.00 10 MET B O 20
ATOM 27996 N N . ASN A 1 11 ? 10.622 1.991 5.819 1.00 0.00 11 ASN B N 20
ATOM 27997 C CA . ASN A 1 11 ? 9.725 2.169 6.963 1.00 0.00 11 ASN B CA 20
ATOM 27998 C C . ASN A 1 11 ? 8.251 2.263 6.564 1.00 0.00 11 ASN B C 20
ATOM 27999 O O . ASN A 1 11 ? 7.384 1.668 7.210 1.00 0.00 11 ASN B O 20
ATOM 28010 N N . SER A 1 12 ? 7.972 2.968 5.475 1.00 0.00 12 SER B N 20
ATOM 28011 C CA . SER A 1 12 ? 6.601 3.258 5.096 1.00 0.00 12 SER B CA 20
ATOM 28012 C C . SER A 1 12 ? 5.912 2.022 4.531 1.00 0.00 12 SER B C 20
ATOM 28013 O O . SER A 1 12 ? 4.689 1.941 4.532 1.00 0.00 12 SER B O 20
ATOM 28021 N N . ILE A 1 13 ? 6.697 1.051 4.068 1.00 0.00 13 ILE B N 20
ATOM 28022 C CA . ILE A 1 13 ? 6.146 -0.215 3.603 1.00 0.00 13 ILE B CA 20
ATOM 28023 C C . ILE A 1 13 ? 5.372 -0.871 4.734 1.00 0.00 13 ILE B C 20
ATOM 28024 O O . ILE A 1 13 ? 4.256 -1.364 4.560 1.00 0.00 13 ILE B O 20
ATOM 28040 N N . ASN A 1 14 ? 5.987 -0.838 5.904 1.00 0.00 14 ASN B N 20
ATOM 28041 C CA . ASN A 1 14 ? 5.444 -1.471 7.093 1.00 0.00 14 ASN B CA 20
ATOM 28042 C C . ASN A 1 14 ? 4.233 -0.686 7.563 1.00 0.00 14 ASN B C 20
ATOM 28043 O O . ASN A 1 14 ? 3.249 -1.250 8.043 1.00 0.00 14 ASN B O 20
ATOM 28054 N N . SER A 1 15 ? 4.323 0.627 7.403 1.00 0.00 15 SER B N 20
ATOM 28055 C CA . SER A 1 15 ? 3.239 1.520 7.742 1.00 0.00 15 SER B CA 20
ATOM 28056 C C . SER A 1 15 ? 2.027 1.236 6.854 1.00 0.00 15 SER B C 20
ATOM 28057 O O . SER A 1 15 ? 0.907 1.148 7.346 1.00 0.00 15 SER B O 20
ATOM 28065 N N . VAL A 1 16 ? 2.265 1.068 5.547 1.00 0.00 16 VAL B N 20
ATOM 28066 C CA . VAL A 1 16 ? 1.201 0.717 4.602 1.00 0.00 16 VAL B CA 20
ATOM 28067 C C . VAL A 1 16 ? 0.519 -0.578 5.025 1.00 0.00 16 VAL B C 20
ATOM 28068 O O . VAL A 1 16 ? -0.712 -0.659 5.069 1.00 0.00 16 VAL B O 20
ATOM 28081 N N . ASN A 1 17 ? 1.336 -1.578 5.342 1.00 0.00 17 ASN B N 20
ATOM 28082 C CA . ASN A 1 17 ? 0.843 -2.880 5.777 1.00 0.00 17 ASN B CA 20
ATOM 28083 C C . ASN A 1 17 ? -0.109 -2.733 6.959 1.00 0.00 17 ASN B C 20
ATOM 28084 O O . ASN A 1 17 ? -1.223 -3.254 6.936 1.00 0.00 17 ASN B O 20
ATOM 28095 N N . ASP A 1 18 ? 0.323 -2.004 7.974 1.00 0.00 18 ASP B N 20
ATOM 28096 C CA . ASP A 1 18 ? -0.470 -1.834 9.176 1.00 0.00 18 ASP B CA 20
ATOM 28097 C C . ASP A 1 18 ? -1.680 -0.946 8.917 1.00 0.00 18 ASP B C 20
ATOM 28098 O O . ASP A 1 18 ? -2.766 -1.212 9.417 1.00 0.00 18 ASP B O 20
ATOM 28107 N N . LYS A 1 19 ? -1.489 0.091 8.111 1.00 0.00 19 LYS B N 20
ATOM 28108 C CA . LYS A 1 19 ? -2.525 1.045 7.794 1.00 0.00 19 LYS B CA 20
ATOM 28109 C C . LYS A 1 19 ? -3.714 0.374 7.119 1.00 0.00 19 LYS B C 20
ATOM 28110 O O . LYS A 1 19 ? -4.866 0.539 7.529 1.00 0.00 19 LYS B O 20
ATOM 28129 N N . LEU A 1 20 ? -3.424 -0.373 6.073 1.00 0.00 20 LEU B N 20
ATOM 28130 C CA . LEU A 1 20 ? -4.458 -1.015 5.289 1.00 0.00 20 LEU B CA 20
ATOM 28131 C C . LEU A 1 20 ? -5.043 -2.236 6.001 1.00 0.00 20 LEU B C 20
A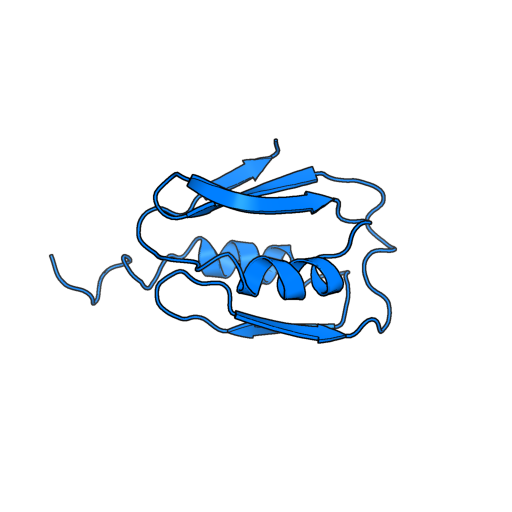TOM 28132 O O . LEU A 1 20 ? -6.093 -2.738 5.605 1.00 0.00 20 LEU B O 20
ATOM 28148 N N . ASN A 1 21 ? -4.387 -2.693 7.060 1.00 0.00 21 ASN B N 20
ATOM 28149 C CA . ASN A 1 21 ? -4.861 -3.857 7.806 1.00 0.00 21 ASN B CA 20
ATOM 28150 C C . ASN A 1 21 ? -5.191 -3.491 9.253 1.00 0.00 21 ASN B C 20
ATOM 28151 O O . ASN A 1 21 ? -4.404 -3.738 10.170 1.00 0.00 21 ASN B O 20
ATOM 28162 N N . LYS A 1 22 ? -6.360 -2.898 9.454 1.00 0.00 22 LYS B N 20
ATOM 28163 C CA . LYS A 1 22 ? -6.814 -2.532 10.796 1.00 0.00 22 LYS B CA 20
ATOM 28164 C C . LYS A 1 22 ? -8.270 -2.930 10.998 1.00 0.00 22 LYS B C 20
ATOM 28165 O O . LYS A 1 22 ? -9.009 -2.284 11.739 1.00 0.00 22 LYS B O 20
ATOM 28184 N N . GLY A 1 23 ? -8.675 -3.996 10.326 1.00 0.00 23 GLY B N 20
ATOM 28185 C CA . GLY A 1 23 ? -10.022 -4.505 10.485 1.00 0.00 23 GLY B CA 20
ATOM 28186 C C . GLY A 1 23 ? -10.943 -4.107 9.356 1.00 0.00 23 GLY B C 20
ATOM 28187 O O . GLY A 1 23 ? -12.075 -3.685 9.592 1.00 0.00 23 GLY B O 20
ATOM 28191 N N . LYS A 1 24 ? -10.467 -4.233 8.129 1.00 0.00 24 LYS B N 20
ATOM 28192 C CA . LYS A 1 24 ? -11.292 -3.938 6.968 1.00 0.00 24 LYS B CA 20
ATOM 28193 C C . LYS A 1 24 ? -12.010 -5.215 6.537 1.00 0.00 24 LYS B C 20
ATOM 28194 O O . LYS A 1 24 ? -12.396 -6.032 7.378 1.00 0.00 24 LYS B O 20
ATOM 28213 N N . GLY A 1 25 ? -12.206 -5.378 5.235 1.00 0.00 25 GLY B N 20
ATOM 28214 C CA . GLY A 1 25 ? -12.758 -6.612 4.719 1.00 0.00 25 GLY B CA 20
ATOM 28215 C C . GLY A 1 25 ? -11.754 -7.751 4.723 1.00 0.00 25 GLY B C 20
ATOM 28216 O O . GLY A 1 25 ? -10.899 -7.828 5.603 1.00 0.00 25 GLY B O 20
ATOM 28220 N N . LYS A 1 26 ? -11.840 -8.637 3.739 1.00 0.00 26 LYS B N 20
ATOM 28221 C CA . LYS A 1 26 ? -10.955 -9.788 3.695 1.00 0.00 26 LYS B CA 20
ATOM 28222 C C . LYS A 1 26 ? -9.705 -9.436 2.909 1.00 0.00 26 LYS B C 20
ATOM 28223 O O . LYS A 1 26 ? -9.775 -9.224 1.702 1.00 0.00 26 LYS B O 20
ATOM 28242 N N . LEU A 1 27 ? -8.573 -9.342 3.596 1.00 0.00 27 LEU B N 20
ATOM 28243 C CA . LEU A 1 27 ? -7.339 -8.918 2.991 1.00 0.00 27 LEU B CA 20
ATOM 28244 C C . LEU A 1 27 ? -6.156 -9.396 3.830 1.00 0.00 27 LEU B C 20
ATOM 28245 O O . LEU A 1 27 ? -6.171 -9.280 5.055 1.00 0.00 27 LEU B O 20
ATOM 28261 N N . SER A 1 28 ? -5.145 -9.947 3.176 1.00 0.00 28 SER B N 20
ATOM 28262 C CA . SER A 1 28 ? -3.952 -10.402 3.873 1.00 0.00 28 SER B CA 20
ATOM 28263 C C . SER A 1 28 ? -2.687 -9.888 3.194 1.00 0.00 28 SER B C 20
ATOM 28264 O O . SER A 1 28 ? -2.223 -10.454 2.207 1.00 0.00 28 SER B O 20
ATOM 28272 N N . LEU A 1 29 ? -2.128 -8.818 3.729 1.00 0.00 29 LEU B N 20
ATOM 28273 C CA . LEU A 1 29 ? -0.951 -8.199 3.139 1.00 0.00 29 LEU B CA 20
ATOM 28274 C C . LEU A 1 29 ? 0.319 -8.904 3.587 1.00 0.00 29 LEU B C 20
ATOM 28275 O O . LEU A 1 29 ? 0.381 -9.488 4.668 1.00 0.00 29 LEU B O 20
ATOM 28291 N N . SER A 1 30 ? 1.319 -8.854 2.734 1.00 0.00 30 SER B N 20
ATOM 28292 C CA . SER A 1 30 ? 2.634 -9.355 3.033 1.00 0.00 30 SER B CA 20
ATOM 28293 C C . SER A 1 30 ? 3.676 -8.527 2.296 1.00 0.00 30 SER B C 20
ATOM 28294 O O . SER A 1 30 ? 3.443 -8.081 1.168 1.00 0.00 30 SER B O 20
ATOM 28302 N N . MET A 1 31 ? 4.820 -8.326 2.924 1.00 0.00 31 MET B N 20
ATOM 28303 C CA . MET A 1 31 ? 5.835 -7.438 2.383 1.00 0.00 31 MET B CA 20
ATOM 28304 C C . MET A 1 31 ? 7.034 -8.222 1.877 1.00 0.00 31 MET B C 20
ATOM 28305 O O . MET A 1 31 ? 7.570 -9.081 2.578 1.00 0.00 31 MET B O 20
ATOM 28319 N N . ASN A 1 32 ? 7.447 -7.919 0.659 1.00 0.00 32 ASN B N 20
ATOM 28320 C CA . ASN A 1 32 ? 8.628 -8.532 0.071 1.00 0.00 32 ASN B CA 20
ATOM 28321 C C . ASN A 1 32 ? 9.438 -7.467 -0.665 1.00 0.00 32 ASN B C 20
ATOM 28322 O O . ASN A 1 32 ? 9.659 -7.556 -1.872 1.00 0.00 32 ASN B O 20
ATOM 28333 N N . GLY A 1 33 ? 9.872 -6.459 0.092 1.00 0.00 33 GLY B N 20
ATOM 28334 C CA . GLY A 1 33 ? 10.660 -5.361 -0.449 1.00 0.00 33 GLY B CA 20
ATOM 28335 C C . GLY A 1 33 ? 10.031 -4.709 -1.662 1.00 0.00 33 GLY B C 20
ATOM 28336 O O . GLY A 1 33 ? 9.157 -3.856 -1.536 1.00 0.00 33 GLY B O 20
ATOM 28340 N N . ASN A 1 34 ? 10.477 -5.129 -2.838 1.00 0.00 34 ASN B N 20
ATOM 28341 C CA . ASN A 1 34 ? 9.993 -4.574 -4.092 1.00 0.00 34 ASN B CA 20
ATOM 28342 C C . ASN A 1 34 ? 8.636 -5.157 -4.472 1.00 0.00 34 ASN B C 20
ATOM 28343 O O . ASN A 1 34 ? 8.075 -4.814 -5.504 1.00 0.00 34 ASN B O 20
ATOM 28354 N N . GLN A 1 35 ? 8.113 -6.055 -3.655 1.00 0.00 35 GLN B N 20
ATOM 28355 C CA . GLN A 1 35 ? 6.791 -6.596 -3.909 1.00 0.00 35 GLN B CA 20
ATOM 28356 C C . GLN A 1 35 ? 5.883 -6.423 -2.711 1.00 0.00 35 GLN B C 20
ATOM 28357 O O . GLN A 1 35 ? 6.317 -6.454 -1.556 1.00 0.00 35 GLN B O 20
ATOM 28371 N N . LEU A 1 36 ? 4.616 -6.269 -3.010 1.00 0.00 36 LEU B N 20
ATOM 28372 C CA . LEU A 1 36 ? 3.584 -6.159 -1.998 1.00 0.00 36 LEU B CA 20
ATOM 28373 C C . LEU A 1 36 ? 2.500 -7.161 -2.338 1.00 0.00 36 LEU B C 20
ATOM 28374 O O . LEU A 1 36 ? 1.736 -6.975 -3.283 1.00 0.00 36 LEU B O 20
ATOM 28390 N N . LYS A 1 37 ? 2.447 -8.218 -1.565 1.00 0.00 37 LYS B N 20
ATOM 28391 C CA . LYS A 1 37 ? 1.610 -9.359 -1.886 1.00 0.00 37 LYS B CA 20
ATOM 28392 C C . LYS A 1 37 ? 0.420 -9.394 -0.948 1.00 0.00 37 LYS B C 20
ATOM 28393 O O . LYS A 1 37 ? 0.523 -8.954 0.195 1.00 0.00 37 LYS B O 20
ATOM 28412 N N . ALA A 1 38 ? -0.702 -9.905 -1.426 1.00 0.00 38 ALA B N 20
ATOM 28413 C CA . ALA A 1 38 ? -1.917 -9.935 -0.628 1.00 0.00 38 ALA B CA 20
ATOM 28414 C C . ALA A 1 38 ? -2.996 -10.774 -1.290 1.00 0.00 38 ALA B C 20
ATOM 28415 O O . ALA A 1 38 ? -3.019 -10.908 -2.513 1.00 0.00 38 ALA B O 20
ATOM 28422 N N . THR A 1 39 ? -3.876 -11.357 -0.486 1.00 0.00 39 THR B N 20
ATOM 28423 C CA . THR A 1 39 ? -5.077 -11.960 -1.014 1.00 0.00 39 THR B CA 20
ATOM 28424 C C . THR A 1 39 ? -6.277 -11.286 -0.384 1.00 0.00 39 THR B C 20
ATOM 28425 O O . THR A 1 39 ? -6.267 -10.989 0.812 1.00 0.00 39 THR B O 20
ATOM 28436 N N . SER A 1 40 ? -7.290 -11.014 -1.179 1.00 0.00 40 SER B N 20
ATOM 28437 C CA . SER A 1 40 ? -8.394 -10.200 -0.719 1.00 0.00 40 SER B CA 20
ATOM 28438 C C . SER A 1 40 ? -9.699 -10.612 -1.377 1.00 0.00 40 SER B C 20
ATOM 28439 O O . SER A 1 40 ? -9.713 -11.174 -2.474 1.00 0.00 40 SER B O 20
ATOM 28447 N N . SER A 1 41 ? -10.789 -10.331 -0.688 1.00 0.00 41 SER B N 20
ATOM 28448 C CA . SER A 1 41 ? -12.109 -10.608 -1.201 1.00 0.00 41 SER B CA 20
ATOM 28449 C C . SER A 1 41 ? -13.075 -9.519 -0.770 1.00 0.00 41 SER B C 20
ATOM 28450 O O . SER A 1 41 ? -12.892 -8.865 0.266 1.00 0.00 41 SER B O 20
ATOM 28458 N N . ASN A 1 42 ? -14.127 -9.377 -1.552 1.00 0.00 42 ASN B N 20
ATOM 28459 C CA . ASN A 1 42 ? -15.045 -8.258 -1.430 1.00 0.00 42 ASN B CA 20
ATOM 28460 C C . ASN A 1 42 ? -16.171 -8.587 -0.474 1.00 0.00 42 ASN B C 20
ATOM 28461 O O . ASN A 1 42 ? -16.976 -7.729 -0.117 1.00 0.00 42 ASN B O 20
ATOM 28472 N N . ALA A 1 43 ? -16.193 -9.834 -0.040 1.00 0.00 43 ALA B N 20
ATOM 28473 C CA . ALA A 1 43 ? -17.232 -10.322 0.857 1.00 0.00 43 ALA B CA 20
ATOM 28474 C C . ALA A 1 43 ? -17.134 -9.663 2.222 1.00 0.00 43 ALA B C 20
ATOM 28475 O O . ALA A 1 43 ? -18.096 -9.635 2.987 1.00 0.00 43 ALA B O 20
ATOM 28482 N N . GLY A 1 44 ? -15.965 -9.132 2.515 1.00 0.00 44 GLY B N 20
ATOM 28483 C CA . GLY A 1 44 ? -15.739 -8.505 3.795 1.00 0.00 44 GLY B CA 20
ATOM 28484 C C . GLY A 1 44 ? -15.688 -7.000 3.699 1.00 0.00 44 GLY B C 20
ATOM 28485 O O . GLY A 1 44 ? -15.573 -6.326 4.725 1.00 0.00 44 GLY B O 20
ATOM 28489 N N . TYR A 1 45 ? -15.768 -6.489 2.461 1.00 0.00 45 TYR B N 20
ATOM 28490 C CA . TYR A 1 45 ? -15.753 -5.057 2.174 1.00 0.00 45 TYR B CA 20
ATOM 28491 C C . TYR A 1 45 ? -14.349 -4.465 2.231 1.00 0.00 45 TYR B C 20
ATOM 28492 O O . TYR A 1 45 ? -13.349 -5.180 2.261 1.00 0.00 45 TYR B O 20
ATOM 28510 N N . GLY A 1 46 ? -14.307 -3.138 2.209 1.00 0.00 46 GLY B N 20
ATOM 28511 C CA . GLY A 1 46 ? -13.113 -2.398 2.522 1.00 0.00 46 GLY B CA 20
ATOM 28512 C C . GLY A 1 46 ? -13.481 -1.136 3.268 1.00 0.00 46 GLY B C 20
ATOM 28513 O O . GLY A 1 46 ? -13.002 -0.053 2.936 1.00 0.00 46 GLY B O 20
ATOM 28517 N N . ILE A 1 47 ? -14.361 -1.296 4.271 1.00 0.00 47 ILE B N 20
ATOM 28518 C CA . ILE A 1 47 ? -14.922 -0.174 5.038 1.00 0.00 47 ILE B CA 20
ATOM 28519 C C . ILE A 1 47 ? -13.833 0.813 5.412 1.00 0.00 47 ILE B C 20
ATOM 28520 O O . ILE A 1 47 ? -13.783 1.929 4.895 1.00 0.00 47 ILE B O 20
ATOM 28536 N N . SER A 1 48 ? -12.965 0.368 6.308 1.00 0.00 48 SER B N 20
ATOM 28537 C CA . SER A 1 48 ? -11.760 1.088 6.673 1.00 0.00 48 SER B CA 20
ATOM 28538 C C . SER A 1 48 ? -12.054 2.463 7.271 1.00 0.00 48 SER B C 20
ATOM 28539 O O . SER A 1 48 ? -12.200 2.608 8.484 1.00 0.00 48 SER B O 20
ATOM 28547 N N . TYR A 1 49 ? -12.152 3.458 6.404 1.00 0.00 49 TYR B N 20
ATOM 28548 C CA . TYR A 1 49 ? -12.294 4.841 6.813 1.00 0.00 49 TYR B CA 20
ATOM 28549 C C . TYR A 1 49 ? -13.276 5.528 5.886 1.00 0.00 49 TYR B C 20
ATOM 28550 O O . TYR A 1 49 ? -12.894 6.386 5.093 1.00 0.00 49 TYR B O 20
ATOM 28568 N N . GLU A 1 50 ? -14.540 5.137 6.006 1.00 0.00 50 GLU B N 20
ATOM 28569 C CA . GLU A 1 50 ? -15.609 5.627 5.156 1.00 0.00 50 GLU B CA 20
ATOM 28570 C C . GLU A 1 50 ? -15.255 5.482 3.677 1.00 0.00 50 GLU B C 20
ATOM 28571 O O . GLU A 1 50 ? -15.451 4.422 3.078 1.00 0.00 50 GLU B O 20
ATOM 28583 N N . ASP A 1 51 ? -14.723 6.552 3.111 1.00 0.00 51 ASP B N 20
ATOM 28584 C CA . ASP A 1 51 ? -14.165 6.535 1.769 1.00 0.00 51 ASP B CA 20
ATOM 28585 C C . ASP A 1 51 ? -13.155 7.661 1.641 1.00 0.00 51 ASP B C 20
ATOM 28586 O O . ASP A 1 51 ? -13.520 8.835 1.638 1.00 0.00 51 ASP B O 20
ATOM 28595 N N . LYS A 1 52 ? -11.885 7.299 1.556 1.00 0.00 52 LYS B N 20
ATOM 28596 C CA . LYS A 1 52 ? -10.805 8.279 1.529 1.00 0.00 52 LYS B CA 20
ATOM 28597 C C . LYS A 1 52 ? -9.722 7.835 0.560 1.00 0.00 52 LYS B C 20
ATOM 28598 O O . LYS A 1 52 ? -9.446 6.643 0.449 1.00 0.00 52 LYS B O 20
ATOM 28617 N N . ASN A 1 53 ? -9.129 8.786 -0.147 1.00 0.00 53 ASN B N 20
ATOM 28618 C CA . ASN A 1 53 ? -8.123 8.475 -1.154 1.00 0.00 53 ASN B CA 20
ATOM 28619 C C . ASN A 1 53 ? -6.754 9.008 -0.769 1.00 0.00 53 ASN B C 20
ATOM 28620 O O . ASN A 1 53 ? -6.580 10.201 -0.513 1.00 0.00 53 ASN B O 20
ATOM 28631 N N . TRP A 1 54 ? -5.782 8.117 -0.731 1.00 0.00 54 TRP B N 20
ATOM 28632 C CA . TRP A 1 54 ? -4.411 8.501 -0.485 1.00 0.00 54 TRP B CA 20
ATOM 28633 C C . TRP A 1 54 ? -3.489 7.807 -1.483 1.00 0.00 54 TRP B C 20
ATOM 28634 O O . TRP A 1 54 ? -3.931 6.951 -2.256 1.00 0.00 54 TRP B O 20
ATOM 28655 N N . GLY A 1 55 ? -2.224 8.192 -1.490 1.00 0.00 55 GLY B N 20
ATOM 28656 C CA . GLY A 1 55 ? -1.300 7.663 -2.468 1.00 0.00 55 GLY B CA 20
ATOM 28657 C C . GLY A 1 55 ? -0.020 7.160 -1.844 1.00 0.00 55 GLY B C 20
ATOM 28658 O O . GLY A 1 55 ? 0.472 7.737 -0.876 1.00 0.00 55 GLY B O 20
ATOM 28662 N N . ILE A 1 56 ? 0.505 6.073 -2.387 1.00 0.00 56 ILE B N 20
ATOM 28663 C CA . ILE A 1 56 ? 1.802 5.564 -1.977 1.00 0.00 56 ILE B CA 20
ATOM 28664 C C . ILE A 1 56 ? 2.823 5.807 -3.079 1.00 0.00 56 ILE B C 20
ATOM 28665 O O . ILE A 1 56 ? 2.488 5.738 -4.265 1.00 0.00 56 ILE B O 20
ATOM 28681 N N . PHE A 1 57 ? 4.051 6.122 -2.688 1.00 0.00 57 PHE B N 20
ATOM 28682 C CA . PHE A 1 57 ? 5.083 6.494 -3.649 1.00 0.00 57 PHE B CA 20
ATOM 28683 C C . PHE A 1 57 ? 6.339 5.628 -3.494 1.00 0.00 57 PHE B C 20
ATOM 28684 O O . PHE A 1 57 ? 6.704 5.266 -2.378 1.00 0.00 57 PHE B O 20
ATOM 28701 N N . VAL A 1 58 ? 6.990 5.286 -4.620 1.00 0.00 58 VAL B N 20
ATOM 28702 C CA . VAL A 1 58 ? 8.234 4.543 -4.580 1.00 0.00 58 VAL B CA 20
ATOM 28703 C C . VAL A 1 58 ? 9.269 5.263 -5.425 1.00 0.00 58 VAL B C 20
ATOM 28704 O O . VAL A 1 58 ? 8.939 5.837 -6.460 1.00 0.00 58 VAL B O 20
ATOM 28717 N N . ASN A 1 59 ? 10.517 5.240 -4.973 1.00 0.00 59 ASN B N 20
ATOM 28718 C CA . ASN A 1 59 ? 11.590 6.040 -5.567 1.00 0.00 59 ASN B CA 20
ATOM 28719 C C . ASN A 1 59 ? 11.218 7.513 -5.491 1.00 0.00 59 ASN B C 20
ATOM 28720 O O . ASN A 1 59 ? 11.810 8.353 -6.165 1.00 0.00 59 ASN B O 20
ATOM 28731 N N . GLY A 1 60 ? 10.211 7.811 -4.678 1.00 0.00 60 GLY B N 20
ATOM 28732 C CA . GLY A 1 60 ? 9.720 9.159 -4.577 1.00 0.00 60 GLY B CA 20
ATOM 28733 C C . GLY A 1 60 ? 8.618 9.458 -5.584 1.00 0.00 60 GLY B C 20
ATOM 28734 O O . GLY A 1 60 ? 8.065 10.558 -5.617 1.00 0.00 60 GLY B O 20
ATOM 28738 N N . GLU A 1 61 ? 8.311 8.466 -6.400 1.00 0.00 61 GLU B N 20
ATOM 28739 C CA . GLU A 1 61 ? 7.290 8.552 -7.434 1.00 0.00 61 GLU B CA 20
ATOM 28740 C C . GLU A 1 61 ? 6.077 7.792 -6.995 1.00 0.00 61 GLU B C 20
ATOM 28741 O O . GLU A 1 61 ? 6.178 6.952 -6.156 1.00 0.00 61 GLU B O 20
ATOM 28753 N N . LYS A 1 62 ? 4.941 8.062 -7.568 1.00 0.00 62 LYS B N 20
ATOM 28754 C CA . LYS A 1 62 ? 3.729 7.352 -7.193 1.00 0.00 62 LYS B CA 20
ATOM 28755 C C . LYS A 1 62 ? 3.865 5.849 -7.486 1.00 0.00 62 LYS B C 20
ATOM 28756 O O . LYS A 1 62 ? 4.850 5.418 -8.087 1.00 0.00 62 LYS B O 20
ATOM 28775 N N . VAL A 1 63 ? 2.977 5.050 -6.899 1.00 0.00 63 VAL B N 20
ATOM 28776 C CA . VAL A 1 63 ? 2.765 3.659 -7.318 1.00 0.00 63 VAL B CA 20
ATOM 28777 C C . VAL A 1 63 ? 1.389 3.174 -6.924 1.00 0.00 63 VAL B C 20
ATOM 28778 O O . VAL A 1 63 ? 1.039 2.025 -7.175 1.00 0.00 63 VAL B O 20
ATOM 28791 N N . TYR A 1 64 ? 0.605 4.036 -6.304 1.00 0.00 64 TYR B N 20
ATOM 28792 C CA . TYR A 1 64 ? -0.678 3.609 -5.779 1.00 0.00 64 TYR B CA 20
ATOM 28793 C C . TYR A 1 64 ? -1.624 4.792 -5.613 1.00 0.00 64 TYR B C 20
ATOM 28794 O O . TYR A 1 64 ? -1.254 5.838 -5.071 1.00 0.00 64 TYR B O 20
ATOM 28812 N N . THR A 1 65 ? -2.834 4.606 -6.106 1.00 0.00 65 THR B N 20
ATOM 28813 C CA . THR A 1 65 ? -3.894 5.608 -6.040 1.00 0.00 65 THR B CA 20
ATOM 28814 C C . 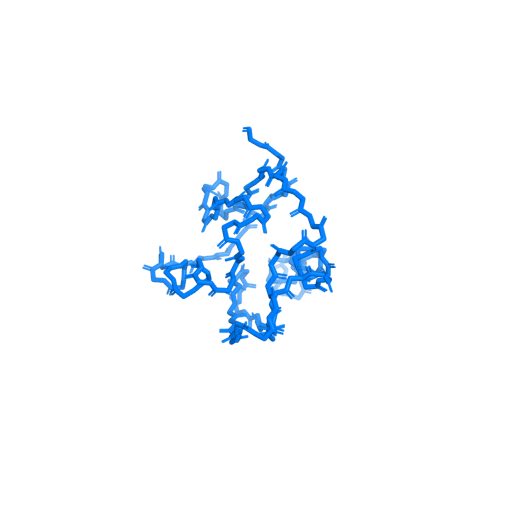THR A 1 65 ? -5.229 4.911 -5.803 1.00 0.00 65 THR B C 20
ATOM 28815 O O . THR A 1 65 ? -5.648 4.094 -6.627 1.00 0.00 65 THR B O 20
ATOM 28826 N N . PHE A 1 66 ? -5.902 5.211 -4.692 1.00 0.00 66 PHE B N 20
ATOM 28827 C CA . PHE A 1 66 ? -7.092 4.474 -4.336 1.00 0.00 66 PHE B CA 20
ATOM 28828 C C . PHE A 1 66 ? -7.828 5.087 -3.170 1.00 0.00 66 PHE B C 20
ATOM 28829 O O . PHE A 1 66 ? -7.270 5.830 -2.363 1.00 0.00 66 PHE B O 20
ATOM 28846 N N . ASN A 1 67 ? -9.097 4.768 -3.139 1.00 0.00 67 ASN B N 20
ATOM 28847 C CA . ASN A 1 67 ? -9.951 5.005 -1.994 1.00 0.00 67 ASN B CA 20
ATOM 28848 C C . ASN A 1 67 ? -10.121 3.707 -1.219 1.00 0.00 67 ASN B C 20
ATOM 28849 O O . ASN A 1 67 ? -10.067 2.630 -1.815 1.00 0.00 67 ASN B O 20
ATOM 28860 N N . GLU A 1 68 ? -10.330 3.792 0.089 1.00 0.00 68 GLU B N 20
ATOM 28861 C CA . GLU A 1 68 ? -10.485 2.587 0.907 1.00 0.00 68 GLU B CA 20
ATOM 28862 C C . GLU A 1 68 ? -11.664 1.736 0.412 1.00 0.00 68 GLU B C 20
ATOM 28863 O O . GLU A 1 68 ? -11.578 0.506 0.339 1.00 0.00 68 GLU B O 20
ATOM 28875 N N . LYS A 1 69 ? -12.749 2.415 0.039 1.00 0.00 69 LYS B N 20
ATOM 28876 C CA . LYS A 1 69 ? -13.972 1.776 -0.451 1.00 0.00 69 LYS B CA 20
ATOM 28877 C C . LYS A 1 69 ? -13.736 1.048 -1.780 1.00 0.00 69 LYS B C 20
ATOM 28878 O O . LYS A 1 69 ? -14.518 0.183 -2.177 1.00 0.00 69 LYS B O 20
ATOM 28897 N N . SER A 1 70 ? -12.643 1.390 -2.448 1.00 0.00 70 SER B N 20
ATOM 28898 C CA . SER A 1 70 ? -12.275 0.762 -3.711 1.00 0.00 70 SER B CA 20
ATOM 28899 C C . SER A 1 70 ? -11.636 -0.605 -3.466 1.00 0.00 70 SER B C 20
ATOM 28900 O O . SER A 1 70 ? -11.257 -1.305 -4.406 1.00 0.00 70 SER B O 20
ATOM 28908 N N . THR A 1 71 ? -11.525 -0.954 -2.183 1.00 0.00 71 THR B N 20
ATOM 28909 C CA . THR A 1 71 ? -11.011 -2.232 -1.713 1.00 0.00 71 THR B CA 20
ATOM 28910 C C . THR A 1 71 ? -9.603 -2.512 -2.235 1.00 0.00 71 THR B C 20
ATOM 28911 O O . THR A 1 71 ? -9.416 -3.007 -3.347 1.00 0.00 71 THR B O 20
ATOM 28922 N N . VAL A 1 72 ? -8.617 -2.215 -1.391 1.00 0.00 72 VAL B N 20
ATOM 28923 C CA . VAL A 1 72 ? -7.207 -2.230 -1.784 1.00 0.00 72 VAL B CA 20
ATOM 28924 C C . VAL A 1 72 ? -6.758 -3.589 -2.319 1.00 0.00 72 VAL B C 20
ATOM 28925 O O . VAL A 1 72 ? -5.780 -3.668 -3.050 1.00 0.00 72 VAL B O 20
ATOM 28938 N N . GLY A 1 73 ? -7.470 -4.648 -1.957 1.00 0.00 73 GLY B N 20
ATOM 28939 C CA . GLY A 1 73 ? -7.092 -5.977 -2.392 1.00 0.00 73 GLY B CA 20
ATOM 28940 C C . GLY A 1 73 ? -7.134 -6.127 -3.899 1.00 0.00 73 GLY B C 20
ATOM 28941 O O . GLY A 1 73 ? -6.184 -6.618 -4.511 1.00 0.00 73 GLY B O 20
ATOM 28945 N N . ASN A 1 74 ? -8.230 -5.681 -4.496 1.00 0.00 74 ASN B N 20
ATOM 28946 C CA . ASN A 1 74 ? -8.393 -5.749 -5.944 1.00 0.00 74 ASN B CA 20
ATOM 28947 C C . ASN A 1 74 ? -7.395 -4.823 -6.619 1.00 0.00 74 ASN B C 20
ATOM 28948 O O . ASN A 1 74 ? -6.826 -5.143 -7.664 1.00 0.00 74 ASN B O 20
ATOM 28959 N N . ILE A 1 75 ? -7.177 -3.678 -5.990 1.00 0.00 75 ILE B N 20
ATOM 28960 C CA . ILE A 1 75 ? -6.260 -2.673 -6.510 1.00 0.00 75 ILE B CA 20
ATOM 28961 C C . ILE A 1 75 ? -4.835 -3.193 -6.465 1.00 0.00 75 ILE B C 20
ATOM 28962 O O . ILE A 1 75 ? -4.053 -2.987 -7.388 1.00 0.00 75 ILE B O 20
ATOM 28978 N N . SER A 1 76 ? -4.511 -3.842 -5.357 1.00 0.00 76 SER B N 20
ATOM 28979 C CA . SER A 1 76 ? -3.199 -4.455 -5.151 1.00 0.00 76 SER B CA 20
ATOM 28980 C C . SER A 1 76 ? -2.833 -5.343 -6.332 1.00 0.00 76 SER B C 20
ATOM 28981 O O . SER A 1 76 ? -1.690 -5.348 -6.785 1.00 0.00 76 SER B O 20
ATOM 28989 N N . ASN A 1 77 ? -3.820 -6.070 -6.842 1.00 0.00 77 ASN B N 20
ATOM 28990 C CA . ASN A 1 77 ? -3.633 -6.909 -8.011 1.00 0.00 77 ASN B CA 20
ATOM 28991 C C . ASN A 1 77 ? -3.122 -6.088 -9.195 1.00 0.00 77 ASN B C 20
ATOM 28992 O O . ASN A 1 77 ? -2.234 -6.522 -9.929 1.00 0.00 77 ASN B O 20
ATOM 29003 N N . ASP A 1 78 ? -3.666 -4.887 -9.357 1.00 0.00 78 ASP B N 20
ATOM 29004 C CA . ASP A 1 78 ? -3.255 -3.994 -10.438 1.00 0.00 78 ASP B CA 20
ATOM 29005 C C . ASP A 1 78 ? -1.905 -3.357 -10.140 1.00 0.00 78 ASP B C 20
ATOM 29006 O O . ASP A 1 78 ? -1.068 -3.222 -11.023 1.00 0.00 78 ASP B O 20
ATOM 29015 N N . ILE A 1 79 ? -1.696 -2.964 -8.896 1.00 0.00 79 ILE B N 20
ATOM 29016 C CA . ILE A 1 79 ? -0.435 -2.360 -8.489 1.00 0.00 79 ILE B CA 20
ATOM 29017 C C . ILE A 1 79 ? 0.723 -3.340 -8.644 1.00 0.00 79 ILE B C 20
ATOM 29018 O O . ILE A 1 79 ? 1.845 -2.957 -8.964 1.00 0.00 79 ILE B O 20
ATOM 29034 N N . ASN A 1 80 ? 0.427 -4.618 -8.452 1.00 0.00 80 ASN B N 20
ATOM 29035 C CA . ASN A 1 80 ? 1.435 -5.673 -8.559 1.00 0.00 80 ASN B CA 20
ATOM 29036 C C . ASN A 1 80 ? 1.951 -5.850 -9.988 1.00 0.00 80 ASN B C 20
ATOM 29037 O O . ASN A 1 80 ? 2.941 -6.543 -10.206 1.00 0.00 80 ASN B O 20
ATOM 29048 N N . LYS A 1 81 ? 1.296 -5.225 -10.962 1.00 0.00 81 LYS B N 20
ATOM 29049 C CA . LYS A 1 81 ? 1.726 -5.358 -12.351 1.00 0.00 81 LYS B CA 20
ATOM 29050 C C . LYS A 1 81 ? 2.623 -4.187 -12.749 1.00 0.00 81 LYS B C 20
ATOM 29051 O O . LYS A 1 81 ? 3.066 -4.092 -13.890 1.00 0.00 81 LYS B O 20
ATOM 29070 N N . LEU A 1 82 ? 2.911 -3.309 -11.793 1.00 0.00 82 LEU B N 20
ATOM 29071 C CA . LEU A 1 82 ? 3.699 -2.109 -12.070 1.00 0.00 82 LEU B CA 20
ATOM 29072 C C . LEU A 1 82 ? 5.187 -2.396 -11.975 1.00 0.00 82 LEU B C 20
ATOM 29073 O O . LEU A 1 82 ? 6.010 -1.493 -12.137 1.00 0.00 82 LEU B O 20
ATOM 29089 N N . ASN A 1 83 ? 5.513 -3.660 -11.722 1.00 0.00 83 ASN B N 20
ATOM 29090 C CA . ASN A 1 83 ? 6.870 -4.059 -11.379 1.00 0.00 83 ASN B CA 20
ATOM 29091 C C . ASN A 1 83 ? 7.354 -3.195 -10.216 1.00 0.00 83 ASN B C 20
ATOM 29092 O O . ASN A 1 83 ? 8.303 -2.416 -10.347 1.00 0.00 83 ASN B O 20
ATOM 29103 N N . ILE A 1 84 ? 6.653 -3.323 -9.092 1.00 0.00 84 ILE B N 20
ATOM 29104 C CA . ILE A 1 84 ? 6.879 -2.501 -7.910 1.00 0.00 84 ILE B CA 20
ATOM 29105 C C . ILE A 1 84 ? 8.339 -2.528 -7.459 1.00 0.00 84 ILE B C 20
ATOM 29106 O O . ILE A 1 84 ? 9.062 -3.500 -7.686 1.00 0.00 84 ILE B O 20
ATOM 29122 N N . LYS A 1 85 ? 8.765 -1.445 -6.836 1.00 0.00 85 LYS B N 20
ATOM 29123 C CA . LYS A 1 85 ? 10.102 -1.351 -6.272 1.00 0.00 85 LYS B CA 20
ATOM 29124 C C . LYS A 1 85 ? 10.031 -0.981 -4.797 1.00 0.00 85 LYS B C 20
ATOM 29125 O O . LYS A 1 85 ? 8.951 -0.732 -4.265 1.00 0.00 85 LYS B O 20
ATOM 29144 N N . GLY A 1 86 ? 11.183 -0.941 -4.149 1.00 0.00 86 GLY B N 20
ATOM 29145 C CA . GLY A 1 86 ? 11.256 -0.470 -2.780 1.00 0.00 86 GLY B CA 20
ATOM 29146 C C . GLY A 1 86 ? 12.483 0.392 -2.569 1.00 0.00 86 GLY B C 20
ATOM 29147 O O . GLY A 1 86 ? 13.609 -0.103 -2.656 1.00 0.00 86 GLY B O 20
ATOM 29151 N N . MET A 1 87 ? 12.279 1.685 -2.320 1.00 0.00 87 MET B N 20
ATOM 29152 C CA . MET A 1 87 ? 13.363 2.604 -2.128 1.00 0.00 87 MET B CA 20
ATOM 29153 C C . MET A 1 87 ? 12.915 3.783 -1.255 1.00 0.00 87 MET B C 20
ATOM 29154 O O . MET A 1 87 ? 13.122 3.782 -0.045 1.00 0.00 87 MET B O 20
ATOM 29168 N N . TYR A 1 88 ? 12.269 4.774 -1.872 1.00 0.00 88 TYR B N 20
ATOM 29169 C CA . TYR A 1 88 ? 11.777 5.936 -1.156 1.00 0.00 88 TYR B CA 20
ATOM 29170 C C . TYR A 1 88 ? 10.261 5.860 -1.104 1.00 0.00 88 TYR B C 20
ATOM 29171 O O . TYR A 1 88 ? 9.582 6.250 -2.054 1.00 0.00 88 TYR B O 20
ATOM 29189 N N . ILE A 1 89 ? 9.743 5.314 -0.016 1.00 0.00 89 ILE B N 20
ATOM 29190 C CA . ILE A 1 89 ? 8.317 5.061 0.105 1.00 0.00 89 ILE B CA 20
ATOM 29191 C C . ILE A 1 89 ? 7.634 6.158 0.907 1.00 0.00 89 ILE B C 20
ATOM 29192 O O . ILE A 1 89 ? 7.993 6.416 2.056 1.00 0.00 89 ILE B O 20
ATOM 29208 N N . GLU A 1 90 ? 6.649 6.792 0.296 1.00 0.00 90 GLU B N 20
ATOM 29209 C CA . GLU A 1 90 ? 5.906 7.860 0.943 1.00 0.00 90 GLU B CA 20
ATOM 29210 C C . GLU A 1 90 ? 4.442 7.489 1.122 1.00 0.00 90 GLU B C 20
ATOM 29211 O O . GLU A 1 90 ? 3.867 6.765 0.307 1.00 0.00 90 GLU B O 20
ATOM 29223 N N . ILE A 1 91 ? 3.855 8.002 2.192 1.00 0.00 91 ILE B N 20
ATOM 29224 C CA . ILE A 1 91 ? 2.443 7.808 2.481 1.00 0.00 91 ILE B CA 20
ATOM 29225 C C . ILE A 1 91 ? 1.782 9.159 2.731 1.00 0.00 91 ILE B C 20
ATOM 29226 O O . ILE A 1 91 ? 2.267 9.937 3.557 1.00 0.00 91 ILE B O 20
ATOM 29242 N N . LYS A 1 92 ? 0.687 9.439 2.029 1.00 0.00 92 LYS B N 20
ATOM 29243 C CA . LYS A 1 92 ? -0.014 10.713 2.181 1.00 0.00 92 LYS B CA 20
ATOM 29244 C C . LYS A 1 92 ? -1.307 10.739 1.372 1.00 0.00 92 LYS B C 20
ATOM 29245 O O . LYS A 1 92 ? -1.432 10.059 0.353 1.00 0.00 92 LYS B O 20
ATOM 29264 N N . GLN A 1 93 ? -2.261 11.532 1.843 1.00 0.00 93 GLN B N 20
ATOM 29265 C CA . GLN A 1 93 ? -3.555 11.666 1.203 1.00 0.00 93 GLN B CA 20
ATOM 29266 C C . GLN A 1 93 ? -3.460 12.613 0.019 1.00 0.00 93 GLN B C 20
ATOM 29267 O O . GLN A 1 93 ? -2.713 13.591 0.048 1.00 0.00 93 GLN B O 20
ATOM 29281 N N . ILE A 1 94 ? -4.215 12.310 -1.015 1.00 0.00 94 ILE B N 20
ATOM 29282 C CA . ILE A 1 94 ? -4.156 13.053 -2.259 1.00 0.00 94 ILE B CA 20
ATOM 29283 C C . ILE A 1 94 ? -5.402 13.917 -2.446 1.00 0.00 94 ILE B C 20
ATOM 29284 O O . ILE A 1 94 ? -5.454 15.014 -1.853 1.00 0.00 94 ILE B O 20
ATOM 29301 N N . ASP A 1 1 ? 22.545 6.097 14.616 1.00 0.00 1 ASP B N 21
ATOM 29302 C CA . ASP A 1 1 ? 22.612 5.583 13.226 1.00 0.00 1 ASP B CA 21
ATOM 29303 C C . ASP A 1 1 ? 21.834 4.282 13.113 1.00 0.00 1 ASP B C 21
ATOM 29304 O O . ASP A 1 1 ? 21.147 3.892 14.058 1.00 0.00 1 ASP B O 21
ATOM 29315 N N . ASN A 1 2 ? 21.941 3.625 11.952 1.00 0.00 2 ASN B N 21
ATOM 29316 C CA . ASN A 1 2 ? 21.250 2.359 11.669 1.00 0.00 2 ASN B CA 21
ATOM 29317 C C . ASN A 1 2 ? 19.740 2.559 11.514 1.00 0.00 2 ASN B C 21
ATOM 29318 O O . ASN A 1 2 ? 19.171 2.258 10.463 1.00 0.00 2 ASN B O 21
ATOM 29329 N N . GLN A 1 3 ? 19.102 3.080 12.554 1.00 0.00 3 GLN B N 21
ATOM 29330 C CA . GLN A 1 3 ? 17.666 3.332 12.547 1.00 0.00 3 GLN B CA 21
ATOM 29331 C C . GLN A 1 3 ? 17.306 4.527 11.665 1.00 0.00 3 GLN B C 21
ATOM 29332 O O . GLN A 1 3 ? 16.133 4.867 11.512 1.00 0.00 3 GLN B O 21
ATOM 29346 N N . LYS A 1 4 ? 18.316 5.175 11.105 1.00 0.00 4 LYS B N 21
ATOM 29347 C CA . LYS A 1 4 ? 18.099 6.291 10.210 1.00 0.00 4 LYS B CA 21
ATOM 29348 C C . LYS A 1 4 ? 17.857 5.777 8.792 1.00 0.00 4 LYS B C 21
ATOM 29349 O O . LYS A 1 4 ? 17.031 6.315 8.053 1.00 0.00 4 LYS B O 21
ATOM 29368 N N . ALA A 1 5 ? 18.563 4.712 8.434 1.00 0.00 5 ALA B N 21
ATOM 29369 C CA . ALA A 1 5 ? 18.477 4.142 7.097 1.00 0.00 5 ALA B CA 21
ATOM 29370 C C . ALA A 1 5 ? 17.249 3.245 6.951 1.00 0.00 5 ALA B C 21
ATOM 29371 O O . ALA A 1 5 ? 17.365 2.054 6.664 1.00 0.00 5 ALA B O 21
ATOM 29378 N N . LEU A 1 6 ? 16.073 3.826 7.142 1.00 0.00 6 LEU B N 21
ATOM 29379 C CA . LEU A 1 6 ? 14.823 3.094 6.987 1.00 0.00 6 LEU B CA 21
ATOM 29380 C C . LEU A 1 6 ? 14.240 3.328 5.600 1.00 0.00 6 LEU B C 21
ATOM 29381 O O . LEU A 1 6 ? 13.046 3.142 5.376 1.00 0.00 6 LEU B O 21
ATOM 29397 N N . GLU A 1 7 ? 15.096 3.739 4.672 1.00 0.00 7 GLU B N 21
ATOM 29398 C CA . GLU A 1 7 ? 14.678 4.028 3.308 1.00 0.00 7 GLU B CA 21
ATOM 29399 C C . GLU A 1 7 ? 14.191 2.764 2.607 1.00 0.00 7 GLU B C 21
ATOM 29400 O O . GLU A 1 7 ? 13.061 2.706 2.128 1.00 0.00 7 GLU B O 21
ATOM 29412 N N . GLU A 1 8 ? 15.042 1.753 2.555 1.00 0.00 8 GLU B N 21
ATOM 29413 C CA . GLU A 1 8 ? 14.708 0.510 1.891 1.00 0.00 8 GLU B CA 21
ATOM 29414 C C . GLU A 1 8 ? 13.845 -0.378 2.783 1.00 0.00 8 GLU B C 21
ATOM 29415 O O . GLU A 1 8 ? 13.410 -1.456 2.380 1.00 0.00 8 GLU B O 21
ATOM 29427 N N . GLN A 1 9 ? 13.587 0.103 3.985 1.00 0.00 9 GLN B N 21
ATOM 29428 C CA . GLN A 1 9 ? 12.735 -0.595 4.941 1.00 0.00 9 GLN B CA 21
ATOM 29429 C C . GLN A 1 9 ? 11.668 0.356 5.468 1.00 0.00 9 GLN B C 21
ATOM 29430 O O . GLN A 1 9 ? 11.564 0.596 6.674 1.00 0.00 9 GLN B O 21
ATOM 29444 N N . MET A 1 10 ? 10.888 0.899 4.542 1.00 0.00 10 MET B N 21
ATOM 29445 C CA . MET A 1 10 ? 9.882 1.907 4.859 1.00 0.00 10 MET B CA 21
ATOM 29446 C C . MET A 1 10 ? 8.852 1.397 5.857 1.00 0.00 10 MET B C 21
ATOM 29447 O O . MET A 1 10 ? 8.401 0.259 5.769 1.00 0.00 10 MET B O 21
ATOM 29461 N N . ASN A 1 11 ? 8.497 2.289 6.789 1.00 0.00 11 ASN B N 21
ATOM 29462 C CA . ASN A 1 11 ? 7.551 2.058 7.894 1.00 0.00 11 ASN B CA 21
ATOM 29463 C C . ASN A 1 11 ? 6.252 1.363 7.495 1.00 0.00 11 ASN B C 21
ATOM 29464 O O . ASN A 1 11 ? 5.464 0.965 8.354 1.00 0.00 11 ASN B O 21
ATOM 29475 N N . SER A 1 12 ? 6.024 1.249 6.209 1.00 0.00 12 SER B N 21
ATOM 29476 C CA . SER A 1 12 ? 4.857 0.575 5.674 1.00 0.00 12 SER B CA 21
ATOM 29477 C C . SER A 1 12 ? 4.758 -0.866 6.179 1.00 0.00 12 SER B C 21
ATOM 29478 O O . SER A 1 12 ? 3.697 -1.482 6.070 1.00 0.00 12 SER B O 21
ATOM 29486 N N . ILE A 1 13 ? 5.860 -1.389 6.737 1.00 0.00 13 ILE B N 21
ATOM 29487 C CA . ILE A 1 13 ? 5.917 -2.776 7.183 1.00 0.00 13 ILE B CA 21
ATOM 29488 C C . ILE A 1 13 ? 4.730 -3.119 8.076 1.00 0.00 13 ILE B C 21
ATOM 29489 O O . ILE A 1 13 ? 3.947 -4.021 7.783 1.00 0.00 13 ILE B O 21
ATOM 29505 N N . ASN A 1 14 ? 4.611 -2.386 9.176 1.00 0.00 14 ASN B N 21
ATOM 29506 C CA . ASN A 1 14 ? 3.578 -2.646 10.162 1.00 0.00 14 ASN B CA 21
ATOM 29507 C C . ASN A 1 14 ? 2.485 -1.589 10.099 1.00 0.00 14 ASN B C 21
ATOM 29508 O O . ASN A 1 14 ? 1.301 -1.914 10.044 1.00 0.00 14 ASN B O 21
ATOM 29519 N N . SER A 1 15 ? 2.897 -0.325 10.096 1.00 0.00 15 SER B N 21
ATOM 29520 C CA . SER A 1 15 ? 1.973 0.798 10.172 1.00 0.00 15 SER B CA 21
ATOM 29521 C C . SER A 1 15 ? 0.932 0.751 9.061 1.00 0.00 15 SER B C 21
ATOM 29522 O O . SER A 1 15 ? -0.267 0.786 9.328 1.00 0.00 15 SER B O 21
ATOM 29530 N N . VAL A 1 16 ? 1.393 0.649 7.824 1.00 0.00 16 VAL B N 21
ATOM 29531 C CA . VAL A 1 16 ? 0.495 0.660 6.678 1.00 0.00 16 VAL B CA 21
ATOM 29532 C C . VAL A 1 16 ? -0.277 -0.648 6.580 1.00 0.00 16 VAL B C 21
ATOM 29533 O O . VAL A 1 16 ? -1.439 -0.665 6.170 1.00 0.00 16 VAL B O 21
ATOM 29546 N N . ASN A 1 17 ? 0.361 -1.739 6.986 1.00 0.00 17 ASN B N 21
ATOM 29547 C CA . ASN A 1 17 ? -0.303 -3.034 7.022 1.00 0.00 17 ASN B CA 21
ATOM 29548 C C . ASN A 1 17 ? -1.505 -2.955 7.953 1.00 0.00 17 ASN B C 21
ATOM 29549 O O . ASN A 1 17 ? -2.584 -3.445 7.631 1.00 0.00 17 ASN B O 21
ATOM 29560 N N . ASP A 1 18 ? -1.315 -2.308 9.095 1.00 0.00 18 ASP B N 21
ATOM 29561 C CA . ASP A 1 18 ? -2.384 -2.128 10.059 1.00 0.00 18 ASP B CA 21
ATOM 29562 C C . ASP A 1 18 ? -3.368 -1.060 9.593 1.00 0.00 18 ASP B C 21
ATOM 29563 O O . ASP A 1 18 ? -4.573 -1.190 9.798 1.00 0.00 18 ASP B O 21
ATOM 29572 N N . LYS A 1 19 ? -2.846 -0.005 8.974 1.00 0.00 19 LYS B N 21
ATOM 29573 C CA . LYS A 1 19 ? -3.648 1.092 8.480 1.00 0.00 19 LYS B CA 21
ATOM 29574 C C . LYS A 1 19 ? -4.643 0.628 7.421 1.00 0.00 19 LYS B C 21
ATOM 29575 O O . LYS A 1 19 ? -5.786 1.077 7.384 1.00 0.00 19 LYS B O 21
ATOM 29594 N N . LEU A 1 20 ? -4.203 -0.253 6.543 1.00 0.00 20 LEU B N 21
ATOM 29595 C CA . LEU A 1 20 ? -5.077 -0.776 5.512 1.00 0.00 20 LEU B CA 21
ATOM 29596 C C . LEU A 1 20 ? -5.972 -1.876 6.067 1.00 0.00 20 LEU B C 21
ATOM 29597 O O . LEU A 1 20 ? -7.117 -2.025 5.638 1.00 0.00 20 LEU B O 21
ATOM 29613 N N . ASN A 1 21 ? -5.457 -2.613 7.042 1.00 0.00 21 ASN B N 21
ATOM 29614 C CA . ASN A 1 21 ? -6.197 -3.711 7.657 1.00 0.00 21 ASN B CA 21
ATOM 29615 C C . ASN A 1 21 ? -6.879 -3.241 8.945 1.00 0.00 21 ASN B C 21
ATOM 29616 O O . ASN A 1 21 ? -6.697 -3.822 10.015 1.00 0.00 21 ASN B O 21
ATOM 29627 N N . LYS A 1 22 ? -7.647 -2.165 8.842 1.00 0.00 22 LYS B N 21
ATOM 29628 C CA . LYS A 1 22 ? -8.399 -1.654 9.985 1.00 0.00 22 LYS B CA 21
ATOM 29629 C C . LYS A 1 22 ? -9.782 -2.297 10.041 1.00 0.00 22 LYS B C 21
ATOM 29630 O O . LYS A 1 22 ? -10.191 -2.839 11.068 1.00 0.00 22 LYS B O 21
ATOM 29649 N N . GLY A 1 23 ? -10.491 -2.237 8.922 1.00 0.00 23 GLY B N 21
ATOM 29650 C CA . GLY A 1 23 ? -11.829 -2.788 8.850 1.00 0.00 23 GLY B CA 21
ATOM 29651 C C . GLY A 1 23 ? -12.275 -2.969 7.416 1.00 0.00 23 GLY B C 21
ATOM 29652 O O . GLY A 1 23 ? -13.152 -2.256 6.929 1.00 0.00 23 GLY B O 21
ATOM 29656 N N . LYS A 1 24 ? -11.634 -3.900 6.729 1.00 0.00 24 LYS B N 21
ATOM 29657 C CA . LYS A 1 24 ? -11.935 -4.175 5.338 1.00 0.00 24 LYS B CA 21
ATOM 29658 C C . LYS A 1 24 ? -12.280 -5.649 5.177 1.00 0.00 24 LYS B C 21
ATOM 29659 O O . LYS A 1 24 ? -12.672 -6.312 6.142 1.00 0.00 24 LYS B O 21
ATOM 29678 N N . GLY A 1 25 ? -12.114 -6.160 3.961 1.00 0.00 25 GLY B N 21
ATOM 29679 C CA . GLY A 1 25 ? -12.326 -7.571 3.709 1.00 0.00 25 GLY B CA 21
ATOM 29680 C C . GLY A 1 25 ? -11.205 -8.404 4.304 1.00 0.00 25 GLY B C 21
ATOM 29681 O O . GLY A 1 25 ? -10.377 -7.878 5.049 1.00 0.00 25 GLY B O 21
ATOM 29685 N N . LYS A 1 26 ? -11.167 -9.695 3.999 1.00 0.00 26 LYS B N 21
ATOM 29686 C CA . LYS A 1 26 ? -10.082 -10.536 4.463 1.00 0.00 26 LYS B CA 21
ATOM 29687 C C . LYS A 1 26 ? -8.819 -10.208 3.679 1.00 0.00 26 LYS B C 21
ATOM 29688 O O . LYS A 1 26 ? -8.542 -10.804 2.639 1.00 0.00 26 LYS B O 21
ATOM 29707 N N . LEU A 1 27 ? -8.079 -9.248 4.189 1.00 0.00 27 LEU B N 21
ATOM 29708 C CA . LEU A 1 27 ? -6.944 -8.686 3.513 1.00 0.00 27 LEU B CA 21
ATOM 29709 C C . LEU A 1 27 ? -5.640 -9.166 4.141 1.00 0.00 27 LEU B C 21
ATOM 29710 O O . LEU A 1 27 ? -5.438 -9.064 5.351 1.00 0.00 27 LEU B O 21
ATOM 29726 N N . SER A 1 28 ? -4.768 -9.691 3.305 1.00 0.00 28 SER B N 21
ATOM 29727 C CA . SER A 1 28 ? -3.467 -10.161 3.742 1.00 0.00 28 SER B CA 21
ATOM 29728 C C . SER A 1 28 ? -2.369 -9.502 2.916 1.00 0.00 28 SER B C 21
ATOM 29729 O O . SER A 1 28 ? -2.295 -9.718 1.708 1.00 0.00 28 SER B O 21
ATOM 29737 N N . LEU A 1 29 ? -1.536 -8.682 3.551 1.00 0.00 29 LEU B N 21
ATOM 29738 C CA . LEU A 1 29 ? -0.436 -8.046 2.839 1.00 0.00 29 LEU B CA 21
ATOM 29739 C C . LEU A 1 29 ? 0.807 -8.919 2.877 1.00 0.00 29 LEU B C 21
ATOM 29740 O O . LEU A 1 29 ? 0.966 -9.772 3.750 1.00 0.00 29 LEU B O 21
ATOM 29756 N N . SER A 1 30 ? 1.667 -8.709 1.904 1.00 0.00 30 SER B N 21
ATOM 29757 C CA . SER A 1 30 ? 2.962 -9.330 1.856 1.00 0.00 30 SER B CA 21
ATOM 29758 C C . SER A 1 30 ? 3.952 -8.349 1.235 1.00 0.00 30 SER B C 21
ATOM 29759 O O . SER A 1 30 ? 3.554 -7.464 0.476 1.00 0.00 30 SER B O 21
ATOM 29767 N N . MET A 1 31 ? 5.226 -8.477 1.566 1.00 0.00 31 MET B N 21
ATOM 29768 C CA . MET A 1 31 ? 6.218 -7.533 1.078 1.00 0.00 31 MET B CA 21
ATOM 29769 C C . MET A 1 31 ? 7.306 -8.223 0.266 1.00 0.00 31 MET B C 21
ATOM 29770 O O . MET A 1 31 ? 7.734 -9.332 0.586 1.00 0.00 31 MET B O 21
ATOM 29784 N N . ASN A 1 32 ? 7.728 -7.556 -0.798 1.00 0.00 32 ASN B N 21
ATOM 29785 C CA . ASN A 1 32 ? 8.815 -8.026 -1.651 1.00 0.00 32 ASN B CA 21
ATOM 29786 C C . ASN A 1 32 ? 9.590 -6.814 -2.143 1.00 0.00 32 ASN B C 21
ATOM 29787 O O . ASN A 1 32 ? 9.048 -6.011 -2.892 1.00 0.00 32 ASN B O 21
ATOM 29798 N N . GLY A 1 33 ? 10.839 -6.662 -1.717 1.00 0.00 33 GLY B N 21
ATOM 29799 C CA . GLY A 1 33 ? 11.536 -5.415 -1.978 1.00 0.00 33 GLY B CA 21
ATOM 29800 C C . GLY A 1 33 ? 10.882 -4.295 -1.210 1.00 0.00 33 GLY B C 21
ATOM 29801 O O . GLY A 1 33 ? 11.025 -4.201 0.008 1.00 0.00 33 GLY B O 21
ATOM 29805 N N . ASN A 1 34 ? 10.133 -3.470 -1.917 1.00 0.00 34 ASN B N 21
ATOM 29806 C CA . ASN A 1 34 ? 9.307 -2.455 -1.287 1.00 0.00 34 ASN B CA 21
ATOM 29807 C C . ASN A 1 34 ? 7.913 -2.490 -1.896 1.00 0.00 34 ASN B C 21
ATOM 29808 O O . ASN A 1 34 ? 7.193 -1.494 -1.893 1.00 0.00 34 ASN B O 21
ATOM 29819 N N . GLN A 1 35 ? 7.546 -3.653 -2.428 1.00 0.00 35 GLN B N 21
ATOM 29820 C CA . GLN A 1 35 ? 6.245 -3.831 -3.058 1.00 0.00 35 GLN B CA 21
ATOM 29821 C C . GLN A 1 35 ? 5.164 -4.053 -2.027 1.00 0.00 35 GLN B C 21
ATOM 29822 O O . GLN A 1 35 ? 5.425 -4.517 -0.915 1.00 0.00 35 GLN B O 21
ATOM 29836 N N . LEU A 1 36 ? 3.948 -3.751 -2.424 1.00 0.00 36 LEU B N 21
ATOM 29837 C CA . LEU A 1 36 ? 2.792 -4.043 -1.607 1.00 0.00 36 LEU B CA 21
ATOM 29838 C C . LEU A 1 36 ? 2.000 -5.155 -2.272 1.00 0.00 36 LEU B C 21
ATOM 29839 O O . LEU A 1 36 ? 1.416 -4.974 -3.342 1.00 0.00 36 LEU B O 21
ATOM 29855 N N . LYS A 1 37 ? 2.022 -6.306 -1.649 1.00 0.00 37 LYS B N 21
ATOM 29856 C CA . LYS A 1 37 ? 1.292 -7.462 -2.129 1.00 0.00 37 LYS B CA 21
ATOM 29857 C C . LYS A 1 37 ? 0.096 -7.658 -1.218 1.00 0.00 37 LYS B C 21
ATOM 29858 O O . LYS A 1 37 ? 0.181 -7.353 -0.030 1.00 0.00 37 LYS B O 21
ATOM 29877 N N . ALA A 1 38 ? -1.001 -8.166 -1.745 1.00 0.00 38 ALA B N 21
ATOM 29878 C CA . ALA A 1 38 ? -2.225 -8.244 -0.963 1.00 0.00 38 ALA B CA 21
ATOM 29879 C C . ALA A 1 38 ? -3.225 -9.230 -1.544 1.00 0.00 38 ALA B C 21
ATOM 29880 O O . ALA A 1 38 ? -3.314 -9.402 -2.760 1.00 0.00 38 ALA B O 21
ATOM 29887 N N . THR A 1 39 ? -3.967 -9.880 -0.658 1.00 0.00 39 THR B N 21
ATOM 29888 C CA . THR A 1 39 ? -5.065 -10.735 -1.050 1.00 0.00 39 THR B CA 21
ATOM 29889 C C . THR A 1 39 ? -6.304 -10.350 -0.258 1.00 0.00 39 THR B C 21
ATOM 29890 O O . THR A 1 39 ? -6.188 -9.962 0.905 1.00 0.00 39 THR B O 21
ATOM 29901 N N . SER A 1 40 ? -7.478 -10.426 -0.869 1.00 0.00 40 SER B N 21
ATOM 29902 C CA . SER A 1 40 ? -8.701 -10.030 -0.181 1.00 0.00 40 SER B CA 21
ATOM 29903 C C . SER A 1 40 ? -9.932 -10.723 -0.747 1.00 0.00 40 SER B C 21
ATOM 29904 O O . SER A 1 40 ? -9.966 -11.120 -1.912 1.00 0.00 40 SER B O 21
ATOM 29912 N N . SER A 1 41 ? -10.933 -10.877 0.106 1.00 0.00 41 SER B N 21
ATOM 29913 C CA . SER A 1 41 ? -12.262 -11.266 -0.336 1.00 0.00 41 SER B CA 21
ATOM 29914 C C . SER A 1 41 ? -13.233 -10.160 0.034 1.00 0.00 41 SER B C 21
ATOM 29915 O O . SER A 1 41 ? -13.021 -9.443 1.018 1.00 0.00 41 SER B O 21
ATOM 29923 N N . ASN A 1 42 ? -14.301 -10.040 -0.730 1.00 0.00 42 ASN B N 21
ATOM 29924 C CA . ASN A 1 42 ? -15.129 -8.852 -0.681 1.00 0.00 42 ASN B CA 21
ATOM 29925 C C . ASN A 1 42 ? -16.501 -9.145 -0.109 1.00 0.00 42 ASN B C 21
ATOM 29926 O O . ASN A 1 42 ? -17.501 -8.565 -0.527 1.00 0.00 42 ASN B O 21
ATOM 29937 N N . ALA A 1 43 ? -16.537 -10.051 0.845 1.00 0.00 43 ALA B N 21
ATOM 29938 C CA . ALA A 1 43 ? -17.769 -10.334 1.575 1.00 0.00 43 ALA B CA 21
ATOM 29939 C C . ALA A 1 43 ? -18.107 -9.186 2.508 1.00 0.00 43 ALA B C 21
ATOM 29940 O O . ALA A 1 43 ? -19.139 -8.529 2.380 1.00 0.00 43 ALA B O 21
ATOM 29947 N N . GLY A 1 44 ? -17.203 -8.953 3.429 1.00 0.00 44 GLY B N 21
ATOM 29948 C CA . GLY A 1 44 ? -17.302 -7.829 4.332 1.00 0.00 44 GLY B CA 21
ATOM 29949 C C . GLY A 1 44 ? -16.127 -6.909 4.133 1.00 0.00 44 GLY B C 21
ATOM 29950 O O . GLY A 1 44 ? -15.303 -6.731 5.024 1.00 0.00 44 GLY B O 21
ATOM 29954 N N . TYR A 1 45 ? -16.042 -6.368 2.929 1.00 0.00 45 TYR B N 21
ATOM 29955 C CA . TYR A 1 45 ? -14.899 -5.568 2.497 1.00 0.00 45 TYR B CA 21
ATOM 29956 C C . TYR A 1 45 ? -14.837 -4.189 3.173 1.00 0.00 45 TYR B C 21
ATOM 29957 O O . TYR A 1 45 ? -15.236 -4.035 4.320 1.00 0.00 45 TYR B O 21
ATOM 29975 N N . GLY A 1 46 ? -14.289 -3.198 2.475 1.00 0.00 46 GLY B N 21
ATOM 29976 C CA . GLY A 1 46 ? -14.139 -1.881 3.045 1.00 0.00 46 GLY B CA 21
ATOM 29977 C C . GLY A 1 46 ? -15.425 -1.075 2.996 1.00 0.00 46 GLY B C 21
ATOM 29978 O O . GLY A 1 46 ? -15.707 -0.407 2.005 1.00 0.00 46 GLY B O 21
ATOM 29982 N N . ILE A 1 47 ? -16.214 -1.152 4.062 1.00 0.00 47 ILE B N 21
ATOM 29983 C CA . ILE A 1 47 ? -17.472 -0.412 4.135 1.00 0.00 47 ILE B CA 21
ATOM 29984 C C . ILE A 1 47 ? -17.330 0.775 5.067 1.00 0.00 47 ILE B C 21
ATOM 29985 O O . ILE A 1 47 ? -17.587 1.915 4.685 1.00 0.00 47 ILE B O 21
ATOM 30001 N N . SER A 1 48 ? -16.949 0.462 6.303 1.00 0.00 48 SER B N 21
ATOM 30002 C CA . SER A 1 48 ? -16.761 1.443 7.367 1.00 0.00 48 SER B CA 21
ATOM 30003 C C . SER A 1 48 ? -16.112 2.726 6.863 1.00 0.00 48 SER B C 21
ATOM 30004 O O . SER A 1 48 ? -16.672 3.817 6.979 1.00 0.00 48 SER B O 21
ATOM 30012 N N . TYR A 1 49 ? -14.933 2.573 6.303 1.00 0.00 49 TYR B N 21
ATOM 30013 C CA . TYR A 1 49 ? -14.185 3.694 5.757 1.00 0.00 49 TYR B CA 21
ATOM 30014 C C . TYR A 1 49 ? -14.536 3.857 4.290 1.00 0.00 49 TYR B C 21
ATOM 30015 O O . TYR A 1 49 ? -14.049 3.107 3.442 1.00 0.00 49 TYR B O 21
ATOM 30033 N N . GLU A 1 50 ? -15.394 4.819 3.993 1.00 0.00 50 GLU B N 21
ATOM 30034 C CA . GLU A 1 50 ? -15.859 5.013 2.633 1.00 0.00 50 GLU B CA 21
ATOM 30035 C C . GLU A 1 50 ? -14.803 5.700 1.779 1.00 0.00 50 GLU B C 21
ATOM 30036 O O . GLU A 1 50 ? -14.059 5.044 1.046 1.00 0.00 50 GLU B O 21
ATOM 30048 N N . ASP A 1 51 ? -14.721 7.018 1.866 1.00 0.00 51 ASP B N 21
ATOM 30049 C CA . ASP A 1 51 ? -13.784 7.746 1.029 1.00 0.00 51 ASP B CA 21
ATOM 30050 C C . ASP A 1 51 ? -12.643 8.349 1.838 1.00 0.00 51 ASP B C 21
ATOM 30051 O O . ASP A 1 51 ? -12.823 9.283 2.620 1.00 0.00 51 ASP B O 21
ATOM 30060 N N . LYS A 1 52 ? -11.471 7.762 1.659 1.00 0.00 52 LYS B N 21
ATOM 30061 C CA . LYS A 1 52 ? -10.218 8.355 2.096 1.00 0.00 52 LYS B CA 21
ATOM 30062 C C . LYS A 1 52 ? -9.177 8.065 1.036 1.00 0.00 52 LYS B C 21
ATOM 30063 O O . LYS A 1 52 ? -8.935 6.906 0.711 1.00 0.00 52 LYS B O 21
ATOM 30082 N N . ASN A 1 53 ? -8.587 9.098 0.484 1.00 0.00 53 ASN B N 21
ATOM 30083 C CA . ASN A 1 53 ? -7.657 8.924 -0.618 1.00 0.00 53 ASN B CA 21
ATOM 30084 C C . ASN A 1 53 ? -6.234 9.226 -0.198 1.00 0.00 53 ASN B C 21
ATOM 30085 O O . ASN A 1 53 ? -5.917 10.322 0.270 1.00 0.00 53 ASN B O 21
ATOM 30096 N N . TRP A 1 54 ? -5.376 8.237 -0.350 1.00 0.00 54 TRP B N 21
ATOM 30097 C CA . TRP A 1 54 ? -3.973 8.409 -0.082 1.00 0.00 54 TRP B CA 21
ATOM 30098 C C . TRP A 1 54 ? -3.160 7.639 -1.115 1.00 0.00 54 TRP B C 21
ATOM 30099 O O . TRP A 1 54 ? -3.691 6.762 -1.804 1.00 0.00 54 TRP B O 21
ATOM 30120 N N . GLY A 1 55 ? -1.890 7.979 -1.237 1.00 0.00 55 GLY B N 21
ATOM 30121 C CA . GLY A 1 55 ? -1.077 7.410 -2.283 1.00 0.00 55 GLY B CA 21
ATOM 30122 C C . GLY A 1 55 ? 0.200 6.794 -1.764 1.00 0.00 55 GLY B C 21
ATOM 30123 O O . GLY A 1 55 ? 0.764 7.252 -0.769 1.00 0.00 55 GLY B O 21
ATOM 30127 N N . ILE A 1 56 ? 0.639 5.739 -2.424 1.00 0.00 56 ILE B N 21
ATOM 30128 C CA . ILE A 1 56 ? 1.948 5.174 -2.176 1.00 0.00 56 ILE B CA 21
ATOM 30129 C C . ILE A 1 56 ? 2.859 5.511 -3.345 1.00 0.00 56 ILE B C 21
ATOM 30130 O O . ILE A 1 56 ? 2.395 5.645 -4.482 1.00 0.00 56 ILE B O 21
ATOM 30146 N N . PHE A 1 57 ? 4.139 5.674 -3.065 1.00 0.00 57 PHE B N 21
ATOM 30147 C CA . PHE A 1 57 ? 5.080 6.181 -4.057 1.00 0.00 57 PHE B CA 21
ATOM 30148 C C . PHE A 1 57 ? 6.285 5.263 -4.194 1.00 0.00 57 PHE B C 21
ATOM 30149 O O . PHE A 1 57 ? 6.714 4.675 -3.215 1.00 0.00 57 PHE B O 21
ATOM 30166 N N . VAL A 1 58 ? 6.820 5.120 -5.413 1.00 0.00 58 VAL B N 21
ATOM 30167 C CA . VAL A 1 58 ? 7.962 4.260 -5.626 1.00 0.00 58 VAL B CA 21
ATOM 30168 C C . VAL A 1 58 ? 9.017 5.000 -6.430 1.00 0.00 58 VAL B C 21
ATOM 30169 O O . VAL A 1 58 ? 8.701 5.696 -7.395 1.00 0.00 58 VAL B O 21
ATOM 30182 N N . ASN A 1 59 ? 10.270 4.878 -5.996 1.00 0.00 59 ASN B N 21
ATOM 30183 C CA . ASN A 1 59 ? 11.398 5.588 -6.598 1.00 0.00 59 ASN B CA 21
ATOM 30184 C C . ASN A 1 59 ? 11.200 7.091 -6.462 1.00 0.00 59 ASN B C 21
ATOM 30185 O O . ASN A 1 59 ? 11.932 7.882 -7.054 1.00 0.00 59 ASN B O 21
ATOM 30196 N N . GLY A 1 60 ? 10.205 7.479 -5.673 1.00 0.00 60 GLY B N 21
ATOM 30197 C CA . GLY A 1 60 ? 9.900 8.870 -5.509 1.00 0.00 60 GLY B CA 21
ATOM 30198 C C . GLY A 1 60 ? 8.708 9.306 -6.344 1.00 0.00 60 GLY B C 21
ATOM 30199 O O . GLY A 1 60 ? 8.285 10.460 -6.287 1.00 0.00 60 GLY B O 21
ATOM 30203 N N . GLU A 1 61 ? 8.173 8.375 -7.118 1.00 0.00 61 GLU B N 21
ATOM 30204 C CA . GLU A 1 61 ? 7.037 8.627 -7.986 1.00 0.00 61 GLU B CA 21
ATOM 30205 C C . GLU A 1 61 ? 5.813 7.962 -7.417 1.00 0.00 61 GLU B C 21
ATOM 30206 O O . GLU A 1 61 ? 5.913 7.281 -6.428 1.00 0.00 61 GLU B O 21
ATOM 30218 N N . LYS A 1 62 ? 4.666 8.135 -8.042 1.00 0.00 62 LYS B N 21
ATOM 30219 C CA . LYS A 1 62 ? 3.475 7.402 -7.634 1.00 0.00 62 LYS B CA 21
ATOM 30220 C C . LYS A 1 62 ? 3.698 5.902 -7.841 1.00 0.00 62 LYS B C 21
ATOM 30221 O O . LYS A 1 62 ? 4.639 5.492 -8.524 1.00 0.00 62 LYS B O 21
ATOM 30240 N N . VAL A 1 63 ? 2.892 5.091 -7.180 1.00 0.00 63 VAL B N 21
ATOM 30241 C CA . VAL A 1 63 ? 2.837 3.669 -7.475 1.00 0.00 63 VAL B CA 21
ATOM 30242 C C . VAL A 1 63 ? 1.470 3.104 -7.110 1.00 0.00 63 VAL B C 21
ATOM 30243 O O . VAL A 1 63 ? 1.109 2.004 -7.525 1.00 0.00 63 VAL B O 21
ATOM 30256 N N . TYR A 1 64 ? 0.689 3.880 -6.368 1.00 0.00 64 TYR B N 21
ATOM 30257 C CA . TYR A 1 64 ? -0.564 3.382 -5.832 1.00 0.00 64 TYR B CA 21
ATOM 30258 C C . TYR A 1 64 ? -1.483 4.539 -5.458 1.00 0.00 64 TYR B C 21
ATOM 30259 O O . TYR A 1 64 ? -1.082 5.465 -4.756 1.00 0.00 64 TYR B O 21
ATOM 30277 N N . THR A 1 65 ? -2.703 4.470 -5.951 1.00 0.00 65 THR B N 21
ATOM 30278 C CA . THR A 1 65 ? -3.723 5.484 -5.689 1.00 0.00 65 THR B CA 21
ATOM 30279 C C . THR A 1 65 ? -5.069 4.802 -5.463 1.00 0.00 65 THR B C 21
ATOM 30280 O O . THR A 1 65 ? -5.524 4.038 -6.320 1.00 0.00 65 THR B O 21
ATOM 30291 N N . PHE A 1 66 ? -5.706 5.059 -4.322 1.00 0.00 66 PHE B N 21
ATOM 30292 C CA . PHE A 1 66 ? -6.905 4.340 -3.967 1.00 0.00 66 PHE B CA 21
ATOM 30293 C C . PHE A 1 66 ? -7.576 4.925 -2.745 1.00 0.00 66 PHE B C 21
ATOM 30294 O O . PHE A 1 66 ? -6.965 5.630 -1.938 1.00 0.00 66 PHE B O 21
ATOM 30311 N N . ASN A 1 67 ? -8.849 4.636 -2.661 1.00 0.00 67 ASN B N 21
ATOM 30312 C CA . ASN A 1 67 ? -9.654 4.947 -1.503 1.00 0.00 67 ASN B CA 21
ATOM 30313 C C . ASN A 1 67 ? -9.936 3.681 -0.703 1.00 0.00 67 ASN B C 21
ATOM 30314 O O . ASN A 1 67 ? -9.795 2.574 -1.225 1.00 0.00 67 ASN B O 21
ATOM 30325 N N . GLU A 1 68 ? -10.342 3.839 0.542 1.00 0.00 68 GLU B N 21
ATOM 30326 C CA . GLU A 1 68 ? -10.534 2.705 1.440 1.00 0.00 68 GLU B CA 21
ATOM 30327 C C . GLU A 1 68 ? -11.608 1.728 0.928 1.00 0.00 68 GLU B C 21
ATOM 30328 O O . GLU A 1 68 ? -11.375 0.514 0.883 1.00 0.00 68 GLU B O 21
ATOM 30340 N N . LYS A 1 69 ? -12.767 2.261 0.529 1.00 0.00 69 LYS B N 21
ATOM 30341 C CA . LYS A 1 69 ? -13.883 1.447 0.027 1.00 0.00 69 LYS B CA 21
ATOM 30342 C C . LYS A 1 69 ? -13.508 0.679 -1.241 1.00 0.00 69 LYS B C 21
ATOM 30343 O O . LYS A 1 69 ? -14.105 -0.349 -1.558 1.00 0.00 69 LYS B O 21
ATOM 30362 N N . SER A 1 70 ? -12.527 1.186 -1.968 1.00 0.00 70 SER B N 21
ATOM 30363 C CA . SER A 1 70 ? -12.062 0.537 -3.182 1.00 0.00 70 SER B CA 21
ATOM 30364 C C . SER A 1 70 ? -11.386 -0.803 -2.845 1.00 0.00 70 SER B C 21
ATOM 30365 O O . SER A 1 70 ? -11.304 -1.696 -3.690 1.00 0.00 70 SER B O 21
ATOM 30373 N N . THR A 1 71 ? -10.962 -0.938 -1.584 1.00 0.00 71 THR B N 21
ATOM 30374 C CA . THR A 1 71 ? -10.387 -2.158 -1.029 1.00 0.00 71 THR B CA 21
ATOM 30375 C C . THR A 1 71 ? -9.110 -2.581 -1.765 1.00 0.00 71 THR B C 21
ATOM 30376 O O . THR A 1 71 ? -9.136 -3.018 -2.921 1.00 0.00 71 THR B O 21
ATOM 30387 N N . VAL A 1 72 ? -7.992 -2.478 -1.057 1.00 0.00 72 VAL B N 21
ATOM 30388 C CA . VAL A 1 72 ? -6.670 -2.572 -1.664 1.00 0.00 72 VAL B CA 21
ATOM 30389 C C . VAL A 1 72 ? -6.418 -3.921 -2.339 1.00 0.00 72 VAL B C 21
ATOM 30390 O O . VAL A 1 72 ? -5.675 -3.983 -3.305 1.00 0.00 72 VAL B O 21
ATOM 30403 N N . GLY A 1 73 ? -7.060 -4.983 -1.854 1.00 0.00 73 GLY B N 21
ATOM 30404 C CA . GLY A 1 73 ? -6.816 -6.318 -2.390 1.00 0.00 73 GLY B CA 21
ATOM 30405 C C . GLY A 1 73 ? -6.976 -6.395 -3.898 1.00 0.00 73 GLY B C 21
ATOM 30406 O O . GLY A 1 73 ? -6.104 -6.908 -4.601 1.00 0.00 73 GLY B O 21
ATOM 30410 N N . ASN A 1 74 ? -8.084 -5.867 -4.399 1.00 0.00 74 ASN B N 21
ATOM 30411 C CA . ASN A 1 74 ? -8.346 -5.859 -5.834 1.00 0.00 74 ASN B CA 21
ATOM 30412 C C . ASN A 1 74 ? -7.364 -4.937 -6.543 1.00 0.00 74 ASN B C 21
ATOM 30413 O O . ASN A 1 74 ? -6.802 -5.272 -7.591 1.00 0.00 74 ASN B O 21
ATOM 30424 N N . ILE A 1 75 ? -7.138 -3.783 -5.938 1.00 0.00 75 ILE B N 21
ATOM 30425 C CA . ILE A 1 75 ? -6.288 -2.756 -6.531 1.00 0.00 75 ILE B CA 21
ATOM 30426 C C . ILE A 1 75 ? -4.855 -3.252 -6.653 1.00 0.00 75 ILE B C 21
ATOM 30427 O O . ILE A 1 75 ? -4.178 -3.009 -7.649 1.00 0.00 75 ILE B O 21
ATOM 30443 N N . SER A 1 76 ? -4.404 -3.931 -5.609 1.00 0.00 76 SER B N 21
ATOM 30444 C CA . SER A 1 76 ? -3.058 -4.499 -5.551 1.00 0.00 76 SER B CA 21
ATOM 30445 C C . SER A 1 76 ? -2.777 -5.382 -6.758 1.00 0.00 76 SER B C 21
ATOM 30446 O O . SER A 1 76 ? -1.665 -5.399 -7.268 1.00 0.00 76 SER B O 21
ATOM 30454 N N . ASN A 1 77 ? -3.793 -6.098 -7.224 1.00 0.00 77 ASN B N 21
ATOM 30455 C CA . ASN A 1 77 ? -3.660 -6.935 -8.399 1.00 0.00 77 ASN B CA 21
ATOM 30456 C C . ASN A 1 77 ? -3.214 -6.118 -9.606 1.00 0.00 77 ASN B C 21
ATOM 30457 O O . ASN A 1 77 ? -2.422 -6.582 -10.429 1.00 0.00 77 ASN B O 21
ATOM 30468 N N . ASP A 1 78 ? -3.732 -4.904 -9.707 1.00 0.00 78 ASP B N 21
ATOM 30469 C CA . ASP A 1 78 ? -3.302 -3.969 -10.751 1.00 0.00 78 ASP B CA 21
ATOM 30470 C C . ASP A 1 78 ? -1.917 -3.412 -10.440 1.00 0.00 78 ASP B C 21
ATOM 30471 O O . ASP A 1 78 ? -1.022 -3.441 -11.277 1.00 0.00 78 ASP B O 21
ATOM 30480 N N . ILE A 1 79 ? -1.762 -2.904 -9.226 1.00 0.00 79 ILE B N 21
ATOM 30481 C CA . ILE A 1 79 ? -0.520 -2.296 -8.762 1.00 0.00 79 ILE B CA 21
ATOM 30482 C C . ILE A 1 79 ? 0.675 -3.241 -8.886 1.00 0.00 79 ILE B C 21
ATOM 30483 O O . ILE A 1 79 ? 1.786 -2.823 -9.195 1.00 0.00 79 ILE B O 21
ATOM 30499 N N . ASN A 1 80 ? 0.430 -4.521 -8.662 1.00 0.00 80 ASN B N 21
ATOM 30500 C CA . ASN A 1 80 ? 1.491 -5.532 -8.689 1.00 0.00 80 ASN B CA 21
ATOM 30501 C C . ASN A 1 80 ? 2.055 -5.756 -10.090 1.00 0.00 80 ASN B C 21
ATOM 30502 O O . ASN A 1 80 ? 3.086 -6.407 -10.247 1.00 0.00 80 ASN B O 21
ATOM 30513 N N . LYS A 1 81 ? 1.395 -5.217 -11.107 1.00 0.00 81 LYS B N 21
ATOM 30514 C CA . LYS A 1 81 ? 1.861 -5.393 -12.476 1.00 0.00 81 LYS B CA 21
ATOM 30515 C C . LYS A 1 81 ? 2.779 -4.237 -12.872 1.00 0.00 81 LYS B C 21
ATOM 30516 O O . LYS A 1 81 ? 3.250 -4.152 -14.007 1.00 0.00 81 LYS B O 21
ATOM 30535 N N . LEU A 1 82 ? 3.057 -3.367 -11.911 1.00 0.00 82 LEU B N 21
ATOM 30536 C CA . LEU A 1 82 ? 3.836 -2.155 -12.154 1.00 0.00 82 LEU B CA 21
ATOM 30537 C C . LEU A 1 82 ? 5.330 -2.446 -12.157 1.00 0.00 82 LEU B C 21
ATOM 30538 O O . LEU A 1 82 ? 6.143 -1.549 -12.385 1.00 0.00 82 LEU B O 21
ATOM 30554 N N . ASN A 1 83 ? 5.670 -3.712 -11.913 1.00 0.00 83 ASN B N 21
ATOM 30555 C CA . ASN A 1 83 ? 7.055 -4.141 -11.734 1.00 0.00 83 ASN B CA 21
ATOM 30556 C C . ASN A 1 83 ? 7.731 -3.268 -10.679 1.00 0.00 83 ASN B C 21
ATOM 30557 O O . ASN A 1 83 ? 8.850 -2.782 -10.860 1.00 0.00 83 ASN B O 21
ATOM 30568 N N . ILE A 1 84 ? 7.025 -3.094 -9.568 1.00 0.00 84 ILE B N 21
ATOM 30569 C CA . ILE A 1 84 ? 7.407 -2.167 -8.515 1.00 0.00 84 ILE B CA 21
ATOM 30570 C C . ILE A 1 84 ? 8.815 -2.405 -7.987 1.00 0.00 84 ILE B C 21
ATOM 30571 O O . ILE A 1 84 ? 9.180 -3.519 -7.600 1.00 0.00 84 ILE B O 21
ATOM 30587 N N . LYS A 1 85 ? 9.593 -1.340 -7.976 1.00 0.00 85 LYS B N 21
ATOM 30588 C CA . LYS A 1 85 ? 10.954 -1.373 -7.469 1.00 0.00 85 LYS B CA 21
ATOM 30589 C C . LYS A 1 85 ? 11.011 -1.003 -5.993 1.00 0.00 85 LYS B C 21
ATOM 30590 O O . LYS A 1 85 ? 9.997 -1.015 -5.296 1.00 0.00 85 LYS B O 21
ATOM 30609 N N . GLY A 1 86 ? 12.207 -0.691 -5.518 1.00 0.00 86 GLY B N 21
ATOM 30610 C CA . GLY A 1 86 ? 12.387 -0.344 -4.123 1.00 0.00 86 GLY B CA 21
ATOM 30611 C C . GLY A 1 86 ? 13.552 0.607 -3.916 1.00 0.00 86 GLY B C 21
ATOM 30612 O O . GLY A 1 86 ? 14.686 0.276 -4.260 1.00 0.00 86 GLY B O 21
ATOM 30616 N N . MET A 1 87 ? 13.266 1.797 -3.369 1.00 0.00 87 MET B N 21
ATOM 30617 C CA . MET A 1 87 ? 14.304 2.787 -3.070 1.00 0.00 87 MET B CA 21
ATOM 30618 C C . MET A 1 87 ? 13.717 4.025 -2.377 1.00 0.00 87 MET B C 21
ATOM 30619 O O . MET A 1 87 ? 14.145 4.373 -1.278 1.00 0.00 87 MET B O 21
ATOM 30633 N N . TYR A 1 88 ? 12.735 4.694 -2.997 1.00 0.00 88 TYR B N 21
ATOM 30634 C CA . TYR A 1 88 ? 12.108 5.842 -2.368 1.00 0.00 88 TYR B CA 21
ATOM 30635 C C . TYR A 1 88 ? 10.592 5.674 -2.368 1.00 0.00 88 TYR B C 21
ATOM 30636 O O . TYR A 1 88 ? 9.894 6.188 -3.240 1.00 0.00 88 TYR B O 21
ATOM 30654 N N . ILE A 1 89 ? 10.106 4.902 -1.417 1.00 0.00 89 ILE B N 21
ATOM 30655 C CA . ILE A 1 89 ? 8.682 4.712 -1.226 1.00 0.00 89 ILE B CA 21
ATOM 30656 C C . ILE A 1 89 ? 8.172 5.615 -0.114 1.00 0.00 89 ILE B C 21
ATOM 30657 O O . ILE A 1 89 ? 8.747 5.654 0.968 1.00 0.00 89 ILE B O 21
ATOM 30673 N N . GLU A 1 90 ? 7.118 6.365 -0.385 1.00 0.00 90 GLU B N 21
ATOM 30674 C CA . GLU A 1 90 ? 6.504 7.178 0.650 1.00 0.00 90 GLU B CA 21
ATOM 30675 C C . GLU A 1 90 ? 5.103 6.680 0.939 1.00 0.00 90 GLU B C 21
ATOM 30676 O O . GLU A 1 90 ? 4.560 5.847 0.209 1.00 0.00 90 GLU B O 21
ATOM 30688 N N . ILE A 1 91 ? 4.524 7.233 1.983 1.00 0.00 91 ILE B N 21
ATOM 30689 C CA . ILE A 1 91 ? 3.191 6.868 2.440 1.00 0.00 91 ILE B CA 21
ATOM 30690 C C . ILE A 1 91 ? 2.479 8.127 2.915 1.00 0.00 91 ILE B C 21
ATOM 30691 O O . ILE A 1 91 ? 2.844 8.690 3.950 1.00 0.00 91 ILE B O 21
ATOM 30707 N N . LYS A 1 92 ? 1.484 8.578 2.174 1.00 0.00 92 LYS B N 21
ATOM 30708 C CA . LYS A 1 92 ? 0.826 9.841 2.494 1.00 0.00 92 LYS B CA 21
ATOM 30709 C C . LYS A 1 92 ? -0.460 10.039 1.706 1.00 0.00 92 LYS B C 21
ATOM 30710 O O . LYS A 1 92 ? -0.622 9.521 0.602 1.00 0.00 92 LYS B O 21
ATOM 30729 N N . GLN A 1 93 ? -1.368 10.790 2.310 1.00 0.00 93 GLN B N 21
ATOM 30730 C CA . GLN A 1 93 ? -2.590 11.229 1.668 1.00 0.00 93 GLN B CA 21
ATOM 30731 C C . GLN A 1 93 ? -2.278 12.106 0.463 1.00 0.00 93 GLN B C 21
ATOM 30732 O O . GLN A 1 93 ? -1.272 12.817 0.434 1.00 0.00 93 GLN B O 21
ATOM 30746 N N . ILE A 1 94 ? -3.136 12.034 -0.526 1.00 0.00 94 ILE B N 21
ATOM 30747 C CA . ILE A 1 94 ? -2.944 12.756 -1.764 1.00 0.00 94 ILE B CA 21
ATOM 30748 C C . ILE A 1 94 ? -3.879 13.951 -1.849 1.00 0.00 94 ILE B C 21
ATOM 30749 O O . ILE A 1 94 ? -5.106 13.753 -1.922 1.00 0.00 94 ILE B O 21
ATOM 30766 N N . ASP A 1 1 ? 11.808 7.534 16.312 1.00 0.00 1 ASP B N 22
ATOM 30767 C CA . ASP A 1 1 ? 10.602 7.193 15.526 1.00 0.00 1 ASP B CA 22
ATOM 30768 C C . ASP A 1 1 ? 10.372 8.228 14.430 1.00 0.00 1 ASP B C 22
ATOM 30769 O O . ASP A 1 1 ? 9.443 9.034 14.497 1.00 0.00 1 ASP B O 22
ATOM 30780 N N . ASN A 1 2 ? 11.239 8.223 13.428 1.00 0.00 2 ASN B N 22
ATOM 30781 C CA . ASN A 1 2 ? 11.114 9.145 12.312 1.00 0.00 2 ASN B CA 22
ATOM 30782 C C . ASN A 1 2 ? 11.614 8.497 11.026 1.00 0.00 2 ASN B C 22
ATOM 30783 O O . ASN A 1 2 ? 12.394 7.543 11.053 1.00 0.00 2 ASN B O 22
ATOM 30794 N N . GLN A 1 3 ? 11.148 9.034 9.905 1.00 0.00 3 GLN B N 22
ATOM 30795 C CA . GLN A 1 3 ? 11.394 8.453 8.590 1.00 0.00 3 GLN B CA 22
ATOM 30796 C C . GLN A 1 3 ? 12.867 8.512 8.190 1.00 0.00 3 GLN B C 22
ATOM 30797 O O . GLN A 1 3 ? 13.314 7.730 7.351 1.00 0.00 3 GLN B O 22
ATOM 30811 N N . LYS A 1 4 ? 13.618 9.428 8.793 1.00 0.00 4 LYS B N 22
ATOM 30812 C CA . LYS A 1 4 ? 15.008 9.618 8.464 1.00 0.00 4 LYS B CA 22
ATOM 30813 C C . LYS A 1 4 ? 15.851 8.424 8.912 1.00 0.00 4 LYS B C 22
ATOM 30814 O O . LYS A 1 4 ? 16.885 8.124 8.320 1.00 0.00 4 LYS B O 22
ATOM 30833 N N . ALA A 1 5 ? 15.398 7.737 9.950 1.00 0.00 5 ALA B N 22
ATOM 30834 C CA . ALA A 1 5 ? 16.097 6.560 10.442 1.00 0.00 5 ALA B CA 22
ATOM 30835 C C . ALA A 1 5 ? 15.529 5.301 9.799 1.00 0.00 5 ALA B C 22
ATOM 30836 O O . ALA A 1 5 ? 15.954 4.185 10.096 1.00 0.00 5 ALA B O 22
ATOM 30843 N N . LEU A 1 6 ? 14.571 5.491 8.906 1.00 0.00 6 LEU B N 22
ATOM 30844 C CA . LEU A 1 6 ? 13.909 4.380 8.243 1.00 0.00 6 LEU B CA 22
ATOM 30845 C C . LEU A 1 6 ? 14.140 4.425 6.738 1.00 0.00 6 LEU B C 22
ATOM 30846 O O . LEU A 1 6 ? 13.343 3.898 5.964 1.00 0.00 6 LEU B O 22
ATOM 30862 N N . GLU A 1 7 ? 15.212 5.087 6.324 1.00 0.00 7 GLU B N 22
ATOM 30863 C CA . GLU A 1 7 ? 15.553 5.167 4.911 1.00 0.00 7 GLU B CA 22
ATOM 30864 C C . GLU A 1 7 ? 15.814 3.777 4.335 1.00 0.00 7 GLU B C 22
ATOM 30865 O O . GLU A 1 7 ? 15.219 3.392 3.328 1.00 0.00 7 GLU B O 22
ATOM 30877 N N . GLU A 1 8 ? 16.693 3.019 4.983 1.00 0.00 8 GLU B N 22
ATOM 30878 C CA . GLU A 1 8 ? 17.027 1.688 4.519 1.00 0.00 8 GLU B CA 22
ATOM 30879 C C . GLU A 1 8 ? 16.075 0.646 5.083 1.00 0.00 8 GLU B C 22
ATOM 30880 O O . GLU A 1 8 ? 15.932 -0.449 4.539 1.00 0.00 8 GLU B O 22
ATOM 30892 N N . GLN A 1 9 ? 15.430 0.997 6.170 1.00 0.00 9 GLN B N 22
ATOM 30893 C CA . GLN A 1 9 ? 14.439 0.130 6.791 1.00 0.00 9 GLN B CA 22
ATOM 30894 C C . GLN A 1 9 ? 13.045 0.661 6.501 1.00 0.00 9 GLN B C 22
ATOM 30895 O O . GLN A 1 9 ? 12.533 1.509 7.228 1.00 0.00 9 GLN B O 22
ATOM 30909 N N . MET A 1 10 ? 12.438 0.159 5.439 1.00 0.00 10 MET B N 22
ATOM 30910 C CA . MET A 1 10 ? 11.160 0.669 4.978 1.00 0.00 10 MET B CA 22
ATOM 30911 C C . MET A 1 10 ? 10.064 0.477 6.015 1.00 0.00 10 MET B C 22
ATOM 30912 O O . MET A 1 10 ? 9.881 -0.608 6.561 1.00 0.00 10 MET B O 22
ATOM 30926 N N . ASN A 1 11 ? 9.356 1.556 6.287 1.00 0.00 11 ASN B N 22
ATOM 30927 C CA . ASN A 1 11 ? 8.218 1.546 7.174 1.00 0.00 11 ASN B CA 22
ATOM 30928 C C . ASN A 1 11 ? 7.006 0.950 6.470 1.00 0.00 11 ASN B C 22
ATOM 30929 O O . ASN A 1 11 ? 6.016 0.570 7.095 1.00 0.00 11 ASN B O 22
ATOM 30940 N N . SER A 1 12 ? 7.106 0.869 5.155 1.00 0.00 12 SER B N 22
ATOM 30941 C CA . SER A 1 12 ? 6.021 0.388 4.310 1.00 0.00 12 SER B CA 22
ATOM 30942 C C . SER A 1 12 ? 5.730 -1.086 4.566 1.00 0.00 12 SER B C 22
ATOM 30943 O O . SER A 1 12 ? 4.727 -1.619 4.097 1.00 0.00 12 SER B O 22
ATOM 30951 N N . ILE A 1 13 ? 6.612 -1.726 5.321 1.00 0.00 13 ILE B N 22
ATOM 30952 C CA . ILE A 1 13 ? 6.480 -3.130 5.646 1.00 0.00 13 ILE B CA 22
ATOM 30953 C C . ILE A 1 13 ? 5.163 -3.417 6.366 1.00 0.00 13 ILE B C 22
ATOM 30954 O O . ILE A 1 13 ? 4.338 -4.203 5.896 1.00 0.00 13 ILE B O 22
ATOM 30970 N N . ASN A 1 14 ? 4.976 -2.778 7.515 1.00 0.00 14 ASN B N 22
ATOM 30971 C CA . ASN A 1 14 ? 3.815 -3.035 8.350 1.00 0.00 14 ASN B CA 22
ATOM 30972 C C . ASN A 1 14 ? 2.816 -1.888 8.291 1.00 0.00 14 ASN B C 22
ATOM 30973 O O . ASN A 1 14 ? 1.604 -2.110 8.318 1.00 0.00 14 ASN B O 22
ATOM 30984 N N . SER A 1 15 ? 3.330 -0.665 8.206 1.00 0.00 15 SER B N 22
ATOM 30985 C CA . SER A 1 15 ? 2.507 0.527 8.328 1.00 0.00 15 SER B CA 22
ATOM 30986 C C . SER A 1 15 ? 1.380 0.547 7.303 1.00 0.00 15 SER B C 22
ATOM 30987 O O . SER A 1 15 ? 0.253 0.878 7.644 1.00 0.00 15 SER B O 22
ATOM 30995 N N . VAL A 1 16 ? 1.675 0.157 6.064 1.00 0.00 16 VAL B N 22
ATOM 30996 C CA . VAL A 1 16 ? 0.680 0.218 4.988 1.00 0.00 16 VAL B CA 22
ATOM 30997 C C . VAL A 1 16 ? -0.509 -0.692 5.287 1.00 0.00 16 VAL B C 22
ATOM 30998 O O . VAL A 1 16 ? -1.661 -0.334 5.027 1.00 0.00 16 VAL B O 22
ATOM 31011 N N . ASN A 1 17 ? -0.211 -1.856 5.849 1.00 0.00 17 ASN B N 22
ATOM 31012 C CA . ASN A 1 17 ? -1.230 -2.840 6.202 1.00 0.00 17 ASN B CA 22
ATOM 31013 C C . ASN A 1 17 ? -2.222 -2.236 7.183 1.00 0.00 17 ASN B C 22
ATOM 31014 O O . ASN A 1 17 ? -3.432 -2.214 6.944 1.00 0.00 17 ASN B O 22
ATOM 31025 N N . ASP A 1 18 ? -1.681 -1.730 8.279 1.00 0.00 18 ASP B N 22
ATOM 31026 C CA . ASP A 1 18 ? -2.481 -1.132 9.338 1.00 0.00 18 ASP B CA 22
ATOM 31027 C C . ASP A 1 18 ? -3.131 0.168 8.881 1.00 0.00 18 ASP B C 22
ATOM 31028 O O . ASP A 1 18 ? -4.277 0.451 9.234 1.00 0.00 18 ASP B O 22
ATOM 31037 N N . LYS A 1 19 ? -2.376 0.962 8.126 1.00 0.00 19 LYS B N 22
ATOM 31038 C CA . LYS A 1 19 ? -2.838 2.208 7.566 1.00 0.00 19 LYS B CA 22
ATOM 31039 C C . LYS A 1 19 ? -4.181 2.046 6.860 1.00 0.00 19 LYS B C 22
ATOM 31040 O O . LYS A 1 19 ? -5.187 2.607 7.290 1.00 0.00 19 LYS B O 22
ATOM 31059 N N . LEU A 1 20 ? -4.165 1.308 5.760 1.00 0.00 20 LEU B N 22
ATOM 31060 C CA . LEU A 1 20 ? -5.377 0.983 5.020 1.00 0.00 20 LEU B CA 22
ATOM 31061 C C . LEU A 1 20 ? -6.447 0.392 5.924 1.00 0.00 20 LEU B C 22
ATOM 31062 O O . LEU A 1 20 ? -7.492 1.005 6.151 1.00 0.00 20 LEU B O 22
ATOM 31078 N N . ASN A 1 21 ? -6.166 -0.807 6.434 1.00 0.00 21 ASN B N 22
ATOM 31079 C CA . ASN A 1 21 ? -7.138 -1.648 7.114 1.00 0.00 21 ASN B CA 22
ATOM 31080 C C . ASN A 1 21 ? -8.242 -2.102 6.136 1.00 0.00 21 ASN B C 22
ATOM 31081 O O . ASN A 1 21 ? -8.972 -3.058 6.402 1.00 0.00 21 ASN B O 22
ATOM 31092 N N . LYS A 1 22 ? -8.365 -1.368 5.020 1.00 0.00 22 LYS B N 22
ATOM 31093 C CA . LYS A 1 22 ? -9.020 -1.831 3.794 1.00 0.00 22 LYS B CA 22
ATOM 31094 C C . LYS A 1 22 ? -10.529 -1.681 3.788 1.00 0.00 22 LYS B C 22
ATOM 31095 O O . LYS A 1 22 ? -11.126 -1.425 2.741 1.00 0.00 22 LYS B O 22
ATOM 31114 N N . GLY A 1 23 ? -11.151 -1.851 4.932 1.00 0.00 23 GLY B N 22
ATOM 31115 C CA . GLY A 1 23 ? -12.581 -2.004 4.934 1.00 0.00 23 GLY B CA 22
ATOM 31116 C C . GLY A 1 23 ? -12.943 -3.459 4.954 1.00 0.00 23 GLY B C 22
ATOM 31117 O O . GLY A 1 23 ? -13.219 -4.013 3.917 1.00 0.00 23 GLY B O 22
ATOM 31121 N N . LYS A 1 24 ? -12.884 -4.082 6.130 1.00 0.00 24 LYS B N 22
ATOM 31122 C CA . LYS A 1 24 ? -13.335 -5.468 6.323 1.00 0.00 24 LYS B CA 22
ATOM 31123 C C . LYS A 1 24 ? -12.511 -6.505 5.542 1.00 0.00 24 LYS B C 22
ATOM 31124 O O . LYS A 1 24 ? -11.951 -7.423 6.140 1.00 0.00 24 LYS B O 22
ATOM 31143 N N . GLY A 1 25 ? -12.496 -6.358 4.218 1.00 0.00 25 GLY B N 22
ATOM 31144 C CA . GLY A 1 25 ? -11.756 -7.230 3.311 1.00 0.00 25 GLY B CA 22
ATOM 31145 C C . GLY A 1 25 ? -10.459 -7.766 3.894 1.00 0.00 25 GLY B C 22
ATOM 31146 O O . GLY A 1 25 ? -9.480 -7.035 4.043 1.00 0.00 25 GLY B O 22
ATOM 31150 N N . LYS A 1 26 ? -10.461 -9.053 4.206 1.00 0.00 26 LYS B N 22
ATOM 31151 C CA . LYS A 1 26 ? -9.317 -9.716 4.817 1.00 0.00 26 LYS B CA 22
ATOM 31152 C C . LYS A 1 26 ? -8.269 -9.993 3.750 1.00 0.00 26 LYS B C 22
ATOM 31153 O O . LYS A 1 26 ? -8.618 -10.115 2.580 1.00 0.00 26 LYS B O 22
ATOM 31172 N N . LEU A 1 27 ? -6.998 -10.075 4.123 1.00 0.00 27 LEU B N 22
ATOM 31173 C CA . LEU A 1 27 ? -5.967 -10.335 3.152 1.00 0.00 27 LEU B CA 22
ATOM 31174 C C . LEU A 1 27 ? -4.672 -10.786 3.819 1.00 0.00 27 LEU B C 22
ATOM 31175 O O . LEU A 1 27 ? -4.536 -10.729 5.041 1.00 0.00 27 LEU B O 22
ATOM 31191 N N . SER A 1 28 ? -3.738 -11.237 3.000 1.00 0.00 28 SER B N 22
ATOM 31192 C CA . SER A 1 28 ? -2.432 -11.680 3.463 1.00 0.00 28 SER B CA 22
ATOM 31193 C C . SER A 1 28 ? -1.319 -10.981 2.687 1.00 0.00 28 SER B C 22
ATOM 31194 O O . SER A 1 28 ? -1.183 -11.194 1.483 1.00 0.00 28 SER B O 22
ATOM 31202 N N . LEU A 1 29 ? -0.531 -10.144 3.362 1.00 0.00 29 LEU B N 22
ATOM 31203 C CA . LEU A 1 29 ? 0.542 -9.420 2.690 1.00 0.00 29 LEU B CA 22
ATOM 31204 C C . LEU A 1 29 ? 1.815 -10.250 2.567 1.00 0.00 29 LEU B C 22
ATOM 31205 O O . LEU A 1 29 ? 2.044 -11.209 3.306 1.00 0.00 29 LEU B O 22
ATOM 31221 N N . SER A 1 30 ? 2.628 -9.840 1.615 1.00 0.00 30 SER B N 22
ATOM 31222 C CA . SER A 1 30 ? 3.905 -10.446 1.314 1.00 0.00 30 SER B CA 22
ATOM 31223 C C . SER A 1 30 ? 4.831 -9.367 0.752 1.00 0.00 30 SER B C 22
ATOM 31224 O O . SER A 1 30 ? 4.357 -8.372 0.202 1.00 0.00 30 SER B O 22
ATOM 31232 N N . MET A 1 31 ? 6.133 -9.551 0.887 1.00 0.00 31 MET B N 22
ATOM 31233 C CA . MET A 1 31 ? 7.079 -8.477 0.603 1.00 0.00 31 MET B CA 22
ATOM 31234 C C . MET A 1 31 ? 8.094 -8.888 -0.459 1.00 0.00 31 MET B C 22
ATOM 31235 O O . MET A 1 31 ? 8.582 -10.019 -0.457 1.00 0.00 31 MET B O 22
ATOM 31249 N N . ASN A 1 32 ? 8.395 -7.972 -1.374 1.00 0.00 32 ASN B N 22
ATOM 31250 C CA . ASN A 1 32 ? 9.399 -8.218 -2.410 1.00 0.00 32 ASN B CA 22
ATOM 31251 C C . ASN A 1 32 ? 10.039 -6.907 -2.854 1.00 0.00 32 ASN B C 22
ATOM 31252 O O . ASN A 1 32 ? 9.400 -6.105 -3.534 1.00 0.00 32 ASN B O 22
ATOM 31263 N N . GLY A 1 33 ? 11.296 -6.690 -2.473 1.00 0.00 33 GLY B N 22
ATOM 31264 C CA . GLY A 1 33 ? 11.956 -5.430 -2.781 1.00 0.00 33 GLY B CA 22
ATOM 31265 C C . GLY A 1 33 ? 11.392 -4.310 -1.948 1.00 0.00 33 GLY B C 22
ATOM 31266 O O . GLY A 1 33 ? 11.838 -4.071 -0.825 1.00 0.00 33 GLY B O 22
ATOM 31270 N N . ASN A 1 34 ? 10.409 -3.630 -2.497 1.00 0.00 34 ASN B N 22
ATOM 31271 C CA . ASN A 1 34 ? 9.651 -2.647 -1.751 1.00 0.00 34 ASN B CA 22
ATOM 31272 C C . ASN A 1 34 ? 8.177 -2.824 -2.044 1.00 0.00 34 ASN B C 22
ATOM 31273 O O . ASN A 1 34 ? 7.341 -2.012 -1.653 1.00 0.00 34 ASN B O 22
ATOM 31284 N N . GLN A 1 35 ? 7.870 -3.903 -2.754 1.00 0.00 35 GLN B N 22
ATOM 31285 C CA . GLN A 1 35 ? 6.501 -4.213 -3.107 1.00 0.00 35 GLN B CA 22
ATOM 31286 C C . GLN A 1 35 ? 5.781 -4.811 -1.926 1.00 0.00 35 GLN B C 22
ATOM 31287 O O . GLN A 1 35 ? 6.376 -5.505 -1.095 1.00 0.00 35 GLN B O 22
ATOM 31301 N N . LEU A 1 36 ? 4.500 -4.567 -1.887 1.00 0.00 36 LEU B N 22
ATOM 31302 C CA . LEU A 1 36 ? 3.653 -5.099 -0.851 1.00 0.00 36 LEU B CA 22
ATOM 31303 C C . LEU A 1 36 ? 2.510 -5.840 -1.509 1.00 0.00 36 LEU B C 22
ATOM 31304 O O . LEU A 1 36 ? 1.488 -5.261 -1.871 1.00 0.00 36 LEU B O 22
ATOM 31320 N N . LYS A 1 37 ? 2.717 -7.120 -1.672 1.00 0.00 37 LYS B N 22
ATOM 31321 C CA . LYS A 1 37 ? 1.816 -7.959 -2.431 1.00 0.00 37 LYS B CA 22
ATOM 31322 C C . LYS A 1 37 ? 0.866 -8.639 -1.474 1.00 0.00 37 LYS B C 22
ATOM 31323 O O . LYS A 1 37 ? 1.228 -8.891 -0.331 1.00 0.00 37 LYS B O 22
ATOM 31342 N N . ALA A 1 38 ? -0.334 -8.943 -1.919 1.00 0.00 38 ALA B N 22
ATOM 31343 C CA . ALA A 1 38 ? -1.332 -9.487 -1.017 1.00 0.00 38 ALA B CA 22
ATOM 31344 C C . ALA A 1 38 ? -2.510 -10.095 -1.762 1.00 0.00 38 ALA B C 22
ATOM 31345 O O . ALA A 1 38 ? -2.759 -9.769 -2.924 1.00 0.00 38 ALA B O 22
ATOM 31352 N N . THR A 1 39 ? -3.226 -10.985 -1.084 1.00 0.00 39 THR B N 22
ATOM 31353 C CA . THR A 1 39 ? -4.451 -11.548 -1.618 1.00 0.00 39 THR B CA 22
ATOM 31354 C C . THR A 1 39 ? -5.579 -11.319 -0.630 1.00 0.00 39 THR B C 22
ATOM 31355 O O . THR A 1 39 ? -5.388 -11.497 0.569 1.00 0.00 39 THR B O 22
ATOM 31366 N N . SER A 1 40 ? -6.746 -10.939 -1.121 1.00 0.00 40 SER B N 22
ATOM 31367 C CA . SER A 1 40 ? -7.818 -10.498 -0.245 1.00 0.00 40 SER B CA 22
ATOM 31368 C C . SER A 1 40 ? -9.066 -11.358 -0.413 1.00 0.00 40 SER B C 22
ATOM 31369 O O . SER A 1 40 ? -9.275 -11.980 -1.458 1.00 0.00 40 SER B O 22
ATOM 31377 N N . SER A 1 41 ? -9.876 -11.405 0.636 1.00 0.00 41 SER B N 22
ATOM 31378 C CA . SER A 1 41 ? -11.106 -12.173 0.631 1.00 0.00 41 SER B CA 22
ATOM 31379 C C . SER A 1 41 ? -12.297 -11.276 0.915 1.00 0.00 41 SER B C 22
ATOM 31380 O O . SER A 1 41 ? -12.159 -10.201 1.511 1.00 0.00 41 SER B O 22
ATOM 31388 N N . ASN A 1 42 ? -13.469 -11.742 0.510 1.00 0.00 42 ASN B N 22
ATOM 31389 C CA . ASN A 1 42 ? -14.684 -10.943 0.553 1.00 0.00 42 ASN B CA 22
ATOM 31390 C C . ASN A 1 42 ? -15.299 -10.979 1.941 1.00 0.00 42 ASN B C 22
ATOM 31391 O O . ASN A 1 42 ? -16.467 -11.324 2.124 1.00 0.00 42 ASN B O 22
ATOM 31402 N N . ALA A 1 43 ? -14.483 -10.629 2.915 1.00 0.00 43 ALA B N 22
ATOM 31403 C CA . ALA A 1 43 ? -14.912 -10.546 4.307 1.00 0.00 43 ALA B CA 22
ATOM 31404 C C . ALA A 1 43 ? -15.642 -9.234 4.604 1.00 0.00 43 ALA B C 22
ATOM 31405 O O . ALA A 1 43 ? -15.693 -8.791 5.750 1.00 0.00 43 ALA B O 22
ATOM 31412 N N . GLY A 1 44 ? -16.183 -8.606 3.569 1.00 0.00 44 GLY B N 22
ATOM 31413 C CA . GLY A 1 44 ? -16.909 -7.365 3.749 1.00 0.00 44 GLY B CA 22
ATOM 31414 C C . GLY A 1 44 ? -16.484 -6.310 2.751 1.00 0.00 44 GLY B C 22
ATOM 31415 O O . GLY A 1 44 ? -17.322 -5.672 2.131 1.00 0.00 44 GLY B O 22
ATOM 31419 N N . TYR A 1 45 ? -15.173 -6.148 2.617 1.00 0.00 45 TYR B N 22
ATOM 31420 C CA . TYR A 1 45 ? -14.542 -5.211 1.674 1.00 0.00 45 TYR B CA 22
ATOM 31421 C C . TYR A 1 45 ? -14.958 -3.745 1.904 1.00 0.00 45 TYR B C 22
ATOM 31422 O O . TYR A 1 45 ? -15.713 -3.447 2.825 1.00 0.00 45 TYR B O 22
ATOM 31440 N N . GLY A 1 46 ? -14.372 -2.845 1.110 1.00 0.00 46 GLY B N 22
ATOM 31441 C CA . GLY A 1 46 ? -14.584 -1.409 1.232 1.00 0.00 46 GLY B CA 22
ATOM 31442 C C . GLY A 1 46 ? -16.041 -0.985 1.351 1.00 0.00 46 GLY B C 22
ATOM 31443 O O . GLY A 1 46 ? -16.712 -0.772 0.339 1.00 0.00 46 GLY B O 22
ATOM 31447 N N . ILE A 1 47 ? -16.535 -0.867 2.585 1.00 0.00 47 ILE B N 22
ATOM 31448 C CA . ILE A 1 47 ? -17.892 -0.384 2.824 1.00 0.00 47 ILE B CA 22
ATOM 31449 C C . ILE A 1 47 ? -17.865 0.997 3.448 1.00 0.00 47 ILE B C 22
ATOM 31450 O O . ILE A 1 47 ? -18.184 2.002 2.807 1.00 0.00 47 ILE B O 22
ATOM 31466 N N . SER A 1 48 ? -17.465 1.022 4.704 1.00 0.00 48 SER B N 22
ATOM 31467 C CA . SER A 1 48 ? -17.400 2.243 5.472 1.00 0.00 48 SER B CA 22
ATOM 31468 C C . SER A 1 48 ? -15.976 2.777 5.459 1.00 0.00 48 SER B C 22
ATOM 31469 O O . SER A 1 48 ? -15.391 2.941 4.387 1.00 0.00 48 SER B O 22
ATOM 31477 N N . TYR A 1 49 ? -15.423 3.036 6.644 1.00 0.00 49 TYR B N 22
ATOM 31478 C CA . TYR A 1 49 ? -14.045 3.514 6.767 1.00 0.00 49 TYR B CA 22
ATOM 31479 C C . TYR A 1 49 ? -13.900 4.880 6.116 1.00 0.00 49 TYR B C 22
ATOM 31480 O O . TYR A 1 49 ? -12.793 5.329 5.814 1.00 0.00 49 TYR B O 22
ATOM 31498 N N . GLU A 1 50 ? -15.044 5.544 5.962 1.00 0.00 50 GLU B N 22
ATOM 31499 C CA . GLU A 1 50 ? -15.140 6.831 5.290 1.00 0.00 50 GLU B CA 22
ATOM 31500 C C . GLU A 1 50 ? -14.497 6.765 3.909 1.00 0.00 50 GLU B C 22
ATOM 31501 O O . GLU A 1 50 ? -14.328 5.684 3.341 1.00 0.00 50 GLU B O 22
ATOM 31513 N N . ASP A 1 51 ? -14.168 7.912 3.350 1.00 0.00 51 ASP B N 22
ATOM 31514 C CA . ASP A 1 51 ? -13.435 7.929 2.104 1.00 0.00 51 ASP B CA 22
ATOM 31515 C C . ASP A 1 51 ? -12.016 8.406 2.359 1.00 0.00 51 ASP B C 22
ATOM 31516 O O . ASP A 1 51 ? -11.771 9.570 2.675 1.00 0.00 51 ASP B O 22
ATOM 31525 N N . LYS A 1 52 ? -11.079 7.486 2.256 1.00 0.00 52 LYS B N 22
ATOM 31526 C CA . LYS A 1 52 ? -9.683 7.823 2.407 1.00 0.00 52 LYS B CA 22
ATOM 31527 C C . LYS A 1 52 ? -9.025 7.823 1.044 1.00 0.00 52 LYS B C 22
ATOM 31528 O O . LYS A 1 52 ? -9.043 6.818 0.333 1.00 0.00 52 LYS B O 22
ATOM 31547 N N . ASN A 1 53 ? -8.476 8.952 0.676 1.00 0.00 53 ASN B N 22
ATOM 31548 C CA . ASN A 1 53 ? -7.779 9.082 -0.580 1.00 0.00 53 ASN B CA 22
ATOM 31549 C C . ASN A 1 53 ? -6.328 9.358 -0.308 1.00 0.00 53 ASN B C 22
ATOM 31550 O O . ASN A 1 53 ? -5.966 10.403 0.236 1.00 0.00 53 ASN B O 22
ATOM 31561 N N . TRP A 1 54 ? -5.504 8.420 -0.674 1.00 0.00 54 TRP B N 22
ATOM 31562 C CA . TRP A 1 54 ? -4.097 8.513 -0.418 1.00 0.00 54 TRP B CA 22
ATOM 31563 C C . TRP A 1 54 ? -3.338 7.815 -1.530 1.00 0.00 54 TRP B C 22
ATOM 31564 O O . TRP A 1 54 ? -3.924 7.070 -2.321 1.00 0.00 54 TRP B O 22
ATOM 31585 N N . GLY A 1 55 ? -2.053 8.073 -1.604 1.00 0.00 55 GLY B N 22
ATOM 31586 C CA . GLY A 1 55 ? -1.261 7.530 -2.672 1.00 0.00 55 GLY B CA 22
ATOM 31587 C C . GLY A 1 55 ? -0.061 6.787 -2.156 1.00 0.00 55 GLY B C 22
ATOM 31588 O O . GLY A 1 55 ? 0.422 7.063 -1.057 1.00 0.00 55 GLY B O 22
ATOM 31592 N N . ILE A 1 56 ? 0.403 5.824 -2.922 1.00 0.00 56 ILE B N 22
ATOM 31593 C CA . ILE A 1 56 ? 1.670 5.199 -2.636 1.00 0.00 56 ILE B CA 22
ATOM 31594 C C . ILE A 1 56 ? 2.707 5.766 -3.588 1.00 0.00 56 ILE B C 22
ATOM 31595 O O . ILE A 1 56 ? 2.382 6.115 -4.727 1.00 0.00 56 ILE B O 22
ATOM 31611 N N . PHE A 1 57 ? 3.935 5.881 -3.123 1.00 0.00 57 PHE B N 22
ATOM 31612 C CA . PHE A 1 57 ? 4.967 6.569 -3.887 1.00 0.00 57 PHE B CA 22
ATOM 31613 C C . PHE A 1 57 ? 6.192 5.694 -4.080 1.00 0.00 57 PHE B C 22
ATOM 31614 O O . PHE A 1 57 ? 6.540 4.926 -3.198 1.00 0.00 57 PHE B O 22
ATOM 31631 N N . VAL A 1 58 ? 6.836 5.794 -5.245 1.00 0.00 58 VAL B N 22
ATOM 31632 C CA . VAL A 1 58 ? 8.003 4.991 -5.522 1.00 0.00 58 VAL B CA 22
ATOM 31633 C C . VAL A 1 58 ? 9.116 5.879 -6.045 1.00 0.00 58 VAL B C 22
ATOM 31634 O O . VAL A 1 58 ? 8.879 6.764 -6.867 1.00 0.00 58 VAL B O 22
ATOM 31647 N N . ASN A 1 59 ? 10.325 5.666 -5.527 1.00 0.00 59 ASN B N 22
ATOM 31648 C CA . ASN A 1 59 ? 11.491 6.485 -5.859 1.00 0.00 59 ASN B CA 22
ATOM 31649 C C . ASN A 1 59 ? 11.286 7.901 -5.346 1.00 0.00 59 ASN B C 22
ATOM 31650 O O . ASN A 1 59 ? 12.111 8.784 -5.571 1.00 0.00 59 ASN B O 22
ATOM 31661 N N . GLY A 1 60 ? 10.184 8.103 -4.637 1.00 0.00 60 GLY B N 22
ATOM 31662 C CA . GLY A 1 60 ? 9.838 9.412 -4.169 1.00 0.00 60 GLY B CA 22
ATOM 31663 C C . GLY A 1 60 ? 8.754 10.052 -5.018 1.00 0.00 60 GLY B C 22
ATOM 31664 O O . GLY A 1 60 ? 8.326 11.178 -4.766 1.00 0.00 60 GLY B O 22
ATOM 31668 N N . GLU A 1 61 ? 8.317 9.319 -6.029 1.00 0.00 61 GLU B N 22
ATOM 31669 C CA . GLU A 1 61 ? 7.295 9.768 -6.957 1.00 0.00 61 GLU B CA 22
ATOM 31670 C C . GLU A 1 61 ? 6.018 9.005 -6.706 1.00 0.00 61 GLU B C 22
ATOM 31671 O O . GLU A 1 61 ? 6.015 8.108 -5.904 1.00 0.00 61 GLU B O 22
ATOM 31683 N N . LYS A 1 62 ? 4.949 9.331 -7.402 1.00 0.00 62 LYS B N 22
ATOM 31684 C CA . LYS A 1 62 ? 3.729 8.537 -7.314 1.00 0.00 62 LYS B CA 22
ATOM 31685 C C . LYS A 1 62 ? 4.002 7.118 -7.814 1.00 0.00 62 LYS B C 22
ATOM 31686 O O . LYS A 1 62 ? 5.028 6.858 -8.446 1.00 0.00 62 LYS B O 22
ATOM 31705 N N . VAL A 1 63 ? 3.136 6.192 -7.450 1.00 0.00 63 VAL B N 22
ATOM 31706 C CA . VAL A 1 63 ? 3.117 4.884 -8.079 1.00 0.00 63 VAL B CA 22
ATOM 31707 C C . VAL A 1 63 ? 1.688 4.364 -8.136 1.00 0.00 63 VAL B C 22
ATOM 31708 O O . VAL A 1 63 ? 1.354 3.527 -8.978 1.00 0.00 63 VAL B O 22
ATOM 31721 N N . TYR A 1 64 ? 0.829 4.891 -7.264 1.00 0.00 64 TYR B N 22
ATOM 31722 C CA . TYR A 1 64 ? -0.533 4.389 -7.175 1.00 0.00 64 TYR B CA 22
ATOM 31723 C C . TYR A 1 64 ? -1.450 5.382 -6.460 1.00 0.00 64 TYR B C 22
ATOM 31724 O O . TYR A 1 64 ? -1.040 6.044 -5.506 1.00 0.00 64 TYR B O 22
ATOM 31742 N N . THR A 1 65 ? -2.683 5.474 -6.942 1.00 0.00 65 THR B N 22
ATOM 31743 C CA . THR A 1 65 ? -3.695 6.357 -6.377 1.00 0.00 65 THR B CA 22
ATOM 31744 C C . THR A 1 65 ? -5.033 5.614 -6.274 1.00 0.00 65 THR B C 22
ATOM 31745 O O . THR A 1 65 ? -5.490 5.031 -7.260 1.00 0.00 65 THR B O 22
ATOM 31756 N N . PHE A 1 66 ? -5.658 5.602 -5.091 1.00 0.00 66 PHE B N 22
ATOM 31757 C CA . PHE A 1 66 ? -6.897 4.878 -4.909 1.00 0.00 66 PHE B CA 22
ATOM 31758 C C . PHE A 1 66 ? -7.622 5.340 -3.644 1.00 0.00 66 PHE B C 22
ATOM 31759 O O . PHE A 1 66 ? -7.286 6.372 -3.059 1.00 0.00 66 PHE B O 22
ATOM 31776 N N . ASN A 1 67 ? -8.613 4.563 -3.250 1.00 0.00 67 ASN B N 22
ATOM 31777 C CA . ASN A 1 67 ? -9.519 4.906 -2.153 1.00 0.00 67 ASN B CA 22
ATOM 31778 C C . ASN A 1 67 ? -10.090 3.625 -1.530 1.00 0.00 67 ASN B C 22
ATOM 31779 O O . ASN A 1 67 ? -10.088 2.583 -2.179 1.00 0.00 67 ASN B O 22
ATOM 31790 N N . GLU A 1 68 ? -10.565 3.692 -0.291 1.00 0.00 68 GLU B N 22
ATOM 31791 C CA . GLU A 1 68 ? -11.097 2.508 0.397 1.00 0.00 68 GLU B CA 22
ATOM 31792 C C . GLU A 1 68 ? -12.292 1.913 -0.363 1.00 0.00 68 GLU B C 22
ATOM 31793 O O . GLU A 1 68 ? -12.290 0.740 -0.747 1.00 0.00 68 GLU B O 22
ATOM 31805 N N . LYS A 1 69 ? -13.300 2.752 -0.578 1.00 0.00 69 LYS B N 22
ATOM 31806 C CA . LYS A 1 69 ? -14.534 2.379 -1.280 1.00 0.00 69 LYS B CA 22
ATOM 31807 C C . LYS A 1 69 ? -14.271 2.049 -2.745 1.00 0.00 69 LYS B C 22
ATOM 31808 O O . LYS A 1 69 ? -15.132 1.506 -3.438 1.00 0.00 69 LYS B O 22
ATOM 31827 N N . SER A 1 70 ? -13.074 2.372 -3.208 1.00 0.00 70 SER B N 22
ATOM 31828 C CA . SER A 1 70 ? -12.596 1.939 -4.517 1.00 0.00 70 SER B CA 22
ATOM 31829 C C . SER A 1 70 ? -12.404 0.423 -4.508 1.00 0.00 70 SER B C 22
ATOM 31830 O O . SER A 1 70 ? -11.959 -0.189 -5.481 1.00 0.00 70 SER B O 22
ATOM 31838 N N . THR A 1 71 ? -12.753 -0.137 -3.358 1.00 0.00 71 THR B N 22
ATOM 31839 C CA . THR A 1 71 ? -12.688 -1.533 -3.053 1.00 0.00 71 THR B CA 22
ATOM 31840 C C . THR A 1 71 ? -11.268 -2.039 -3.180 1.00 0.00 71 THR B C 22
ATOM 31841 O O . THR A 1 71 ? -10.871 -2.647 -4.174 1.00 0.00 71 THR B O 22
ATOM 31852 N N . VAL A 1 72 ? -10.504 -1.772 -2.130 1.00 0.00 72 VAL B N 22
ATOM 31853 C CA . VAL A 1 72 ? -9.072 -1.987 -2.145 1.00 0.00 72 VAL B CA 22
ATOM 31854 C C . VAL A 1 72 ? -8.698 -3.462 -2.203 1.00 0.00 72 VAL B C 22
ATOM 31855 O O . VAL A 1 72 ? -7.517 -3.799 -2.271 1.00 0.00 72 VAL B O 22
ATOM 31868 N N . GLY A 1 73 ? -9.685 -4.342 -2.136 1.00 0.00 73 GLY B N 22
ATOM 31869 C CA . GLY A 1 73 ? -9.405 -5.748 -2.302 1.00 0.00 73 GLY B CA 22
ATOM 31870 C C . GLY A 1 73 ? -8.849 -6.010 -3.683 1.00 0.00 73 GLY B C 22
ATOM 31871 O O . GLY A 1 73 ? -7.930 -6.810 -3.858 1.00 0.00 73 GLY B O 22
ATOM 31875 N N . ASN A 1 74 ? -9.382 -5.280 -4.656 1.00 0.00 74 ASN B N 22
ATOM 31876 C CA . ASN A 1 74 ? -8.899 -5.356 -6.027 1.00 0.00 74 ASN B CA 22
ATOM 31877 C C . ASN A 1 74 ? -7.643 -4.511 -6.157 1.00 0.00 74 ASN B C 22
ATOM 31878 O O . ASN A 1 74 ? -6.717 -4.860 -6.881 1.00 0.00 74 ASN B O 22
ATOM 31889 N N . ILE A 1 75 ? -7.635 -3.391 -5.438 1.00 0.00 75 ILE B N 22
ATOM 31890 C CA . ILE A 1 75 ? -6.489 -2.495 -5.382 1.00 0.00 75 ILE B CA 22
ATOM 31891 C C . ILE A 1 75 ? -5.213 -3.245 -5.033 1.00 0.00 75 ILE B C 22
ATOM 31892 O O . ILE A 1 75 ? -4.215 -3.153 -5.740 1.00 0.00 75 ILE B O 22
ATOM 31908 N N . SER A 1 76 ? -5.262 -3.969 -3.924 1.00 0.00 76 SER B N 22
ATOM 31909 C CA . SER A 1 76 ? -4.136 -4.789 -3.482 1.00 0.00 76 SER B CA 22
ATOM 31910 C C . SER A 1 76 ? -3.709 -5.772 -4.572 1.00 0.00 76 SER B C 22
ATOM 31911 O O . SER A 1 76 ? -2.521 -6.021 -4.760 1.00 0.00 76 SER B O 22
ATOM 31919 N N . ASN A 1 77 ? -4.684 -6.308 -5.295 1.00 0.00 77 ASN B N 22
ATOM 31920 C CA . ASN A 1 77 ? -4.415 -7.212 -6.398 1.00 0.00 77 ASN B CA 22
ATOM 31921 C C . ASN A 1 77 ? -3.668 -6.499 -7.521 1.00 0.00 77 ASN B C 22
ATOM 31922 O O . ASN A 1 77 ? -2.779 -7.066 -8.156 1.00 0.00 77 ASN B O 22
ATOM 31933 N N . ASP A 1 78 ? -4.048 -5.253 -7.760 1.00 0.00 78 ASP B N 22
ATOM 31934 C CA . ASP A 1 78 ? -3.377 -4.409 -8.746 1.00 0.00 78 ASP B CA 22
ATOM 31935 C C . ASP A 1 78 ? -1.948 -4.108 -8.320 1.00 0.00 78 ASP B C 22
ATOM 31936 O O . ASP A 1 78 ? -1.038 -4.110 -9.138 1.00 0.00 78 ASP B O 22
ATOM 31945 N N . ILE A 1 79 ? -1.752 -3.850 -7.037 1.00 0.00 79 ILE B N 22
ATOM 31946 C CA . ILE A 1 79 ? -0.422 -3.574 -6.505 1.00 0.00 79 ILE B CA 22
ATOM 31947 C C . ILE A 1 79 ? 0.530 -4.733 -6.792 1.00 0.00 79 ILE B C 22
ATOM 31948 O O . ILE A 1 79 ? 1.729 -4.536 -7.001 1.00 0.00 79 ILE B O 22
ATOM 31964 N N . ASN A 1 80 ? -0.031 -5.933 -6.844 1.00 0.00 80 ASN B N 22
ATOM 31965 C CA . ASN A 1 80 ? 0.729 -7.136 -7.177 1.00 0.00 80 ASN B CA 22
ATOM 31966 C C . ASN A 1 80 ? 1.316 -7.055 -8.590 1.00 0.00 80 ASN B C 22
ATOM 31967 O O . ASN A 1 80 ? 2.294 -7.739 -8.901 1.00 0.00 80 ASN B O 22
ATOM 31978 N N . LYS A 1 81 ? 0.723 -6.220 -9.446 1.00 0.00 81 LYS B N 22
ATOM 31979 C CA . LYS A 1 81 ? 1.138 -6.144 -10.844 1.00 0.00 81 LYS B CA 22
ATOM 31980 C C . LYS A 1 81 ? 1.945 -4.873 -11.128 1.00 0.00 81 LYS B C 22
ATOM 31981 O O . LYS A 1 81 ? 2.577 -4.760 -12.175 1.00 0.00 81 LYS B O 22
ATOM 32000 N N . LEU A 1 82 ? 1.956 -3.934 -10.184 1.00 0.00 82 LEU B N 22
ATOM 32001 C CA . LEU A 1 82 ? 2.606 -2.643 -10.395 1.00 0.00 82 LEU B CA 22
ATOM 32002 C C . LEU A 1 82 ? 4.100 -2.815 -10.581 1.00 0.00 82 LEU B C 22
ATOM 32003 O O . LEU A 1 82 ? 4.757 -1.986 -11.215 1.00 0.00 82 LEU B O 22
ATOM 32019 N N . ASN A 1 83 ? 4.606 -3.917 -10.053 1.00 0.00 83 ASN B N 22
ATOM 32020 C CA . ASN A 1 83 ? 6.036 -4.156 -9.950 1.00 0.00 83 ASN B CA 22
ATOM 32021 C C . ASN A 1 83 ? 6.739 -2.908 -9.417 1.00 0.00 83 ASN B C 22
ATOM 32022 O O . ASN A 1 83 ? 7.539 -2.273 -10.105 1.00 0.00 83 ASN B O 22
ATOM 32033 N N . ILE A 1 84 ? 6.388 -2.538 -8.195 1.00 0.00 84 ILE B N 22
ATOM 32034 C CA . ILE A 1 84 ? 6.953 -1.368 -7.551 1.00 0.00 84 ILE B CA 22
ATOM 32035 C C . ILE A 1 84 ? 8.450 -1.540 -7.314 1.00 0.00 84 ILE B C 22
ATOM 32036 O O . ILE A 1 84 ? 8.925 -2.637 -7.017 1.00 0.00 84 ILE B O 22
ATOM 32052 N N . LYS A 1 85 ? 9.182 -0.456 -7.478 1.00 0.00 85 LYS B N 22
ATOM 32053 C CA . LYS A 1 85 ? 10.625 -0.460 -7.253 1.00 0.00 85 LYS B CA 22
ATOM 32054 C C . LYS A 1 85 ? 10.919 -0.192 -5.784 1.00 0.00 85 LYS B C 22
ATOM 32055 O O . LYS A 1 85 ? 9.999 0.039 -5.004 1.00 0.00 85 LYS B O 22
ATOM 32074 N N . GLY A 1 86 ? 12.189 -0.195 -5.403 1.00 0.00 86 GLY B N 22
ATOM 32075 C CA . GLY A 1 86 ? 12.519 -0.033 -4.002 1.00 0.00 86 GLY B CA 22
ATOM 32076 C C . GLY A 1 86 ? 13.651 0.943 -3.762 1.00 0.00 86 GLY B C 22
ATOM 32077 O O . GLY A 1 86 ? 14.789 0.686 -4.148 1.00 0.00 86 GLY B O 22
ATOM 32081 N N . MET A 1 87 ? 13.326 2.060 -3.104 1.00 0.00 87 MET B N 22
ATOM 32082 C CA . MET A 1 87 ? 14.317 3.073 -2.737 1.00 0.00 87 MET B CA 22
ATOM 32083 C C . MET A 1 87 ? 13.676 4.180 -1.886 1.00 0.00 87 MET B C 22
ATOM 32084 O O . MET A 1 87 ? 14.138 4.446 -0.779 1.00 0.00 87 MET B O 22
ATOM 32098 N N . TYR A 1 88 ? 12.608 4.823 -2.372 1.00 0.00 88 TYR B N 22
ATOM 32099 C CA . TYR A 1 88 ? 11.898 5.795 -1.560 1.00 0.00 88 TYR B CA 22
ATOM 32100 C C . TYR A 1 88 ? 10.397 5.651 -1.764 1.00 0.00 88 TYR B C 22
ATOM 32101 O O . TYR A 1 88 ? 9.792 6.368 -2.556 1.00 0.00 88 TYR B O 22
ATOM 32119 N N . ILE A 1 89 ? 9.813 4.685 -1.085 1.00 0.00 89 ILE B N 22
ATOM 32120 C CA . ILE A 1 89 ? 8.377 4.507 -1.101 1.00 0.00 89 ILE B CA 22
ATOM 32121 C C . ILE A 1 89 ? 7.750 5.216 0.090 1.00 0.00 89 ILE B C 22
ATOM 32122 O O . ILE A 1 89 ? 8.165 5.016 1.232 1.00 0.00 89 ILE B O 22
ATOM 32138 N N . GLU A 1 90 ? 6.774 6.068 -0.179 1.00 0.00 90 GLU B N 22
ATOM 32139 C CA . GLU A 1 90 ? 6.098 6.794 0.883 1.00 0.00 90 GLU B CA 22
ATOM 32140 C C . GLU A 1 90 ? 4.685 6.279 1.059 1.00 0.00 90 GLU B C 22
ATOM 32141 O O . GLU A 1 90 ? 4.209 5.440 0.290 1.00 0.00 90 GLU B O 22
ATOM 32153 N N . ILE A 1 91 ? 4.019 6.816 2.063 1.00 0.00 91 ILE B N 22
ATOM 32154 C CA . ILE A 1 91 ? 2.670 6.405 2.423 1.00 0.00 91 ILE B CA 22
ATOM 32155 C C . ILE A 1 91 ? 1.924 7.612 2.978 1.00 0.00 91 ILE B C 22
ATOM 32156 O O . ILE A 1 91 ? 2.142 7.989 4.130 1.00 0.00 91 ILE B O 22
ATOM 32172 N N . LYS A 1 92 ? 1.062 8.228 2.186 1.00 0.00 92 LYS B N 22
ATOM 32173 C CA . LYS A 1 92 ? 0.427 9.470 2.615 1.00 0.00 92 LYS B CA 22
ATOM 32174 C C . LYS A 1 92 ? -0.787 9.821 1.765 1.00 0.00 92 LYS B C 22
ATOM 32175 O O . LYS A 1 92 ? -0.988 9.266 0.686 1.00 0.00 92 LYS B O 22
ATOM 32194 N N . GLN A 1 93 ? -1.577 10.759 2.270 1.00 0.00 93 GLN B N 22
ATOM 32195 C CA . GLN A 1 93 ? -2.766 11.236 1.591 1.00 0.00 93 GLN B CA 22
ATOM 32196 C C . GLN A 1 93 ? -2.396 12.124 0.417 1.00 0.00 93 GLN B C 22
ATOM 32197 O O . GLN A 1 93 ? -1.295 12.679 0.351 1.00 0.00 93 GLN B O 22
ATOM 32211 N N . ILE A 1 94 ? -3.333 12.257 -0.489 1.00 0.00 94 ILE B N 22
ATOM 32212 C CA . ILE A 1 94 ? -3.146 13.013 -1.705 1.00 0.00 94 ILE B CA 22
ATOM 32213 C C . ILE A 1 94 ? -4.060 14.231 -1.728 1.00 0.00 94 ILE B C 22
ATOM 32214 O O . ILE A 1 94 ? -5.270 14.071 -1.997 1.00 0.00 94 ILE B O 22
ATOM 32231 N N . ASP A 1 1 ? 17.711 -12.784 5.103 1.00 0.00 1 ASP B N 23
ATOM 32232 C CA . ASP A 1 1 ? 18.427 -11.578 5.588 1.00 0.00 1 ASP B CA 23
ATOM 32233 C C . ASP A 1 1 ? 18.056 -10.339 4.776 1.00 0.00 1 ASP B C 23
ATOM 32234 O O . ASP A 1 1 ? 18.735 -9.317 4.851 1.00 0.00 1 ASP B O 23
ATOM 32245 N N . ASN A 1 2 ? 16.969 -10.416 4.014 1.00 0.00 2 ASN B N 23
ATOM 32246 C CA . ASN A 1 2 ? 16.513 -9.275 3.221 1.00 0.00 2 ASN B CA 23
ATOM 32247 C C . ASN A 1 2 ? 15.957 -8.178 4.119 1.00 0.00 2 ASN B C 23
ATOM 32248 O O . ASN A 1 2 ? 15.949 -7.004 3.751 1.00 0.00 2 ASN B O 23
ATOM 32259 N N . GLN A 1 3 ? 15.504 -8.569 5.305 1.00 0.00 3 GLN B N 23
ATOM 32260 C CA . GLN A 1 3 ? 14.945 -7.628 6.268 1.00 0.00 3 GLN B CA 23
ATOM 32261 C C . GLN A 1 3 ? 16.030 -6.734 6.864 1.00 0.00 3 GLN B C 23
ATOM 32262 O O . GLN A 1 3 ? 15.735 -5.742 7.530 1.00 0.00 3 GLN B O 23
ATOM 32276 N N . LYS A 1 4 ? 17.285 -7.095 6.625 1.00 0.00 4 LYS B N 23
ATOM 32277 C CA . LYS A 1 4 ? 18.411 -6.295 7.066 1.00 0.00 4 LYS B CA 23
ATOM 32278 C C . LYS A 1 4 ? 18.511 -5.046 6.193 1.00 0.00 4 LYS B C 23
ATOM 32279 O O . LYS A 1 4 ? 18.986 -3.995 6.629 1.00 0.00 4 LYS B O 23
ATOM 32298 N N . ALA A 1 5 ? 18.022 -5.168 4.963 1.00 0.00 5 ALA B N 23
ATOM 32299 C CA . ALA A 1 5 ? 18.021 -4.062 4.021 1.00 0.00 5 ALA B CA 23
ATOM 32300 C C . ALA A 1 5 ? 16.828 -3.147 4.272 1.00 0.00 5 ALA B C 23
ATOM 32301 O O . ALA A 1 5 ? 15.743 -3.353 3.722 1.00 0.00 5 ALA B O 23
ATOM 32308 N N . LEU A 1 6 ? 17.039 -2.132 5.101 1.00 0.00 6 LEU B N 23
ATOM 32309 C CA . LEU A 1 6 ? 15.983 -1.193 5.468 1.00 0.00 6 LEU B CA 23
ATOM 32310 C C . LEU A 1 6 ? 15.697 -0.217 4.332 1.00 0.00 6 LEU B C 23
ATOM 32311 O O . LEU A 1 6 ? 14.785 0.608 4.420 1.00 0.00 6 LEU B O 23
ATOM 32327 N N . GLU A 1 7 ? 16.497 -0.304 3.277 1.00 0.00 7 GLU B N 23
ATOM 32328 C CA . GLU A 1 7 ? 16.267 0.482 2.076 1.00 0.00 7 GLU B CA 23
ATOM 32329 C C . GLU A 1 7 ? 15.065 -0.075 1.327 1.00 0.00 7 GLU B C 23
ATOM 32330 O O . GLU A 1 7 ? 14.221 0.670 0.836 1.00 0.00 7 GLU B O 23
ATOM 32342 N N . GLU A 1 8 ? 15.009 -1.399 1.239 1.00 0.00 8 GLU B N 23
ATOM 32343 C CA . GLU A 1 8 ? 13.884 -2.077 0.642 1.00 0.00 8 GLU B CA 23
ATOM 32344 C C . GLU A 1 8 ? 12.755 -2.200 1.644 1.00 0.00 8 GLU B C 23
ATOM 32345 O O . GLU A 1 8 ? 11.629 -1.764 1.409 1.00 0.00 8 GLU B O 23
ATOM 32357 N N . GLN A 1 9 ? 13.088 -2.780 2.770 1.00 0.00 9 GLN B N 23
ATOM 32358 C CA . GLN A 1 9 ? 12.133 -2.959 3.848 1.00 0.00 9 GLN B CA 23
ATOM 32359 C C . GLN A 1 9 ? 12.150 -1.735 4.753 1.00 0.00 9 GLN B C 23
ATOM 32360 O O . GLN A 1 9 ? 12.706 -1.759 5.854 1.00 0.00 9 GLN B O 23
ATOM 32374 N N . MET A 1 10 ? 11.547 -0.664 4.268 1.00 0.00 10 MET B N 23
ATOM 32375 C CA . MET A 1 10 ? 11.513 0.594 4.996 1.00 0.00 10 MET B CA 23
ATOM 32376 C C . MET A 1 10 ? 10.541 0.527 6.168 1.00 0.00 10 MET B C 23
ATOM 32377 O O . MET A 1 10 ? 9.899 -0.500 6.398 1.00 0.00 10 MET B O 23
ATOM 32391 N N . ASN A 1 11 ? 10.428 1.612 6.911 1.00 0.00 11 ASN B N 23
ATOM 32392 C CA . ASN A 1 11 ? 9.481 1.687 8.003 1.00 0.00 11 ASN B CA 23
ATOM 32393 C C . ASN A 1 11 ? 8.049 1.592 7.478 1.00 0.00 11 ASN B C 23
ATOM 32394 O O . ASN A 1 11 ? 7.170 1.010 8.122 1.00 0.00 11 ASN B O 23
ATOM 32405 N N . SER A 1 12 ? 7.847 2.109 6.272 1.00 0.00 12 SER B N 23
ATOM 32406 C CA . SER A 1 12 ? 6.522 2.259 5.699 1.00 0.00 12 SER B CA 23
ATOM 32407 C C . SER A 1 12 ? 5.893 0.913 5.366 1.00 0.00 12 SER B C 23
ATOM 32408 O O . SER A 1 12 ? 4.675 0.814 5.259 1.00 0.00 12 SER B O 23
ATOM 32416 N N . ILE A 1 13 ? 6.724 -0.122 5.221 1.00 0.00 13 ILE B N 23
ATOM 32417 C CA . ILE A 1 13 ? 6.242 -1.455 4.871 1.00 0.00 13 ILE B CA 23
ATOM 32418 C C . ILE A 1 13 ? 5.114 -1.880 5.801 1.00 0.00 13 ILE B C 23
ATOM 32419 O O . ILE A 1 13 ? 4.022 -2.255 5.371 1.00 0.00 13 ILE B O 23
ATOM 32435 N N . ASN A 1 14 ? 5.399 -1.780 7.083 1.00 0.00 14 ASN B N 23
ATOM 32436 C CA . ASN A 1 14 ? 4.495 -2.235 8.120 1.00 0.00 14 ASN B CA 23
ATOM 32437 C C . ASN A 1 14 ? 3.345 -1.257 8.290 1.00 0.00 14 ASN B C 23
ATOM 32438 O O . ASN A 1 14 ? 2.215 -1.651 8.575 1.00 0.00 14 ASN B O 23
ATOM 32449 N N . SER A 1 15 ? 3.642 0.020 8.090 1.00 0.00 15 SER B N 23
ATOM 32450 C CA . SER A 1 15 ? 2.647 1.065 8.203 1.00 0.00 15 SER B CA 23
ATOM 32451 C C . SER A 1 15 ? 1.569 0.908 7.133 1.00 0.00 15 SER B C 23
ATOM 32452 O O . SER A 1 15 ? 0.390 1.076 7.418 1.00 0.00 15 SER B O 23
ATOM 32460 N N . VAL A 1 16 ? 1.979 0.567 5.910 1.00 0.00 16 VAL B N 23
ATOM 32461 C CA . VAL A 1 16 ? 1.031 0.350 4.818 1.00 0.00 16 VAL B CA 23
ATOM 32462 C C . VAL A 1 16 ? 0.091 -0.801 5.159 1.00 0.00 16 VAL B C 23
ATOM 32463 O O . VAL A 1 16 ? -1.125 -0.698 4.989 1.00 0.00 16 VAL B O 23
ATOM 32476 N N . ASN A 1 17 ? 0.667 -1.883 5.667 1.00 0.00 17 ASN B N 23
ATOM 32477 C CA . ASN A 1 17 ? -0.099 -3.068 6.028 1.00 0.00 17 ASN B CA 23
ATOM 32478 C C . ASN A 1 17 ? -1.097 -2.743 7.136 1.00 0.00 17 ASN B C 23
ATOM 32479 O O . ASN A 1 17 ? -2.243 -3.183 7.096 1.00 0.00 17 ASN B O 23
ATOM 32490 N N . ASP A 1 18 ? -0.656 -1.968 8.120 1.00 0.00 18 ASP B N 23
ATOM 32491 C CA . ASP A 1 18 ? -1.506 -1.589 9.242 1.00 0.00 18 ASP B CA 23
ATOM 32492 C C . ASP A 1 18 ? -2.569 -0.586 8.818 1.00 0.00 18 ASP B C 23
ATOM 32493 O O . ASP A 1 18 ? -3.684 -0.591 9.337 1.00 0.00 18 ASP B O 23
ATOM 32502 N N . LYS A 1 19 ? -2.208 0.273 7.876 1.00 0.00 19 LYS B N 23
ATOM 32503 C CA . LYS A 1 19 ? -3.070 1.307 7.379 1.00 0.00 19 LYS B CA 23
ATOM 32504 C C . LYS A 1 19 ? -4.245 0.739 6.588 1.00 0.00 19 LYS B C 23
ATOM 32505 O O . LYS A 1 19 ? -5.397 1.112 6.806 1.00 0.00 19 LYS B O 23
ATOM 32524 N N . LEU A 1 20 ? -3.935 -0.156 5.671 1.00 0.00 20 LEU B N 23
ATOM 32525 C CA . LEU A 1 20 ? -4.943 -0.735 4.788 1.00 0.00 20 LEU B CA 23
ATOM 32526 C C . LEU A 1 20 ? -5.772 -1.810 5.480 1.00 0.00 20 LEU B C 23
ATOM 32527 O O . LEU A 1 20 ? -6.763 -2.286 4.926 1.00 0.00 20 LEU B O 23
ATOM 32543 N N . ASN A 1 21 ? -5.384 -2.188 6.688 1.00 0.00 21 ASN B N 23
ATOM 32544 C CA . ASN A 1 21 ? -6.071 -3.215 7.405 1.00 0.00 21 ASN B CA 23
ATOM 32545 C C . ASN A 1 21 ? -6.997 -2.546 8.408 1.00 0.00 21 ASN B C 23
ATOM 32546 O O . ASN A 1 21 ? -7.289 -1.350 8.298 1.00 0.00 21 ASN B O 23
ATOM 32557 N N . LYS A 1 22 ? -7.420 -3.308 9.385 1.00 0.00 22 LYS B N 23
ATOM 32558 C CA . LYS A 1 22 ? -8.399 -2.859 10.377 1.00 0.00 22 LYS B CA 23
ATOM 32559 C C . LYS A 1 22 ? -9.640 -2.289 9.693 1.00 0.00 22 LYS B C 23
ATOM 32560 O O . LYS A 1 22 ? -10.240 -1.321 10.167 1.00 0.00 22 LYS B O 23
ATOM 32579 N N . GLY A 1 23 ? -10.024 -2.900 8.584 1.00 0.00 23 GLY B N 23
ATOM 32580 C CA . GLY A 1 23 ? -11.115 -2.385 7.789 1.00 0.00 23 GLY B CA 23
ATOM 32581 C C . GLY A 1 23 ? -12.084 -3.462 7.370 1.00 0.00 23 GLY B C 23
ATOM 32582 O O . GLY A 1 23 ? -12.535 -3.478 6.224 1.00 0.00 23 GLY B O 23
ATOM 32586 N N . LYS A 1 24 ? -12.385 -4.373 8.301 1.00 0.00 24 LYS B N 23
ATOM 32587 C CA . LYS A 1 24 ? -13.401 -5.412 8.104 1.00 0.00 24 LYS B CA 23
ATOM 32588 C C . LYS A 1 24 ? -12.943 -6.471 7.111 1.00 0.00 24 LYS B C 23
ATOM 32589 O O . LYS A 1 24 ? -12.748 -7.632 7.475 1.00 0.00 24 LYS B O 23
ATOM 32608 N N . GLY A 1 25 ? -12.801 -6.071 5.859 1.00 0.00 25 GLY B N 23
ATOM 32609 C CA . GLY A 1 25 ? -12.265 -6.957 4.848 1.00 0.00 25 GLY B CA 23
ATOM 32610 C C . GLY A 1 25 ? -10.909 -7.486 5.248 1.00 0.00 25 GLY B C 23
ATOM 32611 O O . GLY A 1 25 ? -9.991 -6.706 5.494 1.00 0.00 25 GLY B O 23
ATOM 32615 N N . LYS A 1 26 ? -10.782 -8.803 5.331 1.00 0.00 26 LYS B N 23
ATOM 32616 C CA . LYS A 1 26 ? -9.514 -9.413 5.691 1.00 0.00 26 LYS B CA 23
ATOM 32617 C C . LYS A 1 26 ? -8.488 -9.040 4.646 1.00 0.00 26 LYS B C 23
ATOM 32618 O O . LYS A 1 26 ? -8.786 -9.081 3.455 1.00 0.00 26 LYS B O 23
ATOM 32637 N N . LEU A 1 27 ? -7.301 -8.660 5.072 1.00 0.00 27 LEU B N 23
ATOM 32638 C CA . LEU A 1 27 ? -6.295 -8.216 4.160 1.00 0.00 27 LEU B CA 23
ATOM 32639 C C . LEU A 1 27 ? -4.912 -8.333 4.792 1.00 0.00 27 LEU B C 23
ATOM 32640 O O . LEU A 1 27 ? -4.579 -7.614 5.734 1.00 0.00 27 LEU B O 23
ATOM 32656 N N . SER A 1 28 ? -4.117 -9.255 4.280 1.00 0.00 28 SER B N 23
ATOM 32657 C CA . SER A 1 28 ? -2.777 -9.483 4.791 1.00 0.00 28 SER B CA 23
ATOM 32658 C C . SER A 1 28 ? -1.733 -9.169 3.728 1.00 0.00 28 SER B C 23
ATOM 32659 O O . SER A 1 28 ? -1.667 -9.842 2.700 1.00 0.00 28 SER B O 23
ATOM 32667 N N . LEU A 1 29 ? -0.930 -8.138 3.970 1.00 0.00 29 LEU B N 23
ATOM 32668 C CA . LEU A 1 29 ? 0.090 -7.728 3.021 1.00 0.00 29 LEU B CA 23
ATOM 32669 C C . LEU A 1 29 ? 1.441 -8.330 3.355 1.00 0.00 29 LEU B C 23
ATOM 32670 O O . LEU A 1 29 ? 1.679 -8.822 4.461 1.00 0.00 29 LEU B O 23
ATOM 32686 N N . SER A 1 30 ? 2.302 -8.282 2.370 1.00 0.00 30 SER B N 23
ATOM 32687 C CA . SER A 1 30 ? 3.692 -8.619 2.501 1.00 0.00 30 SER B CA 23
ATOM 32688 C C . SER A 1 30 ? 4.450 -7.941 1.374 1.00 0.00 30 SER B C 23
ATOM 32689 O O . SER A 1 30 ? 3.903 -7.751 0.289 1.00 0.00 30 SER B O 23
ATOM 32697 N N . MET A 1 31 ? 5.680 -7.549 1.614 1.00 0.00 31 MET B N 23
ATOM 32698 C CA . MET A 1 31 ? 6.435 -6.847 0.591 1.00 0.00 31 MET B CA 23
ATOM 32699 C C . MET A 1 31 ? 7.798 -7.471 0.402 1.00 0.00 31 MET B C 23
ATOM 32700 O O . MET A 1 31 ? 8.632 -7.481 1.307 1.00 0.00 31 MET B O 23
ATOM 32714 N N . ASN A 1 32 ? 8.013 -7.982 -0.791 1.00 0.00 32 ASN B N 23
ATOM 32715 C CA . ASN A 1 32 ? 9.261 -8.641 -1.133 1.00 0.00 32 ASN B CA 23
ATOM 32716 C C . ASN A 1 32 ? 10.154 -7.667 -1.890 1.00 0.00 32 ASN B C 23
ATOM 32717 O O . ASN A 1 32 ? 10.498 -7.886 -3.053 1.00 0.00 32 ASN B O 23
ATOM 32728 N N . GLY A 1 33 ? 10.506 -6.577 -1.219 1.00 0.00 33 GLY B N 23
ATOM 32729 C CA . GLY A 1 33 ? 11.320 -5.543 -1.829 1.00 0.00 33 GLY B CA 23
ATOM 32730 C C . GLY A 1 33 ? 10.602 -4.831 -2.957 1.00 0.00 33 GLY B C 23
ATOM 32731 O O . GLY A 1 33 ? 9.922 -3.831 -2.738 1.00 0.00 33 GLY B O 23
ATOM 32735 N N . ASN A 1 34 ? 10.732 -5.369 -4.161 1.00 0.00 34 ASN B N 23
ATOM 32736 C CA . ASN A 1 34 ? 10.145 -4.764 -5.348 1.00 0.00 34 ASN B CA 23
ATOM 32737 C C . ASN A 1 34 ? 8.773 -5.359 -5.643 1.00 0.00 34 ASN B C 23
ATOM 32738 O O . ASN A 1 34 ? 8.254 -5.226 -6.750 1.00 0.00 34 ASN B O 23
ATOM 32749 N N . GLN A 1 35 ? 8.188 -6.032 -4.662 1.00 0.00 35 GLN B N 23
ATOM 32750 C CA . GLN A 1 35 ? 6.882 -6.643 -4.850 1.00 0.00 35 GLN B CA 23
ATOM 32751 C C . GLN A 1 35 ? 5.949 -6.319 -3.706 1.00 0.00 35 GLN B C 23
ATOM 32752 O O . GLN A 1 35 ? 6.377 -6.128 -2.566 1.00 0.00 35 GLN B O 23
ATOM 32766 N N . LEU A 1 36 ? 4.673 -6.292 -4.022 1.00 0.00 36 LEU B N 23
ATOM 32767 C CA . LEU A 1 36 ? 3.635 -6.069 -3.029 1.00 0.00 36 LEU B CA 23
ATOM 32768 C C . LEU A 1 36 ? 2.645 -7.218 -3.094 1.00 0.00 36 LEU B C 23
ATOM 32769 O O . LEU A 1 36 ? 1.926 -7.386 -4.080 1.00 0.00 36 LEU B O 23
ATOM 32785 N N . LYS A 1 37 ? 2.621 -8.003 -2.046 1.00 0.00 37 LYS B N 23
ATOM 32786 C CA . LYS A 1 37 ? 1.791 -9.186 -1.988 1.00 0.00 37 LYS B CA 23
ATOM 32787 C C . LYS A 1 37 ? 0.704 -8.972 -0.949 1.00 0.00 37 LYS B C 23
ATOM 32788 O O . LYS A 1 37 ? 0.918 -8.258 0.030 1.00 0.00 37 LYS B O 23
ATOM 32807 N N . ALA A 1 38 ? -0.452 -9.576 -1.156 1.00 0.00 38 ALA B N 23
ATOM 32808 C CA . ALA A 1 38 ? -1.565 -9.409 -0.236 1.00 0.00 38 ALA B CA 23
ATOM 32809 C C . ALA A 1 38 ? -2.671 -10.413 -0.503 1.00 0.00 38 ALA B C 23
ATOM 32810 O O . ALA A 1 38 ? -2.958 -10.747 -1.652 1.00 0.00 38 ALA B O 23
ATOM 32817 N N . THR A 1 39 ? -3.274 -10.897 0.564 1.00 0.00 39 THR B N 23
ATOM 32818 C CA . THR A 1 39 ? -4.437 -11.753 0.464 1.00 0.00 39 THR B CA 23
ATOM 32819 C C . THR A 1 39 ? -5.611 -11.093 1.171 1.00 0.00 39 THR B C 23
ATOM 32820 O O . THR A 1 39 ? -5.431 -10.453 2.207 1.00 0.00 39 THR B O 23
ATOM 32831 N N . SER A 1 40 ? -6.803 -11.229 0.617 1.00 0.00 40 SER B N 23
ATOM 32832 C CA . SER A 1 40 ? -7.948 -10.499 1.123 1.00 0.00 40 SER B CA 23
ATOM 32833 C C . SER A 1 40 ? -9.221 -11.339 1.118 1.00 0.00 40 SER B C 23
ATOM 32834 O O . SER A 1 40 ? -9.342 -12.311 0.371 1.00 0.00 40 SER B O 23
ATOM 32842 N N . SER A 1 41 ? -10.160 -10.966 1.978 1.00 0.00 41 SER B N 23
ATOM 32843 C CA . SER A 1 41 ? -11.461 -11.611 2.037 1.00 0.00 41 SER B CA 23
ATOM 32844 C C . SER A 1 41 ? -12.546 -10.575 2.286 1.00 0.00 41 SER B C 23
ATOM 32845 O O . SER A 1 41 ? -12.279 -9.494 2.815 1.00 0.00 41 SER B O 23
ATOM 32853 N N . ASN A 1 42 ? -13.771 -10.924 1.937 1.00 0.00 42 ASN B N 23
ATOM 32854 C CA . ASN A 1 42 ? -14.858 -9.963 1.874 1.00 0.00 42 ASN B CA 23
ATOM 32855 C C . ASN A 1 42 ? -15.651 -9.964 3.164 1.00 0.00 42 ASN B C 23
ATOM 32856 O O . ASN A 1 42 ? -16.882 -9.981 3.163 1.00 0.00 42 ASN B O 23
ATOM 32867 N N . ALA A 1 43 ? -14.920 -9.935 4.262 1.00 0.00 43 ALA B N 23
ATOM 32868 C CA . ALA A 1 43 ? -15.509 -9.896 5.604 1.00 0.00 43 ALA B CA 23
ATOM 32869 C C . ALA A 1 43 ? -16.109 -8.523 5.944 1.00 0.00 43 ALA B C 23
ATOM 32870 O O . ALA A 1 43 ? -16.216 -8.162 7.112 1.00 0.00 43 ALA B O 23
ATOM 32877 N N . GLY A 1 44 ? -16.468 -7.757 4.924 1.00 0.00 44 GLY B N 23
ATOM 32878 C CA . GLY A 1 44 ? -17.037 -6.437 5.137 1.00 0.00 44 GLY B CA 23
ATOM 32879 C C . GLY A 1 44 ? -16.388 -5.412 4.238 1.00 0.00 44 GLY B C 23
ATOM 32880 O O . GLY A 1 44 ? -17.059 -4.547 3.680 1.00 0.00 44 GLY B O 23
ATOM 32884 N N . TYR A 1 45 ? -15.070 -5.547 4.118 1.00 0.00 45 TYR B N 23
ATOM 32885 C CA . TYR A 1 45 ? -14.226 -4.767 3.208 1.00 0.00 45 TYR B CA 23
ATOM 32886 C C . TYR A 1 45 ? -14.423 -3.252 3.315 1.00 0.00 45 TYR B C 23
ATOM 32887 O O . TYR A 1 45 ? -14.965 -2.751 4.291 1.00 0.00 45 TYR B O 23
ATOM 32905 N N . GLY A 1 46 ? -13.916 -2.537 2.319 1.00 0.00 46 GLY B N 23
ATOM 32906 C CA . GLY A 1 46 ? -13.932 -1.090 2.329 1.00 0.00 46 GLY B CA 23
ATOM 32907 C C . GLY A 1 46 ? -15.294 -0.487 2.016 1.00 0.00 46 GLY B C 23
ATOM 32908 O O . GLY A 1 46 ? -15.763 -0.569 0.880 1.00 0.00 46 GLY B O 23
ATOM 32912 N N . ILE A 1 47 ? -15.931 0.123 3.014 1.00 0.00 47 ILE B N 23
ATOM 32913 C CA . ILE A 1 47 ? -17.217 0.783 2.798 1.00 0.00 47 ILE B CA 23
ATOM 32914 C C . ILE A 1 47 ? -17.143 2.260 3.147 1.00 0.00 47 ILE B C 23
ATOM 32915 O O . ILE A 1 47 ? -17.216 3.126 2.276 1.00 0.00 47 ILE B O 23
ATOM 32931 N N . SER A 1 48 ? -17.003 2.535 4.434 1.00 0.00 48 SER B N 23
ATOM 32932 C CA . SER A 1 48 ? -17.125 3.898 4.941 1.00 0.00 48 SER B CA 23
ATOM 32933 C C . SER A 1 48 ? -15.853 4.390 5.629 1.00 0.00 48 SER B C 23
ATOM 32934 O O . SER A 1 48 ? -15.108 5.197 5.071 1.00 0.00 48 SER B O 23
ATOM 32942 N N . TYR A 1 49 ? -15.619 3.905 6.838 1.00 0.00 49 TYR B N 23
ATOM 32943 C CA . TYR A 1 49 ? -14.475 4.333 7.650 1.00 0.00 49 TYR B CA 23
ATOM 32944 C C . TYR A 1 49 ? -13.185 3.848 7.019 1.00 0.00 49 TYR B C 23
ATOM 32945 O O . TYR A 1 49 ? -12.106 4.381 7.271 1.00 0.00 49 TYR B O 23
ATOM 32963 N N . GLU A 1 50 ? -13.321 2.817 6.212 1.00 0.00 50 GLU B N 23
ATOM 32964 C CA . GLU A 1 50 ? -12.227 2.295 5.427 1.00 0.00 50 GLU B CA 23
ATOM 32965 C C . GLU A 1 50 ? -11.937 3.247 4.296 1.00 0.00 50 GLU B C 23
ATOM 32966 O O . GLU A 1 50 ? -10.858 3.820 4.198 1.00 0.00 50 GLU B O 23
ATOM 32978 N N . ASP A 1 51 ? -12.951 3.383 3.454 1.00 0.00 51 ASP B N 23
ATOM 32979 C CA . ASP A 1 51 ? -12.923 4.240 2.275 1.00 0.00 51 ASP B CA 23
ATOM 32980 C C . ASP A 1 51 ? -12.330 5.605 2.564 1.00 0.00 51 ASP B C 23
ATOM 32981 O O . ASP A 1 51 ? -12.948 6.448 3.219 1.00 0.00 51 ASP B O 23
ATOM 32990 N N . LYS A 1 52 ? -11.134 5.805 2.050 1.00 0.00 52 LYS B N 23
ATOM 32991 C CA . LYS A 1 52 ? -10.429 7.064 2.158 1.00 0.00 52 LYS B CA 23
ATOM 32992 C C . LYS A 1 52 ? -9.533 7.236 0.944 1.00 0.00 52 LYS B C 23
ATOM 32993 O O . LYS A 1 52 ? -9.245 6.267 0.251 1.00 0.00 52 LYS B O 23
ATOM 33012 N N . ASN A 1 53 ? -9.112 8.455 0.670 1.00 0.00 53 ASN B N 23
ATOM 33013 C CA . ASN A 1 53 ? -8.276 8.711 -0.488 1.00 0.00 53 ASN B CA 23
ATOM 33014 C C . ASN A 1 53 ? -6.860 9.055 -0.078 1.00 0.00 53 ASN B C 23
ATOM 33015 O O . ASN A 1 53 ? -6.616 10.030 0.633 1.00 0.00 53 ASN B O 23
ATOM 33026 N N . TRP A 1 54 ? -5.927 8.242 -0.528 1.00 0.00 54 TRP B N 23
ATOM 33027 C CA . TRP A 1 54 ? -4.527 8.487 -0.282 1.00 0.00 54 TRP B CA 23
ATOM 33028 C C . TRP A 1 54 ? -3.671 7.835 -1.358 1.00 0.00 54 TRP B C 23
ATOM 33029 O O . TRP A 1 54 ? -4.175 7.089 -2.203 1.00 0.00 54 TRP B O 23
ATOM 33050 N N . GLY A 1 55 ? -2.387 8.137 -1.331 1.00 0.00 55 GLY B N 23
ATOM 33051 C CA . GLY A 1 55 ? -1.481 7.616 -2.322 1.00 0.00 55 GLY B CA 23
ATOM 33052 C C . GLY A 1 55 ? -0.255 7.007 -1.690 1.00 0.00 55 GLY B C 23
ATOM 33053 O O . GLY A 1 55 ? 0.242 7.508 -0.682 1.00 0.00 55 GLY B O 23
ATOM 33057 N N . ILE A 1 56 ? 0.213 5.907 -2.250 1.00 0.00 56 ILE B N 23
ATOM 33058 C CA . ILE A 1 56 ? 1.472 5.330 -1.834 1.00 0.00 56 ILE B CA 23
ATOM 33059 C C . ILE A 1 56 ? 2.532 5.628 -2.883 1.00 0.00 56 ILE B C 23
ATOM 33060 O O . ILE A 1 56 ? 2.226 5.722 -4.077 1.00 0.00 56 ILE B O 23
ATOM 33076 N N . PHE A 1 57 ? 3.766 5.789 -2.438 1.00 0.00 57 PHE B N 23
ATOM 33077 C CA . PHE A 1 57 ? 4.838 6.246 -3.310 1.00 0.00 57 PHE B CA 23
ATOM 33078 C C . PHE A 1 57 ? 6.029 5.302 -3.256 1.00 0.00 57 PHE B C 23
ATOM 33079 O O . PHE A 1 57 ? 6.320 4.743 -2.209 1.00 0.00 57 PHE B O 23
ATOM 33096 N N . VAL A 1 58 ? 6.701 5.100 -4.394 1.00 0.00 58 VAL B N 23
ATOM 33097 C CA . VAL A 1 58 ? 7.841 4.212 -4.447 1.00 0.00 58 VAL B CA 23
ATOM 33098 C C . VAL A 1 58 ? 9.005 4.922 -5.118 1.00 0.00 58 VAL B C 23
ATOM 33099 O O . VAL A 1 58 ? 8.829 5.591 -6.133 1.00 0.00 58 VAL B O 23
ATOM 33112 N N . ASN A 1 59 ? 10.191 4.799 -4.525 1.00 0.00 59 ASN B N 23
ATOM 33113 C CA . ASN A 1 59 ? 11.389 5.511 -4.979 1.00 0.00 59 ASN B CA 23
ATOM 33114 C C . ASN A 1 59 ? 11.182 7.014 -4.841 1.00 0.00 59 ASN B C 23
ATOM 33115 O O . ASN A 1 59 ? 11.980 7.811 -5.328 1.00 0.00 59 ASN B O 23
ATOM 33126 N N . GLY A 1 60 ? 10.106 7.390 -4.167 1.00 0.00 60 GLY B N 23
ATOM 33127 C CA . GLY A 1 60 ? 9.748 8.779 -4.065 1.00 0.00 60 GLY B CA 23
ATOM 33128 C C . GLY A 1 60 ? 8.733 9.186 -5.118 1.00 0.00 60 GLY B C 23
ATOM 33129 O O . GLY A 1 60 ? 8.285 10.330 -5.157 1.00 0.00 60 GLY B O 23
ATOM 33133 N N . GLU A 1 61 ? 8.378 8.229 -5.961 1.00 0.00 61 GLU B N 23
ATOM 33134 C CA . GLU A 1 61 ? 7.443 8.428 -7.053 1.00 0.00 61 GLU B CA 23
ATOM 33135 C C . GLU A 1 61 ? 6.104 7.844 -6.668 1.00 0.00 61 GLU B C 23
ATOM 33136 O O . GLU A 1 61 ? 5.990 7.261 -5.617 1.00 0.00 61 GLU B O 23
ATOM 33148 N N . LYS A 1 62 ? 5.099 7.979 -7.505 1.00 0.00 62 LYS B N 23
ATOM 33149 C CA . LYS A 1 62 ? 3.823 7.327 -7.246 1.00 0.00 62 LYS B CA 23
ATOM 33150 C C . LYS A 1 62 ? 3.996 5.808 -7.338 1.00 0.00 62 LYS B C 23
ATOM 33151 O O . LYS A 1 62 ? 5.019 5.325 -7.826 1.00 0.00 62 LYS B O 23
ATOM 33170 N N . VAL A 1 63 ? 3.060 5.067 -6.768 1.00 0.00 63 VAL B N 23
ATOM 33171 C CA . VAL A 1 63 ? 2.955 3.638 -7.035 1.00 0.00 63 VAL B CA 23
ATOM 33172 C C . VAL A 1 63 ? 1.520 3.164 -6.822 1.00 0.00 63 VAL B C 23
ATOM 33173 O O . VAL A 1 63 ? 1.139 2.073 -7.247 1.00 0.00 63 VAL B O 23
ATOM 33186 N N . TYR A 1 64 ? 0.711 4.007 -6.193 1.00 0.00 64 TYR B N 23
ATOM 33187 C CA . TYR A 1 64 ? -0.612 3.591 -5.768 1.00 0.00 64 TYR B CA 23
ATOM 33188 C C . TYR A 1 64 ? -1.495 4.813 -5.515 1.00 0.00 64 TYR B C 23
ATOM 33189 O O . TYR A 1 64 ? -1.035 5.821 -4.979 1.00 0.00 64 TYR B O 23
ATOM 33207 N N . THR A 1 65 ? -2.750 4.715 -5.916 1.00 0.00 65 THR B N 23
ATOM 33208 C CA . THR A 1 65 ? -3.734 5.787 -5.735 1.00 0.00 65 THR B CA 23
ATOM 33209 C C . THR A 1 65 ? -5.142 5.191 -5.768 1.00 0.00 65 THR B C 23
ATOM 33210 O O . THR A 1 65 ? -5.521 4.565 -6.760 1.00 0.00 65 THR B O 23
ATOM 33221 N N . PHE A 1 66 ? -5.911 5.375 -4.691 1.00 0.00 66 PHE B N 23
ATOM 33222 C CA . PHE A 1 66 ? -7.157 4.655 -4.521 1.00 0.00 66 PHE B CA 23
ATOM 33223 C C . PHE A 1 66 ? -7.912 5.117 -3.292 1.00 0.00 66 PHE B C 23
ATOM 33224 O O . PHE A 1 66 ? -7.368 5.768 -2.400 1.00 0.00 66 PHE B O 23
ATOM 33241 N N . ASN A 1 67 ? -9.179 4.791 -3.313 1.00 0.00 67 ASN B N 23
ATOM 33242 C CA . ASN A 1 67 ? -10.055 4.865 -2.156 1.00 0.00 67 ASN B CA 23
ATOM 33243 C C . ASN A 1 67 ? -10.376 3.448 -1.712 1.00 0.00 67 ASN B C 23
ATOM 33244 O O . ASN A 1 67 ? -10.609 2.583 -2.554 1.00 0.00 67 ASN B O 23
ATOM 33255 N N . GLU A 1 68 ? -10.377 3.193 -0.403 1.00 0.00 68 GLU B N 23
ATOM 33256 C CA . GLU A 1 68 ? -10.648 1.843 0.102 1.00 0.00 68 GLU B CA 23
ATOM 33257 C C . GLU A 1 68 ? -12.050 1.345 -0.270 1.00 0.00 68 GLU B C 23
ATOM 33258 O O . GLU A 1 68 ? -12.338 0.160 -0.124 1.00 0.00 68 GLU B O 23
ATOM 33270 N N . LYS A 1 69 ? -12.916 2.241 -0.744 1.00 0.00 69 LYS B N 23
ATOM 33271 C CA . LYS A 1 69 ? -14.223 1.839 -1.270 1.00 0.00 69 LYS B CA 23
ATOM 33272 C C . LYS A 1 69 ? -14.043 1.077 -2.576 1.00 0.00 69 LYS B C 23
ATOM 33273 O O . LYS A 1 69 ? -14.837 0.203 -2.923 1.00 0.00 69 LYS B O 23
ATOM 33292 N N . SER A 1 70 ? -12.979 1.422 -3.289 1.00 0.00 70 SER B N 23
ATOM 33293 C CA . SER A 1 70 ? -12.585 0.708 -4.492 1.00 0.00 70 SER B CA 23
ATOM 33294 C C . SER A 1 70 ? -12.050 -0.672 -4.095 1.00 0.00 70 SER B C 23
ATOM 33295 O O . SER A 1 70 ? -11.962 -1.588 -4.914 1.00 0.00 70 SER B O 23
ATOM 33303 N N . THR A 1 71 ? -11.736 -0.786 -2.800 1.00 0.00 71 THR B N 23
ATOM 33304 C CA . THR A 1 71 ? -11.245 -1.993 -2.161 1.00 0.00 71 THR B CA 23
ATOM 33305 C C . THR A 1 71 ? -9.909 -2.453 -2.749 1.00 0.00 71 THR B C 23
ATOM 33306 O O . THR A 1 71 ? -9.805 -2.832 -3.919 1.00 0.00 71 THR B O 23
ATOM 33317 N N . VAL A 1 72 ? -8.885 -2.431 -1.902 1.00 0.00 72 VAL B N 23
ATOM 33318 C CA . VAL A 1 72 ? -7.506 -2.614 -2.340 1.00 0.00 72 VAL B CA 23
ATOM 33319 C C . VAL A 1 72 ? -7.280 -3.963 -3.024 1.00 0.00 72 VAL B C 23
ATOM 33320 O O . VAL A 1 72 ? -6.381 -4.086 -3.843 1.00 0.00 72 VAL B O 23
ATOM 33333 N N . GLY A 1 73 ? -8.111 -4.955 -2.707 1.00 0.00 73 GLY B N 23
ATOM 33334 C CA . GLY A 1 73 ? -7.950 -6.282 -3.287 1.00 0.00 73 GLY B CA 23
ATOM 33335 C C . GLY A 1 73 ? -7.908 -6.258 -4.806 1.00 0.00 73 GLY B C 23
ATOM 33336 O O . GLY A 1 73 ? -7.037 -6.875 -5.424 1.00 0.00 73 GLY B O 23
ATOM 33340 N N . ASN A 1 74 ? -8.835 -5.519 -5.404 1.00 0.00 74 ASN B N 23
ATOM 33341 C CA . ASN A 1 74 ? -8.911 -5.411 -6.857 1.00 0.00 74 ASN B CA 23
ATOM 33342 C C . ASN A 1 74 ? -7.771 -4.556 -7.386 1.00 0.00 74 ASN B C 23
ATOM 33343 O O . ASN A 1 74 ? -7.227 -4.809 -8.461 1.00 0.00 74 ASN B O 23
ATOM 33354 N N . ILE A 1 75 ? -7.396 -3.556 -6.605 1.00 0.00 75 ILE B N 23
ATOM 33355 C CA . ILE A 1 75 ? -6.374 -2.608 -7.024 1.00 0.00 75 ILE B CA 23
ATOM 33356 C C . ILE A 1 75 ? -4.998 -3.250 -7.008 1.00 0.00 75 ILE B C 23
ATOM 33357 O O . ILE A 1 75 ? -4.214 -3.092 -7.938 1.00 0.00 75 ILE B O 23
ATOM 33373 N N . SER A 1 76 ? -4.713 -3.962 -5.924 1.00 0.00 76 SER B N 23
ATOM 33374 C CA . SER A 1 76 ? -3.424 -4.633 -5.737 1.00 0.00 76 SER B CA 23
ATOM 33375 C C . SER A 1 76 ? -3.119 -5.542 -6.919 1.00 0.00 76 SER B C 23
ATOM 33376 O O . SER A 1 76 ? -1.963 -5.712 -7.304 1.00 0.00 76 SER B O 23
ATOM 33384 N N . ASN A 1 77 ? -4.174 -6.109 -7.485 1.00 0.00 77 ASN B N 23
ATOM 33385 C CA . ASN A 1 77 ? -4.079 -6.914 -8.694 1.00 0.00 77 ASN B CA 23
ATOM 33386 C C . ASN A 1 77 ? -3.361 -6.136 -9.783 1.00 0.00 77 ASN B C 23
ATOM 33387 O O . ASN A 1 77 ? -2.372 -6.592 -10.358 1.00 0.00 77 ASN B O 23
ATOM 33398 N N . ASP A 1 78 ? -3.874 -4.946 -10.038 1.00 0.00 78 ASP B N 23
ATOM 33399 C CA . ASP A 1 78 ? -3.322 -4.062 -11.063 1.00 0.00 78 ASP B CA 23
ATOM 33400 C C . ASP A 1 78 ? -1.954 -3.516 -10.662 1.00 0.00 78 ASP B C 23
ATOM 33401 O O . ASP A 1 78 ? -1.030 -3.490 -11.470 1.00 0.00 78 ASP B O 23
ATOM 33410 N N . ILE A 1 79 ? -1.833 -3.086 -9.411 1.00 0.00 79 ILE B N 23
ATOM 33411 C CA . ILE A 1 79 ? -0.593 -2.509 -8.893 1.00 0.00 79 ILE B CA 23
ATOM 33412 C C . ILE A 1 79 ? 0.586 -3.475 -9.020 1.00 0.00 79 ILE B C 23
ATOM 33413 O O . ILE A 1 79 ? 1.726 -3.068 -9.232 1.00 0.00 79 ILE B O 23
ATOM 33429 N N . ASN A 1 80 ? 0.292 -4.762 -8.912 1.00 0.00 80 ASN B N 23
ATOM 33430 C CA . ASN A 1 80 ? 1.313 -5.807 -9.039 1.00 0.00 80 ASN B CA 23
ATOM 33431 C C . ASN A 1 80 ? 1.912 -5.856 -10.444 1.00 0.00 80 ASN B C 23
ATOM 33432 O O . ASN A 1 80 ? 2.987 -6.418 -10.651 1.00 0.00 80 ASN B O 23
ATOM 33443 N N . LYS A 1 81 ? 1.226 -5.249 -11.400 1.00 0.00 81 LYS B N 23
ATOM 33444 C CA . LYS A 1 81 ? 1.633 -5.272 -12.777 1.00 0.00 81 LYS B CA 23
ATOM 33445 C C . LYS A 1 81 ? 2.523 -4.054 -13.081 1.00 0.00 81 LYS B C 23
ATOM 33446 O O . LYS A 1 81 ? 3.120 -3.939 -14.150 1.00 0.00 81 LYS B O 23
ATOM 33465 N N . LEU A 1 82 ? 2.656 -3.178 -12.092 1.00 0.00 82 LEU B N 23
ATOM 33466 C CA . LEU A 1 82 ? 3.401 -1.927 -12.245 1.00 0.00 82 LEU B CA 23
ATOM 33467 C C . LEU A 1 82 ? 4.897 -2.178 -12.302 1.00 0.00 82 LEU B C 23
ATOM 33468 O O . LEU A 1 82 ? 5.669 -1.291 -12.673 1.00 0.00 82 LEU B O 23
ATOM 33484 N N . ASN A 1 83 ? 5.283 -3.399 -11.949 1.00 0.00 83 ASN B N 23
ATOM 33485 C CA . ASN A 1 83 ? 6.675 -3.743 -11.718 1.00 0.00 83 ASN B CA 23
ATOM 33486 C C . ASN A 1 83 ? 7.248 -2.806 -10.661 1.00 0.00 83 ASN B C 23
ATOM 33487 O O . ASN A 1 83 ? 8.032 -1.901 -10.954 1.00 0.00 83 ASN B O 23
ATOM 33498 N N . ILE A 1 84 ? 6.799 -3.016 -9.434 1.00 0.00 84 ILE B N 23
ATOM 33499 C CA . ILE A 1 84 ? 7.152 -2.166 -8.311 1.00 0.00 84 ILE B CA 23
ATOM 33500 C C . ILE A 1 84 ? 8.650 -2.238 -8.004 1.00 0.00 84 ILE B C 23
ATOM 33501 O O . ILE A 1 84 ? 9.336 -3.182 -8.393 1.00 0.00 84 ILE B O 23
ATOM 33517 N N . LYS A 1 85 ? 9.151 -1.209 -7.342 1.00 0.00 85 LYS B N 23
ATOM 33518 C CA . LYS A 1 85 ? 10.536 -1.166 -6.894 1.00 0.00 85 LYS B CA 23
ATOM 33519 C C . LYS A 1 85 ? 10.594 -1.003 -5.381 1.00 0.00 85 LYS B C 23
ATOM 33520 O O . LYS A 1 85 ? 9.565 -1.008 -4.712 1.00 0.00 85 LYS B O 23
ATOM 33539 N N . GLY A 1 86 ? 11.797 -0.857 -4.850 1.00 0.00 86 GLY B N 23
ATOM 33540 C CA . GLY A 1 86 ? 11.955 -0.593 -3.433 1.00 0.00 86 GLY B CA 23
ATOM 33541 C C . GLY A 1 86 ? 13.113 0.344 -3.165 1.00 0.00 86 GLY B C 23
ATOM 33542 O O . GLY A 1 86 ? 14.269 -0.008 -3.405 1.00 0.00 86 GLY B O 23
ATOM 33546 N N . MET A 1 87 ? 12.809 1.544 -2.680 1.00 0.00 87 MET B N 23
ATOM 33547 C CA . MET A 1 87 ? 13.820 2.537 -2.411 1.00 0.00 87 MET B CA 23
ATOM 33548 C C . MET A 1 87 ? 13.323 3.564 -1.392 1.00 0.00 87 MET B C 23
ATOM 33549 O O . MET A 1 87 ? 13.882 3.687 -0.303 1.00 0.00 87 MET B O 23
ATOM 33563 N N . TYR A 1 88 ? 12.282 4.315 -1.753 1.00 0.00 88 TYR B N 23
ATOM 33564 C CA . TYR A 1 88 ? 11.731 5.322 -0.864 1.00 0.00 88 TYR B CA 23
ATOM 33565 C C . TYR A 1 88 ? 10.213 5.337 -0.976 1.00 0.00 88 TYR B C 23
ATOM 33566 O O . TYR A 1 88 ? 9.645 6.008 -1.834 1.00 0.00 88 TYR B O 23
ATOM 33584 N N . ILE A 1 89 ? 9.575 4.552 -0.137 1.00 0.00 89 ILE B N 23
ATOM 33585 C CA . ILE A 1 89 ? 8.127 4.484 -0.088 1.00 0.00 89 ILE B CA 23
ATOM 33586 C C . ILE A 1 89 ? 7.579 5.494 0.913 1.00 0.00 89 ILE B C 23
ATOM 33587 O O . ILE A 1 89 ? 8.082 5.601 2.030 1.00 0.00 89 ILE B O 23
ATOM 33603 N N . GLU A 1 90 ? 6.570 6.254 0.505 1.00 0.00 90 GLU B N 23
ATOM 33604 C CA . GLU A 1 90 ? 5.942 7.215 1.402 1.00 0.00 90 GLU B CA 23
ATOM 33605 C C . GLU A 1 90 ? 4.477 6.870 1.610 1.00 0.00 90 GLU B C 23
ATOM 33606 O O . GLU A 1 90 ? 3.938 5.968 0.967 1.00 0.00 90 GLU B O 23
ATOM 33618 N N . ILE A 1 91 ? 3.842 7.626 2.490 1.00 0.00 91 ILE B N 23
ATOM 33619 C CA . ILE A 1 91 ? 2.453 7.400 2.872 1.00 0.00 91 ILE B CA 23
ATOM 33620 C C . ILE A 1 91 ? 1.788 8.731 3.198 1.00 0.00 91 ILE B C 23
ATOM 33621 O O . ILE A 1 91 ? 2.287 9.480 4.041 1.00 0.00 91 ILE B O 23
ATOM 33637 N N . LYS A 1 92 ? 0.677 9.024 2.531 1.00 0.00 92 LYS B N 23
ATOM 33638 C CA . LYS A 1 92 ? -0.064 10.263 2.767 1.00 0.00 92 LYS B CA 23
ATOM 33639 C C . LYS A 1 92 ? -1.324 10.321 1.917 1.00 0.00 92 LYS B C 23
ATOM 33640 O O . LYS A 1 92 ? -1.444 9.610 0.918 1.00 0.00 92 LYS B O 23
ATOM 33659 N N . GLN A 1 93 ? -2.263 11.170 2.321 1.00 0.00 93 GLN B N 23
ATOM 33660 C CA . GLN A 1 93 ? -3.484 11.361 1.573 1.00 0.00 93 GLN B CA 23
ATOM 33661 C C . GLN A 1 93 ? -3.263 12.306 0.404 1.00 0.00 93 GLN B C 23
ATOM 33662 O O . GLN A 1 93 ? -2.255 13.012 0.327 1.00 0.00 93 GLN B O 23
ATOM 33676 N N . ILE A 1 94 ? -4.205 12.296 -0.505 1.00 0.00 94 ILE B N 23
ATOM 33677 C CA . ILE A 1 94 ? -4.090 13.024 -1.748 1.00 0.00 94 ILE B CA 23
ATOM 33678 C C . ILE A 1 94 ? -5.128 14.138 -1.834 1.00 0.00 94 ILE B C 23
ATOM 33679 O O . ILE A 1 94 ? -6.297 13.850 -2.155 1.00 0.00 94 ILE B O 23
ATOM 33696 N N . ASP A 1 1 ? 14.608 -7.936 5.640 1.00 0.00 1 ASP B N 24
ATOM 33697 C CA . ASP A 1 1 ? 14.522 -9.004 6.668 1.00 0.00 1 ASP B CA 24
ATOM 33698 C C . ASP A 1 1 ? 15.114 -8.536 7.994 1.00 0.00 1 ASP B C 24
ATOM 33699 O O . ASP A 1 1 ? 14.464 -8.616 9.037 1.00 0.00 1 ASP B O 24
ATOM 33710 N N . ASN A 1 2 ? 16.352 -8.054 7.953 1.00 0.00 2 ASN B N 24
ATOM 33711 C CA . ASN A 1 2 ? 17.048 -7.637 9.163 1.00 0.00 2 ASN B CA 24
ATOM 33712 C C . ASN A 1 2 ? 16.887 -6.137 9.392 1.00 0.00 2 ASN B C 24
ATOM 33713 O O . ASN A 1 2 ? 16.789 -5.362 8.443 1.00 0.00 2 ASN B O 24
ATOM 33724 N N . GLN A 1 3 ? 16.866 -5.744 10.660 1.00 0.00 3 GLN B N 24
ATOM 33725 C CA . GLN A 1 3 ? 16.585 -4.368 11.048 1.00 0.00 3 GLN B CA 24
ATOM 33726 C C . GLN A 1 3 ? 17.811 -3.455 10.932 1.00 0.00 3 GLN B C 24
ATOM 33727 O O . GLN A 1 3 ? 17.757 -2.288 11.324 1.00 0.00 3 GLN B O 24
ATOM 33741 N N . LYS A 1 4 ? 18.912 -3.986 10.414 1.00 0.00 4 LYS B N 24
ATOM 33742 C CA . LYS A 1 4 ? 20.097 -3.188 10.158 1.00 0.00 4 LYS B CA 24
ATOM 33743 C C . LYS A 1 4 ? 19.853 -2.273 8.966 1.00 0.00 4 LYS B C 24
ATOM 33744 O O . LYS A 1 4 ? 19.891 -1.047 9.080 1.00 0.00 4 LYS B O 24
ATOM 33763 N N . ALA A 1 5 ? 19.597 -2.885 7.825 1.00 0.00 5 ALA B N 24
ATOM 33764 C CA . ALA A 1 5 ? 19.305 -2.147 6.613 1.00 0.00 5 ALA B CA 24
ATOM 33765 C C . ALA A 1 5 ? 17.811 -1.900 6.498 1.00 0.00 5 ALA B C 24
ATOM 33766 O O . ALA A 1 5 ? 17.067 -2.757 6.021 1.00 0.00 5 ALA B O 24
ATOM 33773 N N . LEU A 1 6 ? 17.375 -0.725 6.932 1.00 0.00 6 LEU B N 24
ATOM 33774 C CA . LEU A 1 6 ? 15.960 -0.379 6.907 1.00 0.00 6 LEU B CA 24
ATOM 33775 C C . LEU A 1 6 ? 15.449 -0.301 5.472 1.00 0.00 6 LEU B C 24
ATOM 33776 O O . LEU A 1 6 ? 14.249 -0.415 5.226 1.00 0.00 6 LEU B O 24
ATOM 33792 N N . GLU A 1 7 ? 16.370 -0.103 4.533 1.00 0.00 7 GLU B N 24
ATOM 33793 C CA . GLU A 1 7 ? 16.040 -0.109 3.114 1.00 0.00 7 GLU B CA 24
ATOM 33794 C C . GLU A 1 7 ? 15.517 -1.480 2.691 1.00 0.00 7 GLU B C 24
ATOM 33795 O O . GLU A 1 7 ? 14.473 -1.586 2.049 1.00 0.00 7 GLU B O 24
ATOM 33807 N N . GLU A 1 8 ? 16.249 -2.528 3.066 1.00 0.00 8 GLU B N 24
ATOM 33808 C CA . GLU A 1 8 ? 15.870 -3.888 2.733 1.00 0.00 8 GLU B CA 24
ATOM 33809 C C . GLU A 1 8 ? 14.794 -4.397 3.682 1.00 0.00 8 GLU B C 24
ATOM 33810 O O . GLU A 1 8 ? 14.312 -5.523 3.557 1.00 0.00 8 GLU B O 24
ATOM 33822 N N . GLN A 1 9 ? 14.438 -3.560 4.635 1.00 0.00 9 GLN B N 24
ATOM 33823 C CA . GLN A 1 9 ? 13.359 -3.857 5.559 1.00 0.00 9 GLN B CA 24
ATOM 33824 C C . GLN A 1 9 ? 12.056 -3.284 5.011 1.00 0.00 9 GLN B C 24
ATOM 33825 O O . GLN A 1 9 ? 11.192 -4.032 4.553 1.00 0.00 9 GLN B O 24
ATOM 33839 N N . MET A 1 10 ? 11.931 -1.952 5.062 1.00 0.00 10 MET B N 24
ATOM 33840 C CA . MET A 1 10 ? 10.776 -1.235 4.518 1.00 0.00 10 MET B CA 24
ATOM 33841 C C . MET A 1 10 ? 9.468 -1.652 5.227 1.00 0.00 10 MET B C 24
ATOM 33842 O O . MET A 1 10 ? 8.375 -1.219 4.873 1.00 0.00 10 MET B O 24
ATOM 33856 N N . ASN A 1 11 ? 9.613 -2.458 6.276 1.00 0.00 11 ASN B N 24
ATOM 33857 C CA . ASN A 1 11 ? 8.496 -3.023 7.011 1.00 0.00 11 ASN B CA 24
ATOM 33858 C C . ASN A 1 11 ? 7.613 -1.958 7.657 1.00 0.00 11 ASN B C 24
ATOM 33859 O O . ASN A 1 11 ? 6.386 -2.031 7.580 1.00 0.00 11 ASN B O 24
ATOM 33870 N N . SER A 1 12 ? 8.235 -0.954 8.263 1.00 0.00 12 SER B N 24
ATOM 33871 C CA . SER A 1 12 ? 7.502 0.034 9.039 1.00 0.00 12 SER B CA 24
ATOM 33872 C C . SER A 1 12 ? 6.655 0.904 8.124 1.00 0.00 12 SER B C 24
ATOM 33873 O O . SER A 1 12 ? 5.743 1.600 8.570 1.00 0.00 12 SER B O 24
ATOM 33881 N N . ILE A 1 13 ? 6.955 0.849 6.839 1.00 0.00 13 ILE B N 24
ATOM 33882 C CA . ILE A 1 13 ? 6.216 1.606 5.855 1.00 0.00 13 ILE B CA 24
ATOM 33883 C C . ILE A 1 13 ? 4.859 0.963 5.598 1.00 0.00 13 ILE B C 24
ATOM 33884 O O . ILE A 1 13 ? 3.827 1.632 5.554 1.00 0.00 13 ILE B O 24
ATOM 33900 N N . ASN A 1 14 ? 4.879 -0.357 5.480 1.00 0.00 14 ASN B N 24
ATOM 33901 C CA . ASN A 1 14 ? 3.695 -1.138 5.129 1.00 0.00 14 ASN B CA 24
ATOM 33902 C C . ASN A 1 14 ? 2.696 -1.189 6.262 1.00 0.00 14 ASN B C 24
ATOM 33903 O O . ASN A 1 14 ? 1.561 -1.595 6.061 1.00 0.00 14 ASN B O 24
ATOM 33914 N N . SER A 1 15 ? 3.136 -0.813 7.452 1.00 0.00 15 SER B N 24
ATOM 33915 C CA . SER A 1 15 ? 2.283 -0.820 8.629 1.00 0.00 15 SER B CA 24
ATOM 33916 C C . SER A 1 15 ? 0.949 -0.143 8.337 1.00 0.00 15 SER B C 24
ATOM 33917 O O . SER A 1 15 ? -0.101 -0.632 8.732 1.00 0.00 15 SER B O 24
ATOM 33925 N N . VAL A 1 16 ? 1.006 0.955 7.593 1.00 0.00 16 VAL B N 24
ATOM 33926 C CA . VAL A 1 16 ? -0.191 1.715 7.249 1.00 0.00 16 VAL B CA 24
ATOM 33927 C C . VAL A 1 16 ? -1.053 0.924 6.276 1.00 0.00 16 VAL B C 24
ATOM 33928 O O . VAL A 1 16 ? -2.276 0.893 6.384 1.00 0.00 16 VAL B O 24
ATOM 33941 N N . ASN A 1 17 ? -0.388 0.273 5.338 1.00 0.00 17 ASN B N 24
ATOM 33942 C CA . ASN A 1 17 ? -1.048 -0.591 4.369 1.00 0.00 17 ASN B CA 24
ATOM 33943 C C . ASN A 1 17 ? -1.684 -1.789 5.074 1.00 0.00 17 ASN B C 24
ATOM 33944 O O . ASN A 1 17 ? -2.765 -2.243 4.712 1.00 0.00 17 ASN B O 24
ATOM 33955 N N . ASP A 1 18 ? -0.999 -2.286 6.093 1.00 0.00 18 ASP B N 24
ATOM 33956 C CA . ASP A 1 18 ? -1.513 -3.353 6.940 1.00 0.00 18 ASP B CA 24
ATOM 33957 C C . ASP A 1 18 ? -2.710 -2.858 7.746 1.00 0.00 18 ASP B C 24
ATOM 33958 O O . ASP A 1 18 ? -3.600 -3.633 8.096 1.00 0.00 18 ASP B O 24
ATOM 33967 N N . LYS A 1 19 ? -2.725 -1.558 8.045 1.00 0.00 19 LYS B N 24
ATOM 33968 C CA . LYS A 1 19 ? -3.859 -0.950 8.752 1.00 0.00 19 LYS B CA 24
ATOM 33969 C C . LYS A 1 19 ? -5.072 -0.819 7.845 1.00 0.00 19 LYS B C 24
ATOM 33970 O O . LYS A 1 19 ? -6.181 -0.534 8.300 1.00 0.00 19 LYS B O 24
ATOM 33989 N N . LEU A 1 20 ? -4.851 -1.031 6.566 1.00 0.00 20 LEU B N 24
ATOM 33990 C CA . LEU A 1 20 ? -5.931 -1.012 5.583 1.00 0.00 20 LEU B CA 24
ATOM 33991 C C . LEU A 1 20 ? -6.662 -2.343 5.613 1.00 0.00 20 LEU B C 24
ATOM 33992 O O . LEU A 1 20 ? -7.792 -2.470 5.143 1.00 0.00 20 LEU B O 24
ATOM 34008 N N . ASN A 1 21 ? -5.993 -3.329 6.176 1.00 0.00 21 ASN B N 24
ATOM 34009 C CA . ASN A 1 21 ? -6.503 -4.685 6.233 1.00 0.00 21 ASN B CA 24
ATOM 34010 C C . ASN A 1 21 ? -7.267 -4.901 7.538 1.00 0.00 21 ASN B C 24
ATOM 34011 O O . ASN A 1 21 ? -6.923 -5.759 8.351 1.00 0.00 21 ASN B O 24
ATOM 34022 N N . LYS A 1 22 ? -8.292 -4.082 7.745 1.00 0.00 22 LYS B N 24
ATOM 34023 C CA . LYS A 1 22 ? -9.137 -4.182 8.928 1.00 0.00 22 LYS B CA 24
ATOM 34024 C C . LYS A 1 22 ? -10.598 -4.366 8.527 1.00 0.00 22 LYS B C 24
ATOM 34025 O O . LYS A 1 22 ? -11.053 -5.489 8.312 1.00 0.00 22 LYS B O 24
ATOM 34044 N N . GLY A 1 23 ? -11.319 -3.257 8.404 1.00 0.00 23 GLY B N 24
ATOM 34045 C CA . GLY A 1 23 ? -12.701 -3.308 7.970 1.00 0.00 23 GLY B CA 24
ATOM 34046 C C . GLY A 1 23 ? -12.832 -2.985 6.503 1.00 0.00 23 GLY B C 24
ATOM 34047 O O . GLY A 1 23 ? -13.797 -2.348 6.081 1.00 0.00 23 GLY B O 24
ATOM 34051 N N . LYS A 1 24 ? -11.837 -3.399 5.729 1.00 0.00 24 LYS B N 24
ATOM 34052 C CA . LYS A 1 24 ? -11.838 -3.192 4.297 1.00 0.00 24 LYS B CA 24
ATOM 34053 C C . LYS A 1 24 ? -11.457 -4.484 3.601 1.00 0.00 24 LYS B C 24
ATOM 34054 O O . LYS A 1 24 ? -11.488 -5.556 4.204 1.00 0.00 24 LYS B O 24
ATOM 34073 N N . GLY A 1 25 ? -11.110 -4.380 2.331 1.00 0.00 25 GLY B N 24
ATOM 34074 C CA . GLY A 1 25 ? -10.698 -5.551 1.588 1.00 0.00 25 GLY B CA 24
ATOM 34075 C C . GLY A 1 25 ? -9.422 -6.135 2.159 1.00 0.00 25 GLY B C 24
ATOM 34076 O O . GLY A 1 25 ? -8.561 -5.396 2.634 1.00 0.00 25 GLY B O 24
ATOM 34080 N N . LYS A 1 26 ? -9.301 -7.452 2.124 1.00 0.00 26 LYS B N 24
ATOM 34081 C CA . LYS A 1 26 ? -8.185 -8.132 2.731 1.00 0.00 26 LYS B CA 24
ATOM 34082 C C . LYS A 1 26 ? -6.982 -8.070 1.810 1.00 0.00 26 LYS B C 24
ATOM 34083 O O . LYS A 1 26 ? -7.113 -8.257 0.601 1.00 0.00 26 LYS B O 24
ATOM 34102 N N . LEU A 1 27 ? -5.827 -7.790 2.378 1.00 0.00 27 LEU B N 24
ATOM 34103 C CA . LEU A 1 27 ? -4.620 -7.661 1.619 1.00 0.00 27 LEU B CA 24
ATOM 34104 C C . LEU A 1 27 ? -3.410 -7.979 2.506 1.00 0.00 27 LEU B C 24
ATOM 34105 O O . LEU A 1 27 ? -3.055 -7.204 3.393 1.00 0.00 27 LEU B O 24
ATOM 34121 N N . SER A 1 28 ? -2.798 -9.131 2.268 1.00 0.00 28 SER B N 24
ATOM 34122 C CA . SER A 1 28 ? -1.682 -9.602 3.078 1.00 0.00 28 SER B CA 24
ATOM 34123 C C . SER A 1 28 ? -0.373 -9.562 2.292 1.00 0.00 28 SER B C 24
ATOM 34124 O O . SER A 1 28 ? -0.135 -10.404 1.425 1.00 0.00 28 SER B O 24
ATOM 34132 N N . LEU A 1 29 ? 0.462 -8.571 2.582 1.00 0.00 29 LEU B N 24
ATOM 34133 C CA . LEU A 1 29 ? 1.722 -8.390 1.871 1.00 0.00 29 LEU B CA 24
ATOM 34134 C C . LEU A 1 29 ? 2.829 -9.288 2.408 1.00 0.00 29 LEU B C 24
ATOM 34135 O O . LEU A 1 29 ? 2.791 -9.756 3.548 1.00 0.00 29 LEU B O 24
ATOM 34151 N N . SER A 1 30 ? 3.801 -9.526 1.549 1.00 0.00 30 SER B N 24
ATOM 34152 C CA . SER A 1 30 ? 5.084 -10.061 1.915 1.00 0.00 30 SER B CA 24
ATOM 34153 C C . SER A 1 30 ? 6.150 -9.164 1.293 1.00 0.00 30 SER B C 24
ATOM 34154 O O . SER A 1 30 ? 5.962 -8.650 0.187 1.00 0.00 30 SER B O 24
ATOM 34162 N N . MET A 1 31 ? 7.253 -8.962 1.982 1.00 0.00 31 MET B N 24
ATOM 34163 C CA . MET A 1 31 ? 8.190 -7.917 1.587 1.00 0.00 31 MET B CA 24
ATOM 34164 C C . MET A 1 31 ? 9.490 -8.499 1.061 1.00 0.00 31 MET B C 24
ATOM 34165 O O . MET A 1 31 ? 10.126 -9.324 1.716 1.00 0.00 31 MET B O 24
ATOM 34179 N N . ASN A 1 32 ? 9.881 -8.060 -0.124 1.00 0.00 32 ASN B N 24
ATOM 34180 C CA . ASN A 1 32 ? 11.153 -8.464 -0.698 1.00 0.00 32 ASN B CA 24
ATOM 34181 C C . ASN A 1 32 ? 11.841 -7.257 -1.326 1.00 0.00 32 ASN B C 24
ATOM 34182 O O . ASN A 1 32 ? 12.127 -7.248 -2.522 1.00 0.00 32 ASN B O 24
ATOM 34193 N N . GLY A 1 33 ? 12.099 -6.250 -0.491 1.00 0.00 33 GLY B N 24
ATOM 34194 C CA . GLY A 1 33 ? 12.785 -5.033 -0.912 1.00 0.00 33 GLY B CA 24
ATOM 34195 C C . GLY A 1 33 ? 12.237 -4.427 -2.187 1.00 0.00 33 GLY B C 24
ATOM 34196 O O . GLY A 1 33 ? 11.277 -3.660 -2.157 1.00 0.00 33 GLY B O 24
ATOM 34200 N N . ASN A 1 34 ? 12.847 -4.794 -3.305 1.00 0.00 34 ASN B N 24
ATOM 34201 C CA . ASN A 1 34 ? 12.491 -4.251 -4.606 1.00 0.00 34 ASN B CA 24
ATOM 34202 C C . ASN A 1 34 ? 11.244 -4.927 -5.166 1.00 0.00 34 ASN B C 24
ATOM 34203 O O . ASN A 1 34 ? 10.861 -4.684 -6.309 1.00 0.00 34 ASN B O 24
ATOM 34214 N N . GLN A 1 35 ? 10.632 -5.800 -4.374 1.00 0.00 35 GLN B N 24
ATOM 34215 C CA . GLN A 1 35 ? 9.354 -6.383 -4.736 1.00 0.00 35 GLN B CA 24
ATOM 34216 C C . GLN A 1 35 ? 8.364 -6.262 -3.604 1.00 0.00 35 GLN B C 24
ATOM 34217 O O . GLN A 1 35 ? 8.711 -6.385 -2.425 1.00 0.00 35 GLN B O 24
ATOM 34231 N N . LEU A 1 36 ? 7.129 -6.056 -3.985 1.00 0.00 36 LEU B N 24
ATOM 34232 C CA . LEU A 1 36 ? 6.032 -6.009 -3.040 1.00 0.00 36 LEU B CA 24
ATOM 34233 C C . LEU A 1 36 ? 5.069 -7.130 -3.377 1.00 0.00 36 LEU B C 24
ATOM 34234 O O . LEU A 1 36 ? 4.330 -7.069 -4.360 1.00 0.00 36 LEU B O 24
ATOM 34250 N N . LYS A 1 37 ? 5.107 -8.153 -2.565 1.00 0.00 37 LYS B N 24
ATOM 34251 C CA . LYS A 1 37 ? 4.323 -9.348 -2.788 1.00 0.00 37 LYS B CA 24
ATOM 34252 C C . LYS A 1 37 ? 3.095 -9.271 -1.895 1.00 0.00 37 LYS B C 24
ATOM 34253 O O . LYS A 1 37 ? 3.152 -8.626 -0.853 1.00 0.00 37 LYS B O 24
ATOM 34272 N N . ALA A 1 38 ? 1.992 -9.892 -2.284 1.00 0.00 38 ALA B N 24
ATOM 34273 C CA . ALA A 1 38 ? 0.770 -9.801 -1.493 1.00 0.00 38 ALA B CA 24
ATOM 34274 C C . ALA A 1 38 ? -0.329 -10.714 -2.013 1.00 0.00 38 ALA B C 24
ATOM 34275 O O . ALA A 1 38 ? -0.251 -11.232 -3.127 1.00 0.00 38 ALA B O 24
ATOM 34282 N N . THR A 1 39 ? -1.331 -10.929 -1.174 1.00 0.00 39 THR B N 24
ATOM 34283 C CA . THR A 1 39 ? -2.566 -11.570 -1.579 1.00 0.00 39 THR B CA 24
ATOM 34284 C C . THR A 1 39 ? -3.743 -10.705 -1.151 1.00 0.00 39 THR B C 24
ATOM 34285 O O . THR A 1 39 ? -3.720 -10.122 -0.066 1.00 0.00 39 THR B O 24
ATOM 34296 N N . SER A 1 40 ? -4.765 -10.610 -1.984 1.00 0.00 40 SER B N 24
ATOM 34297 C CA . SER A 1 40 ? -5.877 -9.721 -1.690 1.00 0.00 40 SER B CA 24
ATOM 34298 C C . SER A 1 40 ? -7.205 -10.326 -2.115 1.00 0.00 40 SER B C 24
ATOM 34299 O O . SER A 1 40 ? -7.279 -11.078 -3.087 1.00 0.00 40 SER B O 24
ATOM 34307 N N . SER A 1 41 ? -8.247 -9.998 -1.360 1.00 0.00 41 SER B N 24
ATOM 34308 C CA . SER A 1 41 ? -9.599 -10.471 -1.638 1.00 0.00 41 SER B CA 24
ATOM 34309 C C . SER A 1 41 ? -10.628 -9.572 -0.966 1.00 0.00 41 SER B C 24
ATOM 34310 O O . SER A 1 41 ? -10.292 -8.734 -0.127 1.00 0.00 41 SER B O 24
ATOM 34318 N N . ASN A 1 42 ? -11.884 -9.775 -1.322 1.00 0.00 42 ASN B N 24
ATOM 34319 C CA . ASN A 1 42 ? -12.976 -8.957 -0.823 1.00 0.00 42 ASN B CA 24
ATOM 34320 C C . ASN A 1 42 ? -13.562 -9.578 0.429 1.00 0.00 42 ASN B C 24
ATOM 34321 O O . ASN A 1 42 ? -14.776 -9.736 0.560 1.00 0.00 42 ASN B O 24
ATOM 34332 N N . ALA A 1 43 ? -12.671 -9.922 1.348 1.00 0.00 43 ALA B N 24
ATOM 34333 C CA . ALA A 1 43 ? -13.035 -10.536 2.631 1.00 0.00 43 ALA B CA 24
ATOM 34334 C C . ALA A 1 43 ? -13.770 -9.576 3.566 1.00 0.00 43 ALA B C 24
ATOM 34335 O O . ALA A 1 43 ? -13.778 -9.773 4.780 1.00 0.00 43 ALA B O 24
ATOM 34342 N N . GLY A 1 44 ? -14.373 -8.543 3.015 1.00 0.00 44 GLY B N 24
ATOM 34343 C CA . GLY A 1 44 ? -15.089 -7.592 3.829 1.00 0.00 44 GLY B CA 24
ATOM 34344 C C . GLY A 1 44 ? -15.314 -6.288 3.108 1.00 0.00 44 GLY B C 24
ATOM 34345 O O . GLY A 1 44 ? -16.451 -5.921 2.844 1.00 0.00 44 GLY B O 24
ATOM 34349 N N . TYR A 1 45 ? -14.211 -5.615 2.786 1.00 0.00 45 TYR B N 24
ATOM 34350 C CA . TYR A 1 45 ? -14.213 -4.321 2.092 1.00 0.00 45 TYR B CA 24
ATOM 34351 C C . TYR A 1 45 ? -14.736 -3.191 2.991 1.00 0.00 45 TYR B C 24
ATOM 34352 O O . TYR A 1 45 ? -15.357 -3.445 4.017 1.00 0.00 45 TYR B O 24
ATOM 34370 N N . GLY A 1 46 ? -14.435 -1.946 2.608 1.00 0.00 46 GLY B N 24
ATOM 34371 C CA . GLY A 1 46 ? -14.618 -0.809 3.493 1.00 0.00 46 GLY B CA 24
ATOM 34372 C C . GLY A 1 46 ? -16.061 -0.560 3.889 1.00 0.00 46 GLY B C 24
ATOM 34373 O O . GLY A 1 46 ? -16.886 -0.202 3.049 1.00 0.00 46 GLY B O 24
ATOM 34377 N N . ILE A 1 47 ? -16.362 -0.753 5.169 1.00 0.00 47 ILE B N 24
ATOM 34378 C CA . ILE A 1 47 ? -17.703 -0.503 5.691 1.00 0.00 47 ILE B CA 24
ATOM 34379 C C . ILE A 1 47 ? -17.790 0.892 6.301 1.00 0.00 47 ILE B C 24
ATOM 34380 O O . ILE A 1 47 ? -18.484 1.774 5.787 1.00 0.00 47 ILE B O 24
ATOM 34396 N N . SER A 1 48 ? -17.076 1.069 7.406 1.00 0.00 48 SER B N 24
ATOM 34397 C CA . SER A 1 48 ? -17.095 2.308 8.174 1.00 0.00 48 SER B CA 24
ATOM 34398 C C . SER A 1 48 ? -16.470 3.468 7.406 1.00 0.00 48 SER B C 24
ATOM 34399 O O . SER A 1 48 ? -17.063 4.543 7.275 1.00 0.00 48 SER B O 24
ATOM 34407 N N . TYR A 1 49 ? -15.261 3.218 6.940 1.00 0.00 49 TYR B N 24
ATOM 34408 C CA . TYR A 1 49 ? -14.449 4.179 6.193 1.00 0.00 49 TYR B CA 24
ATOM 34409 C C . TYR A 1 49 ? -15.266 4.954 5.169 1.00 0.00 49 TYR B C 24
ATOM 34410 O O . TYR A 1 49 ? -15.942 4.374 4.315 1.00 0.00 49 TYR B O 24
ATOM 34428 N N . GLU A 1 50 ? -15.205 6.271 5.285 1.00 0.00 50 GLU B N 24
ATOM 34429 C CA . GLU A 1 50 ? -15.872 7.165 4.354 1.00 0.00 50 GLU B CA 24
ATOM 34430 C C . GLU A 1 50 ? -15.116 7.214 3.038 1.00 0.00 50 GLU B C 24
ATOM 34431 O O . GLU A 1 50 ? -14.154 6.475 2.828 1.00 0.00 50 GLU B O 24
ATOM 34443 N N . ASP A 1 51 ? -15.537 8.105 2.162 1.00 0.00 51 ASP B N 24
ATOM 34444 C CA . ASP A 1 51 ? -14.850 8.299 0.902 1.00 0.00 51 ASP B CA 24
ATOM 34445 C C . ASP A 1 51 ? -13.633 9.184 1.134 1.00 0.00 51 ASP B C 24
ATOM 34446 O O . ASP A 1 51 ? -13.758 10.379 1.387 1.00 0.00 51 ASP B O 24
ATOM 34455 N N . LYS A 1 52 ? -12.460 8.578 1.064 1.00 0.00 52 LYS B N 24
ATOM 34456 C CA . LYS A 1 52 ? -11.202 9.279 1.300 1.00 0.00 52 LYS B CA 24
ATOM 34457 C C . LYS A 1 52 ? -10.160 8.802 0.297 1.00 0.00 52 LYS B C 24
ATOM 34458 O O . LYS A 1 52 ? -9.979 7.599 0.122 1.00 0.00 52 LYS B O 24
ATOM 34477 N N . ASN A 1 53 ? -9.483 9.731 -0.360 1.00 0.00 53 ASN B N 24
ATOM 34478 C CA . ASN A 1 53 ? -8.500 9.376 -1.376 1.00 0.00 53 ASN B CA 24
ATOM 34479 C C . ASN A 1 53 ? -7.079 9.648 -0.899 1.00 0.00 53 ASN B C 24
ATOM 34480 O O . ASN A 1 53 ? -6.797 10.692 -0.305 1.00 0.00 53 ASN B O 24
ATOM 34491 N N . TRP A 1 54 ? -6.192 8.697 -1.149 1.00 0.00 54 TRP B N 24
ATOM 34492 C CA . TRP A 1 54 ? -4.786 8.854 -0.843 1.00 0.00 54 TRP B CA 24
ATOM 34493 C C . TRP A 1 54 ? -3.950 7.959 -1.758 1.00 0.00 54 TRP B C 24
ATOM 34494 O O . TRP A 1 54 ? -4.497 7.109 -2.466 1.00 0.00 54 TRP B O 24
ATOM 34515 N N . GLY A 1 55 ? -2.635 8.150 -1.753 1.00 0.00 55 GLY B N 24
ATOM 34516 C CA . GLY A 1 55 ? -1.788 7.459 -2.708 1.00 0.00 55 GLY B CA 24
ATOM 34517 C C . GLY A 1 55 ? -0.514 6.900 -2.101 1.00 0.00 55 GLY B C 24
ATOM 34518 O O . GLY A 1 55 ? -0.016 7.408 -1.092 1.00 0.00 55 GLY B O 24
ATOM 34522 N N . ILE A 1 56 ? -0.002 5.835 -2.714 1.00 0.00 56 ILE B N 24
ATOM 34523 C CA . ILE A 1 56 ? 1.287 5.266 -2.347 1.00 0.00 56 ILE B CA 24
ATOM 34524 C C . ILE A 1 56 ? 2.282 5.454 -3.489 1.00 0.00 56 ILE B C 24
ATOM 34525 O O . ILE A 1 56 ? 1.915 5.354 -4.666 1.00 0.00 56 ILE B O 24
ATOM 34541 N N . PHE A 1 57 ? 3.532 5.726 -3.141 1.00 0.00 57 PHE B N 24
ATOM 34542 C CA . PHE A 1 57 ? 4.543 6.109 -4.120 1.00 0.00 57 PHE B CA 24
ATOM 34543 C C . PHE A 1 57 ? 5.794 5.240 -3.999 1.00 0.00 57 PHE B C 24
ATOM 34544 O O . PHE A 1 57 ? 6.206 4.905 -2.890 1.00 0.00 57 PHE B O 24
ATOM 34561 N N . VAL A 1 58 ? 6.398 4.865 -5.140 1.00 0.00 58 VAL B N 24
ATOM 34562 C CA . VAL A 1 58 ? 7.575 4.020 -5.116 1.00 0.00 58 VAL B CA 24
ATOM 34563 C C . VAL A 1 58 ? 8.718 4.699 -5.851 1.00 0.00 58 VAL B C 24
ATOM 34564 O O . VAL A 1 58 ? 8.528 5.256 -6.930 1.00 0.00 58 VAL B O 24
ATOM 34577 N N . ASN A 1 59 ? 9.900 4.671 -5.242 1.00 0.00 59 ASN B N 24
ATOM 34578 C CA . ASN A 1 59 ? 11.094 5.336 -5.773 1.00 0.00 59 ASN B CA 24
ATOM 34579 C C . ASN A 1 59 ? 10.880 6.844 -5.823 1.00 0.00 59 ASN B C 24
ATOM 34580 O O . ASN A 1 59 ? 11.736 7.591 -6.296 1.00 0.00 59 ASN B O 24
ATOM 34591 N N . GLY A 1 60 ? 9.738 7.281 -5.308 1.00 0.00 60 GLY B N 24
ATOM 34592 C CA . GLY A 1 60 ? 9.362 8.667 -5.390 1.00 0.00 60 GLY B CA 24
ATOM 34593 C C . GLY A 1 60 ? 8.251 8.899 -6.401 1.00 0.00 60 GLY B C 24
ATOM 34594 O O . GLY A 1 60 ? 7.694 9.993 -6.492 1.00 0.00 60 GLY B O 24
ATOM 34598 N N . GLU A 1 61 ? 7.924 7.847 -7.142 1.00 0.00 61 GLU B N 24
ATOM 34599 C CA . GLU A 1 61 ? 6.904 7.880 -8.171 1.00 0.00 61 GLU B CA 24
ATOM 34600 C C . GLU A 1 61 ? 5.631 7.316 -7.594 1.00 0.00 61 GLU B C 24
ATOM 34601 O O . GLU A 1 61 ? 5.651 6.855 -6.490 1.00 0.00 61 GLU B O 24
ATOM 34613 N N . LYS A 1 62 ? 4.541 7.320 -8.321 1.00 0.00 62 LYS B N 24
ATOM 34614 C CA . LYS A 1 62 ? 3.318 6.707 -7.813 1.00 0.00 62 LYS B CA 24
ATOM 34615 C C . LYS A 1 62 ? 3.380 5.194 -7.996 1.00 0.00 62 LYS B C 24
ATOM 34616 O O . LYS A 1 62 ? 4.355 4.674 -8.540 1.00 0.00 62 LYS B O 24
ATOM 34635 N N . VAL A 1 63 ? 2.428 4.494 -7.390 1.00 0.00 63 VAL B N 24
ATOM 34636 C CA . VAL A 1 63 ? 2.159 3.090 -7.712 1.00 0.00 63 VAL B CA 24
ATOM 34637 C C . VAL A 1 63 ? 0.724 2.725 -7.396 1.00 0.00 63 VAL B C 24
ATOM 34638 O O . VAL A 1 63 ? 0.238 1.676 -7.819 1.00 0.00 63 VAL B O 24
ATOM 34651 N N . TYR A 1 64 ? 0.039 3.587 -6.666 1.00 0.00 64 TYR B N 24
ATOM 34652 C CA . TYR A 1 64 ? -1.251 3.215 -6.114 1.00 0.00 64 TYR B CA 24
ATOM 34653 C C . TYR A 1 64 ? -2.063 4.451 -5.759 1.00 0.00 64 TYR B C 24
ATOM 34654 O O . TYR A 1 64 ? -1.612 5.315 -5.010 1.00 0.00 64 TYR B O 24
ATOM 34672 N N . THR A 1 65 ? -3.249 4.520 -6.327 1.00 0.00 65 THR B N 24
ATOM 34673 C CA . THR A 1 65 ? -4.181 5.621 -6.094 1.00 0.00 65 THR B CA 24
ATOM 34674 C C . THR A 1 65 ? -5.573 5.061 -5.840 1.00 0.00 65 THR B C 24
ATOM 34675 O O . THR A 1 65 ? -6.119 4.360 -6.692 1.00 0.00 65 THR B O 24
ATOM 34686 N N . PHE A 1 66 ? -6.155 5.352 -4.680 1.00 0.00 66 PHE B N 24
ATOM 34687 C CA . PHE A 1 66 ? -7.416 4.758 -4.334 1.00 0.00 66 PHE B CA 24
ATOM 34688 C C . PHE A 1 66 ? -8.143 5.518 -3.251 1.00 0.00 66 PHE B C 24
ATOM 34689 O O . PHE A 1 66 ? -7.693 6.550 -2.748 1.00 0.00 66 PHE B O 24
ATOM 34706 N N . ASN A 1 67 ? -9.275 4.956 -2.922 1.00 0.00 67 ASN B N 24
ATOM 34707 C CA . ASN A 1 67 ? -10.206 5.509 -1.964 1.00 0.00 67 ASN B CA 24
ATOM 34708 C C . ASN A 1 67 ? -10.582 4.421 -0.966 1.00 0.00 67 ASN B C 24
ATOM 34709 O O . ASN A 1 67 ? -10.502 3.231 -1.278 1.00 0.00 67 ASN B O 24
ATOM 34720 N N . GLU A 1 68 ? -11.010 4.826 0.219 1.00 0.00 68 GLU B N 24
ATOM 34721 C CA . GLU A 1 68 ? -11.355 3.883 1.271 1.00 0.00 68 GLU B CA 24
ATOM 34722 C C . GLU A 1 68 ? -12.641 3.130 0.931 1.00 0.00 68 GLU B C 24
ATOM 34723 O O . GLU A 1 68 ? -12.835 1.989 1.352 1.00 0.00 68 GLU B O 24
ATOM 34735 N N . LYS A 1 69 ? -13.498 3.775 0.151 1.00 0.00 69 LYS B N 24
ATOM 34736 C CA . LYS A 1 69 ? -14.742 3.176 -0.316 1.00 0.00 69 LYS B CA 24
ATOM 34737 C C . LYS A 1 69 ? -14.492 2.389 -1.598 1.00 0.00 69 LYS B C 24
ATOM 34738 O O . LYS A 1 69 ? -15.253 1.488 -1.955 1.00 0.00 69 LYS B O 24
ATOM 34757 N N . SER A 1 70 ? -13.415 2.739 -2.287 1.00 0.00 70 SER B N 24
ATOM 34758 C CA . SER A 1 70 ? -12.976 1.992 -3.455 1.00 0.00 70 SER B CA 24
ATOM 34759 C C . SER A 1 70 ? -12.398 0.646 -3.010 1.00 0.00 70 SER B C 24
ATOM 34760 O O . SER A 1 70 ? -12.342 -0.301 -3.793 1.00 0.00 70 SER B O 24
ATOM 34768 N N . THR A 1 71 ? -12.012 0.577 -1.731 1.00 0.00 71 THR B N 24
ATOM 34769 C CA . THR A 1 71 ? -11.672 -0.660 -1.039 1.00 0.00 71 THR B CA 24
ATOM 34770 C C . THR A 1 71 ? -10.527 -1.440 -1.695 1.00 0.00 71 THR B C 24
ATOM 34771 O O . THR A 1 71 ? -10.661 -2.003 -2.785 1.00 0.00 71 THR B O 24
ATOM 34782 N N . VAL A 1 72 ? -9.419 -1.513 -0.965 1.00 0.00 72 VAL B N 24
ATOM 34783 C CA . VAL A 1 72 ? -8.145 -1.999 -1.492 1.00 0.00 72 VAL B CA 24
ATOM 34784 C C . VAL A 1 72 ? -8.217 -3.441 -2.015 1.00 0.00 72 VAL B C 24
ATOM 34785 O O . VAL A 1 72 ? -7.336 -3.867 -2.749 1.00 0.00 72 VAL B O 24
ATOM 34798 N N . GLY A 1 73 ? -9.264 -4.177 -1.651 1.00 0.00 73 GLY B N 24
ATOM 34799 C CA . GLY A 1 73 ? -9.388 -5.562 -2.084 1.00 0.00 73 GLY B CA 24
ATOM 34800 C C . GLY A 1 73 ? -9.383 -5.701 -3.597 1.00 0.00 73 GLY B C 24
ATOM 34801 O O . GLY A 1 73 ? -8.619 -6.488 -4.159 1.00 0.00 73 GLY B O 24
ATOM 34805 N N . ASN A 1 74 ? -10.224 -4.924 -4.261 1.00 0.00 74 ASN B N 24
ATOM 34806 C CA . ASN A 1 74 ? -10.304 -4.957 -5.717 1.00 0.00 74 ASN B CA 24
ATOM 34807 C C . ASN A 1 74 ? -9.114 -4.233 -6.332 1.00 0.00 74 ASN B C 24
ATOM 34808 O O . ASN A 1 74 ? -8.580 -4.634 -7.371 1.00 0.00 74 ASN B O 24
ATOM 34819 N N . ILE A 1 75 ? -8.686 -3.182 -5.662 1.00 0.00 75 ILE B N 24
ATOM 34820 C CA . ILE A 1 75 ? -7.673 -2.291 -6.210 1.00 0.00 75 ILE B CA 24
ATOM 34821 C C . ILE A 1 75 ? -6.296 -2.927 -6.156 1.00 0.00 75 ILE B C 24
ATOM 34822 O O . ILE A 1 75 ? -5.578 -2.976 -7.153 1.00 0.00 75 ILE B O 24
ATOM 34838 N N . SER A 1 76 ? -5.939 -3.415 -4.980 1.00 0.00 76 SER B N 24
ATOM 34839 C CA . SER A 1 76 ? -4.617 -3.976 -4.750 1.00 0.00 76 SER B CA 24
ATOM 34840 C C . SER A 1 76 ? -4.415 -5.214 -5.606 1.00 0.00 76 SER B C 24
ATOM 34841 O O . SER A 1 76 ? -3.290 -5.550 -5.961 1.00 0.00 76 SER B O 24
ATOM 34849 N N . ASN A 1 77 ? -5.517 -5.879 -5.941 1.00 0.00 77 ASN B N 24
ATOM 34850 C CA . ASN A 1 77 ? -5.491 -6.977 -6.901 1.00 0.00 77 ASN B CA 24
ATOM 34851 C C . ASN A 1 77 ? -4.727 -6.553 -8.139 1.00 0.00 77 ASN B C 24
ATOM 34852 O O . ASN A 1 77 ? -3.838 -7.252 -8.627 1.00 0.00 77 ASN B O 24
ATOM 34863 N N . ASP A 1 78 ? -5.098 -5.384 -8.629 1.00 0.00 78 ASP B N 24
ATOM 34864 C CA . ASP A 1 78 ? -4.439 -4.787 -9.787 1.00 0.00 78 ASP B CA 24
ATOM 34865 C C . ASP A 1 78 ? -3.040 -4.293 -9.435 1.00 0.00 78 ASP B C 24
ATOM 34866 O O . ASP A 1 78 ? -2.102 -4.479 -10.203 1.00 0.00 78 ASP B O 24
ATOM 34875 N N . ILE A 1 79 ? -2.903 -3.663 -8.273 1.00 0.00 79 ILE B N 24
ATOM 34876 C CA . ILE A 1 79 ? -1.618 -3.149 -7.811 1.00 0.00 79 ILE B CA 24
ATOM 34877 C C . ILE A 1 79 ? -0.564 -4.251 -7.717 1.00 0.00 79 ILE B C 24
ATOM 34878 O O . ILE A 1 79 ? 0.613 -4.024 -7.977 1.00 0.00 79 ILE B O 24
ATOM 34894 N N . ASN A 1 80 ? -1.008 -5.451 -7.368 1.00 0.00 80 ASN B N 24
ATOM 34895 C CA . ASN A 1 80 ? -0.119 -6.608 -7.240 1.00 0.00 80 ASN B CA 24
ATOM 34896 C C . ASN A 1 80 ? 0.594 -6.932 -8.552 1.00 0.00 80 ASN B C 24
ATOM 34897 O O . ASN A 1 80 ? 1.646 -7.569 -8.548 1.00 0.00 80 ASN B O 24
ATOM 34908 N N . LYS A 1 81 ? 0.034 -6.487 -9.674 1.00 0.00 81 LYS B N 24
ATOM 34909 C CA . LYS A 1 81 ? 0.626 -6.778 -10.972 1.00 0.00 81 LYS B CA 24
ATOM 34910 C C . LYS A 1 81 ? 1.684 -5.737 -11.326 1.00 0.00 81 LYS B C 24
ATOM 34911 O O . LYS A 1 81 ? 2.425 -5.896 -12.292 1.00 0.00 81 LYS B O 24
ATOM 34930 N N . LEU A 1 82 ? 1.772 -4.692 -10.512 1.00 0.00 82 LEU B N 24
ATOM 34931 C CA . LEU A 1 82 ? 2.682 -3.576 -10.770 1.00 0.00 82 LEU B CA 24
ATOM 34932 C C . LEU A 1 82 ? 4.121 -3.997 -10.552 1.00 0.00 82 LEU B C 24
ATOM 34933 O O . LEU A 1 82 ? 5.047 -3.327 -11.012 1.00 0.00 82 LEU B O 24
ATOM 34949 N N . ASN A 1 83 ? 4.284 -5.124 -9.869 1.00 0.00 83 ASN B N 24
ATOM 34950 C CA . ASN A 1 83 ? 5.583 -5.578 -9.399 1.00 0.00 83 ASN B CA 24
ATOM 34951 C C . ASN A 1 83 ? 6.324 -4.416 -8.735 1.00 0.00 83 ASN B C 24
ATOM 34952 O O . ASN A 1 83 ? 7.374 -3.967 -9.208 1.00 0.00 83 ASN B O 24
ATOM 34963 N N . ILE A 1 84 ? 5.722 -3.903 -7.665 1.00 0.00 84 ILE B N 24
ATOM 34964 C CA . ILE A 1 84 ? 6.234 -2.748 -6.949 1.00 0.00 84 ILE B CA 24
ATOM 34965 C C . ILE A 1 84 ? 7.652 -2.964 -6.459 1.00 0.00 84 ILE B C 24
ATOM 34966 O O . ILE A 1 84 ? 8.019 -4.051 -6.021 1.00 0.00 84 ILE B O 24
ATOM 34982 N N . LYS A 1 85 ? 8.428 -1.907 -6.554 1.00 0.00 85 LYS B N 24
ATOM 34983 C CA . LYS A 1 85 ? 9.814 -1.908 -6.098 1.00 0.00 85 LYS B CA 24
ATOM 34984 C C . LYS A 1 85 ? 9.921 -1.343 -4.686 1.00 0.00 85 LYS B C 24
ATOM 34985 O O . LYS A 1 85 ? 8.915 -1.032 -4.049 1.00 0.00 85 LYS B O 24
ATOM 35004 N N . GLY A 1 86 ? 11.149 -1.201 -4.209 1.00 0.00 86 GLY B N 24
ATOM 35005 C CA . GLY A 1 86 ? 11.379 -0.646 -2.893 1.00 0.00 86 GLY B CA 24
ATOM 35006 C C . GLY A 1 86 ? 12.565 0.292 -2.887 1.00 0.00 86 GLY B C 24
ATOM 35007 O O . GLY A 1 86 ? 13.695 -0.132 -3.124 1.00 0.00 86 GLY B O 24
ATOM 35011 N N . MET A 1 87 ? 12.311 1.572 -2.638 1.00 0.00 87 MET B N 24
ATOM 35012 C CA . MET A 1 87 ? 13.347 2.563 -2.609 1.00 0.00 87 MET B CA 24
ATOM 35013 C C . MET A 1 87 ? 12.881 3.785 -1.819 1.00 0.00 87 MET B C 24
ATOM 35014 O O . MET A 1 87 ? 13.296 3.992 -0.683 1.00 0.00 87 MET B O 24
ATOM 35028 N N . TYR A 1 88 ? 12.006 4.590 -2.420 1.00 0.00 88 TYR B N 24
ATOM 35029 C CA . TYR A 1 88 ? 11.449 5.736 -1.733 1.00 0.00 88 TYR B CA 24
ATOM 35030 C C . TYR A 1 88 ? 9.940 5.598 -1.693 1.00 0.00 88 TYR B C 24
ATOM 35031 O O . TYR A 1 88 ? 9.231 6.095 -2.569 1.00 0.00 88 TYR B O 24
ATOM 35049 N N . ILE A 1 89 ? 9.465 4.872 -0.701 1.00 0.00 89 ILE B N 24
ATOM 35050 C CA . ILE A 1 89 ? 8.041 4.640 -0.536 1.00 0.00 89 ILE B CA 24
ATOM 35051 C C . ILE A 1 89 ? 7.402 5.769 0.266 1.00 0.00 89 ILE B C 24
ATOM 35052 O O . ILE A 1 89 ? 7.893 6.145 1.333 1.00 0.00 89 ILE B O 24
ATOM 35068 N N . GLU A 1 90 ? 6.319 6.313 -0.261 1.00 0.00 90 GLU B N 24
ATOM 35069 C CA . GLU A 1 90 ? 5.569 7.357 0.422 1.00 0.00 90 GLU B CA 24
ATOM 35070 C C . GLU A 1 90 ? 4.117 6.946 0.603 1.00 0.00 90 GLU B C 24
ATOM 35071 O O . GLU A 1 90 ? 3.547 6.255 -0.243 1.00 0.00 90 GLU B O 24
ATOM 35083 N N . ILE A 1 91 ? 3.536 7.383 1.709 1.00 0.00 91 ILE B N 24
ATOM 35084 C CA . ILE A 1 91 ? 2.136 7.136 2.012 1.00 0.00 91 ILE B CA 24
ATOM 35085 C C . ILE A 1 91 ? 1.494 8.420 2.516 1.00 0.00 91 ILE B C 24
ATOM 35086 O O . ILE A 1 91 ? 1.938 8.991 3.515 1.00 0.00 91 ILE B O 24
ATOM 35102 N N . LYS A 1 92 ? 0.468 8.879 1.814 1.00 0.00 92 LYS B N 24
ATOM 35103 C CA . LYS A 1 92 ? -0.155 10.161 2.115 1.00 0.00 92 LYS B CA 24
ATOM 35104 C C . LYS A 1 92 ? -1.412 10.387 1.294 1.00 0.00 92 LYS B C 24
ATOM 35105 O O . LYS A 1 92 ? -1.706 9.635 0.368 1.00 0.00 92 LYS B O 24
ATOM 35124 N N . GLN A 1 93 ? -2.136 11.446 1.639 1.00 0.00 93 GLN B N 24
ATOM 35125 C CA . GLN A 1 93 ? -3.358 11.814 0.952 1.00 0.00 93 GLN B CA 24
ATOM 35126 C C . GLN A 1 93 ? -3.003 12.644 -0.270 1.00 0.00 93 GLN B C 24
ATOM 35127 O O . GLN A 1 93 ? -1.983 13.335 -0.285 1.00 0.00 93 GLN B O 24
ATOM 35141 N N . ILE A 1 94 ? -3.841 12.576 -1.278 1.00 0.00 94 ILE B N 24
ATOM 35142 C CA . ILE A 1 94 ? -3.567 13.225 -2.547 1.00 0.00 94 ILE B CA 24
ATOM 35143 C C . ILE A 1 94 ? -4.525 14.389 -2.794 1.00 0.00 94 ILE B C 24
ATOM 35144 O O . ILE A 1 94 ? -5.467 14.240 -3.596 1.00 0.00 94 ILE B O 24
ATOM 35161 N N . ASP A 1 1 ? 20.844 -13.935 8.830 1.00 0.00 1 ASP B N 25
ATOM 35162 C CA . ASP A 1 1 ? 20.057 -12.811 8.272 1.00 0.00 1 ASP B CA 25
ATOM 35163 C C . ASP A 1 1 ? 20.201 -11.575 9.147 1.00 0.00 1 ASP B C 25
ATOM 35164 O O . ASP A 1 1 ? 20.605 -11.666 10.308 1.00 0.00 1 ASP B O 25
ATOM 35175 N N . ASN A 1 2 ? 19.862 -10.425 8.589 1.00 0.00 2 ASN B N 25
ATOM 35176 C CA . ASN A 1 2 ? 19.971 -9.160 9.300 1.00 0.00 2 ASN B CA 25
ATOM 35177 C C . ASN A 1 2 ? 18.774 -8.277 8.976 1.00 0.00 2 ASN B C 25
ATOM 35178 O O . ASN A 1 2 ? 18.841 -7.405 8.109 1.00 0.00 2 ASN B O 25
ATOM 35189 N N . GLN A 1 3 ? 17.676 -8.512 9.678 1.00 0.00 3 GLN B N 25
ATOM 35190 C CA . GLN A 1 3 ? 16.435 -7.791 9.425 1.00 0.00 3 GLN B CA 25
ATOM 35191 C C . GLN A 1 3 ? 16.458 -6.418 10.083 1.00 0.00 3 GLN B C 25
ATOM 35192 O O . GLN A 1 3 ? 15.531 -5.625 9.921 1.00 0.00 3 GLN B O 25
ATOM 35206 N N . LYS A 1 4 ? 17.519 -6.150 10.834 1.00 0.00 4 LYS B N 25
ATOM 35207 C CA . LYS A 1 4 ? 17.748 -4.854 11.406 1.00 0.00 4 LYS B CA 25
ATOM 35208 C C . LYS A 1 4 ? 18.085 -3.863 10.297 1.00 0.00 4 LYS B C 25
ATOM 35209 O O . LYS A 1 4 ? 17.805 -2.667 10.396 1.00 0.00 4 LYS B O 25
ATOM 35228 N N . ALA A 1 5 ? 18.679 -4.386 9.234 1.00 0.00 5 ALA B N 25
ATOM 35229 C CA . ALA A 1 5 ? 19.016 -3.587 8.073 1.00 0.00 5 ALA B CA 25
ATOM 35230 C C . ALA A 1 5 ? 17.800 -3.431 7.172 1.00 0.00 5 ALA B C 25
ATOM 35231 O O . ALA A 1 5 ? 17.311 -4.400 6.591 1.00 0.00 5 ALA B O 25
ATOM 35238 N N . LEU A 1 6 ? 17.321 -2.206 7.064 1.00 0.00 6 LEU B N 25
ATOM 35239 C CA . LEU A 1 6 ? 16.123 -1.901 6.294 1.00 0.00 6 LEU B CA 25
ATOM 35240 C C . LEU A 1 6 ? 16.503 -1.387 4.908 1.00 0.00 6 LEU B C 25
ATOM 35241 O O . LEU A 1 6 ? 15.759 -0.630 4.282 1.00 0.00 6 LEU B O 25
ATOM 35257 N N . GLU A 1 7 ? 17.695 -1.776 4.468 1.00 0.00 7 GLU B N 25
ATOM 35258 C CA . GLU A 1 7 ? 18.264 -1.325 3.200 1.00 0.00 7 GLU B CA 25
ATOM 35259 C C . GLU A 1 7 ? 17.304 -1.561 2.035 1.00 0.00 7 GLU B C 25
ATOM 35260 O O . GLU A 1 7 ? 16.942 -0.625 1.321 1.00 0.00 7 GLU B O 25
ATOM 35272 N N . GLU A 1 8 ? 16.906 -2.808 1.833 1.00 0.00 8 GLU B N 25
ATOM 35273 C CA . GLU A 1 8 ? 15.934 -3.137 0.815 1.00 0.00 8 GLU B CA 25
ATOM 35274 C C . GLU A 1 8 ? 14.541 -3.202 1.414 1.00 0.00 8 GLU B C 25
ATOM 35275 O O . GLU A 1 8 ? 13.538 -2.971 0.740 1.00 0.00 8 GLU B O 25
ATOM 35287 N N . GLN A 1 9 ? 14.506 -3.498 2.693 1.00 0.00 9 GLN B N 25
ATOM 35288 C CA . GLN A 1 9 ? 13.257 -3.634 3.424 1.00 0.00 9 GLN B CA 25
ATOM 35289 C C . GLN A 1 9 ? 12.894 -2.308 4.090 1.00 0.00 9 GLN B C 25
ATOM 35290 O O . GLN A 1 9 ? 12.959 -2.171 5.309 1.00 0.00 9 GLN B O 25
ATOM 35304 N N . MET A 1 10 ? 12.525 -1.333 3.267 1.00 0.00 10 MET B N 25
ATOM 35305 C CA . MET A 1 10 ? 12.184 0.004 3.747 1.00 0.00 10 MET B CA 25
ATOM 35306 C C . MET A 1 10 ? 11.005 -0.042 4.720 1.00 0.00 10 MET B C 25
ATOM 35307 O O . MET A 1 10 ? 10.080 -0.833 4.540 1.00 0.00 10 MET B O 25
ATOM 35321 N N . ASN A 1 11 ? 11.076 0.834 5.737 1.00 0.00 11 ASN B N 25
ATOM 35322 C CA . ASN A 1 11 ? 10.116 0.953 6.854 1.00 0.00 11 ASN B CA 25
ATOM 35323 C C . ASN A 1 11 ? 8.648 0.822 6.438 1.00 0.00 11 ASN B C 25
ATOM 35324 O O . ASN A 1 11 ? 7.772 0.528 7.263 1.00 0.00 11 ASN B O 25
ATOM 35335 N N . SER A 1 12 ? 8.391 1.040 5.168 1.00 0.00 12 SER B N 25
ATOM 35336 C CA . SER A 1 12 ? 7.057 0.974 4.616 1.00 0.00 12 SER B CA 25
ATOM 35337 C C . SER A 1 12 ? 6.463 -0.433 4.719 1.00 0.00 12 SER B C 25
ATOM 35338 O O . SER A 1 12 ? 5.297 -0.625 4.379 1.00 0.00 12 SER B O 25
ATOM 35346 N N . ILE A 1 13 ? 7.260 -1.412 5.186 1.00 0.00 13 ILE B N 25
ATOM 35347 C CA . ILE A 1 13 ? 6.779 -2.782 5.333 1.00 0.00 13 ILE B CA 25
ATOM 35348 C C . ILE A 1 13 ? 5.453 -2.790 6.066 1.00 0.00 13 ILE B C 25
ATOM 35349 O O . ILE A 1 13 ? 4.452 -3.336 5.599 1.00 0.00 13 ILE B O 25
ATOM 35365 N N . ASN A 1 14 ? 5.468 -2.143 7.216 1.00 0.00 14 ASN B N 25
ATOM 35366 C CA . ASN A 1 14 ? 4.331 -2.117 8.105 1.00 0.00 14 ASN B CA 25
ATOM 35367 C C . ASN A 1 14 ? 3.409 -0.964 7.759 1.00 0.00 14 ASN B C 25
ATOM 35368 O O . ASN A 1 14 ? 2.202 -1.071 7.911 1.00 0.00 14 ASN B O 25
ATOM 35379 N N . SER A 1 15 ? 3.985 0.132 7.280 1.00 0.00 15 SER B N 25
ATOM 35380 C CA . SER A 1 15 ? 3.218 1.323 6.953 1.00 0.00 15 SER B CA 25
ATOM 35381 C C . SER A 1 15 ? 2.160 1.031 5.892 1.00 0.00 15 SER B C 25
ATOM 35382 O O . SER A 1 15 ? 1.013 1.462 6.011 1.00 0.00 15 SER B O 25
ATOM 35390 N N . VAL A 1 16 ? 2.547 0.281 4.866 1.00 0.00 16 VAL B N 25
ATOM 35391 C CA . VAL A 1 16 ? 1.621 -0.067 3.790 1.00 0.00 16 VAL B CA 25
ATOM 35392 C C . VAL A 1 16 ? 0.619 -1.098 4.287 1.00 0.00 16 VAL B C 25
ATOM 35393 O O . VAL A 1 16 ? -0.579 -1.015 4.004 1.00 0.00 16 VAL B O 25
ATOM 35406 N N . ASN A 1 17 ? 1.122 -2.054 5.055 1.00 0.00 17 ASN B N 25
ATOM 35407 C CA . ASN A 1 17 ? 0.298 -3.135 5.571 1.00 0.00 17 ASN B CA 25
ATOM 35408 C C . ASN A 1 17 ? -0.745 -2.607 6.548 1.00 0.00 17 ASN B C 25
ATOM 35409 O O . ASN A 1 17 ? -1.913 -2.956 6.448 1.00 0.00 17 ASN B O 25
ATOM 35420 N N . ASP A 1 18 ? -0.318 -1.741 7.464 1.00 0.00 18 ASP B N 25
ATOM 35421 C CA . ASP A 1 18 ? -1.194 -1.219 8.506 1.00 0.00 18 ASP B CA 25
ATOM 35422 C C . ASP A 1 18 ? -2.259 -0.321 7.911 1.00 0.00 18 ASP B C 25
ATOM 35423 O O . ASP A 1 18 ? -3.398 -0.282 8.383 1.00 0.00 18 ASP B O 25
ATOM 35432 N N . LYS A 1 19 ? -1.879 0.394 6.863 1.00 0.00 19 LYS B N 25
ATOM 35433 C CA . LYS A 1 19 ? -2.764 1.268 6.157 1.00 0.00 19 LYS B CA 25
ATOM 35434 C C . LYS A 1 19 ? -3.977 0.514 5.629 1.00 0.00 19 LYS B C 25
ATOM 35435 O O . LYS A 1 19 ? -5.117 0.810 5.991 1.00 0.00 19 LYS B O 25
ATOM 35454 N N . LEU A 1 20 ? -3.719 -0.474 4.789 1.00 0.00 20 LEU B N 25
ATOM 35455 C CA . LEU A 1 20 ? -4.785 -1.239 4.172 1.00 0.00 20 LEU B CA 25
ATOM 35456 C C . LEU A 1 20 ? -5.091 -2.508 4.969 1.00 0.00 20 LEU B C 25
ATOM 35457 O O . LEU A 1 20 ? -5.556 -3.506 4.420 1.00 0.00 20 LEU B O 25
ATOM 35473 N N . ASN A 1 21 ? -4.809 -2.468 6.265 1.00 0.00 21 ASN B N 25
ATOM 35474 C CA . ASN A 1 21 ? -5.112 -3.590 7.152 1.00 0.00 21 ASN B CA 25
ATOM 35475 C C . ASN A 1 21 ? -6.488 -3.418 7.771 1.00 0.00 21 ASN B C 25
ATOM 35476 O O . ASN A 1 21 ? -7.241 -4.375 7.926 1.00 0.00 21 ASN B O 25
ATOM 35487 N N . LYS A 1 22 ? -6.818 -2.179 8.099 1.00 0.00 22 LYS B N 25
ATOM 35488 C CA . LYS A 1 22 ? -8.085 -1.864 8.739 1.00 0.00 22 LYS B CA 25
ATOM 35489 C C . LYS A 1 22 ? -9.130 -1.534 7.686 1.00 0.00 22 LYS B C 25
ATOM 35490 O O . LYS A 1 22 ? -9.903 -0.586 7.827 1.00 0.00 22 LYS B O 25
ATOM 35509 N N . GLY A 1 23 ? -9.134 -2.326 6.627 1.00 0.00 23 GLY B N 25
ATOM 35510 C CA . GLY A 1 23 ? -10.041 -2.102 5.520 1.00 0.00 23 GLY B CA 25
ATOM 35511 C C . GLY A 1 23 ? -11.397 -2.745 5.732 1.00 0.00 23 GLY B C 25
ATOM 35512 O O . GLY A 1 23 ? -12.319 -2.527 4.938 1.00 0.00 23 GLY B O 25
ATOM 35516 N N . LYS A 1 24 ? -11.512 -3.529 6.811 1.00 0.00 24 LYS B N 25
ATOM 35517 C CA . LYS A 1 24 ? -12.738 -4.266 7.150 1.00 0.00 24 LYS B CA 25
ATOM 35518 C C . LYS A 1 24 ? -12.942 -5.437 6.205 1.00 0.00 24 LYS B C 25
ATOM 35519 O O . LYS A 1 24 ? -13.084 -6.584 6.632 1.00 0.00 24 LYS B O 25
ATOM 35538 N N . GLY A 1 25 ? -12.973 -5.134 4.927 1.00 0.00 25 GLY B N 25
ATOM 35539 C CA . GLY A 1 25 ? -12.885 -6.171 3.920 1.00 0.00 25 GLY B CA 25
ATOM 35540 C C . GLY A 1 25 ? -11.554 -6.897 4.046 1.00 0.00 25 GLY B C 25
ATOM 35541 O O . GLY A 1 25 ? -10.559 -6.279 4.431 1.00 0.00 25 GLY B O 25
ATOM 35545 N N . LYS A 1 26 ? -11.506 -8.193 3.739 1.00 0.00 26 LYS B N 25
ATOM 35546 C CA . LYS A 1 26 ? -10.335 -8.979 4.083 1.00 0.00 26 LYS B CA 25
ATOM 35547 C C . LYS A 1 26 ? -9.252 -8.838 3.027 1.00 0.00 26 LYS B C 25
ATOM 35548 O O . LYS A 1 26 ? -9.462 -9.181 1.865 1.00 0.00 26 LYS B O 25
ATOM 35567 N N . LEU A 1 27 ? -8.099 -8.333 3.441 1.00 0.00 27 LEU B N 25
ATOM 35568 C CA . LEU A 1 27 ? -6.986 -8.128 2.567 1.00 0.00 27 LEU B CA 25
ATOM 35569 C C . LEU A 1 27 ? -5.702 -8.070 3.398 1.00 0.00 27 LEU B C 25
ATOM 35570 O O . LEU A 1 27 ? -5.551 -7.217 4.271 1.00 0.00 27 LEU B O 25
ATOM 35586 N N . SER A 1 28 ? -4.800 -8.999 3.135 1.00 0.00 28 SER B N 25
ATOM 35587 C CA . SER A 1 28 ? -3.573 -9.135 3.904 1.00 0.00 28 SER B CA 25
ATOM 35588 C C . SER A 1 28 ? -2.344 -8.833 3.047 1.00 0.00 28 SER B C 25
ATOM 35589 O O . SER A 1 28 ? -2.021 -9.592 2.132 1.00 0.00 28 SER B O 25
ATOM 35597 N N . LEU A 1 29 ? -1.659 -7.736 3.351 1.00 0.00 29 LEU B N 25
ATOM 35598 C CA . LEU A 1 29 ? -0.484 -7.326 2.586 1.00 0.00 29 LEU B CA 25
ATOM 35599 C C . LEU A 1 29 ? 0.808 -7.755 3.261 1.00 0.00 29 LEU B C 25
ATOM 35600 O O . LEU A 1 29 ? 0.829 -8.141 4.428 1.00 0.00 29 LEU B O 25
ATOM 35616 N N . SER A 1 30 ? 1.874 -7.682 2.489 1.00 0.00 30 SER B N 25
ATOM 35617 C CA . SER A 1 30 ? 3.219 -7.867 2.963 1.00 0.00 30 SER B CA 25
ATOM 35618 C C . SER A 1 30 ? 4.182 -7.251 1.959 1.00 0.00 30 SER B C 25
ATOM 35619 O O . SER A 1 30 ? 3.974 -7.355 0.750 1.00 0.00 30 SER B O 25
ATOM 35627 N N . MET A 1 31 ? 5.229 -6.624 2.453 1.00 0.00 31 MET B N 25
ATOM 35628 C CA . MET A 1 31 ? 6.158 -5.909 1.591 1.00 0.00 31 MET B CA 25
ATOM 35629 C C . MET A 1 31 ? 7.476 -6.651 1.499 1.00 0.00 31 MET B C 25
ATOM 35630 O O . MET A 1 31 ? 7.996 -7.132 2.504 1.00 0.00 31 MET B O 25
ATOM 35644 N N . ASN A 1 32 ? 8.010 -6.746 0.297 1.00 0.00 32 ASN B N 25
ATOM 35645 C CA . ASN A 1 32 ? 9.311 -7.361 0.091 1.00 0.00 32 ASN B CA 25
ATOM 35646 C C . ASN A 1 32 ? 10.122 -6.525 -0.891 1.00 0.00 32 ASN B C 25
ATOM 35647 O O . ASN A 1 32 ? 10.479 -6.987 -1.975 1.00 0.00 32 ASN B O 25
ATOM 35658 N N . GLY A 1 33 ? 10.377 -5.278 -0.497 1.00 0.00 33 GLY B N 25
ATOM 35659 C CA . GLY A 1 33 ? 11.180 -4.367 -1.297 1.00 0.00 33 GLY B CA 25
ATOM 35660 C C . GLY A 1 33 ? 10.657 -4.193 -2.709 1.00 0.00 33 GLY B C 25
ATOM 35661 O O . GLY A 1 33 ? 9.704 -3.454 -2.944 1.00 0.00 33 GLY B O 25
ATOM 35665 N N . ASN A 1 34 ? 11.283 -4.897 -3.642 1.00 0.00 34 ASN B N 25
ATOM 35666 C CA . ASN A 1 34 ? 10.944 -4.811 -5.051 1.00 0.00 34 ASN B CA 25
ATOM 35667 C C . ASN A 1 34 ? 9.653 -5.560 -5.383 1.00 0.00 34 ASN B C 25
ATOM 35668 O O . ASN A 1 34 ? 9.232 -5.598 -6.541 1.00 0.00 34 ASN B O 25
ATOM 35679 N N . GLN A 1 35 ? 9.035 -6.180 -4.384 1.00 0.00 35 GLN B N 25
ATOM 35680 C CA . GLN A 1 35 ? 7.754 -6.826 -4.588 1.00 0.00 35 GLN B CA 25
ATOM 35681 C C . GLN A 1 35 ? 6.758 -6.486 -3.494 1.00 0.00 35 GLN B C 25
ATOM 35682 O O . GLN A 1 35 ? 7.119 -6.230 -2.341 1.00 0.00 35 GLN B O 25
ATOM 35696 N N . LEU A 1 36 ? 5.504 -6.508 -3.881 1.00 0.00 36 LEU B N 25
ATOM 35697 C CA . LEU A 1 36 ? 4.392 -6.401 -2.953 1.00 0.00 36 LEU B CA 25
ATOM 35698 C C . LEU A 1 36 ? 3.575 -7.671 -3.060 1.00 0.00 36 LEU B C 25
ATOM 35699 O O . LEU A 1 36 ? 3.275 -8.139 -4.159 1.00 0.00 36 LEU B O 25
ATOM 35715 N N . LYS A 1 37 ? 3.255 -8.241 -1.922 1.00 0.00 37 LYS B N 25
ATOM 35716 C CA . LYS A 1 37 ? 2.529 -9.492 -1.877 1.00 0.00 37 LYS B CA 25
ATOM 35717 C C . LYS A 1 37 ? 1.319 -9.332 -0.978 1.00 0.00 37 LYS B C 25
ATOM 35718 O O . LYS A 1 37 ? 1.415 -8.746 0.096 1.00 0.00 37 LYS B O 25
ATOM 35737 N N . ALA A 1 38 ? 0.188 -9.850 -1.410 1.00 0.00 38 ALA B N 25
ATOM 35738 C CA . ALA A 1 38 ? -1.058 -9.665 -0.680 1.00 0.00 38 ALA B CA 25
ATOM 35739 C C . ALA A 1 38 ? -2.118 -10.665 -1.112 1.00 0.00 38 ALA B C 25
ATOM 35740 O O . ALA A 1 38 ? -2.061 -11.216 -2.215 1.00 0.00 38 ALA B O 25
ATOM 35747 N N . THR A 1 39 ? -3.083 -10.893 -0.235 1.00 0.00 39 THR B N 25
ATOM 35748 C CA . THR A 1 39 ? -4.196 -11.777 -0.523 1.00 0.00 39 THR B CA 25
ATOM 35749 C C . THR A 1 39 ? -5.476 -11.178 0.032 1.00 0.00 39 THR B C 25
ATOM 35750 O O . THR A 1 39 ? -5.433 -10.413 0.988 1.00 0.00 39 THR B O 25
ATOM 35761 N N . SER A 1 40 ? -6.605 -11.506 -0.562 1.00 0.00 40 SER B N 25
ATOM 35762 C CA . SER A 1 40 ? -7.871 -10.957 -0.114 1.00 0.00 40 SER B CA 25
ATOM 35763 C C . SER A 1 40 ? -8.876 -12.065 0.141 1.00 0.00 40 SER B C 25
ATOM 35764 O O . SER A 1 40 ? -8.824 -13.121 -0.492 1.00 0.00 40 SER B O 25
ATOM 35772 N N . SER A 1 41 ? -9.784 -11.827 1.069 1.00 0.00 41 SER B N 25
ATOM 35773 C CA . SER A 1 41 ? -10.794 -12.806 1.400 1.00 0.00 41 SER B CA 25
ATOM 35774 C C . SER A 1 41 ? -12.179 -12.194 1.313 1.00 0.00 41 SER B C 25
ATOM 35775 O O . SER A 1 41 ? -12.331 -10.962 1.358 1.00 0.00 41 SER B O 25
ATOM 35783 N N . ASN A 1 42 ? -13.169 -13.093 1.270 1.00 0.00 42 ASN B N 25
ATOM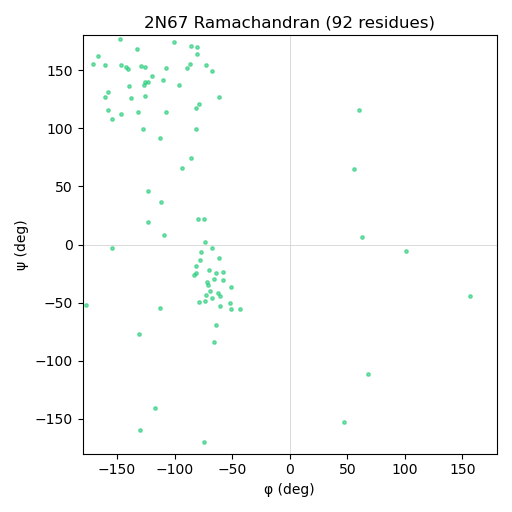 35784 C CA . ASN A 1 42 ? -14.483 -12.844 0.676 1.00 0.00 42 ASN B CA 25
ATOM 35785 C C . ASN A 1 42 ? -15.348 -11.909 1.495 1.00 0.00 42 ASN B C 25
ATOM 35786 O O . ASN A 1 42 ? -16.472 -12.240 1.866 1.00 0.00 42 ASN B O 25
ATOM 35797 N N . ALA A 1 43 ? -14.815 -10.748 1.773 1.00 0.00 43 ALA B N 25
ATOM 35798 C CA . ALA A 1 43 ? -15.598 -9.672 2.344 1.00 0.00 43 ALA B CA 25
ATOM 35799 C C . ALA A 1 43 ? -16.042 -8.718 1.249 1.00 0.00 43 ALA B C 25
ATOM 35800 O O . ALA A 1 43 ? -16.972 -7.930 1.431 1.00 0.00 43 ALA B O 25
ATOM 35807 N N . GLY A 1 44 ? -15.356 -8.802 0.112 1.00 0.00 44 GLY B N 25
ATOM 35808 C CA . GLY A 1 44 ? -15.685 -7.987 -1.049 1.00 0.00 44 GLY B CA 25
ATOM 35809 C C . GLY A 1 44 ? -15.271 -6.533 -0.901 1.00 0.00 44 GLY B C 25
ATOM 35810 O O . GLY A 1 44 ? -14.574 -5.980 -1.759 1.00 0.00 44 GLY B O 25
ATOM 35814 N N . TYR A 1 45 ? -15.696 -5.924 0.191 1.00 0.00 45 TYR B N 25
ATOM 35815 C CA . TYR A 1 45 ? -15.464 -4.513 0.443 1.00 0.00 45 TYR B CA 25
ATOM 35816 C C . TYR A 1 45 ? -14.033 -4.222 0.871 1.00 0.00 45 TYR B C 25
ATOM 35817 O O . TYR A 1 45 ? -13.226 -5.124 1.093 1.00 0.00 45 TYR B O 25
ATOM 35835 N N . GLY A 1 46 ? -13.743 -2.937 0.980 1.00 0.00 46 GLY B N 25
ATOM 35836 C CA . GLY A 1 46 ? -12.454 -2.469 1.443 1.00 0.00 46 GLY B CA 25
ATOM 35837 C C . GLY A 1 46 ? -12.576 -1.044 1.926 1.00 0.00 46 GLY B C 25
ATOM 35838 O O . GLY A 1 46 ? -11.658 -0.245 1.791 1.00 0.00 46 GLY B O 25
ATOM 35842 N N . ILE A 1 47 ? -13.749 -0.757 2.488 1.00 0.00 47 ILE B N 25
ATOM 35843 C CA . ILE A 1 47 ? -14.143 0.590 2.903 1.00 0.00 47 ILE B CA 25
ATOM 35844 C C . ILE A 1 47 ? -13.142 1.199 3.850 1.00 0.00 47 ILE B C 25
ATOM 35845 O O . ILE A 1 47 ? -12.806 2.378 3.764 1.00 0.00 47 ILE B O 25
ATOM 35861 N N . SER A 1 48 ? -12.747 0.375 4.797 1.00 0.00 48 SER B N 25
ATOM 35862 C CA . SER A 1 48 ? -11.906 0.786 5.902 1.00 0.00 48 SER B CA 25
ATOM 35863 C C . SER A 1 48 ? -12.730 1.657 6.823 1.00 0.00 48 SER B C 25
ATOM 35864 O O . SER A 1 48 ? -13.427 1.146 7.695 1.00 0.00 48 SER B O 25
ATOM 35872 N N . TYR A 1 49 ? -12.695 2.961 6.586 1.00 0.00 49 TYR B N 25
ATOM 35873 C CA . TYR A 1 49 ? -13.537 3.891 7.315 1.00 0.00 49 TYR B CA 25
ATOM 35874 C C . TYR A 1 49 ? -14.064 4.978 6.392 1.00 0.00 49 TYR B C 25
ATOM 35875 O O . TYR A 1 49 ? -13.290 5.648 5.708 1.00 0.00 49 TYR B O 25
ATOM 35893 N N . GLU A 1 50 ? -15.394 5.141 6.406 1.00 0.00 50 GLU B N 25
ATOM 35894 C CA . GLU A 1 50 ? -16.125 6.048 5.514 1.00 0.00 50 GLU B CA 25
ATOM 35895 C C . GLU A 1 50 ? -15.520 6.119 4.113 1.00 0.00 50 GLU B C 25
ATOM 35896 O O . GLU A 1 50 ? -15.602 5.163 3.338 1.00 0.00 50 GLU B O 25
ATOM 35908 N N . ASP A 1 51 ? -14.925 7.251 3.791 1.00 0.00 51 ASP B N 25
ATOM 35909 C CA . ASP A 1 51 ? -14.246 7.418 2.526 1.00 0.00 51 ASP B CA 25
ATOM 35910 C C . ASP A 1 51 ? -12.883 8.042 2.749 1.00 0.00 51 ASP B C 25
ATOM 35911 O O . ASP A 1 51 ? -12.737 9.005 3.508 1.00 0.00 51 ASP B O 25
ATOM 35920 N N . LYS A 1 52 ? -11.884 7.457 2.123 1.00 0.00 52 LYS B N 25
ATOM 35921 C CA . LYS A 1 52 ? -10.523 7.942 2.227 1.00 0.00 52 LYS B CA 25
ATOM 35922 C C . LYS A 1 52 ? -9.866 7.901 0.860 1.00 0.00 52 LYS B C 25
ATOM 35923 O O . LYS A 1 52 ? -9.940 6.888 0.163 1.00 0.00 52 LYS B O 25
ATOM 35942 N N . ASN A 1 53 ? -9.250 8.997 0.473 1.00 0.00 53 ASN B N 25
ATOM 35943 C CA . ASN A 1 53 ? -8.500 9.050 -0.765 1.00 0.00 53 ASN B CA 25
ATOM 35944 C C . ASN A 1 53 ? -7.042 9.324 -0.469 1.00 0.00 53 ASN B C 25
ATOM 35945 O O . ASN A 1 53 ? -6.692 10.350 0.116 1.00 0.00 53 ASN B O 25
ATOM 35956 N N . TRP A 1 54 ? -6.196 8.394 -0.849 1.00 0.00 54 TRP B N 25
ATOM 35957 C CA . TRP A 1 54 ? -4.787 8.509 -0.569 1.00 0.00 54 TRP B CA 25
ATOM 35958 C C . TRP A 1 54 ? -3.969 7.941 -1.722 1.00 0.00 54 TRP B C 25
ATOM 35959 O O . TRP A 1 54 ? -4.518 7.328 -2.640 1.00 0.00 54 TRP B O 25
ATOM 35980 N N . GLY A 1 55 ? -2.667 8.161 -1.677 1.00 0.00 55 GLY B N 25
ATOM 35981 C CA . GLY A 1 55 ? -1.813 7.757 -2.767 1.00 0.00 55 GLY B CA 25
ATOM 35982 C C . GLY A 1 55 ? -0.542 7.104 -2.286 1.00 0.00 55 GLY B C 25
ATOM 35983 O O . GLY A 1 55 ? -0.064 7.392 -1.186 1.00 0.00 55 GLY B O 25
ATOM 35987 N N . ILE A 1 56 ? -0.006 6.207 -3.095 1.00 0.00 56 ILE B N 25
ATOM 35988 C CA . ILE A 1 56 ? 1.288 5.617 -2.817 1.00 0.00 56 ILE B CA 25
ATOM 35989 C C . ILE A 1 56 ? 2.333 6.264 -3.710 1.00 0.00 56 ILE B C 25
ATOM 35990 O O . ILE A 1 56 ? 2.049 6.591 -4.865 1.00 0.00 56 ILE B O 25
ATOM 36006 N N . PHE A 1 57 ? 3.525 6.470 -3.174 1.00 0.00 57 PHE B N 25
ATOM 36007 C CA . PHE A 1 57 ? 4.585 7.134 -3.915 1.00 0.00 57 PHE B CA 25
ATOM 36008 C C . PHE A 1 57 ? 5.834 6.276 -3.962 1.00 0.00 57 PHE B C 25
ATOM 36009 O O . PHE A 1 57 ? 6.242 5.712 -2.947 1.00 0.00 57 PHE B O 25
ATOM 36026 N N . VAL A 1 58 ? 6.432 6.163 -5.147 1.00 0.00 58 VAL B N 25
ATOM 36027 C CA . VAL A 1 58 ? 7.615 5.348 -5.309 1.00 0.00 58 VAL B CA 25
ATOM 36028 C C . VAL A 1 58 ? 8.714 6.178 -5.943 1.00 0.00 58 VAL B C 25
ATOM 36029 O O . VAL A 1 58 ? 8.457 6.970 -6.850 1.00 0.00 58 VAL B O 25
ATOM 36042 N N . ASN A 1 59 ? 9.935 6.019 -5.434 1.00 0.00 59 ASN B N 25
ATOM 36043 C CA . ASN A 1 59 ? 11.074 6.859 -5.812 1.00 0.00 59 ASN B CA 25
ATOM 36044 C C . ASN A 1 59 ? 10.825 8.288 -5.340 1.00 0.00 59 ASN B C 25
ATOM 36045 O O . ASN A 1 59 ? 11.631 9.188 -5.573 1.00 0.00 59 ASN B O 25
ATOM 36056 N N . GLY A 1 60 ? 9.705 8.473 -4.650 1.00 0.00 60 GLY B N 25
ATOM 36057 C CA . GLY A 1 60 ? 9.295 9.788 -4.242 1.00 0.00 60 GLY B CA 25
ATOM 36058 C C . GLY A 1 60 ? 8.172 10.326 -5.110 1.00 0.00 60 GLY B C 25
ATOM 36059 O O . GLY A 1 60 ? 7.524 11.316 -4.768 1.00 0.00 60 GLY B O 25
ATOM 36063 N N . GLU A 1 61 ? 7.939 9.647 -6.224 1.00 0.00 61 GLU B N 25
ATOM 36064 C CA . GLU A 1 61 ? 6.919 10.008 -7.185 1.00 0.00 61 GLU B CA 25
ATOM 36065 C C . GLU A 1 61 ? 5.645 9.298 -6.831 1.00 0.00 61 GLU B C 25
ATOM 36066 O O . GLU A 1 61 ? 5.670 8.419 -6.014 1.00 0.00 61 GLU B O 25
ATOM 36078 N N . LYS A 1 62 ? 4.544 9.635 -7.460 1.00 0.00 62 LYS B N 25
ATOM 36079 C CA . LYS A 1 62 ? 3.326 8.865 -7.266 1.00 0.00 62 LYS B CA 25
ATOM 36080 C C . LYS A 1 62 ? 3.501 7.481 -7.880 1.00 0.00 62 LYS B C 25
ATOM 36081 O O . LYS A 1 62 ? 4.531 7.184 -8.489 1.00 0.00 62 LYS B O 25
ATOM 36100 N N . VAL A 1 63 ? 2.569 6.602 -7.593 1.00 0.00 63 VAL B N 25
ATOM 36101 C CA . VAL A 1 63 ? 2.505 5.318 -8.264 1.00 0.00 63 VAL B CA 25
ATOM 36102 C C . VAL A 1 63 ? 1.075 4.793 -8.265 1.00 0.00 63 VAL B C 25
ATOM 36103 O O . VAL A 1 63 ? 0.746 3.863 -9.000 1.00 0.00 63 VAL B O 25
ATOM 36116 N N . TYR A 1 64 ? 0.215 5.401 -7.451 1.00 0.00 64 TYR B N 25
ATOM 36117 C CA . TYR A 1 64 ? -1.152 4.909 -7.333 1.00 0.00 64 TYR B CA 25
ATOM 36118 C C . TYR A 1 64 ? -2.068 5.931 -6.668 1.00 0.00 64 TYR B C 25
ATOM 36119 O O . TYR A 1 64 ? -1.697 6.566 -5.681 1.00 0.00 64 TYR B O 25
ATOM 36137 N N . THR A 1 65 ? -3.252 6.081 -7.236 1.00 0.00 65 THR B N 25
ATOM 36138 C CA . THR A 1 65 ? -4.311 6.902 -6.667 1.00 0.00 65 THR B CA 25
ATOM 36139 C C . THR A 1 65 ? -5.606 6.084 -6.586 1.00 0.00 65 THR B C 25
ATOM 36140 O O . THR A 1 65 ? -6.027 5.498 -7.584 1.00 0.00 65 THR B O 25
ATOM 36151 N N . PHE A 1 66 ? -6.227 6.027 -5.404 1.00 0.00 66 PHE B N 25
ATOM 36152 C CA . PHE A 1 66 ? -7.413 5.219 -5.199 1.00 0.00 66 PHE B CA 25
ATOM 36153 C C . PHE A 1 66 ? -8.094 5.573 -3.894 1.00 0.00 66 PHE B C 25
ATOM 36154 O O . PHE A 1 66 ? -7.480 6.106 -2.967 1.00 0.00 66 PHE B O 25
ATOM 36171 N N . ASN A 1 67 ? -9.374 5.304 -3.870 1.00 0.00 67 ASN B N 25
ATOM 36172 C CA . ASN A 1 67 ? -10.188 5.444 -2.675 1.00 0.00 67 ASN B CA 25
ATOM 36173 C C . ASN A 1 67 ? -10.434 4.084 -2.039 1.00 0.00 67 ASN B C 25
ATOM 36174 O O . ASN A 1 67 ? -10.301 3.054 -2.698 1.00 0.00 67 ASN B O 25
ATOM 36185 N N . GLU A 1 68 ? -10.813 4.081 -0.771 1.00 0.00 68 GLU B N 25
ATOM 36186 C CA . GLU A 1 68 ? -11.069 2.838 -0.056 1.00 0.00 68 GLU B CA 25
ATOM 36187 C C . GLU A 1 68 ? -12.387 2.223 -0.533 1.00 0.00 68 GLU B C 25
ATOM 36188 O O . GLU A 1 68 ? -12.519 1.005 -0.663 1.00 0.00 68 GLU B O 25
ATOM 36200 N N . LYS A 1 69 ? -13.355 3.096 -0.813 1.00 0.00 69 LYS B N 25
ATOM 36201 C CA . LYS A 1 69 ? -14.665 2.696 -1.338 1.00 0.00 69 LYS B CA 25
ATOM 36202 C C . LYS A 1 69 ? -14.515 1.967 -2.666 1.00 0.00 69 LYS B C 25
ATOM 36203 O O . LYS A 1 69 ? -15.359 1.162 -3.056 1.00 0.00 69 LYS B O 25
ATOM 36222 N N . SER A 1 70 ? -13.423 2.272 -3.345 1.00 0.00 70 SER B N 25
ATOM 36223 C CA . SER A 1 70 ? -13.102 1.710 -4.650 1.00 0.00 70 SER B CA 25
ATOM 36224 C C . SER A 1 70 ? -12.791 0.230 -4.525 1.00 0.00 70 SER B C 25
ATOM 36225 O O . SER A 1 70 ? -12.640 -0.490 -5.509 1.00 0.00 70 SER B O 25
ATOM 36233 N N . THR A 1 71 ? -12.666 -0.154 -3.272 1.00 0.00 71 THR B N 25
ATOM 36234 C CA . THR A 1 71 ? -12.415 -1.506 -2.811 1.00 0.00 71 THR B CA 25
ATOM 36235 C C . THR A 1 71 ? -10.965 -1.893 -3.042 1.00 0.00 71 THR B C 25
ATOM 36236 O O . THR A 1 71 ? -10.574 -2.359 -4.114 1.00 0.00 71 THR B O 25
ATOM 36247 N N . VAL A 1 72 ? -10.172 -1.691 -2.000 1.00 0.00 72 VAL B N 25
ATOM 36248 C CA . VAL A 1 72 ? -8.728 -1.835 -2.083 1.00 0.00 72 VAL B CA 25
ATOM 36249 C C . VAL A 1 72 ? -8.302 -3.282 -2.304 1.00 0.00 72 VAL B C 25
ATOM 36250 O O . VAL A 1 72 ? -7.126 -3.553 -2.547 1.00 0.00 72 VAL B O 25
ATOM 36263 N N . GLY A 1 73 ? -9.245 -4.208 -2.215 1.00 0.00 73 GLY B N 25
ATOM 36264 C CA . GLY A 1 73 ? -8.937 -5.593 -2.485 1.00 0.00 73 GLY B CA 25
ATOM 36265 C C . GLY A 1 73 ? -8.495 -5.787 -3.921 1.00 0.00 73 GLY B C 25
ATOM 36266 O O . GLY A 1 73 ? -7.595 -6.576 -4.207 1.00 0.00 73 GLY B O 25
ATOM 36270 N N . ASN A 1 74 ? -9.122 -5.042 -4.825 1.00 0.00 74 ASN B N 25
ATOM 36271 C CA . ASN A 1 74 ? -8.751 -5.072 -6.234 1.00 0.00 74 ASN B CA 25
ATOM 36272 C C . ASN A 1 74 ? -7.557 -4.164 -6.455 1.00 0.00 74 ASN B C 25
ATOM 36273 O O . ASN A 1 74 ? -6.741 -4.385 -7.351 1.00 0.00 74 ASN B O 25
ATOM 36284 N N . ILE A 1 75 ? -7.472 -3.139 -5.620 1.00 0.00 75 ILE B N 25
ATOM 36285 C CA . ILE A 1 75 ? -6.339 -2.235 -5.604 1.00 0.00 75 ILE B CA 25
ATOM 36286 C C . ILE A 1 75 ? -5.043 -2.991 -5.350 1.00 0.00 75 ILE B C 25
ATOM 36287 O O . ILE A 1 75 ? -4.140 -3.000 -6.183 1.00 0.00 75 ILE B O 25
ATOM 36303 N N . SER A 1 76 ? -4.979 -3.645 -4.197 1.00 0.00 76 SER B N 25
ATOM 36304 C CA . SER A 1 76 ? -3.786 -4.371 -3.783 1.00 0.00 76 SER B CA 25
ATOM 36305 C C . SER A 1 76 ? -3.478 -5.490 -4.768 1.00 0.00 76 SER B C 25
ATOM 36306 O O . SER A 1 76 ? -2.316 -5.819 -5.010 1.00 0.00 76 SER B O 25
ATOM 36314 N N . ASN A 1 77 ? -4.532 -6.053 -5.342 1.00 0.00 77 ASN B N 25
ATOM 36315 C CA . ASN A 1 77 ? -4.407 -7.059 -6.391 1.00 0.00 77 ASN B CA 25
ATOM 36316 C C . ASN A 1 77 ? -3.495 -6.548 -7.493 1.00 0.00 77 ASN B C 25
ATOM 36317 O O . ASN A 1 77 ? -2.555 -7.222 -7.918 1.00 0.00 77 ASN B O 25
ATOM 36328 N N . ASP A 1 78 ? -3.793 -5.340 -7.937 1.00 0.00 78 ASP B N 25
ATOM 36329 C CA . ASP A 1 78 ? -3.005 -4.673 -8.973 1.00 0.00 78 ASP B CA 25
ATOM 36330 C C . ASP A 1 78 ? -1.658 -4.183 -8.447 1.00 0.00 78 ASP B C 25
ATOM 36331 O O . ASP A 1 78 ? -0.672 -4.187 -9.181 1.00 0.00 78 ASP B O 25
ATOM 36340 N N . ILE A 1 79 ? -1.609 -3.746 -7.190 1.00 0.00 79 ILE B N 25
ATOM 36341 C CA . ILE A 1 79 ? -0.349 -3.329 -6.579 1.00 0.00 79 ILE B CA 25
ATOM 36342 C C . ILE A 1 79 ? 0.680 -4.456 -6.655 1.00 0.00 79 ILE B C 25
ATOM 36343 O O . ILE A 1 79 ? 1.873 -4.220 -6.851 1.00 0.00 79 ILE B O 25
ATOM 36359 N N . ASN A 1 80 ? 0.187 -5.683 -6.536 1.00 0.00 80 ASN B N 25
ATOM 36360 C CA . ASN A 1 80 ? 1.020 -6.881 -6.640 1.00 0.00 80 ASN B CA 25
ATOM 36361 C C . ASN A 1 80 ? 1.776 -6.945 -7.970 1.00 0.00 80 ASN B C 25
ATOM 36362 O O . ASN A 1 80 ? 2.856 -7.530 -8.043 1.00 0.00 80 ASN B O 25
ATOM 36373 N N . LYS A 1 81 ? 1.223 -6.343 -9.020 1.00 0.00 81 LYS B N 25
ATOM 36374 C CA . LYS A 1 81 ? 1.780 -6.519 -10.356 1.00 0.00 81 LYS B CA 25
ATOM 36375 C C . LYS A 1 81 ? 2.706 -5.367 -10.762 1.00 0.00 81 LYS B C 25
ATOM 36376 O O . LYS A 1 81 ? 3.369 -5.440 -11.795 1.00 0.00 81 LYS B O 25
ATOM 36395 N N . LEU A 1 82 ? 2.799 -4.327 -9.936 1.00 0.00 82 LEU B N 25
ATOM 36396 C CA . LEU A 1 82 ? 3.565 -3.134 -10.312 1.00 0.00 82 LEU B CA 25
ATOM 36397 C C . LEU A 1 82 ? 5.046 -3.452 -10.364 1.00 0.00 82 LEU B C 25
ATOM 36398 O O . LEU A 1 82 ? 5.817 -2.773 -11.045 1.00 0.00 82 LEU B O 25
ATOM 36414 N N . ASN A 1 83 ? 5.418 -4.514 -9.665 1.00 0.00 83 ASN B N 25
ATOM 36415 C CA . ASN A 1 83 ? 6.809 -4.792 -9.369 1.00 0.00 83 ASN B CA 25
ATOM 36416 C C . ASN A 1 83 ? 7.440 -3.533 -8.780 1.00 0.00 83 ASN B C 25
ATOM 36417 O O . ASN A 1 83 ? 8.311 -2.900 -9.386 1.00 0.00 83 ASN B O 25
ATOM 36428 N N . ILE A 1 84 ? 6.937 -3.161 -7.607 1.00 0.00 84 ILE B N 25
ATOM 36429 C CA . ILE A 1 84 ? 7.293 -1.912 -6.948 1.00 0.00 84 ILE B CA 25
ATOM 36430 C C . ILE A 1 84 ? 8.791 -1.836 -6.659 1.00 0.00 84 ILE B C 25
ATOM 36431 O O . ILE A 1 84 ? 9.477 -2.849 -6.616 1.00 0.00 84 ILE B O 25
ATOM 36447 N N . LYS A 1 85 ? 9.301 -0.630 -6.501 1.00 0.00 85 LYS B N 25
ATOM 36448 C CA . LYS A 1 85 ? 10.695 -0.444 -6.134 1.00 0.00 85 LYS B CA 25
ATOM 36449 C C . LYS A 1 85 ? 10.809 -0.140 -4.651 1.00 0.00 85 LYS B C 25
ATOM 36450 O O . LYS A 1 85 ? 9.837 -0.229 -3.907 1.00 0.00 85 LYS B O 25
ATOM 36469 N N . GLY A 1 86 ? 11.994 0.262 -4.241 1.00 0.00 86 GLY B N 25
ATOM 36470 C CA . GLY A 1 86 ? 12.217 0.577 -2.849 1.00 0.00 86 GLY B CA 25
ATOM 36471 C C . GLY A 1 86 ? 13.301 1.612 -2.665 1.00 0.00 86 GLY B C 25
ATOM 36472 O O . GLY A 1 86 ? 14.469 1.350 -2.947 1.00 0.00 86 GLY B O 25
ATOM 36476 N N . MET A 1 87 ? 12.908 2.789 -2.186 1.00 0.00 87 MET B N 25
ATOM 36477 C CA . MET A 1 87 ? 13.844 3.875 -1.905 1.00 0.00 87 MET B CA 25
ATOM 36478 C C . MET A 1 87 ? 13.115 5.043 -1.238 1.00 0.00 87 MET B C 25
ATOM 36479 O O . MET A 1 87 ? 13.504 5.478 -0.157 1.00 0.00 87 MET B O 25
ATOM 36493 N N . TYR A 1 88 ? 12.048 5.541 -1.864 1.00 0.00 88 TYR B N 25
ATOM 36494 C CA . TYR A 1 88 ? 11.205 6.538 -1.236 1.00 0.00 88 TYR B CA 25
ATOM 36495 C C . TYR A 1 88 ? 9.748 6.143 -1.433 1.00 0.00 88 TYR B C 25
ATOM 36496 O O . TYR A 1 88 ? 9.072 6.631 -2.338 1.00 0.00 88 TYR B O 25
ATOM 36514 N N . ILE A 1 89 ? 9.297 5.210 -0.609 1.00 0.00 89 ILE B N 25
ATOM 36515 C CA . ILE A 1 89 ? 7.914 4.757 -0.624 1.00 0.00 89 ILE B CA 25
ATOM 36516 C C . ILE A 1 89 ? 7.097 5.528 0.407 1.00 0.00 89 ILE B C 25
ATOM 36517 O O . ILE A 1 89 ? 7.347 5.415 1.606 1.00 0.00 89 ILE B O 25
ATOM 36533 N N . GLU A 1 90 ? 6.137 6.312 -0.055 1.00 0.00 90 GLU B N 25
ATOM 36534 C CA . GLU A 1 90 ? 5.288 7.079 0.849 1.00 0.00 90 GLU B CA 25
ATOM 36535 C C . GLU A 1 90 ? 3.868 6.540 0.868 1.00 0.00 90 GLU B C 25
ATOM 36536 O O . GLU A 1 90 ? 3.360 6.051 -0.143 1.00 0.00 90 GLU B O 25
ATOM 36548 N N . ILE A 1 91 ? 3.245 6.639 2.034 1.00 0.00 91 ILE B N 25
ATOM 36549 C CA . ILE A 1 91 ? 1.871 6.211 2.228 1.00 0.00 91 ILE B CA 25
ATOM 36550 C C . ILE A 1 91 ? 1.110 7.314 2.944 1.00 0.00 91 ILE B C 25
ATOM 36551 O O . ILE A 1 91 ? 1.311 7.543 4.139 1.00 0.00 91 ILE B O 25
ATOM 36567 N N . LYS A 1 92 ? 0.245 7.996 2.220 1.00 0.00 92 LYS B N 25
ATOM 36568 C CA . LYS A 1 92 ? -0.417 9.176 2.754 1.00 0.00 92 LYS B CA 25
ATOM 36569 C C . LYS A 1 92 ? -1.570 9.615 1.867 1.00 0.00 92 LYS B C 25
ATOM 36570 O O . LYS A 1 92 ? -1.751 9.101 0.765 1.00 0.00 92 LYS B O 25
ATOM 36589 N N . GLN A 1 93 ? -2.321 10.588 2.356 1.00 0.00 93 GLN B N 25
ATOM 36590 C CA . GLN A 1 93 ? -3.397 11.207 1.610 1.00 0.00 93 GLN B CA 25
ATOM 36591 C C . GLN A 1 93 ? -2.864 12.049 0.451 1.00 0.00 93 GLN B C 25
ATOM 36592 O O . GLN A 1 93 ? -1.667 12.356 0.373 1.00 0.00 93 GLN B O 25
ATOM 36606 N N . ILE A 1 94 ? -3.764 12.389 -0.451 1.00 0.00 94 ILE B N 25
ATOM 36607 C CA . ILE A 1 94 ? -3.429 13.112 -1.659 1.00 0.00 94 ILE B CA 25
ATOM 36608 C C . ILE A 1 94 ? -4.161 14.448 -1.729 1.00 0.00 94 ILE B C 25
ATOM 36609 O O . ILE A 1 94 ? -5.244 14.520 -2.350 1.00 0.00 94 ILE B O 25
#

Secondary structure (DSSP, 8-state):
--TTSTTTS-HHHHHHHHHHSSSSS-EEEEEETTEEEEEE--SS-SSS----EEEEEEBTEEEEEEETTT-HHHHHHHHTTS----S--EEEE-

Solvent-accessible surface area: 5926 Å² total; per-residue (Å²): 172,110,144,183,45,114,83,98,98,36,92,25,8,48,48,3,33,104,88,2,70,150,24,20,10,132,14,72,37,54,108,89,26,7,37,19,71,26,99,48,40,92,83,27,100,7,119,83,41,125,89,117,78,14,0,11,22,5,36,48,124,81,18,7,72,7,38,9,113,55,5,3,14,85,23,6,118,69,16,47,150,84,110,14,115,33,132,125,8,65,62,104,128,103

Foldseek 3Di:
DCPVDCPQVPPCQVVVQVVQVLQVFAKGWGDDALFIDMAGDPPQARQSDPKAWAFKAAPNHTDDTDMRRNGCNVVSVVSRVPSGHDDDIDTTHD

Radius of gyration: 13.01 Å; Cα contacts (8 Å, |Δi|>4): 178; chains: 1; bounding box: 44×25×22 Å

Nearest PDB structures (foldseek):
  2n67-assembly1_B  TM=8.483E-01  e=3.839E-12  Bacillus cereus
  6d53-assembly1_C  TM=7.043E-01  e=1.453E-11  Bacillus cereus ATCC 14579
  6wa1-assembly1_B  TM=7.406E-01  e=1.310E-10  Bacillus cereus ATCC 14579
  6d5z-assembly1_D  TM=6.889E-01  e=1.471E-10  Bacillus cereus ATCC 14579
  2n67-assembly1_B  TM=1.011E+00  e=2.367E-16  Bacillus cereus